Protein 1VL2 (pdb70)

CATH classification: 3.40.50.620 (+2 more: 3.90.1260.10, 1.20.5.470)

Radius of gyration: 34.57 Å; Cα contacts (8 Å, |Δi|>4): 3539; chains: 4; bounding box: 102×61×87 Å

Structure (mmCIF, N/CA/C/O backbone):
data_1VL2
#
_entry.id   1VL2
#
_cell.length_a   95.322
_cell.length_b   114.906
_cell.length_c   149.606
_cell.angle_alpha   90.00
_cell.angle_beta   90.00
_cell.angle_gamma   90.00
#
_symmetry.space_group_name_H-M   'P 21 21 21'
#
loop_
_entity.id
_entity.type
_entity.pdbx_description
1 polymer 'Argininosuccinate synthase'
2 water water
#
loop_
_atom_site.group_PDB
_atom_site.id
_atom_site.type_symbol
_atom_site.label_atom_id
_atom_site.label_alt_id
_atom_site.label_comp_id
_atom_site.label_asym_id
_atom_site.label_entity_id
_atom_site.label_seq_id
_atom_site.pdbx_PDB_ins_code
_atom_site.Cartn_x
_atom_site.Cartn_y
_atom_site.Cartn_z
_atom_site.occupancy
_atom_site.B_iso_or_equiv
_atom_site.auth_seq_id
_atom_site.auth_comp_id
_atom_site.auth_asym_id
_atom_site.auth_atom_id
_atom_site.pdbx_PDB_model_num
ATOM 1 N N . LYS A 1 14 ? 4.273 29.747 31.753 1.00 45.89 2 LYS A N 1
ATOM 2 C CA . LYS A 1 14 ? 4.477 28.507 30.911 1.00 47.63 2 LYS A CA 1
ATOM 3 C C . LYS A 1 14 ? 5.783 27.786 31.247 1.00 46.45 2 LYS A C 1
ATOM 4 O O . LYS A 1 14 ? 6.793 28.417 31.577 1.00 45.85 2 LYS A O 1
ATOM 7 N N . GLU A 1 15 ? 5.743 26.459 31.178 1.00 45.19 3 GLU A N 1
ATOM 8 C CA . GLU A 1 15 ? 6.915 25.635 31.496 1.00 44.44 3 GLU A CA 1
ATOM 9 C C . GLU A 1 15 ? 7.839 25.608 30.286 1.00 38.91 3 GLU A C 1
ATOM 10 O O . GLU A 1 15 ? 7.417 25.209 29.205 1.00 37.73 3 GLU A O 1
ATOM 16 N N . LYS A 1 16 ? 9.095 26.007 30.493 1.00 36.54 4 LYS A N 1
ATOM 17 C CA . LYS A 1 16 ? 10.080 26.149 29.415 1.00 33.55 4 LYS A CA 1
ATOM 18 C C . LYS A 1 16 ? 11.052 24.967 29.469 1.00 30.15 4 LYS A C 1
ATOM 19 O O . LYS A 1 16 ? 11.650 24.695 30.527 1.00 25.05 4 LYS A O 1
ATOM 23 N N . VAL A 1 17 ? 11.207 24.268 28.347 1.00 28.16 5 VAL A N 1
ATOM 24 C CA . VAL A 1 17 ? 12.225 23.210 28.252 1.00 25.95 5 VAL A CA 1
ATOM 25 C C . VAL A 1 17 ? 13.204 23.567 27.146 1.00 24.40 5 VAL A C 1
ATOM 26 O O . VAL A 1 17 ? 12.797 24.064 26.109 1.00 24.05 5 VAL A O 1
ATOM 30 N N . VAL A 1 18 ? 14.493 23.325 27.381 1.00 21.74 6 VAL A N 1
ATOM 31 C CA . VAL A 1 18 ? 15.510 23.418 26.323 1.00 20.42 6 VAL A CA 1
ATOM 32 C C . VAL A 1 18 ? 15.775 22.005 25.838 1.00 18.70 6 VAL A C 1
ATOM 33 O O . VAL A 1 18 ? 16.267 21.149 26.600 1.00 17.76 6 VAL A O 1
ATOM 37 N N . LEU A 1 19 ? 15.372 21.728 24.594 1.00 17.13 7 LEU A N 1
ATOM 38 C CA . LEU A 1 19 ? 15.554 20.415 24.018 1.00 15.78 7 LEU A CA 1
ATOM 39 C C . LEU A 1 19 ? 16.778 20.421 23.112 1.00 16.55 7 LEU A C 1
ATOM 40 O O . LEU A 1 19 ? 16.898 21.282 22.221 1.00 16.68 7 LEU A O 1
ATOM 45 N N . ALA A 1 20 ? 17.651 19.457 23.320 1.00 14.75 8 ALA A N 1
ATOM 46 C CA . ALA A 1 20 ? 18.755 19.199 22.376 1.00 14.08 8 ALA A CA 1
ATOM 47 C C . ALA A 1 20 ? 18.163 18.632 21.081 1.00 15.30 8 ALA A C 1
ATOM 48 O O . ALA A 1 20 ? 17.774 17.475 21.040 1.00 15.12 8 ALA A O 1
ATOM 50 N N . TYR A 1 21 ? 18.146 19.453 20.031 1.00 14.81 9 TYR A N 1
ATOM 51 C CA . TYR A 1 21 ? 17.375 19.153 18.819 1.00 17.89 9 TYR A CA 1
ATOM 52 C C . TYR A 1 21 ? 18.301 18.901 17.626 1.00 18.84 9 TYR A C 1
ATOM 53 O O . TYR A 1 21 ? 19.106 19.767 17.294 1.00 21.01 9 TYR A O 1
ATOM 62 N N . SER A 1 22 ? 18.203 17.721 17.027 1.00 19.73 10 SER A N 1
ATOM 63 C CA . SER A 1 22 ? 19.113 17.293 15.958 1.00 20.09 10 SER A CA 1
ATOM 64 C C . SER A 1 22 ? 18.459 17.413 14.587 1.00 21.80 10 SER A C 1
ATOM 65 O O . SER A 1 22 ? 19.167 17.396 13.581 1.00 23.44 10 SER A O 1
ATOM 68 N N . GLY A 1 23 ? 17.134 17.460 14.555 1.00 23.26 11 GLY A N 1
ATOM 69 C CA . GLY A 1 23 ? 16.390 17.557 13.279 1.00 23.72 11 GLY A CA 1
ATOM 70 C C . GLY A 1 23 ? 15.919 16.222 12.731 1.00 22.68 11 GLY A C 1
ATOM 71 O O . GLY A 1 23 ? 15.216 16.160 11.724 1.00 27.45 11 GLY A O 1
ATOM 72 N N . GLY A 1 24 ? 16.314 15.150 13.375 1.00 20.57 12 GLY A N 1
ATOM 73 C CA . GLY A 1 24 ? 15.952 13.822 12.975 1.00 20.55 12 GLY A CA 1
ATOM 74 C C . GLY A 1 24 ? 14.592 13.434 13.520 1.00 18.76 12 GLY A C 1
ATOM 75 O O . GLY A 1 24 ? 13.915 14.225 14.162 1.00 21.03 12 GLY A O 1
ATOM 76 N N . LEU A 1 25 ? 14.219 12.190 13.256 1.00 22.62 13 LEU A N 1
ATOM 77 C CA . LEU A 1 25 ? 12.859 11.750 13.528 1.00 23.07 13 LEU A CA 1
ATOM 78 C C . LEU A 1 25 ? 12.570 11.758 15.033 1.00 21.75 13 LEU A C 1
ATOM 79 O O . LEU A 1 25 ? 11.580 12.325 15.449 1.00 19.70 13 LEU A O 1
ATOM 84 N N . ASP A 1 26 ? 13.479 11.183 15.830 1.00 24.42 14 ASP A N 1
ATOM 85 C CA . ASP A 1 26 ? 13.308 11.129 17.297 1.00 24.15 14 ASP A CA 1
ATOM 86 C C . ASP A 1 26 ? 13.130 12.475 17.950 1.00 23.50 14 ASP A C 1
ATOM 87 O O . ASP A 1 26 ? 12.144 12.684 18.685 1.00 23.13 14 ASP A O 1
ATOM 92 N N . THR A 1 27 ? 14.058 13.416 17.735 1.00 18.16 15 THR A N 1
ATOM 93 C CA . THR A 1 27 ? 13.871 14.726 18.354 1.00 18.24 15 THR A CA 1
ATOM 94 C C . THR A 1 27 ? 12.769 15.583 17.790 1.00 21.22 15 THR A C 1
ATOM 95 O O . THR A 1 27 ? 12.287 16.481 18.491 1.00 19.54 15 THR A O 1
ATOM 99 N N . SER A 1 28 ? 12.333 15.342 16.537 1.00 21.86 16 SER A N 1
ATOM 100 C CA . SER A 1 28 ? 11.196 16.114 16.001 1.00 23.96 16 SER A CA 1
ATOM 101 C C . SER A 1 28 ? 9.878 15.677 16.672 1.00 20.15 16 SER A C 1
ATOM 102 O O . SER A 1 28 ? 9.072 16.503 17.077 1.00 22.01 16 SER A O 1
ATOM 105 N N . VAL A 1 29 ? 9.735 14.373 16.840 1.00 19.51 17 VAL A N 1
ATOM 106 C CA . VAL A 1 29 ? 8.601 13.833 17.594 1.00 22.07 17 VAL A CA 1
ATOM 107 C C . VAL A 1 29 ? 8.597 14.348 19.049 1.00 23.02 17 VAL A C 1
ATOM 108 O O . VAL A 1 29 ? 7.562 14.738 19.583 1.00 24.83 17 VAL A O 1
ATOM 112 N N . ILE A 1 30 ? 9.773 14.397 19.681 1.00 19.93 18 ILE A N 1
ATOM 113 C CA . ILE A 1 30 ? 9.832 14.847 21.051 1.00 18.81 18 ILE A CA 1
ATOM 114 C C . ILE A 1 30 ? 9.463 16.306 21.165 1.00 19.97 18 ILE A C 1
ATOM 115 O O . ILE A 1 30 ? 8.767 16.713 22.081 1.00 22.05 18 ILE A O 1
ATOM 120 N N . LEU A 1 31 ? 9.904 17.099 20.202 1.00 20.00 19 LEU A N 1
ATOM 121 C CA . LEU A 1 31 ? 9.593 18.505 20.173 1.00 22.33 19 LEU A CA 1
ATOM 122 C C . LEU A 1 31 ? 8.069 18.671 20.163 1.00 20.77 19 LEU A C 1
ATOM 123 O O . LEU A 1 31 ? 7.538 19.405 20.956 1.00 17.86 19 LEU A O 1
ATOM 128 N N . LYS A 1 32 ? 7.424 17.951 19.252 1.00 25.34 20 LYS A N 1
ATOM 129 C CA . LYS A 1 32 ? 5.968 18.002 19.049 1.00 28.95 20 LYS A CA 1
ATOM 130 C C . LYS A 1 32 ? 5.224 17.601 20.333 1.00 32.00 20 LYS A C 1
ATOM 131 O O . LYS A 1 32 ? 4.379 18.334 20.862 1.00 32.23 20 LYS A O 1
ATOM 137 N N . TRP A 1 33 ? 5.612 16.429 20.820 1.00 33.52 21 TRP A N 1
ATOM 138 C CA . TRP A 1 33 ? 5.080 15.810 22.015 1.00 35.23 21 TRP A CA 1
ATOM 139 C C . TRP A 1 33 ? 5.191 16.740 23.223 1.00 33.80 21 TRP A C 1
ATOM 140 O O . TRP A 1 33 ? 4.264 16.847 24.029 1.00 32.54 21 TRP A O 1
ATOM 151 N N . LEU A 1 34 ? 6.296 17.459 23.349 1.00 32.65 22 LEU A N 1
ATOM 152 C CA . LEU A 1 34 ? 6.452 18.346 24.488 1.00 30.59 22 LEU A CA 1
ATOM 153 C C . LEU A 1 34 ? 5.607 19.577 24.321 1.00 32.33 22 LEU A C 1
ATOM 154 O O . LEU A 1 34 ? 5.144 20.135 25.297 1.00 29.98 22 LEU A O 1
ATOM 159 N N . CYS A 1 35 ? 5.429 20.007 23.081 1.00 32.09 23 CYS A N 1
ATOM 160 C CA . CYS A 1 35 ? 4.407 20.998 22.764 1.00 35.97 23 CYS A CA 1
ATOM 161 C C . CYS A 1 35 ? 2.996 20.516 23.142 1.00 34.54 23 CYS A C 1
ATOM 162 O O . CYS A 1 35 ? 2.264 21.255 23.777 1.00 36.00 23 CYS A O 1
ATOM 165 N N . GLU A 1 36 ? 2.660 19.277 22.770 1.00 35.76 24 GLU A N 1
ATOM 166 C CA . GLU A 1 36 ? 1.327 18.683 23.013 1.00 37.90 24 GLU A CA 1
ATOM 167 C C . GLU A 1 36 ? 1.047 18.459 24.497 1.00 39.79 24 GLU A C 1
ATOM 168 O O . GLU A 1 36 ? -0.125 18.432 24.913 1.00 40.93 24 GLU A O 1
ATOM 174 N N . LYS A 1 37 ? 2.114 18.280 25.285 1.00 38.50 25 LYS A N 1
ATOM 175 C CA . LYS A 1 37 ? 2.021 18.196 26.756 1.00 37.55 25 LYS A CA 1
ATOM 176 C C . LYS A 1 37 ? 2.009 19.570 27.430 1.00 36.00 25 LYS A C 1
ATOM 177 O O . LYS A 1 37 ? 1.928 19.662 28.653 1.00 39.84 25 LYS A O 1
ATOM 181 N N . GLY A 1 38 ? 2.102 20.637 26.650 1.00 34.44 26 GLY A N 1
ATOM 182 C CA . GLY A 1 38 ? 1.943 21.988 27.182 1.00 33.50 26 GLY A CA 1
ATOM 183 C C . GLY A 1 38 ? 3.195 22.766 27.508 1.00 34.91 26 GLY A C 1
ATOM 184 O O . GLY A 1 38 ? 3.119 23.834 28.140 1.00 36.63 26 GLY A O 1
ATOM 185 N N . PHE A 1 39 ? 4.353 22.266 27.077 1.00 33.98 27 PHE A N 1
ATOM 186 C CA . PHE A 1 39 ? 5.616 22.976 27.327 1.00 33.22 27 PHE A CA 1
ATOM 187 C C . PHE A 1 39 ? 5.869 24.039 26.283 1.00 29.81 27 PHE A C 1
ATOM 188 O O . PHE A 1 39 ? 5.511 23.878 25.122 1.00 33.90 27 PHE A O 1
ATOM 196 N N . ASP A 1 40 ? 6.482 25.125 26.720 1.00 29.09 28 ASP A N 1
ATOM 197 C CA . ASP A 1 40 ? 7.163 26.062 25.835 1.00 30.02 28 ASP A CA 1
ATOM 198 C C . ASP A 1 40 ? 8.562 25.487 25.507 1.00 29.82 28 ASP A C 1
ATOM 199 O O . ASP A 1 40 ? 9.431 25.514 26.379 1.00 27.60 28 ASP A O 1
ATOM 204 N N . VAL A 1 41 ? 8.766 24.993 24.286 1.00 29.97 29 VAL A N 1
ATOM 205 C CA . VAL A 1 41 ? 10.040 24.328 23.933 1.00 28.76 29 VAL A CA 1
ATOM 206 C C . VAL A 1 41 ? 10.997 25.262 23.188 1.00 30.24 29 VAL A C 1
ATOM 207 O O . VAL A 1 41 ? 10.659 25.851 22.145 1.00 27.33 29 VAL A O 1
ATOM 211 N N . ILE A 1 42 ? 12.216 25.353 23.703 1.00 28.27 30 ILE A N 1
ATOM 212 C CA . ILE A 1 42 ? 13.309 25.986 22.987 1.00 27.06 30 ILE A CA 1
ATOM 213 C C . ILE A 1 42 ? 14.129 24.875 22.319 1.00 25.82 30 ILE A C 1
ATOM 214 O O . ILE A 1 42 ? 14.559 23.948 22.996 1.00 26.49 30 ILE A O 1
ATOM 219 N N . ALA A 1 43 ? 14.282 24.930 20.998 1.00 23.53 31 ALA A N 1
ATOM 220 C CA . ALA A 1 43 ? 15.070 23.949 20.286 1.00 20.68 31 ALA A CA 1
ATOM 221 C C . ALA A 1 43 ? 16.514 24.450 20.270 1.00 21.09 31 ALA A C 1
ATOM 222 O O . ALA A 1 43 ? 16.789 25.554 19.798 1.00 22.53 31 ALA A O 1
ATOM 224 N N . TYR A 1 44 ? 17.436 23.616 20.761 1.00 17.92 32 TYR A N 1
ATOM 225 C CA . TYR A 1 44 ? 18.861 23.950 20.801 1.00 19.13 32 TYR A CA 1
ATOM 226 C C . TYR A 1 44 ? 19.623 23.026 19.843 1.00 15.48 32 TYR A C 1
ATOM 227 O O . TYR A 1 44 ? 19.603 21.802 19.985 1.00 14.64 32 TYR A O 1
ATOM 236 N N . VAL A 1 45 ? 20.264 23.630 18.849 1.00 13.36 33 VAL A N 1
ATOM 237 C CA . VAL A 1 45 ? 20.878 22.886 17.754 1.00 14.57 33 VAL A CA 1
ATOM 238 C C . VAL A 1 45 ? 22.354 23.184 17.848 1.00 15.37 33 VAL A C 1
ATOM 239 O O . VAL A 1 45 ? 22.780 24.309 17.690 1.00 15.73 33 VAL A O 1
ATOM 243 N N . ALA A 1 46 ? 23.127 22.160 18.160 1.00 15.65 34 ALA A N 1
ATOM 244 C CA . ALA A 1 46 ? 24.553 22.330 18.398 1.00 13.88 34 ALA A CA 1
ATOM 245 C C . ALA A 1 46 ? 25.272 21.952 17.134 1.00 11.72 34 ALA A C 1
ATOM 246 O O . ALA A 1 46 ? 25.209 20.788 16.713 1.00 14.65 34 ALA A O 1
ATOM 248 N N . ASN A 1 47 ? 25.983 22.908 16.558 1.00 10.68 35 ASN A N 1
ATOM 249 C CA . ASN A 1 47 ? 26.833 22.693 15.420 1.00 11.26 35 ASN A CA 1
ATOM 250 C C . ASN A 1 47 ? 28.204 22.341 15.928 1.00 13.45 35 ASN A C 1
ATOM 251 O O . ASN A 1 47 ? 28.974 23.225 16.362 1.00 12.24 35 ASN A O 1
ATOM 256 N N . VAL A 1 48 ? 28.498 21.030 15.906 1.00 11.25 36 VAL A N 1
ATOM 257 C CA . VAL A 1 48 ? 29.827 20.537 16.295 1.00 10.78 36 VAL A CA 1
ATOM 258 C C . VAL A 1 48 ? 30.554 19.921 15.101 1.00 10.42 36 VAL A C 1
ATOM 259 O O . VAL A 1 48 ? 31.463 19.078 15.255 1.00 10.92 36 VAL A O 1
ATOM 263 N N . GLY A 1 49 ? 30.178 20.357 13.904 1.00 11.66 37 GLY A N 1
ATOM 264 C CA . GLY A 1 49 ? 30.859 20.004 12.697 1.00 12.18 37 GLY A CA 1
ATOM 265 C C . GLY A 1 49 ? 30.131 19.011 11.834 1.00 13.59 37 GLY A C 1
ATOM 266 O O . GLY A 1 49 ? 30.651 18.599 10.818 1.00 15.62 37 GLY A O 1
ATOM 267 N N . GLN A 1 50 ? 28.923 18.628 12.223 1.00 13.44 38 GLN A N 1
ATOM 268 C CA . GLN A 1 50 ? 28.127 17.740 11.365 1.00 16.23 38 GLN A CA 1
ATOM 269 C C . GLN A 1 50 ? 27.795 18.434 10.029 1.00 21.31 38 GLN A C 1
ATOM 270 O O . GLN A 1 50 ? 27.668 19.647 9.954 1.00 19.20 38 GLN A O 1
ATOM 276 N N . LYS A 1 51 ? 27.674 17.671 8.945 1.00 21.89 39 LYS A N 1
ATOM 277 C CA . LYS A 1 51 ? 27.483 18.307 7.658 1.00 26.74 39 LYS A CA 1
ATOM 278 C C . LYS A 1 51 ? 26.014 18.383 7.378 1.00 27.69 39 LYS A C 1
ATOM 279 O O . LYS A 1 51 ? 25.520 17.803 6.407 1.00 34.36 39 LYS A O 1
ATOM 285 N N . ASP A 1 52 ? 25.316 19.089 8.253 1.00 28.18 40 ASP A N 1
ATOM 286 C CA . ASP A 1 52 ? 23.866 19.213 8.213 1.00 26.96 40 ASP A CA 1
ATOM 287 C C . ASP A 1 52 ? 23.472 20.602 7.731 1.00 26.00 40 ASP A C 1
ATOM 288 O O . ASP A 1 52 ? 24.253 21.547 7.812 1.00 25.33 40 ASP A O 1
ATOM 293 N N . ASP A 1 53 ? 22.267 20.693 7.181 1.00 23.70 41 ASP A N 1
ATOM 294 C CA . ASP A 1 53 ? 21.689 21.967 6.788 1.00 23.09 41 ASP A CA 1
ATOM 295 C C . ASP A 1 53 ? 20.981 22.564 7.987 1.00 21.65 41 ASP A C 1
ATOM 296 O O . ASP A 1 53 ? 19.807 22.272 8.230 1.00 23.32 41 ASP A O 1
ATOM 301 N N . PHE A 1 54 ? 21.686 23.418 8.731 1.00 20.87 42 PHE A N 1
ATOM 302 C CA . PHE A 1 54 ? 21.149 24.025 9.944 1.00 18.84 42 PHE A CA 1
ATOM 303 C C . PHE A 1 54 ? 19.997 24.996 9.681 1.00 20.49 42 PHE A C 1
ATOM 304 O O . PHE A 1 54 ? 19.151 25.187 10.532 1.00 20.72 42 PHE A O 1
ATOM 312 N N . VAL A 1 55 ? 19.966 25.586 8.492 1.00 24.45 43 VAL A N 1
ATOM 313 C CA . VAL A 1 55 ? 18.845 26.413 8.096 1.00 22.48 43 VAL A CA 1
ATOM 314 C C . VAL A 1 55 ? 17.556 25.582 8.008 1.00 19.62 43 VAL A C 1
ATOM 315 O O . VAL A 1 55 ? 16.571 25.945 8.616 1.00 22.48 43 VAL A O 1
ATOM 319 N N . ALA A 1 56 ? 17.584 24.477 7.281 1.00 21.95 44 ALA A N 1
ATOM 320 C CA . ALA A 1 56 ? 16.471 23.519 7.231 1.00 21.78 44 ALA A CA 1
ATOM 321 C C . ALA A 1 56 ? 16.095 22.936 8.597 1.00 24.69 44 ALA A C 1
ATOM 322 O O . ALA A 1 56 ? 14.917 22.739 8.862 1.00 25.19 44 ALA A O 1
ATOM 324 N N . ILE A 1 57 ? 17.083 22.672 9.465 1.00 23.69 45 ILE A N 1
ATOM 325 C CA . ILE A 1 57 ? 16.793 22.130 10.797 1.00 22.56 45 ILE A CA 1
ATOM 326 C C . ILE A 1 57 ? 16.025 23.137 11.654 1.00 21.03 45 ILE A C 1
ATOM 327 O O . ILE A 1 57 ? 15.029 22.805 12.341 1.00 23.40 45 ILE A O 1
ATOM 332 N N . LYS A 1 58 ? 16.472 24.386 11.626 1.00 23.69 46 LYS A N 1
ATOM 333 C CA . LYS A 1 58 ? 15.824 25.408 12.384 1.00 24.44 46 LYS A CA 1
ATOM 334 C C . LYS A 1 58 ? 14.369 25.579 11.884 1.00 27.46 46 LYS A C 1
ATOM 335 O O . LYS A 1 58 ? 13.441 25.726 12.695 1.00 29.86 46 LYS A O 1
ATOM 341 N N . GLU A 1 59 ? 14.178 25.560 10.562 1.00 28.67 47 GLU A N 1
ATOM 342 C CA . GLU A 1 59 ? 12.819 25.679 10.008 1.00 28.79 47 GLU A CA 1
ATOM 343 C C . GLU A 1 59 ? 11.930 24.498 10.404 1.00 27.45 47 GLU A C 1
ATOM 344 O O . GLU A 1 59 ? 10.743 24.688 10.684 1.00 30.52 47 GLU A O 1
ATOM 345 N N . LYS A 1 60 ? 12.490 23.284 10.360 1.00 29.07 48 LYS A N 1
ATOM 346 C CA . LYS A 1 60 ? 11.797 22.051 10.772 1.00 25.14 48 LYS A CA 1
ATOM 347 C C . LYS A 1 60 ? 11.393 22.169 12.225 1.00 28.03 48 LYS A C 1
ATOM 348 O O . LYS A 1 60 ? 10.261 21.818 12.581 1.00 27.95 48 LYS A O 1
ATOM 354 N N . ALA A 1 61 ? 12.277 22.730 13.060 1.00 27.90 49 ALA A N 1
ATOM 355 C CA . ALA A 1 61 ? 11.969 22.959 14.476 1.00 29.02 49 ALA A CA 1
ATOM 356 C C . ALA A 1 61 ? 10.751 23.838 14.652 1.00 29.64 49 ALA A C 1
ATOM 357 O O . ALA A 1 61 ? 9.885 23.519 15.445 1.00 29.87 49 ALA A O 1
ATOM 359 N N . LEU A 1 62 ? 10.725 24.960 13.947 1.00 32.66 50 LEU A N 1
ATOM 360 C CA . LEU A 1 62 ? 9.575 25.885 13.969 1.00 32.63 50 LEU A CA 1
ATOM 361 C C . LEU A 1 62 ? 8.321 25.273 13.335 1.00 34.27 50 LEU A C 1
ATOM 362 O O . LEU A 1 62 ? 7.234 25.378 13.886 1.00 37.18 50 LEU A O 1
ATOM 367 N N . LYS A 1 63 ? 8.460 24.590 12.202 1.00 36.27 51 LYS A N 1
ATOM 368 C CA . LYS A 1 63 ? 7.314 23.869 11.630 1.00 38.30 51 LYS A CA 1
ATOM 369 C C . LYS A 1 63 ? 6.753 22.805 12.597 1.00 39.69 51 LYS A C 1
ATOM 370 O O . LYS A 1 63 ? 5.538 22.513 12.595 1.00 37.54 51 LYS A O 1
ATOM 376 N N . THR A 1 64 ? 7.639 22.237 13.420 1.00 37.60 52 THR A N 1
ATOM 377 C CA . THR A 1 64 ? 7.284 21.162 14.312 1.00 34.99 52 THR A CA 1
ATOM 378 C C . THR A 1 64 ? 6.718 21.695 15.633 1.00 33.38 52 THR A C 1
ATOM 379 O O . THR A 1 64 ? 6.081 20.945 16.378 1.00 33.89 52 THR A O 1
ATOM 383 N N . GLY A 1 65 ? 6.922 22.980 15.910 1.00 29.06 53 GLY A N 1
ATOM 384 C CA . GLY A 1 65 ? 6.282 23.631 17.059 1.00 28.33 53 GLY A CA 1
ATOM 385 C C . GLY A 1 65 ? 7.150 24.441 18.025 1.00 30.49 53 GLY A C 1
ATOM 386 O O . GLY A 1 65 ? 6.642 25.057 18.963 1.00 28.09 53 GLY A O 1
ATOM 387 N N . ALA A 1 66 ? 8.471 24.417 17.840 1.00 29.94 54 ALA A N 1
ATOM 388 C CA . ALA A 1 66 ? 9.375 25.098 18.756 1.00 29.44 54 ALA A CA 1
ATOM 389 C C . ALA A 1 66 ? 9.115 26.579 18.777 1.00 29.28 54 ALA A C 1
ATOM 390 O O . ALA A 1 66 ? 8.859 27.163 17.740 1.00 29.76 54 ALA A O 1
ATOM 392 N N . SER A 1 67 ? 9.216 27.191 19.953 1.00 29.66 55 SER A N 1
ATOM 393 C CA . SER A 1 67 ? 8.970 28.610 20.091 1.00 30.42 55 SER A CA 1
ATOM 394 C C . SER A 1 67 ? 10.140 29.423 19.606 1.00 31.51 55 SER A C 1
ATOM 395 O O . SER A 1 67 ? 9.985 30.541 19.104 1.00 29.67 55 SER A O 1
ATOM 398 N N . LYS A 1 68 ? 11.337 28.870 19.783 1.00 29.93 56 LYS A N 1
ATOM 399 C CA . LYS A 1 68 ? 12.549 29.611 19.521 1.00 29.28 56 LYS A CA 1
ATOM 400 C C . LYS A 1 68 ? 13.648 28.570 19.269 1.00 26.10 56 LYS A C 1
ATOM 401 O O . LYS A 1 68 ? 13.543 27.468 19.783 1.00 26.05 56 LYS A O 1
ATOM 407 N N . VAL A 1 69 ? 14.626 28.915 18.440 1.00 24.84 57 VAL A N 1
ATOM 408 C CA . VAL A 1 69 ? 15.717 28.013 18.065 1.00 24.92 57 VAL A CA 1
ATOM 409 C C . VAL A 1 69 ? 17.052 28.701 18.290 1.00 25.12 57 VAL A C 1
ATOM 410 O O . VAL A 1 69 ? 17.248 29.829 17.844 1.00 28.00 57 VAL A O 1
ATOM 414 N N . TYR A 1 70 ? 17.983 28.015 18.967 1.00 20.96 58 TYR A N 1
ATOM 415 C CA . TYR A 1 70 ? 19.355 28.478 19.098 1.00 23.81 58 TYR A CA 1
ATOM 416 C C . TYR A 1 70 ? 20.181 27.564 18.232 1.00 21.47 58 TYR A C 1
ATOM 417 O O . TYR A 1 70 ? 20.153 26.357 18.429 1.00 20.00 58 TYR A O 1
ATOM 426 N N . VAL A 1 71 ? 20.896 28.129 17.270 1.00 21.22 59 VAL A N 1
ATOM 427 C CA . VAL A 1 71 ? 21.862 27.372 16.479 1.00 21.39 59 VAL A CA 1
ATOM 428 C C . VAL A 1 71 ? 23.240 27.838 16.908 1.00 21.07 59 VAL A C 1
ATOM 429 O O . VAL A 1 71 ? 23.615 28.952 16.619 1.00 20.19 59 VAL A O 1
ATOM 433 N N . GLU A 1 72 ? 23.989 26.987 17.617 1.00 18.61 60 GLU A N 1
ATOM 434 C CA . GLU A 1 72 ? 25.236 27.394 18.293 1.00 15.72 60 GLU A CA 1
ATOM 435 C C . GLU A 1 72 ? 26.445 26.803 17.540 1.00 15.45 60 GLU A C 1
ATOM 436 O O . GLU A 1 72 ? 26.481 25.584 17.321 1.00 14.70 60 GLU A O 1
ATOM 442 N N . ASP A 1 73 ? 27.364 27.658 17.084 1.00 13.88 61 ASP A N 1
ATOM 443 C CA . ASP A 1 73 ? 28.556 27.208 16.392 1.00 13.37 61 ASP A CA 1
ATOM 444 C C . ASP A 1 73 ? 29.611 26.896 17.439 1.00 13.62 61 ASP A C 1
ATOM 445 O O . ASP A 1 73 ? 30.317 27.794 17.932 1.00 13.84 61 ASP A O 1
ATOM 450 N N . LEU A 1 74 ? 29.739 25.607 17.760 1.00 11.94 62 LEU A N 1
ATOM 451 C CA . LEU A 1 74 ? 30.630 25.153 18.839 1.00 12.05 62 LEU A CA 1
ATOM 452 C C . LEU A 1 74 ? 31.952 24.532 18.342 1.00 11.44 62 LEU A C 1
ATOM 453 O O . LEU A 1 74 ? 32.740 23.980 19.168 1.00 11.08 62 LEU A O 1
ATOM 458 N N . ARG A 1 75 ? 32.221 24.656 17.060 1.00 11.12 63 ARG A N 1
ATOM 459 C CA . ARG A 1 75 ? 33.297 23.885 16.436 1.00 11.39 63 ARG A CA 1
ATOM 460 C C . ARG A 1 75 ? 34.648 24.278 17.014 1.00 11.65 63 ARG A C 1
ATOM 461 O O . ARG A 1 75 ? 35.480 23.407 17.350 1.00 10.06 63 ARG A O 1
ATOM 469 N N . ARG A 1 76 ? 34.901 25.590 17.127 1.00 10.98 64 ARG A N 1
ATOM 470 C CA . ARG A 1 76 ? 36.189 26.028 17.673 1.00 8.65 64 ARG A CA 1
ATOM 471 C C . ARG A 1 76 ? 36.412 25.584 19.090 1.00 9.73 64 ARG A C 1
ATOM 472 O O . ARG A 1 76 ? 37.500 25.062 19.421 1.00 11.48 64 ARG A O 1
ATOM 480 N N . GLU A 1 77 ? 35.399 25.764 19.926 1.00 10.66 65 GLU A N 1
ATOM 481 C CA . GLU A 1 77 ? 35.468 25.332 21.302 1.00 8.72 65 GLU A CA 1
ATOM 482 C C . GLU A 1 77 ? 35.672 23.817 21.408 1.00 10.15 65 GLU A C 1
ATOM 483 O O . GLU A 1 77 ? 36.388 23.320 22.262 1.00 10.65 65 GLU A O 1
ATOM 489 N N . PHE A 1 78 ? 34.966 23.117 20.560 1.00 8.58 66 PHE A N 1
ATOM 490 C CA . PHE A 1 78 ? 35.133 21.660 20.492 1.00 6.68 66 PHE A CA 1
ATOM 491 C C . PHE A 1 78 ? 36.586 21.298 20.306 1.00 8.88 66 PHE A C 1
ATOM 492 O O . PHE A 1 78 ? 37.147 20.443 21.014 1.00 9.48 66 PHE A O 1
ATOM 500 N N . VAL A 1 79 ? 37.228 21.933 19.352 1.00 6.82 67 VAL A N 1
ATOM 501 C CA . VAL A 1 79 ? 38.655 21.657 19.133 1.00 8.29 67 VAL A CA 1
ATOM 502 C C . VAL A 1 79 ? 39.482 22.037 20.346 1.00 10.09 67 VAL A C 1
ATOM 503 O O . VAL A 1 79 ? 40.281 21.248 20.841 1.00 8.51 67 VAL A O 1
ATOM 507 N N . THR A 1 80 ? 39.406 23.308 20.757 1.00 9.02 68 THR A N 1
ATOM 508 C CA . THR A 1 80 ? 40.404 23.787 21.738 1.00 8.81 68 THR A CA 1
ATOM 509 C C . THR A 1 80 ? 40.219 23.312 23.147 1.00 8.89 68 THR A C 1
ATOM 510 O O . THR A 1 80 ? 41.212 23.131 23.873 1.00 10.95 68 THR A O 1
ATOM 514 N N . ASP A 1 81 ? 38.974 23.111 23.570 1.00 8.29 69 ASP A N 1
ATOM 515 C CA . ASP A 1 81 ? 38.664 22.806 24.939 1.00 9.18 69 ASP A CA 1
ATOM 516 C C . ASP A 1 81 ? 38.242 21.337 25.212 1.00 10.24 69 ASP A C 1
ATOM 517 O O . ASP A 1 81 ? 38.133 20.917 26.354 1.00 9.80 69 ASP A O 1
ATOM 522 N N . TYR A 1 82 ? 38.002 20.566 24.156 1.00 9.04 70 TYR A N 1
ATOM 523 C CA . TYR A 1 82 ? 37.548 19.197 24.258 1.00 8.48 70 TYR A CA 1
ATOM 524 C C . TYR A 1 82 ? 38.489 18.233 23.533 1.00 10.16 70 TYR A C 1
ATOM 525 O O . TYR A 1 82 ? 39.157 17.439 24.193 1.00 8.87 70 TYR A O 1
ATOM 534 N N . ILE A 1 83 ? 38.612 18.340 22.209 1.00 6.96 71 ILE A N 1
ATOM 535 C CA . ILE A 1 83 ? 39.520 17.458 21.476 1.00 8.26 71 ILE A CA 1
ATOM 536 C C . ILE A 1 83 ? 40.915 17.649 22.025 1.00 6.79 71 ILE A C 1
ATOM 537 O O . ILE A 1 83 ? 41.611 16.671 22.313 1.00 8.39 71 ILE A O 1
ATOM 542 N N . PHE A 1 84 ? 41.361 18.914 22.150 1.00 7.67 72 PHE A N 1
ATOM 543 C CA . PHE A 1 84 ? 42.738 19.122 22.623 1.00 6.51 72 PHE A CA 1
ATOM 544 C C . PHE A 1 84 ? 42.901 18.703 24.065 1.00 7.68 72 PHE A C 1
ATOM 545 O O . PHE A 1 84 ? 44.041 18.350 24.485 1.00 11.77 72 PHE A O 1
ATOM 553 N N . THR A 1 85 ? 41.853 18.722 24.875 1.00 8.35 73 THR A N 1
ATOM 554 C CA . THR A 1 85 ? 41.941 18.165 26.216 1.00 10.42 73 THR A CA 1
ATOM 555 C C . THR A 1 85 ? 42.132 16.652 26.199 1.00 9.81 73 THR A C 1
ATOM 556 O O . THR A 1 85 ? 42.975 16.105 26.915 1.00 10.49 73 THR A O 1
ATOM 560 N N . ALA A 1 86 ? 41.346 15.949 25.396 1.00 9.64 74 ALA A N 1
ATOM 561 C CA . ALA A 1 86 ? 41.558 14.496 25.280 1.00 9.44 74 ALA A CA 1
ATOM 562 C C . ALA A 1 86 ? 42.993 14.142 24.815 1.00 8.53 74 ALA A C 1
ATOM 563 O O . ALA A 1 86 ? 43.603 13.115 25.224 1.00 10.32 74 ALA A O 1
ATOM 565 N N . LEU A 1 87 ? 43.548 14.971 23.912 1.00 8.24 75 LEU A N 1
ATOM 566 C CA . LEU A 1 87 ? 44.880 14.821 23.373 1.00 9.96 75 LEU A CA 1
ATOM 567 C C . LEU A 1 87 ? 45.934 14.836 24.472 1.00 10.69 75 LEU A C 1
ATOM 568 O O . LEU A 1 87 ? 46.973 14.198 24.367 1.00 11.24 75 LEU A O 1
ATOM 573 N N . LEU A 1 88 ? 45.656 15.501 25.582 1.00 13.24 76 LEU A N 1
ATOM 574 C CA . LEU A 1 88 ? 46.694 15.590 26.651 1.00 16.99 76 LEU A CA 1
ATOM 575 C C . LEU A 1 88 ? 47.067 14.228 27.194 1.00 19.46 76 LEU A C 1
ATOM 576 O O . LEU A 1 88 ? 48.204 14.027 27.664 1.00 21.02 76 LEU A O 1
ATOM 581 N N . GLY A 1 89 ? 46.113 13.282 27.139 1.00 12.83 77 GLY A N 1
ATOM 582 C CA . GLY A 1 89 ? 46.293 11.891 27.569 1.00 14.30 77 GLY A CA 1
ATOM 583 C C . GLY A 1 89 ? 46.505 10.909 26.444 1.00 12.99 77 GLY A C 1
ATOM 584 O O . GLY A 1 89 ? 46.498 9.750 26.690 1.00 17.71 77 GLY A O 1
ATOM 585 N N . ASN A 1 90 ? 46.640 11.390 25.180 1.00 13.83 78 ASN A N 1
ATOM 586 C CA . ASN A 1 90 ? 46.467 10.562 23.981 1.00 14.13 78 ASN A CA 1
ATOM 587 C C . ASN A 1 90 ? 45.296 9.613 24.195 1.00 15.43 78 ASN A C 1
ATOM 588 O O . ASN A 1 90 ? 45.425 8.394 23.978 1.00 13.76 78 ASN A O 1
ATOM 593 N N . ALA A 1 91 ? 44.141 10.148 24.588 1.00 11.05 79 ALA A N 1
ATOM 594 C CA . ALA A 1 91 ? 43.086 9.254 25.122 1.00 11.30 79 ALA A CA 1
ATOM 595 C C . ALA A 1 91 ? 42.660 8.251 24.062 1.00 11.64 79 ALA A C 1
ATOM 596 O O . ALA A 1 91 ? 42.321 8.662 22.956 1.00 10.11 79 ALA A O 1
ATOM 598 N N . MET A 1 92 ? 42.683 6.962 24.413 1.00 11.08 80 MET A N 1
ATOM 599 C CA . MET A 1 92 ? 42.197 5.902 23.547 1.00 9.66 80 MET A CA 1
ATOM 600 C C . MET A 1 92 ? 41.524 4.904 24.460 1.00 9.02 80 MET A C 1
ATOM 601 O O . MET A 1 92 ? 42.110 4.480 25.453 1.00 13.62 80 MET A O 1
ATOM 606 N N . TYR A 1 93 ? 40.285 4.650 24.194 1.00 8.53 81 TYR A N 1
ATOM 607 C CA . TYR A 1 93 ? 39.454 3.775 25.022 1.00 8.98 81 TYR A CA 1
ATOM 608 C C . TYR A 1 93 ? 39.668 2.353 24.516 1.00 10.25 81 TYR A C 1
ATOM 609 O O . TYR A 1 93 ? 39.564 2.040 23.320 1.00 10.43 81 TYR A O 1
ATOM 618 N N . GLU A 1 94 ? 40.009 1.498 25.465 1.00 10.25 82 GLU A N 1
ATOM 619 C CA . GLU A 1 94 ? 40.258 0.070 25.145 1.00 10.09 82 GLU A CA 1
ATOM 620 C C . GLU A 1 94 ? 41.275 -0.152 24.039 1.00 11.08 82 GLU A C 1
ATOM 621 O O . GLU A 1 94 ? 41.084 -0.962 23.143 1.00 14.75 82 GLU A O 1
ATOM 627 N N . GLY A 1 95 ? 42.327 0.676 24.116 1.00 13.83 83 GLY A N 1
ATOM 628 C CA . GLY A 1 95 ? 43.472 0.614 23.264 1.00 15.90 83 GLY A CA 1
ATOM 629 C C . GLY A 1 95 ? 43.307 1.224 21.894 1.00 16.46 83 GLY A C 1
ATOM 630 O O . GLY A 1 95 ? 44.258 1.202 21.131 1.00 18.30 83 GLY A O 1
ATOM 631 N N . ARG A 1 96 ? 42.091 1.639 21.505 1.00 13.58 84 ARG A N 1
ATOM 632 C CA . ARG A 1 96 ? 41.787 1.844 20.085 1.00 12.58 84 ARG A CA 1
ATOM 633 C C . ARG A 1 96 ? 40.889 3.061 19.754 1.00 9.82 84 ARG A C 1
ATOM 634 O O . ARG A 1 96 ? 41.127 3.745 18.752 1.00 12.63 84 ARG A O 1
ATOM 642 N N . TYR A 1 97 ? 39.888 3.293 20.581 1.00 10.49 85 TYR A N 1
ATOM 643 C CA . TYR A 1 97 ? 38.815 4.188 20.195 1.00 8.43 85 TYR A CA 1
ATOM 644 C C . TYR A 1 97 ? 39.175 5.618 20.619 1.00 8.67 85 TYR A C 1
ATOM 645 O O . TYR A 1 97 ? 39.442 5.873 21.790 1.00 9.11 85 TYR A O 1
ATOM 654 N N . LEU A 1 98 ? 39.179 6.551 19.665 1.00 10.76 86 LEU A N 1
ATOM 655 C CA . LEU A 1 98 ? 39.557 7.921 19.948 1.00 10.09 86 LEU A CA 1
ATOM 656 C C . LEU A 1 98 ? 38.406 8.802 20.482 1.00 9.96 86 LEU A C 1
ATOM 657 O O . LEU A 1 98 ? 38.578 10.030 20.611 1.00 12.18 86 LEU A O 1
ATOM 662 N N . LEU A 1 99 ? 37.248 8.244 20.751 1.00 11.68 87 LEU A N 1
ATOM 663 C CA . LEU A 1 99 ? 36.254 8.857 21.632 1.00 7.50 87 LEU A CA 1
ATOM 664 C C . LEU A 1 99 ? 35.545 10.002 20.969 1.00 10.89 87 LEU A C 1
ATOM 665 O O . LEU A 1 99 ? 34.972 10.844 21.664 1.00 10.04 87 LEU A O 1
ATOM 670 N N . GLY A 1 100 ? 35.434 9.996 19.635 1.00 9.32 88 GLY A N 1
ATOM 671 C CA . GLY A 1 100 ? 34.837 11.194 19.001 1.00 11.24 88 GLY A CA 1
ATOM 672 C C . GLY A 1 100 ? 33.438 11.598 19.495 1.00 12.44 88 GLY A C 1
ATOM 673 O O . GLY A 1 100 ? 33.121 12.775 19.584 1.00 14.04 88 GLY A O 1
ATOM 674 N N . THR A 1 101 ? 32.557 10.640 19.745 1.00 11.13 89 THR A N 1
ATOM 675 C CA . THR A 1 101 ? 31.192 10.957 20.226 1.00 14.62 89 THR A CA 1
ATOM 676 C C . THR A 1 101 ? 31.210 11.428 21.656 1.00 12.94 89 THR A C 1
ATOM 677 O O . THR A 1 101 ? 30.517 12.399 22.072 1.00 15.94 89 THR A O 1
ATOM 681 N N . ALA A 1 102 ? 32.028 10.734 22.432 1.00 9.54 90 ALA A N 1
ATOM 682 C CA . ALA A 1 102 ? 32.114 10.997 23.845 1.00 9.59 90 ALA A CA 1
ATOM 683 C C . ALA A 1 102 ? 32.692 12.341 24.184 1.00 9.98 90 ALA A C 1
ATOM 684 O O . ALA A 1 102 ? 32.337 12.933 25.213 1.00 13.63 90 ALA A O 1
ATOM 686 N N . ILE A 1 103 ? 33.631 12.809 23.384 1.00 8.82 91 ILE A N 1
ATOM 687 C CA . ILE A 1 103 ? 34.258 14.112 23.627 1.00 8.10 91 ILE A CA 1
ATOM 688 C C . ILE A 1 103 ? 33.275 15.243 23.303 1.00 9.97 91 ILE A C 1
ATOM 689 O O . ILE A 1 103 ? 33.316 16.262 23.944 1.00 11.39 91 ILE A O 1
ATOM 694 N N . ALA A 1 104 ? 32.406 15.071 22.308 1.00 7.56 92 ALA A N 1
ATOM 695 C CA . ALA A 1 104 ? 31.465 16.120 21.912 1.00 9.20 92 ALA A CA 1
ATOM 696 C C . ALA A 1 104 ? 30.309 16.273 22.881 1.00 10.60 92 ALA A C 1
ATOM 697 O O . ALA A 1 104 ? 29.846 17.379 23.119 1.00 11.51 92 ALA A O 1
ATOM 699 N N . ARG A 1 105 ? 29.804 15.175 23.458 1.00 10.39 93 ARG A N 1
ATOM 700 C CA . ARG A 1 105 ? 28.562 15.275 24.230 1.00 12.18 93 ARG A CA 1
ATOM 701 C C . ARG A 1 105 ? 28.645 16.215 25.429 1.00 9.55 93 ARG A C 1
ATOM 702 O O . ARG A 1 105 ? 27.706 16.970 25.629 1.00 12.02 93 ARG A O 1
ATOM 710 N N . PRO A 1 106 ? 29.708 16.189 26.253 1.00 8.60 94 PRO A N 1
ATOM 711 C CA . PRO A 1 106 ? 29.758 17.145 27.389 1.00 8.45 94 PRO A CA 1
ATOM 712 C C . PRO A 1 106 ? 29.721 18.605 26.972 1.00 8.40 94 PRO A C 1
ATOM 713 O O . PRO A 1 106 ? 29.104 19.392 27.685 1.00 9.83 94 PRO A O 1
ATOM 717 N N . LEU A 1 107 ? 30.353 18.951 25.862 1.00 7.83 95 LEU A N 1
ATOM 718 C CA . LEU A 1 107 ? 30.296 20.332 25.352 1.00 11.87 95 LEU A CA 1
ATOM 719 C C . LEU A 1 107 ? 28.864 20.635 24.959 1.00 10.67 95 LEU A C 1
ATOM 720 O O . LEU A 1 107 ? 28.303 21.671 25.326 1.00 11.29 95 LEU A O 1
ATOM 725 N N . ILE A 1 108 ? 28.231 19.743 24.210 1.00 9.94 96 ILE A N 1
ATOM 726 C CA . ILE A 1 108 ? 26.830 19.974 23.831 1.00 10.52 96 ILE A CA 1
ATOM 727 C C . ILE A 1 108 ? 25.921 20.150 25.039 1.00 11.28 96 ILE A C 1
ATOM 728 O O . ILE A 1 108 ? 25.095 21.049 25.056 1.00 11.89 96 ILE A O 1
ATOM 733 N N . ALA A 1 109 ? 26.090 19.302 26.056 1.00 9.06 97 ALA A N 1
ATOM 734 C CA . ALA A 1 109 ? 25.245 19.338 27.237 1.00 10.29 97 ALA A CA 1
ATOM 735 C C . ALA A 1 109 ? 25.526 20.618 28.058 1.00 10.63 97 ALA A C 1
ATOM 736 O O . ALA A 1 109 ? 24.601 21.214 28.620 1.00 13.06 97 ALA A O 1
ATOM 738 N N . LYS A 1 110 ? 26.785 21.003 28.146 1.00 12.32 98 LYS A N 1
ATOM 739 C CA . LYS A 1 110 ? 27.162 22.199 28.900 1.00 11.13 98 LYS A CA 1
ATOM 740 C C . LYS A 1 110 ? 26.492 23.439 28.270 1.00 10.90 98 LYS A C 1
ATOM 741 O O . LYS A 1 110 ? 25.895 24.280 28.980 1.00 13.95 98 LYS A O 1
ATOM 747 N N . ARG A 1 111 ? 26.617 23.588 26.950 1.00 11.96 99 ARG A N 1
ATOM 748 C CA . ARG A 1 111 ? 25.962 24.734 26.286 1.00 12.92 99 ARG A CA 1
ATOM 749 C C . ARG A 1 111 ? 24.436 24.711 26.486 1.00 15.58 99 ARG A C 1
ATOM 750 O O . ARG A 1 111 ? 23.798 25.774 26.646 1.00 13.83 99 ARG A O 1
ATOM 758 N N . GLN A 1 112 ? 23.845 23.523 26.522 1.00 11.90 100 GLN A N 1
ATOM 759 C CA . GLN A 1 112 ? 22.411 23.360 26.746 1.00 14.11 100 GLN A CA 1
ATOM 760 C C . GLN A 1 112 ? 22.066 23.890 28.124 1.00 15.67 100 GLN A C 1
ATOM 761 O O . GLN A 1 112 ? 21.058 24.615 28.291 1.00 15.25 100 GLN A O 1
ATOM 767 N N . VAL A 1 113 ? 22.865 23.512 29.127 1.00 13.77 101 VAL A N 1
ATOM 768 C CA . VAL A 1 113 ? 22.632 23.988 30.490 1.00 14.12 101 VAL A CA 1
ATOM 769 C C . VAL A 1 113 ? 22.716 25.514 30.507 1.00 18.42 101 VAL A C 1
ATOM 770 O O . VAL A 1 113 ? 21.859 26.186 31.131 1.00 20.46 101 VAL A O 1
ATOM 774 N N . GLU A 1 114 ? 23.697 26.065 29.798 1.00 16.51 102 GLU A N 1
ATOM 775 C CA . GLU A 1 114 ? 23.896 27.533 29.807 1.00 20.44 102 GLU A CA 1
ATOM 776 C C . GLU A 1 114 ? 22.710 28.254 29.157 1.00 19.93 102 GLU A C 1
ATOM 777 O O . GLU A 1 114 ? 22.280 29.331 29.656 1.00 24.88 102 GLU A O 1
ATOM 783 N N . ILE A 1 115 ? 22.129 27.670 28.099 1.00 15.58 103 ILE A N 1
ATOM 784 C CA . ILE A 1 115 ? 20.944 28.250 27.441 1.00 20.83 103 ILE A CA 1
ATOM 785 C C . ILE A 1 115 ? 19.718 28.097 28.324 1.00 22.26 103 ILE A C 1
ATOM 786 O O . ILE A 1 115 ? 18.888 29.003 28.374 1.00 24.95 103 ILE A O 1
ATOM 791 N N . ALA A 1 116 ? 19.577 27.003 29.047 1.00 22.02 104 ALA A N 1
ATOM 792 C CA . ALA A 1 116 ? 18.431 26.896 29.959 1.00 24.04 104 ALA A CA 1
ATOM 793 C C . ALA A 1 116 ? 18.534 27.959 31.044 1.00 26.12 104 ALA A C 1
ATOM 794 O O . ALA A 1 116 ? 17.526 28.585 31.401 1.00 26.72 104 ALA A O 1
ATOM 796 N N . GLU A 1 117 ? 19.742 28.200 31.534 1.00 25.31 105 GLU A N 1
ATOM 797 C CA . GLU A 1 117 ? 19.950 29.191 32.597 1.00 28.76 105 GLU A CA 1
ATOM 798 C C . GLU A 1 117 ? 19.745 30.623 32.120 1.00 30.72 105 GLU A C 1
ATOM 799 O O . GLU A 1 117 ? 19.196 31.457 32.856 1.00 30.20 105 GLU A O 1
ATOM 805 N N . LYS A 1 118 ? 20.211 30.925 30.915 1.00 31.30 106 LYS A N 1
ATOM 806 C CA . LYS A 1 118 ? 19.978 32.247 30.312 1.00 32.94 106 LYS A CA 1
ATOM 807 C C . LYS A 1 118 ? 18.480 32.499 30.144 1.00 34.24 106 LYS A C 1
ATOM 808 O O . LYS A 1 118 ? 17.980 33.630 30.362 1.00 34.64 106 LYS A O 1
ATOM 812 N N . GLU A 1 119 ? 17.759 31.448 29.776 1.00 33.14 107 GLU A N 1
ATOM 813 C CA . GLU A 1 119 ? 16.343 31.548 29.447 1.00 34.37 107 GLU A CA 1
ATOM 814 C C . GLU A 1 119 ? 15.442 31.389 30.670 1.00 36.32 107 GLU A C 1
ATOM 815 O O . GLU A 1 119 ? 14.227 31.557 30.563 1.00 37.15 107 GLU A O 1
ATOM 821 N N . GLY A 1 120 ? 16.024 31.011 31.802 1.00 35.17 108 GLY A N 1
ATOM 822 C CA . GLY A 1 120 ? 15.253 30.597 32.968 1.00 36.56 108 GLY A CA 1
ATOM 823 C C . GLY A 1 120 ? 14.348 29.414 32.662 1.00 37.05 108 GLY A C 1
ATOM 824 O O . GLY A 1 120 ? 13.189 29.386 33.072 1.00 34.30 108 GLY A O 1
ATOM 825 N N . ALA A 1 121 ? 14.855 28.428 31.922 1.00 33.97 109 ALA A N 1
ATOM 826 C CA . ALA A 1 121 ? 14.067 27.227 31.702 1.00 31.79 109 ALA A CA 1
ATOM 827 C C . ALA A 1 121 ? 14.230 26.352 32.923 1.00 30.73 109 ALA A C 1
ATOM 828 O O . ALA A 1 121 ? 15.265 26.374 33.582 1.00 31.91 109 ALA A O 1
ATOM 830 N N . GLN A 1 122 ? 13.186 25.605 33.240 1.00 27.67 110 GLN A N 1
ATOM 831 C CA . GLN A 1 122 ? 13.195 24.757 34.415 1.00 27.90 110 GLN A CA 1
ATOM 832 C C . GLN A 1 122 ? 13.692 23.368 34.050 1.00 25.28 110 GLN A C 1
ATOM 833 O O . GLN A 1 122 ? 14.096 22.630 34.935 1.00 22.25 110 GLN A O 1
ATOM 839 N N . TYR A 1 123 ? 13.639 23.029 32.754 1.00 24.19 111 TYR A N 1
ATOM 840 C CA . TYR A 1 123 ? 13.899 21.683 32.276 1.00 19.75 111 TYR A CA 1
ATOM 841 C C . TYR A 1 123 ? 14.880 21.714 31.103 1.00 21.47 111 TYR A C 1
ATOM 842 O O . TYR A 1 123 ? 14.897 22.660 30.288 1.00 19.12 111 TYR A O 1
ATOM 851 N N . VAL A 1 124 ? 15.700 20.672 31.050 1.00 21.11 112 VAL A N 1
ATOM 852 C CA . VAL A 1 124 ? 16.492 20.336 29.870 1.00 17.43 112 VAL A CA 1
ATOM 853 C C . VAL A 1 124 ? 16.011 18.991 29.378 1.00 17.84 112 VAL A C 1
ATOM 854 O O . VAL A 1 124 ? 15.661 18.106 30.164 1.00 19.67 112 VAL A O 1
ATOM 858 N N . ALA A 1 125 ? 15.999 18.798 28.061 1.00 18.38 113 ALA A N 1
ATOM 859 C CA . ALA A 1 125 ? 15.568 17.527 27.539 1.00 15.74 113 ALA A CA 1
ATOM 860 C C . ALA A 1 125 ? 16.503 17.024 26.449 1.00 13.93 113 ALA A C 1
ATOM 861 O O . ALA A 1 125 ? 17.121 17.814 25.743 1.00 15.04 113 ALA A O 1
ATOM 863 N N . HIS A 1 126 ? 16.552 15.718 26.297 1.00 12.72 114 HIS A N 1
ATOM 864 C CA . HIS A 1 126 ? 17.326 15.127 25.209 1.00 14.51 114 HIS A CA 1
ATOM 865 C C . HIS A 1 126 ? 16.642 13.910 24.635 1.00 14.94 114 HIS A C 1
ATOM 866 O O . HIS A 1 126 ? 15.799 13.305 25.265 1.00 16.56 114 HIS A O 1
ATOM 873 N N . GLY A 1 127 ? 17.028 13.538 23.418 1.00 15.85 115 GLY A N 1
ATOM 874 C CA . GLY A 1 127 ? 16.453 12.394 22.714 1.00 15.61 115 GLY A CA 1
ATOM 875 C C . GLY A 1 127 ? 17.327 11.197 22.559 1.00 12.99 115 GLY A C 1
ATOM 876 O O . GLY A 1 127 ? 17.090 10.361 21.666 1.00 16.38 115 GLY A O 1
ATOM 877 N N . ALA A 1 128 ? 18.382 11.066 23.394 1.00 13.71 116 ALA A N 1
ATOM 878 C CA . ALA A 1 128 ? 19.232 9.941 23.337 1.00 12.18 116 ALA A CA 1
ATOM 879 C C . ALA A 1 128 ? 18.421 8.709 23.770 1.00 14.35 116 ALA A C 1
ATOM 880 O O . ALA A 1 128 ? 17.486 8.802 24.562 1.00 15.29 116 ALA A O 1
ATOM 882 N N . THR A 1 129 ? 18.801 7.567 23.253 1.00 14.21 117 THR A N 1
ATOM 883 C CA . THR A 1 129 ? 18.023 6.368 23.440 1.00 20.01 117 THR A CA 1
ATOM 884 C C . THR A 1 129 ? 18.162 5.861 24.849 1.00 20.60 117 THR A C 1
ATOM 885 O O . THR A 1 129 ? 19.178 6.082 25.517 1.00 18.49 117 THR A O 1
ATOM 889 N N . GLY A 1 130 ? 17.144 5.134 25.263 1.00 19.81 118 GLY A N 1
ATOM 890 C CA . GLY A 1 130 ? 17.055 4.633 26.640 1.00 21.62 118 GLY A CA 1
ATOM 891 C C . GLY A 1 130 ? 18.045 3.551 26.976 1.00 17.77 118 GLY A C 1
ATOM 892 O O . GLY A 1 130 ? 18.200 3.219 28.152 1.00 22.42 118 GLY A O 1
ATOM 893 N N . LYS A 1 131 ? 18.682 2.963 25.982 1.00 21.59 119 LYS A N 1
ATOM 894 C CA . LYS A 1 131 ? 19.624 1.883 26.186 1.00 22.00 119 LYS A CA 1
ATOM 895 C C . LYS A 1 131 ? 21.049 2.098 25.635 1.00 24.44 119 LYS A C 1
ATOM 896 O O . LYS A 1 131 ? 21.839 1.153 25.534 1.00 23.52 119 LYS A O 1
ATOM 902 N N . GLY A 1 132 ? 21.437 3.337 25.333 1.00 22.68 120 GLY A N 1
ATOM 903 C CA . GLY A 1 132 ? 22.811 3.621 24.910 1.00 20.75 120 GLY A CA 1
ATOM 904 C C . GLY A 1 132 ? 23.670 4.436 25.899 1.00 19.88 120 GLY A C 1
ATOM 905 O O . GLY A 1 132 ? 23.248 4.681 27.020 1.00 19.66 120 GLY A O 1
ATOM 906 N N . ASN A 1 133 ? 24.837 4.877 25.438 1.00 18.09 121 ASN A N 1
ATOM 907 C CA . ASN A 1 133 ? 25.800 5.683 26.231 1.00 14.56 121 ASN A CA 1
ATOM 908 C C . ASN A 1 133 ? 25.544 7.184 26.227 1.00 13.89 121 ASN A C 1
ATOM 909 O O . ASN A 1 133 ? 25.848 7.861 27.183 1.00 12.45 121 ASN A O 1
ATOM 914 N N . ASP A 1 134 ? 25.035 7.723 25.137 1.00 12.99 122 ASP A N 1
ATOM 915 C CA . ASP A 1 134 ? 24.916 9.202 25.078 1.00 13.49 122 ASP A CA 1
ATOM 916 C C . ASP A 1 134 ? 24.049 9.783 26.150 1.00 14.01 122 ASP A C 1
ATOM 917 O O . ASP A 1 134 ? 24.319 10.862 26.648 1.00 12.18 122 ASP A O 1
ATOM 922 N N . GLN A 1 135 ? 22.965 9.078 26.489 1.00 13.01 123 GLN A N 1
ATOM 923 C CA . GLN A 1 135 ? 22.068 9.523 27.584 1.00 13.65 123 GLN A CA 1
ATOM 924 C C . GLN A 1 135 ? 22.869 9.794 28.857 1.00 13.95 123 GLN A C 1
ATOM 925 O O . GLN A 1 135 ? 22.589 10.725 29.580 1.00 12.79 123 GLN A O 1
ATOM 931 N N . VAL A 1 136 ? 23.840 8.952 29.142 1.00 11.97 124 VAL A N 1
ATOM 932 C CA . VAL A 1 136 ? 24.663 9.093 30.371 1.00 11.10 124 VAL A CA 1
ATOM 933 C C . VAL A 1 136 ? 25.515 10.350 30.271 1.00 12.74 124 VAL A C 1
ATOM 934 O O . VAL A 1 136 ? 25.701 11.105 31.252 1.00 12.79 124 VAL A O 1
ATOM 938 N N . ARG A 1 137 ? 26.086 10.568 29.102 1.00 12.97 125 ARG A N 1
ATOM 939 C CA . ARG A 1 137 ? 26.940 11.699 28.903 1.00 12.01 125 ARG A CA 1
ATOM 940 C C . ARG A 1 137 ? 26.166 12.998 29.063 1.00 11.83 125 ARG A C 1
ATOM 941 O O . ARG A 1 137 ? 26.656 13.951 29.652 1.00 15.71 125 ARG A O 1
ATOM 949 N N . PHE A 1 138 ? 24.951 13.035 28.527 1.00 11.02 126 PHE A N 1
ATOM 950 C CA . PHE A 1 138 ? 24.112 14.212 28.739 1.00 10.17 126 PHE A CA 1
ATOM 951 C C . PHE A 1 138 ? 23.858 14.361 30.259 1.00 10.85 126 PHE A C 1
ATOM 952 O O . PHE A 1 138 ? 24.024 15.437 30.849 1.00 12.13 126 PHE A O 1
ATOM 960 N N . GLU A 1 139 ? 23.307 13.319 30.867 1.00 11.34 127 GLU A N 1
ATOM 961 C CA . GLU A 1 139 ? 22.702 13.482 32.199 1.00 11.06 127 GLU A CA 1
ATOM 962 C C . GLU A 1 139 ? 23.708 13.624 33.330 1.00 9.94 127 GLU A C 1
ATOM 963 O O . GLU A 1 139 ? 23.425 14.325 34.327 1.00 11.93 127 GLU A O 1
ATOM 969 N N . LEU A 1 140 ? 24.881 13.026 33.167 1.00 10.81 128 LEU A N 1
ATOM 970 C CA . LEU A 1 140 ? 25.955 13.256 34.147 1.00 8.08 128 LEU A CA 1
ATOM 971 C C . LEU A 1 140 ? 26.459 14.725 34.069 1.00 11.59 128 LEU A C 1
ATOM 972 O O . LEU A 1 140 ? 26.806 15.305 35.106 1.00 13.71 128 LEU A O 1
ATOM 977 N N . THR A 1 141 ? 26.512 15.310 32.870 1.00 10.21 129 THR A N 1
ATOM 978 C CA . THR A 1 141 ? 26.865 16.693 32.678 1.00 11.29 129 THR A CA 1
ATOM 979 C C . THR A 1 141 ? 25.795 17.568 33.319 1.00 11.86 129 THR A C 1
ATOM 980 O O . THR A 1 141 ? 26.123 18.452 34.075 1.00 11.88 129 THR A O 1
ATOM 984 N N . TYR A 1 142 ? 24.532 17.322 33.032 1.00 10.68 130 TYR A N 1
ATOM 985 C CA . TYR A 1 142 ? 23.468 18.099 33.696 1.00 11.93 130 TYR A CA 1
ATOM 986 C C . TYR A 1 142 ? 23.673 18.053 35.232 1.00 12.74 130 TYR A C 1
ATOM 987 O O . TYR A 1 142 ? 23.589 19.086 35.905 1.00 15.11 130 TYR A O 1
ATOM 996 N N . ALA A 1 143 ? 23.898 16.863 35.786 1.00 12.74 131 ALA A N 1
ATOM 997 C CA . ALA A 1 143 ? 24.020 16.745 37.266 1.00 12.24 131 ALA A CA 1
ATOM 998 C C . ALA A 1 143 ? 25.235 17.512 37.777 1.00 14.18 131 ALA A C 1
ATOM 999 O O . ALA A 1 143 ? 25.226 18.120 38.865 1.00 15.46 131 ALA A O 1
ATOM 1001 N N . ALA A 1 144 ? 26.309 17.478 37.015 1.00 11.84 132 ALA A N 1
ATOM 1002 C CA . ALA A 1 144 ? 27.576 18.081 37.455 1.00 13.94 132 ALA A CA 1
ATOM 1003 C C . ALA A 1 144 ? 27.552 19.606 37.430 1.00 16.49 132 ALA A C 1
ATOM 1004 O O . ALA A 1 144 ? 28.202 20.240 38.262 1.00 19.48 132 ALA A O 1
ATOM 1006 N N . LEU A 1 145 ? 26.798 20.167 36.500 1.00 13.23 133 LEU A N 1
ATOM 1007 C CA . LEU A 1 145 ? 26.800 21.612 36.227 1.00 14.81 133 LEU A CA 1
ATOM 1008 C C . LEU A 1 145 ? 25.639 22.313 36.867 1.00 17.92 133 LEU A C 1
ATOM 1009 O O . LEU A 1 145 ? 25.804 23.438 37.385 1.00 19.99 133 LEU A O 1
ATOM 1014 N N . ASN A 1 146 ? 24.464 21.724 36.798 1.00 17.09 134 ASN A N 1
ATOM 1015 C CA . ASN A 1 146 ? 23.273 22.351 37.431 1.00 19.69 134 ASN A CA 1
ATOM 1016 C C . ASN A 1 146 ? 22.192 21.348 37.827 1.00 17.60 134 ASN A C 1
ATOM 1017 O O . ASN A 1 146 ? 21.260 21.085 37.043 1.00 20.75 134 ASN A O 1
ATOM 1022 N N . PRO A 1 147 ? 22.340 20.781 39.021 1.00 19.05 135 PRO A N 1
ATOM 1023 C CA . PRO A 1 147 ? 21.382 19.826 39.576 1.00 20.26 135 PRO A CA 1
ATOM 1024 C C . PRO A 1 147 ? 19.985 20.375 39.817 1.00 23.82 135 PRO A C 1
ATOM 1025 O O . PRO A 1 147 ? 19.069 19.585 40.021 1.00 26.86 135 PRO A O 1
ATOM 1029 N N . ASN A 1 148 ? 19.833 21.691 39.763 1.00 22.46 136 ASN A N 1
ATOM 1030 C CA . ASN A 1 148 ? 18.529 22.338 39.930 1.00 25.19 136 ASN A CA 1
ATOM 1031 C C . ASN A 1 148 ? 17.650 22.217 38.651 1.00 24.09 136 ASN A C 1
ATOM 1032 O O . ASN A 1 148 ? 16.426 22.351 38.703 1.00 24.46 136 ASN A O 1
ATOM 1037 N N . LEU A 1 149 ? 18.246 21.946 37.486 1.00 20.96 137 LEU A N 1
ATOM 1038 C CA . LEU A 1 149 ? 17.448 21.721 36.291 1.00 19.88 137 LEU A CA 1
ATOM 1039 C C . LEU A 1 149 ? 16.822 20.338 36.327 1.00 19.08 137 LEU A C 1
ATOM 1040 O O . LEU A 1 149 ? 17.435 19.385 36.762 1.00 20.38 137 LEU A O 1
ATOM 1045 N N . LYS A 1 150 ? 15.565 20.239 35.915 1.00 21.57 138 LYS A N 1
ATOM 1046 C CA . LYS A 1 150 ? 14.893 18.959 35.853 1.00 21.69 138 LYS A CA 1
ATOM 1047 C C . LYS A 1 150 ? 15.132 18.377 34.462 1.00 20.80 138 LYS A C 1
ATOM 1048 O O . LYS A 1 150 ? 15.222 19.108 33.491 1.00 19.93 138 LYS A O 1
ATOM 1052 N N . VAL A 1 151 ? 15.244 17.062 34.399 1.00 17.35 139 VAL A N 1
ATOM 1053 C CA . VAL A 1 151 ? 15.659 16.390 33.171 1.00 18.65 139 VAL A CA 1
ATOM 1054 C C . VAL A 1 151 ? 14.506 15.619 32.552 1.00 19.21 139 VAL A C 1
ATOM 1055 O O . VAL A 1 151 ? 13.881 14.784 33.203 1.00 19.76 139 VAL A O 1
ATOM 1059 N N . ILE A 1 152 ? 14.219 15.896 31.281 1.00 18.25 140 ILE A N 1
ATOM 1060 C CA . ILE A 1 152 ? 13.250 15.113 30.534 1.00 19.48 140 ILE A CA 1
ATOM 1061 C C . ILE A 1 152 ? 13.964 14.197 29.525 1.00 17.42 140 ILE A C 1
ATOM 1062 O O . ILE A 1 152 ? 14.703 14.672 28.685 1.00 19.65 140 ILE A O 1
ATOM 1067 N N . SER A 1 153 ? 13.744 12.895 29.646 1.00 17.18 141 SER A N 1
ATOM 1068 C CA . SER A 1 153 ? 14.324 11.887 28.774 1.00 17.47 141 SER A CA 1
ATOM 1069 C C . SER A 1 153 ? 13.184 10.997 28.298 1.00 17.93 141 SER A C 1
ATOM 1070 O O . SER A 1 153 ? 12.829 10.039 28.963 1.00 18.29 141 SER A O 1
ATOM 1073 N N . PRO A 1 154 ? 12.535 11.360 27.186 1.00 18.27 142 PRO A N 1
ATOM 1074 C CA . PRO A 1 154 ? 11.361 10.612 26.755 1.00 18.86 142 PRO A CA 1
ATOM 1075 C C . PRO A 1 154 ? 11.626 9.133 26.526 1.00 16.34 142 PRO A C 1
ATOM 1076 O O . PRO A 1 154 ? 10.770 8.300 26.798 1.00 19.48 142 PRO A O 1
ATOM 1080 N N . TRP A 1 155 ? 12.805 8.772 26.063 1.00 16.35 143 TRP A N 1
ATOM 1081 C CA . TRP A 1 155 ? 13.108 7.369 25.847 1.00 15.25 143 TRP A CA 1
ATOM 1082 C C . TRP A 1 155 ? 13.240 6.512 27.150 1.00 16.56 143 TRP A C 1
ATOM 1083 O O . TRP A 1 155 ? 13.446 5.309 27.071 1.00 19.19 143 TRP A O 1
ATOM 1094 N N . LYS A 1 156 ? 13.142 7.154 28.301 1.00 18.42 144 LYS A N 1
ATOM 1095 C CA . LYS A 1 156 ? 13.093 6.448 29.586 1.00 18.48 144 LYS A CA 1
ATOM 1096 C C . LYS A 1 156 ? 11.776 6.690 30.271 1.00 22.52 144 LYS A C 1
ATOM 1097 O O . LYS A 1 156 ? 11.626 6.286 31.413 1.00 22.57 144 LYS A O 1
ATOM 1103 N N . ASP A 1 157 ? 10.839 7.351 29.574 1.00 23.81 145 ASP A N 1
ATOM 1104 C CA . ASP A 1 157 ? 9.525 7.747 30.113 1.00 26.69 145 ASP A CA 1
ATOM 1105 C C . ASP A 1 157 ? 8.548 6.647 29.742 1.00 28.51 145 ASP A C 1
ATOM 1106 O O . ASP A 1 157 ? 8.344 6.384 28.560 1.00 29.15 145 ASP A O 1
ATOM 1111 N N . PRO A 1 158 ? 7.946 5.972 30.724 1.00 29.17 146 PRO A N 1
ATOM 1112 C CA . PRO A 1 158 ? 7.085 4.815 30.418 1.00 27.33 146 PRO A CA 1
ATOM 1113 C C . PRO A 1 158 ? 5.955 5.073 29.414 1.00 26.41 146 PRO A C 1
ATOM 1114 O O . PRO A 1 158 ? 5.718 4.225 28.575 1.00 29.16 146 PRO A O 1
ATOM 1118 N N . GLU A 1 159 ? 5.286 6.215 29.528 1.00 25.40 147 GLU A N 1
ATOM 1119 C CA . GLU A 1 159 ? 4.249 6.637 28.589 1.00 30.46 147 GLU A CA 1
ATOM 1120 C C . GLU A 1 159 ? 4.814 6.719 27.173 1.00 33.10 147 GLU A C 1
ATOM 1121 O O . GLU A 1 159 ? 4.388 5.965 26.265 1.00 30.62 147 GLU A O 1
ATOM 1125 N N . PHE A 1 160 ? 5.816 7.596 27.008 1.00 32.10 148 PHE A N 1
ATOM 1126 C CA . PHE A 1 160 ? 6.393 7.854 25.707 1.00 27.75 148 PHE A CA 1
ATOM 1127 C C . PHE A 1 160 ? 6.829 6.506 25.166 1.00 28.95 148 PHE A C 1
ATOM 1128 O O . PHE A 1 160 ? 6.568 6.157 24.008 1.00 31.98 148 PHE A O 1
ATOM 1136 N N . LEU A 1 161 ? 7.441 5.706 26.024 1.00 28.42 149 LEU A N 1
ATOM 1137 C CA . LEU A 1 161 ? 8.007 4.447 25.603 1.00 33.01 149 LEU A CA 1
ATOM 1138 C C . LEU A 1 161 ? 6.910 3.523 25.070 1.00 36.43 149 LEU A C 1
ATOM 1139 O O . LEU A 1 161 ? 7.093 2.875 24.050 1.00 38.43 149 LEU A O 1
ATOM 1144 N N . ALA A 1 162 ? 5.766 3.489 25.743 1.00 36.28 150 ALA A N 1
ATOM 1145 C CA . ALA A 1 162 ? 4.667 2.576 25.368 1.00 39.23 150 ALA A CA 1
ATOM 1146 C C . ALA A 1 162 ? 4.152 2.898 23.957 1.00 38.91 150 ALA A C 1
ATOM 1147 O O . ALA A 1 162 ? 4.008 2.001 23.104 1.00 41.15 150 ALA A O 1
ATOM 1148 N N . LYS A 1 163 ? 3.909 4.187 23.722 1.00 37.64 151 LYS A N 1
ATOM 1149 C CA . LYS A 1 163 ? 3.478 4.692 22.404 1.00 35.49 151 LYS A CA 1
ATOM 1150 C C . LYS A 1 163 ? 4.433 4.339 21.244 1.00 37.18 151 LYS A C 1
ATOM 1151 O O . LYS A 1 163 ? 3.988 3.958 20.142 1.00 35.79 151 LYS A O 1
ATOM 1157 N N . PHE A 1 164 ? 5.739 4.432 21.484 1.00 34.14 152 PHE A N 1
ATOM 1158 C CA . PHE A 1 164 ? 6.680 4.390 20.388 1.00 36.57 152 PHE A CA 1
ATOM 1159 C C . PHE A 1 164 ? 7.558 3.151 20.366 1.00 38.79 152 PHE A C 1
ATOM 1160 O O . PHE A 1 164 ? 8.748 3.230 20.083 1.00 43.34 152 PHE A O 1
ATOM 1168 N N . LYS A 1 165 ? 6.934 2.002 20.606 1.00 40.45 153 LYS A N 1
ATOM 1169 C CA . LYS A 1 165 ? 7.619 0.713 20.624 1.00 40.29 153 LYS A CA 1
ATOM 1170 C C . LYS A 1 165 ? 8.696 0.592 19.569 1.00 41.29 153 LYS A C 1
ATOM 1171 O O . LYS A 1 165 ? 8.672 -0.327 18.772 1.00 42.14 153 LYS A O 1
ATOM 1172 N N . THR A 1 168 ? 7.602 1.402 13.445 1.00 36.34 156 THR A N 1
ATOM 1173 C CA . THR A 1 168 ? 6.858 2.368 12.623 1.00 32.94 156 THR A CA 1
ATOM 1174 C C . THR A 1 168 ? 6.023 3.429 13.352 1.00 31.64 156 THR A C 1
ATOM 1175 O O . THR A 1 168 ? 5.377 4.250 12.729 1.00 29.99 156 THR A O 1
ATOM 1176 N N . ASP A 1 169 ? 6.030 3.424 14.677 1.00 30.44 157 ASP A N 1
ATOM 1177 C CA . ASP A 1 169 ? 5.128 4.289 15.430 1.00 28.60 157 ASP A CA 1
ATOM 1178 C C . ASP A 1 169 ? 5.530 5.764 15.405 1.00 26.80 157 ASP A C 1
ATOM 1179 O O . ASP A 1 169 ? 4.672 6.643 15.582 1.00 27.11 157 ASP A O 1
ATOM 1184 N N . LEU A 1 170 ? 6.833 6.054 15.252 1.00 29.53 158 LEU A N 1
ATOM 1185 C CA . LEU A 1 170 ? 7.277 7.456 15.257 1.00 28.09 158 LEU A CA 1
ATOM 1186 C C . LEU A 1 170 ? 6.809 8.162 13.976 1.00 27.04 158 LEU A C 1
ATOM 1187 O O . LEU A 1 170 ? 6.238 9.273 14.029 1.00 25.49 158 LEU A O 1
ATOM 1192 N N . ILE A 1 171 ? 7.088 7.500 12.857 1.00 31.44 159 ILE A N 1
ATOM 1193 C CA . ILE A 1 171 ? 6.699 7.984 11.515 1.00 33.44 159 ILE A CA 1
ATOM 1194 C C . ILE A 1 171 ? 5.185 8.208 11.413 1.00 33.06 159 ILE A C 1
ATOM 1195 O O . ILE A 1 171 ? 4.724 9.194 10.806 1.00 32.31 159 ILE A O 1
ATOM 1200 N N . ASN A 1 172 ? 4.399 7.316 12.016 1.00 32.50 160 ASN A N 1
ATOM 1201 C CA . ASN A 1 172 ? 2.943 7.492 12.003 1.00 29.88 160 ASN A CA 1
ATOM 1202 C C . ASN A 1 172 ? 2.493 8.735 12.771 1.00 28.86 160 ASN A C 1
ATOM 1203 O O . ASN A 1 172 ? 1.613 9.467 12.327 1.00 29.20 160 ASN A O 1
ATOM 1208 N N . TYR A 1 173 ? 3.117 9.012 13.908 1.00 24.76 161 TYR A N 1
ATOM 1209 C CA . TYR A 1 173 ? 2.795 10.221 14.683 1.00 25.28 161 TYR A CA 1
ATOM 1210 C C . TYR A 1 173 ? 3.226 11.542 13.984 1.00 24.44 161 TYR A C 1
ATOM 1211 O O . TYR A 1 173 ? 2.582 12.589 14.150 1.00 26.75 161 TYR A O 1
ATOM 1220 N N . ALA A 1 174 ? 4.374 11.507 13.301 1.00 27.60 162 ALA A N 1
ATOM 1221 C CA . ALA A 1 174 ? 4.865 12.666 12.559 1.00 27.81 162 ALA A CA 1
ATOM 1222 C C . ALA A 1 174 ? 3.794 13.069 11.524 1.00 27.24 162 ALA A C 1
ATOM 1223 O O . ALA A 1 174 ? 3.444 14.252 11.380 1.00 25.98 162 ALA A O 1
ATOM 1225 N N . MET A 1 175 ? 3.310 12.062 10.816 1.00 30.06 163 MET A N 1
ATOM 1226 C CA . MET A 1 175 ? 2.222 12.241 9.824 1.00 32.52 163 MET A CA 1
ATOM 1227 C C . MET A 1 175 ? 0.989 12.915 10.414 1.00 31.52 163 MET A C 1
ATOM 1228 O O . MET A 1 175 ? 0.493 13.889 9.841 1.00 33.45 163 MET A O 1
ATOM 1233 N N . GLU A 1 176 ? 0.508 12.412 11.565 1.00 29.71 164 GLU A N 1
ATOM 1234 C CA . GLU A 1 176 ? -0.681 12.954 12.210 1.00 28.06 164 GLU A CA 1
ATOM 1235 C C . GLU A 1 176 ? -0.470 14.390 12.612 1.00 28.84 164 GLU A C 1
ATOM 1236 O O . GLU A 1 176 ? -1.390 15.194 12.467 1.00 29.00 164 GLU A O 1
ATOM 1238 N N . LYS A 1 177 ? 0.724 14.731 13.121 1.00 24.05 165 LYS A N 1
ATOM 1239 C CA . LYS A 1 177 ? 0.923 16.082 13.681 1.00 24.46 165 LYS A CA 1
ATOM 1240 C C . LYS A 1 177 ? 1.486 17.102 12.734 1.00 24.09 165 LYS A C 1
ATOM 1241 O O . LYS A 1 177 ? 1.681 18.261 13.114 1.00 23.24 165 LYS A O 1
ATOM 1247 N N . GLY A 1 178 ? 1.717 16.702 11.490 1.00 21.29 166 GLY A N 1
ATOM 1248 C CA . GLY A 1 178 ? 2.154 17.636 10.493 1.00 22.87 166 GLY A CA 1
ATOM 1249 C C . GLY A 1 178 ? 3.633 17.828 10.613 1.00 19.73 166 GLY A C 1
ATOM 1250 O O . GLY A 1 178 ? 4.153 18.838 10.132 1.00 24.65 166 GLY A O 1
ATOM 1251 N N . ILE A 1 179 ? 4.319 16.859 11.205 1.00 19.55 167 ILE A N 1
ATOM 1252 C CA . ILE A 1 179 ? 5.788 16.976 11.328 1.00 19.28 167 ILE A CA 1
ATOM 1253 C C . ILE A 1 179 ? 6.447 16.498 10.045 1.00 15.62 167 ILE A C 1
ATOM 1254 O O . ILE A 1 179 ? 6.224 15.367 9.637 1.00 19.45 167 ILE A O 1
ATOM 1259 N N . PRO A 1 180 ? 7.246 17.345 9.396 1.00 16.65 168 PRO A N 1
ATOM 1260 C CA . PRO A 1 180 ? 7.953 16.918 8.174 1.00 16.36 168 PRO A CA 1
ATOM 1261 C C . PRO A 1 180 ? 8.793 15.677 8.408 1.00 15.25 168 PRO A C 1
ATOM 1262 O O . PRO A 1 180 ? 9.374 15.544 9.480 1.00 17.28 168 PRO A O 1
ATOM 1266 N N . ILE A 1 181 ? 8.835 14.776 7.425 1.00 16.28 169 ILE A N 1
ATOM 1267 C CA . ILE A 1 181 ? 9.713 13.629 7.471 1.00 18.50 169 ILE A CA 1
ATOM 1268 C C . ILE A 1 181 ? 10.604 13.562 6.262 1.00 14.20 169 ILE A C 1
ATOM 1269 O O . ILE A 1 181 ? 10.336 14.173 5.202 1.00 16.32 169 ILE A O 1
ATOM 1274 N N . LYS A 1 182 ? 11.681 12.819 6.424 1.00 13.11 170 LYS A N 1
ATOM 1275 C CA . LYS A 1 182 ? 12.732 12.791 5.440 1.00 10.65 170 LYS A CA 1
ATOM 1276 C C . LYS A 1 182 ? 12.169 12.346 4.092 1.00 12.57 170 LYS A C 1
ATOM 1277 O O . LYS A 1 182 ? 11.353 11.431 4.033 1.00 15.37 170 LYS A O 1
ATOM 1283 N N . VAL A 1 183 ? 12.591 13.001 3.015 1.00 11.68 171 VAL A N 1
ATOM 1284 C CA . VAL A 1 183 ? 12.000 12.792 1.674 1.00 9.18 171 VAL A CA 1
ATOM 1285 C C . VAL A 1 183 ? 12.627 11.618 0.886 1.00 12.76 171 VAL A C 1
ATOM 1286 O O . VAL A 1 183 ? 12.288 11.383 -0.288 1.00 12.99 171 VAL A O 1
ATOM 1290 N N . SER A 1 184 ? 13.529 10.911 1.538 1.00 10.89 172 SER A N 1
ATOM 1291 C CA . SER A 1 184 ? 14.224 9.761 0.923 1.00 11.56 172 SER A CA 1
ATOM 1292 C C . SER A 1 184 ? 14.737 8.808 1.987 1.00 12.46 172 SER A C 1
ATOM 1293 O O . SER A 1 184 ? 14.817 9.162 3.142 1.00 12.39 172 SER A O 1
ATOM 1296 N N . LYS A 1 185 ? 15.087 7.601 1.560 1.00 10.77 173 LYS A N 1
ATOM 1297 C CA . LYS A 1 185 ? 15.510 6.511 2.434 1.00 9.01 173 LYS A CA 1
ATOM 1298 C C . LYS A 1 185 ? 16.790 6.873 3.194 1.00 8.06 173 LYS A C 1
ATOM 1299 O O . LYS A 1 185 ? 17.746 7.358 2.620 1.00 9.94 173 LYS A O 1
ATOM 1305 N N . LYS A 1 186 ? 16.781 6.600 4.484 1.00 8.88 174 LYS A N 1
ATOM 1306 C CA . LYS A 1 186 ? 17.966 6.792 5.332 1.00 9.80 174 LYS A CA 1
ATOM 1307 C C . LYS A 1 186 ? 18.922 5.617 5.118 1.00 10.00 174 LYS A C 1
ATOM 1308 O O . LYS A 1 186 ? 18.523 4.468 4.863 1.00 11.73 174 LYS A O 1
ATOM 1314 N N . ARG A 1 187 ? 20.191 5.926 5.231 1.00 12.16 175 ARG A N 1
ATOM 1315 C CA . ARG A 1 187 ? 21.252 4.935 5.209 1.00 12.04 175 ARG A CA 1
ATOM 1316 C C . ARG A 1 187 ? 20.949 3.933 6.312 1.00 10.80 175 ARG A C 1
ATOM 1317 O O . ARG A 1 187 ? 20.459 4.288 7.381 1.00 11.47 175 ARG A O 1
ATOM 1325 N N . PRO A 1 188 ? 21.208 2.645 6.058 1.00 10.79 176 PRO A N 1
ATOM 1326 C CA . PRO A 1 188 ? 20.814 1.604 6.976 1.00 10.66 176 PRO A CA 1
ATOM 1327 C C . PRO A 1 188 ? 21.768 1.315 8.136 1.00 14.95 176 PRO A C 1
ATOM 1328 O O . PRO A 1 188 ? 21.977 0.141 8.491 1.00 12.46 176 PRO A O 1
ATOM 1332 N N . TYR A 1 189 ? 22.347 2.370 8.686 1.00 10.37 177 TYR A N 1
ATOM 1333 C CA . TYR A 1 189 ? 23.204 2.294 9.872 1.00 11.20 177 TYR A CA 1
ATOM 1334 C C . TYR A 1 189 ? 22.833 3.439 10.810 1.00 12.44 177 TYR A C 1
ATOM 1335 O O . TYR A 1 189 ? 22.295 4.459 10.346 1.00 13.08 177 TYR A O 1
ATOM 1344 N N . SER A 1 190 ? 23.114 3.261 12.099 1.00 10.99 178 SER A N 1
ATOM 1345 C CA . SER A 1 190 ? 23.039 4.365 13.074 1.00 11.86 178 SER A CA 1
ATOM 1346 C C . SER A 1 190 ? 24.339 5.146 12.989 1.00 12.46 178 SER A C 1
ATOM 1347 O O . SER A 1 190 ? 25.376 4.586 13.247 1.00 12.41 178 SER A O 1
ATOM 1350 N N . GLU A 1 191 ? 24.281 6.433 12.640 1.00 13.62 179 GLU A N 1
ATOM 1351 C CA . GLU A 1 191 ? 25.489 7.203 12.376 1.00 14.09 179 GLU A CA 1
ATOM 1352 C C . GLU A 1 191 ? 25.459 8.487 13.199 1.00 16.73 179 GLU A C 1
ATOM 1353 O O . GLU A 1 191 ? 24.380 9.073 13.371 1.00 17.83 179 GLU A O 1
ATOM 1359 N N . ASP A 1 192 ? 26.606 8.839 13.774 1.00 14.06 180 ASP A N 1
ATOM 1360 C CA . ASP A 1 192 ? 26.788 10.123 14.500 1.00 15.46 180 ASP A CA 1
ATOM 1361 C C . ASP A 1 192 ? 27.950 10.799 13.831 1.00 17.05 180 ASP A C 1
ATOM 1362 O O . ASP A 1 192 ? 28.943 10.159 13.595 1.00 14.75 180 ASP A O 1
ATOM 1367 N N . GLU A 1 193 ? 27.879 12.093 13.596 1.00 14.12 181 GLU A N 1
ATOM 1368 C CA . GLU A 1 193 ? 28.990 12.767 12.943 1.00 12.88 181 GLU A CA 1
ATOM 1369 C C . GLU A 1 193 ? 29.312 14.115 13.602 1.00 12.28 181 GLU A C 1
ATOM 1370 O O . GLU A 1 193 ? 28.407 14.846 14.040 1.00 13.19 181 GLU A O 1
ATOM 1376 N N . ASN A 1 194 ? 30.585 14.419 13.697 1.00 9.99 182 ASN A N 1
ATOM 1377 C CA . ASN A 1 194 ? 31.019 15.731 14.188 1.00 7.07 182 ASN A CA 1
ATOM 1378 C C . ASN A 1 194 ? 32.357 16.013 13.560 1.00 8.85 182 ASN A C 1
ATOM 1379 O O . ASN A 1 194 ? 32.841 15.226 12.693 1.00 9.44 182 ASN A O 1
ATOM 1384 N N . LEU A 1 195 ? 32.995 17.101 13.976 1.00 9.64 183 LEU A N 1
ATOM 1385 C CA . LEU A 1 195 ? 34.269 17.473 13.424 1.00 10.87 183 LEU A CA 1
ATOM 1386 C C . LEU A 1 195 ? 35.370 16.459 13.653 1.00 11.19 183 LEU A C 1
ATOM 1387 O O . LEU A 1 195 ? 36.361 16.454 12.950 1.00 13.24 183 LEU A O 1
ATOM 1392 N N . MET A 1 196 ? 35.197 15.603 14.643 1.00 10.51 184 MET A N 1
ATOM 1393 C CA . MET A 1 196 ? 36.246 14.682 15.044 1.00 10.47 184 MET A CA 1
ATOM 1394 C C . MET A 1 196 ? 36.080 13.329 14.321 1.00 10.33 184 MET A C 1
ATOM 1395 O O . MET A 1 196 ? 37.073 12.717 13.924 1.00 9.65 184 MET A O 1
ATOM 1400 N N . HIS A 1 197 ? 34.819 12.872 14.184 1.00 10.40 185 HIS A N 1
ATOM 1401 C CA . HIS A 1 197 ? 34.625 11.540 13.583 1.00 7.57 185 HIS A CA 1
ATOM 1402 C C . HIS A 1 197 ? 33.274 11.376 12.931 1.00 8.95 185 HIS A C 1
ATOM 1403 O O . HIS A 1 197 ? 32.400 12.192 13.147 1.00 8.64 185 HIS A O 1
ATOM 1410 N N . ILE A 1 198 ? 33.108 10.286 12.146 1.00 9.79 186 ILE A N 1
ATOM 1411 C CA . ILE A 1 198 ? 31.781 9.758 11.867 1.00 9.57 186 ILE A CA 1
ATOM 1412 C C . ILE A 1 198 ? 31.807 8.317 12.436 1.00 8.82 186 ILE A C 1
ATOM 1413 O O . ILE A 1 198 ? 32.802 7.616 12.241 1.00 10.09 186 ILE A O 1
ATOM 1418 N N . SER A 1 199 ? 30.740 7.946 13.121 1.00 8.95 187 SER A N 1
ATOM 1419 C CA . SER A 1 199 ? 30.568 6.577 13.659 1.00 8.11 187 SER A CA 1
ATOM 1420 C C . SER A 1 199 ? 29.474 5.887 12.880 1.00 8.73 187 SER A C 1
ATOM 1421 O O . SER A 1 199 ? 28.591 6.519 12.403 1.00 10.22 187 SER A O 1
ATOM 1424 N N . HIS A 1 200 ? 29.586 4.569 12.764 1.00 8.50 188 HIS A N 1
ATOM 1425 C CA . HIS A 1 200 ? 28.597 3.775 12.085 1.00 9.24 188 HIS A CA 1
ATOM 1426 C C . HIS A 1 200 ? 28.408 2.485 12.920 1.00 7.15 188 HIS A C 1
ATOM 1427 O O . HIS A 1 200 ? 29.399 1.801 13.213 1.00 9.32 188 HIS A O 1
ATOM 1434 N N . GLU A 1 201 ? 27.184 2.199 13.309 1.00 9.08 189 GLU A N 1
ATOM 1435 C CA . GLU A 1 201 ? 26.827 1.012 14.043 1.00 8.06 189 GLU A CA 1
ATOM 1436 C C . GLU A 1 201 ? 25.434 0.508 13.656 1.00 10.31 189 GLU A C 1
ATOM 1437 O O . GLU A 1 201 ? 24.733 1.117 12.840 1.00 10.44 189 GLU A O 1
ATOM 1443 N N . ALA A 1 202 ? 25.096 -0.634 14.218 1.00 10.35 190 ALA A N 1
ATOM 1444 C CA . ALA A 1 202 ? 23.820 -1.285 13.991 1.00 11.15 190 ALA A CA 1
ATOM 1445 C C . ALA A 1 202 ? 23.644 -1.751 12.564 1.00 12.46 190 ALA A C 1
ATOM 1446 O O . ALA A 1 202 ? 24.600 -1.883 11.792 1.00 11.49 190 ALA A O 1
ATOM 1448 N N . GLY A 1 203 ? 22.402 -2.047 12.191 1.00 14.10 191 GLY A N 1
ATOM 1449 C CA . GLY A 1 203 ? 22.173 -2.695 10.926 1.00 13.99 191 GLY A CA 1
ATOM 1450 C C . GLY A 1 203 ? 23.055 -3.946 10.807 1.00 10.93 191 GLY A C 1
ATOM 1451 O O . GLY A 1 203 ? 23.232 -4.657 11.809 1.00 12.53 191 GLY A O 1
ATOM 1452 N N . LYS A 1 204 ? 23.639 -4.141 9.629 1.00 11.12 192 LYS A N 1
ATOM 1453 C CA . LYS A 1 204 ? 24.482 -5.328 9.375 1.00 14.81 192 LYS A CA 1
ATOM 1454 C C . LYS A 1 204 ? 25.744 -5.324 10.206 1.00 14.19 192 LYS A C 1
ATOM 1455 O O . LYS A 1 204 ? 26.290 -6.384 10.496 1.00 14.35 192 LYS A O 1
ATOM 1461 N N . LEU A 1 205 ? 26.180 -4.139 10.658 1.00 10.22 193 LEU A N 1
ATOM 1462 C CA . LEU A 1 205 ? 27.398 -4.087 11.467 1.00 9.87 193 LEU A CA 1
ATOM 1463 C C . LEU A 1 205 ? 27.251 -4.716 12.839 1.00 10.30 193 LEU A C 1
ATOM 1464 O O . LEU A 1 205 ? 28.226 -4.923 13.514 1.00 11.76 193 LEU A O 1
ATOM 1469 N N . GLU A 1 206 ? 26.028 -4.942 13.289 1.00 11.92 194 GLU A N 1
ATOM 1470 C CA . GLU A 1 206 ? 25.754 -5.514 14.584 1.00 13.58 194 GLU A CA 1
ATOM 1471 C C . GLU A 1 206 ? 26.425 -6.877 14.753 1.00 11.57 194 GLU A C 1
ATOM 1472 O O . GLU A 1 206 ? 26.917 -7.188 15.843 1.00 14.44 194 GLU A O 1
ATOM 1475 N N . ASP A 1 207 ? 26.539 -7.603 13.657 1.00 8.95 195 ASP A N 1
ATOM 1476 C CA . ASP A 1 207 ? 27.230 -8.922 13.682 1.00 11.09 195 ASP A CA 1
ATOM 1477 C C . ASP A 1 207 ? 28.722 -8.667 13.508 1.00 9.80 195 ASP A C 1
ATOM 1478 O O . ASP A 1 207 ? 29.123 -8.284 12.422 1.00 11.12 195 ASP A O 1
ATOM 1483 N N . PRO A 1 208 ? 29.541 -8.879 14.536 1.00 9.69 196 PRO A N 1
ATOM 1484 C CA . PRO A 1 208 ? 30.956 -8.587 14.420 1.00 8.11 196 PRO A CA 1
ATOM 1485 C C . PRO A 1 208 ? 31.740 -9.435 13.419 1.00 9.17 196 PRO A C 1
ATOM 1486 O O . PRO A 1 208 ? 32.885 -9.129 13.130 1.00 9.82 196 PRO A O 1
ATOM 1490 N N . ALA A 1 209 ? 31.117 -10.505 12.888 1.00 9.01 197 ALA A N 1
ATOM 1491 C CA . ALA A 1 209 ? 31.744 -11.305 11.814 1.00 9.91 197 ALA A CA 1
ATOM 1492 C C . ALA A 1 209 ? 31.403 -10.790 10.428 1.00 11.78 197 ALA A C 1
ATOM 1493 O O . ALA A 1 209 ? 31.880 -11.314 9.450 1.00 14.03 197 ALA A O 1
ATOM 1495 N N . HIS A 1 210 ? 30.548 -9.777 10.342 1.00 12.33 198 HIS A N 1
ATOM 1496 C CA . HIS A 1 21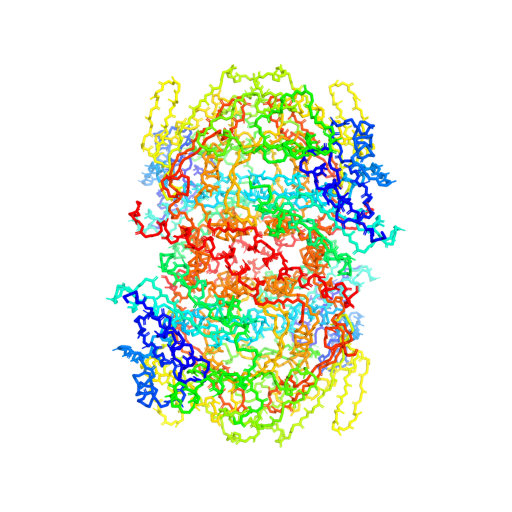0 ? 30.189 -9.154 9.055 1.00 11.64 198 HIS A CA 1
ATOM 1497 C C . HIS A 1 210 ? 31.256 -8.127 8.699 1.00 13.26 198 HIS A C 1
ATOM 1498 O O . HIS A 1 210 ? 31.455 -7.172 9.462 1.00 11.05 198 HIS A O 1
ATOM 1505 N N . ILE A 1 211 ? 31.912 -8.289 7.551 1.00 12.19 199 ILE A N 1
ATOM 1506 C CA . ILE A 1 211 ? 32.900 -7.328 7.095 1.00 11.89 199 ILE A CA 1
ATOM 1507 C C . ILE A 1 211 ? 32.163 -6.121 6.521 1.00 12.96 199 ILE A C 1
ATOM 1508 O O . ILE A 1 211 ? 31.268 -6.258 5.644 1.00 12.64 199 ILE A O 1
ATOM 1513 N N . PRO A 1 212 ? 32.544 -4.937 6.969 1.00 12.44 200 PRO A N 1
ATOM 1514 C CA . PRO A 1 212 ? 31.852 -3.739 6.490 1.00 11.68 200 PRO A CA 1
ATOM 1515 C C . PRO A 1 212 ? 32.097 -3.526 5.011 1.00 12.95 200 PRO A C 1
ATOM 1516 O O . PRO A 1 212 ? 33.244 -3.577 4.573 1.00 15.63 200 PRO A O 1
ATOM 1520 N N . ASP A 1 213 ? 31.056 -3.233 4.241 1.00 13.10 201 ASP A N 1
ATOM 1521 C CA . ASP A 1 213 ? 31.349 -2.905 2.854 1.00 13.96 201 ASP A CA 1
ATOM 1522 C C . ASP A 1 213 ? 31.782 -1.465 2.718 1.00 12.86 201 ASP A C 1
ATOM 1523 O O . ASP A 1 213 ? 31.697 -0.699 3.648 1.00 12.60 201 ASP A O 1
ATOM 1528 N N . GLU A 1 214 ? 32.331 -1.131 1.562 1.00 13.55 202 GLU A N 1
ATOM 1529 C CA . GLU A 1 214 ? 32.902 0.201 1.383 1.00 11.75 202 GLU A CA 1
ATOM 1530 C C . GLU A 1 214 ? 31.887 1.320 1.564 1.00 10.43 202 GLU A C 1
ATOM 1531 O O . GLU A 1 214 ? 32.255 2.436 1.979 1.00 14.70 202 GLU A O 1
ATOM 1537 N N . ASP A 1 215 ? 30.620 1.045 1.245 1.00 9.74 203 ASP A N 1
ATOM 1538 C CA . ASP A 1 215 ? 29.548 2.061 1.425 1.00 12.46 203 ASP A CA 1
ATOM 1539 C C . ASP A 1 215 ? 29.227 2.391 2.884 1.00 10.94 203 ASP A C 1
ATOM 1540 O O . ASP A 1 215 ? 28.552 3.358 3.144 1.00 14.72 203 ASP A O 1
ATOM 1545 N N . VAL A 1 216 ? 29.749 1.627 3.839 1.00 6.67 204 VAL A N 1
ATOM 1546 C CA . VAL A 1 216 ? 29.631 2.030 5.223 1.00 7.98 204 VAL A CA 1
ATOM 1547 C C . VAL A 1 216 ? 30.334 3.367 5.461 1.00 8.50 204 VAL A C 1
ATOM 1548 O O . VAL A 1 216 ? 29.862 4.200 6.295 1.00 8.92 204 VAL A O 1
ATOM 1552 N N . PHE A 1 217 ? 31.479 3.527 4.828 1.00 10.24 205 PHE A N 1
ATOM 1553 C CA . PHE A 1 217 ? 32.358 4.679 5.032 1.00 9.87 205 PHE A CA 1
ATOM 1554 C C . PHE A 1 217 ? 31.863 5.855 4.224 1.00 13.06 205 PHE A C 1
ATOM 1555 O O . PHE A 1 217 ? 31.516 5.735 3.036 1.00 14.13 205 PHE A O 1
ATOM 1563 N N . THR A 1 218 ? 31.834 7.021 4.878 1.00 11.49 206 THR A N 1
ATOM 1564 C CA . THR A 1 218 ? 31.320 8.211 4.218 1.00 9.04 206 THR A CA 1
ATOM 1565 C C . THR A 1 218 ? 32.214 9.444 4.308 1.00 14.74 206 THR A C 1
ATOM 1566 O O . THR A 1 218 ? 31.816 10.485 3.802 1.00 16.72 206 THR A O 1
ATOM 1570 N N . TRP A 1 219 ? 33.393 9.359 4.936 1.00 9.87 207 TRP A N 1
ATOM 1571 C CA . TRP A 1 219 ? 34.262 10.512 5.049 1.00 10.08 207 TRP A CA 1
ATOM 1572 C C . TRP A 1 219 ? 35.612 10.195 4.425 1.00 9.75 207 TRP A C 1
ATOM 1573 O O . TRP A 1 219 ? 36.030 10.869 3.460 1.00 13.63 207 TRP A O 1
ATOM 1584 N N . THR A 1 220 ? 36.300 9.193 4.957 1.00 9.63 208 THR A N 1
ATOM 1585 C CA . THR A 1 220 ? 37.613 8.826 4.467 1.00 10.96 208 THR A CA 1
ATOM 1586 C C . THR A 1 220 ? 37.424 8.036 3.182 1.00 12.86 208 THR A C 1
ATOM 1587 O O . THR A 1 220 ? 36.453 7.264 3.015 1.00 14.41 208 THR A O 1
ATOM 1591 N N . VAL A 1 221 ? 38.378 8.209 2.280 1.00 10.93 209 VAL A N 1
ATOM 1592 C CA . VAL A 1 221 ? 38.565 7.229 1.179 1.00 12.33 209 VAL A CA 1
ATOM 1593 C C . VAL A 1 221 ? 39.254 5.991 1.734 1.00 11.13 209 VAL A C 1
ATOM 1594 O O . VAL A 1 221 ? 39.889 6.044 2.804 1.00 13.69 209 VAL A O 1
ATOM 1598 N N . SER A 1 222 ? 39.124 4.841 1.083 1.00 11.63 210 SER A N 1
ATOM 1599 C CA . SER A 1 222 ? 39.878 3.698 1.554 1.00 11.55 210 SER A CA 1
ATOM 1600 C C . SER A 1 222 ? 41.396 3.897 1.241 1.00 10.82 210 SER A C 1
ATOM 1601 O O . SER A 1 222 ? 41.780 4.566 0.274 1.00 12.60 210 SER A O 1
ATOM 1604 N N . PRO A 1 223 ? 42.272 3.276 2.014 1.00 11.55 211 PRO A N 1
ATOM 1605 C CA . PRO A 1 223 ? 43.667 3.201 1.632 1.00 10.09 211 PRO A CA 1
ATOM 1606 C C . PRO A 1 223 ? 43.856 2.714 0.228 1.00 11.15 211 PRO A C 1
ATOM 1607 O O . PRO A 1 223 ? 44.733 3.270 -0.481 1.00 11.85 211 PRO A O 1
ATOM 1611 N N . LYS A 1 224 ? 43.033 1.768 -0.213 1.00 14.34 212 LYS A N 1
ATOM 1612 C CA . LYS A 1 224 ? 43.133 1.273 -1.597 1.00 14.20 212 LYS A CA 1
ATOM 1613 C C . LYS A 1 224 ? 42.911 2.361 -2.627 1.00 13.25 212 LYS A C 1
ATOM 1614 O O . LYS A 1 224 ? 43.653 2.471 -3.644 1.00 15.57 212 LYS A O 1
ATOM 1620 N N . ASP A 1 225 ? 41.889 3.182 -2.363 1.00 12.48 213 ASP A N 1
ATOM 1621 C CA . ASP A 1 225 ? 41.552 4.328 -3.230 1.00 14.51 213 ASP A CA 1
ATOM 1622 C C . ASP A 1 225 ? 42.375 5.593 -3.048 1.00 14.91 213 ASP A C 1
ATOM 1623 O O . ASP A 1 225 ? 42.384 6.470 -3.920 1.00 16.48 213 ASP A O 1
ATOM 1628 N N . ALA A 1 226 ? 43.115 5.714 -1.948 1.00 14.61 214 ALA A N 1
ATOM 1629 C CA . ALA A 1 226 ? 43.896 6.888 -1.701 1.00 11.28 214 ALA A CA 1
ATOM 1630 C C . ALA A 1 226 ? 45.059 7.018 -2.732 1.00 11.73 214 ALA A C 1
ATOM 1631 O O . ALA A 1 226 ? 45.470 5.992 -3.328 1.00 14.59 214 ALA A O 1
ATOM 1633 N N . PRO A 1 227 ? 45.525 8.233 -2.969 1.00 11.82 215 PRO A N 1
ATOM 1634 C CA . PRO A 1 227 ? 46.574 8.475 -3.983 1.00 13.54 215 PRO A CA 1
ATOM 1635 C C . PRO A 1 227 ? 47.870 7.729 -3.683 1.00 13.61 215 PRO A C 1
ATOM 1636 O O . PRO A 1 227 ? 48.321 7.677 -2.543 1.00 13.66 215 PRO A O 1
ATOM 1640 N N . ASP A 1 228 ? 48.469 7.148 -4.726 1.00 15.41 216 ASP A N 1
ATOM 1641 C CA . ASP A 1 228 ? 49.727 6.488 -4.567 1.00 13.53 216 ASP A CA 1
ATOM 1642 C C . ASP A 1 228 ? 50.845 7.523 -4.559 1.00 16.72 216 ASP A C 1
ATOM 1643 O O . ASP A 1 228 ? 51.675 7.598 -5.497 1.00 21.69 216 ASP A O 1
ATOM 1648 N N . GLU A 1 229 ? 50.841 8.371 -3.541 1.00 14.82 217 GLU A N 1
ATOM 1649 C CA . GLU A 1 229 ? 51.790 9.483 -3.388 1.00 15.56 217 GLU A CA 1
ATOM 1650 C C . GLU A 1 229 ? 51.861 9.885 -1.904 1.00 17.21 217 GLU A C 1
ATOM 1651 O O . GLU A 1 229 ? 50.846 9.968 -1.257 1.00 15.02 217 GLU A O 1
ATOM 1657 N N . GLU A 1 230 ? 53.046 10.108 -1.374 1.00 15.41 218 GLU A N 1
ATOM 1658 C CA . GLU A 1 230 ? 53.159 10.469 0.028 1.00 18.44 218 GLU A CA 1
ATOM 1659 C C . GLU A 1 230 ? 52.970 11.957 0.220 1.00 16.30 218 GLU A C 1
ATOM 1660 O O . GLU A 1 230 ? 53.336 12.757 -0.641 1.00 17.51 218 GLU A O 1
ATOM 1666 N N . THR A 1 231 ? 52.388 12.340 1.367 1.00 12.59 219 THR A N 1
ATOM 1667 C CA . THR A 1 231 ? 52.329 13.708 1.857 1.00 12.68 219 THR A CA 1
ATOM 1668 C C . THR A 1 231 ? 53.121 13.808 3.146 1.00 13.19 219 THR A C 1
ATOM 1669 O O . THR A 1 231 ? 52.996 12.969 3.994 1.00 15.55 219 THR A O 1
ATOM 1673 N N . LEU A 1 232 ? 53.976 14.813 3.250 1.00 12.13 220 LEU A N 1
ATOM 1674 C CA . LEU A 1 232 ? 54.727 15.061 4.462 1.00 11.14 220 LEU A CA 1
ATOM 1675 C C . LEU A 1 232 ? 54.186 16.312 5.110 1.00 12.15 220 LEU A C 1
ATOM 1676 O O . LEU A 1 232 ? 54.067 17.351 4.462 1.00 11.53 220 LEU A O 1
ATOM 1681 N N . LEU A 1 233 ? 53.826 16.212 6.395 1.00 11.03 221 LEU A N 1
ATOM 1682 C CA . LEU A 1 233 ? 53.379 17.345 7.176 1.00 10.88 221 LEU A CA 1
ATOM 1683 C C . LEU A 1 233 ? 54.329 17.562 8.331 1.00 13.08 221 LEU A C 1
ATOM 1684 O O . LEU A 1 233 ? 54.835 16.587 8.889 1.00 14.36 221 LEU A O 1
ATOM 1689 N N . GLU A 1 234 ? 54.479 18.809 8.733 1.00 10.19 222 GLU A N 1
ATOM 1690 C CA . GLU A 1 234 ? 55.123 19.133 9.989 1.00 11.05 222 GLU A CA 1
ATOM 1691 C C . GLU A 1 234 ? 54.034 19.621 10.923 1.00 15.32 222 GLU A C 1
ATOM 1692 O O . GLU A 1 234 ? 53.302 20.516 10.559 1.00 15.78 222 GLU A O 1
ATOM 1698 N N . ILE A 1 235 ? 53.953 19.063 12.138 1.00 11.64 223 ILE A N 1
ATOM 1699 C CA . ILE A 1 235 ? 52.967 19.467 13.094 1.00 10.85 223 ILE A CA 1
ATOM 1700 C C . ILE A 1 235 ? 53.724 19.997 14.280 1.00 12.73 223 ILE A C 1
ATOM 1701 O O . ILE A 1 235 ? 54.541 19.292 14.891 1.00 12.56 223 ILE A O 1
ATOM 1706 N N . HIS A 1 236 ? 53.434 21.235 14.627 1.00 9.66 224 HIS A N 1
ATOM 1707 C CA . HIS A 1 236 ? 54.099 21.925 15.741 1.00 8.86 224 HIS A CA 1
ATOM 1708 C C . HIS A 1 236 ? 53.208 21.969 16.959 1.00 11.38 224 HIS A C 1
ATOM 1709 O O . HIS A 1 236 ? 51.997 22.155 16.851 1.00 11.44 224 HIS A O 1
ATOM 1716 N N . PHE A 1 237 ? 53.826 21.790 18.138 1.00 9.68 225 PHE A N 1
ATOM 1717 C CA . PHE A 1 237 ? 53.106 21.808 19.419 1.00 7.56 225 PHE A CA 1
ATOM 1718 C C . PHE A 1 237 ? 53.786 22.779 20.381 1.00 10.16 225 PHE A C 1
ATOM 1719 O O . PHE A 1 237 ? 55.019 22.988 20.313 1.00 10.91 225 PHE A O 1
ATOM 1727 N N . GLU A 1 238 ? 52.994 23.325 21.282 1.00 10.85 226 GLU A N 1
ATOM 1728 C CA . GLU A 1 238 ? 53.474 24.096 22.432 1.00 10.52 226 GLU A CA 1
ATOM 1729 C C . GLU A 1 238 ? 52.738 23.634 23.683 1.00 10.51 226 GLU A C 1
ATOM 1730 O O . GLU A 1 238 ? 51.487 23.708 23.739 1.00 10.92 226 GLU A O 1
ATOM 1736 N N . ASN A 1 239 ? 53.490 23.087 24.654 1.00 10.36 227 ASN A N 1
ATOM 1737 C CA . ASN A 1 239 ? 52.907 22.505 25.857 1.00 10.30 227 ASN A CA 1
ATOM 1738 C C . ASN A 1 239 ? 51.803 21.506 25.549 1.00 9.94 227 ASN A C 1
ATOM 1739 O O . ASN A 1 239 ? 50.733 21.467 26.212 1.00 11.48 227 ASN A O 1
ATOM 1744 N N . GLY A 1 240 ? 52.074 20.696 24.537 1.00 11.23 228 GLY A N 1
ATOM 1745 C CA . GLY A 1 240 ? 51.161 19.649 24.178 1.00 10.75 228 GLY A CA 1
ATOM 1746 C C . GLY A 1 240 ? 49.978 20.076 23.344 1.00 12.97 228 GLY A C 1
ATOM 1747 O O . GLY A 1 240 ? 49.112 19.232 23.016 1.00 14.70 228 GLY A O 1
ATOM 1748 N N . ILE A 1 241 ? 49.925 21.353 22.972 1.00 11.42 229 ILE A N 1
ATOM 1749 C CA . ILE A 1 241 ? 48.811 21.893 22.167 1.00 11.97 229 ILE A CA 1
ATOM 1750 C C . ILE A 1 241 ? 49.294 22.128 20.760 1.00 10.21 229 ILE A C 1
ATOM 1751 O O . ILE A 1 241 ? 50.312 22.772 20.605 1.00 9.44 229 ILE A O 1
ATOM 1756 N N . PRO A 1 242 ? 48.592 21.633 19.726 1.00 11.67 230 PRO A N 1
ATOM 1757 C CA . PRO A 1 242 ? 48.955 21.873 18.342 1.00 8.10 230 PRO A CA 1
ATOM 1758 C C . PRO A 1 242 ? 48.848 23.353 18.035 1.00 9.39 230 PRO A C 1
ATOM 1759 O O . PRO A 1 242 ? 47.805 23.998 18.391 1.00 11.62 230 PRO A O 1
ATOM 1763 N N . VAL A 1 243 ? 49.896 23.900 17.423 1.00 9.65 231 VAL A N 1
ATOM 1764 C CA . VAL A 1 243 ? 49.920 25.346 17.103 1.00 11.03 231 VAL A CA 1
ATOM 1765 C C . VAL A 1 243 ? 50.248 25.683 15.647 1.00 12.46 231 VAL A C 1
ATOM 1766 O O . VAL A 1 243 ? 50.186 26.876 15.252 1.00 11.57 231 VAL A O 1
ATOM 1770 N N . LYS A 1 244 ? 50.690 24.703 14.849 1.00 9.58 232 LYS A N 1
ATOM 1771 C CA . LYS A 1 244 ? 50.942 24.937 13.423 1.00 7.69 232 LYS A CA 1
ATOM 1772 C C . LYS A 1 244 ? 50.926 23.600 12.685 1.00 10.72 232 LYS A C 1
ATOM 1773 O O . LYS A 1 244 ? 51.406 22.600 13.230 1.00 11.58 232 LYS A O 1
ATOM 1779 N N . VAL A 1 245 ? 50.362 23.595 11.472 1.00 9.77 233 VAL A N 1
ATOM 1780 C CA . VAL A 1 245 ? 50.578 22.488 10.531 1.00 9.60 233 VAL A CA 1
ATOM 1781 C C . VAL A 1 245 ? 51.119 23.080 9.226 1.00 12.02 233 VAL A C 1
ATOM 1782 O O . VAL A 1 245 ? 50.637 24.109 8.753 1.00 12.13 233 VAL A O 1
ATOM 1786 N N . VAL A 1 246 ? 52.137 22.434 8.693 1.00 12.92 234 VAL A N 1
ATOM 1787 C CA . VAL A 1 246 ? 52.772 22.841 7.433 1.00 14.27 234 VAL A CA 1
ATOM 1788 C C . VAL A 1 246 ? 52.833 21.622 6.511 1.00 13.43 234 VAL A C 1
ATOM 1789 O O . VAL A 1 246 ? 53.308 20.545 6.901 1.00 15.15 234 VAL A O 1
ATOM 1793 N N . ASN A 1 247 ? 52.357 21.792 5.281 1.00 10.96 235 ASN A N 1
ATOM 1794 C CA . ASN A 1 247 ? 52.481 20.753 4.265 1.00 11.67 235 ASN A CA 1
ATOM 1795 C C . ASN A 1 247 ? 53.824 21.027 3.587 1.00 17.78 235 ASN A C 1
ATOM 1796 O O . ASN A 1 247 ? 54.057 22.139 3.021 1.00 18.57 235 ASN A O 1
ATOM 1801 N N . LEU A 1 248 ? 54.750 20.064 3.693 1.00 16.53 236 LEU A N 1
ATOM 1802 C CA . LEU A 1 248 ? 56.144 20.289 3.232 1.00 17.78 236 LEU A CA 1
ATOM 1803 C C . LEU A 1 248 ? 56.275 20.171 1.715 1.00 23.25 236 LEU A C 1
ATOM 1804 O O . LEU A 1 248 ? 57.309 20.568 1.131 1.00 27.72 236 LEU A O 1
ATOM 1809 N N . LYS A 1 249 ? 55.233 19.667 1.078 1.00 24.68 237 LYS A N 1
ATOM 1810 C CA . LYS A 1 249 ? 55.187 19.518 -0.388 1.00 32.46 237 LYS A CA 1
ATOM 1811 C C . LYS A 1 249 ? 54.584 20.759 -1.020 1.00 30.94 237 LYS A C 1
ATOM 1812 O O . LYS A 1 249 ? 55.179 21.342 -1.941 1.00 30.29 237 LYS A O 1
ATOM 1818 N N . ASP A 1 250 ? 53.413 21.177 -0.529 1.00 25.74 238 ASP A N 1
ATOM 1819 C CA . ASP A 1 250 ? 52.640 22.225 -1.229 1.00 24.56 238 ASP A CA 1
ATOM 1820 C C . ASP A 1 250 ? 52.567 23.553 -0.533 1.00 25.80 238 ASP A C 1
ATOM 1821 O O . ASP A 1 250 ? 51.979 24.511 -1.069 1.00 24.18 238 ASP A O 1
ATOM 1826 N N . GLY A 1 251 ? 53.204 23.628 0.638 1.00 20.63 239 GLY A N 1
ATOM 1827 C CA . GLY A 1 251 ? 53.368 24.854 1.361 1.00 21.56 239 GLY A CA 1
ATOM 1828 C C . GLY A 1 251 ? 52.221 25.356 2.220 1.00 20.09 239 GLY A C 1
ATOM 1829 O O . GLY A 1 251 ? 52.383 26.386 2.895 1.00 20.80 239 GLY A O 1
ATOM 1830 N N . THR A 1 252 ? 51.057 24.698 2.173 1.00 18.56 240 THR A N 1
ATOM 1831 C CA . THR A 1 252 ? 49.948 25.072 3.016 1.00 18.19 240 THR A CA 1
ATOM 1832 C C . THR A 1 252 ? 50.429 25.205 4.462 1.00 18.12 240 THR A C 1
ATOM 1833 O O . THR A 1 252 ? 51.157 24.320 4.935 1.00 17.99 240 THR A O 1
ATOM 1837 N N . GLU A 1 253 ? 50.017 26.272 5.153 1.00 16.26 241 GLU A N 1
ATOM 1838 C CA . GLU A 1 253 ? 50.314 26.454 6.588 1.00 17.86 241 GLU A CA 1
ATOM 1839 C C . GLU A 1 253 ? 49.058 26.916 7.270 1.00 18.63 241 GLU A C 1
ATOM 1840 O O . GLU A 1 253 ? 48.367 27.814 6.768 1.00 18.72 241 GLU A O 1
ATOM 1846 N N . LYS A 1 254 ? 48.805 26.378 8.453 1.00 13.30 242 LYS A N 1
ATOM 1847 C CA . LYS A 1 254 ? 47.630 26.735 9.253 1.00 13.52 242 LYS A CA 1
ATOM 1848 C C . LYS A 1 254 ? 48.111 26.835 10.688 1.00 11.68 242 LYS A C 1
ATOM 1849 O O . LYS A 1 254 ? 48.857 25.933 11.152 1.00 11.33 242 LYS A O 1
ATOM 1855 N N . THR A 1 255 ? 47.733 27.907 11.379 1.00 12.11 243 THR A N 1
ATOM 1856 C CA . THR A 1 255 ? 47.986 28.084 12.816 1.00 11.20 243 THR A CA 1
ATOM 1857 C C . THR A 1 255 ? 46.735 28.168 13.702 1.00 13.37 243 THR A C 1
ATOM 1858 O O . THR A 1 255 ? 46.785 27.815 14.904 1.00 15.23 243 THR A O 1
ATOM 1862 N N . ASP A 1 256 ? 45.618 28.593 13.117 1.00 13.23 244 ASP A N 1
ATOM 1863 C CA . ASP A 1 256 ? 44.397 28.705 13.862 1.00 12.28 244 ASP A CA 1
ATOM 1864 C C . ASP A 1 256 ? 43.997 27.277 14.286 1.00 11.09 244 ASP A C 1
ATOM 1865 O O . ASP A 1 256 ? 44.047 26.410 13.477 1.00 12.90 244 ASP A O 1
ATOM 1870 N N . PRO A 1 257 ? 43.605 27.060 15.535 1.00 12.70 245 PRO A N 1
ATOM 1871 C CA . PRO A 1 257 ? 43.257 25.669 15.952 1.00 10.75 245 PRO A CA 1
ATOM 1872 C C . PRO A 1 257 ? 42.137 25.022 15.148 1.00 12.22 245 PRO A C 1
ATOM 1873 O O . PRO A 1 257 ? 42.216 23.822 14.835 1.00 11.85 245 PRO A O 1
ATOM 1877 N N . LEU A 1 258 ? 41.064 25.741 14.848 1.00 11.99 246 LEU A N 1
ATOM 1878 C CA . LEU A 1 258 ? 40.013 25.156 14.041 1.00 10.57 246 LEU A CA 1
ATOM 1879 C C . LEU A 1 258 ? 40.495 24.870 12.609 1.00 12.73 246 LEU A C 1
ATOM 1880 O O . LEU A 1 258 ? 40.287 23.774 12.091 1.00 12.36 246 LEU A O 1
ATOM 1885 N N . GLU A 1 259 ? 41.190 25.832 11.983 1.00 11.93 247 GLU A N 1
ATOM 1886 C CA . GLU A 1 259 ? 41.653 25.622 10.614 1.00 13.85 247 GLU A CA 1
ATOM 1887 C C . GLU A 1 259 ? 42.648 24.462 10.507 1.00 8.54 247 GLU A C 1
ATOM 1888 O O . GLU A 1 259 ? 42.627 23.701 9.552 1.00 11.39 247 GLU A O 1
ATOM 1894 N N . LEU A 1 260 ? 43.544 24.399 11.466 1.00 9.72 248 LEU A N 1
ATOM 1895 C CA . LEU A 1 260 ? 44.573 23.376 11.484 1.00 8.97 248 LEU A CA 1
ATOM 1896 C C . LEU A 1 260 ? 43.936 22.005 11.652 1.00 9.03 248 LEU A C 1
ATOM 1897 O O . LEU A 1 260 ? 44.318 21.061 10.989 1.00 10.66 248 LEU A O 1
ATOM 1902 N N . PHE A 1 261 ? 42.944 21.919 12.502 1.00 9.55 249 PHE A N 1
ATOM 1903 C CA . PHE A 1 261 ? 42.319 20.622 12.739 1.00 8.12 249 PHE A CA 1
ATOM 1904 C C . PHE A 1 261 ? 41.512 20.189 11.514 1.00 9.38 249 PHE A C 1
ATOM 1905 O O . PHE A 1 261 ? 41.570 19.040 11.077 1.00 9.54 249 PHE A O 1
ATOM 1913 N N . GLU A 1 262 ? 40.792 21.119 10.901 1.00 9.16 250 GLU A N 1
ATOM 1914 C CA . GLU A 1 262 ? 40.066 20.853 9.653 1.00 9.33 250 GLU A CA 1
ATOM 1915 C C . GLU A 1 262 ? 40.993 20.432 8.509 1.00 10.46 250 GLU A C 1
ATOM 1916 O O . GLU A 1 262 ? 40.676 19.519 7.743 1.00 11.46 250 GLU A O 1
ATOM 1922 N N . TYR A 1 263 ? 42.156 21.053 8.445 1.00 11.10 251 TYR A N 1
ATOM 1923 C CA . TYR A 1 263 ? 43.151 20.669 7.462 1.00 11.00 251 TYR A CA 1
ATOM 1924 C C . TYR A 1 263 ? 43.656 19.248 7.689 1.00 9.68 251 TYR A C 1
ATOM 1925 O O . TYR A 1 263 ? 43.750 18.493 6.711 1.00 10.94 251 TYR A O 1
ATOM 1934 N N . LEU A 1 264 ? 43.945 18.881 8.946 1.00 8.91 252 LEU A N 1
ATOM 1935 C CA . LEU A 1 264 ? 44.334 17.487 9.254 1.00 10.84 252 LEU A CA 1
ATOM 1936 C C . LEU A 1 264 ? 43.207 16.523 8.843 1.00 10.65 252 LEU A C 1
ATOM 1937 O O . LEU A 1 264 ? 43.488 15.436 8.320 1.00 9.14 252 LEU A O 1
ATOM 1942 N N . ASN A 1 265 ? 41.940 16.913 9.062 1.00 8.93 253 ASN A N 1
ATOM 1943 C CA . ASN A 1 265 ? 40.783 16.109 8.625 1.00 10.44 253 ASN A CA 1
ATOM 1944 C C . ASN A 1 265 ? 40.829 15.904 7.114 1.00 10.25 253 ASN A C 1
ATOM 1945 O O . ASN A 1 265 ? 40.658 14.798 6.620 1.00 11.17 253 ASN A O 1
ATOM 1950 N N . GLU A 1 266 ? 41.066 16.997 6.388 1.00 9.00 254 GLU A N 1
ATOM 1951 C CA . GLU A 1 266 ? 41.117 16.942 4.925 1.00 11.56 254 GLU A CA 1
ATOM 1952 C C . GLU A 1 266 ? 42.235 16.021 4.435 1.00 9.40 254 GLU A C 1
ATOM 1953 O O . GLU A 1 266 ? 42.022 15.167 3.555 1.00 10.50 254 GLU A O 1
ATOM 1959 N N . VAL A 1 267 ? 43.446 16.244 4.935 1.00 10.20 255 VAL A N 1
ATOM 1960 C CA . VAL A 1 267 ? 44.596 15.436 4.519 1.00 10.29 255 VAL A CA 1
ATOM 1961 C C . VAL A 1 267 ? 44.360 13.978 4.867 1.00 8.59 255 VAL A C 1
ATOM 1962 O O . VAL A 1 267 ? 44.603 13.064 4.081 1.00 10.62 255 VAL A O 1
ATOM 1966 N N . GLY A 1 268 ? 43.900 13.744 6.084 1.00 10.92 256 GLY A N 1
ATOM 1967 C CA . GLY A 1 268 ? 43.633 12.374 6.483 1.00 9.63 256 GLY A CA 1
ATOM 1968 C C . GLY A 1 268 ? 42.612 11.658 5.631 1.00 9.31 256 GLY A C 1
ATOM 1969 O O . GLY A 1 268 ? 42.808 10.486 5.209 1.00 10.92 256 GLY A O 1
ATOM 1970 N N . ALA A 1 269 ? 41.485 12.316 5.396 1.00 8.55 257 ALA A N 1
ATOM 1971 C CA . ALA A 1 269 ? 40.389 11.724 4.671 1.00 9.64 257 ALA A CA 1
ATOM 1972 C C . ALA A 1 269 ? 40.845 11.390 3.253 1.00 9.69 257 ALA A C 1
ATOM 1973 O O . ALA A 1 269 ? 40.539 10.339 2.782 1.00 11.50 257 ALA A O 1
ATOM 1975 N N . LYS A 1 270 ? 41.564 12.312 2.616 1.00 9.53 258 LYS A N 1
ATOM 1976 C CA . LYS A 1 270 ? 42.025 12.133 1.222 1.00 8.49 258 LYS A CA 1
ATOM 1977 C C . LYS A 1 270 ? 42.987 10.933 1.113 1.00 9.58 258 LYS A C 1
ATOM 1978 O O . LYS A 1 270 ? 43.039 10.245 0.049 1.00 11.61 258 LYS A O 1
ATOM 1984 N N . ASN A 1 271 ? 43.768 10.703 2.192 1.00 8.26 259 ASN A N 1
ATOM 1985 C CA . ASN A 1 271 ? 44.814 9.689 2.201 1.00 6.95 259 ASN A CA 1
ATOM 1986 C C . ASN A 1 271 ? 44.425 8.410 2.942 1.00 8.55 259 ASN A C 1
ATOM 1987 O O . ASN A 1 271 ? 45.287 7.543 3.137 1.00 9.53 259 ASN A O 1
ATOM 1992 N N . GLY A 1 272 ? 43.161 8.224 3.240 1.00 9.57 260 GLY A N 1
ATOM 1993 C CA . GLY A 1 272 ? 42.632 6.942 3.758 1.00 9.22 260 GLY A CA 1
ATOM 1994 C C . GLY A 1 272 ? 42.945 6.667 5.244 1.00 10.19 260 GLY A C 1
ATOM 1995 O O . GLY A 1 272 ? 42.965 5.507 5.674 1.00 10.46 260 GLY A O 1
ATOM 1996 N N . VAL A 1 273 ? 43.189 7.753 5.994 1.00 9.56 261 VAL A N 1
ATOM 1997 C CA . VAL A 1 273 ? 43.633 7.660 7.378 1.00 9.06 261 VAL A CA 1
ATOM 1998 C C . VAL A 1 273 ? 42.451 7.661 8.326 1.00 8.84 261 VAL A C 1
ATOM 1999 O O . VAL A 1 273 ? 41.526 8.395 8.169 1.00 11.12 261 VAL A O 1
ATOM 2003 N N . GLY A 1 274 ? 42.500 6.799 9.333 1.00 9.72 262 GLY A N 1
ATOM 2004 C CA . GLY A 1 274 ? 41.593 6.931 10.469 1.00 10.60 262 GLY A CA 1
ATOM 2005 C C . GLY A 1 274 ? 40.417 5.997 10.568 1.00 9.61 262 GLY A C 1
ATOM 2006 O O . GLY A 1 274 ? 39.504 6.242 11.366 1.00 8.16 262 GLY A O 1
ATOM 2007 N N . ARG A 1 275 ? 40.449 4.879 9.835 1.00 9.34 263 ARG A N 1
ATOM 2008 C CA . ARG A 1 275 ? 39.394 3.887 9.934 1.00 8.42 263 ARG A CA 1
ATOM 2009 C C . ARG A 1 275 ? 39.687 2.922 11.083 1.00 9.52 263 ARG A C 1
ATOM 2010 O O . ARG A 1 275 ? 40.860 2.541 11.313 1.00 11.48 263 ARG A O 1
ATOM 2018 N N . LEU A 1 276 ? 38.611 2.571 11.790 1.00 9.15 264 LEU A N 1
ATOM 2019 C CA . LEU A 1 276 ? 38.649 1.662 12.960 1.00 8.46 264 LEU A CA 1
ATOM 2020 C C . LEU A 1 276 ? 37.378 0.828 12.958 1.00 8.37 264 LEU A C 1
ATOM 2021 O O . LEU A 1 276 ? 36.265 1.331 12.835 1.00 9.00 264 LEU A O 1
ATOM 2026 N N . ASP A 1 277 ? 37.574 -0.466 13.137 1.00 7.94 265 ASP A N 1
ATOM 2027 C CA . ASP A 1 277 ? 36.474 -1.428 13.284 1.00 7.71 265 ASP A CA 1
ATOM 2028 C C . ASP A 1 277 ? 36.756 -2.224 14.549 1.00 9.75 265 ASP A C 1
ATOM 2029 O O . ASP A 1 277 ? 37.778 -2.895 14.644 1.00 8.93 265 ASP A O 1
ATOM 2034 N N . MET A 1 278 ? 35.926 -2.058 15.562 1.00 8.78 266 MET A N 1
ATOM 2035 C CA . MET A 1 278 ? 36.144 -2.725 16.846 1.00 9.05 266 MET A CA 1
ATOM 2036 C C . MET A 1 278 ? 34.860 -3.059 17.554 1.00 11.47 266 MET A C 1
ATOM 2037 O O . MET A 1 278 ? 33.797 -2.555 17.226 1.00 10.30 266 MET A O 1
ATOM 2042 N N . VAL A 1 279 ? 34.972 -3.955 18.539 1.00 9.66 267 VAL A N 1
ATOM 2043 C CA . VAL A 1 279 ? 33.920 -4.210 19.531 1.00 9.71 267 VAL A CA 1
ATOM 2044 C C . VAL A 1 279 ? 34.395 -3.584 20.822 1.00 10.70 267 VAL A C 1
ATOM 2045 O O . VAL A 1 279 ? 35.523 -3.868 21.331 1.00 10.45 267 VAL A O 1
ATOM 2049 N N . GLU A 1 280 ? 33.526 -2.717 21.341 1.00 8.14 268 GLU A N 1
ATOM 2050 C CA . GLU A 1 280 ? 33.805 -1.975 22.573 1.00 10.47 268 GLU A CA 1
ATOM 2051 C C . GLU A 1 280 ? 32.814 -2.377 23.671 1.00 10.75 268 GLU A C 1
ATOM 2052 O O . GLU A 1 280 ? 31.698 -2.762 23.385 1.00 11.03 268 GLU A O 1
ATOM 2058 N N . ASN A 1 281 ? 33.252 -2.242 24.915 1.00 11.33 269 ASN A N 1
ATOM 2059 C CA . ASN A 1 281 ? 32.383 -2.469 26.038 1.00 10.37 269 ASN A CA 1
ATOM 2060 C C . ASN A 1 281 ? 31.700 -1.191 26.378 1.00 11.47 269 ASN A C 1
ATOM 2061 O O . ASN A 1 281 ? 32.350 -0.191 26.556 1.00 12.09 269 ASN A O 1
ATOM 2066 N N . ARG A 1 282 ? 30.379 -1.213 26.420 1.00 13.99 270 ARG A N 1
ATOM 2067 C CA . ARG A 1 282 ? 29.593 -0.026 26.704 1.00 11.69 270 ARG A CA 1
ATOM 2068 C C . ARG A 1 282 ? 29.556 0.247 28.191 1.00 12.03 270 ARG A C 1
ATOM 2069 O O . ARG A 1 282 ? 29.885 -0.601 29.004 1.00 11.91 270 ARG A O 1
ATOM 2077 N N . PHE A 1 283 ? 29.109 1.445 28.571 1.00 9.95 271 PHE A N 1
ATOM 2078 C CA . PHE A 1 283 ? 28.901 1.725 29.994 1.00 12.85 271 PHE A CA 1
ATOM 2079 C C . PHE A 1 283 ? 27.482 1.192 30.386 1.00 13.77 271 PHE A C 1
ATOM 2080 O O . PHE A 1 283 ? 27.353 0.553 31.375 1.00 19.25 271 PHE A O 1
ATOM 2088 N N . ILE A 1 284 ? 26.466 1.507 29.575 1.00 17.50 272 ILE A N 1
ATOM 2089 C CA . ILE A 1 284 ? 25.113 0.935 29.690 1.00 19.44 272 ILE A CA 1
ATOM 2090 C C . ILE A 1 284 ? 25.009 -0.103 28.602 1.00 18.15 272 ILE A C 1
ATOM 2091 O O . ILE A 1 284 ? 25.061 0.199 27.413 1.00 20.23 272 ILE A O 1
ATOM 2096 N N . GLY A 1 285 ? 24.876 -1.340 29.028 1.00 21.67 273 GLY A N 1
ATOM 2097 C CA . GLY A 1 285 ? 24.932 -2.466 28.126 1.00 23.39 273 GLY A CA 1
ATOM 2098 C C . GLY A 1 285 ? 26.278 -3.195 28.206 1.00 22.89 273 GLY A C 1
ATOM 2099 O O . GLY A 1 285 ? 27.117 -2.907 29.069 1.00 27.37 273 GLY A O 1
ATOM 2100 N N . ILE A 1 286 ? 26.448 -4.134 27.276 1.00 22.33 274 ILE A N 1
ATOM 2101 C CA . ILE A 1 286 ? 27.543 -5.037 27.324 1.00 21.83 274 ILE A CA 1
ATOM 2102 C C . ILE A 1 286 ? 28.636 -4.657 26.321 1.00 20.99 274 ILE A C 1
ATOM 2103 O O . ILE A 1 286 ? 29.685 -4.063 26.725 1.00 22.75 274 ILE A O 1
ATOM 2104 N N . LYS A 1 287 ? 28.443 -5.139 25.090 1.00 14.08 275 LYS A N 1
ATOM 2105 C CA . LYS A 1 287 ? 29.395 -4.917 23.988 1.00 12.68 275 LYS A CA 1
ATOM 2106 C C . LYS A 1 287 ? 28.664 -4.413 22.764 1.00 13.75 275 LYS A C 1
ATOM 2107 O O . LYS A 1 287 ? 27.475 -4.726 22.574 1.00 14.52 275 LYS A O 1
ATOM 2113 N N . SER A 1 288 ? 29.360 -3.646 21.904 1.00 10.03 276 SER A N 1
ATOM 2114 C CA . SER A 1 288 ? 28.803 -3.127 20.667 1.00 9.65 276 SER A CA 1
ATOM 2115 C C . SER A 1 288 ? 29.891 -3.036 19.609 1.00 12.27 276 SER A C 1
ATOM 2116 O O . SER A 1 288 ? 31.018 -2.650 19.931 1.00 12.97 276 SER A O 1
ATOM 2119 N N . ARG A 1 289 ? 29.569 -3.407 18.368 1.00 9.80 277 ARG A N 1
ATOM 2120 C CA . ARG A 1 289 ? 30.514 -3.297 17.257 1.00 8.59 277 ARG A CA 1
ATOM 2121 C C . ARG A 1 289 ? 30.314 -1.944 16.591 1.00 12.22 277 ARG A C 1
ATOM 2122 O O . ARG A 1 289 ? 29.185 -1.629 16.197 1.00 13.78 277 ARG A O 1
ATOM 2130 N N . GLY A 1 290 ? 31.423 -1.218 16.402 1.00 11.12 278 GLY A N 1
ATOM 2131 C CA . GLY A 1 290 ? 31.418 0.073 15.763 1.00 12.60 278 GLY A CA 1
ATOM 2132 C C . GLY A 1 290 ? 32.473 0.231 14.708 1.00 9.94 278 GLY A C 1
ATOM 2133 O O . GLY A 1 290 ? 33.519 -0.419 14.778 1.00 11.15 278 GLY A O 1
ATOM 2134 N N . VAL A 1 291 ? 32.150 1.058 13.685 1.00 9.95 279 VAL A N 1
ATOM 2135 C CA . VAL A 1 291 ? 33.108 1.403 12.685 1.00 5.92 279 VAL A CA 1
ATOM 2136 C C . VAL A 1 291 ? 33.238 2.926 12.785 1.00 9.80 279 VAL A C 1
ATOM 2137 O O . VAL A 1 291 ? 32.236 3.639 12.712 1.00 9.49 279 VAL A O 1
ATOM 2141 N N . TYR A 1 292 ? 34.468 3.388 12.927 1.00 8.07 280 TYR A N 1
ATOM 2142 C CA . TYR A 1 292 ? 34.755 4.837 13.152 1.00 9.22 280 TYR A CA 1
ATOM 2143 C C . TYR A 1 292 ? 35.720 5.369 12.138 1.00 10.54 280 TYR A C 1
ATOM 2144 O O . TYR A 1 292 ? 36.676 4.719 11.737 1.00 10.38 280 TYR A O 1
ATOM 2153 N N . GLU A 1 293 ? 35.482 6.615 11.710 1.00 6.94 281 GLU A N 1
ATOM 2154 C CA . GLU A 1 293 ? 36.375 7.344 10.805 1.00 8.42 281 GLU A CA 1
ATOM 2155 C C . GLU A 1 293 ? 36.830 8.619 11.473 1.00 9.51 281 GLU A C 1
ATOM 2156 O O . GLU A 1 293 ? 35.996 9.510 11.730 1.00 8.66 281 GLU A O 1
ATOM 2162 N N . THR A 1 294 ? 38.109 8.689 11.833 1.00 7.44 282 THR A N 1
ATOM 2163 C CA . THR A 1 294 ? 38.663 9.795 12.607 1.00 8.56 282 THR A CA 1
ATOM 2164 C C . THR A 1 294 ? 39.957 10.287 11.950 1.00 9.23 282 THR A C 1
ATOM 2165 O O . THR A 1 294 ? 41.036 10.148 12.492 1.00 11.75 282 THR A O 1
ATOM 2169 N N . PRO A 1 295 ? 39.836 10.909 10.789 1.00 9.88 283 PRO A N 1
ATOM 2170 C CA . PRO A 1 295 ? 41.042 11.238 9.972 1.00 8.32 283 PRO A CA 1
ATOM 2171 C C . PRO A 1 295 ? 42.037 12.189 10.636 1.00 11.49 283 PRO A C 1
ATOM 2172 O O . PRO A 1 295 ? 43.241 11.879 10.812 1.00 16.01 283 PRO A O 1
ATOM 2176 N N . GLY A 1 296 ? 41.538 13.310 11.088 1.00 9.36 284 GLY A N 1
ATOM 2177 C CA . GLY A 1 296 ? 42.473 14.335 11.602 1.00 7.86 284 GLY A CA 1
ATOM 2178 C C . GLY A 1 296 ? 43.047 13.974 12.949 1.00 8.64 284 GLY A C 1
ATOM 2179 O O . GLY A 1 296 ? 44.224 14.155 13.203 1.00 9.26 284 GLY A O 1
ATOM 2180 N N . ALA A 1 297 ? 42.226 13.550 13.881 1.00 7.84 285 ALA A N 1
ATOM 2181 C CA . ALA A 1 297 ? 42.760 13.230 15.209 1.00 8.77 285 ALA A CA 1
ATOM 2182 C C . ALA A 1 297 ? 43.675 12.046 15.196 1.00 7.47 285 ALA A C 1
ATOM 2183 O O . ALA A 1 297 ? 44.604 11.970 16.021 1.00 10.15 285 ALA A O 1
ATOM 2185 N N . THR A 1 298 ? 43.474 11.122 14.263 1.00 7.75 286 THR A N 1
ATOM 2186 C CA . THR A 1 298 ? 44.376 9.964 14.180 1.00 7.80 286 THR A CA 1
ATOM 2187 C C . THR A 1 298 ? 45.782 10.460 13.938 1.00 9.15 286 THR A C 1
ATOM 2188 O O . THR A 1 298 ? 46.756 10.044 14.607 1.00 10.72 286 THR A O 1
ATOM 2192 N N . ILE A 1 299 ? 45.895 11.426 13.033 1.00 8.87 287 ILE A N 1
ATOM 2193 C CA . ILE A 1 299 ? 47.200 12.063 12.738 1.00 7.32 287 ILE A CA 1
ATOM 2194 C C . ILE A 1 299 ? 47.755 12.790 13.962 1.00 8.25 287 ILE A C 1
ATOM 2195 O O . ILE A 1 299 ? 48.928 12.639 14.322 1.00 8.96 287 ILE A O 1
ATOM 2200 N N . LEU A 1 300 ? 46.949 13.596 14.603 1.00 8.02 288 LEU A N 1
ATOM 2201 C CA . LEU A 1 300 ? 47.408 14.432 15.717 1.00 7.26 288 LEU A CA 1
ATOM 2202 C C . LEU A 1 300 ? 47.855 13.595 16.895 1.00 8.79 288 LEU A C 1
ATOM 2203 O O . LEU A 1 300 ? 48.858 13.866 17.518 1.00 10.66 288 LEU A O 1
ATOM 2208 N N . TRP A 1 301 ? 47.101 12.538 17.196 1.00 7.85 289 TRP A N 1
ATOM 2209 C CA . TRP A 1 301 ? 47.440 11.655 18.317 1.00 9.12 289 TRP A CA 1
ATOM 2210 C C . TRP A 1 301 ? 48.808 10.988 18.078 1.00 7.54 289 TRP A C 1
ATOM 2211 O O . TRP A 1 301 ? 49.641 10.895 18.988 1.00 9.69 289 TRP A O 1
ATOM 2222 N N . ILE A 1 302 ? 49.061 10.536 16.849 1.00 7.11 290 ILE A N 1
ATOM 2223 C CA . ILE A 1 302 ? 50.320 9.851 16.531 1.00 7.83 290 ILE A CA 1
ATOM 2224 C C . ILE A 1 302 ? 51.480 10.833 16.611 1.00 8.31 290 ILE A C 1
ATOM 2225 O O . ILE A 1 302 ? 52.526 10.532 17.174 1.00 10.18 290 ILE A O 1
ATOM 2230 N N . ALA A 1 303 ? 51.281 12.020 16.085 1.00 7.96 291 ALA A N 1
ATOM 2231 C CA . ALA A 1 303 ? 52.297 13.033 16.124 1.00 8.62 291 ALA A CA 1
ATOM 2232 C C . ALA A 1 303 ? 52.633 13.471 17.568 1.00 5.76 291 ALA A C 1
ATOM 2233 O O . ALA A 1 303 ? 53.777 13.609 17.937 1.00 7.72 291 ALA A O 1
ATOM 2235 N N . HIS A 1 304 ? 51.605 13.625 18.367 1.00 8.61 292 HIS A N 1
ATOM 2236 C CA . HIS A 1 304 ? 51.769 14.074 19.740 1.00 9.05 292 HIS A CA 1
ATOM 2237 C C . HIS A 1 304 ? 52.583 13.056 20.561 1.00 7.54 292 HIS A C 1
ATOM 2238 O O . HIS A 1 304 ? 53.551 13.423 21.262 1.00 8.17 292 HIS A O 1
ATOM 2245 N N . ARG A 1 305 ? 52.237 11.770 20.454 1.00 8.18 293 ARG A N 1
ATOM 2246 C CA . ARG A 1 305 ? 52.992 10.722 21.170 1.00 9.77 293 ARG A CA 1
ATOM 2247 C C . ARG A 1 305 ? 54.455 10.736 20.679 1.00 11.22 293 ARG A C 1
ATOM 2248 O O . ARG A 1 305 ? 55.387 10.595 21.482 1.00 9.82 293 ARG A O 1
ATOM 2256 N N . ASP A 1 306 ? 54.671 10.932 19.380 1.00 9.10 294 ASP A N 1
ATOM 2257 C CA . ASP A 1 306 ? 56.056 10.975 18.906 1.00 9.17 294 ASP A CA 1
ATOM 2258 C C . ASP A 1 306 ? 56.866 12.115 19.551 1.00 11.07 294 ASP A C 1
ATOM 2259 O O . ASP A 1 306 ? 58.016 11.917 19.992 1.00 11.09 294 ASP A O 1
ATOM 2264 N N . LEU A 1 307 ? 56.268 13.297 19.655 1.00 7.93 295 LEU A N 1
ATOM 2265 C CA . LEU A 1 307 ? 56.940 14.420 20.311 1.00 8.54 295 LEU A CA 1
ATOM 2266 C C . LEU A 1 307 ? 57.204 14.123 21.794 1.00 8.57 295 LEU A C 1
ATOM 2267 O O . LEU A 1 307 ? 58.251 14.524 22.323 1.00 8.53 295 LEU A O 1
ATOM 2272 N N . GLU A 1 308 ? 56.255 13.456 22.472 1.00 7.73 296 GLU A N 1
ATOM 2273 C CA . GLU A 1 308 ? 56.465 13.069 23.852 1.00 8.13 296 GLU A CA 1
ATOM 2274 C C . GLU A 1 308 ? 57.705 12.194 24.047 1.00 11.18 296 GLU A C 1
ATOM 2275 O O . GLU A 1 308 ? 58.400 12.287 25.078 1.00 10.49 296 GLU A O 1
ATOM 2281 N N . GLY A 1 309 ? 58.034 11.381 23.038 1.00 10.00 297 GLY A N 1
ATOM 2282 C CA . GLY A 1 309 ? 59.243 10.575 23.078 1.00 10.79 297 GLY A CA 1
ATOM 2283 C C . GLY A 1 309 ? 60.513 11.344 23.331 1.00 13.37 297 GLY A C 1
ATOM 2284 O O . GLY A 1 309 ? 61.440 10.823 24.006 1.00 13.73 297 GLY A O 1
ATOM 2285 N N . ILE A 1 310 ? 60.633 12.551 22.744 1.00 8.93 298 ILE A N 1
ATOM 2286 C CA . ILE A 1 310 ? 61.839 13.327 22.901 1.00 12.02 298 ILE A CA 1
ATOM 2287 C C . ILE A 1 310 ? 61.807 14.360 24.019 1.00 12.70 298 ILE A C 1
ATOM 2288 O O . ILE A 1 310 ? 62.841 14.847 24.432 1.00 15.35 298 ILE A O 1
ATOM 2293 N N . THR A 1 311 ? 60.611 14.661 24.552 1.00 10.02 299 THR A N 1
ATOM 2294 C CA . THR A 1 311 ? 60.411 15.736 25.514 1.00 10.91 299 THR A CA 1
ATOM 2295 C C . THR A 1 311 ? 60.035 15.270 26.927 1.00 14.76 299 THR A C 1
ATOM 2296 O O . THR A 1 311 ? 60.417 15.942 27.892 1.00 16.52 299 THR A O 1
ATOM 2300 N N . MET A 1 312 ? 59.314 14.154 27.062 1.00 10.82 300 MET A N 1
ATOM 2301 C CA . MET A 1 312 ? 58.723 13.846 28.362 1.00 13.16 300 MET A CA 1
ATOM 2302 C C . MET A 1 312 ? 59.708 13.037 29.192 1.00 12.04 300 MET A C 1
ATOM 2303 O O . MET A 1 312 ? 60.408 12.148 28.690 1.00 15.79 300 MET A O 1
ATOM 2308 N N . ASP A 1 313 ? 59.732 13.322 30.504 1.00 11.01 301 ASP A N 1
ATOM 2309 C CA . ASP A 1 313 ? 60.477 12.479 31.434 1.00 9.00 301 ASP A CA 1
ATOM 2310 C C . ASP A 1 313 ? 59.898 11.062 31.488 1.00 10.87 301 ASP A C 1
ATOM 2311 O O . ASP A 1 313 ? 58.659 10.862 31.434 1.00 11.20 301 ASP A O 1
ATOM 2316 N N . LYS A 1 314 ? 60.787 10.066 31.556 1.00 11.21 302 LYS A N 1
ATOM 2317 C CA . LYS A 1 314 ? 60.422 8.671 31.543 1.00 10.23 302 LYS A CA 1
ATOM 2318 C C . LYS A 1 314 ? 59.425 8.256 32.608 1.00 10.33 302 LYS A C 1
ATOM 2319 O O . LYS A 1 314 ? 58.483 7.488 32.360 1.00 10.80 302 LYS A O 1
ATOM 2325 N N . GLU A 1 315 ? 59.663 8.715 33.855 1.00 10.63 303 GLU A N 1
ATOM 2326 C CA . GLU A 1 315 ? 58.810 8.276 34.966 1.00 11.46 303 GLU A CA 1
ATOM 2327 C C . GLU A 1 315 ? 57.445 8.969 34.932 1.00 9.51 303 GLU A C 1
ATOM 2328 O O . GLU A 1 315 ? 56.425 8.350 35.236 1.00 11.16 303 GLU A O 1
ATOM 2334 N N . VAL A 1 316 ? 57.441 10.228 34.468 1.00 9.25 304 VAL A N 1
ATOM 2335 C CA . VAL A 1 316 ? 56.190 10.940 34.188 1.00 8.84 304 VAL A CA 1
ATOM 2336 C C . VAL A 1 316 ? 55.378 10.191 33.075 1.00 9.15 304 VAL A C 1
ATOM 2337 O O . VAL A 1 316 ? 54.199 9.910 33.240 1.00 10.69 304 VAL A O 1
ATOM 2341 N N . MET A 1 317 ? 56.048 9.859 31.979 1.00 10.17 305 MET A N 1
ATOM 2342 C CA . MET A 1 317 ? 55.370 9.120 30.883 1.00 9.91 305 MET A CA 1
ATOM 2343 C C . MET A 1 317 ? 54.828 7.804 31.422 1.00 10.09 305 MET A C 1
ATOM 2344 O O . MET A 1 317 ? 53.703 7.399 31.103 1.00 10.27 305 MET A O 1
ATOM 2349 N N . HIS A 1 318 ? 55.627 7.089 32.187 1.00 10.44 306 HIS A N 1
ATOM 2350 C CA . HIS A 1 318 ? 55.181 5.828 32.726 1.00 9.52 306 HIS A CA 1
ATOM 2351 C C . HIS A 1 318 ? 53.921 5.968 33.598 1.00 12.38 306 HIS A C 1
ATOM 2352 O O . HIS A 1 318 ? 52.941 5.234 33.433 1.00 11.40 306 HIS A O 1
ATOM 2359 N N . LEU A 1 319 ? 53.901 6.962 34.490 1.00 9.83 307 LEU A N 1
ATOM 2360 C CA . LEU A 1 319 ? 52.731 7.171 35.359 1.00 10.32 307 LEU A CA 1
ATOM 2361 C C . LEU A 1 319 ? 51.499 7.596 34.536 1.00 9.37 307 LEU A C 1
ATOM 2362 O O . LEU A 1 319 ? 50.356 7.127 34.749 1.00 11.16 307 LEU A O 1
ATOM 2367 N N . ARG A 1 320 ? 51.731 8.519 33.614 1.00 9.06 308 ARG A N 1
ATOM 2368 C CA . ARG A 1 320 ? 50.680 8.987 32.741 1.00 7.40 308 ARG A CA 1
ATOM 2369 C C . ARG A 1 320 ? 50.059 7.842 31.962 1.00 7.77 308 ARG A C 1
ATOM 2370 O O . ARG A 1 320 ? 48.841 7.685 31.896 1.00 10.68 308 ARG A O 1
ATOM 2378 N N . ASP A 1 321 ? 50.906 6.984 31.391 1.00 9.33 309 ASP A N 1
ATOM 2379 C CA . ASP A 1 321 ? 50.416 5.840 30.610 1.00 9.79 309 ASP A CA 1
ATOM 2380 C C . ASP A 1 321 ? 49.656 4.816 31.463 1.00 10.26 309 ASP A C 1
ATOM 2381 O O . ASP A 1 321 ? 48.695 4.192 31.000 1.00 10.51 309 ASP A O 1
ATOM 2386 N N . MET A 1 322 ? 50.071 4.644 32.701 1.00 8.50 310 MET A N 1
ATOM 2387 C CA . MET A 1 322 ? 49.312 3.810 33.657 1.00 9.00 310 MET A CA 1
ATOM 2388 C C . MET A 1 322 ? 47.925 4.318 33.938 1.00 8.63 310 MET A C 1
ATOM 2389 O O . MET A 1 322 ? 46.976 3.559 34.069 1.00 10.75 310 MET A O 1
ATOM 2396 N N . LEU A 1 323 ? 47.769 5.641 33.912 1.00 7.78 311 LEU A N 1
ATOM 2397 C CA . LEU A 1 323 ? 46.527 6.308 34.207 1.00 7.17 311 LEU A CA 1
ATOM 2398 C C . LEU A 1 323 ? 45.678 6.619 32.969 1.00 7.48 311 LEU A C 1
ATOM 2399 O O . LEU A 1 323 ? 44.509 6.986 33.084 1.00 10.41 311 LEU A O 1
ATOM 2404 N N . ALA A 1 324 ? 46.261 6.450 31.800 1.00 10.06 312 ALA A N 1
ATOM 2405 C CA . ALA A 1 324 ? 45.592 6.852 30.579 1.00 8.17 312 ALA A CA 1
ATOM 2406 C C . ALA A 1 324 ? 44.332 5.982 30.312 1.00 11.20 312 ALA A C 1
ATOM 2407 O O . ALA A 1 324 ? 43.317 6.509 29.875 1.00 10.19 312 ALA A O 1
ATOM 2409 N N . PRO A 1 325 ? 44.309 4.681 30.605 1.00 10.53 313 PRO A N 1
ATOM 2410 C CA . PRO A 1 325 ? 43.044 3.967 30.519 1.00 11.56 313 PRO A CA 1
ATOM 2411 C C . PRO A 1 325 ? 41.928 4.534 31.363 1.00 10.20 313 PRO A C 1
ATOM 2412 O O . PRO A 1 325 ? 40.790 4.613 30.867 1.00 12.61 313 PRO A O 1
ATOM 2416 N N . LYS A 1 326 ? 42.210 4.945 32.602 1.00 9.97 314 LYS A N 1
ATOM 2417 C CA . LYS A 1 326 ? 41.239 5.587 33.451 1.00 10.15 314 LYS A CA 1
ATOM 2418 C C . LYS A 1 326 ? 40.773 6.893 32.860 1.00 7.48 314 LYS A C 1
ATOM 2419 O O . LYS A 1 326 ? 39.591 7.160 32.806 1.00 9.74 314 LYS A O 1
ATOM 2425 N N . PHE A 1 327 ? 41.700 7.673 32.341 1.00 7.62 315 PHE A N 1
ATOM 2426 C CA . PHE A 1 327 ? 41.328 8.967 31.690 1.00 7.68 315 PHE A CA 1
ATOM 2427 C C . PHE A 1 327 ? 40.356 8.758 30.533 1.00 10.15 315 PHE A C 1
ATOM 2428 O O . PHE A 1 327 ? 39.311 9.387 30.447 1.00 8.52 315 PHE A O 1
ATOM 2436 N N . ALA A 1 328 ? 40.646 7.767 29.683 1.00 7.52 316 ALA A N 1
ATOM 2437 C CA . ALA A 1 328 ? 39.773 7.454 28.580 1.00 9.02 316 ALA A CA 1
ATOM 2438 C C . ALA A 1 328 ? 38.408 6.918 29.049 1.00 8.65 316 ALA A C 1
ATOM 2439 O O . ALA A 1 328 ? 37.357 7.190 28.441 1.00 9.58 316 ALA A O 1
ATOM 2441 N N . GLU A 1 329 ? 38.428 6.092 30.102 1.00 8.74 317 GLU A N 1
ATOM 2442 C CA . GLU A 1 329 ? 37.177 5.566 30.709 1.00 11.79 317 GLU A CA 1
ATOM 2443 C C . GLU A 1 329 ? 36.260 6.678 31.185 1.00 8.18 317 GLU A C 1
ATOM 2444 O O . GLU A 1 329 ? 35.036 6.653 30.954 1.00 8.61 317 GLU A O 1
ATOM 2450 N N . LEU A 1 330 ? 36.852 7.644 31.870 1.00 9.82 318 LEU A N 1
ATOM 2451 C CA . LEU A 1 330 ? 36.115 8.775 32.387 1.00 8.80 318 LEU A CA 1
ATOM 2452 C C . LEU A 1 330 ? 35.452 9.523 31.227 1.00 9.20 318 LEU A C 1
ATOM 2453 O O . LEU A 1 330 ? 34.283 9.905 31.325 1.00 12.23 318 LEU A O 1
ATOM 2458 N N . ILE A 1 331 ? 36.185 9.766 30.130 1.00 8.38 319 ILE A N 1
ATOM 2459 C CA . ILE A 1 331 ? 35.587 10.432 28.966 1.00 7.76 319 ILE A CA 1
ATOM 2460 C C . ILE A 1 331 ? 34.454 9.576 28.385 1.00 8.20 319 ILE A C 1
ATOM 2461 O O . ILE A 1 331 ? 33.347 10.069 28.102 1.00 8.31 319 ILE A O 1
ATOM 2466 N N . TYR A 1 332 ? 34.729 8.277 28.147 1.00 7.46 320 TYR A N 1
ATOM 2467 C CA . TYR A 1 332 ? 33.743 7.391 27.563 1.00 7.60 320 TYR A CA 1
ATOM 2468 C C . TYR A 1 332 ? 32.448 7.345 28.370 1.00 7.73 320 TYR A C 1
ATOM 2469 O O . TYR A 1 332 ? 31.366 7.333 27.827 1.00 8.99 320 TYR A O 1
ATOM 2478 N N . ASN A 1 333 ? 32.591 7.284 29.675 1.00 7.93 321 ASN A N 1
ATOM 2479 C CA . ASN A 1 333 ? 31.446 7.062 30.555 1.00 7.89 321 ASN A CA 1
ATOM 2480 C C . ASN A 1 333 ? 30.609 8.322 30.784 1.00 12.46 321 ASN A C 1
ATOM 2481 O O . ASN A 1 333 ? 29.504 8.227 31.296 1.00 16.77 321 ASN A O 1
ATOM 2486 N N . GLY A 1 334 ? 31.143 9.488 30.483 1.00 9.75 322 GLY A N 1
ATOM 2487 C CA . GLY A 1 334 ? 30.402 10.696 30.720 1.00 11.02 322 GLY A CA 1
ATOM 2488 C C . GLY A 1 334 ? 30.811 11.527 31.924 1.00 9.97 322 GLY A C 1
ATOM 2489 O O . GLY A 1 334 ? 30.108 12.455 32.310 1.00 12.67 322 GLY A O 1
ATOM 2490 N N . PHE A 1 335 ? 31.955 11.219 32.488 1.00 8.09 323 PHE A N 1
ATOM 2491 C CA . PHE A 1 335 ? 32.464 11.916 33.699 1.00 7.23 323 PHE A CA 1
ATOM 2492 C C . PHE A 1 335 ? 33.437 13.032 33.334 1.00 9.26 323 PHE A C 1
ATOM 2493 O O . PHE A 1 335 ? 34.401 13.303 34.050 1.00 11.64 323 PHE A O 1
ATOM 2501 N N . TRP A 1 336 ? 33.210 13.692 32.206 1.00 10.00 324 TRP A N 1
ATOM 2502 C CA . TRP A 1 336 ? 34.052 14.836 31.818 1.00 9.25 324 TRP A CA 1
ATOM 2503 C C . TRP A 1 336 ? 34.156 15.908 32.905 1.00 9.47 324 TRP A C 1
ATOM 2504 O O . TRP A 1 336 ? 35.257 16.460 33.193 1.00 13.18 324 TRP A O 1
ATOM 2515 N N . PHE A 1 337 ? 33.019 16.224 33.509 1.00 9.25 325 PHE A N 1
ATOM 2516 C CA . PHE A 1 337 ? 32.911 17.273 34.529 1.00 11.45 325 PHE A CA 1
ATOM 2517 C C . PHE A 1 337 ? 32.789 16.611 35.881 1.00 15.37 325 PHE A C 1
ATOM 2518 O O . PHE A 1 337 ? 31.846 16.843 36.619 1.00 28.15 325 PHE A O 1
ATOM 2526 N N . SER A 1 338 ? 33.771 15.786 36.216 1.00 13.28 326 SER A N 1
ATOM 2527 C CA . SER A 1 338 ? 33.799 15.112 37.524 1.00 10.84 326 SER A CA 1
ATOM 2528 C C . SER A 1 338 ? 35.020 15.547 38.320 1.00 9.94 326 SER A C 1
ATOM 2529 O O . SER A 1 338 ? 36.025 15.923 37.759 1.00 11.87 326 SER A O 1
ATOM 2532 N N . PRO A 1 339 ? 34.974 15.370 39.641 1.00 10.97 327 PRO A N 1
ATOM 2533 C CA . PRO A 1 339 ? 36.167 15.638 40.451 1.00 9.37 327 PRO A CA 1
ATOM 2534 C C . PRO A 1 339 ? 37.390 14.746 40.089 1.00 11.09 327 PRO A C 1
ATOM 2535 O O . PRO A 1 339 ? 38.535 15.194 40.101 1.00 11.04 327 PRO A O 1
ATOM 2539 N N . GLU A 1 340 ? 37.122 13.482 39.738 1.00 8.33 328 GLU A N 1
ATOM 2540 C CA . GLU A 1 340 ? 38.177 12.579 39.407 1.00 10.21 328 GLU A CA 1
ATOM 2541 C C . GLU A 1 340 ? 38.847 12.996 38.090 1.00 10.54 328 GLU A C 1
ATOM 2542 O O . GLU A 1 340 ? 40.074 12.876 37.919 1.00 9.93 328 GLU A O 1
ATOM 2548 N N . MET A 1 341 ? 38.036 13.496 37.119 1.00 7.89 329 MET A N 1
ATOM 2549 C CA . MET A 1 341 ? 38.669 14.066 35.917 1.00 10.14 329 MET A CA 1
ATOM 2550 C C . MET A 1 341 ? 39.549 15.295 36.229 1.00 8.90 329 MET A C 1
ATOM 2551 O O . MET A 1 341 ? 40.619 15.437 35.655 1.00 10.65 329 MET A O 1
ATOM 2556 N N . GLU A 1 342 ? 39.098 16.194 37.104 1.00 9.07 330 GLU A N 1
ATOM 2557 C CA . GLU A 1 342 ? 39.889 17.353 37.475 1.00 11.27 330 GLU A CA 1
ATOM 2558 C C . GLU A 1 342 ? 41.226 16.929 38.114 1.00 11.01 330 GLU A C 1
ATOM 2559 O O . GLU A 1 342 ? 42.278 17.521 37.840 1.00 11.85 330 GLU A O 1
ATOM 2565 N N . PHE A 1 343 ? 41.168 15.900 38.961 1.00 10.03 331 PHE A N 1
ATOM 2566 C CA . PHE A 1 343 ? 42.376 15.276 39.596 1.00 8.21 331 PHE A CA 1
ATOM 2567 C C . PHE A 1 343 ? 43.367 14.820 38.543 1.00 9.19 331 PHE A C 1
ATOM 2568 O O . PHE A 1 343 ? 44.483 15.198 38.516 1.00 8.86 331 PHE A O 1
ATOM 2576 N N . LEU A 1 344 ? 42.892 14.056 37.576 1.00 9.00 332 LEU A N 1
ATOM 2577 C CA . LEU A 1 344 ? 43.782 13.537 36.501 1.00 9.47 332 LEU A CA 1
ATOM 2578 C C . LEU A 1 344 ? 44.260 14.647 35.632 1.00 10.64 332 LEU A C 1
ATOM 2579 O O . LEU A 1 344 ? 45.429 14.666 35.268 1.00 9.28 332 LEU A O 1
ATOM 2584 N N . LEU A 1 345 ? 43.380 15.558 35.233 1.00 8.84 333 LEU A N 1
ATOM 2585 C CA . LEU A 1 345 ? 43.818 16.650 34.352 1.00 11.19 333 LEU A CA 1
ATOM 2586 C C . LEU A 1 345 ? 44.927 17.543 34.973 1.00 12.51 333 LEU A C 1
ATOM 2587 O O . LEU A 1 345 ? 45.822 18.011 34.274 1.00 12.53 333 LEU A O 1
ATOM 2592 N N . ALA A 1 346 ? 44.888 17.769 36.275 1.00 9.83 334 ALA A N 1
ATOM 2593 C CA . ALA A 1 346 ? 45.948 18.555 36.956 1.00 10.76 334 ALA A CA 1
ATOM 2594 C C . ALA A 1 346 ? 47.315 17.895 36.673 1.00 12.89 334 ALA A C 1
ATOM 2595 O O . ALA A 1 346 ? 48.319 18.566 36.333 1.00 14.48 334 ALA A O 1
ATOM 2597 N N . ALA A 1 347 ? 47.368 16.564 36.852 1.00 9.24 335 ALA A N 1
ATOM 2598 C CA . ALA A 1 347 ? 48.617 15.850 36.580 1.00 10.25 335 ALA A CA 1
ATOM 2599 C C . ALA A 1 347 ? 48.915 15.795 35.095 1.00 9.57 335 ALA A C 1
ATOM 2600 O O . ALA A 1 347 ? 50.038 16.024 34.674 1.00 8.35 335 ALA A O 1
ATOM 2602 N N . PHE A 1 348 ? 47.919 15.486 34.280 1.00 10.17 336 PHE A N 1
ATOM 2603 C CA . PHE A 1 348 ? 48.157 15.330 32.829 1.00 8.55 336 PHE A CA 1
ATOM 2604 C C . PHE A 1 348 ? 48.618 16.629 32.160 1.00 9.61 336 PHE A C 1
ATOM 2605 O O . PHE A 1 348 ? 49.512 16.612 31.297 1.00 12.62 336 PHE A O 1
ATOM 2613 N N . ARG A 1 349 ? 48.043 17.762 32.578 1.00 10.29 337 ARG A N 1
ATOM 2614 C CA . ARG A 1 349 ? 48.531 19.056 32.109 1.00 11.00 337 ARG A CA 1
ATOM 2615 C C . ARG A 1 349 ? 49.931 19.335 32.549 1.00 11.18 337 ARG A C 1
ATOM 2616 O O . ARG A 1 349 ? 50.715 19.849 31.781 1.00 12.28 337 ARG A O 1
ATOM 2624 N N . LYS A 1 350 ? 50.271 19.001 33.795 1.00 11.35 338 LYS A N 1
ATOM 2625 C CA . LYS A 1 350 ? 51.636 19.173 34.277 1.00 13.34 338 LYS A CA 1
ATOM 2626 C C . LYS A 1 350 ? 52.628 18.376 33.416 1.00 10.90 338 LYS A C 1
ATOM 2627 O O . LYS A 1 350 ? 53.685 18.883 33.034 1.00 12.87 338 LYS A O 1
ATOM 2633 N N . ALA A 1 351 ? 52.270 17.146 33.037 1.00 9.92 339 ALA A N 1
ATOM 2634 C CA . ALA A 1 351 ? 53.111 16.292 32.156 1.00 9.88 339 ALA A CA 1
ATOM 2635 C C . ALA A 1 351 ? 53.331 16.895 30.766 1.00 11.41 339 ALA A C 1
ATOM 2636 O O . ALA A 1 351 ? 54.323 16.530 30.088 1.00 14.41 339 ALA A O 1
ATOM 2638 N N . GLN A 1 352 ? 52.428 17.773 30.326 1.00 10.01 340 GLN A N 1
ATOM 2639 C CA . GLN A 1 352 ? 52.536 18.397 28.999 1.00 10.22 340 GLN A CA 1
ATOM 2640 C C . GLN A 1 352 ? 53.395 19.669 28.945 1.00 12.56 340 GLN A C 1
ATOM 2641 O O . GLN A 1 352 ? 53.698 20.189 27.866 1.00 10.45 340 GLN A O 1
ATOM 2647 N N . GLU A 1 353 ? 53.810 20.180 30.103 1.00 13.47 341 GLU A N 1
ATOM 2648 C CA . GLU A 1 353 ? 54.677 21.350 30.110 1.00 13.81 341 GLU A CA 1
ATOM 2649 C C . GLU A 1 353 ? 55.959 21.013 29.353 1.00 12.74 341 GLU A C 1
ATOM 2650 O O . GLU A 1 353 ? 56.605 19.975 29.588 1.00 16.75 341 GLU A O 1
ATOM 2656 N N . ASN A 1 354 ? 56.281 21.863 28.405 1.00 16.44 342 ASN A N 1
ATOM 2657 C CA . ASN A 1 354 ? 57.421 21.667 27.512 1.00 16.14 342 ASN A CA 1
ATOM 2658 C C . ASN A 1 354 ? 57.383 20.496 26.516 1.00 12.99 342 ASN A C 1
ATOM 2659 O O . ASN A 1 354 ? 58.393 20.194 25.884 1.00 12.36 342 ASN A O 1
ATOM 2664 N N . VAL A 1 355 ? 56.196 19.901 26.315 1.00 12.80 343 VAL A N 1
ATOM 2665 C CA . VAL A 1 355 ? 55.928 19.092 25.137 1.00 10.32 343 VAL A CA 1
ATOM 2666 C C . VAL A 1 355 ? 55.751 20.075 23.961 1.00 9.88 343 VAL A C 1
ATOM 2667 O O . VAL A 1 355 ? 54.665 20.418 23.515 1.00 10.54 343 VAL A O 1
ATOM 2671 N N . THR A 1 356 ? 56.890 20.519 23.445 1.00 10.75 344 THR A N 1
ATOM 2672 C CA . THR A 1 356 ? 56.958 21.700 22.575 1.00 9.30 344 THR A CA 1
ATOM 2673 C C . THR A 1 356 ? 57.990 21.426 21.524 1.00 11.18 344 THR A C 1
ATOM 2674 O O . THR A 1 356 ? 59.110 21.120 21.850 1.00 11.71 344 THR A O 1
ATOM 2678 N N . GLY A 1 357 ? 57.614 21.517 20.264 1.00 10.91 345 GLY A N 1
ATOM 2679 C CA . GLY A 1 357 ? 58.495 21.126 19.210 1.00 10.47 345 GLY A CA 1
ATOM 2680 C C . GLY A 1 357 ? 57.694 20.807 17.983 1.00 9.28 345 GLY A C 1
ATOM 2681 O O . GLY A 1 357 ? 56.565 21.237 17.851 1.00 11.55 345 GLY A O 1
ATOM 2682 N N . LYS A 1 358 ? 58.292 20.034 17.096 1.00 8.21 346 LYS A N 1
ATOM 2683 C CA . LYS A 1 358 ? 57.672 19.767 15.823 1.00 11.62 346 LYS A CA 1
ATOM 2684 C C . LYS A 1 358 ? 57.957 18.334 15.430 1.00 10.63 346 LYS A C 1
ATOM 2685 O O . LYS A 1 358 ? 59.047 17.835 15.719 1.00 11.23 346 LYS A O 1
ATOM 2691 N N . VAL A 1 359 ? 56.990 17.715 14.754 1.00 8.15 347 VAL A N 1
ATOM 2692 C CA . VAL A 1 359 ? 57.107 16.353 14.290 1.00 8.07 347 VAL A CA 1
ATOM 2693 C C . VAL A 1 359 ? 56.792 16.320 12.826 1.00 10.77 347 VAL A C 1
ATOM 2694 O O . VAL A 1 359 ? 55.828 16.899 12.411 1.00 10.86 347 VAL A O 1
ATOM 2698 N N . THR A 1 360 ? 57.626 15.637 12.039 1.00 8.24 348 THR A N 1
ATOM 2699 C CA . THR A 1 360 ? 57.327 15.386 10.627 1.00 9.65 348 THR A CA 1
ATOM 2700 C C . THR A 1 360 ? 56.734 14.010 10.461 1.00 10.62 348 THR A C 1
ATOM 2701 O O . THR A 1 360 ? 57.353 13.015 10.931 1.00 11.05 348 THR A O 1
ATOM 2705 N N . VAL A 1 361 ? 55.539 13.950 9.848 1.00 10.31 349 VAL A N 1
ATOM 2706 C CA . VAL A 1 361 ? 54.829 12.706 9.613 1.00 8.07 349 VAL A CA 1
ATOM 2707 C C . VAL A 1 361 ? 54.683 12.504 8.101 1.00 12.83 349 VAL A C 1
ATOM 2708 O O . VAL A 1 361 ? 54.379 13.444 7.351 1.00 12.54 349 VAL A O 1
ATOM 2712 N N . SER A 1 362 ? 54.962 11.290 7.692 1.00 10.41 350 SER A N 1
ATOM 2713 C CA . SER A 1 362 ? 54.680 10.855 6.336 1.00 10.76 350 SER A CA 1
ATOM 2714 C C . SER A 1 362 ? 53.268 10.259 6.332 1.00 13.49 350 SER A C 1
ATOM 2715 O O . SER A 1 362 ? 52.976 9.354 7.118 1.00 12.79 350 SER A O 1
ATOM 2718 N N . ILE A 1 363 ? 52.439 10.679 5.386 1.00 10.39 351 ILE A N 1
ATOM 2719 C CA . ILE A 1 363 ? 51.062 10.219 5.272 1.00 9.87 351 ILE A CA 1
ATOM 2720 C C . ILE A 1 363 ? 50.925 9.545 3.920 1.00 9.79 351 ILE A C 1
ATOM 2721 O O . ILE A 1 363 ? 51.253 10.140 2.911 1.00 8.57 351 ILE A O 1
ATOM 2726 N N . TYR A 1 364 ? 50.503 8.288 3.896 1.00 9.03 352 TYR A N 1
ATOM 2727 C CA . TYR A 1 364 ? 50.458 7.477 2.649 1.00 7.31 352 TYR A CA 1
ATOM 2728 C C . TYR A 1 364 ? 49.485 6.342 2.843 1.00 7.23 352 TYR A C 1
ATOM 2729 O O . TYR A 1 364 ? 49.702 5.464 3.711 1.00 9.77 352 TYR A O 1
ATOM 2738 N N . LYS A 1 365 ? 48.389 6.326 2.066 1.00 7.95 353 LYS A N 1
ATOM 2739 C CA . LYS A 1 365 ? 47.469 5.196 2.034 1.00 9.16 353 LYS A CA 1
ATOM 2740 C C . LYS A 1 365 ? 47.251 4.572 3.398 1.00 10.47 353 LYS A C 1
ATOM 2741 O O . LYS A 1 365 ? 47.509 3.392 3.622 1.00 10.93 353 LYS A O 1
ATOM 2747 N N . GLY A 1 366 ? 46.696 5.356 4.308 1.00 9.77 354 GLY A N 1
ATOM 2748 C CA . GLY A 1 366 ? 46.303 4.840 5.623 1.00 9.94 354 GLY A CA 1
ATOM 2749 C C . GLY A 1 366 ? 47.345 4.940 6.693 1.00 10.75 354 GLY A C 1
ATOM 2750 O O . GLY A 1 366 ? 47.013 4.854 7.876 1.00 12.48 354 GLY A O 1
ATOM 2751 N N . ASN A 1 367 ? 48.595 5.111 6.306 1.00 9.27 355 ASN A N 1
ATOM 2752 C CA . ASN A 1 367 ? 49.690 5.159 7.241 1.00 10.15 355 ASN A CA 1
ATOM 2753 C C . ASN A 1 367 ? 50.051 6.572 7.649 1.00 10.78 355 ASN A C 1
ATOM 2754 O O . ASN A 1 367 ? 50.141 7.480 6.795 1.00 11.22 355 ASN A O 1
ATOM 2759 N N . VAL A 1 368 ? 50.290 6.736 8.942 1.00 9.32 356 VAL A N 1
ATOM 2760 C CA . VAL A 1 368 ? 50.752 7.985 9.528 1.00 9.53 356 VAL A CA 1
ATOM 2761 C C . VAL A 1 368 ? 52.046 7.630 10.271 1.00 13.72 356 VAL A C 1
ATOM 2762 O O . VAL A 1 368 ? 51.980 7.009 11.306 1.00 13.30 356 VAL A O 1
ATOM 2766 N N . MET A 1 369 ? 53.173 7.951 9.661 1.00 10.35 357 MET A N 1
ATOM 2767 C CA . MET A 1 369 ? 54.472 7.528 10.167 1.00 11.19 357 MET A CA 1
ATOM 2768 C C . MET A 1 369 ? 55.422 8.683 10.545 1.00 10.48 357 MET A C 1
ATOM 2769 O O . MET A 1 369 ? 55.847 9.447 9.682 1.00 11.33 357 MET A O 1
ATOM 2777 N N . PRO A 1 370 ? 55.665 8.900 11.845 1.00 10.62 358 PRO A N 1
ATOM 2778 C CA . PRO A 1 370 ? 56.637 9.893 12.247 1.00 11.41 358 PRO A CA 1
ATOM 2779 C C . PRO A 1 370 ? 57.957 9.486 11.639 1.00 14.23 358 PRO A C 1
ATOM 2780 O O . PRO A 1 370 ? 58.325 8.277 11.680 1.00 14.24 358 PRO A O 1
ATOM 2784 N N . VAL A 1 371 ? 58.616 10.456 11.034 1.00 10.41 359 VAL A N 1
ATOM 2785 C CA . VAL A 1 371 ? 59.966 10.280 10.448 1.00 12.45 359 VAL A CA 1
ATOM 2786 C C . VAL A 1 371 ? 61.051 11.163 11.007 1.00 12.51 359 VAL A C 1
ATOM 2787 O O . VAL A 1 371 ? 62.210 10.940 10.717 1.00 12.84 359 VAL A O 1
ATOM 2791 N N . ALA A 1 372 ? 60.679 12.204 11.755 1.00 10.06 360 ALA A N 1
ATOM 2792 C CA . ALA A 1 372 ? 61.642 13.148 12.328 1.00 9.16 360 ALA A CA 1
ATOM 2793 C C . ALA A 1 372 ? 60.909 13.962 13.394 1.00 8.95 360 ALA A C 1
ATOM 2794 O O . ALA A 1 372 ? 59.704 14.160 13.326 1.00 10.49 360 ALA A O 1
ATOM 2796 N N . ARG A 1 373 ? 61.651 14.427 14.388 1.00 10.88 361 ARG A N 1
ATOM 2797 C CA . ARG A 1 373 ? 61.090 15.334 15.381 1.00 9.30 361 ARG A CA 1
ATOM 2798 C C . ARG A 1 373 ? 62.194 16.145 16.010 1.00 9.77 361 ARG A C 1
ATOM 2799 O O . ARG A 1 373 ? 63.353 15.743 16.009 1.00 10.25 361 ARG A O 1
ATOM 2807 N N . TYR A 1 374 ? 61.829 17.306 16.552 1.00 9.09 362 TYR A N 1
ATOM 2808 C CA . TYR A 1 374 ? 62.765 18.224 17.123 1.00 11.96 362 TYR A CA 1
ATOM 2809 C C . TYR A 1 374 ? 62.069 18.964 18.265 1.00 12.74 362 TYR A C 1
ATOM 2810 O O . TYR A 1 374 ? 60.880 19.322 18.166 1.00 11.75 362 TYR A O 1
ATOM 2819 N N . SER A 1 375 ? 62.814 19.254 19.330 1.00 12.04 363 SER A N 1
ATOM 2820 C CA . SER A 1 375 ? 62.331 20.081 20.424 1.00 9.13 363 SER A CA 1
ATOM 2821 C C . SER A 1 375 ? 63.497 20.904 20.966 1.00 12.48 363 SER A C 1
ATOM 2822 O O . SER A 1 375 ? 64.543 20.374 21.204 1.00 14.19 363 SER A O 1
ATOM 2825 N N . PRO A 1 376 ? 63.267 22.190 21.197 1.00 13.00 364 PRO A N 1
ATOM 2826 C CA . PRO A 1 376 ? 64.273 23.011 21.891 1.00 15.94 364 PRO A CA 1
ATOM 2827 C C . PRO A 1 376 ? 64.480 22.546 23.333 1.00 19.68 364 PRO A C 1
ATOM 2828 O O . PRO A 1 376 ? 65.487 22.913 23.937 1.00 22.79 364 PRO A O 1
ATOM 2832 N N . TYR A 1 377 ? 63.536 21.789 23.892 1.00 15.62 365 TYR A N 1
ATOM 2833 C CA . TYR A 1 377 ? 63.575 21.337 25.280 1.00 16.34 365 TYR A CA 1
ATOM 2834 C C . TYR A 1 377 ? 63.991 19.893 25.385 1.00 21.45 365 TYR A C 1
ATOM 2835 O O . TYR A 1 377 ? 63.343 19.066 26.043 1.00 22.94 365 TYR A O 1
ATOM 2844 N N . SER A 1 378 ? 65.105 19.577 24.760 1.00 28.19 366 SER A N 1
ATOM 2845 C CA . SER A 1 378 ? 65.602 18.219 24.834 1.00 29.00 366 SER A CA 1
ATOM 2846 C C . SER A 1 378 ? 67.110 18.190 24.740 1.00 30.74 366 SER A C 1
ATOM 2847 O O . SER A 1 378 ? 67.741 19.134 24.228 1.00 30.45 366 SER A O 1
ATOM 2850 N N . LEU A 1 379 ? 67.696 17.086 25.217 1.00 36.84 367 LEU A N 1
ATOM 2851 C CA . LEU A 1 379 ? 69.147 16.861 25.121 1.00 38.38 367 LEU A CA 1
ATOM 2852 C C . LEU A 1 379 ? 69.678 16.909 23.694 1.00 39.11 367 LEU A C 1
ATOM 2853 O O . LEU A 1 379 ? 70.857 17.118 23.476 1.00 44.22 367 LEU A O 1
ATOM 2854 N N . TYR A 1 380 ? 68.812 16.707 22.708 1.00 37.50 368 TYR A N 1
ATOM 2855 C CA . TYR A 1 380 ? 69.230 16.799 21.315 1.00 36.36 368 TYR A CA 1
ATOM 2856 C C . TYR A 1 380 ? 69.276 18.219 20.760 1.00 39.50 368 TYR A C 1
ATOM 2857 O O . TYR A 1 380 ? 69.665 18.416 19.615 1.00 42.26 368 TYR A O 1
ATOM 2866 N N . ASN A 1 381 ? 68.844 19.198 21.553 1.00 43.40 369 ASN A N 1
ATOM 2867 C CA . ASN A 1 381 ? 69.015 20.607 21.190 1.00 44.54 369 ASN A CA 1
ATOM 2868 C C . ASN A 1 381 ? 70.519 20.921 21.168 1.00 45.87 369 ASN A C 1
ATOM 2869 O O . ASN A 1 381 ? 71.153 20.924 22.219 1.00 47.41 369 ASN A O 1
ATOM 2874 N N . PRO A 1 382 ? 71.076 21.136 19.969 1.00 47.72 370 PRO A N 1
ATOM 2875 C CA . PRO A 1 382 ? 72.487 21.514 19.804 1.00 48.09 370 PRO A CA 1
ATOM 2876 C C . PRO A 1 382 ? 72.708 23.009 20.040 1.00 47.71 370 PRO A C 1
ATOM 2877 O O . PRO A 1 382 ? 72.501 23.504 21.150 1.00 47.58 370 PRO A O 1
ATOM 2878 N N . GLY A 1 391 ? 77.652 10.764 27.932 1.00 43.00 379 GLY A N 1
ATOM 2879 C CA . GLY A 1 391 ? 78.931 11.223 28.484 1.00 42.21 379 GLY A CA 1
ATOM 2880 C C . GLY A 1 391 ? 78.898 11.324 30.006 1.00 41.55 379 GLY A C 1
ATOM 2881 O O . GLY A 1 391 ? 79.957 11.317 30.674 1.00 42.78 379 GLY A O 1
ATOM 2882 N N . GLY A 1 392 ? 77.680 11.404 30.549 1.00 37.11 380 GLY A N 1
ATOM 2883 C CA . GLY A 1 392 ? 77.470 11.610 31.983 1.00 31.90 380 GLY A CA 1
ATOM 2884 C C . GLY A 1 392 ? 77.560 10.364 32.835 1.00 27.56 380 GLY A C 1
ATOM 2885 O O . GLY A 1 392 ? 77.268 10.422 34.020 1.00 28.67 380 GLY A O 1
ATOM 2886 N N . PHE A 1 393 ? 77.972 9.234 32.253 1.00 24.29 381 PHE A N 1
ATOM 2887 C CA . PHE A 1 393 ? 78.187 8.039 33.041 1.00 20.71 381 PHE A CA 1
ATOM 2888 C C . PHE A 1 393 ? 79.171 7.105 32.330 1.00 19.59 381 PHE A C 1
ATOM 2889 O O . PHE A 1 393 ? 79.503 7.330 31.166 1.00 22.12 381 PHE A O 1
ATOM 2897 N N . ASP A 1 394 ? 79.677 6.101 33.037 1.00 18.47 382 ASP A N 1
ATOM 2898 C CA . ASP A 1 394 ? 80.584 5.170 32.405 1.00 16.53 382 ASP A CA 1
ATOM 2899 C C . ASP A 1 394 ? 80.277 3.744 32.756 1.00 15.20 382 ASP A C 1
ATOM 2900 O O . ASP A 1 394 ? 79.283 3.461 33.451 1.00 14.22 382 ASP A O 1
ATOM 2905 N N . ALA A 1 395 ? 81.073 2.825 32.224 1.00 17.86 383 ALA A N 1
ATOM 2906 C CA . ALA A 1 395 ? 80.881 1.410 32.450 1.00 16.99 383 ALA A CA 1
ATOM 2907 C C . ALA A 1 395 ? 80.973 1.002 33.913 1.00 17.19 383 ALA A C 1
ATOM 2908 O O . ALA A 1 395 ? 80.335 0.034 34.323 1.00 17.06 383 ALA A O 1
ATOM 2910 N N . THR A 1 396 ? 81.757 1.724 34.702 1.00 16.49 384 THR A N 1
ATOM 2911 C CA . THR A 1 396 ? 81.814 1.492 36.136 1.00 17.85 384 THR A CA 1
ATOM 2912 C C . THR A 1 396 ? 80.475 1.821 36.816 1.00 13.22 384 THR A C 1
ATOM 2913 O O . THR A 1 396 ? 80.031 1.086 37.705 1.00 17.33 384 THR A O 1
ATOM 2917 N N . ASP A 1 397 ? 79.822 2.856 36.340 1.00 12.36 385 ASP A N 1
ATOM 2918 C CA . ASP A 1 397 ? 78.459 3.175 36.850 1.00 12.93 385 ASP A CA 1
ATOM 2919 C C . ASP A 1 397 ? 77.453 2.078 36.520 1.00 14.36 385 ASP A C 1
ATOM 2920 O O . ASP A 1 397 ? 76.646 1.683 37.342 1.00 14.97 385 ASP A O 1
ATOM 2925 N N . SER A 1 398 ? 77.504 1.599 35.283 1.00 13.70 386 SER A N 1
ATOM 2926 C CA . SER A 1 398 ? 76.634 0.504 34.887 1.00 13.35 386 SER A CA 1
ATOM 2927 C C . SER A 1 398 ? 76.765 -0.705 35.773 1.00 10.92 386 SER A C 1
ATOM 2928 O O . SER A 1 398 ? 75.784 -1.324 36.146 1.00 13.22 386 SER A O 1
ATOM 2931 N N . LYS A 1 399 ? 77.992 -1.051 36.108 1.00 11.81 387 LYS A N 1
ATOM 2932 C CA . LYS A 1 399 ? 78.300 -2.205 36.930 1.00 10.37 387 LYS A CA 1
ATOM 2933 C C . LYS A 1 399 ? 77.626 -2.073 38.280 1.00 11.32 387 LYS A C 1
ATOM 2934 O O . LYS A 1 399 ? 77.000 -2.998 38.761 1.00 13.20 387 LYS A O 1
ATOM 2940 N N . GLY A 1 400 ? 77.749 -0.914 38.888 1.00 15.08 388 GLY A N 1
ATOM 2941 C CA . GLY A 1 400 ? 77.147 -0.705 40.187 1.00 13.86 388 GLY A CA 1
ATOM 2942 C C . GLY A 1 400 ? 75.629 -0.738 40.151 1.00 13.15 388 GLY A C 1
ATOM 2943 O O . GLY A 1 400 ? 74.982 -1.364 41.036 1.00 12.36 388 GLY A O 1
ATOM 2944 N N . PHE A 1 401 ? 75.069 -0.034 39.174 1.00 10.56 389 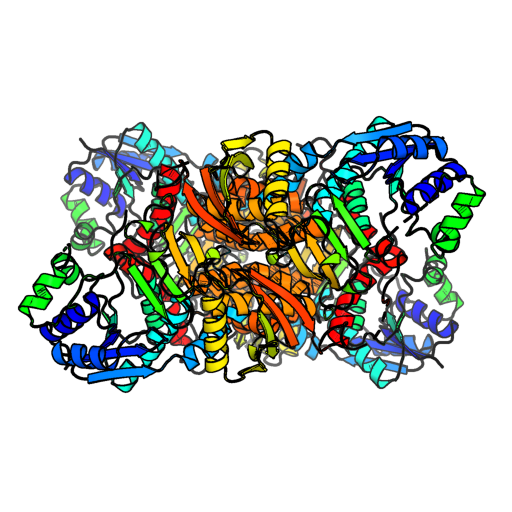PHE A N 1
ATOM 2945 C CA . PHE A 1 401 ? 73.602 -0.018 38.943 1.00 11.44 389 PHE A CA 1
ATOM 2946 C C . PHE A 1 401 ? 73.058 -1.434 38.765 1.00 13.88 389 PHE A C 1
ATOM 2947 O O . PHE A 1 401 ? 72.128 -1.841 39.465 1.00 12.81 389 PHE A O 1
ATOM 2955 N N . ILE A 1 402 ? 73.672 -2.234 37.903 1.00 12.22 390 ILE A N 1
ATOM 2956 C CA . ILE A 1 402 ? 73.265 -3.642 37.753 1.00 13.68 390 ILE A CA 1
ATOM 2957 C C . ILE A 1 402 ? 73.386 -4.414 39.061 1.00 13.51 390 ILE A C 1
ATOM 2958 O O . ILE A 1 402 ? 72.454 -5.080 39.458 1.00 15.25 390 ILE A O 1
ATOM 2963 N N . ASN A 1 403 ? 74.507 -4.255 39.779 1.00 14.05 391 ASN A N 1
ATOM 2964 C CA . ASN A 1 403 ? 74.764 -5.081 40.929 1.00 14.98 391 ASN A CA 1
ATOM 2965 C C . ASN A 1 403 ? 73.743 -4.814 42.016 1.00 14.32 391 ASN A C 1
ATOM 2966 O O . ASN A 1 403 ? 73.348 -5.728 42.736 1.00 16.72 391 ASN A O 1
ATOM 2971 N N . ILE A 1 404 ? 73.318 -3.564 42.156 1.00 14.39 392 ILE A N 1
ATOM 2972 C CA . ILE A 1 404 ? 72.350 -3.235 43.215 1.00 14.21 392 ILE A CA 1
ATOM 2973 C C . ILE A 1 404 ? 70.980 -3.802 42.811 1.00 18.18 392 ILE A C 1
ATOM 2974 O O . ILE A 1 404 ? 70.247 -4.392 43.638 1.00 17.87 392 ILE A O 1
ATOM 2979 N N . HIS A 1 405 ? 70.610 -3.621 41.544 1.00 15.67 393 HIS A N 1
ATOM 2980 C CA . HIS A 1 405 ? 69.359 -4.180 41.078 1.00 16.79 393 HIS A CA 1
ATOM 2981 C C . HIS A 1 405 ? 69.368 -5.697 41.182 1.00 16.54 393 HIS A C 1
ATOM 2982 O O . HIS A 1 405 ? 68.338 -6.299 41.475 1.00 18.79 393 HIS A O 1
ATOM 2989 N N . ALA A 1 406 ? 70.490 -6.339 40.927 1.00 13.91 394 ALA A N 1
ATOM 2990 C CA . ALA A 1 406 ? 70.558 -7.802 40.932 1.00 16.29 394 ALA A CA 1
ATOM 2991 C C . ALA A 1 406 ? 70.405 -8.405 42.340 1.00 17.72 394 ALA A C 1
ATOM 2992 O O . ALA A 1 406 ? 69.926 -9.552 42.503 1.00 19.33 394 ALA A O 1
ATOM 2994 N N . LEU A 1 407 ? 70.815 -7.652 43.358 1.00 21.12 395 LEU A N 1
ATOM 2995 C CA . LEU A 1 407 ? 70.761 -8.165 44.766 1.00 20.88 395 LEU A CA 1
ATOM 2996 C C . LEU A 1 407 ? 69.427 -8.801 45.155 1.00 20.83 395 LEU A C 1
ATOM 2997 O O . LEU A 1 407 ? 69.337 -9.943 45.663 1.00 19.67 395 LEU A O 1
ATOM 3002 N N . ARG A 1 408 ? 68.368 -8.040 44.944 1.00 18.67 396 ARG A N 1
ATOM 3003 C CA . ARG A 1 408 ? 67.034 -8.454 45.237 1.00 19.79 396 ARG A CA 1
ATOM 3004 C C . ARG A 1 408 ? 66.622 -9.754 44.534 1.00 17.25 396 ARG A C 1
ATOM 3005 O O . ARG A 1 408 ? 65.832 -10.532 45.047 1.00 19.57 396 ARG A O 1
ATOM 3013 N N . LEU A 1 409 ? 67.104 -9.936 43.309 1.00 15.94 397 LEU A N 1
ATOM 3014 C CA . LEU A 1 409 ? 66.783 -11.106 42.520 1.00 13.17 397 LEU A CA 1
ATOM 3015 C C . LEU A 1 409 ? 67.510 -12.311 43.025 1.00 16.29 397 LEU A C 1
ATOM 3016 O O . LEU A 1 409 ? 66.990 -13.410 42.963 1.00 20.77 397 LEU A O 1
ATOM 3021 N N . LYS A 1 410 ? 68.722 -12.098 43.479 1.00 16.57 398 LYS A N 1
ATOM 3022 C CA . LYS A 1 410 ? 69.480 -13.186 44.061 1.00 19.83 398 LYS A CA 1
ATOM 3023 C C . LYS A 1 410 ? 68.713 -13.748 45.292 1.00 23.78 398 LYS A C 1
ATOM 3024 O O . LYS A 1 410 ? 68.628 -14.963 45.462 1.00 23.77 398 LYS A O 1
ATOM 3030 N N . VAL A 1 411 ? 68.082 -12.877 46.079 1.00 26.10 399 VAL A N 1
ATOM 3031 C CA . VAL A 1 411 ? 67.281 -13.304 47.238 1.00 24.35 399 VAL A CA 1
ATOM 3032 C C . VAL A 1 411 ? 66.046 -14.034 46.827 1.00 25.48 399 VAL A C 1
ATOM 3033 O O . VAL A 1 411 ? 65.753 -15.102 47.356 1.00 33.34 399 VAL A O 1
ATOM 3037 N N . HIS A 1 412 ? 65.313 -13.533 45.864 1.00 27.27 400 HIS A N 1
ATOM 3038 C CA . HIS A 1 412 ? 64.185 -14.307 45.419 1.00 28.66 400 HIS A CA 1
ATOM 3039 C C . HIS A 1 412 ? 64.578 -15.733 44.991 1.00 32.54 400 HIS A C 1
ATOM 3040 O O . HIS A 1 412 ? 63.826 -16.686 45.234 1.00 34.74 400 HIS A O 1
ATOM 3047 N N . GLN A 1 413 ? 65.730 -15.883 44.346 1.00 26.97 401 GLN A N 1
ATOM 3048 C CA . GLN A 1 413 ? 66.109 -17.204 43.852 1.00 28.30 401 GLN A CA 1
ATOM 3049 C C . GLN A 1 413 ? 66.430 -18.121 45.019 1.00 27.20 401 GLN A C 1
ATOM 3050 O O . GLN A 1 413 ? 66.039 -19.275 45.002 1.00 28.48 401 GLN A O 1
ATOM 3056 N N . LEU A 1 414 ? 67.188 -17.625 45.983 1.00 30.11 402 LEU A N 1
ATOM 3057 C CA . LEU A 1 414 ? 67.535 -18.406 47.170 1.00 36.84 402 LEU A CA 1
ATOM 3058 C C . LEU A 1 414 ? 66.377 -18.339 48.165 1.00 42.69 402 LEU A C 1
ATOM 3059 O O . LEU A 1 414 ? 66.541 -17.850 49.275 1.00 45.02 402 LEU A O 1
ATOM 3064 N N . VAL A 1 415 ? 65.217 -18.844 47.743 1.00 47.46 403 VAL A N 1
ATOM 3065 C CA . VAL A 1 415 ? 63.938 -18.812 48.484 1.00 46.40 403 VAL A CA 1
ATOM 3066 C C . VAL A 1 415 ? 62.972 -19.685 47.695 1.00 46.03 403 VAL A C 1
ATOM 3067 O O . VAL A 1 415 ? 62.303 -20.539 48.259 1.00 49.14 403 VAL A O 1
ATOM 3071 N N . LYS A 1 416 ? 62.909 -19.469 46.383 1.00 45.44 404 LYS A N 1
ATOM 3072 C CA . LYS A 1 416 ? 62.148 -20.326 45.482 1.00 46.52 404 LYS A CA 1
ATOM 3073 C C . LYS A 1 416 ? 62.885 -21.652 45.198 1.00 46.45 404 LYS A C 1
ATOM 3074 O O . LYS A 1 416 ? 62.257 -22.642 44.816 1.00 46.60 404 LYS A O 1
ATOM 3076 N N . LYS A 1 417 ? 64.210 -21.663 45.388 1.00 47.75 405 LYS A N 1
ATOM 3077 C CA . LYS A 1 417 ? 65.040 -22.864 45.163 1.00 47.27 405 LYS A CA 1
ATOM 3078 C C . LYS A 1 417 ? 64.716 -23.940 46.180 1.00 47.27 405 LYS A C 1
ATOM 3079 O O . LYS A 1 417 ? 64.588 -25.124 45.838 1.00 49.04 405 LYS A O 1
ATOM 3081 N N . GLY A 1 418 ? 64.597 -23.525 47.439 1.00 44.94 406 GLY A N 1
ATOM 3082 C CA . GLY A 1 418 ? 64.453 -24.476 48.531 1.00 44.92 406 GLY A CA 1
ATOM 3083 C C . GLY A 1 418 ? 63.116 -25.209 48.595 1.00 42.34 406 GLY A C 1
ATOM 3084 O O . GLY A 1 418 ? 62.245 -25.077 47.718 1.00 37.64 406 GLY A O 1
ATOM 3085 N N . TYR A 1 419 ? 62.978 -25.997 49.656 1.00 38.37 407 TYR A N 1
ATOM 3086 C CA . TYR A 1 419 ? 61.711 -26.634 49.986 1.00 34.74 407 TYR A CA 1
ATOM 3087 C C . TYR A 1 419 ? 60.693 -25.527 50.189 1.00 36.47 407 TYR A C 1
ATOM 3088 O O . TYR A 1 419 ? 60.915 -24.605 50.999 1.00 34.91 407 TYR A O 1
ATOM 3097 N N . GLN A 1 420 ? 59.596 -25.641 49.446 1.00 35.42 408 GLN A N 1
ATOM 3098 C CA . GLN A 1 420 ? 58.471 -24.716 49.495 1.00 37.66 408 GLN A CA 1
ATOM 3099 C C . GLN A 1 420 ? 57.342 -25.342 50.300 1.00 37.50 408 GLN A C 1
ATOM 3100 O O . GLN A 1 420 ? 56.713 -26.280 49.836 1.00 38.73 408 GLN A O 1
ATOM 3106 N N . ARG A 1 421 ? 57.089 -24.841 51.498 1.00 37.58 409 ARG A N 1
ATOM 3107 C CA . ARG A 1 421 ? 55.938 -25.346 52.273 1.00 42.12 409 ARG A CA 1
ATOM 3108 C C . ARG A 1 421 ? 54.605 -24.692 51.887 1.00 43.47 409 ARG A C 1
ATOM 3109 O O . ARG A 1 421 ? 53.561 -25.246 52.255 1.00 44.07 409 ARG A O 1
ATOM 3118 N N . LYS B 1 14 ? 91.438 -24.962 34.240 1.00 39.53 2 LYS B N 1
ATOM 3119 C CA . LYS B 1 14 ? 90.629 -25.784 35.187 1.00 38.52 2 LYS B CA 1
ATOM 3120 C C . LYS B 1 14 ? 89.181 -25.272 35.246 1.00 35.34 2 LYS B C 1
ATOM 3121 O O . LYS B 1 14 ? 88.254 -25.978 34.852 1.00 35.72 2 LYS B O 1
ATOM 3122 N N . GLU B 1 15 ? 89.004 -24.045 35.722 1.00 32.91 3 GLU B N 1
ATOM 3123 C CA . GLU B 1 15 ? 87.667 -23.462 35.839 1.00 32.94 3 GLU B CA 1
ATOM 3124 C C . GLU B 1 15 ? 87.003 -23.280 34.465 1.00 30.83 3 GLU B C 1
ATOM 3125 O O . GLU B 1 15 ? 87.667 -22.912 33.483 1.00 28.67 3 GLU B O 1
ATOM 3131 N N . LYS B 1 16 ? 85.705 -23.594 34.393 1.00 24.96 4 LYS B N 1
ATOM 3132 C CA . LYS B 1 16 ? 84.936 -23.552 33.140 1.00 24.43 4 LYS B CA 1
ATOM 3133 C C . LYS B 1 16 ? 84.080 -22.279 33.117 1.00 21.30 4 LYS B C 1
ATOM 3134 O O . LYS B 1 16 ? 83.556 -21.850 34.138 1.00 20.60 4 LYS B O 1
ATOM 3140 N N . VAL B 1 17 ? 83.978 -21.709 31.930 1.00 18.13 5 VAL B N 1
ATOM 3141 C CA . VAL B 1 17 ? 83.146 -20.535 31.650 1.00 19.27 5 VAL B CA 1
ATOM 3142 C C . VAL B 1 17 ? 82.322 -20.823 30.426 1.00 16.51 5 VAL B C 1
ATOM 3143 O O . VAL B 1 17 ? 82.805 -21.369 29.433 1.00 16.95 5 VAL B O 1
ATOM 3147 N N . VAL B 1 18 ? 81.043 -20.439 30.478 1.00 12.64 6 VAL B N 1
ATOM 3148 C CA . VAL B 1 18 ? 80.200 -20.571 29.332 1.00 13.30 6 VAL B CA 1
ATOM 3149 C C . VAL B 1 18 ? 80.034 -19.177 28.781 1.00 13.44 6 VAL B C 1
ATOM 3150 O O . VAL B 1 18 ? 79.397 -18.341 29.414 1.00 13.33 6 VAL B O 1
ATOM 3154 N N . LEU B 1 19 ? 80.630 -18.925 27.622 1.00 10.51 7 LEU B N 1
ATOM 3155 C CA . LEU B 1 19 ? 80.546 -17.595 26.994 1.00 11.08 7 LEU B CA 1
ATOM 3156 C C . LEU B 1 19 ? 79.459 -17.557 25.943 1.00 12.00 7 LEU B C 1
ATOM 3157 O O . LEU B 1 19 ? 79.402 -18.421 25.047 1.00 13.52 7 LEU B O 1
ATOM 3162 N N . ALA B 1 20 ? 78.613 -16.527 25.994 1.00 12.99 8 ALA B N 1
ATOM 3163 C CA . ALA B 1 20 ? 77.660 -16.292 24.945 1.00 12.62 8 ALA B CA 1
ATOM 3164 C C . ALA B 1 20 ? 78.399 -15.729 23.727 1.00 15.46 8 ALA B C 1
ATOM 3165 O O . ALA B 1 20 ? 78.877 -14.585 23.744 1.00 13.74 8 ALA B O 1
ATOM 3167 N N . TYR B 1 21 ? 78.524 -16.565 22.698 1.00 14.36 9 TYR B N 1
ATOM 3168 C CA . TYR B 1 21 ? 79.431 -16.330 21.580 1.00 15.02 9 TYR B CA 1
ATOM 3169 C C . TYR B 1 21 ? 78.671 -16.048 20.297 1.00 18.36 9 TYR B C 1
ATOM 3170 O O . TYR B 1 21 ? 77.838 -16.841 19.879 1.00 17.71 9 TYR B O 1
ATOM 3179 N N . SER B 1 22 ? 78.948 -14.911 19.659 1.00 18.22 10 SER B N 1
ATOM 3180 C CA . SER B 1 22 ? 78.216 -14.479 18.497 1.00 20.47 10 SER B CA 1
ATOM 3181 C C . SER B 1 22 ? 79.007 -14.695 17.223 1.00 22.47 10 SER B C 1
ATOM 3182 O O . SER B 1 22 ? 78.456 -14.658 16.140 1.00 24.93 10 SER B O 1
ATOM 3185 N N . GLY B 1 23 ? 80.296 -14.940 17.363 1.00 21.21 11 GLY B N 1
ATOM 3186 C CA . GLY B 1 23 ? 81.191 -15.012 16.213 1.00 21.81 11 GLY B CA 1
ATOM 3187 C C . GLY B 1 23 ? 81.736 -13.664 15.764 1.00 20.52 11 GLY B C 1
ATOM 3188 O O . GLY B 1 23 ? 82.579 -13.624 14.892 1.00 23.62 11 GLY B O 1
ATOM 3189 N N . GLY B 1 24 ? 81.243 -12.561 16.326 1.00 19.64 12 GLY B N 1
ATOM 3190 C CA . GLY B 1 24 ? 81.700 -11.240 15.952 1.00 20.85 12 GLY B CA 1
ATOM 3191 C C . GLY B 1 24 ? 83.073 -10.973 16.553 1.00 20.06 12 GLY B C 1
ATOM 3192 O O . GLY B 1 24 ? 83.623 -11.800 17.298 1.00 16.67 12 GLY B O 1
ATOM 3193 N N . LEU B 1 25 ? 83.612 -9.799 16.244 1.00 18.70 13 LEU B N 1
ATOM 3194 C CA . LEU B 1 25 ? 84.933 -9.407 16.712 1.00 19.27 13 LEU B CA 1
ATOM 3195 C C . LEU B 1 25 ? 85.020 -9.407 18.250 1.00 14.95 13 LEU B C 1
ATOM 3196 O O . LEU B 1 25 ? 85.901 -10.075 18.842 1.00 15.19 13 LEU B O 1
ATOM 3201 N N . ASP B 1 26 ? 84.093 -8.722 18.920 1.00 17.86 14 ASP B N 1
ATOM 3202 C CA . ASP B 1 26 ? 84.156 -8.636 20.398 1.00 15.25 14 ASP B CA 1
ATOM 3203 C C . ASP B 1 26 ? 84.171 -10.014 21.077 1.00 14.98 14 ASP B C 1
ATOM 3204 O O . ASP B 1 26 ? 85.000 -10.256 21.943 1.00 13.26 14 ASP B O 1
ATOM 3209 N N . THR B 1 27 ? 83.203 -10.889 20.766 1.00 13.89 15 THR B N 1
ATOM 3210 C CA . THR B 1 27 ? 83.177 -12.179 21.472 1.00 15.23 15 THR B CA 1
ATOM 3211 C C . THR B 1 27 ? 84.293 -13.107 21.026 1.00 12.93 15 THR B C 1
ATOM 3212 O O . THR B 1 27 ? 84.635 -13.998 21.786 1.00 11.58 15 THR B O 1
ATOM 3216 N N . SER B 1 28 ? 84.863 -12.935 19.824 1.00 14.17 16 SER B N 1
ATOM 3217 C CA . SER B 1 28 ? 86.029 -13.755 19.441 1.00 14.79 16 SER B CA 1
ATOM 3218 C C . SER B 1 28 ? 87.260 -13.332 20.232 1.00 14.85 16 SER B C 1
ATOM 3219 O O . SER B 1 28 ? 88.004 -14.164 20.723 1.00 15.20 16 SER B O 1
ATOM 3222 N N . VAL B 1 29 ? 87.437 -12.012 20.391 1.00 13.20 17 VAL B N 1
ATOM 3223 C CA . VAL B 1 29 ? 88.519 -11.506 21.218 1.00 15.71 17 VAL B CA 1
ATOM 3224 C C . VAL B 1 29 ? 88.342 -11.995 22.649 1.00 14.97 17 VAL B C 1
ATOM 3225 O O . VAL B 1 29 ? 89.289 -12.505 23.254 1.00 13.82 17 VAL B O 1
ATOM 3229 N N . ILE B 1 30 ? 87.120 -11.880 23.166 1.00 11.75 18 ILE B N 1
ATOM 3230 C CA . ILE B 1 30 ? 86.849 -12.331 24.536 1.00 12.49 18 ILE B CA 1
ATOM 3231 C C . ILE B 1 30 ? 87.134 -13.813 24.732 1.00 13.57 18 ILE B C 1
ATOM 3232 O O . ILE B 1 30 ? 87.719 -14.195 25.753 1.00 12.98 18 ILE B O 1
ATOM 3237 N N . LEU B 1 31 ? 86.753 -14.636 23.753 1.00 11.55 19 LEU B N 1
ATOM 3238 C CA . LEU B 1 31 ? 87.023 -16.088 23.859 1.00 14.24 19 LEU B CA 1
ATOM 3239 C C . LEU B 1 31 ? 88.533 -16.331 24.022 1.00 13.09 19 LEU B C 1
ATOM 3240 O O . LEU B 1 31 ? 89.002 -16.977 24.961 1.00 14.39 19 LEU B O 1
ATOM 3245 N N . LYS B 1 32 ? 89.300 -15.753 23.124 1.00 14.61 20 LYS B N 1
ATOM 3246 C CA . LYS B 1 32 ? 90.763 -15.911 23.208 1.00 14.80 20 LYS B CA 1
ATOM 3247 C C . LYS B 1 32 ? 91.329 -15.400 24.523 1.00 16.06 20 LYS B C 1
ATOM 3248 O O . LYS B 1 32 ? 92.156 -16.043 25.163 1.00 18.00 20 LYS B O 1
ATOM 3254 N N . TRP B 1 33 ? 90.876 -14.221 24.917 1.00 17.03 21 TRP B N 1
ATOM 3255 C CA . TRP B 1 33 ? 91.325 -13.549 26.143 1.00 16.53 21 TRP B CA 1
ATOM 3256 C C . TRP B 1 33 ? 91.066 -14.412 27.394 1.00 18.00 21 TRP B C 1
ATOM 3257 O O . TRP B 1 33 ? 91.950 -14.587 28.250 1.00 18.44 21 TRP B O 1
ATOM 3268 N N . LEU B 1 34 ? 89.882 -15.020 27.462 1.00 16.91 22 LEU B N 1
ATOM 3269 C CA . LEU B 1 34 ? 89.562 -15.920 28.578 1.00 17.18 22 LEU B CA 1
ATOM 3270 C C . LEU B 1 34 ? 90.411 -17.177 28.565 1.00 17.68 22 LEU B C 1
ATOM 3271 O O . LEU B 1 34 ? 90.882 -17.622 29.624 1.00 20.68 22 LEU B O 1
ATOM 3276 N N . CYS B 1 35 ? 90.587 -17.754 27.383 1.00 18.58 23 CYS B N 1
ATOM 3277 C CA . CYS B 1 35 ? 91.491 -18.894 27.168 1.00 20.70 23 CYS B CA 1
ATOM 3278 C C . CYS B 1 35 ? 92.889 -18.565 27.689 1.00 23.35 23 CYS B C 1
ATOM 3279 O O . CYS B 1 35 ? 93.440 -19.308 28.508 1.00 23.23 23 CYS B O 1
ATOM 3282 N N . GLU B 1 36 ? 93.430 -17.431 27.249 1.00 24.45 24 GLU B N 1
ATOM 3283 C CA . GLU B 1 36 ? 94.766 -16.971 27.694 1.00 25.46 24 GLU B CA 1
ATOM 3284 C C . GLU B 1 36 ? 94.851 -16.752 29.203 1.00 26.27 24 GLU B C 1
ATOM 3285 O O . GLU B 1 36 ? 95.905 -16.975 29.785 1.00 28.47 24 GLU B O 1
ATOM 3291 N N . LYS B 1 37 ? 93.763 -16.311 29.831 1.00 26.93 25 LYS B N 1
ATOM 3292 C CA . LYS B 1 37 ? 93.714 -16.218 31.292 1.00 27.69 25 LYS B CA 1
ATOM 3293 C C . LYS B 1 37 ? 93.653 -17.606 31.944 1.00 29.07 25 LYS B C 1
ATOM 3294 O O . LYS B 1 37 ? 93.831 -17.717 33.149 1.00 32.92 25 LYS B O 1
ATOM 3298 N N . GLY B 1 38 ? 93.419 -18.649 31.158 1.00 27.20 26 GLY B N 1
ATOM 3299 C CA . GLY B 1 38 ? 93.502 -20.007 31.646 1.00 26.86 26 GLY B CA 1
ATOM 3300 C C . GLY B 1 38 ? 92.180 -20.689 31.928 1.00 27.76 26 GLY B C 1
ATOM 3301 O O . GLY B 1 38 ? 92.154 -21.711 32.612 1.00 28.61 26 GLY B O 1
ATOM 3302 N N . PHE B 1 39 ? 91.083 -20.123 31.415 1.00 24.47 27 PHE B N 1
ATOM 3303 C CA . PHE B 1 39 ? 89.776 -20.716 31.569 1.00 24.48 27 PHE B CA 1
ATOM 3304 C C . PHE B 1 39 ? 89.582 -21.751 30.496 1.00 22.11 27 PHE B C 1
ATOM 3305 O O . PHE B 1 39 ? 90.109 -21.625 29.395 1.00 22.55 27 PHE B O 1
ATOM 3313 N N . ASP B 1 40 ? 88.797 -22.770 30.831 1.00 21.82 28 ASP B N 1
ATOM 3314 C CA . ASP B 1 40 ? 88.254 -23.701 29.861 1.00 21.23 28 ASP B CA 1
ATOM 3315 C C . ASP B 1 40 ? 86.941 -23.071 29.388 1.00 23.41 28 ASP B C 1
ATOM 3316 O O . ASP B 1 40 ? 85.980 -23.018 30.145 1.00 24.29 28 ASP B O 1
ATOM 3321 N N . VAL B 1 41 ? 86.927 -22.583 28.154 1.00 21.54 29 VAL B N 1
ATOM 3322 C CA . VAL B 1 41 ? 85.761 -21.861 27.640 1.00 20.31 29 VAL B CA 1
ATOM 3323 C C . VAL B 1 41 ? 84.859 -22.731 26.812 1.00 18.71 29 VAL B C 1
ATOM 3324 O O . VAL B 1 41 ? 85.281 -23.323 25.796 1.00 19.19 29 VAL B O 1
ATOM 3328 N N . ILE B 1 42 ? 83.579 -22.757 27.206 1.00 16.82 30 ILE B N 1
ATOM 3329 C CA . ILE B 1 42 ? 82.554 -23.355 26.377 1.00 17.10 30 ILE B CA 1
ATOM 3330 C C . ILE B 1 42 ? 81.842 -22.223 25.635 1.00 15.78 30 ILE B C 1
ATOM 3331 O O . ILE B 1 42 ? 81.405 -21.269 26.285 1.00 16.39 30 ILE B O 1
ATOM 3336 N N . ALA B 1 43 ? 81.823 -22.310 24.318 1.00 14.87 31 ALA B N 1
ATOM 3337 C CA . ALA B 1 43 ? 81.142 -21.339 23.448 1.00 17.21 31 ALA B CA 1
ATOM 3338 C C . ALA B 1 43 ? 79.687 -21.721 23.198 1.00 18.36 31 ALA B C 1
ATOM 3339 O O . ALA B 1 43 ? 79.377 -22.793 22.659 1.00 17.46 31 ALA B O 1
ATOM 3341 N N . TYR B 1 44 ? 78.796 -20.799 23.553 1.00 14.85 32 TYR B N 1
ATOM 3342 C CA . TYR B 1 44 ? 77.360 -21.008 23.409 1.00 13.82 32 TYR B CA 1
ATOM 3343 C C . TYR B 1 44 ? 76.845 -20.075 22.327 1.00 14.80 32 TYR B C 1
ATOM 3344 O O . TYR B 1 44 ? 76.931 -18.838 22.432 1.00 12.37 32 TYR B O 1
ATOM 3353 N N . VAL B 1 45 ? 76.329 -20.678 21.270 1.00 14.47 33 VAL B N 1
ATOM 3354 C CA . VAL B 1 45 ? 75.900 -19.957 20.108 1.00 15.18 33 VAL B CA 1
ATOM 3355 C C . VAL B 1 45 ? 74.368 -20.054 19.988 1.00 16.66 33 VAL B C 1
ATOM 3356 O O . VAL B 1 45 ? 73.842 -21.126 19.759 1.00 14.87 33 VAL B O 1
ATOM 3360 N N . ALA B 1 46 ? 73.666 -18.953 20.220 1.00 15.73 34 ALA B N 1
ATOM 3361 C CA . ALA B 1 46 ? 72.211 -18.969 20.222 1.00 13.80 34 ALA B CA 1
ATOM 3362 C C . ALA B 1 46 ? 71.656 -18.569 18.892 1.00 13.58 34 ALA B C 1
ATOM 3363 O O . ALA B 1 46 ? 71.807 -17.424 18.446 1.00 16.22 34 ALA B O 1
ATOM 3365 N N . ASN B 1 47 ? 70.888 -19.472 18.293 1.00 11.58 35 ASN B N 1
ATOM 3366 C CA . ASN B 1 47 ? 70.172 -19.192 17.089 1.00 11.05 35 ASN B CA 1
ATOM 3367 C C . ASN B 1 47 ? 68.715 -18.806 17.479 1.00 9.75 35 ASN B C 1
ATOM 3368 O O . ASN B 1 47 ? 67.886 -19.646 17.856 1.00 10.49 35 ASN B O 1
ATOM 3373 N N . VAL B 1 48 ? 68.474 -17.507 17.452 1.00 10.54 36 VAL B N 1
ATOM 3374 C CA . VAL B 1 48 ? 67.134 -16.929 17.680 1.00 9.88 36 VAL B CA 1
ATOM 3375 C C . VAL B 1 48 ? 66.588 -16.281 16.400 1.00 11.57 36 VAL B C 1
ATOM 3376 O O . VAL B 1 48 ? 65.708 -15.433 16.453 1.00 12.93 36 VAL B O 1
ATOM 3380 N N . GLY B 1 49 ? 67.069 -16.728 15.240 1.00 12.65 37 GLY B N 1
ATOM 3381 C CA . GLY B 1 49 ? 66.541 -16.316 13.974 1.00 12.66 37 GLY B CA 1
ATOM 3382 C C . GLY B 1 49 ? 67.401 -15.367 13.189 1.00 14.22 37 GLY B C 1
ATOM 3383 O O . GLY B 1 49 ? 66.999 -14.925 12.107 1.00 21.58 37 GLY B O 1
ATOM 3384 N N . GLN B 1 50 ? 68.576 -15.064 13.692 1.00 14.94 38 GLN B N 1
ATOM 3385 C CA . GLN B 1 50 ? 69.462 -14.192 12.959 1.00 19.34 38 GLN B CA 1
ATOM 3386 C C . GLN B 1 50 ? 69.941 -14.944 11.703 1.00 20.28 38 GLN B C 1
ATOM 3387 O O . GLN B 1 50 ? 69.891 -16.175 11.628 1.00 21.95 38 GLN B O 1
ATOM 3393 N N . LYS B 1 51 ? 70.329 -14.187 10.688 1.00 24.20 39 LYS B N 1
ATOM 3394 C CA . LYS B 1 51 ? 70.785 -14.808 9.434 1.00 26.05 39 LYS B CA 1
ATOM 3395 C C . LYS B 1 51 ? 72.270 -15.060 9.438 1.00 29.81 39 LYS B C 1
ATOM 3396 O O . LYS B 1 51 ? 72.961 -14.539 8.583 1.00 38.93 39 LYS B O 1
ATOM 3397 N N . ASP B 1 52 ? 72.759 -15.872 10.360 1.00 28.70 40 ASP B N 1
ATOM 3398 C CA . ASP B 1 52 ? 74.181 -16.179 10.454 1.00 30.31 40 ASP B CA 1
ATOM 3399 C C . ASP B 1 52 ? 74.537 -17.599 9.984 1.00 30.54 40 ASP B C 1
ATOM 3400 O O . ASP B 1 52 ? 73.695 -18.486 9.954 1.00 32.66 40 ASP B O 1
ATOM 3405 N N . ASP B 1 53 ? 75.797 -17.797 9.609 1.00 28.04 41 ASP B N 1
ATOM 3406 C CA . ASP B 1 53 ? 76.311 -19.120 9.300 1.00 27.82 41 ASP B CA 1
ATOM 3407 C C . ASP B 1 53 ? 76.832 -19.802 10.571 1.00 26.46 41 ASP B C 1
ATOM 3408 O O . ASP B 1 53 ? 78.016 -19.694 10.935 1.00 25.58 41 ASP B O 1
ATOM 3413 N N . PHE B 1 54 ? 75.943 -20.529 11.248 1.00 22.78 42 PHE B N 1
ATOM 3414 C CA . PHE B 1 54 ? 76.269 -21.136 12.542 1.00 21.86 42 PHE B CA 1
ATOM 3415 C C . PHE B 1 54 ? 77.329 -22.232 12.478 1.00 24.55 42 PHE B C 1
ATOM 3416 O O . PHE B 1 54 ? 77.999 -22.513 13.475 1.00 22.28 42 PHE B O 1
ATOM 3424 N N . VAL B 1 55 ? 77.447 -22.854 11.307 1.00 26.71 43 VAL B N 1
ATOM 3425 C CA . VAL B 1 55 ? 78.490 -23.861 11.066 1.00 27.65 43 VAL B CA 1
ATOM 3426 C C . VAL B 1 55 ? 79.855 -23.172 11.105 1.00 25.52 43 VAL B C 1
ATOM 3427 O O . VAL B 1 55 ? 80.777 -23.616 11.814 1.00 25.63 43 VAL B O 1
ATOM 3431 N N . ALA B 1 56 ? 79.974 -22.080 10.367 1.00 23.07 44 ALA B N 1
ATOM 3432 C CA . ALA B 1 56 ? 81.220 -21.310 10.378 1.00 23.05 44 ALA B CA 1
ATOM 3433 C C . ALA B 1 56 ? 81.565 -20.783 11.768 1.00 21.82 44 ALA B C 1
ATOM 3434 O O . ALA B 1 56 ? 82.733 -20.799 12.176 1.00 21.53 44 ALA B O 1
ATOM 3436 N N . ILE B 1 57 ? 80.540 -20.343 12.508 1.00 20.46 45 ILE B N 1
ATOM 3437 C CA . ILE B 1 57 ? 80.756 -19.760 13.854 1.00 17.64 45 ILE B CA 1
ATOM 3438 C C . ILE B 1 57 ? 81.283 -20.833 14.780 1.00 19.41 45 ILE B C 1
ATOM 3439 O O . ILE B 1 57 ? 82.217 -20.596 15.543 1.00 17.72 45 ILE B O 1
ATOM 3444 N N . LYS B 1 58 ? 80.698 -22.027 14.718 1.00 21.22 46 LYS B N 1
ATOM 3445 C CA . LYS B 1 58 ? 81.153 -23.127 15.551 1.00 21.05 46 LYS B CA 1
ATOM 3446 C C . LYS B 1 58 ? 82.602 -23.461 15.227 1.00 18.04 46 LYS B C 1
ATOM 3447 O O . LYS B 1 58 ? 83.368 -23.673 16.151 1.00 17.21 46 LYS B O 1
ATOM 3453 N N . GLU B 1 59 ? 82.959 -23.471 13.944 1.00 20.93 47 GLU B N 1
ATOM 3454 C CA . GLU B 1 59 ? 84.365 -23.781 13.565 1.00 22.13 47 GLU B CA 1
ATOM 3455 C C . GLU B 1 59 ? 85.327 -22.708 14.096 1.00 20.89 47 GLU B C 1
ATOM 3456 O O . GLU B 1 59 ? 86.382 -23.015 14.657 1.00 25.36 47 GLU B O 1
ATOM 3462 N N . LYS B 1 60 ? 84.957 -21.451 13.925 1.00 19.39 48 LYS B N 1
ATOM 3463 C CA . LYS B 1 60 ? 85.736 -20.352 14.469 1.00 20.42 48 LYS B CA 1
ATOM 3464 C C . LYS B 1 60 ? 85.965 -20.463 15.994 1.00 18.48 48 LYS B C 1
ATOM 3465 O O . LYS B 1 60 ? 87.079 -20.305 16.494 1.00 18.41 48 LYS B O 1
ATOM 3471 N N . ALA B 1 61 ? 84.923 -20.788 16.752 1.00 16.90 49 ALA B N 1
ATOM 3472 C CA . ALA B 1 61 ? 85.071 -20.944 18.204 1.00 18.68 49 ALA B CA 1
ATOM 3473 C C . ALA B 1 61 ? 86.128 -22.000 18.610 1.00 17.11 49 ALA B C 1
ATOM 3474 O O . ALA B 1 61 ? 86.977 -21.779 19.479 1.00 17.73 49 ALA B O 1
ATOM 3476 N N . LEU B 1 62 ? 86.058 -23.144 17.958 1.00 19.95 50 LEU B N 1
ATOM 3477 C CA . LEU B 1 62 ? 87.006 -24.198 18.218 1.00 20.27 50 LEU B CA 1
ATOM 3478 C C . LEU B 1 62 ? 88.414 -23.751 17.788 1.00 19.74 50 LEU B C 1
ATOM 3479 O O . LEU B 1 62 ? 89.366 -23.935 18.550 1.00 21.30 50 LEU B O 1
ATOM 3484 N N . LYS B 1 63 ? 88.505 -23.091 16.638 1.00 20.83 51 LYS B N 1
ATOM 3485 C CA . LYS B 1 63 ? 89.769 -22.579 16.105 1.00 25.08 51 LYS B CA 1
ATOM 3486 C C . LYS B 1 63 ? 90.393 -21.550 17.045 1.00 23.70 51 LYS B C 1
ATOM 3487 O O . LYS B 1 63 ? 91.610 -21.405 17.096 1.00 24.49 51 LYS B O 1
ATOM 3488 N N . THR B 1 64 ? 89.547 -20.837 17.776 1.00 22.93 52 THR B N 1
ATOM 3489 C CA . THR B 1 64 ? 89.951 -19.729 18.642 1.00 22.06 52 THR B CA 1
ATOM 3490 C C . THR B 1 64 ? 90.283 -20.250 20.027 1.00 23.12 52 THR B C 1
ATOM 3491 O O . THR B 1 64 ? 90.902 -19.541 20.818 1.00 24.06 52 THR B O 1
ATOM 3495 N N . GLY B 1 65 ? 89.845 -21.475 20.341 1.00 22.29 53 GLY B N 1
ATOM 3496 C CA . GLY B 1 65 ? 90.248 -22.135 21.573 1.00 22.39 53 GLY B CA 1
ATOM 3497 C C . GLY B 1 65 ? 89.151 -22.661 22.478 1.00 22.33 53 GLY B C 1
ATOM 3498 O O . GLY B 1 65 ? 89.454 -23.207 23.536 1.00 21.25 53 GLY B O 1
ATOM 3499 N N . ALA B 1 66 ? 87.889 -22.502 22.099 1.00 20.43 54 ALA B N 1
ATOM 3500 C CA . ALA B 1 66 ? 86.832 -23.107 22.882 1.00 19.85 54 ALA B CA 1
ATOM 3501 C C . ALA B 1 66 ? 87.026 -24.641 22.975 1.00 19.42 54 ALA B C 1
ATOM 3502 O O . ALA B 1 66 ? 87.358 -25.291 21.995 1.00 20.24 54 ALA B O 1
ATOM 3504 N N . SER B 1 67 ? 86.811 -25.204 24.149 1.00 23.23 55 SER B N 1
ATOM 3505 C CA . SER B 1 67 ? 86.905 -26.670 24.277 1.00 25.13 55 SER B CA 1
ATOM 3506 C C . SER B 1 67 ? 85.680 -27.403 23.718 1.00 26.76 55 SER B C 1
ATOM 3507 O O . SER B 1 67 ? 85.796 -28.555 23.299 1.00 26.12 55 SER B O 1
ATOM 3510 N N . LYS B 1 68 ? 84.511 -26.739 23.728 1.00 22.22 56 LYS B N 1
ATOM 3511 C CA . LYS B 1 68 ? 83.260 -27.313 23.227 1.00 22.08 56 LYS B CA 1
ATOM 3512 C C . LYS B 1 68 ? 82.370 -26.152 22.788 1.00 17.82 56 LYS B C 1
ATOM 3513 O O . LYS B 1 68 ? 82.481 -25.074 23.377 1.00 17.18 56 LYS B O 1
ATOM 3517 N N . VAL B 1 69 ? 81.568 -26.365 21.749 1.00 19.04 57 VAL B N 1
ATOM 3518 C CA . VAL B 1 69 ? 80.539 -25.371 21.294 1.00 19.66 57 VAL B CA 1
ATOM 3519 C C . VAL B 1 69 ? 79.116 -25.949 21.307 1.00 19.89 57 VAL B C 1
ATOM 3520 O O . VAL B 1 69 ? 78.876 -27.079 20.862 1.00 20.08 57 VAL B O 1
ATOM 3524 N N . TYR B 1 70 ? 78.167 -25.170 21.825 1.00 17.55 58 TYR B N 1
ATOM 3525 C CA . TYR B 1 70 ? 76.769 -25.533 21.788 1.00 18.50 58 TYR B CA 1
ATOM 3526 C C . TYR B 1 70 ? 76.097 -24.587 20.815 1.00 18.07 58 TYR B C 1
ATOM 3527 O O . TYR B 1 70 ? 76.049 -23.394 21.067 1.00 21.36 58 TYR B O 1
ATOM 3536 N N . VAL B 1 71 ? 75.579 -25.090 19.705 1.00 18.73 59 VAL B N 1
ATOM 3537 C CA . VAL B 1 71 ? 74.748 -24.276 18.801 1.00 19.33 59 VAL B CA 1
ATOM 3538 C C . VAL B 1 71 ? 73.299 -24.652 19.047 1.00 20.62 59 VAL B C 1
ATOM 3539 O O . VAL B 1 71 ? 72.875 -25.786 18.776 1.00 20.66 59 VAL B O 1
ATOM 3543 N N . GLU B 1 72 ? 72.542 -23.703 19.588 1.00 15.74 60 GLU B N 1
ATOM 3544 C CA . GLU B 1 72 ? 71.204 -23.983 20.083 1.00 18.22 60 GLU B CA 1
ATOM 3545 C C . GLU B 1 72 ? 70.156 -23.351 19.184 1.00 15.34 60 GLU B C 1
ATOM 3546 O O . GLU B 1 72 ? 70.161 -22.131 18.996 1.00 14.48 60 GLU B O 1
ATOM 3552 N N . ASP B 1 73 ? 69.270 -24.168 18.588 1.00 14.80 61 ASP B N 1
ATOM 3553 C CA . ASP B 1 73 ? 68.179 -23.617 17.804 1.00 13.31 61 ASP B CA 1
ATOM 3554 C C . ASP B 1 73 ? 67.027 -23.271 18.757 1.00 14.65 61 ASP B C 1
ATOM 3555 O O . ASP B 1 73 ? 66.263 -24.126 19.153 1.00 13.43 61 ASP B O 1
ATOM 3560 N N . LEU B 1 74 ? 66.918 -21.987 19.115 1.00 11.20 62 LEU B N 1
ATOM 3561 C CA . LEU B 1 74 ? 65.975 -21.555 20.134 1.00 10.92 62 LEU B CA 1
ATOM 3562 C C . LEU B 1 74 ? 64.777 -20.885 19.506 1.00 11.76 62 LEU B C 1
ATOM 3563 O O . LEU B 1 74 ? 63.994 -20.302 20.213 1.00 10.70 62 LEU B O 1
ATOM 3568 N N . ARG B 1 75 ? 64.639 -20.967 18.196 1.00 11.61 63 ARG B N 1
ATOM 3569 C CA . ARG B 1 75 ? 63.594 -20.203 17.491 1.00 9.99 63 ARG B CA 1
ATOM 3570 C C . ARG B 1 75 ? 62.192 -20.578 17.950 1.00 11.39 63 ARG B C 1
ATOM 3571 O O . ARG B 1 75 ? 61.360 -19.713 18.209 1.00 10.12 63 ARG B O 1
ATOM 3579 N N . ARG B 1 76 ? 61.884 -21.871 18.027 1.00 10.86 64 ARG B N 1
ATOM 3580 C CA . ARG B 1 76 ? 60.511 -22.237 18.408 1.00 11.23 64 ARG B CA 1
ATOM 3581 C C . ARG B 1 76 ? 60.160 -21.828 19.844 1.00 11.29 64 ARG B C 1
ATOM 3582 O O . ARG B 1 76 ? 59.065 -21.327 20.109 1.00 12.43 64 ARG B O 1
ATOM 3590 N N . GLU B 1 77 ? 61.098 -22.019 20.768 1.00 9.34 65 GLU B N 1
ATOM 3591 C CA . GLU B 1 77 ? 60.948 -21.608 22.171 1.00 10.27 65 GLU B CA 1
ATOM 3592 C C . GLU B 1 77 ? 60.824 -20.085 22.300 1.00 9.06 65 GLU B C 1
ATOM 3593 O O . GLU B 1 77 ? 60.057 -19.582 23.124 1.00 10.29 65 GLU B O 1
ATOM 3599 N N . PHE B 1 78 ? 61.566 -19.369 21.469 1.00 7.47 66 PHE B N 1
ATOM 3600 C CA . PHE B 1 78 ? 61.468 -17.893 21.375 1.00 7.68 66 PHE B CA 1
ATOM 3601 C C . PHE B 1 78 ? 60.017 -17.527 21.099 1.00 7.90 66 PHE B C 1
ATOM 3602 O O . PHE B 1 78 ? 59.448 -16.702 21.817 1.00 9.68 66 PHE B O 1
ATOM 3610 N N . VAL B 1 79 ? 59.400 -18.212 20.135 1.00 7.90 67 VAL B N 1
ATOM 3611 C CA . VAL B 1 79 ? 58.003 -17.926 19.798 1.00 8.34 67 VAL B CA 1
ATOM 3612 C C . VAL B 1 79 ? 57.085 -18.324 20.939 1.00 8.77 67 VAL B C 1
ATOM 3613 O O . VAL B 1 79 ? 56.316 -17.503 21.424 1.00 8.48 67 VAL B O 1
ATOM 3617 N N . THR B 1 80 ? 57.104 -19.602 21.354 1.00 9.74 68 THR B N 1
ATOM 3618 C CA . THR B 1 80 ? 56.048 -20.087 22.238 1.00 9.75 68 THR B CA 1
ATOM 3619 C C . THR B 1 80 ? 56.143 -19.573 23.648 1.00 8.92 68 THR B C 1
ATOM 3620 O O . THR B 1 80 ? 55.092 -19.353 24.299 1.00 11.66 68 THR B O 1
ATOM 3624 N N . ASP B 1 81 ? 57.364 -19.377 24.155 1.00 9.40 69 ASP B N 1
ATOM 3625 C CA . ASP B 1 81 ? 57.556 -19.042 25.576 1.00 10.73 69 ASP B CA 1
ATOM 3626 C C . ASP B 1 81 ? 57.965 -17.603 25.864 1.00 9.31 69 ASP B C 1
ATOM 3627 O O . ASP B 1 81 ? 57.994 -17.174 27.048 1.00 8.94 69 ASP B O 1
ATOM 3632 N N . TYR B 1 82 ? 58.298 -16.841 24.819 1.00 8.48 70 TYR B N 1
ATOM 3633 C CA . TYR B 1 82 ? 58.787 -15.466 25.000 1.00 7.26 70 TYR B CA 1
ATOM 3634 C C . TYR B 1 82 ? 57.880 -14.520 24.207 1.00 10.40 70 TYR B C 1
ATOM 3635 O O . TYR B 1 82 ? 57.159 -13.680 24.815 1.00 9.59 70 TYR B O 1
ATOM 3644 N N . ILE B 1 83 ? 57.849 -14.625 22.881 1.00 8.21 71 ILE B N 1
ATOM 3645 C CA . ILE B 1 83 ? 56.985 -13.720 22.068 1.00 7.11 71 ILE B CA 1
ATOM 3646 C C . ILE B 1 83 ? 55.517 -13.881 22.463 1.00 6.76 71 ILE B C 1
ATOM 3647 O O . ILE B 1 83 ? 54.808 -12.872 22.724 1.00 8.85 71 ILE B O 1
ATOM 3652 N N . PHE B 1 84 ? 55.048 -15.138 22.590 1.00 6.77 72 PHE B N 1
ATOM 3653 C CA . PHE B 1 84 ? 53.692 -15.371 22.974 1.00 8.45 72 PHE B CA 1
ATOM 3654 C C . PHE B 1 84 ? 53.432 -14.923 24.410 1.00 11.44 72 PHE B C 1
ATOM 3655 O O . PHE B 1 84 ? 52.275 -14.625 24.772 1.00 10.82 72 PHE B O 1
ATOM 3663 N N . THR B 1 85 ? 54.472 -14.869 25.243 1.00 9.27 73 THR B N 1
ATOM 3664 C CA . THR B 1 85 ? 54.272 -14.365 26.607 1.00 8.85 73 THR B CA 1
ATOM 3665 C C . THR B 1 85 ? 54.080 -12.846 26.604 1.00 6.80 73 THR B C 1
ATOM 3666 O O . THR B 1 85 ? 53.151 -12.329 27.238 1.00 9.21 73 THR B O 1
ATOM 3670 N N . ALA B 1 86 ? 54.923 -12.148 25.872 1.00 8.06 74 ALA B N 1
ATOM 3671 C CA . ALA B 1 86 ? 54.735 -10.714 25.693 1.00 7.14 74 ALA B CA 1
ATOM 3672 C C . ALA B 1 86 ? 53.327 -10.390 25.132 1.00 8.45 74 ALA B C 1
ATOM 3673 O O . ALA B 1 86 ? 52.722 -9.386 25.519 1.00 10.36 74 ALA B O 1
ATOM 3675 N N . LEU B 1 87 ? 52.837 -11.242 24.222 1.00 8.41 75 LEU B N 1
ATOM 3676 C CA . LEU B 1 87 ? 51.563 -11.052 23.573 1.00 9.33 75 LEU B CA 1
ATOM 3677 C C . LEU B 1 87 ? 50.448 -11.042 24.615 1.00 9.15 75 LEU B C 1
ATOM 3678 O O . LEU B 1 87 ? 49.396 -10.413 24.398 1.00 12.14 75 LEU B O 1
ATOM 3683 N N . LEU B 1 88 ? 50.624 -11.748 25.721 1.00 13.40 76 LEU B N 1
ATOM 3684 C CA . LEU B 1 88 ? 49.545 -11.845 26.749 1.00 15.39 76 LEU B CA 1
ATOM 3685 C C . LEU B 1 88 ? 49.125 -10.466 27.259 1.00 20.11 76 LEU B C 1
ATOM 3686 O O . LEU B 1 88 ? 47.957 -10.262 27.654 1.00 22.56 76 LEU B O 1
ATOM 3691 N N . GLY B 1 89 ? 50.057 -9.500 27.262 1.00 14.78 77 GLY B N 1
ATOM 3692 C CA . GLY B 1 89 ? 49.754 -8.133 27.687 1.00 16.71 77 GLY B CA 1
ATOM 3693 C C . GLY B 1 89 ? 49.716 -7.104 26.599 1.00 12.17 77 GLY B C 1
ATOM 3694 O O . GLY B 1 89 ? 49.768 -5.930 26.891 1.00 17.94 77 GLY B O 1
ATOM 3695 N N . ASN B 1 90 ? 49.718 -7.567 25.330 1.00 14.19 78 ASN B N 1
ATOM 3696 C CA . ASN B 1 90 ? 49.933 -6.739 24.141 1.00 14.41 78 ASN B CA 1
ATOM 3697 C C . ASN B 1 90 ? 51.107 -5.811 24.386 1.00 14.50 78 ASN B C 1
ATOM 3698 O O . ASN B 1 90 ? 50.997 -4.600 24.148 1.00 12.94 78 ASN B O 1
ATOM 3703 N N . ALA B 1 91 ? 52.185 -6.356 24.945 1.00 11.57 79 ALA B N 1
ATOM 3704 C CA . ALA B 1 91 ? 53.251 -5.529 25.461 1.00 10.73 79 ALA B CA 1
ATOM 3705 C C . ALA B 1 91 ? 53.744 -4.540 24.437 1.00 12.15 79 ALA B C 1
ATOM 3706 O O . ALA B 1 91 ? 54.161 -4.920 23.348 1.00 11.45 79 ALA B O 1
ATOM 3708 N N . MET B 1 92 ? 53.730 -3.249 24.808 1.00 10.16 80 MET B N 1
ATOM 3709 C CA . MET B 1 92 ? 54.263 -2.167 23.940 1.00 12.66 80 MET B CA 1
ATOM 3710 C C . MET B 1 92 ? 54.878 -1.152 24.870 1.00 11.31 80 MET B C 1
ATOM 3711 O O . MET B 1 92 ? 54.216 -0.668 25.776 1.00 15.82 80 MET B O 1
ATOM 3716 N N . TYR B 1 93 ? 56.165 -0.951 24.727 1.00 10.20 81 TYR B N 1
ATOM 3717 C CA . TYR B 1 93 ? 56.921 -0.050 25.629 1.00 9.69 81 TYR B CA 1
ATOM 3718 C C . TYR B 1 93 ? 56.746 1.377 25.132 1.00 10.49 81 TYR B C 1
ATOM 3719 O O . TYR B 1 93 ? 56.897 1.666 23.940 1.00 10.76 81 TYR B O 1
ATOM 3728 N N . GLU B 1 94 ? 56.358 2.260 26.047 1.00 11.46 82 GLU B N 1
ATOM 3729 C CA . GLU B 1 94 ? 56.150 3.670 25.745 1.00 13.51 82 GLU B CA 1
ATOM 3730 C C . GLU B 1 94 ? 55.210 3.919 24.554 1.00 14.63 82 GLU B C 1
ATOM 3731 O O . GLU B 1 94 ? 55.469 4.707 23.680 1.00 15.53 82 GLU B O 1
ATOM 3737 N N . GLY B 1 95 ? 54.177 3.088 24.523 1.00 17.19 83 GLY B N 1
ATOM 3738 C CA . GLY B 1 95 ? 53.112 3.163 23.555 1.00 20.02 83 GLY B CA 1
ATOM 3739 C C . GLY B 1 95 ? 53.299 2.468 22.241 1.00 17.01 83 GLY B C 1
ATOM 3740 O O . GLY B 1 95 ? 52.367 2.416 21.460 1.00 18.67 83 GLY B O 1
ATOM 3741 N N . ARG B 1 96 ? 54.529 2.098 21.914 1.00 14.85 84 ARG B N 1
ATOM 3742 C CA . ARG B 1 96 ? 54.883 1.848 20.519 1.00 14.82 84 ARG B CA 1
ATOM 3743 C C . ARG B 1 96 ? 55.813 0.634 20.257 1.00 11.81 84 ARG B C 1
ATOM 3744 O O . ARG B 1 96 ? 55.667 -0.117 19.259 1.00 14.15 84 ARG B O 1
ATOM 3752 N N . TYR B 1 97 ? 56.789 0.469 21.123 1.00 12.10 85 TYR B N 1
ATOM 3753 C CA . TYR B 1 97 ? 57.884 -0.464 20.871 1.00 8.66 85 TYR B CA 1
ATOM 3754 C C . TYR B 1 97 ? 57.540 -1.896 21.244 1.00 11.39 85 TYR B C 1
ATOM 3755 O O . TYR B 1 97 ? 57.169 -2.159 22.380 1.00 11.48 85 TYR B O 1
ATOM 3764 N N . LEU B 1 98 ? 57.688 -2.839 20.304 1.00 9.77 86 LEU B N 1
ATOM 3765 C CA . LEU B 1 98 ? 57.228 -4.199 20.509 1.00 10.19 86 LEU B CA 1
ATOM 3766 C C . LEU B 1 98 ? 58.318 -5.089 21.135 1.00 11.24 86 LEU B C 1
ATOM 3767 O O . LEU B 1 98 ? 58.148 -6.308 21.237 1.00 12.56 86 LEU B O 1
ATOM 3772 N N . LEU B 1 99 ? 59.443 -4.500 21.513 1.00 10.92 87 LEU B N 1
ATOM 3773 C CA . LEU B 1 99 ? 60.392 -5.162 22.462 1.00 9.62 87 LEU B CA 1
ATOM 3774 C C . LEU B 1 99 ? 61.199 -6.308 21.877 1.00 11.56 87 LEU B C 1
ATOM 3775 O O . LEU B 1 99 ? 61.663 -7.194 22.581 1.00 11.23 87 LEU B O 1
ATOM 3780 N N . GLY B 1 100 ? 61.373 -6.287 20.565 1.00 10.31 88 GLY B N 1
ATOM 3781 C CA . GLY B 1 100 ? 62.142 -7.373 19.919 1.00 13.89 88 GLY B CA 1
ATOM 3782 C C . GLY B 1 100 ? 63.460 -7.790 20.507 1.00 16.57 88 GLY B C 1
ATOM 3783 O O . GLY B 1 100 ? 63.754 -8.998 20.627 1.00 19.75 88 GLY B O 1
ATOM 3784 N N . THR B 1 101 ? 64.253 -6.812 20.871 1.00 14.63 89 THR B N 1
ATOM 3785 C CA . THR B 1 101 ? 65.568 -7.128 21.454 1.00 17.38 89 THR B CA 1
ATOM 3786 C C . THR B 1 101 ? 65.437 -7.626 22.874 1.00 16.34 89 THR B C 1
ATOM 3787 O O . THR B 1 101 ? 66.140 -8.584 23.315 1.00 17.94 89 THR B O 1
ATOM 3791 N N . ALA B 1 102 ? 64.528 -6.981 23.605 1.00 10.64 90 ALA B N 1
ATOM 3792 C CA . ALA B 1 102 ? 64.381 -7.257 25.030 1.00 8.84 90 ALA B CA 1
ATOM 3793 C C . ALA B 1 102 ? 63.790 -8.655 25.278 1.00 11.49 90 ALA B C 1
ATOM 3794 O O . ALA B 1 102 ? 64.068 -9.287 26.281 1.00 13.68 90 ALA B O 1
ATOM 3796 N N . ILE B 1 103 ? 62.922 -9.101 24.385 1.00 11.16 91 ILE B N 1
ATOM 3797 C CA . ILE B 1 103 ? 62.244 -10.395 24.602 1.00 8.01 91 ILE B CA 1
ATOM 3798 C C . ILE B 1 103 ? 63.223 -11.538 24.377 1.00 12.48 91 ILE B C 1
ATOM 3799 O O . ILE B 1 103 ? 63.097 -12.528 25.043 1.00 13.40 91 ILE B O 1
ATOM 3804 N N . ALA B 1 104 ? 64.157 -11.401 23.421 1.00 8.83 92 ALA B N 1
ATOM 3805 C CA . ALA B 1 104 ? 65.073 -12.515 23.085 1.00 12.09 92 ALA B CA 1
ATOM 3806 C C . ALA B 1 104 ? 66.132 -12.709 24.170 1.00 11.54 92 ALA B C 1
ATOM 3807 O O . ALA B 1 104 ? 66.589 -13.809 24.421 1.00 10.04 92 ALA B O 1
ATOM 3809 N N . ARG B 1 105 ? 66.581 -11.642 24.812 1.00 11.53 93 ARG B N 1
ATOM 3810 C CA . ARG B 1 105 ? 67.771 -11.766 25.668 1.00 11.38 93 ARG B CA 1
ATOM 3811 C C . ARG B 1 105 ? 67.566 -12.690 26.879 1.00 10.88 93 ARG B C 1
ATOM 3812 O O . ARG B 1 105 ? 68.473 -13.489 27.211 1.00 11.55 93 ARG B O 1
ATOM 3820 N N . PRO B 1 106 ? 66.450 -12.597 27.609 1.00 9.81 94 PRO B N 1
ATOM 3821 C CA . PRO B 1 106 ? 66.275 -13.548 28.756 1.00 8.88 94 PRO B CA 1
ATOM 3822 C C . PRO B 1 106 ? 66.311 -15.009 28.333 1.00 10.66 94 PRO B C 1
ATOM 3823 O O . PRO B 1 106 ? 66.804 -15.844 29.110 1.00 10.95 94 PRO B O 1
ATOM 3827 N N . LEU B 1 107 ? 65.773 -15.294 27.149 1.00 9.43 95 LEU B N 1
ATOM 3828 C CA . LEU B 1 107 ? 65.851 -16.659 26.618 1.00 11.40 95 LEU B CA 1
ATOM 3829 C C . LEU B 1 107 ? 67.306 -17.063 26.412 1.00 13.00 95 LEU B C 1
ATOM 3830 O O . LEU B 1 107 ? 67.718 -18.121 26.817 1.00 11.93 95 LEU B O 1
ATOM 3835 N N . ILE B 1 108 ? 68.058 -16.200 25.775 1.00 11.28 96 ILE B N 1
ATOM 3836 C CA . ILE B 1 108 ? 69.443 -16.509 25.471 1.00 10.57 96 ILE B CA 1
ATOM 3837 C C . ILE B 1 108 ? 70.188 -16.752 26.773 1.00 9.86 96 ILE B C 1
ATOM 3838 O O . ILE B 1 108 ? 70.946 -17.706 26.906 1.00 12.73 96 ILE B O 1
ATOM 3843 N N . ALA B 1 109 ? 69.986 -15.873 27.752 1.00 9.09 97 ALA B N 1
ATOM 3844 C CA . ALA B 1 109 ? 70.644 -15.965 29.019 1.00 9.94 97 ALA B CA 1
ATOM 3845 C C . ALA B 1 109 ? 70.222 -17.201 29.829 1.00 8.60 97 ALA B C 1
ATOM 3846 O O . ALA B 1 109 ? 71.064 -17.835 30.498 1.00 11.28 97 ALA B O 1
ATOM 3848 N N . LYS B 1 110 ? 68.917 -17.516 29.828 1.00 9.67 98 LYS B N 1
ATOM 3849 C CA . LYS B 1 110 ? 68.437 -18.718 30.505 1.00 11.90 98 LYS B CA 1
ATOM 3850 C C . LYS B 1 110 ? 69.117 -19.993 29.976 1.00 12.90 98 LYS B C 1
ATOM 3851 O O . LYS B 1 110 ? 69.553 -20.849 30.752 1.00 13.60 98 LYS B O 1
ATOM 3857 N N . ARG B 1 111 ? 69.139 -20.153 28.674 1.00 12.74 99 ARG B N 1
ATOM 3858 C CA . ARG B 1 111 ? 69.788 -21.355 28.098 1.00 13.33 99 ARG B CA 1
ATOM 3859 C C . ARG B 1 111 ? 71.281 -21.360 28.429 1.00 15.63 99 ARG B C 1
ATOM 3860 O O . ARG B 1 111 ? 71.859 -22.411 28.698 1.00 15.23 99 ARG B O 1
ATOM 3868 N N . GLN B 1 112 ? 71.935 -20.203 28.472 1.00 12.41 100 GLN B N 1
ATOM 3869 C CA . GLN B 1 112 ? 73.310 -20.127 28.907 1.00 12.23 100 GLN B CA 1
ATOM 3870 C C . GLN B 1 112 ? 73.535 -20.656 30.354 1.00 12.77 100 GLN B C 1
ATOM 3871 O O . GLN B 1 112 ? 74.479 -21.421 30.638 1.00 16.61 100 GLN B O 1
ATOM 3877 N N . VAL B 1 113 ? 72.652 -20.264 31.264 1.00 12.10 101 VAL B N 1
ATOM 3878 C CA . VAL B 1 113 ? 72.684 -20.759 32.629 1.00 14.64 101 VAL B CA 1
ATOM 3879 C C . VAL B 1 113 ? 72.450 -22.288 32.644 1.00 15.31 101 VAL B C 1
ATOM 3880 O O . VAL B 1 113 ? 73.110 -22.994 33.409 1.00 18.18 101 VAL B O 1
ATOM 3884 N N . GLU B 1 114 ? 71.573 -22.782 31.784 1.00 17.93 102 GLU B N 1
ATOM 3885 C CA . GLU B 1 114 ? 71.262 -24.230 31.683 1.00 18.39 102 GLU B CA 1
ATOM 3886 C C . GLU B 1 114 ? 72.480 -25.036 31.211 1.00 22.95 102 GLU B C 1
ATOM 3887 O O . GLU B 1 114 ? 72.782 -26.137 31.750 1.00 21.01 102 GLU B O 1
ATOM 3893 N N . ILE B 1 115 ? 73.198 -24.484 30.233 1.00 16.99 103 ILE B N 1
ATOM 3894 C CA . ILE B 1 115 ? 74.449 -25.103 29.777 1.00 18.27 103 ILE B CA 1
ATOM 3895 C C . ILE B 1 115 ? 75.523 -25.068 30.867 1.00 19.67 103 ILE B C 1
ATOM 3896 O O . ILE B 1 115 ? 76.291 -26.078 31.060 1.00 22.25 103 ILE B O 1
ATOM 3901 N N . ALA B 1 116 ? 75.616 -23.966 31.616 1.00 18.66 104 ALA B N 1
ATOM 3902 C CA . ALA B 1 116 ? 76.586 -23.874 32.688 1.00 19.34 104 ALA B CA 1
ATOM 3903 C C . ALA B 1 116 ? 76.290 -24.930 33.737 1.00 24.82 104 ALA B C 1
ATOM 3904 O O . ALA B 1 116 ? 77.204 -25.629 34.202 1.00 25.37 104 ALA B O 1
ATOM 3906 N N . GLU B 1 117 ? 75.012 -25.045 34.098 1.00 22.60 105 GLU B N 1
ATOM 3907 C CA . GLU B 1 117 ? 74.587 -26.081 35.053 1.00 25.62 105 GLU B CA 1
ATOM 3908 C C . GLU B 1 117 ? 74.970 -27.484 34.588 1.00 26.30 105 GLU B C 1
ATOM 3909 O O . GLU B 1 117 ? 75.555 -28.249 35.372 1.00 27.79 105 GLU B O 1
ATOM 3915 N N . LYS B 1 118 ? 74.683 -27.792 33.325 1.00 28.24 106 LYS B N 1
ATOM 3916 C CA . LYS B 1 118 ? 75.002 -29.076 32.697 1.00 31.00 106 LYS B CA 1
ATOM 3917 C C . LYS B 1 118 ? 76.510 -29.412 32.707 1.00 31.47 106 LYS B C 1
ATOM 3918 O O . LYS B 1 118 ? 76.903 -30.552 33.003 1.00 29.52 106 LYS B O 1
ATOM 3922 N N . GLU B 1 119 ? 77.338 -28.418 32.384 1.00 27.43 107 GLU B N 1
ATOM 3923 C CA . GLU B 1 119 ? 78.795 -28.583 32.319 1.00 28.19 107 GLU B CA 1
ATOM 3924 C C . GLU B 1 119 ? 79.482 -28.470 33.679 1.00 27.18 107 GLU B C 1
ATOM 3925 O O . GLU B 1 119 ? 80.710 -28.631 33.794 1.00 29.47 107 GLU B O 1
ATOM 3931 N N . GLY B 1 120 ? 78.717 -28.173 34.715 1.00 26.42 108 GLY B N 1
ATOM 3932 C CA . GLY B 1 120 ? 79.291 -27.887 36.023 1.00 25.87 108 GLY B CA 1
ATOM 3933 C C . GLY B 1 120 ? 80.184 -26.660 35.995 1.00 26.84 108 GLY B C 1
ATOM 3934 O O . GLY B 1 120 ? 81.108 -26.537 36.807 1.00 26.08 108 GLY B O 1
ATOM 3935 N N . ALA B 1 121 ? 79.891 -25.735 35.064 1.00 25.63 109 ALA B N 1
ATOM 3936 C CA . ALA B 1 121 ? 80.662 -24.479 34.961 1.00 22.49 109 ALA B CA 1
ATOM 3937 C C . ALA B 1 121 ? 80.307 -23.509 36.068 1.00 24.92 109 ALA B C 1
ATOM 3938 O O . ALA B 1 121 ? 79.132 -23.353 36.401 1.00 30.31 109 ALA B O 1
ATOM 3940 N N . GLN B 1 122 ? 81.310 -22.822 36.595 1.00 21.35 110 GLN B N 1
ATOM 3941 C CA . GLN B 1 122 ? 81.151 -21.887 37.693 1.00 26.25 110 GLN B CA 1
ATOM 3942 C C . GLN B 1 122 ? 81.018 -20.407 37.254 1.00 23.08 110 GLN B C 1
ATOM 3943 O O . GLN B 1 122 ? 80.751 -19.523 38.122 1.00 21.48 110 GLN B O 1
ATOM 3949 N N . TYR B 1 123 ? 81.228 -20.158 35.945 1.00 19.88 111 TYR B N 1
ATOM 3950 C CA . TYR B 1 123 ? 81.215 -18.794 35.365 1.00 18.44 111 TYR B CA 1
ATOM 3951 C C . TYR B 1 123 ? 80.379 -18.749 34.128 1.00 14.38 111 TYR B C 1
ATOM 3952 O O . TYR B 1 123 ? 80.394 -19.706 33.353 1.00 14.27 111 TYR B O 1
ATOM 3961 N N . VAL B 1 124 ? 79.687 -17.620 33.929 1.00 14.58 112 VAL B N 1
ATOM 3962 C CA . VAL B 1 124 ? 79.120 -17.288 32.631 1.00 14.42 112 VAL B CA 1
ATOM 3963 C C . VAL B 1 124 ? 79.691 -15.945 32.197 1.00 13.04 112 VAL B C 1
ATOM 3964 O O . VAL B 1 124 ? 79.979 -15.118 33.027 1.00 15.63 112 VAL B O 1
ATOM 3968 N N . ALA B 1 125 ? 79.838 -15.747 30.899 1.00 13.66 113 ALA B N 1
ATOM 3969 C CA . ALA B 1 125 ? 80.400 -14.513 30.365 1.00 14.54 113 ALA B CA 1
ATOM 3970 C C . ALA B 1 125 ? 79.582 -14.033 29.195 1.00 12.86 113 ALA B C 1
ATOM 3971 O O . ALA B 1 125 ? 79.038 -14.829 28.443 1.00 10.26 113 ALA B O 1
ATOM 3973 N N . HIS B 1 126 ? 79.585 -12.720 28.992 1.00 12.32 114 HIS B N 1
ATOM 3974 C CA . HIS B 1 126 ? 78.948 -12.157 27.825 1.00 14.07 114 HIS B CA 1
ATOM 3975 C C . HIS B 1 126 ? 79.739 -10.959 27.357 1.00 12.80 114 HIS B C 1
ATOM 3976 O O . HIS B 1 126 ? 80.536 -10.401 28.108 1.00 15.62 114 HIS B O 1
ATOM 3983 N N . GLY B 1 127 ? 79.485 -10.564 26.130 1.00 14.50 115 GLY B N 1
ATOM 3984 C CA . GLY B 1 127 ? 80.245 -9.506 25.459 1.00 14.73 115 GLY B CA 1
ATOM 3985 C C . GLY B 1 127 ? 79.403 -8.283 25.149 1.00 13.88 115 GLY B C 1
ATOM 3986 O O . GLY B 1 127 ? 79.729 -7.451 24.270 1.00 13.79 115 GLY B O 1
ATOM 3987 N N . ALA B 1 128 ? 78.293 -8.123 25.856 1.00 12.91 116 ALA B N 1
ATOM 3988 C CA . ALA B 1 128 ? 77.480 -6.923 25.662 1.00 10.43 116 ALA B CA 1
ATOM 3989 C C . ALA B 1 128 ? 78.271 -5.694 26.150 1.00 10.96 116 ALA B C 1
ATOM 3990 O O . ALA B 1 128 ? 79.093 -5.786 27.059 1.00 13.05 116 ALA B O 1
ATOM 3992 N N . THR B 1 129 ? 77.986 -4.553 25.568 1.00 12.06 117 THR B N 1
ATOM 3993 C CA . THR B 1 129 ? 78.735 -3.333 25.852 1.00 13.66 117 THR B CA 1
ATOM 3994 C C . THR B 1 129 ? 78.427 -2.755 27.217 1.00 16.01 117 THR B C 1
ATOM 3995 O O . THR B 1 129 ? 77.373 -3.017 27.820 1.00 14.33 117 THR B O 1
ATOM 3999 N N . GLY B 1 130 ? 79.348 -1.922 27.694 1.00 16.13 118 GLY B N 1
ATOM 4000 C CA . GLY B 1 130 ? 79.296 -1.431 29.075 1.00 17.31 118 GLY B CA 1
ATOM 4001 C C . GLY B 1 130 ? 78.326 -0.288 29.366 1.00 14.73 118 GLY B C 1
ATOM 4002 O O . GLY B 1 130 ? 78.105 0.008 30.512 1.00 16.85 118 GLY B O 1
ATOM 4003 N N . LYS B 1 131 ? 77.752 0.341 28.342 1.00 16.37 119 LYS B N 1
ATOM 4004 C CA . LYS B 1 131 ? 76.830 1.461 28.524 1.00 16.37 119 LYS B CA 1
ATOM 4005 C C . LYS B 1 131 ? 75.484 1.243 27.838 1.00 16.59 119 LYS B C 1
ATOM 4006 O O . LYS B 1 131 ? 74.688 2.170 27.698 1.00 20.04 119 LYS B O 1
ATOM 4012 N N . GLY B 1 132 ? 75.178 -0.015 27.503 1.00 17.65 120 GLY B N 1
ATOM 4013 C CA . GLY B 1 132 ? 73.907 -0.395 26.858 1.00 15.58 120 GLY B CA 1
ATOM 4014 C C . GLY B 1 132 ? 72.927 -1.115 27.780 1.00 15.88 120 GLY B C 1
ATOM 4015 O O . GLY B 1 132 ? 73.196 -1.252 28.962 1.00 15.93 120 GLY B O 1
ATOM 4016 N N . ASN B 1 133 ? 71.775 -1.516 27.216 1.00 16.80 121 ASN B N 1
ATOM 4017 C CA . ASN B 1 133 ? 70.694 -2.168 27.944 1.00 15.44 121 ASN B CA 1
ATOM 4018 C C . ASN B 1 133 ? 70.882 -3.698 27.953 1.00 12.22 121 ASN B C 1
ATOM 4019 O O . ASN B 1 133 ? 70.432 -4.361 28.881 1.00 14.11 121 ASN B O 1
ATOM 4024 N N . ASP B 1 134 ? 71.527 -4.262 26.922 1.00 12.68 122 ASP B N 1
ATOM 4025 C CA . ASP B 1 134 ? 71.556 -5.758 26.852 1.00 14.42 122 ASP B CA 1
ATOM 4026 C C . ASP B 1 134 ? 72.305 -6.372 28.006 1.00 12.19 122 ASP B C 1
ATOM 4027 O O . ASP B 1 134 ? 71.972 -7.464 28.455 1.00 12.36 122 ASP B O 1
ATOM 4032 N N . GLN B 1 135 ? 73.365 -5.708 28.455 1.00 11.02 123 GLN B N 1
ATOM 4033 C CA . GLN B 1 135 ? 74.116 -6.238 29.576 1.00 12.28 123 GLN B CA 1
ATOM 4034 C C . GLN B 1 135 ? 73.249 -6.447 30.801 1.00 11.60 123 GLN B C 1
ATOM 4035 O O . GLN B 1 135 ? 73.445 -7.396 31.578 1.00 11.57 123 GLN B O 1
ATOM 4041 N N . VAL B 1 136 ? 72.280 -5.575 30.967 1.00 11.16 124 VAL B N 1
ATOM 4042 C CA . VAL B 1 136 ? 71.366 -5.672 32.118 1.00 13.96 124 VAL B CA 1
ATOM 4043 C C . VAL B 1 136 ? 70.461 -6.887 31.971 1.00 13.47 124 VAL B C 1
ATOM 4044 O O . VAL B 1 136 ? 70.183 -7.590 32.938 1.00 11.89 124 VAL B O 1
ATOM 4048 N N . ARG B 1 137 ? 69.957 -7.096 30.763 1.00 12.51 125 ARG B N 1
ATOM 4049 C CA . ARG B 1 137 ? 69.093 -8.210 30.490 1.00 13.13 125 ARG B CA 1
ATOM 4050 C C . ARG B 1 137 ? 69.817 -9.547 30.734 1.00 14.38 125 ARG B C 1
ATOM 4051 O O . ARG B 1 137 ? 69.245 -10.505 31.267 1.00 14.16 125 ARG B O 1
ATOM 4059 N N . PHE B 1 138 ? 71.070 -9.633 30.313 1.00 11.19 126 PHE B N 1
ATOM 4060 C CA . PHE B 1 138 ? 71.843 -10.816 30.657 1.00 11.33 126 PHE B CA 1
ATOM 4061 C C . PHE B 1 138 ? 71.959 -10.979 32.177 1.00 9.72 126 PHE B C 1
ATOM 4062 O O . PHE B 1 138 ? 71.659 -12.036 32.744 1.00 12.37 126 PHE B O 1
ATOM 4070 N N . GLU B 1 139 ? 72.508 -9.958 32.830 1.00 9.59 127 GLU B N 1
ATOM 4071 C CA . GLU B 1 139 ? 72.949 -10.076 34.226 1.00 10.26 127 GLU B CA 1
ATOM 4072 C C . GLU B 1 139 ? 71.831 -10.169 35.235 1.00 11.61 127 GLU B C 1
ATOM 4073 O O . GLU B 1 139 ? 71.985 -10.875 36.236 1.00 11.83 127 GLU B O 1
ATOM 4079 N N . LEU B 1 140 ? 70.696 -9.522 34.985 1.00 10.71 128 LEU B N 1
ATOM 4080 C CA . LEU B 1 140 ? 69.548 -9.735 35.851 1.00 9.86 128 LEU B CA 1
ATOM 4081 C C . LEU B 1 140 ? 69.016 -11.152 35.681 1.00 9.90 128 LEU B C 1
ATOM 4082 O O . LEU B 1 140 ? 68.492 -11.746 36.641 1.00 12.24 128 LEU B O 1
ATOM 4087 N N . THR B 1 141 ? 69.122 -11.731 34.478 1.00 11.19 129 THR B N 1
ATOM 4088 C CA . THR B 1 141 ? 68.669 -13.106 34.301 1.00 9.26 129 THR B CA 1
ATOM 4089 C C . THR B 1 141 ? 69.597 -14.060 35.012 1.00 11.66 129 THR B C 1
ATOM 4090 O O . THR B 1 141 ? 69.136 -14.971 35.708 1.00 12.96 129 THR B O 1
ATOM 4094 N N . TYR B 1 142 ? 70.908 -13.857 34.893 1.00 11.73 130 TYR B N 1
ATOM 4095 C CA . TYR B 1 142 ? 71.854 -14.694 35.650 1.00 13.79 130 TYR B CA 1
ATOM 4096 C C . TYR B 1 142 ? 71.524 -14.671 37.151 1.00 14.59 130 TYR B C 1
ATOM 4097 O O . TYR B 1 142 ? 71.487 -15.732 37.812 1.00 15.52 130 TYR B O 1
ATOM 4106 N N . ALA B 1 143 ? 71.299 -13.467 37.680 1.00 12.93 131 ALA B N 1
ATOM 4107 C CA . ALA B 1 143 ? 71.046 -13.295 39.123 1.00 15.42 131 ALA B CA 1
ATOM 4108 C C . ALA B 1 143 ? 69.767 -13.994 39.568 1.00 16.07 131 ALA B C 1
ATOM 4109 O O . ALA B 1 143 ? 69.695 -14.582 40.643 1.00 15.86 131 ALA B O 1
ATOM 4111 N N . ALA B 1 144 ? 68.749 -13.895 38.748 1.00 11.06 132 ALA B N 1
ATOM 4112 C CA . ALA B 1 144 ? 67.431 -14.442 39.040 1.00 16.67 132 ALA B CA 1
ATOM 4113 C C . ALA B 1 144 ? 67.381 -15.968 38.987 1.00 18.67 132 ALA B C 1
ATOM 4114 O O . ALA B 1 144 ? 66.564 -16.600 39.695 1.00 19.46 132 ALA B O 1
ATOM 4116 N N . LEU B 1 145 ? 68.201 -16.554 38.120 1.00 13.95 133 LEU B N 1
ATOM 4117 C CA . LEU B 1 145 ? 68.154 -17.971 37.841 1.00 15.89 133 LEU B CA 1
ATOM 4118 C C . LEU B 1 145 ? 69.199 -18.775 38.586 1.00 19.73 133 LEU B C 1
ATOM 4119 O O . LEU B 1 145 ? 68.920 -19.912 39.017 1.00 20.71 133 LEU B O 1
ATOM 4124 N N . ASN B 1 146 ? 70.394 -18.232 38.710 1.00 15.18 134 ASN B N 1
ATOM 4125 C CA . ASN B 1 146 ? 71.455 -18.947 39.452 1.00 16.66 134 ASN B CA 1
ATOM 4126 C C . ASN B 1 146 ? 72.487 -17.943 39.978 1.00 17.00 134 ASN B C 1
ATOM 4127 O O . ASN B 1 146 ? 73.511 -17.708 39.342 1.00 16.79 134 ASN B O 1
ATOM 4132 N N . PRO B 1 147 ? 72.236 -17.365 41.138 1.00 18.17 135 PRO B N 1
ATOM 4133 C CA . PRO B 1 147 ? 73.185 -16.419 41.721 1.00 20.98 135 PRO B CA 1
ATOM 4134 C C . PRO B 1 147 ? 74.533 -17.027 42.154 1.00 21.12 135 PRO B C 1
ATOM 4135 O O . PRO B 1 147 ? 75.423 -16.277 42.539 1.00 23.36 135 PRO B O 1
ATOM 4139 N N . ASN B 1 148 ? 74.681 -18.346 42.083 1.00 20.72 136 ASN B N 1
ATOM 4140 C CA . ASN B 1 148 ? 75.942 -18.973 42.472 1.00 22.03 136 ASN B CA 1
ATOM 4141 C C . ASN B 1 148 ? 76.959 -18.840 41.371 1.00 21.90 136 ASN B C 1
ATOM 4142 O O . ASN B 1 148 ? 78.162 -18.971 41.615 1.00 21.32 136 ASN B O 1
ATOM 4147 N N . LEU B 1 149 ? 76.475 -18.630 40.144 1.00 19.99 137 LEU B N 1
ATOM 4148 C CA . LEU B 1 149 ? 77.355 -18.448 38.983 1.00 19.94 137 LEU B CA 1
ATOM 4149 C C . LEU B 1 149 ? 78.070 -17.117 39.077 1.00 19.24 137 LEU B C 1
ATOM 4150 O O . LEU B 1 149 ? 77.468 -16.091 39.420 1.00 20.70 137 LEU B O 1
ATOM 4155 N N . LYS B 1 150 ? 79.363 -17.137 38.769 1.00 17.94 138 LYS B N 1
ATOM 4156 C CA . LYS B 1 150 ? 80.142 -15.913 38.737 1.00 18.55 138 LYS B CA 1
ATOM 4157 C C . LYS B 1 150 ? 80.036 -15.339 37.325 1.00 17.02 138 LYS B C 1
ATOM 4158 O O . LYS B 1 150 ? 80.002 -16.079 36.348 1.00 21.95 138 LYS B O 1
ATOM 4162 N N . VAL B 1 151 ? 79.969 -14.023 37.233 1.00 18.39 139 VAL B N 1
ATOM 4163 C CA . VAL B 1 151 ? 79.688 -13.352 35.974 1.00 18.45 139 VAL B CA 1
ATOM 4164 C C . VAL B 1 151 ? 80.927 -12.590 35.522 1.00 18.05 139 VAL B C 1
ATOM 4165 O O . VAL B 1 151 ? 81.549 -11.872 36.293 1.00 20.32 139 VAL B O 1
ATOM 4169 N N . ILE B 1 152 ? 81.281 -12.796 34.263 1.00 17.50 140 ILE B N 1
ATOM 4170 C CA . ILE B 1 152 ? 82.396 -12.101 33.622 1.00 17.92 140 ILE B CA 1
ATOM 4171 C C . ILE B 1 152 ? 81.832 -11.218 32.514 1.00 15.08 140 ILE B C 1
ATOM 4172 O O . ILE B 1 152 ? 81.125 -11.698 31.605 1.00 13.93 140 ILE B O 1
ATOM 4177 N N . SER B 1 153 ? 82.120 -9.928 32.610 1.00 13.18 141 SER B N 1
ATOM 4178 C CA . SER B 1 153 ? 81.648 -8.931 31.650 1.00 12.83 141 SER B CA 1
ATOM 4179 C C . SER B 1 153 ? 82.849 -8.094 31.282 1.00 13.12 141 SER B C 1
ATOM 4180 O O . SER B 1 153 ? 83.135 -7.088 31.929 1.00 13.98 141 SER B O 1
ATOM 4183 N N . PRO B 1 154 ? 83.600 -8.532 30.270 1.00 14.11 142 PRO B N 1
ATOM 4184 C CA . PRO B 1 154 ? 84.853 -7.860 29.926 1.00 14.59 142 PRO B CA 1
ATOM 4185 C C . PRO B 1 154 ? 84.698 -6.375 29.647 1.00 12.93 142 PRO B C 1
ATOM 4186 O O . PRO B 1 154 ? 85.578 -5.617 30.045 1.00 14.43 142 PRO B O 1
ATOM 4190 N N . TRP B 1 155 ? 83.557 -5.943 29.112 1.00 12.25 143 TRP B N 1
ATOM 4191 C CA . TRP B 1 155 ? 83.383 -4.522 28.797 1.00 12.30 143 TRP B CA 1
ATOM 4192 C C . TRP B 1 155 ? 83.092 -3.661 30.031 1.00 15.09 143 TRP B C 1
ATOM 4193 O O . TRP B 1 155 ? 82.921 -2.423 29.907 1.00 16.38 143 TRP B O 1
ATOM 4204 N N . LYS B 1 156 ? 83.036 -4.282 31.211 1.00 14.22 144 LYS B N 1
ATOM 4205 C CA . LYS B 1 156 ? 83.046 -3.481 32.484 1.00 13.94 144 LYS B CA 1
ATOM 4206 C C . LYS B 1 156 ? 84.236 -3.791 33.358 1.00 16.31 144 LYS B C 1
ATOM 4207 O O . LYS B 1 156 ? 84.247 -3.410 34.547 1.00 15.43 144 LYS B O 1
ATOM 4213 N N . ASP B 1 157 ? 85.231 -4.483 32.785 1.00 15.43 145 ASP B N 1
ATOM 4214 C CA . ASP B 1 157 ? 86.457 -4.898 33.499 1.00 17.40 145 ASP B CA 1
ATOM 4215 C C . ASP B 1 157 ? 87.552 -3.883 33.204 1.00 20.57 145 ASP B C 1
ATOM 4216 O O . ASP B 1 157 ? 87.933 -3.696 32.053 1.00 17.45 145 ASP B O 1
ATOM 4221 N N . PRO B 1 158 ? 88.052 -3.209 34.229 1.00 20.48 146 PRO B N 1
ATOM 4222 C CA . PRO B 1 158 ? 89.039 -2.149 34.001 1.00 21.64 146 PRO B CA 1
ATOM 4223 C C . PRO B 1 158 ? 90.258 -2.603 33.180 1.00 22.27 146 PRO B C 1
ATOM 4224 O O . PRO B 1 158 ? 90.764 -1.836 32.360 1.00 23.34 146 PRO B O 1
ATOM 4228 N N . GLU B 1 159 ? 90.703 -3.837 33.380 1.00 19.19 147 GLU B N 1
ATOM 4229 C CA . GLU B 1 159 ? 91.867 -4.336 32.653 1.00 21.13 147 GLU B CA 1
ATOM 4230 C C . GLU B 1 159 ? 91.564 -4.531 31.170 1.00 22.57 147 GLU B C 1
ATOM 4231 O O . GLU B 1 159 ? 92.381 -4.194 30.295 1.00 22.71 147 GLU B O 1
ATOM 4237 N N . PHE B 1 160 ? 90.402 -5.098 30.875 1.00 19.95 148 PHE B N 1
ATOM 4238 C CA . PHE B 1 160 ? 90.030 -5.345 29.475 1.00 17.09 148 PHE B CA 1
ATOM 4239 C C . PHE B 1 160 ? 89.820 -4.013 28.786 1.00 17.45 148 PHE B C 1
ATOM 4240 O O . PHE B 1 160 ? 90.222 -3.828 27.628 1.00 20.08 148 PHE B O 1
ATOM 4248 N N . LEU B 1 161 ? 89.201 -3.073 29.498 1.00 21.15 149 LEU B N 1
ATOM 4249 C CA . LEU B 1 161 ? 88.930 -1.748 28.956 1.00 22.90 149 LEU B CA 1
ATOM 4250 C C . LEU B 1 161 ? 90.201 -0.961 28.684 1.00 25.19 149 LEU B C 1
ATOM 4251 O O . LEU B 1 161 ? 90.235 -0.166 27.743 1.00 28.72 149 LEU B O 1
ATOM 4256 N N . ALA B 1 162 ? 91.212 -1.167 29.527 1.00 27.45 150 ALA B N 1
ATOM 4257 C CA . ALA B 1 162 ? 92.512 -0.521 29.355 1.00 31.61 150 ALA B CA 1
ATOM 4258 C C . ALA B 1 162 ? 93.144 -1.067 28.080 1.00 33.93 150 ALA B C 1
ATOM 4259 O O . ALA B 1 162 ? 93.579 -0.299 27.216 1.00 38.93 150 ALA B O 1
ATOM 4261 N N . LYS B 1 163 ? 93.172 -2.391 27.946 1.00 31.28 151 LYS B N 1
ATOM 4262 C CA . LYS B 1 163 ? 93.777 -3.031 26.776 1.00 30.13 151 LYS B CA 1
ATOM 4263 C C . LYS B 1 163 ? 93.075 -2.693 25.468 1.00 31.25 151 LYS B C 1
ATOM 4264 O O . LYS B 1 163 ? 93.724 -2.428 24.451 1.00 30.70 151 LYS B O 1
ATOM 4270 N N . PHE B 1 164 ? 91.750 -2.704 25.479 1.00 27.28 152 PHE B N 1
ATOM 4271 C CA . PHE B 1 164 ? 90.994 -2.537 24.252 1.00 26.22 152 PHE B CA 1
ATOM 4272 C C . PHE B 1 164 ? 90.280 -1.202 24.221 1.00 28.86 152 PHE B C 1
ATOM 4273 O O . PHE B 1 164 ? 89.038 -1.122 24.288 1.00 30.58 152 PHE B O 1
ATOM 4281 N N . LYS B 1 165 ? 91.081 -0.145 24.074 1.00 32.50 153 LYS B N 1
ATOM 4282 C CA . LYS B 1 165 ? 90.559 1.230 24.052 1.00 33.03 153 LYS B CA 1
ATOM 4283 C C . LYS B 1 165 ? 89.706 1.498 22.836 1.00 34.22 153 LYS B C 1
ATOM 4284 O O . LYS B 1 165 ? 88.828 2.352 22.874 1.00 37.42 153 LYS B O 1
ATOM 4286 N N . GLY B 1 166 ? 89.963 0.781 21.745 1.00 33.23 154 GLY B N 1
ATOM 4287 C CA . GLY B 1 166 ? 89.170 0.943 20.535 1.00 33.02 154 GLY B CA 1
ATOM 4288 C C . GLY B 1 166 ? 89.253 -0.257 19.611 1.00 31.75 154 GLY B C 1
ATOM 4289 O O . GLY B 1 166 ? 89.960 -1.226 19.892 1.00 33.24 154 GLY B O 1
ATOM 4290 N N . ARG B 1 167 ? 88.530 -0.168 18.502 1.00 31.23 155 ARG B N 1
ATOM 4291 C CA . ARG B 1 167 ? 88.419 -1.270 17.546 1.00 30.58 155 ARG B CA 1
ATOM 4292 C C . ARG B 1 167 ? 89.782 -1.721 17.024 1.00 28.08 155 ARG B C 1
ATOM 4293 O O . ARG B 1 167 ? 90.055 -2.924 16.871 1.00 20.03 155 ARG B O 1
ATOM 4301 N N . THR B 1 168 ? 90.667 -0.756 16.783 1.00 26.63 156 THR B N 1
ATOM 4302 C CA . THR B 1 168 ? 92.004 -1.096 16.322 1.00 25.15 156 THR B CA 1
ATOM 4303 C C . THR B 1 168 ? 92.686 -2.065 17.269 1.00 22.33 156 THR B C 1
ATOM 4304 O O . THR B 1 168 ? 93.364 -2.987 16.821 1.00 22.16 156 THR B O 1
ATOM 4308 N N . ASP B 1 169 ? 92.505 -1.877 18.575 1.00 20.34 157 ASP B N 1
ATOM 4309 C CA . ASP B 1 169 ? 93.149 -2.755 19.534 1.00 18.83 157 ASP B CA 1
ATOM 4310 C C . ASP B 1 169 ? 92.608 -4.177 19.427 1.00 16.34 157 ASP B C 1
ATOM 4311 O O . ASP B 1 169 ? 93.357 -5.156 19.561 1.00 15.16 157 ASP B O 1
ATOM 4316 N N . LEU B 1 170 ? 91.306 -4.278 19.206 1.00 16.98 158 LEU B N 1
ATOM 4317 C CA . LEU B 1 170 ? 90.639 -5.572 19.067 1.00 17.04 158 LEU B CA 1
ATOM 4318 C C . LEU B 1 170 ? 91.191 -6.272 17.831 1.00 17.11 158 LEU B C 1
ATOM 4319 O O . LEU B 1 170 ? 91.565 -7.443 17.876 1.00 14.01 158 LEU B O 1
ATOM 4324 N N . ILE B 1 171 ? 91.266 -5.512 16.747 1.00 18.72 159 ILE B N 1
ATOM 4325 C CA . ILE B 1 171 ? 91.736 -6.034 15.466 1.00 17.22 159 ILE B CA 1
ATOM 4326 C C . ILE B 1 171 ? 93.197 -6.513 15.539 1.00 18.69 159 ILE B C 1
ATOM 4327 O O . ILE B 1 171 ? 93.551 -7.590 15.005 1.00 20.62 159 ILE B O 1
ATOM 4332 N N . ASN B 1 172 ? 94.064 -5.719 16.173 1.00 18.37 160 ASN B N 1
ATOM 4333 C CA . ASN B 1 172 ? 95.459 -6.108 16.286 1.00 18.02 160 ASN B CA 1
ATOM 4334 C C . ASN B 1 172 ? 95.653 -7.356 17.152 1.00 18.20 160 ASN B C 1
ATOM 4335 O O . ASN B 1 172 ? 96.497 -8.201 16.894 1.00 17.94 160 ASN B O 1
ATOM 4340 N N . TYR B 1 173 ? 94.875 -7.453 18.222 1.00 15.50 161 TYR B N 1
ATOM 4341 C CA . TYR B 1 173 ? 94.971 -8.608 19.102 1.00 14.28 161 TYR B CA 1
ATOM 4342 C C . TYR B 1 173 ? 94.553 -9.867 18.337 1.00 15.06 161 TYR B C 1
ATOM 4343 O O . TYR B 1 173 ? 95.183 -10.890 18.445 1.00 15.98 161 TYR B O 1
ATOM 4352 N N . ALA B 1 174 ? 93.472 -9.769 17.566 1.00 16.05 162 ALA B N 1
ATOM 4353 C CA . ALA B 1 174 ? 93.008 -10.889 16.773 1.00 16.59 162 ALA B CA 1
ATOM 4354 C C . ALA B 1 174 ? 94.112 -11.365 15.848 1.00 20.74 162 ALA B C 1
ATOM 4355 O O . ALA B 1 174 ? 94.322 -12.567 15.717 1.00 20.09 162 ALA B O 1
ATOM 4357 N N . MET B 1 175 ? 94.803 -10.416 15.212 1.00 21.07 163 MET B N 1
ATOM 4358 C CA . MET B 1 175 ? 95.905 -10.734 14.273 1.00 23.27 163 MET B CA 1
ATOM 4359 C C . MET B 1 175 ? 97.050 -11.384 15.038 1.00 19.02 163 MET B C 1
ATOM 4360 O O . MET B 1 175 ? 97.548 -12.446 14.689 1.00 21.01 163 MET B O 1
ATOM 4365 N N . GLU B 1 176 ? 97.438 -10.742 16.122 1.00 21.01 164 GLU B N 1
ATOM 4366 C CA . GLU B 1 176 ? 98.493 -11.238 16.985 1.00 21.81 164 GLU B CA 1
ATOM 4367 C C . GLU B 1 176 ? 98.242 -12.668 17.522 1.00 20.83 164 GLU B C 1
ATOM 4368 O O . GLU B 1 176 ? 99.161 -13.462 17.589 1.00 19.24 164 GLU B O 1
ATOM 4374 N N . LYS B 1 177 ? 97.004 -12.994 17.899 1.00 19.95 165 LYS B N 1
ATOM 4375 C CA . LYS B 1 177 ? 96.704 -14.290 18.531 1.00 21.25 165 LYS B CA 1
ATOM 4376 C C . LYS B 1 177 ? 96.146 -15.314 17.554 1.00 22.33 165 LYS B C 1
ATOM 4377 O O . LYS B 1 177 ? 95.759 -16.416 17.953 1.00 24.72 165 LYS B O 1
ATOM 4383 N N . GLY B 1 178 ? 96.065 -14.946 16.279 1.00 21.54 166 GLY B N 1
ATOM 4384 C CA . GLY B 1 178 ? 95.662 -15.878 15.236 1.00 23.38 166 GLY B CA 1
ATOM 4385 C C . GLY B 1 178 ? 94.182 -16.177 15.337 1.00 27.70 166 GLY B C 1
ATOM 4386 O O . GLY B 1 178 ? 93.753 -17.310 15.099 1.00 30.75 166 GLY B O 1
ATOM 4387 N N . ILE B 1 179 ? 93.398 -15.175 15.714 1.00 24.95 167 ILE B N 1
ATOM 4388 C CA . ILE B 1 179 ? 91.952 -15.358 15.719 1.00 25.24 167 ILE B CA 1
ATOM 4389 C C . ILE B 1 179 ? 91.505 -15.162 14.288 1.00 28.36 167 ILE B C 1
ATOM 4390 O O . ILE B 1 179 ? 91.778 -14.112 13.700 1.00 28.11 167 ILE B O 1
ATOM 4395 N N . PRO B 1 180 ? 90.776 -16.127 13.731 1.00 30.84 168 PRO B N 1
ATOM 4396 C CA . PRO B 1 180 ? 90.263 -15.975 12.362 1.00 35.00 168 PRO B CA 1
ATOM 4397 C C . PRO B 1 180 ? 89.487 -14.649 12.158 1.00 38.60 168 PRO B C 1
ATOM 4398 O O . PRO B 1 180 ? 88.702 -14.245 13.022 1.00 38.40 168 PRO B O 1
ATOM 4402 N N . ILE B 1 181 ? 89.728 -13.969 11.035 1.00 43.05 169 ILE B N 1
ATOM 4403 C CA . ILE B 1 181 ? 89.231 -12.589 10.821 1.00 46.20 169 ILE B CA 1
ATOM 4404 C C . ILE B 1 181 ? 89.562 -11.696 12.029 1.00 50.23 169 ILE B C 1
ATOM 4405 O O . ILE B 1 181 ? 88.717 -11.458 12.909 1.00 52.82 169 ILE B O 1
ATOM 4410 N N . LYS B 1 186 ? 79.888 -3.325 7.504 1.00 37.92 174 LYS B N 1
ATOM 4411 C CA . LYS B 1 186 ? 79.192 -3.082 6.230 1.00 37.69 174 LYS B CA 1
ATOM 4412 C C . LYS B 1 186 ? 78.255 -1.869 6.283 1.00 35.93 174 LYS B C 1
ATOM 4413 O O . LYS B 1 186 ? 78.250 -1.063 5.348 1.00 33.37 174 LYS B O 1
ATOM 4416 N N . ARG B 1 187 ? 77.478 -1.732 7.372 1.00 33.44 175 ARG B N 1
ATOM 4417 C CA . ARG B 1 187 ? 76.451 -0.665 7.472 1.00 33.34 175 ARG B CA 1
ATOM 4418 C C . ARG B 1 187 ? 76.816 0.372 8.539 1.00 33.08 175 ARG B C 1
ATOM 4419 O O . ARG B 1 187 ? 77.380 0.014 9.556 1.00 28.28 175 ARG B O 1
ATOM 4427 N N . PRO B 1 188 ? 76.457 1.638 8.327 1.00 32.04 176 PRO B N 1
ATOM 4428 C CA . PRO B 1 188 ? 76.782 2.682 9.271 1.00 33.10 176 PRO B CA 1
ATOM 4429 C C . PRO B 1 188 ? 75.727 2.823 10.366 1.00 32.21 176 PRO B C 1
ATOM 4430 O O . PRO B 1 188 ? 75.470 3.939 10.806 1.00 31.34 176 PRO B O 1
ATOM 4434 N N . TYR B 1 189 ? 75.113 1.697 10.752 1.00 29.67 177 TYR B N 1
ATOM 4435 C CA . TYR B 1 189 ? 74.135 1.611 11.855 1.00 28.25 177 TYR B CA 1
ATOM 4436 C C . TYR B 1 189 ? 74.436 0.404 12.742 1.00 29.02 177 TYR B C 1
ATOM 4437 O O . TYR B 1 189 ? 74.924 -0.642 12.282 1.00 30.72 177 TYR B O 1
ATOM 4446 N N . SER B 1 190 ? 74.126 0.560 14.019 1.00 20.17 178 SER B N 1
ATOM 4447 C CA . SER B 1 190 ? 74.171 -0.541 14.960 1.00 22.86 178 SER B CA 1
ATOM 4448 C C . SER B 1 190 ? 72.826 -1.277 14.779 1.00 22.45 178 SER B C 1
ATOM 4449 O O . SER B 1 190 ? 71.763 -0.650 14.836 1.00 18.74 178 SER B O 1
ATOM 4452 N N . GLU B 1 191 ? 72.876 -2.584 14.563 1.00 21.85 179 GLU B N 1
ATOM 4453 C CA . GLU B 1 191 ? 71.681 -3.358 14.186 1.00 24.40 179 GLU B CA 1
ATOM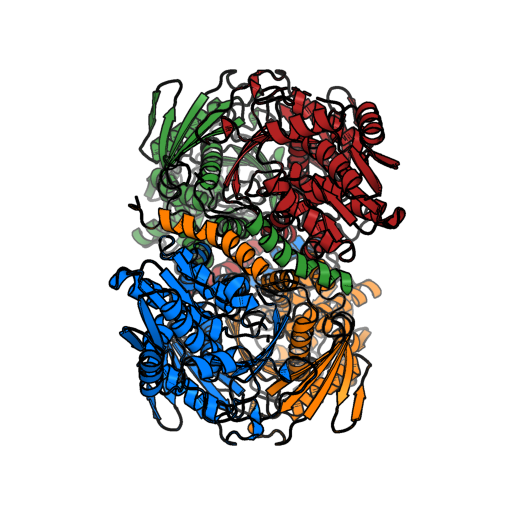 4454 C C . GLU B 1 191 ? 71.642 -4.651 14.998 1.00 24.61 179 GLU B C 1
ATOM 4455 O O . GLU B 1 191 ? 72.681 -5.236 15.238 1.00 29.66 179 GLU B O 1
ATOM 4461 N N . ASP B 1 192 ? 70.453 -5.021 15.478 1.00 20.63 180 ASP B N 1
ATOM 4462 C CA . ASP B 1 192 ? 70.147 -6.257 16.244 1.00 22.37 180 ASP B CA 1
ATOM 4463 C C . ASP B 1 192 ? 69.099 -6.990 15.375 1.00 18.20 180 ASP B C 1
ATOM 4464 O O . ASP B 1 192 ? 68.149 -6.370 14.952 1.00 15.56 180 ASP B O 1
ATOM 4469 N N . GLU B 1 193 ? 69.247 -8.297 15.147 1.00 15.63 181 GLU B N 1
ATOM 4470 C CA . GLU B 1 193 ? 68.346 -9.012 14.283 1.00 15.35 181 GLU B CA 1
ATOM 4471 C C . GLU B 1 193 ? 67.960 -10.328 14.921 1.00 14.60 181 GLU B C 1
ATOM 4472 O O . GLU B 1 193 ? 68.824 -11.082 15.380 1.00 15.03 181 GLU B O 1
ATOM 4478 N N . ASN B 1 194 ? 66.676 -10.621 14.939 1.00 9.25 182 ASN B N 1
ATOM 4479 C CA . ASN B 1 194 ? 66.238 -11.964 15.376 1.00 10.49 182 ASN B CA 1
ATOM 4480 C C . ASN B 1 194 ? 64.922 -12.271 14.665 1.00 9.28 182 ASN B C 1
ATOM 4481 O O . ASN B 1 194 ? 64.453 -11.530 13.799 1.00 8.96 182 ASN B O 1
ATOM 4486 N N . LEU B 1 195 ? 64.277 -13.361 15.033 1.00 10.13 183 LEU B N 1
ATOM 4487 C CA . LEU B 1 195 ? 63.043 -13.747 14.374 1.00 9.60 183 LEU B CA 1
ATOM 4488 C C . LEU B 1 195 ? 61.919 -12.743 14.479 1.00 11.18 183 LEU B C 1
ATOM 4489 O O . LEU B 1 195 ? 60.970 -12.757 13.700 1.00 13.09 183 LEU B O 1
ATOM 4494 N N . MET B 1 196 ? 61.974 -11.909 15.521 1.00 9.69 184 MET B N 1
ATOM 4495 C CA . MET B 1 196 ? 60.901 -10.945 15.800 1.00 8.77 184 MET B CA 1
ATOM 4496 C C . MET B 1 196 ? 61.126 -9.586 15.139 1.00 10.67 184 MET B C 1
ATOM 4497 O O . MET B 1 196 ? 60.180 -8.964 14.678 1.00 10.31 184 MET B O 1
ATOM 4502 N N . HIS B 1 197 ? 62.390 -9.143 15.066 1.00 10.12 185 HIS B N 1
ATOM 4503 C CA . HIS B 1 197 ? 62.634 -7.819 14.482 1.00 9.62 185 HIS B CA 1
ATOM 4504 C C . HIS B 1 197 ? 64.035 -7.640 13.969 1.00 8.44 185 HIS B C 1
ATOM 4505 O O . HIS B 1 197 ? 64.907 -8.449 14.192 1.00 9.34 185 HIS B O 1
ATOM 4512 N N . ILE B 1 198 ? 64.223 -6.528 13.270 1.00 9.75 186 ILE B N 1
ATOM 4513 C CA . ILE B 1 198 ? 65.553 -5.962 13.089 1.00 8.18 186 ILE B CA 1
ATOM 4514 C C . ILE B 1 198 ? 65.477 -4.523 13.575 1.00 8.02 186 ILE B C 1
ATOM 4515 O O . ILE B 1 198 ? 64.512 -3.812 13.278 1.00 11.45 186 ILE B O 1
ATOM 4520 N N . SER B 1 199 ? 66.469 -4.148 14.362 1.00 10.79 187 SER B N 1
ATOM 4521 C CA . SER B 1 199 ? 66.597 -2.750 14.814 1.00 9.95 187 SER B CA 1
ATOM 4522 C C . SER B 1 199 ? 67.760 -2.076 14.153 1.00 10.50 187 SER B C 1
ATOM 4523 O O . SER B 1 199 ? 68.754 -2.709 13.814 1.00 11.81 187 SER B O 1
ATOM 4526 N N . HIS B 1 200 ? 67.645 -0.758 14.020 1.00 11.32 188 HIS B N 1
ATOM 4527 C CA . HIS B 1 200 ? 68.662 0.062 13.395 1.00 12.44 188 HIS B CA 1
ATOM 4528 C C . HIS B 1 200 ? 68.798 1.330 14.254 1.00 12.36 188 HIS B C 1
ATOM 4529 O O . HIS B 1 200 ? 67.817 1.997 14.529 1.00 13.15 188 HIS B O 1
ATOM 4536 N N . GLU B 1 201 ? 70.009 1.606 14.709 1.00 14.18 189 GLU B N 1
ATOM 4537 C CA . GLU B 1 201 ? 70.248 2.810 15.560 1.00 17.93 189 GLU B CA 1
ATOM 4538 C C . GLU B 1 201 ? 71.637 3.371 15.320 1.00 18.05 189 GLU B C 1
ATOM 4539 O O . GLU B 1 201 ? 72.416 2.794 14.531 1.00 15.72 189 GLU B O 1
ATOM 4545 N N . ALA B 1 202 ? 71.882 4.552 15.900 1.00 16.79 190 ALA B N 1
ATOM 4546 C CA . ALA B 1 202 ? 73.214 5.187 15.834 1.00 21.04 190 ALA B CA 1
ATOM 4547 C C . ALA B 1 202 ? 73.559 5.625 14.425 1.00 22.24 190 ALA B C 1
ATOM 4548 O O . ALA B 1 202 ? 72.683 5.675 13.567 1.00 21.18 190 ALA B O 1
ATOM 4550 N N . GLY B 1 203 ? 74.825 5.973 14.164 1.00 19.07 191 GLY B N 1
ATOM 4551 C CA . GLY B 1 203 ? 75.140 6.648 12.924 1.00 20.23 191 GLY B CA 1
ATOM 4552 C C . GLY B 1 203 ? 74.251 7.883 12.761 1.00 17.95 191 GLY B C 1
ATOM 4553 O O . GLY B 1 203 ? 73.908 8.546 13.752 1.00 19.61 191 GLY B O 1
ATOM 4554 N N . LYS B 1 204 ? 73.795 8.107 11.545 1.00 18.90 192 LYS B N 1
ATOM 4555 C CA . LYS B 1 204 ? 72.955 9.260 11.231 1.00 19.47 192 LYS B CA 1
ATOM 4556 C C . LYS B 1 204 ? 71.610 9.223 11.956 1.00 18.16 192 LYS B C 1
ATOM 4557 O O . LYS B 1 204 ? 70.999 10.268 12.182 1.00 17.59 192 LYS B O 1
ATOM 4563 N N . LEU B 1 205 ? 71.143 8.023 12.305 1.00 15.00 193 LEU B N 1
ATOM 4564 C CA . LEU B 1 205 ? 69.846 7.945 13.003 1.00 14.92 193 LEU B CA 1
ATOM 4565 C C . LEU B 1 205 ? 69.884 8.527 14.392 1.00 15.20 193 LEU B C 1
ATOM 4566 O O . LEU B 1 205 ? 68.842 8.737 14.975 1.00 14.37 193 LEU B O 1
ATOM 4571 N N . GLU B 1 206 ? 71.075 8.730 14.968 1.00 14.64 194 GLU B N 1
ATOM 4572 C CA . GLU B 1 206 ? 71.210 9.236 16.308 1.00 14.95 194 GLU B CA 1
ATOM 4573 C C . GLU B 1 206 ? 70.526 10.615 16.471 1.00 14.89 194 GLU B C 1
ATOM 4574 O O . GLU B 1 206 ? 69.981 10.901 17.549 1.00 17.85 194 GLU B O 1
ATOM 4577 N N . ASP B 1 207 ? 70.533 11.395 15.396 1.00 15.39 195 ASP B N 1
ATOM 4578 C CA . ASP B 1 207 ? 69.843 12.715 15.321 1.00 14.44 195 ASP B CA 1
ATOM 4579 C C . ASP B 1 207 ? 68.362 12.477 15.051 1.00 14.03 195 ASP B C 1
ATOM 4580 O O . ASP B 1 207 ? 68.044 12.066 13.964 1.00 12.21 195 ASP B O 1
ATOM 4585 N N . PRO B 1 208 ? 67.474 12.676 16.028 1.00 12.76 196 PRO B N 1
ATOM 4586 C CA . PRO B 1 208 ? 66.042 12.396 15.797 1.00 11.14 196 PRO B CA 1
ATOM 4587 C C . PRO B 1 208 ? 65.357 13.258 14.753 1.00 8.15 196 PRO B C 1
ATOM 4588 O O . PRO B 1 208 ? 64.225 12.954 14.371 1.00 9.73 196 PRO B O 1
ATOM 4592 N N . ALA B 1 209 ? 66.034 14.318 14.280 1.00 10.54 197 ALA B N 1
ATOM 4593 C CA . ALA B 1 209 ? 65.518 15.143 13.222 1.00 12.39 197 ALA B CA 1
ATOM 4594 C C . ALA B 1 209 ? 65.950 14.691 11.832 1.00 12.32 197 ALA B C 1
ATOM 4595 O O . ALA B 1 209 ? 65.516 15.297 10.852 1.00 16.31 197 ALA B O 1
ATOM 4597 N N . HIS B 1 210 ? 66.833 13.691 11.770 1.00 12.97 198 HIS B N 1
ATOM 4598 C CA . HIS B 1 210 ? 67.268 13.074 10.514 1.00 12.12 198 HIS B CA 1
ATOM 4599 C C . HIS B 1 210 ? 66.229 12.076 10.051 1.00 14.22 198 HIS B C 1
ATOM 4600 O O . HIS B 1 210 ? 65.933 11.104 10.790 1.00 12.90 198 HIS B O 1
ATOM 4607 N N . ILE B 1 211 ? 65.675 12.275 8.867 1.00 13.06 199 ILE B N 1
ATOM 4608 C CA . ILE B 1 211 ? 64.735 11.324 8.286 1.00 14.76 199 ILE B CA 1
ATOM 4609 C C . ILE B 1 211 ? 65.482 10.095 7.754 1.00 12.57 199 ILE B C 1
ATOM 4610 O O . ILE B 1 211 ? 66.415 10.242 6.899 1.00 13.60 199 ILE B O 1
ATOM 4615 N N . PRO B 1 212 ? 65.089 8.887 8.167 1.00 13.22 200 PRO B N 1
ATOM 4616 C CA . PRO B 1 212 ? 65.814 7.694 7.661 1.00 13.22 200 PRO B CA 1
ATOM 4617 C C . PRO B 1 212 ? 65.656 7.528 6.138 1.00 14.01 200 PRO B C 1
ATOM 4618 O O . PRO B 1 212 ? 64.527 7.596 5.600 1.00 14.57 200 PRO B O 1
ATOM 4622 N N . ASP B 1 213 ? 66.785 7.326 5.447 1.00 14.36 201 ASP B N 1
ATOM 4623 C CA . ASP B 1 213 ? 66.800 6.900 4.064 1.00 15.40 201 ASP B CA 1
ATOM 4624 C C . ASP B 1 213 ? 66.081 5.567 3.970 1.00 12.91 201 ASP B C 1
ATOM 4625 O O . ASP B 1 213 ? 66.193 4.733 4.883 1.00 14.97 201 ASP B O 1
ATOM 4630 N N . GLU B 1 214 ? 65.394 5.325 2.854 1.00 13.89 202 GLU B N 1
ATOM 4631 C CA . GLU B 1 214 ? 64.805 4.009 2.598 1.00 11.64 202 GLU B CA 1
ATOM 4632 C C . GLU B 1 214 ? 65.799 2.864 2.738 1.00 14.81 202 GLU B C 1
ATOM 4633 O O . GLU B 1 214 ? 65.398 1.754 3.110 1.00 12.56 202 GLU B O 1
ATOM 4639 N N . ASP B 1 215 ? 67.079 3.124 2.430 1.00 14.34 203 ASP B N 1
ATOM 4640 C CA . ASP B 1 215 ? 68.133 2.131 2.605 1.00 14.67 203 ASP B CA 1
ATOM 4641 C C . ASP B 1 215 ? 68.358 1.640 4.019 1.00 15.40 203 ASP B C 1
ATOM 4642 O O . ASP B 1 215 ? 68.974 0.621 4.220 1.00 16.32 203 ASP B O 1
ATOM 4647 N N . VAL B 1 216 ? 67.879 2.363 5.022 1.00 14.36 204 VAL B N 1
ATOM 4648 C CA . VAL B 1 216 ? 68.007 1.905 6.405 1.00 15.43 204 VAL B CA 1
ATOM 4649 C C . VAL B 1 216 ? 67.257 0.584 6.599 1.00 11.91 204 VAL B C 1
ATOM 4650 O O . VAL B 1 216 ? 67.702 -0.292 7.364 1.00 11.31 204 VAL B O 1
ATOM 4654 N N . PHE B 1 217 ? 66.134 0.465 5.921 1.00 12.95 205 PHE B N 1
ATOM 4655 C CA . PHE B 1 217 ? 65.228 -0.671 6.079 1.00 10.61 205 PHE B CA 1
ATOM 4656 C C . PHE B 1 217 ? 65.792 -1.836 5.295 1.00 11.42 205 PHE B C 1
ATOM 4657 O O . PHE B 1 217 ? 66.134 -1.712 4.106 1.00 12.82 205 PHE B O 1
ATOM 4665 N N . THR B 1 218 ? 65.846 -3.005 5.927 1.00 9.51 206 THR B N 1
ATOM 4666 C CA . THR B 1 218 ? 66.401 -4.163 5.226 1.00 10.06 206 THR B CA 1
ATOM 4667 C C . THR B 1 218 ? 65.540 -5.412 5.192 1.00 13.11 206 THR B C 1
ATOM 4668 O O . THR B 1 218 ? 65.886 -6.361 4.481 1.00 13.69 206 THR B O 1
ATOM 4672 N N . TRP B 1 219 ? 64.438 -5.423 5.929 1.00 10.71 207 TRP B N 1
ATOM 4673 C CA . TRP B 1 219 ? 63.592 -6.602 5.998 1.00 9.09 207 TRP B CA 1
ATOM 4674 C C . TRP B 1 219 ? 62.252 -6.337 5.262 1.00 10.65 207 TRP B C 1
ATOM 4675 O O . TRP B 1 219 ? 61.890 -7.004 4.274 1.00 10.82 207 TRP B O 1
ATOM 4686 N N . THR B 1 220 ? 61.521 -5.332 5.717 1.00 7.18 208 THR B N 1
ATOM 4687 C CA . THR B 1 220 ? 60.261 -4.978 5.126 1.00 9.95 208 THR B CA 1
ATOM 4688 C C . THR B 1 220 ? 60.448 -4.118 3.879 1.00 11.31 208 THR B C 1
ATOM 4689 O O . THR B 1 220 ? 61.332 -3.279 3.821 1.00 12.48 208 THR B O 1
ATOM 4693 N N . VAL B 1 221 ? 59.593 -4.361 2.892 1.00 11.60 209 VAL B N 1
ATOM 4694 C CA . VAL B 1 221 ? 59.468 -3.420 1.766 1.00 11.30 209 VAL B CA 1
ATOM 4695 C C . VAL B 1 221 ? 58.745 -2.169 2.228 1.00 14.21 209 VAL B C 1
ATOM 4696 O O . VAL B 1 221 ? 58.097 -2.197 3.273 1.00 15.39 209 VAL B O 1
ATOM 4700 N N . SER B 1 222 ? 58.902 -1.053 1.539 1.00 13.35 210 SER B N 1
ATOM 4701 C CA . SER B 1 222 ? 58.155 0.146 1.940 1.00 13.46 210 SER B CA 1
ATOM 4702 C C . SER B 1 222 ? 56.718 -0.094 1.518 1.00 11.21 210 SER B C 1
ATOM 4703 O O . SER B 1 222 ? 56.471 -0.836 0.562 1.00 12.26 210 SER B O 1
ATOM 4706 N N . PRO B 1 223 ? 55.777 0.463 2.270 1.00 13.69 211 PRO B N 1
ATOM 4707 C CA . PRO B 1 223 ? 54.408 0.533 1.831 1.00 10.76 211 PRO B CA 1
ATOM 4708 C C . PRO B 1 223 ? 54.289 0.993 0.383 1.00 11.71 211 PRO B C 1
ATOM 4709 O O . PRO B 1 223 ? 53.434 0.491 -0.335 1.00 12.50 211 PRO B O 1
ATOM 4713 N N . LYS B 1 224 ? 55.129 1.932 -0.042 1.00 15.39 212 LYS B N 1
ATOM 4714 C CA . LYS B 1 224 ? 55.060 2.412 -1.421 1.00 14.36 212 LYS B CA 1
ATOM 4715 C C . LYS B 1 224 ? 55.351 1.323 -2.456 1.00 12.42 212 LYS B C 1
ATOM 4716 O O . LYS B 1 224 ? 54.725 1.270 -3.534 1.00 14.44 212 LYS B O 1
ATOM 4722 N N . ASP B 1 225 ? 56.254 0.415 -2.112 1.00 14.23 213 ASP B N 1
ATOM 4723 C CA . ASP B 1 225 ? 56.632 -0.703 -3.000 1.00 15.85 213 ASP B CA 1
ATOM 4724 C C . ASP B 1 225 ? 55.853 -2.012 -2.853 1.00 16.51 213 ASP B C 1
ATOM 4725 O O . ASP B 1 225 ? 55.959 -2.926 -3.707 1.00 15.35 213 ASP B O 1
ATOM 4730 N N . ALA B 1 226 ? 55.012 -2.092 -1.818 1.00 15.13 214 ALA B N 1
ATOM 4731 C CA . ALA B 1 226 ? 54.231 -3.269 -1.555 1.00 12.69 214 ALA B CA 1
ATOM 4732 C C . ALA B 1 226 ? 53.103 -3.423 -2.596 1.00 11.99 214 ALA B C 1
ATOM 4733 O O . ALA B 1 226 ? 52.680 -2.462 -3.259 1.00 13.35 214 ALA B O 1
ATOM 4735 N N . PRO B 1 227 ? 52.641 -4.648 -2.785 1.00 12.72 215 PRO B N 1
ATOM 4736 C CA . PRO B 1 227 ? 51.596 -4.941 -3.772 1.00 12.93 215 PRO B CA 1
ATOM 4737 C C . PRO B 1 227 ? 50.316 -4.154 -3.576 1.00 14.49 215 PRO B C 1
ATOM 4738 O O . PRO B 1 227 ? 49.909 -3.893 -2.436 1.00 14.21 215 PRO B O 1
ATOM 4742 N N . ASP B 1 228 ? 49.666 -3.747 -4.661 1.00 15.20 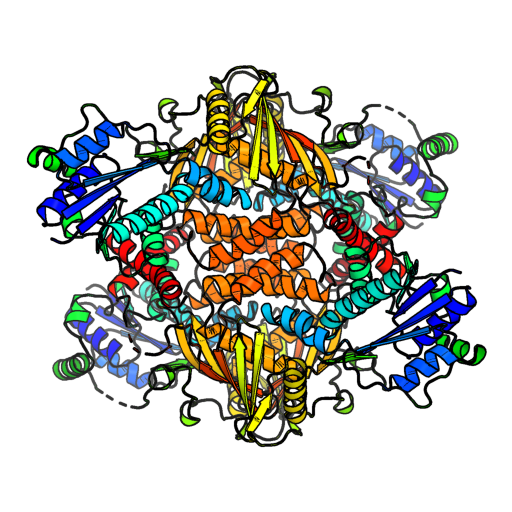216 ASP B N 1
ATOM 4743 C CA . ASP B 1 228 ? 48.487 -2.894 -4.549 1.00 14.19 216 ASP B CA 1
ATOM 4744 C C . ASP B 1 228 ? 47.243 -3.770 -4.540 1.00 17.65 216 ASP B C 1
ATOM 4745 O O . ASP B 1 228 ? 46.377 -3.616 -5.366 1.00 26.43 216 ASP B O 1
ATOM 4750 N N . GLU B 1 229 ? 47.223 -4.771 -3.682 1.00 19.09 217 GLU B N 1
ATOM 4751 C CA . GLU B 1 229 ? 46.109 -5.716 -3.524 1.00 20.49 217 GLU B CA 1
ATOM 4752 C C . GLU B 1 229 ? 46.146 -6.146 -2.072 1.00 15.50 217 GLU B C 1
ATOM 4753 O O . GLU B 1 229 ? 47.219 -6.406 -1.545 1.00 17.78 217 GLU B O 1
ATOM 4759 N N . GLU B 1 230 ? 45.013 -6.192 -1.404 1.00 13.47 218 GLU B N 1
ATOM 4760 C CA . GLU B 1 230 ? 45.046 -6.573 -0.011 1.00 15.20 218 GLU B CA 1
ATOM 4761 C C . GLU B 1 230 ? 45.154 -8.084 0.121 1.00 14.97 218 GLU B C 1
ATOM 4762 O O . GLU B 1 230 ? 44.694 -8.855 -0.748 1.00 16.31 218 GLU B O 1
ATOM 4768 N N . THR B 1 231 ? 45.797 -8.481 1.190 1.00 10.80 219 THR B N 1
ATOM 4769 C CA . THR B 1 231 ? 45.762 -9.848 1.686 1.00 13.38 219 THR B CA 1
ATOM 4770 C C . THR B 1 231 ? 44.829 -9.986 2.879 1.00 13.03 219 THR B C 1
ATOM 4771 O O . THR B 1 231 ? 44.881 -9.157 3.786 1.00 13.93 219 THR B O 1
ATOM 4775 N N . LEU B 1 232 ? 43.984 -11.016 2.866 1.00 13.61 220 LEU B N 1
ATOM 4776 C CA . LEU B 1 232 ? 43.110 -11.277 4.018 1.00 11.69 220 LEU B CA 1
ATOM 4777 C C . LEU B 1 232 ? 43.592 -12.515 4.755 1.00 11.08 220 LEU B C 1
ATOM 4778 O O . LEU B 1 232 ? 43.747 -13.581 4.139 1.00 11.29 220 LEU B O 1
ATOM 4783 N N . LEU B 1 233 ? 43.864 -12.361 6.043 1.00 9.99 221 LEU B N 1
ATOM 4784 C CA . LEU B 1 233 ? 44.294 -13.497 6.888 1.00 9.38 221 LEU B CA 1
ATOM 4785 C C . LEU B 1 233 ? 43.256 -13.700 7.979 1.00 11.75 221 LEU B C 1
ATOM 4786 O O . LEU B 1 233 ? 42.724 -12.735 8.516 1.00 13.35 221 LEU B O 1
ATOM 4791 N N . GLU B 1 234 ? 43.017 -14.954 8.343 1.00 8.88 222 GLU B N 1
ATOM 4792 C CA . GLU B 1 234 ? 42.217 -15.250 9.494 1.00 10.64 222 GLU B CA 1
ATOM 4793 C C . GLU B 1 234 ? 43.220 -15.833 10.503 1.00 13.42 222 GLU B C 1
ATOM 4794 O O . GLU B 1 234 ? 43.925 -16.808 10.185 1.00 15.99 222 GLU B O 1
ATOM 4800 N N . ILE B 1 235 ? 43.288 -15.266 11.717 1.00 8.32 223 ILE B N 1
ATOM 4801 C CA . ILE B 1 235 ? 44.187 -15.699 12.730 1.00 9.24 223 ILE B CA 1
ATOM 4802 C C . ILE B 1 235 ? 43.334 -16.196 13.898 1.00 11.68 223 ILE B C 1
ATOM 4803 O O . ILE B 1 235 ? 42.466 -15.469 14.437 1.00 12.12 223 ILE B O 1
ATOM 4808 N N . HIS B 1 236 ? 43.593 -17.420 14.300 1.00 9.20 224 HIS B N 1
ATOM 4809 C CA . HIS B 1 236 ? 42.795 -18.118 15.290 1.00 8.69 224 HIS B CA 1
ATOM 4810 C C . HIS B 1 236 ? 43.616 -18.173 16.557 1.00 9.79 224 HIS B C 1
ATOM 4811 O O . HIS B 1 236 ? 44.829 -18.366 16.515 1.00 10.49 224 HIS B O 1
ATOM 4818 N N . PHE B 1 237 ? 42.940 -18.042 17.715 1.00 9.14 225 PHE B N 1
ATOM 4819 C CA . PHE B 1 237 ? 43.590 -18.055 19.018 1.00 9.02 225 PHE B CA 1
ATOM 4820 C C . PHE B 1 237 ? 42.824 -19.001 19.913 1.00 9.15 225 PHE B C 1
ATOM 4821 O O . PHE B 1 237 ? 41.588 -19.182 19.740 1.00 10.22 225 PHE B O 1
ATOM 4829 N N . GLU B 1 238 ? 43.548 -19.556 20.887 1.00 8.74 226 GLU B N 1
ATOM 4830 C CA . GLU B 1 238 ? 42.977 -20.318 22.015 1.00 11.14 226 GLU B CA 1
ATOM 4831 C C . GLU B 1 238 ? 43.630 -19.851 23.297 1.00 8.13 226 GLU B C 1
ATOM 4832 O O . GLU B 1 238 ? 44.852 -19.935 23.465 1.00 8.62 226 GLU B O 1
ATOM 4838 N N . ASN B 1 239 ? 42.831 -19.321 24.205 1.00 8.43 227 ASN B N 1
ATOM 4839 C CA . ASN B 1 239 ? 43.362 -18.745 25.463 1.00 10.48 227 ASN B CA 1
ATOM 4840 C C . ASN B 1 239 ? 44.502 -17.732 25.238 1.00 10.66 227 ASN B C 1
ATOM 4841 O O . ASN B 1 239 ? 45.536 -17.706 25.950 1.00 10.96 227 ASN B O 1
ATOM 4846 N N . GLY B 1 240 ? 44.327 -16.883 24.222 1.00 9.37 228 GLY B N 1
ATOM 4847 C CA . GLY B 1 240 ? 45.276 -15.858 23.946 1.00 8.92 228 GLY B CA 1
ATOM 4848 C C . GLY B 1 240 ? 46.512 -16.292 23.153 1.00 12.41 228 GLY B C 1
ATOM 4849 O O . GLY B 1 240 ? 47.400 -15.455 22.903 1.00 15.87 228 GLY B O 1
ATOM 4850 N N . ILE B 1 241 ? 46.567 -17.572 22.764 1.00 9.31 229 ILE B N 1
ATOM 4851 C CA . ILE B 1 241 ? 47.721 -18.136 22.080 1.00 12.57 229 ILE B CA 1
ATOM 4852 C C . ILE B 1 241 ? 47.311 -18.354 20.646 1.00 10.69 229 ILE B C 1
ATOM 4853 O O . ILE B 1 241 ? 46.312 -19.010 20.429 1.00 10.50 229 ILE B O 1
ATOM 4858 N N . PRO B 1 242 ? 48.079 -17.879 19.663 1.00 9.75 230 PRO B N 1
ATOM 4859 C CA . PRO B 1 242 ? 47.781 -18.147 18.251 1.00 10.32 230 PRO B CA 1
ATOM 4860 C C . PRO B 1 242 ? 47.920 -19.627 17.937 1.00 9.96 230 PRO B C 1
ATOM 4861 O O . PRO B 1 242 ? 48.892 -20.232 18.377 1.00 12.40 230 PRO B O 1
ATOM 4865 N N . VAL B 1 243 ? 46.925 -20.208 17.271 1.00 7.91 231 VAL B N 1
ATOM 4866 C CA . VAL B 1 243 ? 46.908 -21.619 16.939 1.00 8.74 231 VAL B CA 1
ATOM 4867 C C . VAL B 1 243 ? 46.749 -21.942 15.473 1.00 12.58 231 VAL B C 1
ATOM 4868 O O . VAL B 1 243 ? 46.931 -23.109 15.060 1.00 12.78 231 VAL B O 1
ATOM 4872 N N . LYS B 1 244 ? 46.405 -20.950 14.667 1.00 8.56 232 LYS B N 1
ATOM 4873 C CA . LYS B 1 244 ? 46.249 -21.168 13.231 1.00 8.11 232 LYS B CA 1
ATOM 4874 C C . LYS B 1 244 ? 46.248 -19.840 12.503 1.00 8.91 232 LYS B C 1
ATOM 4875 O O . LYS B 1 244 ? 45.719 -18.840 13.008 1.00 11.33 232 LYS B O 1
ATOM 4881 N N . VAL B 1 245 ? 46.868 -19.836 11.342 1.00 7.48 233 VAL B N 1
ATOM 4882 C CA . VAL B 1 245 ? 46.749 -18.729 10.375 1.00 11.51 233 VAL B CA 1
ATOM 4883 C C . VAL B 1 245 ? 46.306 -19.291 9.028 1.00 11.94 233 VAL B C 1
ATOM 4884 O O . VAL B 1 245 ? 46.820 -20.279 8.583 1.00 10.87 233 VAL B O 1
ATOM 4888 N N . VAL B 1 246 ? 45.295 -18.683 8.423 1.00 10.02 234 VAL B N 1
ATOM 4889 C CA . VAL B 1 246 ? 44.801 -19.058 7.120 1.00 10.78 234 VAL B CA 1
ATOM 4890 C C . VAL B 1 246 ? 44.816 -17.838 6.194 1.00 10.90 234 VAL B C 1
ATOM 4891 O O . VAL B 1 246 ? 44.284 -16.767 6.542 1.00 12.14 234 VAL B O 1
ATOM 4895 N N . ASN B 1 247 ? 45.359 -18.008 4.994 1.00 10.32 235 ASN B N 1
ATOM 4896 C CA . ASN B 1 247 ? 45.314 -16.951 3.980 1.00 10.98 235 ASN B CA 1
ATOM 4897 C C . ASN B 1 247 ? 44.048 -17.220 3.209 1.00 13.86 235 ASN B C 1
ATOM 4898 O O . ASN B 1 247 ? 43.894 -18.296 2.585 1.00 13.71 235 ASN B O 1
ATOM 4903 N N . LEU B 1 248 ? 43.111 -16.270 3.268 1.00 12.58 236 LEU B N 1
ATOM 4904 C CA . LEU B 1 248 ? 41.790 -16.480 2.668 1.00 15.71 236 LEU B CA 1
ATOM 4905 C C . LEU B 1 248 ? 41.795 -16.398 1.166 1.00 20.10 236 LEU B C 1
ATOM 4906 O O . LEU B 1 248 ? 40.857 -16.885 0.550 1.00 23.72 236 LEU B O 1
ATOM 4911 N N . LYS B 1 249 ? 42.806 -15.788 0.572 1.00 20.76 237 LYS B N 1
ATOM 4912 C CA . LYS B 1 249 ? 42.830 -15.725 -0.894 1.00 24.04 237 LYS B CA 1
ATOM 4913 C C . LYS B 1 249 ? 43.624 -16.869 -1.526 1.00 25.06 237 LYS B C 1
ATOM 4914 O O . LYS B 1 249 ? 43.236 -17.339 -2.616 1.00 27.48 237 LYS B O 1
ATOM 4920 N N . ASP B 1 250 ? 44.700 -17.330 -0.879 1.00 21.88 238 ASP B N 1
ATOM 4921 C CA . ASP B 1 250 ? 45.587 -18.349 -1.491 1.00 19.55 238 ASP B CA 1
ATOM 4922 C C . ASP B 1 250 ? 45.671 -19.685 -0.807 1.00 20.95 238 ASP B C 1
ATOM 4923 O O . ASP B 1 250 ? 46.301 -20.628 -1.328 1.00 21.56 238 ASP B O 1
ATOM 4928 N N . GLY B 1 251 ? 45.006 -19.781 0.325 1.00 18.05 239 GLY B N 1
ATOM 4929 C CA . GLY B 1 251 ? 44.759 -21.020 0.983 1.00 17.68 239 GLY B CA 1
ATOM 4930 C C . GLY B 1 251 ? 45.873 -21.510 1.871 1.00 15.19 239 GLY B C 1
ATOM 4931 O O . GLY B 1 251 ? 45.732 -22.596 2.471 1.00 18.62 239 GLY B O 1
ATOM 4932 N N . THR B 1 252 ? 46.965 -20.777 1.955 1.00 15.31 240 THR B N 1
ATOM 4933 C CA . THR B 1 252 ? 48.030 -21.156 2.885 1.00 15.99 240 THR B CA 1
ATOM 4934 C C . THR B 1 252 ? 47.465 -21.290 4.305 1.00 14.90 240 THR B C 1
ATOM 4935 O O . THR B 1 252 ? 46.746 -20.389 4.804 1.00 14.76 240 THR B O 1
ATOM 4939 N N . GLU B 1 253 ? 47.868 -22.344 4.996 1.00 14.63 241 GLU B N 1
ATOM 4940 C CA . GLU B 1 253 ? 47.429 -22.582 6.367 1.00 15.91 241 GLU B CA 1
ATOM 4941 C C . GLU B 1 253 ? 48.582 -23.139 7.208 1.00 16.85 241 GLU B C 1
ATOM 4942 O O . GLU B 1 253 ? 49.264 -24.086 6.793 1.00 18.53 241 GLU B O 1
ATOM 4948 N N . LYS B 1 254 ? 48.815 -22.534 8.367 1.00 13.06 242 LYS B N 1
ATOM 4949 C CA . LYS B 1 254 ? 49.844 -22.962 9.303 1.00 12.79 242 LYS B CA 1
ATOM 4950 C C . LYS B 1 254 ? 49.283 -23.058 10.707 1.00 12.71 242 LYS B C 1
ATOM 4951 O O . LYS B 1 254 ? 48.531 -22.175 11.116 1.00 10.79 242 LYS B O 1
ATOM 4957 N N . THR B 1 255 ? 49.651 -24.107 11.448 1.00 10.05 243 THR B N 1
ATOM 4958 C CA . THR B 1 255 ? 49.268 -24.265 12.833 1.00 10.91 243 THR B CA 1
ATOM 4959 C C . THR B 1 255 ? 50.469 -24.357 13.784 1.00 12.77 243 THR B C 1
ATOM 4960 O O . THR B 1 255 ? 50.370 -23.993 14.942 1.00 15.90 243 THR B O 1
ATOM 4964 N N . ASP B 1 256 ? 51.605 -24.841 13.308 1.00 11.49 244 ASP B N 1
ATOM 4965 C CA . ASP B 1 256 ? 52.766 -24.924 14.172 1.00 11.63 244 ASP B CA 1
ATOM 4966 C C . ASP B 1 256 ? 53.165 -23.495 14.570 1.00 12.22 244 ASP B C 1
ATOM 4967 O O . ASP B 1 256 ? 53.163 -22.591 13.714 1.00 13.78 244 ASP B O 1
ATOM 4972 N N . PRO B 1 257 ? 53.486 -23.267 15.835 1.00 12.38 245 PRO B N 1
ATOM 4973 C CA . PRO B 1 257 ? 53.726 -21.884 16.278 1.00 10.52 245 PRO B CA 1
ATOM 4974 C C . PRO B 1 257 ? 54.908 -21.206 15.573 1.00 11.79 245 PRO B C 1
ATOM 4975 O O . PRO B 1 257 ? 54.795 -19.996 15.225 1.00 9.74 245 PRO B O 1
ATOM 4979 N N . LEU B 1 258 ? 56.008 -21.922 15.350 1.00 10.94 246 LEU B N 1
ATOM 4980 C CA . LEU B 1 258 ? 57.104 -21.367 14.581 1.00 9.77 246 LEU B CA 1
ATOM 4981 C C . LEU B 1 258 ? 56.728 -21.095 13.133 1.00 10.02 246 LEU B C 1
ATOM 4982 O O . LEU B 1 258 ? 56.935 -19.988 12.632 1.00 10.32 246 LEU B O 1
ATOM 4987 N N . GLU B 1 259 ? 56.136 -22.069 12.450 1.00 10.10 247 GLU B N 1
ATOM 4988 C CA . GLU B 1 259 ? 55.701 -21.852 11.066 1.00 11.84 247 GLU B CA 1
ATOM 4989 C C . GLU B 1 259 ? 54.704 -20.683 10.914 1.00 9.37 247 GLU B C 1
ATOM 4990 O O . GLU B 1 259 ? 54.771 -19.899 9.966 1.00 10.57 247 GLU B O 1
ATOM 4996 N N . LEU B 1 260 ? 53.741 -20.606 11.835 1.00 9.36 248 LEU B N 1
ATOM 4997 C CA . LEU B 1 260 ? 52.743 -19.564 11.802 1.00 8.69 248 LEU B CA 1
ATOM 4998 C C . LEU B 1 260 ? 53.389 -18.214 11.979 1.00 8.55 248 LEU B C 1
ATOM 4999 O O . LEU B 1 260 ? 53.101 -17.304 11.256 1.00 9.73 248 LEU B O 1
ATOM 5004 N N . PHE B 1 261 ? 54.320 -18.121 12.902 1.00 7.84 249 PHE B N 1
ATOM 5005 C CA . PHE B 1 261 ? 54.959 -16.813 13.166 1.00 7.70 249 PHE B CA 1
ATOM 5006 C C . PHE B 1 261 ? 55.818 -16.367 11.978 1.00 7.61 249 PHE B C 1
ATOM 5007 O O . PHE B 1 261 ? 55.766 -15.229 11.556 1.00 9.14 249 PHE B O 1
ATOM 5015 N N . GLU B 1 262 ? 56.602 -17.287 11.422 1.00 9.66 250 GLU B N 1
ATOM 5016 C CA . GLU B 1 262 ? 57.383 -16.998 10.227 1.00 11.25 250 GLU B CA 1
ATOM 5017 C C . GLU B 1 262 ? 56.493 -16.588 9.044 1.00 9.69 250 GLU B C 1
ATOM 5018 O O . GLU B 1 262 ? 56.855 -15.695 8.307 1.00 9.71 250 GLU B O 1
ATOM 5024 N N . TYR B 1 263 ? 55.343 -17.234 8.899 1.00 9.14 251 TYR B N 1
ATOM 5025 C CA . TYR B 1 263 ? 54.390 -16.859 7.875 1.00 11.08 251 TYR B CA 1
ATOM 5026 C C . TYR B 1 263 ? 53.882 -15.447 8.051 1.00 10.48 251 TYR B C 1
ATOM 5027 O O . TYR B 1 263 ? 53.863 -14.688 7.098 1.00 10.15 251 TYR B O 1
ATOM 5036 N N . LEU B 1 264 ? 53.546 -15.055 9.285 1.00 8.72 252 LEU B N 1
ATOM 5037 C CA . LEU B 1 264 ? 53.180 -13.675 9.552 1.00 8.47 252 LEU B CA 1
ATOM 5038 C C . LEU B 1 264 ? 54.327 -12.751 9.235 1.00 6.96 252 LEU B C 1
ATOM 5039 O O . LEU B 1 264 ? 54.079 -11.690 8.651 1.00 7.89 252 LEU B O 1
ATOM 5044 N N . ASN B 1 265 ? 55.563 -13.117 9.569 1.00 7.88 253 ASN B N 1
ATOM 5045 C CA . ASN B 1 265 ? 56.695 -12.299 9.148 1.00 8.01 253 ASN B CA 1
ATOM 5046 C C . ASN B 1 265 ? 56.757 -12.103 7.617 1.00 8.72 253 ASN B C 1
ATOM 5047 O O . ASN B 1 265 ? 57.032 -10.975 7.150 1.00 10.82 253 ASN B O 1
ATOM 5052 N N . GLU B 1 266 ? 56.538 -13.177 6.853 1.00 8.25 254 GLU B N 1
ATOM 5053 C CA . GLU B 1 266 ? 56.584 -13.113 5.396 1.00 9.07 254 GLU B CA 1
ATOM 5054 C C . GLU B 1 266 ? 55.494 -12.213 4.861 1.00 9.48 254 GLU B C 1
ATOM 5055 O O . GLU B 1 266 ? 55.753 -11.311 4.077 1.00 9.11 254 GLU B O 1
ATOM 5061 N N . VAL B 1 267 ? 54.270 -12.408 5.326 1.00 9.64 255 VAL B N 1
ATOM 5062 C CA . VAL B 1 267 ? 53.175 -11.590 4.847 1.00 10.07 255 VAL B CA 1
ATOM 5063 C C . VAL B 1 267 ? 53.386 -10.114 5.226 1.00 9.42 255 VAL B C 1
ATOM 5064 O O . VAL B 1 267 ? 53.207 -9.179 4.415 1.00 11.57 255 VAL B O 1
ATOM 5068 N N . GLY B 1 268 ? 53.771 -9.874 6.476 1.00 7.97 256 GLY B N 1
ATOM 5069 C CA . GLY B 1 268 ? 54.051 -8.497 6.874 1.00 7.16 256 GLY B CA 1
ATOM 5070 C C . GLY B 1 268 ? 55.145 -7.851 6.045 1.00 8.14 256 GLY B C 1
ATOM 5071 O O . GLY B 1 268 ? 55.010 -6.696 5.574 1.00 9.92 256 GLY B O 1
ATOM 5072 N N . ALA B 1 269 ? 56.281 -8.536 5.916 1.00 7.54 257 ALA B N 1
ATOM 5073 C CA . ALA B 1 269 ? 57.415 -7.905 5.232 1.00 7.60 257 ALA B CA 1
ATOM 5074 C C . ALA B 1 269 ? 57.083 -7.608 3.769 1.00 8.47 257 ALA B C 1
ATOM 5075 O O . ALA B 1 269 ? 57.416 -6.520 3.299 1.00 11.89 257 ALA B O 1
ATOM 5077 N N . LYS B 1 270 ? 56.440 -8.539 3.067 1.00 8.81 258 LYS B N 1
ATOM 5078 C CA . LYS B 1 270 ? 56.050 -8.374 1.657 1.00 11.50 258 LYS B CA 1
ATOM 5079 C C . LYS B 1 270 ? 55.114 -7.189 1.437 1.00 9.68 258 LYS B C 1
ATOM 5080 O O . LYS B 1 270 ? 55.045 -6.624 0.330 1.00 12.67 258 LYS B O 1
ATOM 5086 N N . ASN B 1 271 ? 54.356 -6.842 2.497 1.00 7.33 259 ASN B N 1
ATOM 5087 C CA . ASN B 1 271 ? 53.278 -5.844 2.414 1.00 8.97 259 ASN B CA 1
ATOM 5088 C C . ASN B 1 271 ? 53.586 -4.593 3.181 1.00 6.73 259 ASN B C 1
ATOM 5089 O O . ASN B 1 271 ? 52.709 -3.711 3.318 1.00 10.39 259 ASN B O 1
ATOM 5094 N N . GLY B 1 272 ? 54.836 -4.407 3.600 1.00 8.43 260 GLY B N 1
ATOM 5095 C CA . GLY B 1 272 ? 55.296 -3.122 4.141 1.00 8.24 260 GLY B CA 1
ATOM 5096 C C . GLY B 1 272 ? 54.863 -2.840 5.584 1.00 10.51 260 GLY B C 1
ATOM 5097 O O . GLY B 1 272 ? 54.846 -1.697 6.017 1.00 10.01 260 GLY B O 1
ATOM 5098 N N . VAL B 1 273 ? 54.488 -3.904 6.310 1.00 9.31 261 VAL B N 1
ATOM 5099 C CA . VAL B 1 273 ? 54.015 -3.833 7.687 1.00 9.00 261 VAL B CA 1
ATOM 5100 C C . VAL B 1 273 ? 55.142 -3.897 8.710 1.00 10.43 261 VAL B C 1
ATOM 5101 O O . VAL B 1 273 ? 56.063 -4.694 8.580 1.00 10.85 261 VAL B O 1
ATOM 5105 N N . GLY B 1 274 ? 55.048 -3.057 9.738 1.00 11.34 262 GLY B N 1
ATOM 5106 C CA . GLY B 1 274 ? 55.892 -3.224 10.937 1.00 11.19 262 GLY B CA 1
ATOM 5107 C C . GLY B 1 274 ? 56.994 -2.245 11.176 1.00 9.64 262 GLY B C 1
ATOM 5108 O O . GLY B 1 274 ? 57.893 -2.526 12.027 1.00 10.04 262 GLY B O 1
ATOM 5109 N N . ARG B 1 275 ? 57.032 -1.146 10.406 1.00 9.82 263 ARG B N 1
ATOM 5110 C CA . ARG B 1 275 ? 58.056 -0.131 10.591 1.00 8.60 263 ARG B CA 1
ATOM 5111 C C . ARG B 1 275 ? 57.679 0.852 11.710 1.00 7.59 263 ARG B C 1
ATOM 5112 O O . ARG B 1 275 ? 56.512 1.246 11.825 1.00 11.57 263 ARG B O 1
ATOM 5120 N N . LEU B 1 276 ? 58.680 1.216 12.503 1.00 9.36 264 LEU B N 1
ATOM 5121 C CA . LEU B 1 276 ? 58.528 2.095 13.633 1.00 9.98 264 LEU B CA 1
ATOM 5122 C C . LEU B 1 276 ? 59.762 2.968 13.751 1.00 10.27 264 LEU B C 1
ATOM 5123 O O . LEU B 1 276 ? 60.869 2.464 13.691 1.00 10.02 264 LEU B O 1
ATOM 5128 N N . ASP B 1 277 ? 59.569 4.252 13.967 1.00 8.88 265 ASP B N 1
ATOM 5129 C CA . ASP B 1 277 ? 60.710 5.184 14.123 1.00 8.61 265 ASP B CA 1
ATOM 5130 C C . ASP B 1 277 ? 60.339 5.984 15.392 1.00 9.22 265 ASP B C 1
ATOM 5131 O O . ASP B 1 277 ? 59.312 6.648 15.430 1.00 10.23 265 ASP B O 1
ATOM 5136 N N . MET B 1 278 ? 61.107 5.820 16.461 1.00 10.27 266 MET B N 1
ATOM 5137 C CA . MET B 1 278 ? 60.782 6.451 17.714 1.00 11.79 266 MET B CA 1
ATOM 5138 C C . MET B 1 278 ? 62.013 6.750 18.557 1.00 12.05 266 MET B C 1
ATOM 5139 O O . MET B 1 278 ? 63.093 6.231 18.332 1.00 12.27 266 MET B O 1
ATOM 5144 N N . VAL B 1 279 ? 61.806 7.612 19.541 1.00 10.49 267 VAL B N 1
ATOM 5145 C CA . VAL B 1 279 ? 62.816 7.845 20.596 1.00 9.03 267 VAL B CA 1
ATOM 5146 C C . VAL B 1 279 ? 62.254 7.215 21.851 1.00 11.31 267 VAL B C 1
ATOM 5147 O O . VAL B 1 279 ? 61.108 7.487 22.250 1.00 12.86 267 VAL B O 1
ATOM 5151 N N . GLU B 1 280 ? 63.044 6.305 22.419 1.00 10.07 268 GLU B N 1
ATOM 5152 C CA . GLU B 1 280 ? 62.661 5.576 23.641 1.00 9.36 268 GLU B CA 1
ATOM 5153 C C . GLU B 1 280 ? 63.557 6.007 24.809 1.00 11.88 268 GLU B C 1
ATOM 5154 O O . GLU B 1 280 ? 64.684 6.413 24.607 1.00 11.16 268 GLU B O 1
ATOM 5160 N N . ASN B 1 281 ? 63.011 5.913 26.015 1.00 10.25 269 ASN B N 1
ATOM 5161 C CA . ASN B 1 281 ? 63.844 6.101 27.218 1.00 9.05 269 ASN B CA 1
ATOM 5162 C C . ASN B 1 281 ? 64.538 4.805 27.571 1.00 13.39 269 ASN B C 1
ATOM 5163 O O . ASN B 1 281 ? 63.899 3.782 27.657 1.00 13.17 269 ASN B O 1
ATOM 5168 N N . ARG B 1 282 ? 65.843 4.850 27.747 1.00 13.28 270 ARG B N 1
ATOM 5169 C CA . ARG B 1 282 ? 66.619 3.677 28.094 1.00 12.67 270 ARG B CA 1
ATOM 5170 C C . ARG B 1 282 ? 66.573 3.419 29.600 1.00 12.39 270 ARG B C 1
ATOM 5171 O O . ARG B 1 282 ? 66.154 4.254 30.399 1.00 14.73 270 ARG B O 1
ATOM 5179 N N . PHE B 1 283 ? 66.989 2.211 29.991 1.00 12.76 271 PHE B N 1
ATOM 5180 C CA . PHE B 1 283 ? 67.153 1.851 31.392 1.00 11.86 271 PHE B CA 1
ATOM 5181 C C . PHE B 1 283 ? 68.508 2.294 31.895 1.00 14.44 271 PHE B C 1
ATOM 5182 O O . PHE B 1 283 ? 68.624 2.953 32.939 1.00 17.13 271 PHE B O 1
ATOM 5190 N N . ILE B 1 284 ? 69.539 1.921 31.148 1.00 15.46 272 ILE B N 1
ATOM 5191 C CA . ILE B 1 284 ? 70.891 2.475 31.355 1.00 17.77 272 ILE B CA 1
ATOM 5192 C C . ILE B 1 284 ? 71.063 3.510 30.269 1.00 18.28 272 ILE B C 1
ATOM 5193 O O . ILE B 1 284 ? 71.088 3.176 29.069 1.00 17.77 272 ILE B O 1
ATOM 5198 N N . GLY B 1 285 ? 71.169 4.760 30.697 1.00 17.31 273 GLY B N 1
ATOM 5199 C CA . GLY B 1 285 ? 71.284 5.885 29.745 1.00 21.42 273 GLY B CA 1
ATOM 5200 C C . GLY B 1 285 ? 69.991 6.697 29.770 1.00 19.68 273 GLY B C 1
ATOM 5201 O O . GLY B 1 285 ? 69.180 6.557 30.689 1.00 25.29 273 GLY B O 1
ATOM 5202 N N . ILE B 1 286 ? 69.796 7.579 28.804 1.00 19.22 274 ILE B N 1
ATOM 5203 C CA . ILE B 1 286 ? 68.624 8.460 28.847 1.00 20.60 274 ILE B CA 1
ATOM 5204 C C . ILE B 1 286 ? 67.617 8.205 27.718 1.00 22.17 274 ILE B C 1
ATOM 5205 O O . ILE B 1 286 ? 66.514 7.642 28.005 1.00 25.08 274 ILE B O 1
ATOM 5210 N N . LYS B 1 287 ? 67.911 8.736 26.534 1.00 17.23 275 LYS B N 1
ATOM 5211 C CA . LYS B 1 287 ? 67.022 8.576 25.349 1.00 14.76 275 LYS B CA 1
ATOM 5212 C C . LYS B 1 287 ? 67.831 8.078 24.180 1.00 17.18 275 LYS B C 1
ATOM 5213 O O . LYS B 1 287 ? 69.031 8.348 24.061 1.00 18.45 275 LYS B O 1
ATOM 5219 N N . SER B 1 288 ? 67.188 7.336 23.295 1.00 12.59 276 SER B N 1
ATOM 5220 C CA . SER B 1 288 ? 67.841 6.858 22.068 1.00 12.55 276 SER B CA 1
ATOM 5221 C C . SER B 1 288 ? 66.794 6.769 20.952 1.00 13.38 276 SER B C 1
ATOM 5222 O O . SER B 1 288 ? 65.679 6.323 21.212 1.00 12.73 276 SER B O 1
ATOM 5225 N N . ARG B 1 289 ? 67.208 7.091 19.719 1.00 12.10 277 ARG B N 1
ATOM 5226 C CA . ARG B 1 289 ? 66.333 7.034 18.517 1.00 10.16 277 ARG B CA 1
ATOM 5227 C C . ARG B 1 289 ? 66.590 5.705 17.843 1.00 15.01 277 ARG B C 1
ATOM 5228 O O . ARG B 1 289 ? 67.753 5.351 17.510 1.00 14.45 277 ARG B O 1
ATOM 5236 N N . GLY B 1 290 ? 65.508 4.988 17.584 1.00 13.30 278 GLY B N 1
ATOM 5237 C CA . GLY B 1 290 ? 65.669 3.697 16.928 1.00 13.67 278 GLY B CA 1
ATOM 5238 C C . GLY B 1 290 ? 64.675 3.576 15.803 1.00 13.59 278 GLY B C 1
ATOM 5239 O O . GLY B 1 290 ? 63.606 4.194 15.825 1.00 12.64 278 GLY B O 1
ATOM 5240 N N . VAL B 1 291 ? 65.012 2.696 14.852 1.00 12.62 279 VAL B N 1
ATOM 5241 C CA . VAL B 1 291 ? 64.120 2.344 13.758 1.00 10.08 279 VAL B CA 1
ATOM 5242 C C . VAL B 1 291 ? 64.026 0.830 13.801 1.00 10.03 279 VAL B C 1
ATOM 5243 O O . VAL B 1 291 ? 65.047 0.180 13.771 1.00 11.03 279 VAL B O 1
ATOM 5247 N N . TYR B 1 292 ? 62.797 0.315 13.871 1.00 9.31 280 TYR B N 1
ATOM 5248 C CA . TYR B 1 292 ? 62.522 -1.089 14.109 1.00 10.38 280 TYR B CA 1
ATOM 5249 C C . TYR B 1 292 ? 61.614 -1.649 13.028 1.00 10.24 280 TYR B C 1
ATOM 5250 O O . TYR B 1 292 ? 60.710 -0.966 12.568 1.00 11.70 280 TYR B O 1
ATOM 5259 N N . GLU B 1 293 ? 61.849 -2.898 12.615 1.00 8.35 281 GLU B N 1
ATOM 5260 C CA . GLU B 1 293 ? 61.036 -3.562 11.621 1.00 7.85 281 GLU B CA 1
ATOM 5261 C C . GLU B 1 293 ? 60.552 -4.841 12.268 1.00 8.45 281 GLU B C 1
ATOM 5262 O O . GLU B 1 293 ? 61.382 -5.698 12.592 1.00 10.11 281 GLU B O 1
ATOM 5268 N N . THR B 1 294 ? 59.249 -4.923 12.534 1.00 8.70 282 THR B N 1
ATOM 5269 C CA . THR B 1 294 ? 58.664 -6.034 13.276 1.00 6.84 282 THR B CA 1
ATOM 5270 C C . THR B 1 294 ? 57.402 -6.513 12.528 1.00 9.39 282 THR B C 1
ATOM 5271 O O . THR B 1 294 ? 56.282 -6.390 13.027 1.00 10.58 282 THR B O 1
ATOM 5275 N N . PRO B 1 295 ? 57.581 -7.122 11.354 1.00 9.20 283 PRO B N 1
ATOM 5276 C CA . PRO B 1 295 ? 56.424 -7.465 10.500 1.00 11.10 283 PRO B CA 1
ATOM 5277 C C . PRO B 1 295 ? 55.395 -8.418 11.107 1.00 12.92 283 PRO B C 1
ATOM 5278 O O . PRO B 1 295 ? 54.215 -8.080 11.197 1.00 15.18 283 PRO B O 1
ATOM 5282 N N . GLY B 1 296 ? 55.819 -9.557 11.606 1.00 10.56 284 GLY B N 1
ATOM 5283 C CA . GLY B 1 296 ? 54.865 -10.558 12.050 1.00 8.53 284 GLY B CA 1
ATOM 5284 C C . GLY B 1 296 ? 54.188 -10.171 13.327 1.00 7.47 284 GLY B C 1
ATOM 5285 O O . GLY B 1 296 ? 52.989 -10.356 13.526 1.00 9.65 284 GLY B O 1
ATOM 5286 N N . ALA B 1 297 ? 54.989 -9.754 14.307 1.00 8.36 285 ALA B N 1
ATOM 5287 C CA . ALA B 1 297 ? 54.408 -9.413 15.575 1.00 9.41 285 ALA B CA 1
ATOM 5288 C C . ALA B 1 297 ? 53.467 -8.245 15.501 1.00 7.62 285 ALA B C 1
ATOM 5289 O O . ALA B 1 297 ? 52.483 -8.229 16.262 1.00 9.93 285 ALA B O 1
ATOM 5291 N N . THR B 1 298 ? 53.713 -7.255 14.628 1.00 8.52 286 THR B N 1
ATOM 5292 C CA . THR B 1 298 ? 52.788 -6.134 14.465 1.00 8.45 286 THR B CA 1
ATOM 5293 C C . THR B 1 298 ? 51.400 -6.650 14.106 1.00 9.08 286 THR B C 1
ATOM 5294 O O . THR B 1 298 ? 50.389 -6.242 14.676 1.00 10.23 286 THR B O 1
ATOM 5298 N N . ILE B 1 299 ? 51.375 -7.595 13.178 1.00 7.97 287 ILE B N 1
ATOM 5299 C CA . ILE B 1 299 ? 50.103 -8.253 12.805 1.00 7.31 287 ILE B CA 1
ATOM 5300 C C . ILE B 1 299 ? 49.441 -8.973 13.996 1.00 7.58 287 ILE B C 1
ATOM 5301 O O . ILE B 1 299 ? 48.253 -8.850 14.260 1.00 8.89 287 ILE B O 1
ATOM 5306 N N . LEU B 1 300 ? 50.217 -9.801 14.661 1.00 7.90 288 LEU B N 1
ATOM 5307 C CA . LEU B 1 300 ? 49.722 -10.621 15.730 1.00 9.24 288 LEU B CA 1
ATOM 5308 C C . LEU B 1 300 ? 49.179 -9.806 16.898 1.00 10.27 288 LEU B C 1
ATOM 5309 O O . LEU B 1 300 ? 48.133 -10.115 17.450 1.00 9.05 288 LEU B O 1
ATOM 5314 N N . TRP B 1 301 ? 49.871 -8.726 17.233 1.00 8.17 289 TRP B N 1
ATOM 5315 C CA . TRP B 1 301 ? 49.439 -7.876 18.360 1.00 8.68 289 TRP B CA 1
ATOM 5316 C C . TRP B 1 301 ? 48.094 -7.227 18.007 1.00 10.73 289 TRP B C 1
ATOM 5317 O O . TRP B 1 301 ? 47.196 -7.140 18.845 1.00 9.05 289 TRP B O 1
ATOM 5328 N N . ILE B 1 302 ? 47.949 -6.725 16.780 1.00 7.54 290 ILE B N 1
ATOM 5329 C CA . ILE B 1 302 ? 46.715 -6.100 16.359 1.00 7.16 290 ILE B CA 1
ATOM 5330 C C . ILE B 1 302 ? 45.531 -7.068 16.339 1.00 8.18 290 ILE B C 1
ATOM 5331 O O . ILE B 1 302 ? 44.429 -6.780 16.816 1.00 9.18 290 ILE B O 1
ATOM 5336 N N . ALA B 1 303 ? 45.754 -8.254 15.784 1.00 6.91 291 ALA B N 1
ATOM 5337 C CA . ALA B 1 303 ? 44.733 -9.272 15.801 1.00 7.35 291 ALA B CA 1
ATOM 5338 C C . ALA B 1 303 ? 44.286 -9.683 17.211 1.00 6.81 291 ALA B C 1
ATOM 5339 O O . ALA B 1 303 ? 43.087 -9.852 17.497 1.00 8.63 291 ALA B O 1
ATOM 5341 N N . HIS B 1 304 ? 45.280 -9.868 18.065 1.00 7.89 292 HIS B N 1
ATOM 5342 C CA . HIS B 1 304 ? 45.037 -10.293 19.421 1.00 7.29 292 HIS B CA 1
ATOM 5343 C C . HIS B 1 304 ? 44.151 -9.280 20.162 1.00 8.02 292 HIS B C 1
ATOM 5344 O O . HIS B 1 304 ? 43.159 -9.669 20.784 1.00 8.64 292 HIS B O 1
ATOM 5351 N N . ARG B 1 305 ? 44.504 -7.994 20.088 1.00 8.42 293 ARG B N 1
ATOM 5352 C CA . ARG B 1 305 ? 43.726 -6.932 20.739 1.00 10.28 293 ARG B CA 1
ATOM 5353 C C . ARG B 1 305 ? 42.303 -6.922 20.202 1.00 8.97 293 ARG B C 1
ATOM 5354 O O . ARG B 1 305 ? 41.327 -6.754 20.944 1.00 8.82 293 ARG B O 1
ATOM 5362 N N . ASP B 1 306 ? 42.126 -7.168 18.904 1.00 9.02 294 ASP B N 1
ATOM 5363 C CA . ASP B 1 306 ? 40.780 -7.221 18.349 1.00 8.81 294 ASP B CA 1
ATOM 5364 C C . ASP B 1 306 ? 39.915 -8.344 18.936 1.00 11.42 294 ASP B C 1
ATOM 5365 O O . ASP B 1 306 ? 38.754 -8.173 19.261 1.00 10.34 294 ASP B O 1
ATOM 5370 N N . LEU B 1 307 ? 40.499 -9.517 19.077 1.00 7.44 295 LEU B N 1
ATOM 5371 C CA . LEU B 1 307 ? 39.788 -10.632 19.696 1.00 8.17 295 LEU B CA 1
ATOM 5372 C C . LEU B 1 307 ? 39.401 -10.326 21.139 1.00 6.89 295 LEU B C 1
ATOM 5373 O O . LEU B 1 307 ? 38.301 -10.707 21.582 1.00 9.10 295 LEU B O 1
ATOM 5378 N N . GLU B 1 308 ? 40.315 -9.712 21.880 1.00 7.88 296 GLU B N 1
ATOM 5379 C CA . GLU B 1 308 ? 40.015 -9.293 23.255 1.00 8.82 296 GLU B CA 1
ATOM 5380 C C . GLU B 1 308 ? 38.764 -8.447 23.347 1.00 10.15 296 GLU B C 1
ATOM 5381 O O . GLU B 1 308 ? 37.995 -8.532 24.309 1.00 9.44 296 GLU B O 1
ATOM 5387 N N . GLY B 1 309 ? 38.540 -7.646 22.321 1.00 9.15 297 GLY B N 1
ATOM 5388 C CA . GLY B 1 309 ? 37.327 -6.817 22.233 1.00 11.95 297 GLY B CA 1
ATOM 5389 C C . GLY B 1 309 ? 36.021 -7.577 22.385 1.00 11.51 297 GLY B C 1
ATOM 5390 O O . GLY B 1 309 ? 35.089 -7.107 23.020 1.00 10.95 297 GLY B O 1
ATOM 5391 N N . ILE B 1 310 ? 35.937 -8.775 21.819 1.00 8.10 298 ILE B N 1
ATOM 5392 C CA . ILE B 1 310 ? 34.736 -9.575 21.841 1.00 10.23 298 ILE B CA 1
ATOM 5393 C C . ILE B 1 310 ? 34.723 -10.616 22.954 1.00 11.16 298 ILE B C 1
ATOM 5394 O O . ILE B 1 310 ? 33.663 -11.171 23.267 1.00 12.66 298 ILE B O 1
ATOM 5399 N N . THR B 1 311 ? 35.875 -10.844 23.599 1.00 10.16 299 THR B N 1
ATOM 5400 C CA . THR B 1 311 ? 35.966 -11.929 24.557 1.00 9.86 299 THR B CA 1
ATOM 5401 C C . THR B 1 311 ? 36.195 -11.480 25.997 1.00 11.49 299 THR B C 1
ATOM 5402 O O . THR B 1 311 ? 35.725 -12.203 26.943 1.00 14.92 299 THR B O 1
ATOM 5406 N N . MET B 1 312 ? 36.916 -10.386 26.209 1.00 10.81 300 MET B N 1
ATOM 5407 C CA . MET B 1 312 ? 37.421 -10.090 27.557 1.00 11.61 300 MET B CA 1
ATOM 5408 C C . MET B 1 312 ? 36.368 -9.256 28.312 1.00 9.72 300 MET B C 1
ATOM 5409 O O . MET B 1 312 ? 35.687 -8.406 27.734 1.00 13.23 300 MET B O 1
ATOM 5414 N N . ASP B 1 313 ? 36.289 -9.492 29.627 1.00 13.31 301 ASP B N 1
ATOM 5415 C CA . ASP B 1 313 ? 35.415 -8.717 30.510 1.00 10.67 301 ASP B CA 1
ATOM 5416 C C . ASP B 1 313 ? 35.966 -7.283 30.572 1.00 10.70 301 ASP B C 1
ATOM 5417 O O . ASP B 1 313 ? 37.229 -7.084 30.634 1.00 11.47 301 ASP B O 1
ATOM 5422 N N . LYS B 1 314 ? 35.071 -6.293 30.555 1.00 11.51 302 LYS B N 1
ATOM 5423 C CA . LYS B 1 314 ? 35.489 -4.883 30.599 1.00 13.53 302 LYS B CA 1
ATOM 5424 C C . LYS B 1 314 ? 36.374 -4.521 31.752 1.00 9.52 302 LYS B C 1
ATOM 5425 O O . LYS B 1 314 ? 37.343 -3.789 31.582 1.00 10.90 302 LYS B O 1
ATOM 5431 N N . GLU B 1 315 ? 36.037 -4.991 32.954 1.00 9.48 303 GLU B N 1
ATOM 5432 C CA . GLU B 1 315 ? 36.822 -4.623 34.138 1.00 8.60 303 GLU B CA 1
ATOM 5433 C C . GLU B 1 315 ? 38.209 -5.286 34.184 1.00 8.74 303 GLU B C 1
ATOM 5434 O O . GLU B 1 315 ? 39.186 -4.680 34.608 1.00 9.66 303 GLU B O 1
ATOM 5440 N N . VAL B 1 316 ? 38.285 -6.540 33.728 1.00 8.95 304 VAL B N 1
ATOM 5441 C CA . VAL B 1 316 ? 39.560 -7.232 33.573 1.00 9.13 304 VAL B CA 1
ATOM 5442 C C . VAL B 1 316 ? 40.407 -6.456 32.573 1.00 8.73 304 VAL B C 1
ATOM 5443 O O . VAL B 1 316 ? 41.558 -6.180 32.801 1.00 9.58 304 VAL B O 1
ATOM 5447 N N . MET B 1 317 ? 39.796 -6.116 31.444 1.00 9.89 305 MET B N 1
ATOM 5448 C CA . MET B 1 317 ? 40.554 -5.407 30.401 1.00 11.04 305 MET B CA 1
ATOM 5449 C C . MET B 1 317 ? 41.103 -4.078 30.943 1.00 9.49 305 MET B C 1
ATOM 5450 O O . MET B 1 317 ? 42.261 -3.707 30.666 1.00 8.68 305 MET B O 1
ATOM 5455 N N . HIS B 1 318 ? 40.282 -3.364 31.710 1.00 9.87 306 HIS B N 1
ATOM 5456 C CA . HIS B 1 318 ? 40.691 -2.074 32.267 1.00 11.59 306 HIS B CA 1
ATOM 5457 C C . HIS B 1 318 ? 41.877 -2.209 33.218 1.00 10.71 306 HIS B C 1
ATOM 5458 O O . HIS B 1 318 ? 42.869 -1.454 33.134 1.00 9.80 306 HIS B O 1
ATOM 5465 N N . LEU B 1 319 ? 41.815 -3.193 34.100 1.00 9.77 307 LEU B N 1
ATOM 5466 C CA . LEU B 1 319 ? 42.922 -3.428 35.018 1.00 9.20 307 LEU B CA 1
ATOM 5467 C C . LEU B 1 319 ? 44.200 -3.867 34.269 1.00 9.51 307 LEU B C 1
ATOM 5468 O O . LEU B 1 319 ? 45.314 -3.426 34.565 1.00 10.03 307 LEU B O 1
ATOM 5473 N N . ARG B 1 320 ? 44.053 -4.803 33.328 1.00 8.76 308 ARG B N 1
ATOM 5474 C CA . ARG B 1 320 ? 45.165 -5.285 32.523 1.00 9.74 308 ARG B CA 1
ATOM 5475 C C . ARG B 1 320 ? 45.789 -4.094 31.795 1.00 8.84 308 ARG B C 1
ATOM 5476 O O . ARG B 1 320 ? 47.003 -3.921 31.824 1.00 10.41 308 ARG B O 1
ATOM 5484 N N . ASP B 1 321 ? 44.980 -3.250 31.170 1.00 10.46 309 ASP B N 1
ATOM 5485 C CA . ASP B 1 321 ? 45.556 -2.099 30.454 1.00 11.52 309 ASP B CA 1
ATOM 5486 C C . ASP B 1 321 ? 46.259 -1.090 31.349 1.00 9.55 309 ASP B C 1
ATOM 5487 O O . ASP B 1 321 ? 47.268 -0.471 30.950 1.00 10.53 309 ASP B O 1
ATOM 5492 N N . MET B 1 322 ? 45.752 -0.907 32.562 1.00 9.68 310 MET B N 1
ATOM 5493 C CA . MET B 1 322 ? 46.415 -0.072 33.562 1.00 9.12 310 MET B CA 1
ATOM 5494 C C . MET B 1 322 ? 47.764 -0.612 33.909 1.00 9.66 310 MET B C 1
ATOM 5495 O O . MET B 1 322 ? 48.695 0.112 34.063 1.00 8.75 310 MET B O 1
ATOM 5502 N N . LEU B 1 323 ? 47.893 -1.931 33.918 1.00 7.24 311 LEU B N 1
ATOM 5503 C CA . LEU B 1 323 ? 49.149 -2.585 34.313 1.00 6.31 311 LEU B CA 1
ATOM 5504 C C . LEU B 1 323 ? 50.082 -2.872 33.131 1.00 9.05 311 LEU B C 1
ATOM 5505 O O . LEU B 1 323 ? 51.246 -3.262 33.307 1.00 10.43 311 LEU B O 1
ATOM 5510 N N . ALA B 1 324 ? 49.586 -2.681 31.905 1.00 9.46 312 ALA B N 1
ATOM 5511 C CA . ALA B 1 324 ? 50.360 -3.044 30.727 1.00 9.52 312 ALA B CA 1
ATOM 5512 C C . ALA B 1 324 ? 51.651 -2.211 30.597 1.00 12.91 312 ALA B C 1
ATOM 5513 O O . ALA B 1 324 ? 52.699 -2.747 30.202 1.00 10.20 312 ALA B O 1
ATOM 5515 N N . PRO B 1 325 ? 51.654 -0.920 30.912 1.00 12.34 313 PRO B N 1
ATOM 5516 C CA . PRO B 1 325 ? 52.918 -0.208 30.861 1.00 13.41 313 PRO B CA 1
ATOM 5517 C C . PRO B 1 325 ? 54.004 -0.803 31.791 1.00 11.36 313 PRO B C 1
ATOM 5518 O O . PRO B 1 325 ? 55.180 -0.907 31.373 1.00 12.72 313 PRO B O 1
ATOM 5522 N N . LYS B 1 326 ? 53.619 -1.194 33.002 1.00 9.49 314 LYS B N 1
ATOM 5523 C CA . LYS B 1 326 ? 54.518 -1.835 33.955 1.00 11.06 314 LYS B CA 1
ATOM 5524 C C . LYS B 1 326 ? 55.022 -3.196 33.380 1.00 10.23 314 LYS B C 1
ATOM 5525 O O . LYS B 1 326 ? 56.219 -3.482 33.455 1.00 9.63 314 LYS B O 1
ATOM 5531 N N . PHE B 1 327 ? 54.142 -3.965 32.777 1.00 10.42 315 PHE B N 1
ATOM 5532 C CA . PHE B 1 327 ? 54.517 -5.235 32.158 1.00 10.06 315 PHE B CA 1
ATOM 5533 C C . PHE B 1 327 ? 55.562 -5.005 31.083 1.00 7.92 315 PHE B C 1
ATOM 5534 O O . PHE B 1 327 ? 56.616 -5.658 31.056 1.00 8.45 315 PHE B O 1
ATOM 5542 N N . ALA B 1 328 ? 55.340 -4.015 30.224 1.00 7.77 316 ALA B N 1
ATOM 5543 C CA . ALA B 1 328 ? 56.325 -3.689 29.188 1.00 7.30 316 ALA B CA 1
ATOM 5544 C C . ALA B 1 328 ? 57.648 -3.190 29.770 1.00 8.81 316 ALA B C 1
ATOM 5545 O O . ALA B 1 328 ? 58.719 -3.531 29.237 1.00 10.23 316 ALA B O 1
ATOM 5547 N N . GLU B 1 329 ? 57.591 -2.372 30.824 1.00 9.16 317 GLU B N 1
ATOM 5548 C CA . GLU B 1 329 ? 58.764 -1.892 31.506 1.00 10.43 317 GLU B CA 1
ATOM 5549 C C . GLU B 1 329 ? 59.606 -3.020 32.051 1.00 9.02 317 GLU B C 1
ATOM 5550 O O . GLU B 1 329 ? 60.848 -3.021 31.911 1.00 8.75 317 GLU B O 1
ATOM 5556 N N . LEU B 1 330 ? 58.966 -3.993 32.687 1.00 9.69 318 LEU B N 1
ATOM 5557 C CA . LEU B 1 330 ? 59.690 -5.138 33.242 1.00 10.22 318 LEU B CA 1
ATOM 5558 C C . LEU B 1 330 ? 60.455 -5.850 32.123 1.00 10.43 318 LEU B C 1
ATOM 5559 O O . LEU B 1 330 ? 61.605 -6.276 32.305 1.00 11.01 318 LEU B O 1
ATOM 5564 N N . ILE B 1 331 ? 59.794 -6.051 30.996 1.00 8.20 319 ILE B N 1
ATOM 5565 C CA . ILE B 1 331 ? 60.452 -6.708 29.854 1.00 9.29 319 ILE B CA 1
ATOM 5566 C C . ILE B 1 331 ? 61.611 -5.869 29.367 1.00 9.24 319 ILE B C 1
ATOM 5567 O O . ILE B 1 331 ? 62.752 -6.355 29.207 1.00 8.58 319 ILE B O 1
ATOM 5572 N N . TYR B 1 332 ? 61.376 -4.582 29.117 1.00 8.73 320 TYR B N 1
ATOM 5573 C CA . TYR B 1 332 ? 62.454 -3.720 28.638 1.00 7.73 320 TYR B CA 1
ATOM 5574 C C . TYR B 1 332 ? 63.660 -3.691 29.526 1.00 10.41 320 TYR B C 1
ATOM 5575 O O . TYR B 1 332 ? 64.791 -3.700 29.061 1.00 10.40 320 TYR B O 1
ATOM 5584 N N . ASN B 1 333 ? 63.416 -3.610 30.830 1.00 9.65 321 ASN B N 1
ATOM 5585 C CA . ASN B 1 333 ? 64.477 -3.408 31.779 1.00 10.49 321 ASN B CA 1
ATOM 5586 C C . ASN B 1 333 ? 65.257 -4.688 32.050 1.00 13.18 321 ASN B C 1
ATOM 5587 O O . ASN B 1 333 ? 66.324 -4.598 32.631 1.00 15.77 321 ASN B O 1
ATOM 5592 N N . GLY B 1 334 ? 64.744 -5.881 31.715 1.00 9.75 322 GLY B N 1
ATOM 5593 C CA . GLY B 1 334 ? 65.486 -7.100 32.015 1.00 12.17 322 GLY B CA 1
ATOM 5594 C C . GLY B 1 334 ? 64.984 -7.907 33.188 1.00 11.84 322 GLY B C 1
ATOM 5595 O O . GLY B 1 334 ? 65.628 -8.872 33.653 1.00 11.79 322 GLY B O 1
ATOM 5596 N N . PHE B 1 335 ? 63.779 -7.568 33.634 1.00 9.39 323 PHE B N 1
ATOM 5597 C CA . PHE B 1 335 ? 63.176 -8.279 34.764 1.00 7.51 323 PHE B CA 1
ATOM 5598 C C . PHE B 1 335 ? 62.195 -9.395 34.370 1.00 9.88 323 PHE B C 1
ATOM 5599 O O . PHE B 1 335 ? 61.211 -9.691 35.075 1.00 11.01 323 PHE B O 1
ATOM 5607 N N . TRP B 1 336 ? 62.503 -10.055 33.277 1.00 9.92 324 TRP B N 1
ATOM 5608 C CA . TRP B 1 336 ? 61.698 -11.188 32.802 1.00 9.61 324 TRP B CA 1
ATOM 5609 C C . TRP B 1 336 ? 61.501 -12.254 33.861 1.00 9.34 324 TRP B C 1
ATOM 5610 O O . TRP B 1 336 ? 60.385 -12.772 34.018 1.00 12.77 324 TRP B O 1
ATOM 5621 N N . PHE B 1 337 ? 62.564 -12.591 34.605 1.00 10.22 325 PHE B N 1
ATOM 5622 C CA . PHE B 1 337 ? 62.512 -13.647 35.612 1.00 10.46 325 PHE B CA 1
ATOM 5623 C C . PHE B 1 337 ? 62.337 -13.179 37.063 1.00 15.83 325 PHE B C 1
ATOM 5624 O O . PHE B 1 337 ? 62.615 -13.928 38.023 1.00 24.90 325 PHE B O 1
ATOM 5632 N N . SER B 1 338 ? 61.714 -12.038 37.235 1.00 12.43 326 SER B N 1
ATOM 5633 C CA . SER B 1 338 ? 61.565 -11.411 38.546 1.00 10.73 326 SER B CA 1
ATOM 5634 C C . SER B 1 338 ? 60.273 -11.810 39.241 1.00 10.17 326 SER B C 1
ATOM 5635 O O . SER B 1 338 ? 59.325 -12.246 38.607 1.00 11.56 326 SER B O 1
ATOM 5638 N N . PRO B 1 339 ? 60.228 -11.648 40.562 1.00 10.08 327 PRO B N 1
ATOM 5639 C CA . PRO B 1 339 ? 58.997 -11.919 41.278 1.00 10.67 327 PRO B CA 1
ATOM 5640 C C . PRO B 1 339 ? 57.859 -11.022 40.847 1.00 9.30 327 PRO B C 1
ATOM 5641 O O . PRO B 1 339 ? 56.722 -11.477 40.830 1.00 10.28 327 PRO B O 1
ATOM 5645 N N . GLU B 1 340 ? 58.129 -9.740 40.527 1.00 8.30 328 GLU B N 1
ATOM 5646 C CA . GLU B 1 340 ? 57.069 -8.843 40.131 1.00 8.03 328 GLU B CA 1
ATOM 5647 C C . GLU B 1 340 ? 56.490 -9.227 38.742 1.00 9.51 328 GLU B C 1
ATOM 5648 O O . GLU B 1 340 ? 55.281 -9.128 38.508 1.00 8.69 328 GLU B O 1
ATOM 5654 N N . MET B 1 341 ? 57.328 -9.773 37.855 1.00 9.64 329 MET B N 1
ATOM 5655 C CA . MET B 1 341 ? 56.834 -10.315 36.619 1.00 10.97 329 MET B CA 1
ATOM 5656 C C . MET B 1 341 ? 55.929 -11.552 36.869 1.00 10.69 329 MET B C 1
ATOM 5657 O O . MET B 1 341 ? 54.892 -11.707 36.207 1.00 10.44 329 MET B O 1
ATOM 5662 N N . GLU B 1 342 ? 56.342 -12.447 37.762 1.00 10.58 330 GLU B N 1
ATOM 5663 C CA . GLU B 1 342 ? 55.494 -13.600 38.079 1.00 11.87 330 GLU B CA 1
ATOM 5664 C C . GLU B 1 342 ? 54.122 -13.186 38.585 1.00 11.97 330 GLU B C 1
ATOM 5665 O O . GLU B 1 342 ? 53.091 -13.832 38.269 1.00 12.08 330 GLU B O 1
ATOM 5671 N N . PHE B 1 343 ? 54.132 -12.166 39.424 1.00 11.04 331 PHE B N 1
ATOM 5672 C CA . PHE B 1 343 ? 52.912 -11.574 40.001 1.00 9.26 331 PHE B CA 1
ATOM 5673 C C . PHE B 1 343 ? 51.983 -11.112 38.863 1.00 10.17 331 PHE B C 1
ATOM 5674 O O . PHE B 1 343 ? 50.787 -11.468 38.789 1.00 9.36 331 PHE B O 1
ATOM 5682 N N . LEU B 1 344 ? 52.526 -10.323 37.930 1.00 9.73 332 LEU B N 1
ATOM 5683 C CA . LEU B 1 344 ? 51.697 -9.808 36.809 1.00 7.38 332 LEU B CA 1
ATOM 5684 C C . LEU B 1 344 ? 51.250 -10.932 35.880 1.00 9.48 332 LEU B C 1
ATOM 5685 O O . LEU B 1 344 ? 50.096 -10.969 35.422 1.00 10.20 332 LEU B O 1
ATOM 5690 N N . LEU B 1 345 ? 52.167 -11.857 35.559 1.00 9.29 333 LEU B N 1
ATOM 5691 C CA . LEU B 1 345 ? 51.810 -12.980 34.692 1.00 12.78 333 LEU B CA 1
ATOM 5692 C C . LEU B 1 345 ? 50.683 -13.830 35.198 1.00 11.41 333 LEU B C 1
ATOM 5693 O O . LEU B 1 345 ? 49.871 -14.274 34.399 1.00 12.90 333 LEU B O 1
ATOM 5698 N N . ALA B 1 346 ? 50.626 -14.071 36.506 1.00 10.64 334 ALA B N 1
ATOM 5699 C CA . ALA B 1 346 ? 49.502 -14.797 37.100 1.00 10.60 334 ALA B CA 1
ATOM 5700 C C . ALA B 1 346 ? 48.175 -14.170 36.696 1.00 10.78 334 ALA B C 1
ATOM 5701 O O . ALA B 1 346 ? 47.258 -14.894 36.255 1.00 13.39 334 ALA B O 1
ATOM 5703 N N . ALA B 1 347 ? 48.079 -12.841 36.865 1.00 10.45 335 ALA B N 1
ATOM 5704 C CA . ALA B 1 347 ? 46.872 -12.135 36.510 1.00 10.12 335 ALA B CA 1
ATOM 5705 C C . ALA B 1 347 ? 46.664 -12.092 34.995 1.00 9.02 335 ALA B C 1
ATOM 5706 O O . ALA B 1 347 ? 45.565 -12.277 34.483 1.00 9.84 335 ALA B O 1
ATOM 5708 N N . PHE B 1 348 ? 47.744 -11.805 34.250 1.00 10.31 336 PHE B N 1
ATOM 5709 C CA . PHE B 1 348 ? 47.578 -11.557 32.804 1.00 9.99 336 PHE B CA 1
ATOM 5710 C C . PHE B 1 348 ? 47.182 -12.858 32.092 1.00 9.86 336 PHE B C 1
ATOM 5711 O O . PHE B 1 348 ? 46.402 -12.837 31.148 1.00 10.26 336 PHE B O 1
ATOM 5719 N N . ARG B 1 349 ? 47.689 -13.981 32.579 1.00 8.94 337 ARG B N 1
ATOM 5720 C CA . ARG B 1 349 ? 47.257 -15.268 32.075 1.00 11.53 337 ARG B CA 1
ATOM 5721 C C . ARG B 1 349 ? 45.811 -15.569 32.389 1.00 11.21 337 ARG B C 1
ATOM 5722 O O . ARG B 1 349 ? 45.080 -16.103 31.550 1.00 13.32 337 ARG B O 1
ATOM 5730 N N . LYS B 1 350 ? 45.382 -15.274 33.597 1.00 10.72 338 LYS B N 1
ATOM 5731 C CA . LYS B 1 350 ? 43.977 -15.427 33.974 1.00 13.12 338 LYS B CA 1
ATOM 5732 C C . LYS B 1 350 ? 43.075 -14.615 33.031 1.00 11.66 338 LYS B C 1
ATOM 5733 O O . LYS B 1 350 ? 42.049 -15.116 32.548 1.00 12.91 338 LYS B O 1
ATOM 5739 N N . ALA B 1 351 ? 43.507 -13.416 32.671 1.00 9.92 339 ALA B N 1
ATOM 5740 C CA . ALA B 1 351 ? 42.751 -12.556 31.749 1.00 8.68 339 ALA B CA 1
ATOM 5741 C C . ALA B 1 351 ? 42.587 -13.153 30.374 1.00 11.60 339 ALA B C 1
ATOM 5742 O O . ALA B 1 351 ? 41.714 -12.781 29.651 1.00 14.35 339 ALA B O 1
ATOM 5744 N N . GLN B 1 352 ? 43.524 -14.010 29.978 1.00 10.40 340 GLN B N 1
ATOM 5745 C CA . GLN B 1 352 ? 43.500 -14.622 28.627 1.00 9.49 340 GLN B CA 1
ATOM 5746 C C . GLN B 1 352 ? 42.640 -15.873 28.504 1.00 10.78 340 GLN B C 1
ATOM 5747 O O . GLN B 1 352 ? 42.445 -16.389 27.406 1.00 10.48 340 GLN B O 1
ATOM 5753 N N . GLU B 1 353 ? 42.155 -16.425 29.623 1.00 12.15 341 GLU B N 1
ATOM 5754 C CA . GLU B 1 353 ? 41.315 -17.612 29.622 1.00 12.54 341 GLU B CA 1
ATOM 5755 C C . GLU B 1 353 ? 40.106 -17.277 28.752 1.00 13.42 341 GLU B C 1
ATOM 5756 O O . GLU B 1 353 ? 39.495 -16.228 28.896 1.00 15.52 341 GLU B O 1
ATOM 5762 N N . ASN B 1 354 ? 39.834 -18.146 27.800 1.00 14.62 342 ASN B N 1
ATOM 5763 C CA . ASN B 1 354 ? 38.752 -17.899 26.807 1.00 15.84 342 ASN B CA 1
ATOM 5764 C C . ASN B 1 354 ? 38.846 -16.696 25.829 1.00 12.14 342 ASN B C 1
ATOM 5765 O O . ASN B 1 354 ? 37.876 -16.368 25.134 1.00 13.26 342 ASN B O 1
ATOM 5770 N N . VAL B 1 355 ? 40.038 -16.094 25.729 1.00 10.52 343 VAL B N 1
ATOM 5771 C CA . VAL B 1 355 ? 40.406 -15.266 24.569 1.00 9.75 343 VAL B CA 1
ATOM 5772 C C . VAL B 1 355 ? 40.656 -16.263 23.417 1.00 9.57 343 VAL B C 1
ATOM 5773 O O . VAL B 1 355 ? 41.820 -16.575 23.046 1.00 9.26 343 VAL B O 1
ATOM 5777 N N . THR B 1 356 ? 39.545 -16.704 22.843 1.00 8.00 344 THR B N 1
ATOM 5778 C CA . THR B 1 356 ? 39.512 -17.882 21.928 1.00 9.81 344 THR B CA 1
ATOM 5779 C C . THR B 1 356 ? 38.534 -17.589 20.830 1.00 9.38 344 THR B C 1
ATOM 5780 O O . THR B 1 356 ? 37.395 -17.209 21.089 1.00 10.99 344 THR B O 1
ATOM 5784 N N . GLY B 1 357 ? 39.002 -17.678 19.612 1.00 9.66 345 GLY B N 1
ATOM 5785 C CA . GLY B 1 357 ? 38.216 -17.281 18.460 1.00 9.72 345 GLY B CA 1
ATOM 5786 C C . GLY B 1 357 ? 39.126 -16.997 17.286 1.00 9.01 345 GLY B C 1
ATOM 5787 O O . GLY B 1 357 ? 40.272 -17.404 17.265 1.00 10.94 345 GLY B O 1
ATOM 5788 N N . LYS B 1 358 ? 38.601 -16.264 16.325 1.00 8.18 346 LYS B N 1
ATOM 5789 C CA . LYS B 1 358 ? 39.317 -15.954 15.107 1.00 8.85 346 LYS B CA 1
ATOM 5790 C C . LYS B 1 358 ? 39.034 -14.495 14.707 1.00 9.63 346 LYS B C 1
ATOM 5791 O O . LYS B 1 358 ? 37.924 -14.015 14.907 1.00 10.65 346 LYS B O 1
ATOM 5797 N N . VAL B 1 359 ? 40.046 -13.884 14.086 1.00 6.40 347 VAL B N 1
ATOM 5798 C CA . VAL B 1 359 ? 40.007 -12.515 13.643 1.00 6.64 347 VAL B CA 1
ATOM 5799 C C . VAL B 1 359 ? 40.439 -12.522 12.185 1.00 10.96 347 VAL B C 1
ATOM 5800 O O . VAL B 1 359 ? 41.447 -13.135 11.831 1.00 10.25 347 VAL B O 1
ATOM 5804 N N . THR B 1 360 ? 39.710 -11.777 11.348 1.00 7.73 348 THR B N 1
ATOM 5805 C CA . THR B 1 360 ? 40.106 -11.549 9.964 1.00 7.05 348 THR B CA 1
ATOM 5806 C C . THR B 1 360 ? 40.705 -10.167 9.872 1.00 9.31 348 THR B C 1
ATOM 5807 O O . THR B 1 360 ? 40.095 -9.172 10.312 1.00 10.52 348 THR B O 1
ATOM 5811 N N . VAL B 1 361 ? 41.936 -10.120 9.392 1.00 8.74 349 VAL B N 1
ATOM 5812 C CA . VAL B 1 361 ? 42.668 -8.871 9.167 1.00 10.06 349 VAL B CA 1
ATOM 5813 C C . VAL B 1 361 ? 42.963 -8.685 7.689 1.00 10.71 349 VAL B C 1
ATOM 5814 O O . VAL B 1 361 ? 43.327 -9.600 6.994 1.00 9.39 349 VAL B O 1
ATOM 5818 N N . SER B 1 362 ? 42.771 -7.482 7.265 1.00 9.15 350 SER B N 1
ATOM 5819 C CA . SER B 1 362 ? 43.184 -7.003 5.932 1.00 8.73 350 SER B CA 1
ATOM 5820 C C . SER B 1 362 ? 44.547 -6.400 6.050 1.00 10.76 350 SER B C 1
ATOM 5821 O O . SER B 1 362 ? 44.791 -5.505 6.877 1.00 12.40 350 SER B O 1
ATOM 5824 N N . ILE B 1 363 ? 45.475 -6.891 5.216 1.00 8.33 351 ILE B N 1
ATOM 5825 C CA . ILE B 1 363 ? 46.831 -6.408 5.189 1.00 10.77 351 ILE B CA 1
ATOM 5826 C C . ILE B 1 363 ? 47.092 -5.777 3.842 1.00 10.88 351 ILE B C 1
ATOM 5827 O O . ILE B 1 363 ? 46.884 -6.386 2.797 1.00 9.59 351 ILE B O 1
ATOM 5832 N N . TYR B 1 364 ? 47.505 -4.524 3.870 1.00 10.46 352 TYR B N 1
ATOM 5833 C CA . TYR B 1 364 ? 47.610 -3.730 2.638 1.00 8.64 352 TYR B CA 1
ATOM 5834 C C . TYR B 1 364 ? 48.524 -2.528 2.874 1.00 8.28 352 TYR B C 1
ATOM 5835 O O . TYR B 1 364 ? 48.250 -1.658 3.703 1.00 9.79 352 TYR B O 1
ATOM 5844 N N . LYS B 1 365 ? 49.642 -2.506 2.156 1.00 7.92 353 LYS B N 1
ATOM 5845 C CA . LYS B 1 365 ? 50.582 -1.399 2.169 1.00 7.73 353 LYS B CA 1
ATOM 5846 C C . LYS B 1 365 ? 50.771 -0.752 3.543 1.00 8.88 353 LYS B C 1
ATOM 5847 O O . LYS B 1 365 ? 50.444 0.431 3.735 1.00 9.54 353 LYS B O 1
ATOM 5853 N N . GLY B 1 366 ? 51.263 -1.543 4.486 1.00 11.56 354 GLY B N 1
ATOM 5854 C CA . GLY B 1 366 ? 51.586 -1.079 5.806 1.00 10.18 354 GLY B CA 1
ATOM 5855 C C . GLY B 1 366 ? 50.430 -1.176 6.821 1.00 7.17 354 GLY B C 1
ATOM 5856 O O . GLY B 1 366 ? 50.678 -1.028 8.032 1.00 10.49 354 GLY B O 1
ATOM 5857 N N . ASN B 1 367 ? 49.199 -1.325 6.336 1.00 9.16 355 ASN B N 1
ATOM 5858 C CA . ASN B 1 367 ? 48.019 -1.333 7.201 1.00 10.10 355 ASN B CA 1
ATOM 5859 C C . ASN B 1 367 ? 47.699 -2.749 7.624 1.00 10.98 355 ASN B C 1
ATOM 5860 O O . ASN B 1 367 ? 47.665 -3.624 6.787 1.00 10.17 355 ASN B O 1
ATOM 5865 N N . VAL B 1 368 ? 47.329 -2.910 8.900 1.00 10.08 356 VAL B N 1
ATOM 5866 C CA . VAL B 1 368 ? 46.797 -4.164 9.423 1.00 8.50 356 VAL B CA 1
ATOM 5867 C C . VAL B 1 368 ? 45.452 -3.859 10.083 1.00 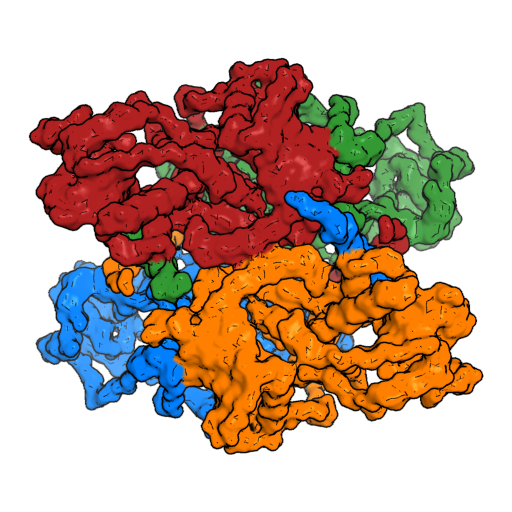9.98 356 VAL B C 1
ATOM 5868 O O . VAL B 1 368 ? 45.428 -3.262 11.155 1.00 13.62 356 VAL B O 1
ATOM 5872 N N . MET B 1 369 ? 44.366 -4.177 9.395 1.00 10.51 357 MET B N 1
ATOM 5873 C CA . MET B 1 369 ? 43.059 -3.722 9.829 1.00 10.68 357 MET B CA 1
ATOM 5874 C C . MET B 1 369 ? 42.116 -4.853 10.116 1.00 10.83 357 MET B C 1
ATOM 5875 O O . MET B 1 369 ? 41.724 -5.588 9.214 1.00 9.57 357 MET B O 1
ATOM 5883 N N . PRO B 1 370 ? 41.703 -5.039 11.367 1.00 9.92 358 PRO B N 1
ATOM 5884 C CA . PRO B 1 370 ? 40.666 -6.017 11.672 1.00 10.37 358 PRO B CA 1
ATOM 5885 C C . PRO B 1 370 ? 39.375 -5.615 10.983 1.00 12.03 358 PRO B C 1
ATOM 5886 O O . PRO B 1 370 ? 38.998 -4.438 11.015 1.00 12.22 358 PRO B O 1
ATOM 5890 N N . VAL B 1 371 ? 38.769 -6.562 10.283 1.00 10.52 359 VAL B N 1
ATOM 5891 C CA . VAL B 1 371 ? 37.485 -6.347 9.636 1.00 12.19 359 VAL B CA 1
ATOM 5892 C C . VAL B 1 371 ? 36.379 -7.289 10.067 1.00 10.07 359 VAL B C 1
ATOM 5893 O O . VAL B 1 371 ? 35.227 -7.072 9.689 1.00 11.59 359 VAL B O 1
ATOM 5897 N N . ALA B 1 372 ? 36.679 -8.353 10.847 1.00 9.81 360 ALA B N 1
ATOM 5898 C CA . ALA B 1 372 ? 35.635 -9.308 11.288 1.00 7.45 360 ALA B CA 1
ATOM 5899 C C . ALA B 1 372 ? 36.283 -10.109 12.397 1.00 8.06 360 ALA B C 1
ATOM 5900 O O . ALA B 1 372 ? 37.520 -10.283 12.404 1.00 10.02 360 ALA B O 1
ATOM 5902 N N . ARG B 1 373 ? 35.470 -10.614 13.314 1.00 9.36 361 ARG B N 1
ATOM 5903 C CA . ARG B 1 373 ? 35.937 -11.542 14.330 1.00 7.74 361 ARG B CA 1
ATOM 5904 C C . ARG B 1 373 ? 34.796 -12.342 14.886 1.00 9.52 361 ARG B C 1
ATOM 5905 O O . ARG B 1 373 ? 33.605 -11.966 14.732 1.00 9.09 361 ARG B O 1
ATOM 5913 N N . TYR B 1 374 ? 35.160 -13.490 15.494 1.00 7.96 362 TYR B N 1
ATOM 5914 C CA . TYR B 1 374 ? 34.178 -14.403 16.044 1.00 9.46 362 TYR B CA 1
ATOM 5915 C C . TYR B 1 374 ? 34.759 -15.178 17.215 1.00 9.40 362 TYR B C 1
ATOM 5916 O O . TYR B 1 374 ? 35.937 -15.572 17.182 1.00 9.80 362 TYR B O 1
ATOM 5925 N N . SER B 1 375 ? 33.953 -15.353 18.252 1.00 9.63 363 SER B N 1
ATOM 5926 C CA . SER B 1 375 ? 34.341 -16.232 19.355 1.00 9.61 363 SER B CA 1
ATOM 5927 C C . SER B 1 375 ? 33.123 -17.073 19.771 1.00 11.95 363 SER B C 1
ATOM 5928 O O . SER B 1 375 ? 32.029 -16.530 19.974 1.00 12.06 363 SER B O 1
ATOM 5931 N N . PRO B 1 376 ? 33.340 -18.357 20.009 1.00 13.31 364 PRO B N 1
ATOM 5932 C CA . PRO B 1 376 ? 32.310 -19.183 20.670 1.00 17.46 364 PRO B CA 1
ATOM 5933 C C . PRO B 1 376 ? 32.011 -18.735 22.105 1.00 18.26 364 PRO B C 1
ATOM 5934 O O . PRO B 1 376 ? 31.003 -19.121 22.676 1.00 20.38 364 PRO B O 1
ATOM 5938 N N . TYR B 1 377 ? 32.906 -17.990 22.713 1.00 14.89 365 TYR B N 1
ATOM 5939 C CA . TYR B 1 377 ? 32.761 -17.540 24.102 1.00 15.21 365 TYR B CA 1
ATOM 5940 C C . TYR B 1 377 ? 32.313 -16.074 24.145 1.00 19.15 365 TYR B C 1
ATOM 5941 O O . TYR B 1 377 ? 32.899 -15.250 24.841 1.00 22.58 365 TYR B O 1
ATOM 5950 N N . SER B 1 378 ? 31.253 -15.777 23.424 1.00 22.51 366 SER B N 1
ATOM 5951 C CA . SER B 1 378 ? 30.660 -14.428 23.448 1.00 24.01 366 SER B CA 1
ATOM 5952 C C . SER B 1 378 ? 29.164 -14.504 23.221 1.00 29.07 366 SER B C 1
ATOM 5953 O O . SER B 1 378 ? 28.661 -15.509 22.707 1.00 27.98 366 SER B O 1
ATOM 5956 N N . LEU B 1 379 ? 28.451 -13.424 23.572 1.00 32.58 367 LEU B N 1
ATOM 5957 C CA . LEU B 1 379 ? 26.986 -13.362 23.393 1.00 34.24 367 LEU B CA 1
ATOM 5958 C C . LEU B 1 379 ? 26.616 -13.268 21.917 1.00 32.75 367 LEU B C 1
ATOM 5959 O O . LEU B 1 379 ? 25.458 -13.392 21.530 1.00 32.84 367 LEU B O 1
ATOM 5963 N N . TYR B 1 380 ? 27.617 -13.086 21.068 1.00 28.43 368 TYR B N 1
ATOM 5964 C CA . TYR B 1 380 ? 27.409 -13.154 19.636 1.00 28.37 368 TYR B CA 1
ATOM 5965 C C . TYR B 1 380 ? 27.385 -14.617 19.116 1.00 31.25 368 TYR B C 1
ATOM 5966 O O . TYR B 1 380 ? 26.982 -14.865 17.982 1.00 33.71 368 TYR B O 1
ATOM 5975 N N . ASN B 1 381 ? 27.824 -15.563 19.950 1.00 31.78 369 ASN B N 1
ATOM 5976 C CA . ASN B 1 381 ? 27.634 -16.990 19.675 1.00 30.95 369 ASN B CA 1
ATOM 5977 C C . ASN B 1 381 ? 26.141 -17.326 19.890 1.00 32.61 369 ASN B C 1
ATOM 5978 O O . ASN B 1 381 ? 25.438 -17.569 18.913 1.00 35.67 369 ASN B O 1
ATOM 5983 N N . GLY B 1 392 ? 19.439 -8.128 28.442 1.00 36.40 380 GLY B N 1
ATOM 5984 C CA . GLY B 1 392 ? 18.583 -8.320 29.603 1.00 33.68 380 GLY B CA 1
ATOM 5985 C C . GLY B 1 392 ? 18.521 -7.117 30.522 1.00 32.79 380 GLY B C 1
ATOM 5986 O O . GLY B 1 392 ? 18.781 -7.206 31.731 1.00 33.70 380 GLY B O 1
ATOM 5987 N N . PHE B 1 393 ? 18.202 -5.968 29.941 1.00 30.24 381 PHE B N 1
ATOM 5988 C CA . PHE B 1 393 ? 17.847 -4.803 30.713 1.00 26.86 381 PHE B CA 1
ATOM 5989 C C . PHE B 1 393 ? 16.886 -3.890 29.927 1.00 27.46 381 PHE B C 1
ATOM 5990 O O . PHE B 1 393 ? 16.648 -4.067 28.727 1.00 28.48 381 PHE B O 1
ATOM 5998 N N . ASP B 1 394 ? 16.340 -2.911 30.610 1.00 26.36 382 ASP B N 1
ATOM 5999 C CA . ASP B 1 394 ? 15.467 -2.017 29.937 1.00 25.40 382 ASP B CA 1
ATOM 6000 C C . ASP B 1 394 ? 15.746 -0.584 30.331 1.00 23.79 382 ASP B C 1
ATOM 6001 O O . ASP B 1 394 ? 16.583 -0.289 31.193 1.00 21.86 382 ASP B O 1
ATOM 6006 N N . ALA B 1 395 ? 15.062 0.312 29.646 1.00 21.37 383 ALA B N 1
ATOM 6007 C CA . ALA B 1 395 ? 15.299 1.734 29.776 1.00 23.13 383 ALA B CA 1
ATOM 6008 C C . ALA B 1 395 ? 15.076 2.200 31.186 1.00 22.11 383 ALA B C 1
ATOM 6009 O O . ALA B 1 395 ? 15.657 3.209 31.643 1.00 22.12 383 ALA B O 1
ATOM 6011 N N . THR B 1 396 ? 14.170 1.528 31.877 1.00 18.31 384 THR B N 1
ATOM 6012 C CA . THR B 1 396 ? 13.889 1.874 33.249 1.00 19.94 384 THR B CA 1
ATOM 6013 C C . THR B 1 396 ? 15.138 1.599 34.085 1.00 15.85 384 THR B C 1
ATOM 6014 O O . THR B 1 396 ? 15.485 2.384 34.984 1.00 18.31 384 THR B O 1
ATOM 6018 N N . ASP B 1 397 ? 15.842 0.512 33.773 1.00 14.85 385 ASP B N 1
ATOM 6019 C CA . ASP B 1 397 ? 17.092 0.227 34.481 1.00 13.12 385 ASP B CA 1
ATOM 6020 C C . ASP B 1 397 ? 18.148 1.309 34.258 1.00 12.73 385 ASP B C 1
ATOM 6021 O O . ASP B 1 397 ? 18.861 1.676 35.179 1.00 14.54 385 ASP B O 1
ATOM 6026 N N . SER B 1 398 ? 18.316 1.763 33.000 1.00 10.71 386 SER B N 1
ATOM 6027 C CA . SER B 1 398 ? 19.263 2.888 32.754 1.00 12.30 386 SER B CA 1
ATOM 6028 C C . SER B 1 398 ? 19.013 4.108 33.623 1.00 11.41 386 SER B C 1
ATOM 6029 O O . SER B 1 398 ? 19.949 4.763 34.054 1.00 13.78 386 SER B O 1
ATOM 6032 N N . LYS B 1 399 ? 17.741 4.424 33.877 1.00 11.97 387 LYS B N 1
ATOM 6033 C CA . LYS B 1 399 ? 17.355 5.596 34.646 1.00 14.35 387 LYS B CA 1
ATOM 6034 C C . LYS B 1 399 ? 17.928 5.492 36.061 1.00 13.85 387 LYS B C 1
ATOM 6035 O O . LYS B 1 399 ? 18.583 6.406 36.549 1.00 14.92 387 LYS B O 1
ATOM 6041 N N . GLY B 1 400 ? 17.725 4.341 36.679 1.00 13.94 388 GLY B N 1
ATOM 6042 C CA . GLY B 1 400 ? 18.310 4.109 38.026 1.00 15.80 388 GLY B CA 1
ATOM 6043 C C . GLY B 1 400 ? 19.814 4.114 38.055 1.00 15.20 388 GLY B C 1
ATOM 6044 O O . GLY B 1 400 ? 20.401 4.714 38.942 1.00 14.29 388 GLY B O 1
ATOM 6045 N N . PHE B 1 401 ? 20.448 3.450 37.094 1.00 13.12 389 PHE B N 1
ATOM 6046 C CA . PHE B 1 401 ? 21.890 3.403 36.983 1.00 13.38 389 PHE B CA 1
ATOM 6047 C C . PHE B 1 401 ? 22.424 4.826 36.888 1.00 10.73 389 PHE B C 1
ATOM 6048 O O . PHE B 1 401 ? 23.332 5.199 37.636 1.00 12.97 389 PHE B O 1
ATOM 6056 N N . ILE B 1 402 ? 21.863 5.614 35.972 1.00 12.13 390 ILE B N 1
ATOM 6057 C CA . ILE B 1 402 ? 22.290 7.032 35.810 1.00 13.09 390 ILE B CA 1
ATOM 6058 C C . ILE B 1 402 ? 22.028 7.836 37.089 1.00 13.23 390 ILE B C 1
ATOM 6059 O O . ILE B 1 402 ? 22.899 8.570 37.542 1.00 15.12 390 ILE B O 1
ATOM 6064 N N . ASN B 1 403 ? 20.855 7.679 37.702 1.00 12.52 391 ASN B N 1
ATOM 6065 C CA . ASN B 1 403 ? 20.550 8.500 38.894 1.00 13.15 391 ASN B CA 1
ATOM 6066 C C . ASN B 1 403 ? 21.498 8.253 40.064 1.00 16.49 391 ASN B C 1
ATOM 6067 O O . ASN B 1 403 ? 21.907 9.216 40.765 1.00 17.57 391 ASN B O 1
ATOM 6072 N N . ILE B 1 404 ? 21.825 6.984 40.3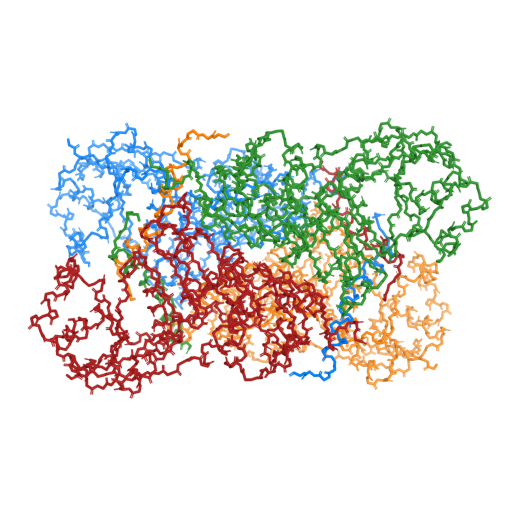01 1.00 15.52 392 ILE B N 1
ATOM 6073 C CA . ILE B 1 404 ? 22.734 6.664 41.389 1.00 15.97 392 ILE B CA 1
ATOM 6074 C C . ILE B 1 404 ? 24.128 7.271 41.068 1.00 17.24 392 ILE B C 1
ATOM 6075 O O . ILE B 1 404 ? 24.752 7.878 41.924 1.00 18.17 392 ILE B O 1
ATOM 6080 N N . HIS B 1 405 ? 24.624 7.090 39.835 1.00 15.52 393 HIS B N 1
ATOM 6081 C CA . HIS B 1 405 ? 25.937 7.626 39.495 1.00 14.41 393 HIS B CA 1
ATOM 6082 C C . HIS B 1 405 ? 25.949 9.146 39.598 1.00 14.74 393 HIS B C 1
ATOM 6083 O O . HIS B 1 405 ? 26.950 9.725 39.994 1.00 19.56 393 HIS B O 1
ATOM 6090 N N . ALA B 1 406 ? 24.854 9.787 39.216 1.00 16.20 394 ALA B N 1
ATOM 6091 C CA . ALA B 1 406 ? 24.737 11.234 39.234 1.00 19.68 394 ALA B CA 1
ATOM 6092 C C . ALA B 1 406 ? 24.736 11.835 40.661 1.00 20.44 394 ALA B C 1
ATOM 6093 O O . ALA B 1 406 ? 25.139 12.957 40.820 1.00 19.83 394 ALA B O 1
ATOM 6095 N N . LEU B 1 407 ? 24.241 11.100 41.649 1.00 22.94 395 LEU B N 1
ATOM 6096 C CA . LEU B 1 407 ? 24.126 11.608 43.043 1.00 21.58 395 LEU B CA 1
ATOM 6097 C C . LEU B 1 407 ? 25.384 12.297 43.485 1.00 20.21 395 LEU B C 1
ATOM 6098 O O . LEU B 1 407 ? 25.395 13.432 43.987 1.00 17.83 395 LEU B O 1
ATOM 6103 N N . ARG B 1 408 ? 26.494 11.598 43.291 1.00 20.22 396 ARG B N 1
ATOM 6104 C CA . ARG B 1 408 ? 27.762 12.048 43.760 1.00 18.72 396 ARG B CA 1
ATOM 6105 C C . ARG B 1 408 ? 28.211 13.332 43.068 1.00 15.92 396 ARG B C 1
ATOM 6106 O O . ARG B 1 408 ? 28.918 14.176 43.672 1.00 19.39 396 ARG B O 1
ATOM 6114 N N . LEU B 1 409 ? 27.834 13.502 41.792 1.00 14.19 397 LEU B N 1
ATOM 6115 C CA . LEU B 1 409 ? 28.228 14.698 41.061 1.00 13.57 397 LEU B CA 1
ATOM 6116 C C . LEU B 1 409 ? 27.413 15.903 41.522 1.00 14.65 397 LEU B C 1
ATOM 6117 O O . LEU B 1 409 ? 27.902 17.020 41.510 1.00 18.27 397 LEU B O 1
ATOM 6122 N N . LYS B 1 410 ? 26.174 15.645 41.873 1.00 16.52 398 LYS B N 1
ATOM 6123 C CA . LYS B 1 410 ? 25.288 16.709 42.385 1.00 19.58 398 LYS B CA 1
ATOM 6124 C C . LYS B 1 410 ? 25.836 17.239 43.720 1.00 22.07 398 LYS B C 1
ATOM 6125 O O . LYS B 1 410 ? 25.833 18.449 43.949 1.00 25.04 398 LYS B O 1
ATOM 6131 N N . VAL B 1 411 ? 26.364 16.345 44.556 1.00 26.54 399 VAL B N 1
ATOM 6132 C CA . VAL B 1 411 ? 26.977 16.733 45.845 1.00 28.19 399 VAL B CA 1
ATOM 6133 C C . VAL B 1 411 ? 28.183 17.604 45.630 1.00 27.42 399 VAL B C 1
ATOM 6134 O O . VAL B 1 411 ? 28.305 18.652 46.250 1.00 31.96 399 VAL B O 1
ATOM 6138 N N . HIS B 1 412 ? 29.052 17.194 44.742 1.00 26.58 400 HIS B N 1
ATOM 6139 C CA . HIS B 1 412 ? 30.214 17.963 44.390 1.00 27.83 400 HIS B CA 1
ATOM 6140 C C . HIS B 1 412 ? 29.860 19.378 43.902 1.00 30.92 400 HIS B C 1
ATOM 6141 O O . HIS B 1 412 ? 30.488 20.332 44.326 1.00 32.12 400 HIS B O 1
ATOM 6148 N N . GLN B 1 413 ? 28.866 19.492 43.016 1.00 25.23 401 GLN B N 1
ATOM 6149 C CA . GLN B 1 413 ? 28.457 20.805 42.509 1.00 26.71 401 GLN B CA 1
ATOM 6150 C C . GLN B 1 413 ? 28.026 21.723 43.642 1.00 28.37 401 GLN B C 1
ATOM 6151 O O . GLN B 1 413 ? 28.449 22.873 43.690 1.00 32.55 401 GLN B O 1
ATOM 6157 N N . LEU B 1 414 ? 27.152 21.234 44.510 1.00 29.92 402 LEU B N 1
ATOM 6158 C CA . LEU B 1 414 ? 26.667 21.992 45.656 1.00 38.06 402 LEU B CA 1
ATOM 6159 C C . LEU B 1 414 ? 27.761 22.352 46.684 1.00 43.87 402 LEU B C 1
ATOM 6160 O O . LEU B 1 414 ? 27.435 22.898 47.744 1.00 46.69 402 LEU B O 1
ATOM 6164 N N . VAL B 1 415 ? 29.026 22.071 46.352 1.00 46.40 403 VAL B N 1
ATOM 6165 C CA . VAL B 1 415 ? 30.196 22.353 47.197 1.00 49.34 403 VAL B CA 1
ATOM 6166 C C . VAL B 1 415 ? 31.314 23.141 46.448 1.00 49.35 403 VAL B C 1
ATOM 6167 O O . VAL B 1 415 ? 32.096 23.859 47.071 1.00 50.99 403 VAL B O 1
ATOM 6171 N N . LYS B 1 416 ? 31.388 23.012 45.127 1.00 49.15 404 LYS B N 1
ATOM 6172 C CA . LYS B 1 416 ? 32.212 23.906 44.305 1.00 50.57 404 LYS B CA 1
ATOM 6173 C C . LYS B 1 416 ? 31.580 25.289 44.095 1.00 50.23 404 LYS B C 1
ATOM 6174 O O . LYS B 1 416 ? 32.296 26.267 43.866 1.00 51.01 404 LYS B O 1
ATOM 6180 N N . LYS B 1 417 ? 30.252 25.373 44.149 1.00 48.61 405 LYS B N 1
ATOM 6181 C CA . LYS B 1 417 ? 29.573 26.655 43.963 1.00 48.22 405 LYS B CA 1
ATOM 6182 C C . LYS B 1 417 ? 29.783 27.565 45.199 1.00 48.45 405 LYS B C 1
ATOM 6183 O O . LYS B 1 417 ? 29.654 28.797 45.123 1.00 50.08 405 LYS B O 1
ATOM 6185 N N . GLY B 1 418 ? 30.131 26.960 46.332 1.00 47.35 406 GLY B N 1
ATOM 6186 C CA . GLY B 1 418 ? 30.338 27.708 47.563 1.00 46.89 406 GLY B CA 1
ATOM 6187 C C . GLY B 1 418 ? 31.514 28.680 47.553 1.00 44.40 406 GLY B C 1
ATOM 6188 O O . GLY B 1 418 ? 32.372 28.666 46.664 1.00 41.41 406 GLY B O 1
ATOM 6189 N N . TYR B 1 419 ? 31.530 29.545 48.560 1.00 42.25 407 TYR B N 1
ATOM 6190 C CA . TYR B 1 419 ? 32.740 30.256 48.927 1.00 38.71 407 TYR B CA 1
ATOM 6191 C C . TYR B 1 419 ? 33.828 29.197 49.136 1.00 36.61 407 TYR B C 1
ATOM 6192 O O . TYR B 1 419 ? 33.626 28.228 49.866 1.00 35.31 407 TYR B O 1
ATOM 6201 N N . GLN B 1 420 ? 34.964 29.390 48.481 1.00 32.55 408 GLN B N 1
ATOM 6202 C CA . GLN B 1 420 ? 36.092 28.464 48.569 1.00 35.86 408 GLN B CA 1
ATOM 6203 C C . GLN B 1 420 ? 37.117 29.110 49.488 1.00 36.03 408 GLN B C 1
ATOM 6204 O O . GLN B 1 420 ? 37.698 30.148 49.145 1.00 35.06 408 GLN B O 1
ATOM 6210 N N . ARG B 1 421 ? 37.292 28.555 50.671 1.00 35.50 409 ARG B N 1
ATOM 6211 C CA . ARG B 1 421 ? 38.244 29.142 51.611 1.00 39.79 409 ARG B CA 1
ATOM 6212 C C . ARG B 1 421 ? 39.653 28.586 51.427 1.00 42.59 409 ARG B C 1
ATOM 6213 O O . ARG B 1 421 ? 40.580 29.195 51.967 1.00 42.83 409 ARG B O 1
ATOM 6222 N N . LYS C 1 14 ? 92.117 26.756 48.503 1.00 46.94 2 LYS C N 1
ATOM 6223 C CA . LYS C 1 14 ? 91.457 27.466 47.354 1.00 46.18 2 LYS C CA 1
ATOM 6224 C C . LYS C 1 14 ? 90.046 26.915 47.074 1.00 43.25 2 LYS C C 1
ATOM 6225 O O . LYS C 1 14 ? 89.061 27.644 47.172 1.00 44.56 2 LYS C O 1
ATOM 6227 N N . GLU C 1 15 ? 89.961 25.636 46.712 1.00 39.98 3 GLU C N 1
ATOM 6228 C CA . GLU C 1 15 ? 88.683 25.027 46.360 1.00 36.51 3 GLU C CA 1
ATOM 6229 C C . GLU C 1 15 ? 87.793 25.015 47.592 1.00 32.60 3 GLU C C 1
ATOM 6230 O O . GLU C 1 15 ? 88.270 24.612 48.650 1.00 31.15 3 GLU C O 1
ATOM 6236 N N . LYS C 1 16 ? 86.522 25.432 47.448 1.00 27.68 4 LYS C N 1
ATOM 6237 C CA . LYS C 1 16 ? 85.568 25.428 48.565 1.00 24.89 4 LYS C CA 1
ATOM 6238 C C . LYS C 1 16 ? 84.667 24.219 48.468 1.00 20.75 4 LYS C C 1
ATOM 6239 O O . LYS C 1 16 ? 84.216 23.877 47.388 1.00 21.38 4 LYS C O 1
ATOM 6245 N N . VAL C 1 17 ? 84.386 23.620 49.624 1.00 20.95 5 VAL C N 1
ATOM 6246 C CA . VAL C 1 17 ? 83.385 22.586 49.771 1.00 21.53 5 VAL C CA 1
ATOM 6247 C C . VAL C 1 17 ? 82.405 22.975 50.894 1.00 19.11 5 VAL C C 1
ATOM 6248 O O . VAL C 1 17 ? 82.819 23.440 51.958 1.00 21.28 5 VAL C O 1
ATOM 6252 N N . VAL C 1 18 ? 81.106 22.812 50.623 1.00 19.12 6 VAL C N 1
ATOM 6253 C CA . VAL C 1 18 ? 80.095 22.915 51.661 1.00 16.83 6 VAL C CA 1
ATOM 6254 C C . VAL C 1 18 ? 79.798 21.487 52.135 1.00 16.22 6 VAL C C 1
ATOM 6255 O O . VAL C 1 18 ? 79.296 20.644 51.372 1.00 14.49 6 VAL C O 1
ATOM 6259 N N . LEU C 1 19 ? 80.100 21.235 53.415 1.00 13.70 7 LEU C N 1
ATOM 6260 C CA . LEU C 1 19 ? 79.924 19.925 54.001 1.00 11.55 7 LEU C CA 1
ATOM 6261 C C . LEU C 1 19 ? 78.710 19.950 54.891 1.00 12.14 7 LEU C C 1
ATOM 6262 O O . LEU C 1 19 ? 78.602 20.842 55.720 1.00 13.07 7 LEU C O 1
ATOM 6267 N N . ALA C 1 20 ? 77.787 19.003 54.676 1.00 13.85 8 ALA C N 1
ATOM 6268 C CA . ALA C 1 20 ? 76.702 18.787 55.623 1.00 13.14 8 ALA C CA 1
ATOM 6269 C C . ALA C 1 20 ? 77.298 18.194 56.887 1.00 12.43 8 ALA C C 1
ATOM 6270 O O . ALA C 1 20 ? 77.657 17.015 56.954 1.00 15.32 8 ALA C O 1
ATOM 6272 N N . TYR C 1 21 ? 77.365 19.037 57.909 1.00 14.69 9 TYR C N 1
ATOM 6273 C CA . TYR C 1 21 ? 78.057 18.702 59.148 1.00 15.80 9 TYR C CA 1
ATOM 6274 C C . TYR C 1 21 ? 77.108 18.515 60.327 1.00 15.91 9 TYR C C 1
ATOM 6275 O O . TYR C 1 21 ? 76.337 19.424 60.664 1.00 18.83 9 TYR C O 1
ATOM 6284 N N . SER C 1 22 ? 77.155 17.331 60.936 1.00 17.25 10 SER C N 1
ATOM 6285 C CA . SER C 1 22 ? 76.243 16.962 62.033 1.00 18.19 10 SER C CA 1
ATOM 6286 C C . SER C 1 22 ? 76.895 17.116 63.404 1.00 20.10 10 SER C C 1
ATOM 6287 O O . SER C 1 22 ? 76.197 17.121 64.415 1.00 20.51 10 SER C O 1
ATOM 6290 N N . GLY C 1 23 ? 78.222 17.183 63.433 1.00 22.87 11 GLY C N 1
ATOM 6291 C CA . GLY C 1 23 ? 78.964 17.242 64.699 1.00 21.17 11 GLY C CA 1
ATOM 6292 C C . GLY C 1 23 ? 79.418 15.892 65.228 1.00 19.93 11 GLY C C 1
ATOM 6293 O O . GLY C 1 23 ? 80.172 15.854 66.168 1.00 21.28 11 GLY C O 1
ATOM 6294 N N . GLY C 1 24 ? 78.973 14.802 64.621 1.00 17.20 12 GLY C N 1
ATOM 6295 C CA . GLY C 1 24 ? 79.298 13.436 65.045 1.00 18.89 12 GLY C CA 1
ATOM 6296 C C . GLY C 1 24 ? 80.684 13.032 64.551 1.00 17.31 12 GLY C C 1
ATOM 6297 O O . GLY C 1 24 ? 81.358 13.802 63.871 1.00 19.64 12 GLY C O 1
ATOM 6298 N N . LEU C 1 25 ? 81.087 11.806 64.882 1.00 18.55 13 LEU C N 1
ATOM 6299 C CA . LEU C 1 25 ? 82.426 11.331 64.583 1.00 18.28 13 LEU C CA 1
ATOM 6300 C C . LEU C 1 25 ? 82.685 11.287 63.064 1.00 18.20 13 LEU C C 1
ATOM 6301 O O . LEU C 1 25 ? 83.665 11.852 62.605 1.00 17.59 13 LEU C O 1
ATOM 6306 N N . ASP C 1 26 ? 81.766 10.685 62.298 1.00 21.03 14 ASP C N 1
ATOM 6307 C CA . ASP C 1 26 ? 81.958 10.616 60.819 1.00 20.83 14 ASP C CA 1
ATOM 6308 C C . ASP C 1 26 ? 82.208 11.961 60.158 1.00 17.36 14 ASP C C 1
ATOM 6309 O O . ASP C 1 26 ? 83.215 12.117 59.446 1.00 18.98 14 ASP C O 1
ATOM 6314 N N . THR C 1 27 ? 81.284 12.919 60.323 1.00 15.51 15 THR C N 1
ATOM 6315 C CA . THR C 1 27 ? 81.461 14.208 59.680 1.00 16.34 15 THR C CA 1
ATOM 6316 C C . THR C 1 27 ? 82.571 15.053 60.243 1.00 16.52 15 THR C C 1
ATOM 6317 O O . THR C 1 27 ? 83.115 15.904 59.553 1.00 17.10 15 THR C O 1
ATOM 6321 N N . SER C 1 28 ? 82.934 14.839 61.506 1.00 16.35 16 SER C N 1
ATOM 6322 C CA . SER C 1 28 ? 84.106 15.514 62.045 1.00 18.56 16 SER C CA 1
ATOM 6323 C C . SER C 1 28 ? 85.400 15.007 61.389 1.00 17.13 16 SER C C 1
ATOM 6324 O O . SER C 1 28 ? 86.232 15.808 61.036 1.00 18.11 16 SER C O 1
ATOM 6327 N N . VAL C 1 29 ? 85.516 13.690 61.236 1.00 18.31 17 VAL C N 1
ATOM 6328 C CA . VAL C 1 29 ? 86.680 13.096 60.553 1.00 18.61 17 VAL C CA 1
ATOM 6329 C C . VAL C 1 29 ? 86.701 13.558 59.110 1.00 17.51 17 VAL C C 1
ATOM 6330 O O . VAL C 1 29 ? 87.737 14.002 58.586 1.00 22.62 17 VAL C O 1
ATOM 6334 N N . ILE C 1 30 ? 85.532 13.528 58.472 1.00 17.46 18 ILE C N 1
ATOM 6335 C CA . ILE C 1 30 ? 85.465 13.989 57.077 1.00 17.81 18 ILE C CA 1
ATOM 6336 C C . ILE C 1 30 ? 85.879 15.427 56.941 1.00 17.45 18 ILE C C 1
ATOM 6337 O O . ILE C 1 30 ? 86.612 15.791 56.022 1.00 17.62 18 ILE C O 1
ATOM 6342 N N . LEU C 1 31 ? 85.454 16.269 57.867 1.00 18.43 19 LEU C N 1
ATOM 6343 C CA . LEU C 1 31 ? 85.815 17.673 57.795 1.00 17.40 19 LEU C CA 1
ATOM 6344 C C . LEU C 1 31 ? 87.348 17.880 57.903 1.00 20.03 19 LEU C C 1
ATOM 6345 O O . LEU C 1 31 ? 87.915 18.624 57.125 1.00 18.55 19 LEU C O 1
ATOM 6350 N N . LYS C 1 32 ? 87.973 17.204 58.859 1.00 21.47 20 LYS C N 1
ATOM 6351 C CA . LYS C 1 32 ? 89.425 17.262 59.025 1.00 22.84 20 LYS C CA 1
ATOM 6352 C C . LYS C 1 32 ? 90.133 16.784 57.767 1.00 25.50 20 LYS C C 1
ATOM 6353 O O . LYS C 1 32 ? 91.058 17.454 57.256 1.00 27.34 20 LYS C O 1
ATOM 6359 N N . TRP C 1 33 ? 89.704 15.616 57.297 1.00 25.99 21 TRP C N 1
ATOM 6360 C CA . TRP C 1 33 ? 90.260 14.962 56.121 1.00 28.25 21 TRP C CA 1
ATOM 6361 C C . TRP C 1 33 ? 90.237 15.861 54.880 1.00 29.26 21 TRP C C 1
ATOM 6362 O O . TRP C 1 33 ? 91.202 15.897 54.117 1.00 25.93 21 TRP C O 1
ATOM 6373 N N . LEU C 1 34 ? 89.136 16.575 54.661 1.00 27.98 22 LEU C N 1
ATOM 6374 C CA . LEU C 1 34 ? 89.050 17.447 53.495 1.00 28.31 22 LEU C CA 1
ATOM 6375 C C . LEU C 1 34 ? 89.967 18.638 53.658 1.00 28.49 22 LEU C C 1
ATOM 6376 O O . LEU C 1 34 ? 90.582 19.104 52.695 1.00 26.95 22 LEU C O 1
ATOM 6381 N N . CYS C 1 35 ? 90.038 19.165 54.877 1.00 28.25 23 CYS C N 1
ATOM 6382 C CA . CYS C 1 35 ? 90.993 20.226 55.177 1.00 28.86 23 CYS C CA 1
ATOM 6383 C C . CYS C 1 35 ? 92.408 19.764 54.868 1.00 28.54 23 CYS C C 1
ATOM 6384 O O . CYS C 1 35 ? 93.198 20.548 54.347 1.00 29.89 23 CYS C O 1
ATOM 6387 N N . GLU C 1 36 ? 92.720 18.509 55.221 1.00 31.71 24 GLU C N 1
ATOM 6388 C CA . GLU C 1 36 ? 94.086 17.942 55.043 1.00 32.73 24 GLU C CA 1
ATOM 6389 C C . GLU C 1 36 ? 94.428 17.768 53.565 1.00 34.78 24 GLU C C 1
ATOM 6390 O O . GLU C 1 36 ? 95.594 17.859 53.176 1.00 34.47 24 GLU C O 1
ATOM 6396 N N . LYS C 1 37 ? 93.396 17.518 52.758 1.00 34.05 25 LYS C N 1
ATOM 6397 C CA . LYS C 1 37 ? 93.507 17.431 51.296 1.00 34.33 25 LYS C CA 1
ATOM 6398 C C . LYS C 1 37 ? 93.591 18.795 50.615 1.00 33.80 25 LYS C C 1
ATOM 6399 O O . LYS C 1 37 ? 93.769 18.865 49.403 1.00 36.46 25 LYS C O 1
ATOM 6403 N N . GLY C 1 38 ? 93.466 19.874 51.379 1.00 32.63 26 GLY C N 1
ATOM 6404 C CA . GLY C 1 38 ? 93.661 21.220 50.850 1.00 31.11 26 GLY C CA 1
ATOM 6405 C C . GLY C 1 38 ? 92.397 22.002 50.562 1.00 30.72 26 GLY C C 1
ATOM 6406 O O . GLY C 1 38 ? 92.464 23.128 50.100 1.00 32.21 26 GLY C O 1
ATOM 6407 N N . PHE C 1 39 ? 91.230 21.426 50.850 1.00 28.42 27 PHE C N 1
ATOM 6408 C CA . PHE C 1 39 ? 89.975 22.140 50.636 1.00 26.66 27 PHE C CA 1
ATOM 6409 C C . PHE C 1 39 ? 89.736 23.201 51.697 1.00 26.06 27 PHE C C 1
ATOM 6410 O O . PHE C 1 39 ? 90.111 23.024 52.868 1.00 27.63 27 PHE C O 1
ATOM 6418 N N . ASP C 1 40 ? 89.159 24.322 51.270 1.00 24.45 28 ASP C N 1
ATOM 6419 C CA . ASP C 1 40 ? 88.486 25.277 52.165 1.00 23.31 28 ASP C CA 1
ATOM 6420 C C . ASP C 1 40 ? 87.084 24.734 52.529 1.00 24.11 28 ASP C C 1
ATOM 6421 O O . ASP C 1 40 ? 86.171 24.863 51.727 1.00 23.93 28 ASP C O 1
ATOM 6426 N N . VAL C 1 41 ? 86.926 24.174 53.721 1.00 23.78 29 VAL C N 1
ATOM 6427 C CA . VAL C 1 41 ? 85.644 23.571 54.107 1.00 18.54 29 VAL C CA 1
ATOM 6428 C C . VAL C 1 41 ? 84.699 24.541 54.860 1.00 21.06 29 VAL C C 1
ATOM 6429 O O . VAL C 1 41 ? 85.025 25.065 55.950 1.00 21.24 29 VAL C O 1
ATOM 6433 N N . ILE C 1 42 ? 83.503 24.751 54.286 1.00 18.99 30 ILE C N 1
ATOM 6434 C CA . ILE C 1 42 ? 82.408 25.426 54.999 1.00 19.59 30 ILE C CA 1
ATOM 6435 C C . ILE C 1 42 ? 81.491 24.399 55.662 1.00 19.23 30 ILE C C 1
ATOM 6436 O O . ILE C 1 42 ? 81.006 23.480 54.990 1.00 19.00 30 ILE C O 1
ATOM 6441 N N . ALA C 1 43 ? 81.277 24.513 56.973 1.00 17.11 31 ALA C N 1
ATOM 6442 C CA . ALA C 1 43 ? 80.446 23.550 57.660 1.00 15.65 31 ALA C CA 1
ATOM 6443 C C . ALA C 1 43 ? 79.008 24.067 57.687 1.00 14.76 31 ALA C C 1
ATOM 6444 O O . ALA C 1 43 ? 78.739 25.168 58.126 1.00 15.86 31 ALA C O 1
ATOM 6446 N N . TYR C 1 44 ? 78.082 23.243 57.189 1.00 14.32 32 TYR C N 1
ATOM 6447 C CA . TYR C 1 44 ? 76.673 23.586 57.141 1.00 14.58 32 TYR C CA 1
ATOM 6448 C C . TYR C 1 44 ? 75.902 22.701 58.114 1.00 12.67 32 TYR C C 1
ATOM 6449 O O . TYR C 1 44 ? 75.869 21.488 57.978 1.00 12.04 32 TYR C O 1
ATOM 6458 N N . VAL C 1 45 ? 75.310 23.331 59.117 1.00 11.60 33 VAL C N 1
ATOM 6459 C CA . VAL C 1 45 ? 74.643 22.643 60.204 1.00 11.86 33 VAL C CA 1
ATOM 6460 C C . VAL C 1 45 ? 73.143 22.957 60.104 1.00 12.37 33 VAL C C 1
ATOM 6461 O O . VAL C 1 45 ? 72.707 24.086 60.303 1.00 13.68 33 VAL C O 1
ATOM 6465 N N . ALA C 1 46 ? 72.375 21.945 59.750 1.00 13.69 34 ALA C N 1
ATOM 6466 C CA . ALA C 1 46 ? 70.926 22.110 59.506 1.00 13.81 34 ALA C CA 1
ATOM 6467 C C . ALA C 1 46 ? 70.154 21.767 60.786 1.00 12.67 34 ALA C C 1
ATOM 6468 O O . ALA C 1 46 ? 70.245 20.633 61.249 1.00 15.17 34 ALA C O 1
ATOM 6470 N N . ASN C 1 47 ? 69.475 22.746 61.376 1.00 10.13 35 ASN C N 1
ATOM 6471 C CA . ASN C 1 47 ? 68.638 22.555 62.530 1.00 9.69 35 ASN C CA 1
ATOM 6472 C C . ASN C 1 47 ? 67.256 22.210 62.032 1.00 11.60 35 ASN C C 1
ATOM 6473 O O . ASN C 1 47 ? 66.557 23.075 61.539 1.00 10.54 35 ASN C O 1
ATOM 6478 N N . VAL C 1 48 ? 66.926 20.921 62.028 1.00 10.70 36 VAL C N 1
ATOM 6479 C CA . VAL C 1 48 ? 65.579 20.445 61.646 1.00 10.99 36 VAL C CA 1
ATOM 6480 C C . VAL C 1 48 ? 64.842 19.893 62.867 1.00 10.51 36 VAL C C 1
ATOM 6481 O O . VAL C 1 48 ? 63.932 19.063 62.749 1.00 12.26 36 VAL C O 1
ATOM 6485 N N . GLY C 1 49 ? 65.227 20.375 64.044 1.00 12.30 37 GLY C N 1
ATOM 6486 C CA . GLY C 1 49 ? 64.560 20.034 65.304 1.00 13.80 37 GLY C CA 1
ATOM 6487 C C . GLY C 1 49 ? 65.257 18.979 66.154 1.00 14.77 37 GLY C C 1
ATOM 6488 O O . GLY C 1 49 ? 64.735 18.564 67.204 1.00 19.81 37 GLY C O 1
ATOM 6489 N N . GLN C 1 50 ? 66.443 18.539 65.755 1.00 16.00 38 GLN C N 1
ATOM 6490 C CA . GLN C 1 50 ? 67.216 17.660 66.635 1.00 14.85 38 GLN C CA 1
ATOM 6491 C C . GLN C 1 50 ? 67.572 18.381 67.947 1.00 18.65 38 GLN C C 1
ATOM 6492 O O . GLN C 1 50 ? 67.690 19.602 67.997 1.00 17.64 38 GLN C O 1
ATOM 6498 N N . LYS C 1 51 ? 67.650 17.633 69.038 1.00 21.40 39 LYS C N 1
ATOM 6499 C CA . LYS C 1 51 ? 67.878 18.242 70.345 1.00 26.41 39 LYS C CA 1
ATOM 6500 C C . LYS C 1 51 ? 69.374 18.292 70.602 1.00 29.34 39 LYS C C 1
ATOM 6501 O O . LYS C 1 51 ? 69.891 17.671 71.527 1.00 33.53 39 LYS C O 1
ATOM 6507 N N . ASP C 1 52 ? 70.066 19.005 69.725 1.00 26.50 40 ASP C N 1
ATOM 6508 C CA . ASP C 1 52 ? 71.517 19.101 69.750 1.00 25.79 40 ASP C CA 1
ATOM 6509 C C . ASP C 1 52 ? 71.935 20.484 70.246 1.00 22.72 40 ASP C C 1
ATOM 6510 O O . ASP C 1 52 ? 71.171 21.432 70.185 1.00 22.20 40 ASP C O 1
ATOM 6515 N N . ASP C 1 53 ? 73.170 20.569 70.745 1.00 21.90 41 ASP C N 1
ATOM 6516 C CA . ASP C 1 53 ? 73.794 21.829 71.135 1.00 21.80 41 ASP C CA 1
ATOM 6517 C C . ASP C 1 53 ? 74.491 22.467 69.935 1.00 19.88 41 ASP C C 1
ATOM 6518 O O . ASP C 1 53 ? 75.658 22.194 69.656 1.00 22.14 41 ASP C O 1
ATOM 6523 N N . PHE C 1 54 ? 73.776 23.324 69.219 1.00 17.93 42 PHE C N 1
ATOM 6524 C CA . PHE C 1 54 ? 74.297 23.897 67.987 1.00 17.27 42 PHE C CA 1
ATOM 6525 C C . PHE C 1 54 ? 75.466 24.848 68.242 1.00 18.30 42 PHE C C 1
ATOM 6526 O O . PHE C 1 54 ? 76.352 24.988 67.405 1.00 20.31 42 PHE C O 1
ATOM 6534 N N . VAL C 1 55 ? 75.474 25.489 69.413 1.00 18.87 43 VAL C N 1
ATOM 6535 C CA . VAL C 1 55 ? 76.625 26.291 69.835 1.00 18.62 43 VAL C CA 1
ATOM 6536 C C . VAL C 1 55 ? 77.881 25.427 69.918 1.00 16.18 43 VAL C C 1
ATOM 6537 O O . VAL C 1 55 ? 78.899 25.787 69.321 1.00 20.07 43 VAL C O 1
ATOM 6541 N N . ALA C 1 56 ? 77.805 24.302 70.623 1.00 18.66 44 ALA C N 1
ATOM 6542 C CA . ALA C 1 56 ? 78.935 23.337 70.693 1.00 19.08 44 ALA C CA 1
ATOM 6543 C C . ALA C 1 56 ? 79.340 22.778 69.318 1.00 18.76 44 ALA C C 1
ATOM 6544 O O . ALA C 1 56 ? 80.512 22.591 69.046 1.00 19.30 44 ALA C O 1
ATOM 6546 N N . ILE C 1 57 ? 78.356 22.481 68.471 1.00 15.47 45 ILE C N 1
ATOM 6547 C CA . ILE C 1 57 ? 78.652 21.899 67.161 1.00 17.50 45 ILE C CA 1
ATOM 6548 C C . ILE C 1 57 ? 79.426 22.874 66.302 1.00 16.92 45 ILE C C 1
ATOM 6549 O O . ILE C 1 57 ? 80.399 22.511 65.616 1.00 17.09 45 ILE C O 1
ATOM 6554 N N . LYS C 1 58 ? 79.027 24.135 66.337 1.00 19.46 46 LYS C N 1
ATOM 6555 C CA . LYS C 1 58 ? 79.739 25.141 65.583 1.00 18.93 46 LYS C CA 1
ATOM 6556 C C . LYS C 1 58 ? 81.180 25.300 66.109 1.00 18.16 46 LYS C C 1
ATOM 6557 O O . LYS C 1 58 ? 82.102 25.453 65.327 1.00 20.58 46 LYS C O 1
ATOM 6563 N N . GLU C 1 59 ? 81.352 25.266 67.423 1.00 22.18 47 GLU C N 1
ATOM 6564 C CA . GLU C 1 59 ? 82.703 25.381 68.025 1.00 21.55 47 GLU C CA 1
ATOM 6565 C C . GLU C 1 59 ? 83.559 24.208 67.565 1.00 20.88 47 GLU C C 1
ATOM 6566 O O . GLU C 1 59 ? 84.733 24.376 67.267 1.00 22.80 47 GLU C O 1
ATOM 6570 N N . LYS C 1 60 ? 82.967 23.018 67.544 1.00 19.33 48 LYS C N 1
ATOM 6571 C CA . LYS C 1 60 ? 83.680 21.804 67.152 1.00 18.50 48 LYS C CA 1
ATOM 6572 C C . LYS C 1 60 ? 84.107 21.895 65.695 1.00 19.77 48 LYS C C 1
ATOM 6573 O O . LYS C 1 60 ? 85.271 21.624 65.354 1.00 18.81 48 LYS C O 1
ATOM 6579 N N . ALA C 1 61 ? 83.193 22.322 64.820 1.00 17.52 49 ALA C N 1
ATOM 6580 C CA . ALA C 1 61 ? 83.543 22.491 63.425 1.00 18.24 49 ALA C CA 1
ATOM 6581 C C . ALA C 1 61 ? 84.765 23.372 63.260 1.00 18.34 49 ALA C C 1
ATOM 6582 O O . ALA C 1 61 ? 85.671 23.016 62.526 1.00 19.48 49 ALA C O 1
ATOM 6584 N N . LEU C 1 62 ? 84.753 24.526 63.920 1.00 21.51 50 LEU C N 1
ATOM 6585 C CA . LEU C 1 62 ? 85.842 25.512 63.850 1.00 23.41 50 LEU C CA 1
ATOM 6586 C C . LEU C 1 62 ? 87.143 24.955 64.411 1.00 24.57 50 LEU C C 1
ATOM 6587 O O . LEU C 1 62 ? 88.185 25.115 63.797 1.00 28.46 50 LEU C O 1
ATOM 6592 N N . LYS C 1 63 ? 87.065 24.267 65.552 1.00 28.18 51 LYS C N 1
ATOM 6593 C CA . LYS C 1 63 ? 88.240 23.592 66.158 1.00 28.64 51 LYS C CA 1
ATOM 6594 C C . LYS C 1 63 ? 88.757 22.441 65.267 1.00 28.56 51 LYS C C 1
ATOM 6595 O O . LYS C 1 63 ? 89.941 22.064 65.332 1.00 26.09 51 LYS C O 1
ATOM 6597 N N . THR C 1 64 ? 87.874 21.883 64.436 1.00 26.39 52 THR C N 1
ATOM 6598 C CA . THR C 1 64 ? 88.262 20.820 63.520 1.00 24.90 52 THR C CA 1
ATOM 6599 C C . THR C 1 64 ? 88.851 21.374 62.210 1.00 25.11 52 THR C C 1
ATOM 6600 O O . THR C 1 64 ? 89.517 20.651 61.482 1.00 26.69 52 THR C O 1
ATOM 6604 N N . GLY C 1 65 ? 88.618 22.647 61.923 1.00 22.48 53 GLY C N 1
ATOM 6605 C CA . GLY C 1 65 ? 89.230 23.271 60.780 1.00 23.01 53 GLY C CA 1
ATOM 6606 C C . GLY C 1 65 ? 88.317 23.954 59.775 1.00 23.71 53 GLY C C 1
ATOM 6607 O O . GLY C 1 65 ? 88.783 24.418 58.728 1.00 24.00 53 GLY C O 1
ATOM 6608 N N . ALA C 1 66 ? 87.019 24.024 60.057 1.00 22.73 54 ALA C N 1
ATOM 6609 C CA . ALA C 1 66 ? 86.123 24.681 59.124 1.00 22.69 54 ALA C CA 1
ATOM 6610 C C . ALA C 1 66 ? 86.460 26.145 59.079 1.00 23.35 54 ALA C C 1
ATOM 6611 O O . ALA C 1 66 ? 86.792 26.735 60.087 1.00 22.67 54 ALA C O 1
ATOM 6613 N N . SER C 1 67 ? 86.390 26.736 57.898 1.00 22.30 55 SER C N 1
ATOM 6614 C CA . SER C 1 67 ? 86.663 28.151 57.750 1.00 25.00 55 SER C CA 1
ATOM 6615 C C . SER C 1 67 ? 85.507 29.012 58.219 1.00 25.03 55 SER C C 1
ATOM 6616 O O . SER C 1 67 ? 85.703 30.149 58.642 1.00 24.13 55 SER C O 1
ATOM 6619 N N . LYS C 1 68 ? 84.296 28.449 58.155 1.00 24.74 56 LYS C N 1
ATOM 6620 C CA . LYS C 1 68 ? 83.064 29.203 58.366 1.00 23.33 56 LYS C CA 1
ATOM 6621 C C . LYS C 1 68 ? 81.981 28.181 58.653 1.00 20.86 56 LYS C C 1
ATOM 6622 O O . LYS C 1 68 ? 82.036 27.087 58.107 1.00 21.86 56 LYS C O 1
ATOM 6628 N N . VAL C 1 69 ? 81.065 28.516 59.553 1.00 18.40 57 VAL C N 1
ATOM 6629 C CA . VAL C 1 69 ? 79.951 27.628 59.908 1.00 20.13 57 VAL C CA 1
ATOM 6630 C C . VAL C 1 69 ? 78.623 28.330 59.586 1.00 20.35 57 VAL C C 1
ATOM 6631 O O . VAL C 1 69 ? 78.450 29.482 59.889 1.00 19.50 57 VAL C O 1
ATOM 6635 N N . TYR C 1 70 ? 77.682 27.631 58.941 1.00 18.70 58 TYR C N 1
ATOM 6636 C CA . TYR C 1 70 ? 76.304 28.124 58.810 1.00 18.16 58 TYR C CA 1
ATOM 6637 C C . TYR C 1 70 ? 75.409 27.255 59.677 1.00 16.31 58 TYR C C 1
ATOM 6638 O O . TYR C 1 70 ? 75.337 26.064 59.430 1.00 18.19 58 TYR C O 1
ATOM 6647 N N . VAL C 1 71 ? 74.726 27.821 60.669 1.00 14.57 59 VAL C N 1
ATOM 6648 C CA . VAL C 1 71 ? 73.726 27.076 61.466 1.00 15.51 59 VAL C CA 1
ATOM 6649 C C . VAL C 1 71 ? 72.346 27.571 61.005 1.00 16.22 59 VAL C C 1
ATOM 6650 O O . VAL C 1 71 ? 71.976 28.712 61.235 1.00 16.88 59 VAL C O 1
ATOM 6654 N N . GLU C 1 72 ? 71.602 26.716 60.321 1.00 12.68 60 GLU C N 1
ATOM 6655 C CA . GLU C 1 72 ? 70.422 27.143 59.609 1.00 13.11 60 GLU C CA 1
ATOM 6656 C C . GLU C 1 72 ? 69.191 26.616 60.349 1.00 14.01 60 GLU C C 1
ATOM 6657 O O . GLU C 1 72 ? 69.058 25.396 60.521 1.00 12.09 60 GLU C O 1
ATOM 6663 N N . ASP C 1 73 ? 68.313 27.510 60.788 1.00 12.41 61 ASP C N 1
ATOM 6664 C CA . ASP C 1 73 ? 67.083 27.091 61.425 1.00 12.44 61 ASP C CA 1
ATOM 6665 C C . ASP C 1 73 ? 66.036 26.790 60.354 1.00 12.37 61 ASP C C 1
ATOM 6666 O O . ASP C 1 73 ? 65.435 27.711 59.759 1.00 14.87 61 ASP C O 1
ATOM 6671 N N . LEU C 1 74 ? 65.833 25.495 60.078 1.00 11.21 62 LEU C N 1
ATOM 6672 C CA . LEU C 1 74 ? 64.976 25.056 59.003 1.00 12.42 62 LEU C CA 1
ATOM 6673 C C . LEU C 1 74 ? 63.656 24.452 59.539 1.00 11.16 62 LEU C C 1
ATOM 6674 O O . LEU C 1 74 ? 62.863 23.877 58.769 1.00 10.39 62 LEU C O 1
ATOM 6679 N N . ARG C 1 75 ? 63.361 24.645 60.826 1.00 10.84 63 ARG C N 1
ATOM 6680 C CA . ARG C 1 75 ? 62.269 23.903 61.465 1.00 10.81 63 ARG C CA 1
ATOM 6681 C C . ARG C 1 75 ? 60.903 24.304 60.888 1.00 11.78 63 ARG C C 1
ATOM 6682 O O . ARG C 1 75 ? 60.044 23.453 60.574 1.00 10.77 63 ARG C O 1
ATOM 6690 N N . ARG C 1 76 ? 60.639 25.612 60.783 1.00 10.25 64 ARG C N 1
ATOM 6691 C CA . ARG C 1 76 ? 59.340 26.034 60.243 1.00 10.24 64 ARG C CA 1
ATOM 6692 C C . ARG C 1 76 ? 59.116 25.600 58.800 1.00 11.10 64 ARG C C 1
ATOM 6693 O O . ARG C 1 76 ? 58.043 25.111 58.431 1.00 12.52 64 ARG C O 1
ATOM 6701 N N . GLU C 1 77 ? 60.122 25.772 57.951 1.00 9.23 65 GLU C N 1
ATOM 6702 C CA . GLU C 1 77 ? 60.046 25.302 56.592 1.00 11.67 65 GLU C CA 1
ATOM 6703 C C . GLU C 1 77 ? 59.841 23.764 56.510 1.00 11.64 65 GLU C C 1
ATOM 6704 O O . GLU C 1 77 ? 59.126 23.265 55.647 1.00 10.56 65 GLU C O 1
ATOM 6710 N N . PHE C 1 78 ? 60.543 23.035 57.361 1.00 10.94 66 PHE C N 1
ATOM 6711 C CA . PHE C 1 78 ? 60.387 21.570 57.444 1.00 9.47 66 PHE C CA 1
ATOM 6712 C C . PHE C 1 78 ? 58.939 21.209 57.642 1.00 9.08 66 PHE C C 1
ATOM 6713 O O . PHE C 1 78 ? 58.379 20.382 56.931 1.00 10.86 66 PHE C O 1
ATOM 6721 N N . VAL C 1 79 ? 58.314 21.893 58.582 1.00 8.61 67 VAL C N 1
ATOM 6722 C CA . VAL C 1 79 ? 56.913 21.650 58.864 1.00 8.40 67 VAL C CA 1
ATOM 6723 C C . VAL C 1 79 ? 56.019 22.026 57.686 1.00 7.03 67 VAL C C 1
ATOM 6724 O O . VAL C 1 79 ? 55.225 21.205 57.211 1.00 8.90 67 VAL C O 1
ATOM 6728 N N . THR C 1 80 ? 56.064 23.278 57.220 1.00 8.49 68 THR C N 1
ATOM 6729 C CA . THR C 1 80 ? 55.067 23.753 56.265 1.00 8.34 68 THR C CA 1
ATOM 6730 C C . THR C 1 80 ? 55.239 23.285 54.854 1.00 9.46 68 THR C C 1
ATOM 6731 O O . THR C 1 80 ? 54.246 23.073 54.169 1.00 13.73 68 THR C O 1
ATOM 6735 N N . ASP C 1 81 ? 56.475 23.085 54.400 1.00 12.76 69 ASP C N 1
ATOM 6736 C CA . ASP C 1 81 ? 56.750 22.726 53.028 1.00 9.57 69 ASP C CA 1
ATOM 6737 C C . ASP C 1 81 ? 57.174 21.303 52.781 1.00 11.01 69 ASP C C 1
ATOM 6738 O O . ASP C 1 81 ? 57.274 20.875 51.626 1.00 11.12 69 ASP C O 1
ATOM 6743 N N . TYR C 1 82 ? 57.427 20.556 53.865 1.00 9.53 70 TYR C N 1
ATOM 6744 C CA . TYR C 1 82 ? 57.918 19.182 53.773 1.00 10.07 70 TYR C CA 1
ATOM 6745 C C . TYR C 1 82 ? 57.006 18.204 54.475 1.00 10.94 70 TYR C C 1
ATOM 6746 O O . TYR C 1 82 ? 56.352 17.419 53.829 1.00 9.55 70 TYR C O 1
ATOM 6755 N N . ILE C 1 83 ? 56.846 18.329 55.797 1.00 8.32 71 ILE C N 1
ATOM 6756 C CA . ILE C 1 83 ? 55.951 17.434 56.523 1.00 7.96 71 ILE C CA 1
ATOM 6757 C C . ILE C 1 83 ? 54.528 17.608 56.002 1.00 8.16 71 ILE C C 1
ATOM 6758 O O . ILE C 1 83 ? 53.838 16.678 55.732 1.00 8.31 71 ILE C O 1
ATOM 6763 N N . PHE C 1 84 ? 54.053 18.868 55.888 1.00 8.61 72 PHE C N 1
ATOM 6764 C CA . PHE C 1 84 ? 52.710 19.086 55.380 1.00 8.82 72 PHE C CA 1
ATOM 6765 C C . PHE C 1 84 ? 52.543 18.700 53.924 1.00 8.97 72 PHE C C 1
ATOM 6766 O O . PHE C 1 84 ? 51.413 18.409 53.502 1.00 13.02 72 PHE C O 1
ATOM 6774 N N . THR C 1 85 ? 53.611 18.674 53.128 1.00 9.21 73 THR C N 1
ATOM 6775 C CA . THR C 1 85 ? 53.518 18.131 51.796 1.00 10.41 73 THR C CA 1
ATOM 6776 C C . THR C 1 85 ? 53.312 16.614 51.797 1.00 9.07 73 THR C C 1
ATOM 6777 O O . THR C 1 85 ? 52.445 16.105 51.074 1.00 9.88 73 THR C O 1
ATOM 6781 N N . ALA C 1 86 ? 54.065 15.893 52.618 1.00 9.45 74 ALA C N 1
ATOM 6782 C CA . ALA C 1 86 ? 53.850 14.439 52.749 1.00 9.27 74 ALA C CA 1
ATOM 6783 C C . ALA C 1 86 ? 52.427 14.139 53.197 1.00 8.82 74 ALA C C 1
ATOM 6784 O O . ALA C 1 86 ? 51.783 13.147 52.760 1.00 10.05 74 ALA C O 1
ATOM 6786 N N . LEU C 1 87 ? 51.879 15.013 54.052 1.00 7.79 75 LEU C N 1
ATOM 6787 C CA . LEU C 1 87 ? 50.556 14.836 54.577 1.00 10.20 75 LEU C CA 1
ATOM 6788 C C . LEU C 1 87 ? 49.474 14.846 53.501 1.00 10.50 75 LEU C C 1
ATOM 6789 O O . LEU C 1 87 ? 48.433 14.218 53.625 1.00 11.32 75 LEU C O 1
ATOM 6794 N N . LEU C 1 88 ? 49.760 15.524 52.406 1.00 12.57 76 LEU C N 1
ATOM 6795 C CA . LEU C 1 88 ? 48.809 15.596 51.274 1.00 16.57 76 LEU C CA 1
ATOM 6796 C C . LEU C 1 88 ? 48.435 14.213 50.772 1.00 15.49 76 LEU C C 1
ATOM 6797 O O . LEU C 1 88 ? 47.289 14.017 50.374 1.00 19.63 76 LEU C O 1
ATOM 6802 N N . GLY C 1 89 ? 49.370 13.243 50.820 1.00 15.41 77 GLY C N 1
ATOM 6803 C CA . GLY C 1 89 ? 49.105 11.872 50.423 1.00 16.65 77 GLY C CA 1
ATOM 6804 C C . GLY C 1 89 ? 48.917 10.888 51.556 1.00 17.27 77 GLY C C 1
ATOM 6805 O O . GLY C 1 89 ? 48.909 9.715 51.302 1.00 17.71 77 GLY C O 1
ATOM 6806 N N . ASN C 1 90 ? 48.802 11.372 52.803 1.00 15.13 78 ASN C N 1
ATOM 6807 C CA . ASN C 1 90 ? 48.930 10.541 54.000 1.00 13.92 78 ASN C CA 1
ATOM 6808 C C . ASN C 1 90 ? 50.099 9.607 53.813 1.00 14.00 78 ASN C C 1
ATOM 6809 O O . ASN C 1 90 ? 49.957 8.428 54.072 1.00 13.55 78 ASN C O 1
ATOM 6814 N N . ALA C 1 91 ? 51.234 10.133 53.386 1.00 9.65 79 ALA C N 1
ATOM 6815 C CA . ALA C 1 91 ? 52.313 9.267 52.883 1.00 12.11 79 ALA C CA 1
ATOM 6816 C C . ALA C 1 91 ? 52.717 8.249 53.952 1.00 11.02 79 ALA C C 1
ATOM 6817 O O . ALA C 1 91 ? 53.059 8.627 55.077 1.00 10.53 79 ALA C O 1
ATOM 6819 N N . MET C 1 92 ? 52.716 6.966 53.564 1.00 9.85 80 MET C N 1
ATOM 6820 C CA . MET C 1 92 ? 53.143 5.878 54.436 1.00 10.77 80 MET C CA 1
ATOM 6821 C C . MET C 1 92 ? 53.807 4.858 53.557 1.00 12.02 80 MET C C 1
ATOM 6822 O O . MET C 1 92 ? 53.186 4.376 52.597 1.00 14.01 80 MET C O 1
ATOM 6827 N N . TYR C 1 93 ? 55.060 4.588 53.831 1.00 9.97 81 TYR C N 1
ATOM 6828 C CA . TYR C 1 93 ? 55.862 3.700 53.006 1.00 9.61 81 TYR C CA 1
ATOM 6829 C C . TYR C 1 93 ? 55.621 2.283 53.505 1.00 9.08 81 TYR C C 1
ATOM 6830 O O . TYR C 1 93 ? 55.706 2.006 54.714 1.00 10.10 81 TYR C O 1
ATOM 6839 N N . GLU C 1 94 ? 55.281 1.409 52.567 1.00 10.49 82 GLU C N 1
ATOM 6840 C CA . GLU C 1 94 ? 55.089 -0.010 52.866 1.00 9.87 82 GLU C CA 1
ATOM 6841 C C . GLU C 1 94 ? 54.047 -0.211 53.957 1.00 10.97 82 GLU C C 1
ATOM 6842 O O . GLU C 1 94 ? 54.201 -1.030 54.853 1.00 14.70 82 GLU C O 1
ATOM 6848 N N . GLY C 1 95 ? 53.020 0.622 53.886 1.00 13.71 83 GLY C N 1
ATOM 6849 C CA . GLY C 1 95 ? 51.894 0.500 54.780 1.00 14.13 83 GLY C CA 1
ATOM 6850 C C . GLY C 1 95 ? 52.030 1.134 56.142 1.00 17.37 83 GLY C C 1
ATOM 6851 O O . GLY C 1 95 ? 51.063 1.137 56.884 1.00 19.17 83 GLY C O 1
ATOM 6852 N N . ARG C 1 96 ? 53.235 1.580 56.527 1.00 14.41 84 ARG C N 1
ATOM 6853 C CA . ARG C 1 96 ? 53.549 1.786 57.942 1.00 12.06 84 ARG C CA 1
ATOM 6854 C C . ARG C 1 96 ? 54.456 2.997 58.266 1.00 10.26 84 ARG C C 1
ATOM 6855 O O . ARG C 1 96 ? 54.231 3.683 59.272 1.00 12.56 84 ARG C O 1
ATOM 6863 N N . TYR C 1 97 ? 55.477 3.213 57.454 1.00 11.96 85 TYR C N 1
ATOM 6864 C CA . TYR C 1 97 ? 56.539 4.150 57.841 1.00 10.36 85 TYR C CA 1
ATOM 6865 C C . TYR C 1 97 ? 56.161 5.570 57.420 1.00 9.33 85 TYR C C 1
ATOM 6866 O O . TYR C 1 97 ? 55.878 5.827 56.258 1.00 8.88 85 TYR C O 1
ATOM 6875 N N . LEU C 1 98 ? 56.191 6.489 58.367 1.00 8.99 86 LEU C N 1
ATOM 6876 C CA . LEU C 1 98 ? 55.795 7.902 58.099 1.00 9.26 86 LEU C CA 1
ATOM 6877 C C . LEU C 1 98 ? 56.937 8.795 57.529 1.00 8.87 86 LEU C C 1
ATOM 6878 O O . LEU C 1 98 ? 56.715 10.013 57.365 1.00 11.91 86 LEU C O 1
ATOM 6883 N N . LEU C 1 99 ? 58.094 8.234 57.267 1.00 10.18 87 LEU C N 1
ATOM 6884 C CA . LEU C 1 99 ? 59.113 8.787 56.361 1.00 8.60 87 LEU C CA 1
ATOM 6885 C C . LEU C 1 99 ? 59.871 9.932 57.014 1.00 10.55 87 LEU C C 1
ATOM 6886 O O . LEU C 1 99 ? 60.435 10.778 56.351 1.00 10.51 87 LEU C O 1
ATOM 6891 N N . GLY C 1 100 ? 59.948 9.938 58.332 1.00 10.32 88 GLY C N 1
ATOM 6892 C CA . GLY C 1 100 ? 60.590 11.096 58.995 1.00 11.64 88 GLY C CA 1
ATOM 6893 C C . GLY C 1 100 ? 61.992 11.495 58.529 1.00 12.03 88 GLY C C 1
ATOM 6894 O O . GLY C 1 100 ? 62.287 12.681 58.411 1.00 16.13 88 GLY C O 1
ATOM 6895 N N . THR C 1 101 ? 62.869 10.539 58.251 1.00 13.11 89 THR C N 1
ATOM 6896 C CA . THR C 1 101 ? 64.212 10.918 57.779 1.00 16.64 89 THR C CA 1
ATOM 6897 C C . THR C 1 101 ? 64.161 11.319 56.314 1.00 16.03 89 THR C C 1
ATOM 6898 O O . THR C 1 101 ? 64.829 12.283 55.866 1.00 13.73 89 THR C O 1
ATOM 6902 N N . ALA C 1 102 ? 63.328 10.605 55.558 1.00 11.06 90 ALA C N 1
ATOM 6903 C CA . ALA C 1 102 ? 63.238 10.855 54.152 1.00 10.63 90 ALA C CA 1
ATOM 6904 C C . ALA C 1 102 ? 62.680 12.245 53.811 1.00 12.35 90 ALA C C 1
ATOM 6905 O O . ALA C 1 102 ? 63.060 12.828 52.796 1.00 13.66 90 ALA C O 1
ATOM 6907 N N . ILE C 1 103 ? 61.743 12.735 54.600 1.00 9.83 91 ILE C N 1
ATOM 6908 C CA . ILE C 1 103 ? 61.101 14.029 54.356 1.00 7.96 91 ILE C CA 1
ATOM 6909 C C . ILE C 1 103 ? 62.117 15.141 54.681 1.00 9.39 91 ILE C C 1
ATOM 6910 O O . ILE C 1 103 ? 62.133 16.183 54.018 1.00 11.87 91 ILE C O 1
ATOM 6915 N N . ALA C 1 104 ? 62.967 14.938 55.675 1.00 8.59 92 ALA C N 1
ATOM 6916 C CA . ALA C 1 104 ? 63.956 15.986 56.045 1.00 9.35 92 ALA C CA 1
ATOM 6917 C C . ALA C 1 104 ? 65.111 16.143 55.061 1.00 10.34 92 ALA C C 1
ATOM 6918 O O . ALA C 1 104 ? 65.598 17.269 54.827 1.00 12.45 92 ALA C O 1
ATOM 6920 N N . ARG C 1 105 ? 65.580 15.053 54.477 1.00 11.33 93 ARG C N 1
ATOM 6921 C CA . ARG C 1 105 ? 66.815 15.085 53.715 1.00 12.09 93 ARG C CA 1
ATOM 6922 C C . ARG C 1 105 ? 66.762 16.026 52.488 1.00 8.13 93 ARG C C 1
ATOM 6923 O O . ARG C 1 105 ? 67.725 16.785 52.293 1.00 11.64 93 ARG C O 1
ATOM 6931 N N . PRO C 1 106 ? 65.691 16.056 51.699 1.00 10.04 94 PRO C N 1
ATOM 6932 C CA . PRO C 1 106 ? 65.674 17.004 50.575 1.00 9.85 94 PRO C CA 1
ATOM 6933 C C . PRO C 1 106 ? 65.741 18.453 50.989 1.00 7.91 94 PRO C C 1
ATOM 6934 O O . PRO C 1 106 ? 66.405 19.227 50.314 1.00 11.15 94 PRO C O 1
ATOM 6938 N N . LEU C 1 107 ? 65.088 18.830 52.086 1.00 8.46 95 LEU C N 1
ATOM 6939 C CA . LEU C 1 107 ? 65.189 20.191 52.616 1.00 10.08 95 LEU C CA 1
ATOM 6940 C C . LEU C 1 107 ? 66.618 20.473 53.012 1.00 9.49 95 LEU C C 1
ATOM 6941 O O . LEU C 1 107 ? 67.166 21.524 52.650 1.00 13.84 95 LEU C O 1
ATOM 6946 N N . ILE C 1 108 ? 67.237 19.561 53.740 1.00 9.03 96 ILE C N 1
ATOM 6947 C CA . ILE C 1 108 ? 68.631 19.741 54.145 1.00 8.21 96 ILE C CA 1
ATOM 6948 C C . ILE C 1 108 ? 69.562 19.881 52.924 1.00 9.79 96 ILE C C 1
ATOM 6949 O O . ILE C 1 108 ? 70.399 20.817 52.855 1.00 9.84 96 ILE C O 1
ATOM 6954 N N . ALA C 1 109 ? 69.373 19.054 51.912 1.00 8.62 97 ALA C N 1
ATOM 6955 C CA . ALA C 1 109 ? 70.229 19.118 50.723 1.00 11.06 97 ALA C CA 1
ATOM 6956 C C . ALA C 1 109 ? 69.953 20.369 49.900 1.00 9.60 97 ALA C C 1
ATOM 6957 O O . ALA C 1 109 ? 70.866 20.936 49.329 1.00 10.72 97 ALA C O 1
ATOM 6959 N N . LYS C 1 110 ? 68.692 20.778 49.800 1.00 11.59 98 LYS C N 1
ATOM 6960 C CA . LYS C 1 110 ? 68.381 21.969 49.013 1.00 11.87 98 LYS C CA 1
ATOM 6961 C C . LYS C 1 110 ? 69.151 23.198 49.596 1.00 12.96 98 LYS C C 1
ATOM 6962 O O . LYS C 1 110 ? 69.755 24.012 48.873 1.00 12.87 98 LYS C O 1
ATOM 6968 N N . ARG C 1 111 ? 69.050 23.352 50.911 1.00 12.29 99 ARG C N 1
ATOM 6969 C CA . ARG C 1 111 ? 69.706 24.466 51.588 1.00 10.95 99 ARG C CA 1
ATOM 6970 C C . ARG C 1 111 ? 71.220 24.397 51.420 1.00 12.76 99 ARG C C 1
ATOM 6971 O O . ARG C 1 111 ? 71.884 25.447 51.272 1.00 12.40 99 ARG C O 1
ATOM 6979 N N . GLN C 1 112 ? 71.767 23.195 51.378 1.00 11.44 100 GLN C N 1
ATOM 6980 C CA . GLN C 1 112 ? 73.191 22.993 51.167 1.00 11.85 100 GLN C CA 1
ATOM 6981 C C . GLN C 1 112 ? 73.551 23.532 49.755 1.00 11.09 100 GLN C C 1
ATOM 6982 O O . GLN C 1 112 ? 74.596 24.173 49.576 1.00 13.80 100 GLN C O 1
ATOM 6988 N N . VAL C 1 113 ? 72.689 23.236 48.766 1.00 10.27 101 VAL C N 1
ATOM 6989 C CA . VAL C 1 113 ? 72.899 23.681 47.398 1.00 12.83 101 VAL C CA 1
ATOM 6990 C C . VAL C 1 113 ? 72.905 25.218 47.378 1.00 12.46 101 VAL C C 1
ATOM 6991 O O . VAL C 1 113 ? 73.809 25.855 46.780 1.00 16.44 101 VAL C O 1
ATOM 6995 N N . GLU C 1 114 ? 71.938 25.813 48.053 1.00 13.76 102 GLU C N 1
ATOM 6996 C CA . GLU C 1 114 ? 71.808 27.294 48.078 1.00 18.57 102 GLU C CA 1
ATOM 6997 C C . GLU C 1 114 ? 73.015 27.986 48.742 1.00 18.63 102 GLU C C 1
ATOM 6998 O O . GLU C 1 114 ? 73.521 29.018 48.242 1.00 19.72 102 GLU C O 1
ATOM 7004 N N . ILE C 1 115 ? 73.496 27.422 49.845 1.00 16.11 103 ILE C N 1
ATOM 7005 C CA . ILE C 1 115 ? 74.754 27.875 50.492 1.00 18.45 103 ILE C CA 1
ATOM 7006 C C . ILE C 1 115 ? 75.954 27.735 49.573 1.00 16.34 103 ILE C C 1
ATOM 7007 O O . ILE C 1 115 ? 76.778 28.658 49.484 1.00 18.02 103 ILE C O 1
ATOM 7012 N N . ALA C 1 116 ? 76.078 26.624 48.865 1.00 17.56 104 ALA C N 1
ATOM 7013 C CA . ALA C 1 116 ? 77.208 26.453 47.937 1.00 18.48 104 ALA C CA 1
ATOM 7014 C C . ALA C 1 116 ? 77.150 27.515 46.859 1.00 22.63 104 ALA C C 1
ATOM 7015 O O . ALA C 1 116 ? 78.207 28.027 46.447 1.00 20.08 104 ALA C O 1
ATOM 7017 N N . GLU C 1 117 ? 75.939 27.848 46.389 1.00 21.66 105 GLU C N 1
ATOM 7018 C CA . GLU C 1 117 ? 75.798 28.875 45.357 1.00 22.95 105 GLU C CA 1
ATOM 7019 C C . GLU C 1 117 ? 76.184 30.244 45.947 1.00 24.16 105 GLU C C 1
ATOM 7020 O O . GLU C 1 117 ? 76.878 31.041 45.299 1.00 27.19 105 GLU C O 1
ATOM 7026 N N . LYS C 1 118 ? 75.772 30.508 47.174 1.00 22.93 106 LYS C N 1
ATOM 7027 C CA . LYS C 1 118 ? 76.106 31.760 47.834 1.00 25.67 106 LYS C CA 1
ATOM 7028 C C . LYS C 1 118 ? 77.613 31.915 47.987 1.00 25.47 106 LYS C C 1
ATOM 7029 O O . LYS C 1 118 ? 78.177 32.984 47.732 1.00 27.44 106 LYS C O 1
ATOM 7035 N N . GLU C 1 119 ? 78.269 30.845 48.396 1.00 23.16 107 GLU C N 1
ATOM 7036 C CA . GLU C 1 119 ? 79.715 30.863 48.640 1.00 25.26 107 GLU C CA 1
ATOM 7037 C C . GLU C 1 119 ? 80.588 30.696 47.385 1.00 26.72 107 GLU C C 1
ATOM 7038 O O . GLU C 1 119 ? 81.827 30.710 47.485 1.00 24.90 107 GLU C O 1
ATOM 7044 N N . GLY C 1 120 ? 79.971 30.454 46.227 1.00 26.04 108 GLY C N 1
ATOM 7045 C CA . GLY C 1 120 ? 80.738 30.143 45.036 1.00 26.48 108 GLY C CA 1
ATOM 7046 C C . GLY C 1 120 ? 81.508 28.844 45.181 1.00 28.73 108 GLY C C 1
ATOM 7047 O O . GLY C 1 120 ? 82.541 28.642 44.536 1.00 31.07 108 GLY C O 1
ATOM 7048 N N . ALA C 1 121 ? 81.000 27.930 46.007 1.00 25.63 109 ALA C N 1
ATOM 7049 C CA . ALA C 1 121 ? 81.678 26.664 46.202 1.00 24.36 109 ALA C CA 1
ATOM 7050 C C . ALA C 1 121 ? 81.378 25.813 45.009 1.00 27.17 109 ALA C C 1
ATOM 7051 O O . ALA C 1 121 ? 80.269 25.867 44.467 1.00 29.46 109 ALA C O 1
ATOM 7053 N N . GLN C 1 122 ? 82.342 24.992 44.616 1.00 25.34 110 GLN C N 1
ATOM 7054 C CA . GLN C 1 122 ? 82.138 24.114 43.467 1.00 26.66 110 GLN C CA 1
ATOM 7055 C C . GLN C 1 122 ? 81.801 22.704 43.907 1.00 22.81 110 GLN C C 1
ATOM 7056 O O . GLN C 1 122 ? 81.495 21.845 43.075 1.00 20.28 110 GLN C O 1
ATOM 7062 N N . TYR C 1 123 ? 81.846 22.463 45.219 1.00 19.49 111 TYR C N 1
ATOM 7063 C CA . TYR C 1 123 ? 81.701 21.122 45.750 1.00 18.36 111 TYR C CA 1
ATOM 7064 C C . TYR C 1 123 ? 80.725 21.116 46.926 1.00 17.25 111 TYR C C 1
ATOM 7065 O O . TYR C 1 123 ? 80.702 22.048 47.707 1.00 17.63 111 TYR C O 1
ATOM 7074 N N . VAL C 1 124 ? 79.958 20.051 47.011 1.00 18.02 112 VAL C N 1
ATOM 7075 C CA . VAL C 1 124 ? 79.133 19.730 48.187 1.00 15.90 112 VAL C CA 1
ATOM 7076 C C . VAL C 1 124 ? 79.586 18.365 48.665 1.00 16.51 112 VAL C C 1
ATOM 7077 O O . VAL C 1 124 ? 79.905 17.495 47.859 1.00 15.96 112 VAL C O 1
ATOM 7081 N N . ALA C 1 125 ? 79.599 18.149 49.982 1.00 13.97 113 ALA C N 1
ATOM 7082 C CA . ALA C 1 125 ? 79.990 16.885 50.534 1.00 15.75 113 ALA C CA 1
ATOM 7083 C C . ALA C 1 125 ? 78.988 16.453 51.581 1.00 12.10 113 ALA C C 1
ATOM 7084 O O . ALA C 1 125 ? 78.388 17.283 52.229 1.00 13.91 113 ALA C O 1
ATOM 7086 N N . HIS C 1 126 ? 78.877 15.158 51.785 1.00 13.27 114 HIS C N 1
ATOM 7087 C CA . HIS C 1 126 ? 78.111 14.654 52.886 1.00 14.98 114 HIS C CA 1
ATOM 7088 C C . HIS C 1 126 ? 78.745 13.405 53.462 1.00 16.93 114 HIS C C 1
ATOM 7089 O O . HIS C 1 126 ? 79.584 12.767 52.803 1.00 14.78 114 HIS C O 1
ATOM 7096 N N . GLY C 1 127 ? 78.365 13.064 54.690 1.00 15.48 115 GLY C N 1
ATOM 7097 C CA . GLY C 1 127 ? 78.914 11.896 55.361 1.00 16.98 115 GLY C CA 1
ATOM 7098 C C . GLY C 1 127 ? 77.982 10.729 55.505 1.00 17.57 115 GLY C C 1
ATOM 7099 O O . GLY C 1 127 ? 78.189 9.887 56.393 1.00 15.47 115 GLY C O 1
ATOM 7100 N N . ALA C 1 128 ? 76.917 10.650 54.677 1.00 13.50 116 ALA C N 1
ATOM 7101 C CA . ALA C 1 128 ? 76.071 9.515 54.703 1.00 15.02 116 ALA C CA 1
ATOM 7102 C C . ALA C 1 128 ? 76.872 8.267 54.303 1.00 15.60 116 ALA C C 1
ATOM 7103 O O . ALA C 1 128 ? 77.798 8.345 53.462 1.00 15.42 116 ALA C O 1
ATOM 7105 N N . THR C 1 129 ? 76.450 7.134 54.840 1.00 18.44 117 THR C N 1
ATOM 7106 C CA . THR C 1 129 ? 77.182 5.898 54.607 1.00 22.12 117 THR C CA 1
ATOM 7107 C C . THR C 1 129 ? 76.987 5.365 53.210 1.00 22.28 117 THR C C 1
ATOM 7108 O O . THR C 1 129 ? 75.976 5.626 52.547 1.00 19.30 117 THR C O 1
ATOM 7112 N N . GLY C 1 130 ? 77.951 4.545 52.813 1.00 23.66 118 GLY C N 1
ATOM 7113 C CA . GLY C 1 130 ? 78.031 4.078 51.442 1.00 23.70 118 GLY C CA 1
ATOM 7114 C C . GLY C 1 130 ? 77.041 2.999 51.139 1.00 23.80 118 GLY C C 1
ATOM 7115 O O . GLY C 1 130 ? 76.926 2.592 49.994 1.00 29.68 118 GLY C O 1
ATOM 7116 N N . LYS C 1 131 ? 76.333 2.515 52.146 1.00 25.81 119 LYS C N 1
ATOM 7117 C CA . LYS C 1 131 ? 75.424 1.432 51.971 1.00 26.38 119 LYS C CA 1
ATOM 7118 C C . LYS C 1 131 ? 74.007 1.689 52.516 1.00 26.44 119 LYS C C 1
ATOM 7119 O O . LYS C 1 131 ? 73.246 0.769 52.683 1.00 30.18 119 LYS C O 1
ATOM 7123 N N . GLY C 1 132 ? 73.628 2.954 52.749 1.00 24.39 120 GLY C N 1
ATOM 7124 C CA . GLY C 1 132 ? 72.290 3.299 53.166 1.00 20.86 120 GLY C CA 1
ATOM 7125 C C . GLY C 1 132 ? 71.488 4.141 52.168 1.00 19.38 120 GLY C C 1
ATOM 7126 O O . GLY C 1 132 ? 71.920 4.306 51.021 1.00 19.93 120 GLY C O 1
ATOM 7127 N N . ASN C 1 133 ? 70.359 4.689 52.631 1.00 17.67 121 ASN C N 1
ATOM 7128 C CA . ASN C 1 133 ? 69.427 5.463 51.799 1.00 16.60 121 ASN C CA 1
ATOM 7129 C C . ASN C 1 133 ? 69.760 6.943 51.780 1.00 16.08 121 ASN C C 1
ATOM 7130 O O . ASN C 1 133 ? 69.466 7.620 50.816 1.00 15.39 121 ASN C O 1
ATOM 7135 N N . ASP C 1 134 ? 70.299 7.472 52.868 1.00 14.27 122 ASP C N 1
ATOM 7136 C CA . ASP C 1 134 ? 70.454 8.950 52.938 1.00 12.68 122 ASP C CA 1
ATOM 7137 C C . ASP C 1 134 ? 71.347 9.503 51.865 1.00 14.00 122 ASP C C 1
ATOM 7138 O O . ASP C 1 134 ? 71.070 10.596 51.354 1.00 12.03 122 ASP C O 1
ATOM 7143 N N . GLN C 1 135 ? 72.391 8.755 51.510 1.00 13.92 123 GLN C N 1
ATOM 7144 C CA . GLN C 1 135 ? 73.295 9.155 50.435 1.00 12.48 123 GLN C CA 1
ATOM 7145 C C . GLN C 1 135 ? 72.518 9.448 49.153 1.00 13.00 123 GLN C C 1
ATOM 7146 O O . GLN C 1 135 ? 72.829 10.392 48.433 1.00 13.79 123 GLN C O 1
ATOM 7152 N N . VAL C 1 136 ? 71.494 8.637 48.887 1.00 12.17 124 VAL C N 1
ATOM 7153 C CA . VAL C 1 136 ? 70.701 8.781 47.639 1.00 12.62 124 VAL C CA 1
ATOM 7154 C C . VAL C 1 136 ? 69.857 10.032 47.707 1.00 13.68 124 VAL C C 1
ATOM 7155 O O . VAL C 1 136 ? 69.705 10.813 46.727 1.00 12.39 124 VAL C O 1
ATOM 7159 N N . ARG C 1 137 ? 69.280 10.260 48.882 1.00 13.35 125 ARG C N 1
ATOM 7160 C CA . ARG C 1 137 ? 68.449 11.430 49.096 1.00 15.51 125 ARG C CA 1
ATOM 7161 C C . ARG C 1 137 ? 69.251 12.717 48.969 1.00 14.24 125 ARG C C 1
ATOM 7162 O O . ARG C 1 137 ? 68.794 13.658 48.369 1.00 15.31 125 ARG C O 1
ATOM 7170 N N . PHE C 1 138 ? 70.488 12.747 49.478 1.00 11.67 126 PHE C N 1
ATOM 7171 C CA . PHE C 1 138 ? 71.336 13.915 49.238 1.00 12.27 126 PHE C CA 1
ATOM 7172 C C . PHE C 1 138 ? 71.627 14.057 47.727 1.00 10.88 126 PHE C C 1
ATOM 7173 O O . PHE C 1 138 ? 71.471 15.108 47.148 1.00 12.11 126 PHE C O 1
ATOM 7181 N N . GLU C 1 139 ? 72.159 13.018 47.124 1.00 11.17 127 GLU C N 1
ATOM 7182 C CA . GLU C 1 139 ? 72.752 13.124 45.804 1.00 11.09 127 GLU C CA 1
ATOM 7183 C C . GLU C 1 139 ? 71.723 13.308 44.696 1.00 11.25 127 GLU C C 1
ATOM 7184 O O . GLU C 1 139 ? 72.006 14.040 43.696 1.00 12.67 127 GLU C O 1
ATOM 7190 N N . LEU C 1 140 ? 70.528 12.735 44.871 1.00 11.12 128 LEU C N 1
ATOM 7191 C CA . LEU C 1 140 ? 69.464 12.973 43.870 1.00 10.02 128 LEU C CA 1
ATOM 7192 C C . LEU C 1 140 ? 69.009 14.405 43.935 1.00 11.26 128 LEU C C 1
ATOM 7193 O O . LEU C 1 140 ? 68.678 14.987 42.909 1.00 14.37 128 LEU C O 1
ATOM 7198 N N . THR C 1 141 ? 68.999 14.998 45.128 1.00 13.13 129 THR C N 1
ATOM 7199 C CA . THR C 1 141 ? 68.655 16.401 45.278 1.00 10.41 129 THR C CA 1
ATOM 7200 C C . THR C 1 141 ? 69.705 17.306 44.638 1.00 11.15 129 THR C C 1
ATOM 7201 O O . THR C 1 141 ? 69.366 18.192 43.894 1.00 10.35 129 THR C O 1
ATOM 7205 N N . TYR C 1 142 ? 70.979 17.037 44.896 1.00 10.31 130 TYR C N 1
ATOM 7206 C CA . TYR C 1 142 ? 72.055 17.807 44.260 1.00 11.65 130 TYR C CA 1
ATOM 7207 C C . TYR C 1 142 ? 71.875 17.794 42.724 1.00 11.97 130 TYR C C 1
ATOM 7208 O O . TYR C 1 142 ? 71.965 18.811 42.045 1.00 13.56 130 TYR C O 1
ATOM 7217 N N . ALA C 1 143 ? 71.647 16.607 42.184 1.00 11.35 131 ALA C N 1
ATOM 7218 C CA . ALA C 1 143 ? 71.480 16.409 40.746 1.00 12.57 131 ALA C CA 1
ATOM 7219 C C . ALA C 1 143 ? 70.302 17.146 40.212 1.00 13.32 131 ALA C C 1
ATOM 7220 O O . ALA C 1 143 ? 70.345 17.669 39.076 1.00 14.66 131 ALA C O 1
ATOM 7222 N N . ALA C 1 144 ? 69.201 17.153 40.971 1.00 12.58 132 ALA C N 1
ATOM 7223 C CA . ALA C 1 144 ? 67.983 17.786 40.484 1.00 13.00 132 ALA C CA 1
ATOM 7224 C C . ALA C 1 144 ? 68.023 19.292 40.486 1.00 16.99 132 ALA C C 1
ATOM 7225 O O . ALA C 1 144 ? 67.401 19.901 39.611 1.00 15.42 132 ALA C O 1
ATOM 7227 N N . LEU C 1 145 ? 68.756 19.879 41.439 1.00 14.41 133 LEU C N 1
ATOM 7228 C CA . LEU C 1 145 ? 68.815 21.327 41.666 1.00 13.97 133 LEU C CA 1
ATOM 7229 C C . LEU C 1 145 ? 69.996 22.038 41.033 1.00 14.69 133 LEU C C 1
ATOM 7230 O O . LEU C 1 145 ? 69.835 23.146 40.531 1.00 17.61 133 LEU C O 1
ATOM 7235 N N . ASN C 1 146 ? 71.165 21.425 41.068 1.00 15.45 134 ASN C N 1
ATOM 7236 C CA . ASN C 1 146 ? 72.314 21.996 40.396 1.00 16.90 134 ASN C CA 1
ATOM 7237 C C . ASN C 1 146 ? 73.346 20.938 40.036 1.00 18.03 134 ASN C C 1
ATOM 7238 O O . ASN C 1 146 ? 74.244 20.635 40.842 1.00 20.61 134 ASN C O 1
ATOM 7243 N N . PRO C 1 147 ? 73.203 20.368 38.842 1.00 19.28 135 PRO C N 1
ATOM 7244 C CA . PRO C 1 147 ? 74.103 19.325 38.358 1.00 21.67 135 PRO C CA 1
ATOM 7245 C C . PRO C 1 147 ? 75.547 19.769 38.134 1.00 23.62 135 PRO C C 1
ATOM 7246 O O . PRO C 1 147 ? 76.421 18.912 37.896 1.00 23.27 135 PRO C O 1
ATOM 7250 N N . ASN C 1 148 ? 75.803 21.059 38.248 1.00 20.84 136 ASN C N 1
ATOM 7251 C CA . ASN C 1 148 ? 77.148 21.570 38.039 1.00 23.44 136 ASN C CA 1
ATOM 7252 C C . ASN C 1 148 ? 78.028 21.487 39.281 1.00 24.60 136 ASN C C 1
ATOM 7253 O O . ASN C 1 148 ? 79.256 21.514 39.165 1.00 24.59 136 ASN C O 1
ATOM 7258 N N . LEU C 1 149 ? 77.414 21.304 40.455 1.00 22.70 137 LEU C N 1
ATOM 7259 C CA . LEU C 1 149 ? 78.159 21.084 41.670 1.00 19.21 137 LEU C CA 1
ATOM 7260 C C . LEU C 1 149 ? 78.756 19.689 41.680 1.00 17.89 137 LEU C C 1
ATOM 7261 O O . LEU C 1 149 ? 78.137 18.723 41.298 1.00 21.21 137 LEU C O 1
ATOM 7266 N N . LYS C 1 150 ? 80.006 19.583 42.077 1.00 19.25 138 LYS C N 1
ATOM 7267 C CA . LYS C 1 150 ? 80.667 18.330 42.139 1.00 20.46 138 LYS C CA 1
ATOM 7268 C C . LYS C 1 150 ? 80.417 17.808 43.545 1.00 19.37 138 LYS C C 1
ATOM 7269 O O . LYS C 1 150 ? 80.439 18.554 44.504 1.00 21.07 138 LYS C O 1
ATOM 7273 N N . VAL C 1 151 ? 80.247 16.514 43.622 1.00 17.90 139 VAL C N 1
ATOM 7274 C CA . VAL C 1 151 ? 79.821 15.865 44.867 1.00 17.20 139 VAL C CA 1
ATOM 7275 C C . VAL C 1 151 ? 80.960 15.058 45.476 1.00 20.28 139 VAL C C 1
ATOM 7276 O O . VAL C 1 151 ? 81.577 14.224 44.825 1.00 20.27 139 VAL C O 1
ATOM 7280 N N . ILE C 1 152 ? 81.232 15.302 46.753 1.00 19.23 140 ILE C N 1
ATOM 7281 C CA . ILE C 1 152 ? 82.204 14.486 47.503 1.00 19.14 140 ILE C CA 1
ATOM 7282 C C . ILE C 1 152 ? 81.472 13.598 48.505 1.00 16.04 140 ILE C C 1
ATOM 7283 O O . ILE C 1 152 ? 80.738 14.109 49.347 1.00 19.82 140 ILE C O 1
ATOM 7288 N N . SER C 1 153 ? 81.665 12.283 48.410 1.00 17.31 141 SER C N 1
ATOM 7289 C CA . SER C 1 153 ? 81.038 11.313 49.306 1.00 15.28 141 SER C CA 1
ATOM 7290 C C . SER C 1 153 ? 82.175 10.393 49.768 1.00 18.84 141 SER C C 1
ATOM 7291 O O . SER C 1 153 ? 82.474 9.394 49.127 1.00 20.84 141 SER C O 1
ATOM 7294 N N . PRO C 1 154 ? 82.833 10.743 50.870 1.00 15.91 142 PRO C N 1
ATOM 7295 C CA . PRO C 1 154 ? 83.942 9.922 51.343 1.00 14.74 142 PRO C CA 1
ATOM 7296 C C . PRO C 1 154 ? 83.627 8.460 51.590 1.00 15.87 142 PRO C C 1
ATOM 7297 O O . PRO C 1 154 ? 84.472 7.606 51.349 1.00 19.30 142 PRO C O 1
ATOM 7301 N N . TRP C 1 155 ? 82.434 8.119 52.031 1.00 14.41 143 TRP C N 1
ATOM 7302 C CA . TRP C 1 155 ? 82.126 6.721 52.305 1.00 18.52 143 TRP C CA 1
ATOM 7303 C C . TRP C 1 155 ? 81.990 5.888 51.012 1.00 17.80 143 TRP C C 1
ATOM 7304 O O . TRP C 1 155 ? 81.690 4.706 51.087 1.00 23.12 143 TRP C O 1
ATOM 7315 N N . LYS C 1 156 ? 82.143 6.538 49.853 1.00 20.77 144 LYS C N 1
ATOM 7316 C CA . LYS C 1 156 ? 82.205 5.833 48.555 1.00 21.88 144 LYS C CA 1
ATOM 7317 C C . LYS C 1 156 ? 83.534 6.104 47.873 1.00 23.55 144 LYS C C 1
ATOM 7318 O O . LYS C 1 156 ? 83.702 5.818 46.677 1.00 24.77 144 LYS C O 1
ATOM 7324 N N . ASP C 1 157 ? 84.493 6.650 48.611 1.00 22.17 145 ASP C N 1
ATOM 7325 C CA . ASP C 1 157 ? 85.804 7.014 48.039 1.00 24.18 145 ASP C CA 1
ATOM 7326 C C . ASP C 1 157 ? 86.764 5.898 48.425 1.00 27.68 145 ASP C C 1
ATOM 7327 O O . ASP C 1 157 ? 86.871 5.585 49.603 1.00 25.90 145 ASP C O 1
ATOM 7332 N N . PRO C 1 158 ? 87.370 5.214 47.439 1.00 27.00 146 PRO C N 1
ATOM 7333 C CA . PRO C 1 158 ? 88.241 4.082 47.717 1.00 24.33 146 PRO C CA 1
ATOM 7334 C C . PRO C 1 158 ? 89.335 4.374 48.736 1.00 23.60 146 PRO C C 1
ATOM 7335 O O . PRO C 1 158 ? 89.569 3.530 49.603 1.00 28.21 146 PRO C O 1
ATOM 7339 N N . GLU C 1 159 ? 89.972 5.545 48.637 1.00 22.62 147 GLU C N 1
ATOM 7340 C CA . GLU C 1 159 ? 91.022 5.926 49.573 1.00 25.59 147 GLU C CA 1
ATOM 7341 C C . GLU C 1 159 ? 90.473 6.040 50.990 1.00 27.12 147 GLU C C 1
ATOM 7342 O O . GLU C 1 159 ? 91.009 5.428 51.909 1.00 23.89 147 GLU C O 1
ATOM 7348 N N . PHE C 1 160 ? 89.399 6.817 51.150 1.00 26.62 148 PHE C N 1
ATOM 7349 C CA . PHE C 1 160 ? 88.796 7.030 52.472 1.00 23.25 148 PHE C CA 1
ATOM 7350 C C . PHE C 1 160 ? 88.372 5.688 53.042 1.00 27.57 148 PHE C C 1
ATOM 7351 O O . PHE C 1 160 ? 88.575 5.395 54.234 1.00 25.90 148 PHE C O 1
ATOM 7359 N N . LEU C 1 161 ? 87.775 4.874 52.182 1.00 27.20 149 LEU C N 1
ATOM 7360 C CA . LEU C 1 161 ? 87.221 3.577 52.563 1.00 32.36 149 LEU C CA 1
ATOM 7361 C C . LEU C 1 161 ? 88.280 2.569 53.063 1.00 35.51 149 LEU C C 1
ATOM 7362 O O . LEU C 1 161 ? 87.983 1.694 53.895 1.00 38.47 149 LEU C O 1
ATOM 7366 N N . ALA C 1 162 ? 89.493 2.673 52.530 1.00 34.70 150 ALA C N 1
ATOM 7367 C CA . ALA C 1 162 ? 90.604 1.836 52.965 1.00 35.87 150 ALA C CA 1
ATOM 7368 C C . ALA C 1 162 ? 91.065 2.341 54.334 1.00 36.01 150 ALA C C 1
ATOM 7369 O O . ALA C 1 162 ? 91.234 1.553 55.264 1.00 38.40 150 ALA C O 1
ATOM 7370 N N . LYS C 1 163 ? 91.267 3.654 54.448 1.00 33.99 151 LYS C N 1
ATOM 7371 C CA . LYS C 1 163 ? 91.775 4.261 55.693 1.00 31.62 151 LYS C CA 1
ATOM 7372 C C . LYS C 1 163 ? 90.845 4.007 56.894 1.00 31.90 151 LYS C C 1
ATOM 7373 O O . LYS C 1 163 ? 91.312 3.788 58.018 1.00 33.30 151 LYS C O 1
ATOM 7379 N N . PHE C 1 164 ? 89.537 3.960 56.647 1.00 26.89 152 PHE C N 1
ATOM 7380 C CA . PHE C 1 164 ? 88.568 3.900 57.736 1.00 27.53 152 PHE C CA 1
ATOM 7381 C C . PHE C 1 164 ? 87.653 2.683 57.697 1.00 30.91 152 PHE C C 1
ATOM 7382 O O . PHE C 1 164 ? 86.450 2.827 57.845 1.00 38.28 152 PHE C O 1
ATOM 7390 N N . LYS C 1 165 ? 88.215 1.485 57.545 1.00 33.68 153 LYS C N 1
ATOM 7391 C CA . LYS C 1 165 ? 87.426 0.256 57.325 1.00 36.40 153 LYS C CA 1
ATOM 7392 C C . LYS C 1 165 ? 86.316 0.083 58.337 1.00 36.75 153 LYS C C 1
ATOM 7393 O O . LYS C 1 165 ? 86.589 -0.225 59.474 1.00 35.76 153 LYS C O 1
ATOM 7396 N N . THR C 1 168 ? 87.381 1.293 64.915 1.00 33.92 156 THR C N 1
ATOM 7397 C CA . THR C 1 168 ? 88.330 2.136 65.660 1.00 34.05 156 THR C CA 1
ATOM 7398 C C . THR C 1 168 ? 89.226 3.049 64.800 1.00 30.85 156 THR C C 1
ATOM 7399 O O . THR C 1 168 ? 89.966 3.876 65.326 1.00 26.75 156 THR C O 1
ATOM 7402 N N . ASP C 1 169 ? 89.151 2.960 63.476 1.00 27.71 157 ASP C N 1
ATOM 7403 C CA . ASP C 1 169 ? 90.036 3.787 62.655 1.00 25.80 157 ASP C CA 1
ATOM 7404 C C . ASP C 1 169 ? 89.675 5.268 62.722 1.00 19.38 157 ASP C C 1
ATOM 7405 O O . ASP C 1 169 ? 90.560 6.117 62.637 1.00 18.39 157 ASP C O 1
ATOM 7410 N N . LEU C 1 170 ? 88.380 5.562 62.864 1.00 22.85 158 LEU C N 1
ATOM 7411 C CA . LEU C 1 170 ? 87.902 6.942 62.933 1.00 20.80 158 LEU C CA 1
ATOM 7412 C C . LEU C 1 170 ? 88.354 7.589 64.252 1.00 18.61 158 LEU C C 1
ATOM 7413 O O . LEU C 1 170 ? 88.882 8.693 64.223 1.00 20.28 158 LEU C O 1
ATOM 7418 N N . ILE C 1 171 ? 88.120 6.912 65.372 1.00 23.28 159 ILE C N 1
ATOM 7419 C CA . ILE C 1 171 ? 88.559 7.463 66.683 1.00 25.84 159 ILE C CA 1
ATOM 7420 C C . ILE C 1 171 ? 90.057 7.613 66.738 1.00 25.41 159 ILE C C 1
ATOM 7421 O O . ILE C 1 171 ? 90.579 8.648 67.224 1.00 24.18 159 ILE C O 1
ATOM 7426 N N . ASN C 1 172 ? 90.792 6.627 66.220 1.00 24.97 160 ASN C N 1
ATOM 7427 C CA . ASN C 1 172 ? 92.240 6.794 66.229 1.00 24.58 160 ASN C CA 1
ATOM 7428 C C . ASN C 1 172 ? 92.669 8.031 65.459 1.00 22.88 160 ASN C C 1
ATOM 7429 O O . ASN C 1 172 ? 93.507 8.782 65.893 1.00 28.38 160 ASN C O 1
ATOM 7434 N N . TYR C 1 173 ? 92.087 8.258 64.285 1.00 21.75 161 TYR C N 1
ATOM 7435 C CA . TYR C 1 173 ? 92.400 9.449 63.511 1.00 21.37 161 TYR C CA 1
ATOM 7436 C C . TYR C 1 173 ? 91.988 10.766 64.203 1.00 19.73 161 TYR C C 1
ATOM 7437 O O . TYR C 1 173 ? 92.658 11.769 64.096 1.00 20.97 161 TYR C O 1
ATOM 7446 N N . ALA C 1 174 ? 90.828 10.779 64.861 1.00 22.94 162 ALA C N 1
ATOM 7447 C CA . ALA C 1 174 ? 90.431 11.964 65.621 1.00 24.50 162 ALA C CA 1
ATOM 7448 C C . ALA C 1 174 ? 91.513 12.308 66.664 1.00 23.13 162 ALA C C 1
ATOM 7449 O O . ALA C 1 174 ? 91.956 13.450 66.761 1.00 21.91 162 ALA C O 1
ATOM 7451 N N . MET C 1 175 ? 91.907 11.298 67.431 1.00 26.64 163 MET C N 1
ATOM 7452 C CA . MET C 1 175 ? 92.966 11.474 68.468 1.00 27.79 163 MET C CA 1
ATOM 7453 C C . MET C 1 175 ? 94.229 12.023 67.853 1.00 27.96 163 MET C C 1
ATOM 7454 O O . MET C 1 175 ? 94.808 13.001 68.308 1.00 26.85 163 MET C O 1
ATOM 7459 N N . GLU C 1 176 ? 94.655 11.367 66.781 1.00 30.24 164 GLU C N 1
ATOM 7460 C CA . GLU C 1 176 ? 95.845 11.748 66.056 1.00 30.72 164 GLU C CA 1
ATOM 7461 C C . GLU C 1 176 ? 95.781 13.190 65.564 1.00 28.52 164 GLU C C 1
ATOM 7462 O O . GLU C 1 176 ? 96.766 13.887 65.610 1.00 27.35 164 GLU C O 1
ATOM 7468 N N . LYS C 1 177 ? 94.620 13.657 65.098 1.00 25.81 165 LYS C N 1
ATOM 7469 C CA . LYS C 1 177 ? 94.554 14.953 64.396 1.00 24.55 165 LYS C CA 1
ATOM 7470 C C . LYS C 1 177 ? 93.977 16.105 65.214 1.00 25.62 165 LYS C C 1
ATOM 7471 O O . LYS C 1 177 ? 93.833 17.226 64.739 1.00 27.75 165 LYS C O 1
ATOM 7476 N N . GLY C 1 178 ? 93.681 15.854 66.482 1.00 27.38 166 GLY C N 1
ATOM 7477 C CA . GLY C 1 178 ? 93.277 16.935 67.351 1.00 24.25 166 GLY C CA 1
ATOM 7478 C C . GLY C 1 178 ? 91.808 17.280 67.178 1.00 22.10 166 GLY C C 1
ATOM 7479 O O . GLY C 1 178 ? 91.399 18.392 67.499 1.00 23.87 166 GLY C O 1
ATOM 7480 N N . ILE C 1 179 ? 91.027 16.321 66.696 1.00 21.97 167 ILE C N 1
ATOM 7481 C CA . ILE C 1 179 ? 89.578 16.497 66.561 1.00 22.04 167 ILE C CA 1
ATOM 7482 C C . ILE C 1 179 ? 88.969 16.188 67.906 1.00 18.67 167 ILE C C 1
ATOM 7483 O O . ILE C 1 179 ? 89.223 15.100 68.437 1.00 20.52 167 ILE C O 1
ATOM 7488 N N . PRO C 1 180 ? 88.127 17.065 68.447 1.00 17.53 168 PRO C N 1
ATOM 7489 C CA . PRO C 1 180 ? 87.450 16.733 69.704 1.00 14.53 168 PRO C CA 1
ATOM 7490 C C . PRO C 1 180 ? 86.624 15.481 69.566 1.00 15.36 168 PRO C C 1
ATOM 7491 O O . PRO C 1 180 ? 86.061 15.223 68.510 1.00 16.11 168 PRO C O 1
ATOM 7495 N N . ILE C 1 181 ? 86.590 14.671 70.616 1.00 15.11 169 ILE C N 1
ATOM 7496 C CA . ILE C 1 181 ? 85.724 13.519 70.586 1.00 17.82 169 ILE C CA 1
ATOM 7497 C C . ILE C 1 181 ? 84.819 13.495 71.781 1.00 12.90 169 ILE C C 1
ATOM 7498 O O . ILE C 1 181 ? 85.119 14.088 72.860 1.00 14.95 169 ILE C O 1
ATOM 7503 N N . LYS C 1 182 ? 83.722 12.791 71.599 1.00 13.39 170 LYS C N 1
ATOM 7504 C CA . LYS C 1 182 ? 82.657 12.750 72.599 1.00 11.72 170 LYS C CA 1
ATOM 7505 C C . LYS C 1 182 ? 83.198 12.335 73.957 1.00 12.26 170 LYS C C 1
ATOM 7506 O O . LYS C 1 182 ? 84.047 11.427 74.051 1.00 13.21 170 LYS C O 1
ATOM 7512 N N . VAL C 1 183 ? 82.743 12.988 75.017 1.00 10.38 171 VAL C N 1
ATOM 7513 C CA . VAL C 1 183 ? 83.339 12.753 76.352 1.00 10.38 171 VAL C CA 1
ATOM 7514 C C . VAL C 1 183 ? 82.701 11.590 77.123 1.00 9.48 171 VAL C C 1
ATOM 7515 O O . VAL C 1 183 ? 83.045 11.335 78.305 1.00 10.89 171 VAL C O 1
ATOM 7519 N N . SER C 1 184 ? 81.812 10.874 76.471 1.00 11.06 172 SER C N 1
ATOM 7520 C CA . SER C 1 184 ? 81.083 9.788 77.109 1.00 8.33 172 SER C CA 1
ATOM 7521 C C . SER C 1 184 ? 80.548 8.851 76.031 1.00 11.03 172 SER C C 1
ATOM 7522 O O . SER C 1 184 ? 80.531 9.181 74.856 1.00 11.87 172 SER C O 1
ATOM 7525 N N . LYS C 1 185 ? 80.158 7.663 76.460 1.00 9.75 173 LYS C N 1
ATOM 7526 C CA . LYS C 1 185 ? 79.746 6.593 75.571 1.00 8.27 173 LYS C CA 1
ATOM 7527 C C . LYS C 1 185 ? 78.498 6.905 74.795 1.00 8.88 173 LYS C C 1
ATOM 7528 O O . LYS C 1 185 ? 77.502 7.398 75.365 1.00 11.76 173 LYS C O 1
ATOM 7534 N N . LYS C 1 186 ? 78.549 6.617 73.491 1.00 9.43 174 LYS C N 1
ATOM 7535 C CA . LYS C 1 186 ? 77.377 6.790 72.655 1.00 11.64 174 LYS C CA 1
ATOM 7536 C C . LYS C 1 186 ? 76.387 5.662 72.892 1.00 12.57 174 LYS C C 1
ATOM 7537 O O . LYS C 1 186 ? 76.757 4.518 73.211 1.00 12.73 174 LYS C O 1
ATOM 7543 N N . ARG C 1 187 ? 75.109 5.967 72.738 1.00 12.75 175 ARG C N 1
ATOM 7544 C CA . ARG C 1 187 ? 74.070 4.933 72.743 1.00 13.26 175 ARG C CA 1
ATOM 7545 C C . ARG C 1 187 ? 74.359 3.897 71.661 1.00 10.34 175 ARG C C 1
ATOM 7546 O O . ARG C 1 187 ? 74.833 4.243 70.562 1.00 12.44 175 ARG C O 1
ATOM 7554 N N . PRO C 1 188 ? 74.115 2.607 71.937 1.00 12.68 176 PRO C N 1
ATOM 7555 C CA . PRO C 1 188 ? 74.512 1.539 71.001 1.00 12.26 176 PRO C CA 1
ATOM 7556 C C . PRO C 1 188 ? 73.546 1.275 69.859 1.00 12.89 176 PRO C C 1
ATOM 7557 O O . PRO C 1 188 ? 73.356 0.119 69.472 1.00 13.79 176 PRO C O 1
ATOM 7561 N N . TYR C 1 189 ? 72.973 2.339 69.321 1.00 10.88 177 TYR C N 1
ATOM 7562 C CA . TYR C 1 189 ? 72.098 2.267 68.145 1.00 11.51 177 TYR C CA 1
ATOM 7563 C C . TYR C 1 189 ? 72.481 3.358 67.195 1.00 14.17 177 TYR C C 1
ATOM 7564 O O . TYR C 1 189 ? 73.011 4.394 67.622 1.00 14.63 177 TYR C O 1
ATOM 7573 N N . SER C 1 190 ? 72.196 3.166 65.916 1.00 12.15 178 SER C N 1
ATOM 7574 C CA . SER C 1 190 ? 72.288 4.279 64.949 1.00 12.94 178 SER C CA 1
ATOM 7575 C C . SER C 1 190 ? 70.987 5.055 65.013 1.00 14.38 178 SER C C 1
ATOM 7576 O O . SER C 1 190 ? 69.950 4.474 64.773 1.00 13.25 178 SER C O 1
ATOM 7579 N N . GLU C 1 191 ? 71.040 6.349 65.311 1.00 15.23 179 GLU C N 1
ATOM 7580 C CA . GLU C 1 191 ? 69.831 7.095 65.560 1.00 14.92 179 GLU C CA 1
ATOM 7581 C C . GLU C 1 191 ? 69.835 8.391 64.741 1.00 16.40 179 GLU C C 1
ATOM 7582 O O . GLU C 1 191 ? 70.898 9.000 64.569 1.00 17.26 179 GLU C O 1
ATOM 7588 N N . ASP C 1 192 ? 68.680 8.776 64.208 1.00 12.88 180 ASP C N 1
ATOM 7589 C CA . ASP C 1 192 ? 68.527 10.051 63.471 1.00 15.81 180 ASP C CA 1
ATOM 7590 C C . ASP C 1 192 ? 67.394 10.742 64.164 1.00 16.48 180 ASP C C 1
ATOM 7591 O O . ASP C 1 192 ? 66.433 10.098 64.508 1.00 15.47 180 ASP C O 1
ATOM 7596 N N . GLU C 1 193 ? 67.466 12.052 64.345 1.00 12.94 181 GLU C N 1
ATOM 7597 C CA . GLU C 1 193 ? 66.419 12.759 65.063 1.00 13.21 181 GLU C CA 1
ATOM 7598 C C . GLU C 1 193 ? 66.101 14.069 64.365 1.00 12.11 181 GLU C C 1
ATOM 7599 O O . GLU C 1 193 ? 66.986 14.748 63.853 1.00 13.77 181 GLU C O 1
ATOM 7605 N N . ASN C 1 194 ? 64.821 14.375 64.267 1.00 9.10 182 ASN C N 1
ATOM 7606 C CA . ASN C 1 194 ? 64.344 15.655 63.744 1.00 8.68 182 ASN C CA 1
ATOM 7607 C C . ASN C 1 194 ? 62.997 15.952 64.368 1.00 7.21 182 ASN C C 1
ATOM 7608 O O . ASN C 1 194 ? 62.529 15.215 65.236 1.00 9.76 182 ASN C O 1
ATOM 7613 N N . LEU C 1 195 ? 62.369 17.057 63.987 1.00 8.76 183 LEU C N 1
ATOM 7614 C CA . LEU C 1 195 ? 61.129 17.446 64.592 1.00 9.56 183 LEU C CA 1
ATOM 7615 C C . LEU C 1 195 ? 60.018 16.430 64.327 1.00 11.12 183 LEU C C 1
ATOM 7616 O O . LEU C 1 195 ? 59.031 16.429 65.037 1.00 12.98 183 LEU C O 1
ATOM 7621 N N . MET C 1 196 ? 60.184 15.556 63.319 1.00 10.12 184 MET C N 1
ATOM 7622 C CA . MET C 1 196 ? 59.127 14.611 62.968 1.00 9.85 184 MET C CA 1
ATOM 7623 C C . MET C 1 196 ? 59.293 13.284 63.705 1.00 10.69 184 MET C C 1
ATOM 7624 O O . MET C 1 196 ? 58.283 12.668 64.096 1.00 11.70 184 MET C O 1
ATOM 7629 N N . HIS C 1 197 ? 60.545 12.823 63.840 1.00 11.22 185 HIS C N 1
ATOM 7630 C CA . HIS C 1 197 ? 60.731 11.491 64.468 1.00 8.31 185 HIS C CA 1
ATOM 7631 C C . HIS C 1 197 ? 62.097 11.304 65.071 1.00 10.58 185 HIS C C 1
ATOM 7632 O O . HIS C 1 197 ? 62.971 12.143 64.868 1.00 9.81 185 HIS C O 1
ATOM 7639 N N . ILE C 1 198 ? 62.266 10.218 65.836 1.00 11.55 186 ILE C N 1
ATOM 7640 C CA . ILE C 1 198 ? 63.567 9.666 66.084 1.00 11.80 186 ILE C CA 1
ATOM 7641 C C . ILE C 1 198 ? 63.565 8.230 65.550 1.00 10.18 186 ILE C C 1
ATOM 7642 O O . ILE C 1 198 ? 62.601 7.497 65.801 1.00 9.90 186 ILE C O 1
ATOM 7647 N N . SER C 1 199 ? 64.614 7.856 64.849 1.00 9.31 187 SER C N 1
ATOM 7648 C CA . SER C 1 199 ? 64.772 6.453 64.347 1.00 8.94 187 SER C CA 1
ATOM 7649 C C . SER C 1 199 ? 65.846 5.781 65.142 1.00 11.04 187 SER C C 1
ATOM 7650 O O . SER C 1 199 ? 66.766 6.436 65.639 1.00 12.35 187 SER C O 1
ATOM 7653 N N . HIS C 1 200 ? 65.728 4.475 65.251 1.00 7.78 188 HIS C N 1
ATOM 7654 C CA . HIS C 1 200 ? 66.744 3.674 65.971 1.00 10.14 188 HIS C CA 1
ATOM 7655 C C . HIS C 1 200 ? 66.954 2.399 65.119 1.00 9.89 188 HIS C C 1
ATOM 7656 O O . HIS C 1 200 ? 65.984 1.740 64.777 1.00 10.87 188 HIS C O 1
ATOM 7663 N N . GLU C 1 201 ? 68.194 2.122 64.715 1.00 8.91 189 GLU C N 1
ATOM 7664 C CA . GLU C 1 201 ? 68.547 1.010 63.846 1.00 10.42 189 GLU C CA 1
ATOM 7665 C C . GLU C 1 201 ? 69.860 0.416 64.332 1.00 12.31 189 GLU C C 1
ATOM 7666 O O . GLU C 1 201 ? 70.551 1.043 65.165 1.00 10.79 189 GLU C O 1
ATOM 7672 N N . ALA C 1 202 ? 70.184 -0.763 63.818 1.00 11.87 190 ALA C N 1
ATOM 7673 C CA . ALA C 1 202 ? 71.497 -1.369 64.050 1.00 13.15 190 ALA C CA 1
ATOM 7674 C C . ALA C 1 202 ? 71.683 -1.849 65.469 1.00 12.91 190 ALA C C 1
ATOM 7675 O O . ALA C 1 202 ? 70.724 -2.028 66.227 1.00 13.39 190 ALA C O 1
ATOM 7677 N N . GLY C 1 203 ? 72.909 -2.174 65.851 1.00 14.69 191 GLY C N 1
ATOM 7678 C CA . GLY C 1 203 ? 73.094 -2.807 67.122 1.00 16.82 191 GLY C CA 1
ATOM 7679 C C . GLY C 1 203 ? 72.209 -4.043 67.238 1.00 13.91 191 GLY C C 1
ATOM 7680 O O . GLY C 1 203 ? 72.029 -4.788 66.264 1.00 14.30 191 GLY C O 1
ATOM 7681 N N . LYS C 1 204 ? 71.659 -4.236 68.423 1.00 13.52 192 LYS C N 1
ATOM 7682 C CA . LYS C 1 204 ? 70.798 -5.403 68.708 1.00 13.96 192 LYS C CA 1
ATOM 7683 C C . LYS C 1 204 ? 69.541 -5.397 67.860 1.00 14.20 192 LYS C C 1
ATOM 7684 O O . LYS C 1 204 ? 68.963 -6.455 67.637 1.00 13.34 192 LYS C O 1
ATOM 7690 N N . LEU C 1 205 ? 69.135 -4.220 67.365 1.00 11.90 193 LEU C N 1
ATOM 7691 C CA . LEU C 1 205 ? 67.910 -4.144 66.536 1.00 9.45 193 LEU C CA 1
ATOM 7692 C C . LEU C 1 205 ? 68.070 -4.814 65.188 1.00 10.79 193 LEU C C 1
ATOM 7693 O O . LEU C 1 205 ? 67.072 -5.120 64.508 1.00 11.51 193 LEU C O 1
ATOM 7698 N N . GLU C 1 206 ? 69.299 -5.075 64.774 1.00 12.05 194 GLU C N 1
ATOM 7699 C CA . GLU C 1 206 ? 69.542 -5.613 63.467 1.00 14.80 194 GLU C CA 1
ATOM 7700 C C . GLU C 1 206 ? 68.834 -6.982 63.294 1.00 13.09 194 GLU C C 1
ATOM 7701 O O . GLU C 1 206 ? 68.379 -7.282 62.191 1.00 16.70 194 GLU C O 1
ATOM 7707 N N . ASP C 1 207 ? 68.721 -7.736 64.385 1.00 12.18 195 ASP C N 1
ATOM 7708 C CA . ASP C 1 207 ? 68.028 -9.038 64.398 1.00 10.40 195 ASP C CA 1
ATOM 7709 C C . ASP C 1 207 ? 66.532 -8.803 64.550 1.00 9.91 195 ASP C C 1
ATOM 7710 O O . ASP C 1 207 ? 66.126 -8.384 65.639 1.00 10.51 195 ASP C O 1
ATOM 7715 N N . PRO C 1 208 ? 65.711 -9.003 63.507 1.00 10.04 196 PRO C N 1
ATOM 7716 C CA . PRO C 1 208 ? 64.305 -8.707 63.634 1.00 9.61 196 PRO C CA 1
ATOM 7717 C C . PRO C 1 208 ? 63.542 -9.547 64.640 1.00 9.47 196 PRO C C 1
ATOM 7718 O O . PRO C 1 208 ? 62.382 -9.251 64.949 1.00 8.47 196 PRO C O 1
ATOM 7722 N N . ALA C 1 209 ? 64.150 -10.615 65.171 1.00 8.59 197 ALA C N 1
ATOM 7723 C CA . ALA C 1 209 ? 63.515 -11.377 66.245 1.00 11.80 197 ALA C CA 1
ATOM 7724 C C . ALA C 1 209 ? 63.848 -10.861 67.635 1.00 12.70 197 ALA C C 1
ATOM 7725 O O . ALA C 1 209 ? 63.344 -11.360 68.613 1.00 14.40 197 ALA C O 1
ATOM 7727 N N . HIS C 1 210 ? 64.722 -9.871 67.721 1.00 10.77 198 HIS C N 1
ATOM 7728 C CA . HIS C 1 210 ? 65.072 -9.238 68.988 1.00 9.64 198 HIS C CA 1
ATOM 7729 C C . HIS C 1 210 ? 64.009 -8.211 69.326 1.00 11.90 198 HIS C C 1
ATOM 7730 O O . HIS C 1 210 ? 63.790 -7.291 68.530 1.00 10.82 198 HIS C O 1
ATOM 7737 N N . ILE C 1 211 ? 63.383 -8.370 70.496 1.00 11.73 199 ILE C N 1
ATOM 7738 C CA . ILE C 1 211 ? 62.386 -7.425 70.972 1.00 11.97 199 ILE C CA 1
ATOM 7739 C C . ILE C 1 211 ? 63.119 -6.193 71.513 1.00 11.49 199 ILE C C 1
ATOM 7740 O O . ILE C 1 211 ? 64.011 -6.333 72.345 1.00 13.78 199 ILE C O 1
ATOM 7745 N N . PRO C 1 212 ? 62.773 -4.985 71.059 1.00 11.74 200 PRO C N 1
ATOM 7746 C CA . PRO C 1 212 ? 63.444 -3.781 71.578 1.00 10.90 200 PRO C CA 1
ATOM 7747 C C . PRO C 1 212 ? 63.169 -3.586 73.055 1.00 14.31 200 PRO C C 1
ATOM 7748 O O . PRO C 1 212 ? 62.020 -3.606 73.467 1.00 17.01 200 PRO C O 1
ATOM 7752 N N . ASP C 1 213 ? 64.206 -3.317 73.818 1.00 15.91 201 ASP C N 1
ATOM 7753 C CA . ASP C 1 213 ? 63.941 -2.953 75.191 1.00 16.84 201 ASP C CA 1
ATOM 7754 C C . ASP C 1 213 ? 63.500 -1.521 75.305 1.00 12.51 201 ASP C C 1
ATOM 7755 O O . ASP C 1 213 ? 63.595 -0.728 74.351 1.00 13.28 201 ASP C O 1
ATOM 7760 N N . GLU C 1 214 ? 62.970 -1.182 76.475 1.00 13.30 202 GLU C N 1
ATOM 7761 C CA . GLU C 1 214 ? 62.425 0.160 76.663 1.00 13.92 202 GLU C CA 1
ATOM 7762 C C . GLU C 1 214 ? 63.437 1.278 76.485 1.00 13.44 202 GLU C C 1
ATOM 7763 O O . GLU C 1 214 ? 63.047 2.375 76.080 1.00 13.78 202 GLU C O 1
ATOM 7769 N N . ASP C 1 215 ? 64.724 1.012 76.758 1.00 11.18 203 ASP C N 1
ATOM 7770 C CA . ASP C 1 215 ? 65.770 2.028 76.587 1.00 12.56 203 ASP C CA 1
ATOM 7771 C C . ASP C 1 215 ? 66.107 2.372 75.123 1.00 11.34 203 ASP C C 1
ATOM 7772 O O . ASP C 1 215 ? 66.780 3.369 74.854 1.00 15.69 203 ASP C O 1
ATOM 7777 N N . VAL C 1 216 ? 65.572 1.598 74.184 1.00 9.02 204 VAL C N 1
ATOM 7778 C CA . VAL C 1 216 ? 65.716 1.970 72.784 1.00 9.17 204 VAL C CA 1
ATOM 7779 C C . VAL C 1 216 ? 64.982 3.280 72.521 1.00 8.53 204 VAL C C 1
ATOM 7780 O O . VAL C 1 216 ? 65.432 4.085 71.712 1.00 11.67 204 VAL C O 1
ATOM 7784 N N . PHE C 1 217 ? 63.842 3.478 73.184 1.00 8.53 205 PHE C N 1
ATOM 7785 C CA . PHE C 1 217 ? 62.975 4.625 72.967 1.00 9.19 205 PHE C CA 1
ATOM 7786 C C . PHE C 1 217 ? 63.513 5.781 73.781 1.00 10.51 205 PHE C C 1
ATOM 7787 O O . PHE C 1 217 ? 63.848 5.631 74.973 1.00 13.37 205 PHE C O 1
ATOM 7795 N N . THR C 1 218 ? 63.523 6.944 73.125 1.00 12.42 206 THR C N 1
ATOM 7796 C CA . THR C 1 218 ? 64.007 8.178 73.735 1.00 10.59 206 THR C CA 1
ATOM 7797 C C . THR C 1 218 ? 63.101 9.379 73.682 1.00 13.16 206 THR C C 1
ATOM 7798 O O . THR C 1 218 ? 63.472 10.429 74.225 1.00 16.39 206 THR C O 1
ATOM 7802 N N . TRP C 1 219 ? 61.922 9.282 73.061 1.00 10.48 207 TRP C N 1
ATOM 7803 C CA . TRP C 1 219 ? 61.057 10.454 72.954 1.00 9.00 207 TRP C CA 1
ATOM 7804 C C . TRP C 1 219 ? 59.715 10.159 73.602 1.00 10.42 207 TRP C C 1
ATOM 7805 O O . TRP C 1 219 ? 59.307 10.821 74.555 1.00 13.63 207 TRP C O 1
ATOM 7816 N N . THR C 1 220 ? 59.045 9.155 73.085 1.00 10.22 208 THR C N 1
ATOM 7817 C CA . THR C 1 220 ? 57.764 8.753 73.588 1.00 11.83 208 THR C CA 1
ATOM 7818 C C . THR C 1 220 ? 57.938 7.979 74.873 1.00 11.82 208 THR C C 1
ATOM 7819 O O . THR C 1 220 ? 58.909 7.202 75.073 1.00 13.52 208 THR C O 1
ATOM 7823 N N . VAL C 1 221 ? 56.953 8.152 75.756 1.00 12.02 209 VAL C N 1
ATOM 7824 C CA . VAL C 1 221 ? 56.797 7.210 76.828 1.00 11.75 209 VAL C CA 1
ATOM 7825 C C . VAL C 1 221 ? 56.115 5.973 76.274 1.00 12.24 209 VAL C C 1
ATOM 7826 O O . VAL C 1 221 ? 55.512 6.011 75.187 1.00 12.61 209 VAL C O 1
ATOM 7830 N N . SER C 1 222 ? 56.208 4.847 76.957 1.00 12.37 210 SER C N 1
ATOM 7831 C CA . SER C 1 222 ? 55.484 3.682 76.480 1.00 11.33 210 SER C CA 1
ATOM 7832 C C . SER C 1 222 ? 53.965 3.849 76.775 1.00 12.35 210 SER C C 1
ATOM 7833 O O . SER C 1 222 ? 53.548 4.563 77.723 1.00 12.84 210 SER C O 1
ATOM 7836 N N . PRO C 1 223 ? 53.106 3.223 75.981 1.00 13.15 211 PRO C N 1
ATOM 7837 C CA . PRO C 1 223 ? 51.691 3.178 76.353 1.00 9.62 211 PRO C CA 1
ATOM 7838 C C . PRO C 1 223 ? 51.471 2.720 77.785 1.00 11.62 211 PRO C C 1
ATOM 7839 O O . PRO C 1 223 ? 50.604 3.259 78.469 1.00 10.98 211 PRO C O 1
ATOM 7843 N N . LYS C 1 224 ? 52.278 1.778 78.242 1.00 11.32 212 LYS C N 1
ATOM 7844 C CA . LYS C 1 224 ? 52.203 1.282 79.630 1.00 12.91 212 LYS C CA 1
ATOM 7845 C C . LYS C 1 224 ? 52.450 2.350 80.666 1.00 12.88 212 LYS C C 1
ATOM 7846 O O . LYS C 1 224 ? 51.733 2.407 81.681 1.00 13.86 212 LYS C O 1
ATOM 7852 N N . ASP C 1 225 ? 53.440 3.206 80.416 1.00 12.03 213 ASP C N 1
ATOM 7853 C CA . ASP C 1 225 ? 53.799 4.313 81.303 1.00 13.44 213 ASP C CA 1
ATOM 7854 C C . ASP C 1 225 ? 52.990 5.569 81.111 1.00 13.28 213 ASP C C 1
ATOM 7855 O O . ASP C 1 225 ? 53.003 6.464 81.977 1.00 14.08 213 ASP C O 1
ATOM 7860 N N . ALA C 1 226 ? 52.260 5.684 80.008 1.00 10.88 214 ALA C N 1
ATOM 7861 C CA . ALA C 1 226 ? 51.481 6.861 79.718 1.00 10.15 214 ALA C CA 1
ATOM 7862 C C . ALA C 1 226 ? 50.330 7.008 80.742 1.00 11.61 214 ALA C C 1
ATOM 7863 O O . ALA C 1 226 ? 49.912 6.005 81.343 1.00 13.73 214 ALA C O 1
ATOM 7865 N N . PRO C 1 227 ? 49.874 8.222 80.968 1.00 11.30 215 PRO C N 1
ATOM 7866 C CA . PRO C 1 227 ? 48.819 8.440 82.005 1.00 12.05 215 PRO C CA 1
ATOM 7867 C C . PRO C 1 227 ? 47.511 7.744 81.716 1.00 11.98 215 PRO C C 1
ATOM 7868 O O . PRO C 1 227 ? 47.072 7.670 80.591 1.00 12.78 215 PRO C O 1
ATOM 7872 N N . ASP C 1 228 ? 46.884 7.223 82.772 1.00 11.91 216 ASP C N 1
ATOM 7873 C CA . ASP C 1 228 ? 45.632 6.559 82.622 1.00 12.67 216 ASP C CA 1
ATOM 7874 C C . ASP C 1 228 ? 44.507 7.575 82.618 1.00 14.67 216 ASP C C 1
ATOM 7875 O O . ASP C 1 228 ? 43.654 7.613 83.535 1.00 14.69 216 ASP C O 1
ATOM 7880 N N . GLU C 1 229 ? 44.485 8.419 81.585 1.00 12.17 217 GLU C N 1
ATOM 7881 C CA . GLU C 1 229 ? 43.512 9.474 81.434 1.00 13.54 217 GLU C CA 1
ATOM 7882 C C . GLU C 1 229 ? 43.502 9.839 79.964 1.00 15.38 217 GLU C C 1
ATOM 7883 O O . GLU C 1 229 ? 44.568 9.873 79.350 1.00 14.14 217 GLU C O 1
ATOM 7889 N N . GLU C 1 230 ? 42.320 10.065 79.391 1.00 12.81 218 GLU C N 1
ATOM 7890 C CA . GLU C 1 230 ? 42.248 10.444 77.985 1.00 16.26 218 GLU C CA 1
ATOM 7891 C C . GLU C 1 230 ? 42.412 11.935 77.823 1.00 15.01 218 GLU C C 1
ATOM 7892 O O . GLU C 1 230 ? 42.022 12.719 78.704 1.00 14.97 218 GLU C O 1
ATOM 7898 N N . THR C 1 231 ? 42.969 12.334 76.672 1.00 11.69 219 THR C N 1
ATOM 7899 C CA . THR C 1 231 ? 43.051 13.700 76.230 1.00 12.21 219 THR C CA 1
ATOM 7900 C C . THR C 1 231 ? 42.302 13.800 74.911 1.00 12.44 219 THR C C 1
ATOM 7901 O O . THR C 1 231 ? 42.462 12.970 74.058 1.00 14.09 219 THR C O 1
ATOM 7905 N N . LEU C 1 232 ? 41.426 14.764 74.806 1.00 11.02 220 LEU C N 1
ATOM 7906 C CA . LEU C 1 232 ? 40.701 15.075 73.571 1.00 11.10 220 LEU C CA 1
ATOM 7907 C C . LEU C 1 232 ? 41.261 16.332 72.931 1.00 12.39 220 LEU C C 1
ATOM 7908 O O . LEU C 1 232 ? 41.384 17.385 73.575 1.00 11.09 220 LEU C O 1
ATOM 7913 N N . LEU C 1 233 ? 41.618 16.200 71.648 1.00 10.48 221 LEU C N 1
ATOM 7914 C CA . LEU C 1 233 ? 42.075 17.296 70.849 1.00 9.16 221 LEU C CA 1
ATOM 7915 C C . LEU C 1 233 ? 41.119 17.546 69.692 1.00 12.07 221 LEU C C 1
ATOM 7916 O O . LEU C 1 233 ? 40.578 16.617 69.143 1.00 13.79 221 LEU C O 1
ATOM 7921 N N . GLU C 1 234 ? 40.968 18.802 69.311 1.00 10.25 222 GLU C N 1
ATOM 7922 C CA . GLU C 1 234 ? 40.303 19.179 68.056 1.00 8.84 222 GLU C CA 1
ATOM 7923 C C . GLU C 1 234 ? 41.406 19.702 67.096 1.00 13.83 222 GLU C C 1
ATOM 7924 O O . GLU C 1 234 ? 42.177 20.608 67.432 1.00 13.27 222 GLU C O 1
ATOM 7930 N N . ILE C 1 235 ? 41.478 19.113 65.905 1.00 10.19 223 ILE C N 1
ATOM 7931 C CA . ILE C 1 235 ? 42.462 19.498 64.953 1.00 11.23 223 ILE C CA 1
ATOM 7932 C C . ILE C 1 235 ? 41.688 20.018 63.763 1.00 11.75 223 ILE C C 1
ATOM 7933 O O . ILE C 1 235 ? 40.920 19.291 63.138 1.00 10.48 223 ILE C O 1
ATOM 7938 N N . HIS C 1 236 ? 41.975 21.268 63.434 1.00 9.84 224 HIS C N 1
ATOM 7939 C CA . HIS C 1 236 ? 41.356 21.995 62.319 1.00 10.04 224 HIS C CA 1
ATOM 7940 C C . HIS C 1 236 ? 42.265 22.033 61.093 1.00 8.67 224 HIS C C 1
ATOM 7941 O O . HIS C 1 236 ? 43.466 22.210 61.209 1.00 8.42 224 HIS C O 1
ATOM 7948 N N . PHE C 1 237 ? 41.663 21.820 59.918 1.00 7.35 225 PHE C N 1
ATOM 7949 C CA . PHE C 1 237 ? 42.335 21.851 58.634 1.00 7.38 225 PHE C CA 1
ATOM 7950 C C . PHE C 1 237 ? 41.673 22.818 57.650 1.00 8.10 225 PHE C C 1
ATOM 7951 O O . PHE C 1 237 ? 40.446 23.094 57.743 1.00 9.44 225 PHE C O 1
ATOM 7959 N N . GLU C 1 238 ? 42.481 23.326 56.729 1.00 9.39 226 GLU C N 1
ATOM 7960 C CA . GLU C 1 238 ? 42.026 24.109 55.605 1.00 9.15 226 GLU C CA 1
ATOM 7961 C C . GLU C 1 238 ? 42.776 23.629 54.374 1.00 10.00 226 GLU C C 1
ATOM 7962 O O . GLU C 1 238 ? 44.000 23.745 54.314 1.00 8.01 226 GLU C O 1
ATOM 7968 N N . ASN C 1 239 ? 42.011 23.103 53.404 1.00 10.25 227 ASN C N 1
ATOM 7969 C CA . ASN C 1 239 ? 42.545 22.490 52.177 1.00 10.80 227 ASN C CA 1
ATOM 7970 C C . ASN C 1 239 ? 43.656 21.511 52.477 1.00 7.68 227 ASN C C 1
ATOM 7971 O O . ASN C 1 239 ? 44.751 21.523 51.838 1.00 10.64 227 ASN C O 1
ATOM 7976 N N . GLY C 1 240 ? 43.401 20.700 53.488 1.00 8.03 228 GLY C N 1
ATOM 7977 C CA . GLY C 1 240 ? 44.321 19.656 53.912 1.00 10.81 228 GLY C CA 1
ATOM 7978 C C . GLY C 1 240 ? 45.502 20.065 54.756 1.00 12.26 228 GLY C C 1
ATOM 7979 O O . GLY C 1 240 ? 46.376 19.222 55.052 1.00 13.98 228 GLY C O 1
ATOM 7980 N N . ILE C 1 241 ? 45.594 21.343 55.101 1.00 9.02 229 ILE C N 1
ATOM 7981 C CA . ILE C 1 241 ? 46.724 21.833 55.883 1.00 11.16 229 ILE C CA 1
ATOM 7982 C C . ILE C 1 241 ? 46.218 22.098 57.310 1.00 9.36 229 ILE C C 1
ATOM 7983 O O . ILE C 1 241 ? 45.182 22.754 57.478 1.00 10.02 229 ILE C O 1
ATOM 7988 N N . PRO C 1 242 ? 46.903 21.610 58.352 1.00 8.92 230 PRO C N 1
ATOM 7989 C CA . PRO C 1 242 ? 46.483 21.869 59.699 1.00 7.78 230 PRO C CA 1
ATOM 7990 C C . PRO C 1 242 ? 46.659 23.370 60.031 1.00 8.95 230 PRO C C 1
ATOM 7991 O O . PRO C 1 242 ? 47.717 23.965 59.725 1.00 10.61 230 PRO C O 1
ATOM 7995 N N . VAL C 1 243 ? 45.607 23.943 60.597 1.00 8.58 231 VAL C N 1
ATOM 7996 C CA . VAL C 1 243 ? 45.586 25.388 60.949 1.00 8.77 231 VAL C CA 1
ATOM 7997 C C . VAL C 1 243 ? 45.295 25.672 62.439 1.00 10.58 231 VAL C C 1
ATOM 7998 O O . VAL C 1 243 ? 45.456 26.803 62.898 1.00 10.18 231 VAL C O 1
ATOM 8002 N N . LYS C 1 244 ? 44.862 24.688 63.215 1.00 7.53 232 LYS C N 1
ATOM 8003 C CA . LYS C 1 244 ? 44.580 24.938 64.644 1.00 8.97 232 LYS C CA 1
ATOM 8004 C C . LYS C 1 244 ? 44.552 23.590 65.365 1.00 9.29 232 LYS C C 1
ATOM 8005 O O . LYS C 1 244 ? 44.046 22.621 64.829 1.00 10.74 232 LYS C O 1
ATOM 8011 N N . VAL C 1 245 ? 45.107 23.563 66.571 1.00 7.68 233 VAL C N 1
ATOM 8012 C CA . VAL C 1 245 ? 44.936 22.439 67.519 1.00 9.12 233 VAL C CA 1
ATOM 8013 C C . VAL C 1 245 ? 44.376 23.054 68.811 1.00 11.07 233 VAL C C 1
ATOM 8014 O O . VAL C 1 245 ? 44.908 24.070 69.320 1.00 10.24 233 VAL C O 1
ATOM 8018 N N . VAL C 1 246 ? 43.301 22.458 69.334 1.00 9.71 234 VAL C N 1
ATOM 8019 C CA . VAL C 1 246 ? 42.691 22.884 70.620 1.00 11.74 234 VAL C CA 1
ATOM 8020 C C . VAL C 1 246 ? 42.637 21.660 71.559 1.00 12.55 234 VAL C C 1
ATOM 8021 O O . VAL C 1 246 ? 42.173 20.602 71.170 1.00 11.21 234 VAL C O 1
ATOM 8025 N N . ASN C 1 247 ? 43.149 21.794 72.775 1.00 10.44 235 ASN C N 1
ATOM 8026 C CA . ASN C 1 247 ? 43.039 20.768 73.778 1.00 11.42 235 ASN C CA 1
ATOM 8027 C C . ASN C 1 247 ? 41.721 21.017 74.496 1.00 15.09 235 ASN C C 1
ATOM 8028 O O . ASN C 1 247 ? 41.544 22.068 75.129 1.00 15.50 235 ASN C O 1
ATOM 8033 N N . LEU C 1 248 ? 40.768 20.107 74.347 1.00 16.29 236 LEU C N 1
ATOM 8034 C CA . LEU C 1 248 ? 39.422 20.291 74.911 1.00 19.56 236 LEU C CA 1
ATOM 8035 C C . LEU C 1 248 ? 39.389 20.074 76.434 1.00 20.99 236 LEU C C 1
ATOM 8036 O O . LEU C 1 248 ? 38.416 20.425 77.076 1.00 27.62 236 LEU C O 1
ATOM 8041 N N . LYS C 1 249 ? 40.445 19.516 77.004 1.00 24.11 237 LYS C N 1
ATOM 8042 C CA . LYS C 1 249 ? 40.545 19.264 78.467 1.00 28.83 237 LYS C CA 1
ATOM 8043 C C . LYS C 1 249 ? 41.062 20.536 79.108 1.00 29.05 237 LYS C C 1
ATOM 8044 O O . LYS C 1 249 ? 40.404 21.096 79.990 1.00 31.66 237 LYS C O 1
ATOM 8050 N N . ASP C 1 250 ? 42.228 21.017 78.656 1.00 25.81 238 ASP C N 1
ATOM 8051 C CA . ASP C 1 250 ? 42.909 22.139 79.354 1.00 23.65 238 ASP C CA 1
ATOM 8052 C C . ASP C 1 250 ? 42.869 23.495 78.675 1.00 24.76 238 ASP C C 1
ATOM 8053 O O . ASP C 1 250 ? 43.395 24.481 79.216 1.00 21.57 238 ASP C O 1
ATOM 8058 N N . GLY C 1 251 ? 42.236 23.569 77.512 1.00 21.81 239 GLY C N 1
ATOM 8059 C CA . GLY C 1 251 ? 42.029 24.827 76.852 1.00 21.29 239 GLY C CA 1
ATOM 8060 C C . GLY C 1 251 ? 43.144 25.310 75.931 1.00 18.31 239 GLY C C 1
ATOM 8061 O O . GLY C 1 251 ? 42.948 26.284 75.225 1.00 20.15 239 GLY C O 1
ATOM 8062 N N . THR C 1 252 ? 44.297 24.647 75.929 1.00 17.81 240 THR C N 1
ATOM 8063 C CA . THR C 1 252 ? 45.410 25.038 75.085 1.00 17.60 240 THR C CA 1
ATOM 8064 C C . THR C 1 252 ? 44.944 25.191 73.629 1.00 16.88 240 THR C C 1
ATOM 8065 O O . THR C 1 252 ? 44.180 24.352 73.143 1.00 17.20 240 THR C O 1
ATOM 8069 N N . GLU C 1 253 ? 45.396 26.263 72.964 1.00 15.78 241 GLU C N 1
ATOM 8070 C CA . GLU C 1 253 ? 45.086 26.509 71.563 1.00 17.53 241 GLU C CA 1
ATOM 8071 C C . GLU C 1 253 ? 46.371 26.910 70.873 1.00 17.11 241 GLU C C 1
ATOM 8072 O O . GLU C 1 253 ? 47.066 27.786 71.339 1.00 18.23 241 GLU C O 1
ATOM 8078 N N . LYS C 1 254 ? 46.654 26.297 69.743 1.00 11.84 242 LYS C N 1
ATOM 8079 C CA . LYS C 1 254 ? 47.840 26.587 68.922 1.00 10.64 242 LYS C CA 1
ATOM 8080 C C . LYS C 1 254 ? 47.395 26.819 67.485 1.00 11.26 242 LYS C C 1
ATOM 8081 O O . LYS C 1 254 ? 46.627 26.011 66.927 1.00 13.00 242 LYS C O 1
ATOM 8087 N N . THR C 1 255 ? 47.786 27.973 66.911 1.00 11.76 243 THR C N 1
ATOM 8088 C CA . THR C 1 255 ? 47.525 28.291 65.480 1.00 13.54 243 THR C CA 1
ATOM 8089 C C . THR C 1 255 ? 48.757 28.428 64.583 1.00 16.52 243 THR C C 1
ATOM 8090 O O . THR C 1 255 ? 48.641 28.318 63.379 1.00 20.81 243 THR C O 1
ATOM 8094 N N . ASP C 1 256 ? 49.912 28.702 65.151 1.00 15.10 244 ASP C N 1
ATOM 8095 C CA . ASP C 1 256 ? 51.105 28.808 64.338 1.00 16.41 244 ASP C CA 1
ATOM 8096 C C . ASP C 1 256 ? 51.501 27.374 63.872 1.00 15.84 244 ASP C C 1
ATOM 8097 O O . ASP C 1 256 ? 51.465 26.469 64.686 1.00 15.10 244 ASP C O 1
ATOM 8102 N N . PRO C 1 257 ? 51.812 27.134 62.587 1.00 17.79 245 PRO C N 1
ATOM 8103 C CA . PRO C 1 257 ? 52.077 25.759 62.159 1.00 14.55 245 PRO C CA 1
ATOM 8104 C C . PRO C 1 257 ? 53.223 25.087 62.890 1.00 14.24 245 PRO C C 1
ATOM 8105 O O . PRO C 1 257 ? 53.123 23.884 63.191 1.00 14.30 245 PRO C O 1
ATOM 8109 N N . LEU C 1 258 ? 54.305 25.806 63.166 1.00 14.42 246 LEU C N 1
ATOM 8110 C CA . LEU C 1 258 ? 55.392 25.190 63.896 1.00 12.97 246 LEU C CA 1
ATOM 8111 C C . LEU C 1 258 ? 54.981 24.873 65.336 1.00 13.98 246 LEU C C 1
ATOM 8112 O O . LEU C 1 258 ? 55.215 23.753 65.825 1.00 13.80 246 LEU C O 1
ATOM 8117 N N . GLU C 1 259 ? 54.324 25.821 66.014 1.00 12.89 247 GLU C N 1
ATOM 8118 C CA . GLU C 1 259 ? 53.938 25.569 67.399 1.00 14.72 247 GLU C CA 1
ATOM 8119 C C . GLU C 1 259 ? 52.889 24.466 67.513 1.00 11.00 247 GLU C C 1
ATOM 8120 O O . GLU C 1 259 ? 52.883 23.678 68.457 1.00 12.21 247 GLU C O 1
ATOM 8126 N N . LEU C 1 260 ? 51.972 24.440 66.552 1.00 10.48 248 LEU C N 1
ATOM 8127 C CA . LEU C 1 260 ? 50.947 23.395 66.586 1.00 10.64 248 LEU C CA 1
ATOM 8128 C C . LEU C 1 260 ? 51.542 22.025 66.369 1.00 11.57 248 LEU C C 1
ATOM 8129 O O . LEU C 1 260 ? 51.112 21.075 67.011 1.00 10.40 248 LEU C O 1
ATOM 8134 N N . PHE C 1 261 ? 52.540 21.931 65.502 1.00 8.54 249 PHE C N 1
ATOM 8135 C CA . PHE C 1 261 ? 53.108 20.631 65.243 1.00 9.44 249 PHE C CA 1
ATOM 8136 C C . PHE C 1 261 ? 53.917 20.169 66.470 1.00 10.08 249 PHE C C 1
ATOM 8137 O O . PHE C 1 261 ? 53.853 18.997 66.925 1.00 10.81 249 PHE C O 1
ATOM 8145 N N . GLU C 1 262 ? 54.701 21.089 67.063 1.00 10.61 250 GLU C N 1
ATOM 8146 C CA . GLU C 1 262 ? 55.422 20.802 68.287 1.00 11.07 250 GLU C CA 1
ATOM 8147 C C . GLU C 1 262 ? 54.501 20.388 69.432 1.00 8.96 250 GLU C C 1
ATOM 8148 O O . GLU C 1 262 ? 54.851 19.511 70.214 1.00 11.59 250 GLU C O 1
ATOM 8154 N N . TYR C 1 263 ? 53.331 20.995 69.508 1.00 10.28 251 TYR C N 1
ATOM 8155 C CA . TYR C 1 263 ? 52.361 20.654 70.520 1.00 9.16 251 TYR C CA 1
ATOM 8156 C C . TYR C 1 263 ? 51.822 19.244 70.317 1.00 12.40 251 TYR C C 1
ATOM 8157 O O . TYR C 1 263 ? 51.708 18.492 71.271 1.00 12.75 251 TYR C O 1
ATOM 8166 N N . LEU C 1 264 ? 51.479 18.900 69.086 1.00 9.46 252 LEU C N 1
ATOM 8167 C CA . LEU C 1 264 ? 51.124 17.504 68.780 1.00 12.64 252 LEU C CA 1
ATOM 8168 C C . LEU C 1 264 ? 52.241 16.540 69.193 1.00 9.51 252 LEU C C 1
ATOM 8169 O O . LEU C 1 264 ? 51.940 15.443 69.707 1.00 9.30 252 LEU C O 1
ATOM 8174 N N . ASN C 1 265 ? 53.512 16.905 68.971 1.00 9.26 253 ASN C N 1
ATOM 8175 C CA . ASN C 1 265 ? 54.646 16.027 69.386 1.00 11.54 253 ASN C CA 1
ATOM 8176 C C . ASN C 1 265 ? 54.608 15.842 70.873 1.00 11.97 253 ASN C C 1
ATOM 8177 O O . ASN C 1 265 ? 54.718 14.728 71.380 1.00 10.47 253 ASN C O 1
ATOM 8182 N N . GLU C 1 266 ? 54.391 16.942 71.600 1.00 11.34 254 GLU C N 1
ATOM 8183 C CA . GLU C 1 266 ? 54.321 16.882 73.070 1.00 12.45 254 GLU C CA 1
ATOM 8184 C C . GLU C 1 266 ? 53.196 15.991 73.574 1.00 9.61 254 GLU C C 1
ATOM 8185 O O . GLU C 1 266 ? 53.418 15.124 74.448 1.00 11.10 254 GLU C O 1
ATOM 8191 N N . VAL C 1 267 ? 51.995 16.219 73.061 1.00 9.83 255 VAL C N 1
ATOM 8192 C CA . VAL C 1 267 ? 50.830 15.436 73.495 1.00 10.38 255 VAL C CA 1
ATOM 8193 C C . VAL C 1 267 ? 51.059 13.963 73.152 1.00 7.89 255 VAL C C 1
ATOM 8194 O O . VAL C 1 267 ? 50.840 13.058 73.988 1.00 9.91 255 VAL C O 1
ATOM 8198 N N . GLY C 1 268 ? 51.541 13.710 71.944 1.00 9.57 256 GLY C N 1
ATOM 8199 C CA . GLY C 1 268 ? 51.764 12.360 71.537 1.00 8.94 256 GLY C CA 1
ATOM 8200 C C . GLY C 1 268 ? 52.754 11.634 72.401 1.00 9.42 256 GLY C C 1
ATOM 8201 O O . GLY C 1 268 ? 52.548 10.490 72.813 1.00 11.26 256 GLY C O 1
ATOM 8202 N N . ALA C 1 269 ? 53.882 12.270 72.641 1.00 7.91 257 ALA C N 1
ATOM 8203 C CA . ALA C 1 269 ? 54.952 11.630 73.356 1.00 10.00 257 ALA C CA 1
ATOM 8204 C C . ALA C 1 269 ? 54.566 11.325 74.772 1.00 8.78 257 ALA C C 1
ATOM 8205 O O . ALA C 1 269 ? 54.876 10.264 75.274 1.00 11.41 257 ALA C O 1
ATOM 8207 N N . LYS C 1 270 ? 53.892 12.271 75.398 1.00 10.00 258 LYS C N 1
ATOM 8208 C CA . LYS C 1 270 ? 53.390 12.075 76.770 1.00 10.80 258 LYS C CA 1
ATOM 8209 C C . LYS C 1 270 ? 52.419 10.900 76.903 1.00 11.68 258 LYS C C 1
ATOM 8210 O O . LYS C 1 270 ? 52.324 10.298 77.982 1.00 13.48 258 LYS C O 1
ATOM 8216 N N . ASN C 1 271 ? 51.664 10.657 75.818 1.00 8.89 259 ASN C N 1
ATOM 8217 C CA . ASN C 1 271 ? 50.592 9.674 75.797 1.00 6.99 259 ASN C CA 1
ATOM 8218 C C . ASN C 1 271 ? 50.952 8.375 75.064 1.00 7.63 259 ASN C C 1
ATOM 8219 O O . ASN C 1 271 ? 50.062 7.537 74.861 1.00 9.95 259 ASN C O 1
ATOM 8224 N N . GLY C 1 272 ? 52.247 8.161 74.773 1.00 9.12 260 GLY C N 1
ATOM 8225 C CA . GLY C 1 272 ? 52.705 6.867 74.256 1.00 9.68 260 GLY C CA 1
ATOM 8226 C C . GLY C 1 272 ? 52.358 6.634 72.794 1.00 11.59 260 GLY C C 1
ATOM 8227 O O . GLY C 1 272 ? 52.387 5.484 72.323 1.00 9.57 260 GLY C O 1
ATOM 8228 N N . VAL C 1 273 ? 52.111 7.713 72.065 1.00 8.81 261 VAL C N 1
ATOM 8229 C CA . VAL C 1 273 ? 51.691 7.632 70.652 1.00 9.30 261 VAL C CA 1
ATOM 8230 C C . VAL C 1 273 ? 52.920 7.643 69.706 1.00 9.73 261 VAL C C 1
ATOM 8231 O O . VAL C 1 273 ? 53.863 8.403 69.851 1.00 11.40 261 VAL C O 1
ATOM 8235 N N . GLY C 1 274 ? 52.872 6.777 68.693 1.00 8.13 262 GLY C N 1
ATOM 8236 C CA . GLY C 1 274 ? 53.797 6.881 67.597 1.00 8.21 262 GLY C CA 1
ATOM 8237 C C . GLY C 1 274 ? 54.942 5.949 67.473 1.00 8.51 262 GLY C C 1
ATOM 8238 O O . GLY C 1 274 ? 55.829 6.199 66.637 1.00 8.70 262 GLY C O 1
ATOM 8239 N N . ARG C 1 275 ? 54.908 4.823 68.189 1.00 9.28 263 ARG C N 1
ATOM 8240 C CA . ARG C 1 275 ? 55.964 3.840 68.090 1.00 8.83 263 ARG C CA 1
ATOM 8241 C C . ARG C 1 275 ? 55.677 2.906 66.902 1.00 9.82 263 ARG C C 1
ATOM 8242 O O . ARG C 1 275 ? 54.522 2.518 66.704 1.00 11.32 263 ARG C O 1
ATOM 8250 N N . LEU C 1 276 ? 56.739 2.566 66.170 1.00 8.40 264 LEU C N 1
ATOM 8251 C CA . LEU C 1 276 ? 56.665 1.626 65.038 1.00 10.38 264 LEU C CA 1
ATOM 8252 C C . LEU C 1 276 ? 57.922 0.774 65.037 1.00 11.01 264 LEU C C 1
ATOM 8253 O O . LEU C 1 276 ? 59.040 1.291 65.174 1.00 9.25 264 LEU C O 1
ATOM 8258 N N . ASP C 1 277 ? 57.732 -0.538 64.855 1.00 10.07 265 ASP C N 1
ATOM 8259 C CA . ASP C 1 277 ? 58.828 -1.495 64.735 1.00 9.29 265 ASP C CA 1
ATOM 8260 C C . ASP C 1 277 ? 58.525 -2.303 63.457 1.00 8.15 265 ASP C C 1
ATOM 8261 O O . ASP C 1 277 ? 57.532 -2.989 63.396 1.00 9.95 265 ASP C O 1
ATOM 8266 N N . MET C 1 278 ? 59.381 -2.203 62.457 1.00 8.79 266 MET C N 1
ATOM 8267 C CA . MET C 1 278 ? 59.128 -2.873 61.184 1.00 9.81 266 MET C CA 1
ATOM 8268 C C . MET C 1 278 ? 60.405 -3.178 60.472 1.00 11.39 266 MET C C 1
ATOM 8269 O O . MET C 1 278 ? 61.453 -2.649 60.799 1.00 11.20 266 MET C O 1
ATOM 8274 N N . VAL C 1 279 ? 60.277 -4.018 59.458 1.00 10.40 267 VAL C N 1
ATOM 8275 C CA . VAL C 1 279 ? 61.344 -4.294 58.500 1.00 9.11 267 VAL C CA 1
ATOM 8276 C C . VAL C 1 279 ? 60.899 -3.672 57.198 1.00 11.33 267 VAL C C 1
ATOM 8277 O O . VAL C 1 279 ? 59.791 -3.934 56.716 1.00 10.79 267 VAL C O 1
ATOM 8281 N N . GLU C 1 280 ? 61.752 -2.800 56.678 1.00 9.83 268 GLU C N 1
ATOM 8282 C CA . GLU C 1 280 ? 61.472 -2.063 55.461 1.00 10.42 268 GLU C CA 1
ATOM 8283 C C . GLU C 1 280 ? 62.434 -2.495 54.368 1.00 11.40 268 GLU C C 1
ATOM 8284 O O . GLU C 1 280 ? 63.533 -2.941 54.631 1.00 10.82 268 GLU C O 1
ATOM 8290 N N . ASN C 1 281 ? 62.004 -2.325 53.137 1.00 11.28 269 ASN C N 1
ATOM 8291 C CA . ASN C 1 281 ? 62.881 -2.550 51.984 1.00 9.93 269 ASN C CA 1
ATOM 8292 C C . ASN C 1 281 ? 63.594 -1.284 51.653 1.00 12.15 269 ASN C C 1
ATOM 8293 O O . ASN C 1 281 ? 62.973 -0.235 51.481 1.00 13.69 269 ASN C O 1
ATOM 8298 N N . ARG C 1 282 ? 64.925 -1.336 51.649 1.00 15.07 270 ARG C N 1
ATOM 8299 C CA . ARG C 1 282 ? 65.705 -0.155 51.345 1.00 12.05 270 ARG C CA 1
ATOM 8300 C C . ARG C 1 282 ? 65.750 0.059 49.818 1.00 10.55 270 ARG C C 1
ATOM 8301 O O . ARG C 1 282 ? 65.419 -0.834 49.019 1.00 13.67 270 ARG C O 1
ATOM 8309 N N . PHE C 1 283 ? 66.175 1.244 49.417 1.00 11.26 271 PHE C N 1
ATOM 8310 C CA . PHE C 1 283 ? 66.357 1.487 47.980 1.00 13.75 271 PHE C CA 1
ATOM 8311 C C . PHE C 1 283 ? 67.737 0.903 47.582 1.00 14.92 271 PHE C C 1
ATOM 8312 O O . PHE C 1 283 ? 67.877 0.361 46.530 1.00 24.58 271 PHE C O 1
ATOM 8320 N N . ILE C 1 284 ? 68.739 1.110 48.426 1.00 19.26 272 ILE C N 1
ATOM 8321 C CA . ILE C 1 284 ? 70.111 0.569 48.272 1.00 25.00 272 ILE C CA 1
ATOM 8322 C C . ILE C 1 284 ? 70.281 -0.387 49.423 1.00 23.14 272 ILE C C 1
ATOM 8323 O O . ILE C 1 284 ? 70.289 0.030 50.601 1.00 25.56 272 ILE C O 1
ATOM 8328 N N . GLY C 1 285 ? 70.397 -1.664 49.075 1.00 27.51 273 GLY C N 1
ATOM 8329 C CA . GLY C 1 285 ? 70.272 -2.758 50.034 1.00 28.28 273 GLY C CA 1
ATOM 8330 C C . GLY C 1 285 ? 68.935 -3.480 49.875 1.00 27.59 273 GLY C C 1
ATOM 8331 O O . GLY C 1 285 ? 68.164 -3.204 48.929 1.00 33.29 273 GLY C O 1
ATOM 8332 N N . ILE C 1 286 ? 68.682 -4.433 50.778 1.00 27.42 274 ILE C N 1
ATOM 8333 C CA . ILE C 1 286 ? 67.530 -5.262 50.619 1.00 30.46 274 ILE C CA 1
ATOM 8334 C C . ILE C 1 286 ? 66.569 -4.855 51.704 1.00 26.44 274 ILE C C 1
ATOM 8335 O O . ILE C 1 286 ? 65.570 -4.174 51.362 1.00 26.71 274 ILE C O 1
ATOM 8340 N N . LYS C 1 287 ? 66.852 -5.268 52.946 1.00 15.08 275 LYS C N 1
ATOM 8341 C CA . LYS C 1 287 ? 65.876 -5.106 54.068 1.00 13.67 275 LYS C CA 1
ATOM 8342 C C . LYS C 1 287 ? 66.589 -4.633 55.306 1.00 14.79 275 LYS C C 1
ATOM 8343 O O . LYS C 1 287 ? 67.774 -4.949 55.511 1.00 15.30 275 LYS C O 1
ATOM 8349 N N . SER C 1 288 ? 65.895 -3.865 56.140 1.00 11.99 276 SER C N 1
ATOM 8350 C CA . SER C 1 288 ? 66.481 -3.310 57.360 1.00 12.47 276 SER C CA 1
ATOM 8351 C C . SER C 1 288 ? 65.396 -3.171 58.413 1.00 12.47 276 SER C C 1
ATOM 8352 O O . SER C 1 288 ? 64.287 -2.773 58.072 1.00 13.16 276 SER C O 1
ATOM 8355 N N . ARG C 1 289 ? 65.717 -3.536 59.664 1.00 11.40 277 ARG C N 1
ATOM 8356 C CA . ARG C 1 289 ? 64.785 -3.414 60.771 1.00 8.29 277 ARG C CA 1
ATOM 8357 C C . ARG C 1 289 ? 65.024 -2.074 61.447 1.00 11.55 277 ARG C C 1
ATOM 8358 O O . ARG C 1 289 ? 66.153 -1.740 61.853 1.00 12.50 277 ARG C O 1
ATOM 8366 N N . GLY C 1 290 ? 63.929 -1.338 61.627 1.00 10.42 278 GLY C N 1
ATOM 8367 C CA . GLY C 1 290 ? 63.956 -0.009 62.274 1.00 12.68 278 GLY C CA 1
ATOM 8368 C C . GLY C 1 290 ? 62.879 0.136 63.317 1.00 11.31 278 GLY C C 1
ATOM 8369 O O . GLY C 1 290 ? 61.820 -0.515 63.228 1.00 10.35 278 GLY C O 1
ATOM 8370 N N . VAL C 1 291 ? 63.173 0.965 64.336 1.00 10.83 279 VAL C N 1
ATOM 8371 C CA . VAL C 1 291 ? 62.225 1.337 65.325 1.00 7.25 279 VAL C CA 1
ATOM 8372 C C . VAL C 1 291 ? 62.112 2.873 65.267 1.00 9.10 279 VAL C C 1
ATOM 8373 O O . VAL C 1 291 ? 63.132 3.576 65.294 1.00 10.33 279 VAL C O 1
ATOM 8377 N N . TYR C 1 292 ? 60.864 3.345 65.113 1.00 7.56 280 TYR C N 1
ATOM 8378 C CA . TYR C 1 292 ? 60.597 4.749 64.876 1.00 7.42 280 TYR C CA 1
ATOM 8379 C C . TYR C 1 292 ? 59.633 5.323 65.871 1.00 8.46 280 TYR C C 1
ATOM 8380 O O . TYR C 1 292 ? 58.681 4.663 66.302 1.00 10.01 280 TYR C O 1
ATOM 8389 N N . GLU C 1 293 ? 59.882 6.574 66.267 1.00 8.07 281 GLU C N 1
ATOM 8390 C CA . GLU C 1 293 ? 59.005 7.277 67.156 1.00 7.94 281 GLU C CA 1
ATOM 8391 C C . GLU C 1 293 ? 58.534 8.601 66.537 1.00 7.57 281 GLU C C 1
ATOM 8392 O O . GLU C 1 293 ? 59.357 9.455 66.298 1.00 8.23 281 GLU C O 1
ATOM 8398 N N . THR C 1 294 ? 57.263 8.630 66.188 1.00 7.52 282 THR C N 1
ATOM 8399 C CA . THR C 1 294 ? 56.678 9.704 65.408 1.00 8.74 282 THR C CA 1
ATOM 8400 C C . THR C 1 294 ? 55.433 10.294 66.064 1.00 10.18 282 THR C C 1
ATOM 8401 O O . THR C 1 294 ? 54.368 10.122 65.568 1.00 10.15 282 THR C O 1
ATOM 8405 N N . PRO C 1 295 ? 55.563 10.909 67.227 1.00 10.44 283 PRO C N 1
ATOM 8406 C CA . PRO C 1 295 ? 54.359 11.236 68.057 1.00 10.39 283 PRO C CA 1
ATOM 8407 C C . PRO C 1 295 ? 53.332 12.188 67.394 1.00 11.37 283 PRO C C 1
ATOM 8408 O O . PRO C 1 295 ? 52.118 11.870 67.230 1.00 15.08 283 PRO C O 1
ATOM 8412 N N . GLY C 1 296 ? 53.810 13.314 66.898 1.00 10.68 284 GLY C N 1
ATOM 8413 C CA . GLY C 1 296 ? 52.911 14.317 66.386 1.00 9.32 284 GLY C CA 1
ATOM 8414 C C . GLY C 1 296 ? 52.326 13.961 65.045 1.00 10.34 284 GLY C C 1
ATOM 8415 O O . GLY C 1 296 ? 51.112 14.114 64.814 1.00 10.07 284 GLY C O 1
ATOM 8416 N N . ALA C 1 297 ? 53.178 13.488 64.137 1.00 9.80 285 ALA C N 1
ATOM 8417 C CA . ALA C 1 297 ? 52.698 13.182 62.774 1.00 11.63 285 ALA C CA 1
ATOM 8418 C C . ALA C 1 297 ? 51.737 11.995 62.777 1.00 8.48 285 ALA C C 1
ATOM 8419 O O . ALA C 1 297 ? 50.807 11.934 61.947 1.00 10.45 285 ALA C O 1
ATOM 8421 N N . THR C 1 298 ? 51.939 11.053 63.688 1.00 9.01 286 THR C N 1
ATOM 8422 C CA . THR C 1 298 ? 51.019 9.971 63.827 1.00 7.16 286 THR C CA 1
ATOM 8423 C C . THR C 1 298 ? 49.586 10.508 64.065 1.00 7.92 286 THR C C 1
ATOM 8424 O O . THR C 1 298 ? 48.598 10.074 63.428 1.00 10.11 286 THR C O 1
ATOM 8428 N N . ILE C 1 299 ? 49.491 11.451 65.006 1.00 8.87 287 ILE C N 1
ATOM 8429 C CA . ILE C 1 299 ? 48.207 12.092 65.297 1.00 9.13 287 ILE C CA 1
ATOM 8430 C C . ILE C 1 299 ? 47.634 12.821 64.077 1.00 8.18 287 ILE C C 1
ATOM 8431 O O . ILE C 1 299 ? 46.466 12.647 63.715 1.00 10.60 287 ILE C O 1
ATOM 8436 N N . LEU C 1 300 ? 48.454 13.632 63.423 1.00 8.61 288 LEU C N 1
ATOM 8437 C CA . LEU C 1 300 ? 48.010 14.408 62.285 1.00 7.69 288 LEU C CA 1
ATOM 8438 C C . LEU C 1 300 ? 47.554 13.583 61.108 1.00 6.75 288 LEU C C 1
ATOM 8439 O O . LEU C 1 300 ? 46.542 13.870 60.483 1.00 8.70 288 LEU C O 1
ATOM 8444 N N . TRP C 1 301 ? 48.308 12.524 60.801 1.00 7.94 289 TRP C N 1
ATOM 8445 C CA . TRP C 1 301 ? 47.944 11.646 59.669 1.00 7.66 289 TRP C CA 1
ATOM 8446 C C . TRP C 1 301 ? 46.582 10.985 59.932 1.00 7.12 289 TRP C C 1
ATOM 8447 O O . TRP C 1 301 ? 45.742 10.885 59.020 1.00 8.10 289 TRP C O 1
ATOM 8458 N N . ILE C 1 302 ? 46.345 10.551 61.167 1.00 7.91 290 ILE C N 1
ATOM 8459 C CA . ILE C 1 302 ? 45.088 9.886 61.496 1.00 6.93 290 ILE C CA 1
ATOM 8460 C C . ILE C 1 302 ? 43.902 10.861 61.411 1.00 8.16 290 ILE C C 1
ATOM 8461 O O . ILE C 1 302 ? 42.846 10.563 60.875 1.00 8.91 290 ILE C O 1
ATOM 8466 N N . ALA C 1 303 ? 44.103 12.050 61.948 1.00 7.86 291 ALA C N 1
ATOM 8467 C CA . ALA C 1 303 ? 43.084 13.090 61.889 1.00 8.90 291 ALA C CA 1
ATOM 8468 C C . ALA C 1 303 ? 42.778 13.503 60.477 1.00 7.03 291 ALA C C 1
ATOM 8469 O O . ALA C 1 303 ? 41.625 13.653 60.109 1.00 9.35 291 ALA C O 1
ATOM 8471 N N . HIS C 1 304 ? 43.823 13.640 59.670 1.00 6.75 292 HIS C N 1
ATOM 8472 C CA . HIS C 1 304 ? 43.685 14.064 58.291 1.00 7.55 292 HIS C CA 1
ATOM 8473 C C . HIS C 1 304 ? 42.849 13.095 57.491 1.00 9.57 292 HIS C C 1
ATOM 8474 O O . HIS C 1 304 ? 41.909 13.497 56.821 1.00 9.40 292 HIS C O 1
ATOM 8481 N N . ARG C 1 305 ? 43.181 11.810 57.571 1.00 7.95 293 ARG C N 1
ATOM 8482 C CA . ARG C 1 305 ? 42.393 10.736 56.900 1.00 9.89 293 ARG C CA 1
ATOM 8483 C C . ARG C 1 305 ? 40.919 10.746 57.324 1.00 9.39 293 ARG C C 1
ATOM 8484 O O . ARG C 1 305 ? 39.998 10.634 56.487 1.00 9.97 293 ARG C O 1
ATOM 8492 N N . ASP C 1 306 ? 40.675 10.978 58.609 1.00 8.55 294 ASP C N 1
ATOM 8493 C CA . ASP C 1 306 ? 39.312 11.065 59.103 1.00 10.09 294 ASP C CA 1
ATOM 8494 C C . ASP C 1 306 ? 38.531 12.200 58.467 1.00 10.52 294 ASP C C 1
ATOM 8495 O O . ASP C 1 306 ? 37.404 11.985 58.030 1.00 10.85 294 ASP C O 1
ATOM 8500 N N . LEU C 1 307 ? 39.110 13.397 58.355 1.00 7.61 295 LEU C N 1
ATOM 8501 C CA . LEU C 1 307 ? 38.411 14.499 57.691 1.00 8.45 295 LEU C CA 1
ATOM 8502 C C . LEU C 1 307 ? 38.169 14.190 56.224 1.00 8.57 295 LEU C C 1
ATOM 8503 O O . LEU C 1 307 ? 37.153 14.612 55.664 1.00 9.12 295 LEU C O 1
ATOM 8508 N N . GLU C 1 308 ? 39.104 13.503 55.578 1.00 8.74 296 GLU C N 1
ATOM 8509 C CA . GLU C 1 308 ? 38.923 13.157 54.167 1.00 8.44 296 GLU C CA 1
ATOM 8510 C C . GLU C 1 308 ? 37.687 12.303 53.977 1.00 9.37 296 GLU C C 1
ATOM 8511 O O . GLU C 1 308 ? 37.016 12.366 52.917 1.00 9.46 296 GLU C O 1
ATOM 8517 N N . GLY C 1 309 ? 37.356 11.505 54.985 1.00 9.45 297 GLY C N 1
ATOM 8518 C CA . GLY C 1 309 ? 36.194 10.659 54.911 1.00 10.79 297 GLY C CA 1
ATOM 8519 C C . GLY C 1 309 ? 34.899 11.400 54.690 1.00 12.22 297 GLY C C 1
ATOM 8520 O O . GLY C 1 309 ? 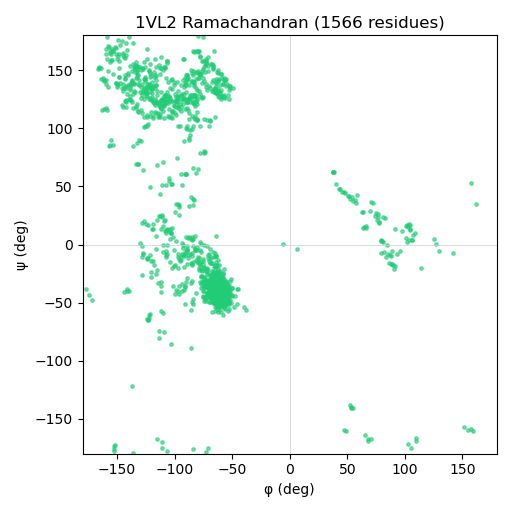34.017 10.919 54.000 1.00 13.58 297 GLY C O 1
ATOM 8521 N N . ILE C 1 310 ? 34.771 12.565 55.286 1.00 11.03 298 ILE C N 1
ATOM 8522 C CA . ILE C 1 310 ? 33.585 13.376 55.132 1.00 12.10 298 ILE C CA 1
ATOM 8523 C C . ILE C 1 310 ? 33.667 14.434 54.025 1.00 11.34 298 ILE C C 1
ATOM 8524 O O . ILE C 1 310 ? 32.646 14.978 53.645 1.00 13.42 298 ILE C O 1
ATOM 8529 N N . THR C 1 311 ? 34.858 14.718 53.483 1.00 9.40 299 THR C N 1
ATOM 8530 C CA . THR C 1 311 ? 35.020 15.809 52.520 1.00 9.67 299 THR C CA 1
ATOM 8531 C C . THR C 1 311 ? 35.347 15.327 51.109 1.00 10.46 299 THR C C 1
ATOM 8532 O O . THR C 1 311 ? 34.904 15.955 50.167 1.00 16.64 299 THR C O 1
ATOM 8536 N N . MET C 1 312 ? 36.116 14.264 50.934 1.00 8.96 300 MET C N 1
ATOM 8537 C CA . MET C 1 312 ? 36.713 14.000 49.599 1.00 10.36 300 MET C CA 1
ATOM 8538 C C . MET C 1 312 ? 35.704 13.166 48.806 1.00 12.21 300 MET C C 1
ATOM 8539 O O . MET C 1 312 ? 34.949 12.348 49.328 1.00 12.92 300 MET C O 1
ATOM 8544 N N . ASP C 1 313 ? 35.646 13.446 47.503 1.00 11.16 301 ASP C N 1
ATOM 8545 C CA . ASP C 1 313 ? 34.891 12.625 46.588 1.00 11.81 301 ASP C CA 1
ATOM 8546 C C . ASP C 1 313 ? 35.460 11.200 46.554 1.00 10.22 301 ASP C C 1
ATOM 8547 O O . ASP C 1 313 ? 36.694 10.994 46.604 1.00 12.08 301 ASP C O 1
ATOM 8552 N N . LYS C 1 314 ? 34.576 10.207 46.481 1.00 12.13 302 LYS C N 1
ATOM 8553 C CA . LYS C 1 314 ? 34.912 8.800 46.510 1.00 12.69 302 LYS C CA 1
ATOM 8554 C C . LYS C 1 314 ? 35.917 8.347 45.442 1.00 9.30 302 LYS C C 1
ATOM 8555 O O . LYS C 1 314 ? 36.877 7.594 45.702 1.00 12.56 302 LYS C O 1
ATOM 8561 N N . GLU C 1 315 ? 35.681 8.797 44.192 1.00 9.26 303 GLU C N 1
ATOM 8562 C CA . GLU C 1 315 ? 36.529 8.404 43.095 1.00 9.49 303 GLU C CA 1
ATOM 8563 C C . GLU C 1 315 ? 37.907 9.070 43.110 1.00 9.53 303 GLU C C 1
ATOM 8564 O O . GLU C 1 315 ? 38.940 8.461 42.762 1.00 10.31 303 GLU C O 1
ATOM 8570 N N . VAL C 1 316 ? 37.936 10.320 43.600 1.00 7.49 304 VAL C N 1
ATOM 8571 C CA . VAL C 1 316 ? 39.192 10.999 43.839 1.00 11.10 304 VAL C CA 1
ATOM 8572 C C . VAL C 1 316 ? 39.997 10.257 44.940 1.00 10.29 304 VAL C C 1
ATOM 8573 O O . VAL C 1 316 ? 41.207 10.028 44.814 1.00 11.06 304 VAL C O 1
ATOM 8577 N N . MET C 1 317 ? 39.324 9.887 46.011 1.00 9.42 305 MET C N 1
ATOM 8578 C CA . MET C 1 317 ? 40.020 9.164 47.104 1.00 9.64 305 MET C CA 1
ATOM 8579 C C . MET C 1 317 ? 40.575 7.837 46.595 1.00 9.09 305 MET C C 1
ATOM 8580 O O . MET C 1 317 ? 41.698 7.454 46.931 1.00 10.20 305 MET C O 1
ATOM 8585 N N . HIS C 1 318 ? 39.797 7.135 45.796 1.00 10.61 306 HIS C N 1
ATOM 8586 C CA . HIS C 1 318 ? 40.196 5.853 45.294 1.00 10.99 306 HIS C CA 1
ATOM 8587 C C . HIS C 1 318 ? 41.453 5.999 44.430 1.00 12.45 306 HIS C C 1
ATOM 8588 O O . HIS C 1 318 ? 42.409 5.260 44.591 1.00 11.74 306 HIS C O 1
ATOM 8595 N N . LEU C 1 319 ? 41.467 6.970 43.518 1.00 10.33 307 LEU C N 1
ATOM 8596 C CA . LEU C 1 319 ? 42.652 7.183 42.672 1.00 11.92 307 LEU C CA 1
ATOM 8597 C C . LEU C 1 319 ? 43.847 7.639 43.491 1.00 10.58 307 LEU C C 1
ATOM 8598 O O . LEU C 1 319 ? 44.960 7.206 43.259 1.00 10.51 307 LEU C O 1
ATOM 8603 N N . ARG C 1 320 ? 43.635 8.567 44.415 1.00 10.25 308 ARG C N 1
ATOM 8604 C CA . ARG C 1 320 ? 44.700 9.017 45.265 1.00 7.74 308 ARG C CA 1
ATOM 8605 C C . ARG C 1 320 ? 45.287 7.864 46.073 1.00 8.74 308 ARG C C 1
ATOM 8606 O O . ARG C 1 320 ? 46.523 7.695 46.146 1.00 11.88 308 ARG C O 1
ATOM 8614 N N . ASP C 1 321 ? 44.412 7.026 46.623 1.00 9.21 309 ASP C N 1
ATOM 8615 C CA . ASP C 1 321 ? 44.892 5.878 47.380 1.00 8.91 309 ASP C CA 1
ATOM 8616 C C . ASP C 1 321 ? 45.668 4.859 46.534 1.00 9.44 309 ASP C C 1
ATOM 8617 O O . ASP C 1 321 ? 46.610 4.263 47.002 1.00 10.91 309 ASP C O 1
ATOM 8622 N N . MET C 1 322 ? 45.268 4.678 45.288 1.00 9.23 310 MET C N 1
ATOM 8623 C CA . MET C 1 322 ? 46.022 3.871 44.367 1.00 9.45 310 MET C CA 1
ATOM 8624 C C . MET C 1 322 ? 47.421 4.350 44.123 1.00 10.83 310 MET C C 1
ATOM 8625 O O . MET C 1 322 ? 48.349 3.583 43.972 1.00 10.08 310 MET C O 1
ATOM 8632 N N . LEU C 1 323 ? 47.580 5.675 44.092 1.00 8.02 311 LEU C N 1
ATOM 8633 C CA . LEU C 1 323 ? 48.852 6.295 43.802 1.00 9.07 311 LEU C CA 1
ATOM 8634 C C . LEU C 1 323 ? 49.699 6.602 45.062 1.00 8.62 311 LEU C C 1
ATOM 8635 O O . LEU C 1 323 ? 50.884 6.941 44.968 1.00 10.29 311 LEU C O 1
ATOM 8640 N N . ALA C 1 324 ? 49.067 6.440 46.222 1.00 9.13 312 ALA C N 1
ATOM 8641 C CA . ALA C 1 324 ? 49.730 6.783 47.480 1.00 11.82 312 ALA C CA 1
ATOM 8642 C C . ALA C 1 324 ? 50.997 5.951 47.708 1.00 12.53 312 ALA C C 1
ATOM 8643 O O . ALA C 1 324 ? 52.000 6.487 48.181 1.00 10.73 312 ALA C O 1
ATOM 8645 N N . PRO C 1 325 ? 51.018 4.666 47.392 1.00 11.41 313 PRO C N 1
ATOM 8646 C CA . PRO C 1 325 ? 52.275 3.908 47.526 1.00 13.36 313 PRO C CA 1
ATOM 8647 C C . PRO C 1 325 ? 53.428 4.489 46.699 1.00 8.47 313 PRO C C 1
ATOM 8648 O O . PRO C 1 325 ? 54.575 4.613 47.241 1.00 10.15 313 PRO C O 1
ATOM 8652 N N . LYS C 1 326 ? 53.137 4.862 45.460 1.00 10.49 314 LYS C N 1
ATOM 8653 C CA . LYS C 1 326 ? 54.097 5.553 44.595 1.00 11.38 314 LYS C CA 1
ATOM 8654 C C . LYS C 1 326 ? 54.586 6.856 45.172 1.00 8.85 314 LYS C C 1
ATOM 8655 O O . LYS C 1 326 ? 55.800 7.139 45.209 1.00 8.77 314 LYS C O 1
ATOM 8661 N N . PHE C 1 327 ? 53.652 7.656 45.660 1.00 8.01 315 PHE C N 1
ATOM 8662 C CA . PHE C 1 327 ? 54.032 8.928 46.311 1.00 9.72 315 PHE C CA 1
ATOM 8663 C C . PHE C 1 327 ? 55.033 8.677 47.460 1.00 8.95 315 PHE C C 1
ATOM 8664 O O . PHE C 1 327 ? 56.059 9.320 47.547 1.00 8.13 315 PHE C O 1
ATOM 8672 N N . ALA C 1 328 ? 54.734 7.694 48.326 1.00 7.58 316 ALA C N 1
ATOM 8673 C CA . ALA C 1 328 ? 55.598 7.354 49.447 1.00 8.00 316 ALA C CA 1
ATOM 8674 C C . ALA C 1 328 ? 56.934 6.836 48.966 1.00 9.92 316 ALA C C 1
ATOM 8675 O O . ALA C 1 328 ? 57.969 7.112 49.566 1.00 9.37 316 ALA C O 1
ATOM 8677 N N . GLU C 1 329 ? 56.912 6.029 47.906 1.00 8.08 317 GLU C N 1
ATOM 8678 C CA . GLU C 1 329 ? 58.165 5.483 47.315 1.00 11.63 317 GLU C CA 1
ATOM 8679 C C . GLU C 1 329 ? 59.074 6.582 46.845 1.00 9.85 317 GLU C C 1
ATOM 8680 O O . GLU C 1 329 ? 60.291 6.552 47.086 1.00 10.60 317 GLU C O 1
ATOM 8686 N N . LEU C 1 330 ? 58.507 7.568 46.151 1.00 9.29 318 LEU C N 1
ATOM 8687 C CA . LEU C 1 330 ? 59.267 8.701 45.639 1.00 7.90 318 LEU C CA 1
ATOM 8688 C C . LEU C 1 330 ? 59.948 9.445 46.797 1.00 9.74 318 LEU C C 1
ATOM 8689 O O . LEU C 1 330 ? 61.130 9.810 46.724 1.00 13.80 318 LEU C O 1
ATOM 8694 N N . ILE C 1 331 ? 59.194 9.679 47.885 1.00 9.00 319 ILE C N 1
ATOM 8695 C CA . ILE C 1 331 ? 59.774 10.295 49.063 1.00 10.70 319 ILE C CA 1
ATOM 8696 C C . ILE C 1 331 ? 60.893 9.434 49.636 1.00 10.69 319 ILE C C 1
ATOM 8697 O O . ILE C 1 331 ? 62.007 9.944 49.918 1.00 9.71 319 ILE C O 1
ATOM 8702 N N . TYR C 1 332 ? 60.613 8.153 49.882 1.00 7.33 320 TYR C N 1
ATOM 8703 C CA . TYR C 1 332 ? 61.609 7.257 50.503 1.00 7.16 320 TYR C CA 1
ATOM 8704 C C . TYR C 1 332 ? 62.891 7.201 49.693 1.00 6.58 320 TYR C C 1
ATOM 8705 O O . TYR C 1 332 ? 63.993 7.136 50.237 1.00 9.30 320 TYR C O 1
ATOM 8714 N N . ASN C 1 333 ? 62.745 7.131 48.377 1.00 8.42 321 ASN C N 1
ATOM 8715 C CA . ASN C 1 333 ? 63.900 6.885 47.487 1.00 8.89 321 ASN C CA 1
ATOM 8716 C C . ASN C 1 333 ? 64.759 8.103 47.204 1.00 12.82 321 ASN C C 1
ATOM 8717 O O . ASN C 1 333 ? 65.876 8.003 46.691 1.00 16.32 321 ASN C O 1
ATOM 8722 N N . GLY C 1 334 ? 64.228 9.281 47.529 1.00 9.66 322 GLY C N 1
ATOM 8723 C CA . GLY C 1 334 ? 64.927 10.509 47.284 1.00 11.54 322 GLY C CA 1
ATOM 8724 C C . GLY C 1 334 ? 64.562 11.369 46.085 1.00 11.36 322 GLY C C 1
ATOM 8725 O O . GLY C 1 334 ? 65.285 12.309 45.736 1.00 11.72 322 GLY C O 1
ATOM 8726 N N . PHE C 1 335 ? 63.405 11.109 45.511 1.00 8.55 323 PHE C N 1
ATOM 8727 C CA . PHE C 1 335 ? 62.923 11.779 44.294 1.00 8.83 323 PHE C CA 1
ATOM 8728 C C . PHE C 1 335 ? 61.951 12.886 44.655 1.00 11.90 323 PHE C C 1
ATOM 8729 O O . PHE C 1 335 ? 60.991 13.160 43.940 1.00 11.70 323 PHE C O 1
ATOM 8737 N N . TRP C 1 336 ? 62.206 13.535 45.777 1.00 9.96 324 TRP C N 1
ATOM 8738 C CA . TRP C 1 336 ? 61.430 14.733 46.133 1.00 9.93 324 TRP C CA 1
ATOM 8739 C C . TRP C 1 336 ? 61.345 15.803 45.061 1.00 10.26 324 TRP C C 1
ATOM 8740 O O . TRP C 1 336 ? 60.256 16.377 44.803 1.00 12.38 324 TRP C O 1
ATOM 8751 N N . PHE C 1 337 ? 62.479 16.098 44.419 1.00 9.88 325 PHE C N 1
ATOM 8752 C CA . PHE C 1 337 ? 62.571 17.160 43.437 1.00 12.54 325 PHE C CA 1
ATOM 8753 C C . PHE C 1 337 ? 62.620 16.547 42.047 1.00 17.26 325 PHE C C 1
ATOM 8754 O O . PHE C 1 337 ? 63.492 16.842 41.278 1.00 25.97 325 PHE C O 1
ATOM 8762 N N . SER C 1 338 ? 61.646 15.719 41.722 1.00 14.48 326 SER C N 1
ATOM 8763 C CA . SER C 1 338 ? 61.640 14.992 40.452 1.00 12.26 326 SER C CA 1
ATOM 8764 C C . SER C 1 338 ? 60.385 15.352 39.673 1.00 10.55 326 SER C C 1
ATOM 8765 O O . SER C 1 338 ? 59.376 15.753 40.259 1.00 11.37 326 SER C O 1
ATOM 8768 N N . PRO C 1 339 ? 60.434 15.207 38.345 1.00 12.15 327 PRO C N 1
ATOM 8769 C CA . PRO C 1 339 ? 59.264 15.472 37.517 1.00 12.01 327 PRO C CA 1
ATOM 8770 C C . PRO C 1 339 ? 58.045 14.618 37.898 1.00 10.68 327 PRO C C 1
ATOM 8771 O O . PRO C 1 339 ? 56.921 15.118 37.909 1.00 10.76 327 PRO C O 1
ATOM 8775 N N . GLU C 1 340 ? 58.294 13.370 38.261 1.00 10.08 328 GLU C N 1
ATOM 8776 C CA . GLU C 1 340 ? 57.219 12.492 38.582 1.00 9.14 328 GLU C CA 1
ATOM 8777 C C . GLU C 1 340 ? 56.553 12.935 39.906 1.00 9.68 328 GLU C C 1
ATOM 8778 O O . GLU C 1 340 ? 55.340 12.811 40.108 1.00 10.34 328 GLU C O 1
ATOM 8784 N N . MET C 1 341 ? 57.354 13.431 40.867 1.00 10.82 329 MET C N 1
ATOM 8785 C CA . MET C 1 341 ? 56.761 13.958 42.104 1.00 11.67 329 MET C CA 1
ATOM 8786 C C . MET C 1 341 ? 55.891 15.192 41.804 1.00 8.89 329 MET C C 1
ATOM 8787 O O . MET C 1 341 ? 54.808 15.325 42.337 1.00 10.62 329 MET C O 1
ATOM 8792 N N . GLU C 1 342 ? 56.334 16.077 40.927 1.00 7.96 330 GLU C N 1
ATOM 8793 C CA . GLU C 1 342 ? 55.570 17.241 40.557 1.00 10.73 330 GLU C CA 1
ATOM 8794 C C . GLU C 1 342 ? 54.231 16.822 39.906 1.00 12.25 330 GLU C C 1
ATOM 8795 O O . GLU C 1 342 ? 53.220 17.429 40.135 1.00 11.23 330 GLU C O 1
ATOM 8801 N N . PHE C 1 343 ? 54.288 15.789 39.064 1.00 9.73 331 PHE C N 1
ATOM 8802 C CA . PHE C 1 343 ? 53.061 15.201 38.437 1.00 9.45 331 PHE C CA 1
ATOM 8803 C C . PHE C 1 343 ? 52.052 14.770 39.488 1.00 8.66 331 PHE C C 1
ATOM 8804 O O . PHE C 1 343 ? 50.894 15.167 39.482 1.00 11.48 331 PHE C O 1
ATOM 8812 N N . LEU C 1 344 ? 52.520 13.997 40.446 1.00 10.25 332 LEU C N 1
ATOM 8813 C CA . LEU C 1 344 ? 51.615 13.486 41.525 1.00 11.62 332 LEU C CA 1
ATOM 8814 C C . LEU C 1 344 ? 51.158 14.626 42.385 1.00 10.13 332 LEU C C 1
ATOM 8815 O O . LEU C 1 344 ? 49.992 14.678 42.731 1.00 9.33 332 LEU C O 1
ATOM 8820 N N . LEU C 1 345 ? 52.052 15.571 42.719 1.00 10.25 333 LEU C N 1
ATOM 8821 C CA . LEU C 1 345 ? 51.620 16.666 43.621 1.00 11.55 333 LEU C CA 1
ATOM 8822 C C . LEU C 1 345 ? 50.534 17.561 42.999 1.00 11.17 333 LEU C C 1
ATOM 8823 O O . LEU C 1 345 ? 49.652 18.074 43.706 1.00 12.07 333 LEU C O 1
ATOM 8828 N N . ALA C 1 346 ? 50.581 17.749 41.695 1.00 8.95 334 ALA C N 1
ATOM 8829 C CA . ALA C 1 346 ? 49.558 18.514 41.026 1.00 10.39 334 ALA C CA 1
ATOM 8830 C C . ALA C 1 346 ? 48.168 17.906 41.323 1.00 12.67 334 ALA C C 1
ATOM 8831 O O . ALA C 1 346 ? 47.176 18.606 41.690 1.00 12.04 334 ALA C O 1
ATOM 8833 N N . ALA C 1 347 ? 48.071 16.592 41.142 1.00 10.27 335 ALA C N 1
ATOM 8834 C CA . ALA C 1 347 ? 46.813 15.904 41.420 1.00 10.04 335 ALA C CA 1
ATOM 8835 C C . ALA C 1 347 ? 46.514 15.846 42.927 1.00 9.20 335 ALA C C 1
ATOM 8836 O O . ALA C 1 347 ? 45.369 16.080 43.308 1.00 10.53 335 ALA C O 1
ATOM 8838 N N . PHE C 1 348 ? 47.515 15.555 43.762 1.00 8.80 336 PHE C N 1
ATOM 8839 C CA . PHE C 1 348 ? 47.271 15.323 45.181 1.00 7.78 336 PHE C CA 1
ATOM 8840 C C . PHE C 1 348 ? 46.816 16.619 45.860 1.00 9.65 336 PHE C C 1
ATOM 8841 O O . PHE C 1 348 ? 45.928 16.623 46.688 1.00 11.51 336 PHE C O 1
ATOM 8849 N N . ARG C 1 349 ? 47.384 17.730 45.404 1.00 9.60 337 ARG C N 1
ATOM 8850 C CA . ARG C 1 349 ? 46.946 19.052 45.874 1.00 10.42 337 ARG C CA 1
ATOM 8851 C C . ARG C 1 349 ? 45.546 19.360 45.464 1.00 11.96 337 ARG C C 1
ATOM 8852 O O . ARG C 1 349 ? 44.782 19.874 46.250 1.00 13.55 337 ARG C O 1
ATOM 8860 N N . LYS C 1 350 ? 45.188 19.029 44.226 1.00 12.54 338 LYS C N 1
ATOM 8861 C CA . LYS C 1 350 ? 43.829 19.177 43.789 1.00 10.91 338 LYS C CA 1
ATOM 8862 C C . LYS C 1 350 ? 42.843 18.383 44.645 1.00 10.18 338 LYS C C 1
ATOM 8863 O O . LYS C 1 350 ? 41.776 18.909 44.997 1.00 14.17 338 LYS C O 1
ATOM 8869 N N . ALA C 1 351 ? 43.204 17.163 45.028 1.00 9.10 339 ALA C N 1
ATOM 8870 C CA . ALA C 1 351 ? 42.363 16.328 45.900 1.00 10.04 339 ALA C CA 1
ATOM 8871 C C . ALA C 1 351 ? 42.144 16.949 47.267 1.00 10.92 339 ALA C C 1
ATOM 8872 O O . ALA C 1 351 ? 41.124 16.637 47.894 1.00 13.73 339 ALA C O 1
ATOM 8874 N N . GLN C 1 352 ? 43.081 17.787 47.730 1.00 9.74 340 GLN C N 1
ATOM 8875 C CA . GLN C 1 352 ? 42.947 18.409 49.063 1.00 10.46 340 GLN C CA 1
ATOM 8876 C C . GLN C 1 352 ? 42.114 19.691 49.103 1.00 11.53 340 GLN C C 1
ATOM 8877 O O . GLN C 1 352 ? 41.821 20.196 50.184 1.00 9.60 340 GLN C O 1
ATOM 8883 N N . GLU C 1 353 ? 41.712 20.221 47.939 1.00 11.81 341 GLU C N 1
ATOM 8884 C CA . GLU C 1 353 ? 40.801 21.323 47.913 1.00 12.34 341 GLU C CA 1
ATOM 8885 C C . GLU C 1 353 ? 39.513 21.004 48.667 1.00 11.17 341 GLU C C 1
ATOM 8886 O O . GLU C 1 353 ? 38.876 19.989 48.440 1.00 13.78 341 GLU C O 1
ATOM 8892 N N . ASN C 1 354 ? 39.191 21.870 49.599 1.00 11.11 342 ASN C N 1
ATOM 8893 C CA . ASN C 1 354 ? 38.055 21.708 50.506 1.00 12.09 342 ASN C CA 1
ATOM 8894 C C . ASN C 1 354 ? 38.099 20.581 51.500 1.00 10.95 342 ASN C C 1
ATOM 8895 O O . ASN C 1 354 ? 37.079 20.243 52.093 1.00 11.92 342 ASN C O 1
ATOM 8900 N N . VAL C 1 355 ? 39.286 20.000 51.720 1.00 9.67 343 VAL C N 1
ATOM 8901 C CA . VAL C 1 355 ? 39.509 19.113 52.880 1.00 8.84 343 VAL C CA 1
ATOM 8902 C C . VAL C 1 355 ? 39.680 20.111 54.040 1.00 9.56 343 VAL C C 1
ATOM 8903 O O . VAL C 1 355 ? 40.797 20.423 54.517 1.00 10.07 343 VAL C O 1
ATOM 8907 N N . THR C 1 356 ? 38.533 20.601 54.476 1.00 9.35 344 THR C N 1
ATOM 8908 C CA . THR C 1 356 ? 38.460 21.731 55.418 1.00 8.16 344 THR C CA 1
ATOM 8909 C C . THR C 1 356 ? 37.436 21.452 56.499 1.00 9.84 344 THR C C 1
ATOM 8910 O O . THR C 1 356 ? 36.334 21.083 56.183 1.00 10.59 344 THR C O 1
ATOM 8914 N N . GLY C 1 357 ? 37.809 21.620 57.763 1.00 9.30 345 GLY C N 1
ATOM 8915 C CA . GLY C 1 357 ? 36.946 21.272 58.860 1.00 10.29 345 GLY C CA 1
ATOM 8916 C C . GLY C 1 357 ? 37.766 20.894 60.048 1.00 9.15 345 GLY C C 1
ATOM 8917 O O . GLY C 1 357 ? 38.915 21.322 60.194 1.00 11.93 345 GLY C O 1
ATOM 8918 N N . LYS C 1 358 ? 37.151 20.120 60.944 1.00 9.32 346 LYS C N 1
ATOM 8919 C CA . LYS C 1 358 ? 37.778 19.848 62.220 1.00 8.41 346 LYS C CA 1
ATOM 8920 C C . LYS C 1 358 ? 37.470 18.417 62.628 1.00 11.43 346 LYS C C 1
ATOM 8921 O O . LYS C 1 358 ? 36.399 17.912 62.366 1.00 12.41 346 LYS C O 1
ATOM 8927 N N . VAL C 1 359 ? 38.447 17.799 63.241 1.00 9.61 347 VAL C N 1
ATOM 8928 C CA . VAL C 1 359 ? 38.331 16.416 63.748 1.00 7.57 347 VAL C CA 1
ATOM 8929 C C . VAL C 1 359 ? 38.608 16.403 65.215 1.00 8.88 347 VAL C C 1
ATOM 8930 O O . VAL C 1 359 ? 39.547 17.003 65.636 1.00 12.34 347 VAL C O 1
ATOM 8934 N N . THR C 1 360 ? 37.816 15.657 66.000 1.00 8.95 348 THR C N 1
ATOM 8935 C CA . THR C 1 360 ? 38.107 15.459 67.419 1.00 7.35 348 THR C CA 1
ATOM 8936 C C . THR C 1 360 ? 38.691 14.096 67.612 1.00 10.31 348 THR C C 1
ATOM 8937 O O . THR C 1 360 ? 38.087 13.115 67.121 1.00 9.75 348 THR C O 1
ATOM 8941 N N . VAL C 1 361 ? 39.890 14.024 68.195 1.00 10.82 349 VAL C N 1
ATOM 8942 C CA . VAL C 1 361 ? 40.576 12.780 68.420 1.00 9.09 349 VAL C CA 1
ATOM 8943 C C . VAL C 1 361 ? 40.739 12.561 69.924 1.00 12.67 349 VAL C C 1
ATOM 8944 O O . VAL C 1 361 ? 41.003 13.492 70.687 1.00 9.94 349 VAL C O 1
ATOM 8948 N N . SER C 1 362 ? 40.486 11.330 70.305 1.00 10.69 350 SER C N 1
ATOM 8949 C CA . SER C 1 362 ? 40.742 10.873 71.673 1.00 10.65 350 SER C CA 1
ATOM 8950 C C . SER C 1 362 ? 42.109 10.235 71.702 1.00 10.79 350 SER C C 1
ATOM 8951 O O . SER C 1 362 ? 42.413 9.339 70.896 1.00 12.84 350 SER C O 1
ATOM 8954 N N . ILE C 1 363 ? 42.932 10.669 72.648 1.00 8.44 351 ILE C N 1
ATOM 8955 C CA . ILE C 1 363 ? 44.292 10.225 72.772 1.00 7.49 351 ILE C CA 1
ATOM 8956 C C . ILE C 1 363 ? 44.470 9.586 74.149 1.00 8.73 351 ILE C C 1
ATOM 8957 O O . ILE C 1 363 ? 44.153 10.197 75.175 1.00 8.84 351 ILE C O 1
ATOM 8962 N N . TYR C 1 364 ? 44.938 8.340 74.176 1.00 9.36 352 TYR C N 1
ATOM 8963 C CA . TYR C 1 364 ? 44.947 7.549 75.403 1.00 7.61 352 TYR C CA 1
ATOM 8964 C C . TYR C 1 364 ? 45.901 6.376 75.214 1.00 10.32 352 TYR C C 1
ATOM 8965 O O . TYR C 1 364 ? 45.667 5.504 74.327 1.00 9.79 352 TYR C O 1
ATOM 8974 N N . LYS C 1 365 ? 46.982 6.348 76.003 1.00 10.00 353 LYS C N 1
ATOM 8975 C CA . LYS C 1 365 ? 47.889 5.212 76.005 1.00 9.77 353 LYS C CA 1
ATOM 8976 C C . LYS C 1 365 ? 48.117 4.593 74.637 1.00 11.28 353 LYS C C 1
ATOM 8977 O O . LYS C 1 365 ? 47.839 3.413 74.433 1.00 9.38 353 LYS C O 1
ATOM 8983 N N . GLY C 1 366 ? 48.674 5.381 73.725 1.00 10.43 354 GLY C N 1
ATOM 8984 C CA . GLY C 1 366 ? 49.086 4.910 72.410 1.00 10.67 354 GLY C CA 1
ATOM 8985 C C . GLY C 1 366 ? 48.034 4.971 71.336 1.00 10.29 354 GLY C C 1
ATOM 8986 O O . GLY C 1 366 ? 48.364 4.882 70.138 1.00 12.16 354 GLY C O 1
ATOM 8987 N N . ASN C 1 367 ? 46.783 5.115 71.723 1.00 9.07 355 ASN C N 1
ATOM 8988 C CA . ASN C 1 367 ? 45.655 5.151 70.783 1.00 10.32 355 ASN C CA 1
ATOM 8989 C C . ASN C 1 367 ? 45.336 6.567 70.360 1.00 13.93 355 ASN C C 1
ATOM 8990 O O . ASN C 1 367 ? 45.216 7.470 71.219 1.00 12.11 355 ASN C O 1
ATOM 8995 N N . VAL C 1 368 ? 45.105 6.742 69.060 1.00 9.13 356 VAL C N 1
ATOM 8996 C CA . VAL C 1 368 ? 44.644 8.011 68.500 1.00 8.85 356 VAL C CA 1
ATOM 8997 C C . VAL C 1 368 ? 43.336 7.659 67.757 1.00 12.38 356 VAL C C 1
ATOM 8998 O O . VAL C 1 368 ? 43.378 7.010 66.717 1.00 12.69 356 VAL C O 1
ATOM 9002 N N . MET C 1 369 ? 42.216 8.011 68.371 1.00 8.89 357 MET C N 1
ATOM 9003 C CA . MET C 1 369 ? 40.908 7.612 67.859 1.00 12.52 357 MET C CA 1
ATOM 9004 C C . MET C 1 369 ? 39.995 8.777 67.480 1.00 9.02 357 MET C C 1
ATOM 9005 O O . MET C 1 369 ? 39.530 9.460 68.357 1.00 9.21 357 MET C O 1
ATOM 9013 N N . PRO C 1 370 ? 39.735 8.981 66.188 1.00 11.32 358 PRO C N 1
ATOM 9014 C CA . PRO C 1 370 ? 38.780 9.952 65.789 1.00 10.36 358 PRO C CA 1
ATOM 9015 C C . PRO C 1 370 ? 37.420 9.582 66.383 1.00 12.40 358 PRO C C 1
ATOM 9016 O O . PRO C 1 370 ? 37.026 8.409 66.350 1.00 13.82 358 PRO C O 1
ATOM 9020 N N . VAL C 1 371 ? 36.789 10.557 66.992 1.00 9.77 359 VAL C N 1
ATOM 9021 C CA . VAL C 1 371 ? 35.442 10.400 67.598 1.00 10.24 359 VAL C CA 1
ATOM 9022 C C . VAL C 1 371 ? 34.360 11.255 67.020 1.00 11.02 359 VAL C C 1
ATOM 9023 O O . VAL C 1 371 ? 33.177 11.014 67.296 1.00 11.13 359 VAL C O 1
ATOM 9027 N N . ALA C 1 372 ? 34.739 12.319 66.300 1.00 8.47 360 ALA C N 1
ATOM 9028 C CA . ALA C 1 372 ? 33.760 13.247 65.717 1.00 8.37 360 ALA C CA 1
ATOM 9029 C C . ALA C 1 372 ? 34.495 14.067 64.665 1.00 9.13 360 ALA C C 1
ATOM 9030 O O . ALA C 1 372 ? 35.702 14.262 64.724 1.00 10.25 360 ALA C O 1
ATOM 9032 N N . ARG C 1 373 ? 33.753 14.515 63.677 1.00 8.22 361 ARG C N 1
ATOM 9033 C CA . ARG C 1 373 ? 34.333 15.411 62.682 1.00 8.96 361 ARG C CA 1
ATOM 9034 C C . ARG C 1 373 ? 33.218 16.254 62.058 1.00 10.75 361 ARG C C 1
ATOM 9035 O O . ARG C 1 373 ? 32.065 15.838 62.033 1.00 10.66 361 ARG C O 1
ATOM 9043 N N . TYR C 1 374 ? 33.612 17.384 61.489 1.00 9.15 362 TYR C N 1
ATOM 9044 C CA . TYR C 1 374 ? 32.697 18.388 60.935 1.00 11.53 362 TYR C CA 1
ATOM 9045 C C . TYR C 1 374 ? 33.378 19.097 59.783 1.00 12.90 362 TYR C C 1
ATOM 9046 O O . TYR C 1 374 ? 34.567 19.414 59.884 1.00 12.25 362 TYR C O 1
ATOM 9055 N N . SER C 1 375 ? 32.645 19.337 58.687 1.00 11.85 363 SER C N 1
ATOM 9056 C CA . SER C 1 375 ? 33.145 20.160 57.593 1.00 9.68 363 SER C CA 1
ATOM 9057 C C . SER C 1 375 ? 32.001 21.039 57.048 1.00 11.14 363 SER C C 1
ATOM 9058 O O . SER C 1 375 ? 30.909 20.532 56.828 1.00 13.34 363 SER C O 1
ATOM 9061 N N . PRO C 1 376 ? 32.284 22.302 56.771 1.00 12.58 364 PRO C N 1
ATOM 9062 C CA . PRO C 1 376 ? 31.323 23.153 56.034 1.00 15.05 364 PRO C CA 1
ATOM 9063 C C . PRO C 1 376 ? 31.096 22.680 54.625 1.00 15.58 364 PRO C C 1
ATOM 9064 O O . PRO C 1 376 ? 30.110 23.087 53.993 1.00 17.72 364 PRO C O 1
ATOM 9068 N N . TYR C 1 377 ? 31.988 21.852 54.107 1.00 15.01 365 TYR C N 1
ATOM 9069 C CA . TYR C 1 377 ? 31.915 21.386 52.727 1.00 15.68 365 TYR C CA 1
ATOM 9070 C C . TYR C 1 377 ? 31.498 19.913 52.689 1.00 19.56 365 TYR C C 1
ATOM 9071 O O . TYR C 1 377 ? 32.193 19.090 52.108 1.00 20.47 365 TYR C O 1
ATOM 9080 N N . SER C 1 378 ? 30.412 19.592 53.378 1.00 26.27 366 SER C N 1
ATOM 9081 C CA . SER C 1 378 ? 29.870 18.233 53.338 1.00 29.27 366 SER C CA 1
ATOM 9082 C C . SER C 1 378 ? 28.363 18.308 53.338 1.00 31.10 366 SER C C 1
ATOM 9083 O O . SER C 1 378 ? 27.775 19.346 53.712 1.00 30.87 366 SER C O 1
ATOM 9086 N N . LEU C 1 379 ? 27.729 17.195 52.959 1.00 38.22 367 LEU C N 1
ATOM 9087 C CA . LEU C 1 379 ? 26.265 17.046 53.008 1.00 40.79 367 LEU C CA 1
ATOM 9088 C C . LEU C 1 379 ? 25.710 17.198 54.422 1.00 42.27 367 LEU C C 1
ATOM 9089 O O . LEU C 1 379 ? 24.544 17.539 54.617 1.00 45.94 367 LEU C O 1
ATOM 9090 N N . TYR C 1 380 ? 26.556 16.978 55.418 1.00 40.03 368 TYR C N 1
ATOM 9091 C CA . TYR C 1 380 ? 26.128 17.112 56.789 1.00 40.19 368 TYR C CA 1
ATOM 9092 C C . TYR C 1 380 ? 26.170 18.539 57.307 1.00 43.20 368 TYR C C 1
ATOM 9093 O O . TYR C 1 380 ? 25.937 18.761 58.492 1.00 45.13 368 TYR C O 1
ATOM 9102 N N . ASN C 1 381 ? 26.492 19.502 56.439 1.00 47.65 369 ASN C N 1
ATOM 9103 C CA . ASN C 1 381 ? 26.373 20.926 56.792 1.00 49.78 369 ASN C CA 1
ATOM 9104 C C . ASN C 1 381 ? 24.880 21.302 56.887 1.00 52.17 369 ASN C C 1
ATOM 9105 O O . ASN C 1 381 ? 24.218 21.479 55.864 1.00 55.17 369 ASN C O 1
ATOM 9110 N N . PRO C 1 382 ? 24.365 21.400 58.116 1.00 53.54 370 PRO C N 1
ATOM 9111 C CA . PRO C 1 382 ? 22.939 21.621 58.362 1.00 54.31 370 PRO C CA 1
ATOM 9112 C C . PRO C 1 382 ? 22.535 23.094 58.270 1.00 55.37 370 PRO C C 1
ATOM 9113 O O . PRO C 1 382 ? 22.680 23.714 57.214 1.00 55.83 370 PRO C O 1
ATOM 9114 N N . GLY C 1 391 ? 20.268 10.111 49.530 1.00 53.38 379 GLY C N 1
ATOM 9115 C CA . GLY C 1 391 ? 19.992 11.457 49.031 1.00 52.24 379 GLY C CA 1
ATOM 9116 C C . GLY C 1 391 ? 18.682 11.529 48.259 1.00 50.17 379 GLY C C 1
ATOM 9117 O O . GLY C 1 391 ? 17.608 11.234 48.793 1.00 54.05 379 GLY C O 1
ATOM 9118 N N . GLY C 1 392 ? 18.776 11.956 47.006 1.00 45.49 380 GLY C N 1
ATOM 9119 C CA . GLY C 1 392 ? 17.657 11.953 46.094 1.00 38.96 380 GLY C CA 1
ATOM 9120 C C . GLY C 1 392 ? 17.745 10.713 45.235 1.00 33.22 380 GLY C C 1
ATOM 9121 O O . GLY C 1 392 ? 18.124 10.777 44.064 1.00 33.22 380 GLY C O 1
ATOM 9122 N N . PHE C 1 393 ? 17.415 9.573 45.832 1.00 27.39 381 PHE C N 1
ATOM 9123 C CA . PHE C 1 393 ? 17.167 8.364 45.070 1.00 22.93 381 PHE C CA 1
ATOM 9124 C C . PHE C 1 393 ? 16.178 7.495 45.809 1.00 24.30 381 PHE C C 1
ATOM 9125 O O . PHE C 1 393 ? 15.835 7.774 46.976 1.00 26.82 381 PHE C O 1
ATOM 9133 N N . ASP C 1 394 ? 15.686 6.463 45.135 1.00 21.35 382 ASP C N 1
ATOM 9134 C CA . ASP C 1 394 ? 14.762 5.529 45.760 1.00 21.02 382 ASP C CA 1
ATOM 9135 C C . ASP C 1 394 ? 15.059 4.101 45.364 1.00 21.19 382 ASP C C 1
ATOM 9136 O O . ASP C 1 394 ? 16.015 3.818 44.628 1.00 21.51 382 ASP C O 1
ATOM 9141 N N . ALA C 1 395 ? 14.269 3.192 45.913 1.00 20.86 383 ALA C N 1
ATOM 9142 C CA . ALA C 1 395 ? 14.432 1.784 45.687 1.00 20.94 383 ALA C CA 1
ATOM 9143 C C . ALA C 1 395 ? 14.363 1.429 44.201 1.00 20.93 383 ALA C C 1
ATOM 9144 O O . ALA C 1 395 ? 15.032 0.496 43.769 1.00 19.22 383 ALA C O 1
ATOM 9146 N N . THR C 1 396 ? 13.564 2.163 43.428 1.00 17.14 384 THR C N 1
ATOM 9147 C CA . THR C 1 396 ? 13.523 1.977 41.982 1.00 21.15 384 THR C CA 1
ATOM 9148 C C . THR C 1 396 ? 14.878 2.275 41.339 1.00 16.47 384 THR C C 1
ATOM 9149 O O . THR C 1 396 ? 15.298 1.556 40.428 1.00 23.58 384 THR C O 1
ATOM 9153 N N . ASP C 1 397 ? 15.544 3.320 41.802 1.00 16.77 385 ASP C N 1
ATOM 9154 C CA . ASP C 1 397 ? 16.859 3.626 41.220 1.00 14.33 385 ASP C CA 1
ATOM 9155 C C . ASP C 1 397 ? 17.861 2.517 41.554 1.00 15.50 385 ASP C C 1
ATOM 9156 O O . ASP C 1 397 ? 18.682 2.140 40.730 1.00 14.43 385 ASP C O 1
ATOM 9161 N N . SER C 1 398 ? 17.818 2.026 42.796 1.00 14.66 386 SER C N 1
ATOM 9162 C CA . SER C 1 398 ? 18.692 0.927 43.190 1.00 10.80 386 SER C CA 1
ATOM 9163 C C . SER C 1 398 ? 18.506 -0.291 42.303 1.00 11.65 386 SER C C 1
ATOM 9164 O O . SER C 1 398 ? 19.461 -0.926 41.933 1.00 13.33 386 SER C O 1
ATOM 9167 N N . LYS C 1 399 ? 17.265 -0.590 41.954 1.00 11.98 387 LYS C N 1
ATOM 9168 C CA . LYS C 1 399 ? 16.948 -1.761 41.136 1.00 14.21 387 LYS C CA 1
ATOM 9169 C C . LYS C 1 399 ? 17.635 -1.635 39.786 1.00 13.74 387 LYS C C 1
ATOM 9170 O O . LYS C 1 399 ? 18.298 -2.557 39.307 1.00 11.85 387 LYS C O 1
ATOM 9176 N N . GLY C 1 400 ? 17.538 -0.458 39.189 1.00 13.78 388 GLY C N 1
ATOM 9177 C CA . GLY C 1 400 ? 18.217 -0.239 37.912 1.00 12.79 388 GLY C CA 1
ATOM 9178 C C . GLY C 1 400 ? 19.708 -0.311 37.949 1.00 12.40 388 GLY C C 1
ATOM 9179 O O . GLY C 1 400 ? 20.340 -0.913 37.056 1.00 14.12 388 GLY C O 1
ATOM 9180 N N . PHE C 1 401 ? 20.279 0.341 38.952 1.00 10.36 389 PHE C N 1
ATOM 9181 C CA . PHE C 1 401 ? 21.735 0.407 39.145 1.00 12.24 389 PHE C CA 1
ATOM 9182 C C . PHE C 1 401 ? 22.286 -0.991 39.317 1.00 12.73 389 PHE C C 1
ATOM 9183 O O . PHE C 1 401 ? 23.265 -1.328 38.687 1.00 12.41 389 PHE C O 1
ATOM 9191 N N . ILE C 1 402 ? 21.645 -1.807 40.160 1.00 13.52 390 ILE C N 1
ATOM 9192 C CA . ILE C 1 402 ? 22.017 -3.212 40.315 1.00 13.75 390 ILE C CA 1
ATOM 9193 C C . ILE C 1 402 ? 21.884 -3.996 39.014 1.00 14.42 390 ILE C C 1
ATOM 9194 O O . ILE C 1 402 ? 22.778 -4.735 38.637 1.00 14.62 390 ILE C O 1
ATOM 9199 N N . ASN C 1 403 ? 20.760 -3.846 38.321 1.00 12.31 391 ASN C N 1
ATOM 9200 C CA . ASN C 1 403 ? 20.522 -4.664 37.150 1.00 13.46 391 ASN C CA 1
ATOM 9201 C C . ASN C 1 403 ? 21.551 -4.397 36.081 1.00 14.61 391 ASN C C 1
ATOM 9202 O O . ASN C 1 403 ? 21.973 -5.336 35.393 1.00 15.73 391 ASN C O 1
ATOM 9207 N N . ILE C 1 404 ? 21.954 -3.137 35.909 1.00 12.51 392 ILE C N 1
ATOM 9208 C CA . ILE C 1 404 ? 22.927 -2.825 34.869 1.00 11.88 392 ILE C CA 1
ATOM 9209 C C . ILE C 1 404 ? 24.294 -3.418 35.297 1.00 16.09 392 ILE C C 1
ATOM 9210 O O . ILE C 1 404 ? 24.985 -4.046 34.491 1.00 17.97 392 ILE C O 1
ATOM 9215 N N . HIS C 1 405 ? 24.674 -3.274 36.560 1.00 13.29 393 HIS C N 1
ATOM 9216 C CA . HIS C 1 405 ? 25.944 -3.816 36.970 1.00 15.31 393 HIS C CA 1
ATOM 9217 C C . HIS C 1 405 ? 25.935 -5.348 36.873 1.00 17.21 393 HIS C C 1
ATOM 9218 O O . HIS C 1 405 ? 26.938 -5.986 36.571 1.00 18.51 393 HIS C O 1
ATOM 9225 N N . ALA C 1 406 ? 24.793 -5.955 37.143 1.00 15.01 394 ALA C N 1
ATOM 9226 C CA . ALA C 1 406 ? 24.668 -7.411 37.180 1.00 16.24 394 ALA C CA 1
ATOM 9227 C C . ALA C 1 406 ? 24.804 -8.026 35.775 1.00 18.76 394 ALA C C 1
ATOM 9228 O O . ALA C 1 406 ? 25.304 -9.152 35.623 1.00 18.70 394 ALA C O 1
ATOM 9230 N N . LEU C 1 407 ? 24.403 -7.271 34.748 1.00 20.04 395 LEU C N 1
ATOM 9231 C CA . LEU C 1 407 ? 24.372 -7.777 33.333 1.00 22.27 395 LEU C CA 1
ATOM 9232 C C . LEU C 1 407 ? 25.680 -8.407 32.923 1.00 18.04 395 LEU C C 1
ATOM 9233 O O . LEU C 1 407 ? 25.758 -9.545 32.397 1.00 18.00 395 LEU C O 1
ATOM 9238 N N . ARG C 1 408 ? 26.740 -7.657 33.170 1.00 18.10 396 ARG C N 1
ATOM 9239 C CA . ARG C 1 408 ? 28.074 -8.079 32.864 1.00 18.21 396 ARG C CA 1
ATOM 9240 C C . ARG C 1 408 ? 28.449 -9.393 33.544 1.00 15.25 396 ARG C C 1
ATOM 9241 O O . ARG C 1 408 ? 29.156 -10.227 32.996 1.00 16.58 396 ARG C O 1
ATOM 9249 N N . LEU C 1 409 ? 28.022 -9.560 34.778 1.00 15.21 397 LEU C N 1
ATOM 9250 C CA . LEU C 1 409 ? 28.342 -10.780 35.519 1.00 13.80 397 LEU C CA 1
ATOM 9251 C C . LEU C 1 409 ? 27.565 -11.967 35.001 1.00 14.38 397 LEU C C 1
ATOM 9252 O O . LEU C 1 409 ? 28.045 -13.080 35.040 1.00 17.63 397 LEU C O 1
ATOM 9257 N N . LYS C 1 410 ? 26.370 -11.733 34.519 1.00 15.07 398 LYS C N 1
ATOM 9258 C CA . LYS C 1 410 ? 25.552 -12.838 33.968 1.00 18.90 398 LYS C CA 1
ATOM 9259 C C . LYS C 1 410 ? 26.209 -13.348 32.714 1.00 23.48 398 LYS C C 1
ATOM 9260 O O . LYS C 1 410 ? 26.312 -14.517 32.495 1.00 19.27 398 LYS C O 1
ATOM 9266 N N . VAL C 1 411 ? 26.680 -12.437 31.876 1.00 27.93 399 VAL C N 1
ATOM 9267 C CA . VAL C 1 411 ? 27.246 -12.797 30.598 1.00 28.28 399 VAL C CA 1
ATOM 9268 C C . VAL C 1 411 ? 28.431 -13.659 30.818 1.00 28.02 399 VAL C C 1
ATOM 9269 O O . VAL C 1 411 ? 28.587 -14.695 30.172 1.00 32.23 399 VAL C O 1
ATOM 9273 N N . HIS C 1 412 ? 29.268 -13.250 31.745 1.00 29.36 400 HIS C N 1
ATOM 9274 C CA . HIS C 1 412 ? 30.463 -13.987 32.038 1.00 31.17 400 HIS C CA 1
ATOM 9275 C C . HIS C 1 412 ? 30.108 -15.417 32.404 1.00 33.67 400 HIS C C 1
ATOM 9276 O O . HIS C 1 412 ? 30.819 -16.345 32.047 1.00 33.72 400 HIS C O 1
ATOM 9283 N N . GLN C 1 413 ? 29.015 -15.581 33.135 1.00 33.10 401 GLN C N 1
ATOM 9284 C CA . GLN C 1 413 ? 28.616 -16.898 33.593 1.00 34.54 401 GLN C CA 1
ATOM 9285 C C . GLN C 1 413 ? 28.017 -17.742 32.471 1.00 36.35 401 GLN C C 1
ATOM 9286 O O . GLN C 1 413 ? 28.339 -18.922 32.373 1.00 37.96 401 GLN C O 1
ATOM 9292 N N . LEU C 1 414 ? 27.124 -17.149 31.664 1.00 34.10 402 LEU C N 1
ATOM 9293 C CA . LEU C 1 414 ? 26.455 -17.822 30.543 1.00 35.71 402 LEU C CA 1
ATOM 9294 C C . LEU C 1 414 ? 27.416 -18.307 29.455 1.00 39.61 402 LEU C C 1
ATOM 9295 O O . LEU C 1 414 ? 27.054 -19.210 28.692 1.00 36.50 402 LEU C O 1
ATOM 9300 N N . VAL C 1 415 ? 28.593 -17.675 29.366 1.00 43.34 403 VAL C N 1
ATOM 9301 C CA . VAL C 1 415 ? 29.756 -18.194 28.629 1.00 48.63 403 VAL C CA 1
ATOM 9302 C C . VAL C 1 415 ? 30.618 -19.170 29.492 1.00 54.25 403 VAL C C 1
ATOM 9303 O O . VAL C 1 415 ? 30.376 -20.378 29.485 1.00 57.62 403 VAL C O 1
ATOM 9306 N N . LYS C 1 416 ? 31.598 -18.651 30.240 1.00 57.60 404 LYS C N 1
ATOM 9307 C CA . LYS C 1 416 ? 32.580 -19.483 30.968 1.00 60.33 404 LYS C CA 1
ATOM 9308 C C . LYS C 1 416 ? 32.076 -20.087 32.287 1.00 62.81 404 LYS C C 1
ATOM 9309 O O . LYS C 1 416 ? 31.515 -21.188 32.326 1.00 64.70 404 LYS C O 1
ATOM 9311 N N . LYS D 1 14 ? 3.642 -24.861 43.515 1.00 48.47 2 LYS D N 1
ATOM 9312 C CA . LYS D 1 14 ? 4.611 -25.728 42.777 1.00 47.29 2 LYS D CA 1
ATOM 9313 C C . LYS D 1 14 ? 6.010 -25.089 42.724 1.00 44.95 2 LYS D C 1
ATOM 9314 O O . LYS D 1 14 ? 6.981 -25.729 43.133 1.00 45.20 2 LYS D O 1
ATOM 9316 N N . GLU D 1 15 ? 6.098 -23.843 42.241 1.00 42.03 3 GLU D N 1
ATOM 9317 C CA . GLU D 1 15 ? 7.384 -23.126 42.097 1.00 39.72 3 GLU D CA 1
ATOM 9318 C C . GLU D 1 15 ? 8.085 -22.898 43.451 1.00 37.44 3 GLU D C 1
ATOM 9319 O O . GLU D 1 15 ? 7.468 -22.396 44.404 1.00 36.17 3 GLU D O 1
ATOM 9321 N N . LYS D 1 16 ? 9.362 -23.289 43.537 1.00 33.69 4 LYS D N 1
ATOM 9322 C CA . LYS D 1 16 ? 10.116 -23.201 44.790 1.00 31.23 4 LYS D CA 1
ATOM 9323 C C . LYS D 1 16 ? 10.976 -21.925 44.788 1.00 28.97 4 LYS D C 1
ATOM 9324 O O . LYS D 1 16 ? 11.549 -21.555 43.767 1.00 28.22 4 LYS D O 1
ATOM 9328 N N . VAL D 1 17 ? 11.026 -21.279 45.952 1.00 26.93 5 VAL D N 1
ATOM 9329 C CA . VAL D 1 17 ? 11.905 -20.139 46.236 1.00 27.06 5 VAL D CA 1
ATOM 9330 C C . VAL D 1 17 ? 12.758 -20.481 47.465 1.00 23.83 5 VAL D C 1
ATOM 9331 O O . VAL D 1 17 ? 12.249 -21.011 48.455 1.00 24.25 5 VAL D O 1
ATOM 9335 N N . VAL D 1 18 ? 14.056 -20.187 47.397 1.00 20.94 6 VAL D N 1
ATOM 9336 C CA . VAL D 1 18 ? 14.902 -20.270 48.565 1.00 18.05 6 VAL D CA 1
ATOM 9337 C C . VAL D 1 18 ? 15.061 -18.851 49.096 1.00 19.43 6 VAL D C 1
ATOM 9338 O O . VAL D 1 18 ? 15.654 -17.983 48.437 1.00 18.74 6 VAL D O 1
ATOM 9342 N N . LEU D 1 19 ? 14.501 -18.618 50.271 1.00 17.52 7 LEU D N 1
ATOM 9343 C CA . LEU D 1 19 ? 14.562 -17.328 50.946 1.00 15.07 7 LEU D CA 1
ATOM 9344 C C . LEU D 1 19 ? 15.666 -17.291 52.011 1.00 18.34 7 LEU D C 1
ATOM 9345 O O . LEU D 1 19 ? 15.732 -18.183 52.882 1.00 16.75 7 LEU D O 1
ATOM 9350 N N . ALA D 1 20 ? 16.539 -16.262 51.936 1.00 17.86 8 ALA D N 1
ATOM 9351 C CA . ALA D 1 20 ? 17.507 -15.986 52.990 1.00 18.80 8 ALA D CA 1
ATOM 9352 C C . ALA D 1 20 ? 16.780 -15.420 54.220 1.00 21.39 8 ALA D C 1
ATOM 9353 O O . ALA D 1 20 ? 16.311 -14.269 54.244 1.00 19.70 8 ALA D O 1
ATOM 9355 N N . TYR D 1 21 ? 16.695 -16.260 55.246 1.00 19.11 9 TYR D N 1
ATOM 9356 C CA . TYR D 1 21 ? 15.769 -16.055 56.335 1.00 20.85 9 TYR D CA 1
ATOM 9357 C C . TYR D 1 21 ? 16.561 -15.814 57.590 1.00 23.63 9 TYR D C 1
ATOM 9358 O O . TYR D 1 21 ? 17.372 -16.659 57.998 1.00 20.99 9 TYR D O 1
ATOM 9367 N N . SER D 1 22 ? 16.324 -14.656 58.197 1.00 21.42 10 SER D N 1
ATOM 9368 C CA . SER D 1 22 ? 17.019 -14.252 59.394 1.00 23.53 10 SER D CA 1
ATOM 9369 C C . SER D 1 22 ? 16.244 -14.550 60.679 1.00 26.57 10 SER D C 1
ATOM 9370 O O . SER D 1 22 ? 16.828 -14.544 61.759 1.00 29.21 10 SER D O 1
ATOM 9373 N N . GLY D 1 23 ? 14.928 -14.733 60.557 1.00 26.66 11 GLY D N 1
ATOM 9374 C CA . GLY D 1 23 ? 14.029 -14.808 61.711 1.00 25.93 11 GLY D CA 1
ATOM 9375 C C . GLY D 1 23 ? 13.487 -13.465 62.197 1.00 25.23 11 GLY D C 1
ATOM 9376 O O . GLY D 1 23 ? 12.605 -13.439 63.050 1.00 27.47 11 GLY D O 1
ATOM 9377 N N . GLY D 1 24 ? 14.015 -12.352 61.684 1.00 25.43 12 GLY D N 1
ATOM 9378 C CA . GLY D 1 24 ? 13.520 -11.029 62.064 1.00 25.46 12 GLY D CA 1
ATOM 9379 C C . GLY D 1 24 ? 12.155 -10.773 61.428 1.00 25.84 12 GLY D C 1
ATOM 9380 O O . GLY D 1 24 ? 11.612 -11.627 60.706 1.00 24.01 12 GLY D O 1
ATOM 9381 N N . LEU D 1 25 ? 11.614 -9.585 61.672 1.00 23.46 13 LEU D N 1
ATOM 9382 C CA . LEU D 1 25 ? 10.260 -9.246 61.212 1.00 23.63 13 LEU D CA 1
ATOM 9383 C C . LEU D 1 25 ? 10.161 -9.230 59.678 1.00 20.69 13 LEU D C 1
ATOM 9384 O O . LEU D 1 25 ? 9.247 -9.856 59.088 1.00 21.53 13 LEU D O 1
ATOM 9389 N N . ASP D 1 26 ? 11.094 -8.514 59.039 1.00 24.44 14 ASP D N 1
ATOM 9390 C CA . ASP D 1 26 ? 11.096 -8.376 57.572 1.00 20.39 14 ASP D CA 1
ATOM 9391 C C . ASP D 1 26 ? 11.034 -9.739 56.913 1.00 21.43 14 ASP D C 1
ATOM 9392 O O . ASP D 1 26 ? 10.175 -9.970 56.064 1.00 21.25 14 ASP D O 1
ATOM 9397 N N . THR D 1 27 ? 11.963 -10.630 57.249 1.00 19.78 15 THR D N 1
ATOM 9398 C CA . THR D 1 27 ? 11.993 -11.904 56.512 1.00 20.57 15 THR D CA 1
ATOM 9399 C C . THR D 1 27 ? 10.901 -12.851 56.932 1.00 18.34 15 THR D C 1
ATOM 9400 O O . THR D 1 27 ? 10.598 -13.780 56.176 1.00 17.69 15 THR D O 1
ATOM 9404 N N . SER D 1 28 ? 10.345 -12.703 58.144 1.00 20.49 16 SER D N 1
ATOM 9405 C CA . SER D 1 28 ? 9.208 -13.547 58.539 1.00 18.73 16 SER D CA 1
ATOM 9406 C C . SER D 1 28 ? 7.960 -13.142 57.746 1.00 18.33 16 SER D C 1
ATOM 9407 O O . SER D 1 28 ? 7.213 -14.007 57.228 1.00 17.59 16 SER D O 1
ATOM 9410 N N . VAL D 1 29 ? 7.764 -11.822 57.628 1.00 16.06 17 VAL D N 1
ATOM 9411 C CA . VAL D 1 29 ? 6.717 -11.284 56.751 1.00 19.20 17 VAL D CA 1
ATOM 9412 C C . VAL D 1 29 ? 6.864 -11.765 55.310 1.00 20.28 17 VAL D C 1
ATOM 9413 O O . VAL D 1 29 ? 5.881 -12.211 54.700 1.00 19.02 17 VAL D O 1
ATOM 9417 N N . ILE D 1 30 ? 8.088 -11.688 54.783 1.00 14.64 18 ILE D N 1
ATOM 9418 C CA . ILE D 1 30 ? 8.309 -12.055 53.407 1.00 16.68 18 ILE D CA 1
ATOM 9419 C C . ILE D 1 30 ? 8.023 -13.536 53.215 1.00 17.67 18 ILE D C 1
ATOM 9420 O O . ILE D 1 30 ? 7.396 -13.941 52.202 1.00 17.56 18 ILE D O 1
ATOM 9425 N N . LEU D 1 31 ? 8.447 -14.350 54.184 1.00 16.99 19 LEU D N 1
ATOM 9426 C CA . LEU D 1 31 ? 8.165 -15.799 54.106 1.00 20.58 19 LEU D CA 1
ATOM 9427 C C . LEU D 1 31 ? 6.641 -16.000 53.921 1.00 18.61 19 LEU D C 1
ATOM 9428 O O . LEU D 1 31 ? 6.174 -16.726 53.034 1.00 18.71 19 LEU D O 1
ATOM 9433 N N . LYS D 1 32 ? 5.864 -15.338 54.757 1.00 19.76 20 LYS D N 1
ATOM 9434 C CA . LYS D 1 32 ? 4.404 -15.552 54.722 1.00 21.13 20 LYS D CA 1
ATOM 9435 C C . LYS D 1 32 ? 3.845 -15.082 53.390 1.00 24.58 20 LYS D C 1
ATOM 9436 O O . LYS D 1 32 ? 3.064 -15.777 52.724 1.00 25.11 20 LYS D O 1
ATOM 9442 N N . TRP D 1 33 ? 4.283 -13.891 53.002 1.00 23.96 21 TRP D N 1
ATOM 9443 C CA . TRP D 1 33 ? 3.844 -13.241 51.775 1.00 25.69 21 TRP D CA 1
ATOM 9444 C C . TRP D 1 33 ? 4.065 -14.136 50.549 1.00 25.40 21 TRP D C 1
ATOM 9445 O O . TRP D 1 33 ? 3.177 -14.309 49.718 1.00 22.27 21 TRP D O 1
ATOM 9456 N N . LEU D 1 34 ? 5.253 -14.706 50.447 1.00 25.55 22 LEU D N 1
ATOM 9457 C CA . LEU D 1 34 ? 5.564 -15.614 49.324 1.00 25.93 22 LEU D CA 1
ATOM 9458 C C . LEU D 1 34 ? 4.683 -16.869 49.365 1.00 24.53 22 LEU D C 1
ATOM 9459 O O . LEU D 1 34 ? 4.205 -17.331 48.321 1.00 22.97 22 LEU D O 1
ATOM 9464 N N . CYS D 1 35 ? 4.476 -17.402 50.575 1.00 24.13 23 CYS D N 1
ATOM 9465 C CA . CYS D 1 35 ? 3.593 -18.554 50.787 1.00 26.56 23 CYS D CA 1
ATOM 9466 C C . CYS D 1 35 ? 2.164 -18.212 50.316 1.00 27.49 23 CYS D C 1
ATOM 9467 O O . CYS D 1 35 ? 1.545 -19.017 49.603 1.00 28.47 23 CYS D O 1
ATOM 9470 N N . GLU D 1 36 ? 1.678 -17.019 50.683 1.00 27.47 24 GLU D N 1
ATOM 9471 C CA . GLU D 1 36 ? 0.355 -16.519 50.236 1.00 29.41 24 GLU D CA 1
ATOM 9472 C C . GLU D 1 36 ? 0.256 -16.371 48.713 1.00 31.38 24 GLU D C 1
ATOM 9473 O O . GLU D 1 36 ? -0.834 -16.493 48.141 1.00 32.79 24 GLU D O 1
ATOM 9476 N N . LYS D 1 37 ? 1.375 -16.096 48.058 1.00 31.70 25 LYS D N 1
ATOM 9477 C CA . LYS D 1 37 ? 1.423 -16.038 46.592 1.00 33.84 25 LYS D CA 1
ATOM 9478 C C . LYS D 1 37 ? 1.522 -17.446 45.972 1.00 34.83 25 LYS D C 1
ATOM 9479 O O . LYS D 1 37 ? 1.564 -17.591 44.747 1.00 36.58 25 LYS D O 1
ATOM 9483 N N . GLY D 1 38 ? 1.589 -18.471 46.816 1.00 32.80 26 GLY D N 1
ATOM 9484 C CA . GLY D 1 38 ? 1.570 -19.851 46.360 1.00 33.29 26 GLY D CA 1
ATOM 9485 C C . GLY D 1 38 ? 2.936 -20.457 46.094 1.00 33.85 26 GLY D C 1
ATOM 9486 O O . GLY D 1 38 ? 3.023 -21.522 45.454 1.00 33.85 26 GLY D O 1
ATOM 9487 N N . PHE D 1 39 ? 4.009 -19.789 46.545 1.00 29.45 27 PHE D N 1
ATOM 9488 C CA . PHE D 1 39 ? 5.328 -20.358 46.417 1.00 29.50 27 PHE D CA 1
ATOM 9489 C C . PHE D 1 39 ? 5.529 -21.360 47.516 1.00 29.02 27 PHE D C 1
ATOM 9490 O O . PHE D 1 39 ? 5.085 -21.153 48.653 1.00 30.81 27 PHE D O 1
ATOM 9498 N N . ASP D 1 40 ? 6.223 -22.440 47.188 1.00 26.74 28 ASP D N 1
ATOM 9499 C CA . ASP D 1 40 ? 6.795 -23.319 48.191 1.00 26.01 28 ASP D CA 1
ATOM 9500 C C . ASP D 1 40 ? 8.134 -22.682 48.625 1.00 27.42 28 ASP D C 1
ATOM 9501 O O . ASP D 1 40 ? 9.105 -22.673 47.858 1.00 28.43 28 ASP D O 1
ATOM 9506 N N . VAL D 1 41 ? 8.175 -22.188 49.851 1.00 26.39 29 VAL D N 1
ATOM 9507 C CA . VAL D 1 41 ? 9.353 -21.514 50.362 1.00 25.26 29 VAL D CA 1
ATOM 9508 C C . VAL D 1 41 ? 10.264 -22.416 51.211 1.00 23.45 29 VAL D C 1
ATOM 9509 O O . VAL D 1 41 ? 9.874 -22.924 52.289 1.00 22.21 29 VAL D O 1
ATOM 9513 N N . ILE D 1 42 ? 11.503 -22.566 50.737 1.00 22.71 30 ILE D N 1
ATOM 9514 C CA . ILE D 1 42 ? 12.550 -23.150 51.541 1.00 22.50 30 ILE D CA 1
ATOM 9515 C C . ILE D 1 42 ? 13.218 -22.010 52.314 1.00 21.85 30 ILE D C 1
ATOM 9516 O O . ILE D 1 42 ? 13.649 -21.044 51.686 1.00 19.38 30 ILE D O 1
ATOM 9521 N N . ALA D 1 43 ? 13.247 -22.086 53.644 1.00 19.58 31 ALA D N 1
ATOM 9522 C CA . ALA D 1 43 ? 13.919 -21.058 54.474 1.00 22.96 31 ALA D CA 1
ATOM 9523 C C . ALA D 1 43 ? 15.369 -21.454 54.746 1.00 21.11 31 ALA D C 1
ATOM 9524 O O . ALA D 1 43 ? 15.659 -22.556 55.246 1.00 22.58 31 ALA D O 1
ATOM 9526 N N . TYR D 1 44 ? 16.277 -20.531 54.422 1.00 20.24 32 TYR D N 1
ATOM 9527 C CA . TYR D 1 44 ? 17.703 -20.736 54.562 1.00 18.18 32 TYR D CA 1
ATOM 9528 C C . TYR D 1 44 ? 18.250 -19.780 55.639 1.00 17.90 32 TYR D C 1
ATOM 9529 O O . TYR D 1 44 ? 18.186 -18.547 55.519 1.00 15.51 32 TYR D O 1
ATOM 9538 N N . VAL D 1 45 ? 18.808 -20.386 56.675 1.00 17.54 33 VAL D N 1
ATOM 9539 C CA . VAL D 1 45 ? 19.248 -19.687 57.856 1.00 17.68 33 VAL D CA 1
ATOM 9540 C C . VAL D 1 45 ? 20.774 -19.805 57.956 1.00 17.85 33 VAL D C 1
ATOM 9541 O O . VAL D 1 45 ? 21.323 -20.890 58.201 1.00 18.85 33 VAL D O 1
ATOM 9545 N N . ALA D 1 46 ? 21.481 -18.714 57.734 1.00 17.72 34 ALA D N 1
ATOM 9546 C CA . ALA D 1 46 ? 22.933 -18.800 57.754 1.00 13.86 34 ALA D CA 1
ATOM 9547 C C . ALA D 1 46 ? 23.527 -18.361 59.065 1.00 17.30 34 ALA D C 1
ATOM 9548 O O . ALA D 1 46 ? 23.364 -17.220 59.509 1.00 17.98 34 ALA D O 1
ATOM 9550 N N . ASN D 1 47 ? 24.287 -19.277 59.661 1.00 15.08 35 ASN D N 1
ATOM 9551 C CA . ASN D 1 47 ? 25.010 -19.022 60.880 1.00 15.23 35 ASN D CA 1
ATOM 9552 C C . ASN D 1 47 ? 26.434 -18.616 60.497 1.00 12.83 35 ASN D C 1
ATOM 9553 O O . ASN D 1 47 ? 27.223 -19.467 60.096 1.00 13.42 35 ASN D O 1
ATOM 9558 N N . VAL D 1 48 ? 26.703 -17.309 60.558 1.00 12.67 36 VAL D N 1
ATOM 9559 C CA . VAL D 1 48 ? 28.052 -16.779 60.318 1.00 11.45 36 VAL D CA 1
ATOM 9560 C C . VAL D 1 48 ? 28.656 -16.215 61.605 1.00 14.60 36 VAL D C 1
ATOM 9561 O O . VAL D 1 48 ? 29.540 -15.356 61.580 1.00 14.61 36 VAL D O 1
ATOM 9565 N N . GLY D 1 49 ? 28.185 -16.689 62.762 1.00 15.13 37 GLY D N 1
ATOM 9566 C CA . GLY D 1 49 ? 28.738 -16.246 64.034 1.00 17.67 37 GLY D CA 1
ATOM 9567 C C . GLY D 1 49 ? 27.902 -15.254 64.819 1.00 18.77 37 GLY D C 1
ATOM 9568 O O . GLY D 1 49 ? 28.321 -14.803 65.911 1.00 22.86 37 GLY D O 1
ATOM 9569 N N . GLN D 1 50 ? 26.718 -14.935 64.331 1.00 20.03 38 GLN D N 1
ATOM 9570 C CA . GLN D 1 50 ? 25.841 -14.026 65.061 1.00 23.10 38 GLN D CA 1
ATOM 9571 C C . GLN D 1 50 ? 25.321 -14.766 66.301 1.00 25.78 38 GLN D C 1
ATOM 9572 O O . GLN D 1 50 ? 25.390 -15.998 66.362 1.00 24.72 38 GLN D O 1
ATOM 9578 N N . LYS D 1 51 ? 24.834 -14.010 67.283 1.00 30.47 39 LYS D N 1
ATOM 9579 C CA . LYS D 1 51 ? 24.323 -14.587 68.552 1.00 33.08 39 LYS D CA 1
ATOM 9580 C C . LYS D 1 51 ? 22.852 -14.923 68.510 1.00 35.16 39 LYS D C 1
ATOM 9581 O O . LYS D 1 51 ? 22.094 -14.395 69.314 1.00 43.05 39 LYS D O 1
ATOM 9585 N N . ASP D 1 52 ? 22.421 -15.801 67.627 1.00 34.22 40 ASP D N 1
ATOM 9586 C CA . ASP D 1 52 ? 20.984 -16.082 67.516 1.00 35.86 40 ASP D CA 1
ATOM 9587 C C . ASP D 1 52 ? 20.595 -17.489 67.967 1.00 34.01 40 ASP D C 1
ATOM 9588 O O . ASP D 1 52 ? 21.436 -18.380 68.048 1.00 34.91 40 ASP D O 1
ATOM 9593 N N . ASP D 1 53 ? 19.309 -17.676 68.263 1.00 32.26 41 ASP D N 1
ATOM 9594 C CA . ASP D 1 53 ? 18.781 -18.991 68.584 1.00 31.93 41 ASP D CA 1
ATOM 9595 C C . ASP D 1 53 ? 18.271 -19.663 67.312 1.00 30.26 41 ASP D C 1
ATOM 9596 O O . ASP D 1 53 ? 17.091 -19.575 66.954 1.00 27.63 41 ASP D O 1
ATOM 9601 N N . PHE D 1 54 ? 19.170 -20.371 66.644 1.00 26.68 42 PHE D N 1
ATOM 9602 C CA . PHE D 1 54 ? 18.844 -20.984 65.380 1.00 27.58 42 PHE D CA 1
ATOM 9603 C C . PHE D 1 54 ? 17.773 -22.065 65.498 1.00 28.67 42 PHE D C 1
ATOM 9604 O O . PHE D 1 54 ? 17.074 -22.345 64.526 1.00 27.43 42 PHE D O 1
ATOM 9612 N N . VAL D 1 55 ? 17.644 -22.665 66.687 1.00 28.75 43 VAL D N 1
ATOM 9613 C CA . VAL D 1 55 ? 16.606 -23.691 66.901 1.00 28.88 43 VAL D CA 1
ATOM 9614 C C . VAL D 1 55 ? 15.240 -23.022 66.847 1.00 26.32 43 VAL D C 1
ATOM 9615 O O . VAL D 1 55 ? 14.331 -23.514 66.180 1.00 28.27 43 VAL D O 1
ATOM 9619 N N . ALA D 1 56 ? 15.141 -21.876 67.516 1.00 24.80 44 ALA D N 1
ATOM 9620 C CA . ALA D 1 56 ? 13.932 -21.063 67.539 1.00 24.59 44 ALA D CA 1
ATOM 9621 C C . ALA D 1 56 ? 13.539 -20.598 66.148 1.00 23.80 44 ALA D C 1
ATOM 9622 O O . ALA D 1 56 ? 12.388 -20.759 65.721 1.00 23.88 44 ALA D O 1
ATOM 9624 N N . ILE D 1 57 ? 14.517 -20.043 65.442 1.00 25.56 45 ILE D N 1
ATOM 9625 C CA . ILE D 1 57 ? 14.317 -19.533 64.093 1.00 21.28 45 ILE D CA 1
ATOM 9626 C C . ILE D 1 57 ? 13.830 -20.633 63.162 1.00 20.25 45 ILE D C 1
ATOM 9627 O O . ILE D 1 57 ? 12.922 -20.395 62.373 1.00 22.92 45 ILE D O 1
ATOM 9632 N N . LYS D 1 58 ? 14.425 -21.824 63.231 1.00 23.47 46 LYS D N 1
ATOM 9633 C CA . LYS D 1 58 ? 13.943 -22.968 62.430 1.00 25.09 46 LYS D CA 1
ATOM 9634 C C . LYS D 1 58 ? 12.475 -23.241 62.710 1.00 25.19 46 LYS D C 1
ATOM 9635 O O . LYS D 1 58 ? 11.686 -23.378 61.788 1.00 25.21 46 LYS D O 1
ATOM 9641 N N . GLU D 1 59 ? 12.115 -23.287 63.984 1.00 29.63 47 GLU D N 1
ATOM 9642 C CA . GLU D 1 59 ? 10.714 -23.587 64.374 1.00 28.62 47 GLU D CA 1
ATOM 9643 C C . GLU D 1 59 ? 9.757 -22.509 63.882 1.00 27.24 47 GLU D C 1
ATOM 9644 O O . GLU D 1 59 ? 8.738 -22.822 63.262 1.00 25.12 47 GLU D O 1
ATOM 9647 N N . LYS D 1 60 ? 10.116 -21.240 64.100 1.00 25.96 48 LYS D N 1
ATOM 9648 C CA . LYS D 1 60 ? 9.338 -20.119 63.543 1.00 26.33 48 LYS D CA 1
ATOM 9649 C C . LYS D 1 60 ? 9.124 -20.192 62.007 1.00 23.59 48 LYS D C 1
ATOM 9650 O O . LYS D 1 60 ? 8.029 -19.943 61.490 1.00 24.97 48 LYS D O 1
ATOM 9656 N N . ALA D 1 61 ? 10.181 -20.524 61.288 1.00 22.40 49 ALA D N 1
ATOM 9657 C CA . ALA D 1 61 ? 10.119 -20.635 59.824 1.00 24.94 49 ALA D CA 1
ATOM 9658 C C . ALA D 1 61 ? 9.031 -21.651 59.400 1.00 25.94 49 ALA D C 1
ATOM 9659 O O . ALA D 1 61 ? 8.171 -21.375 58.531 1.00 26.68 49 ALA D O 1
ATOM 9661 N N . LEU D 1 62 ? 9.090 -22.822 60.041 1.00 27.27 50 LEU D N 1
ATOM 9662 C CA . LEU D 1 62 ? 8.172 -23.903 59.767 1.00 28.19 50 LEU D CA 1
ATOM 9663 C C . LEU D 1 62 ? 6.746 -23.479 60.099 1.00 29.80 50 LEU D C 1
ATOM 9664 O O . LEU D 1 62 ? 5.834 -23.663 59.279 1.00 27.76 50 LEU D O 1
ATOM 9669 N N . LYS D 1 63 ? 6.568 -22.853 61.261 1.00 30.60 51 LYS D N 1
ATOM 9670 C CA . LYS D 1 63 ? 5.236 -22.416 61.679 1.00 32.47 51 LYS D CA 1
ATOM 9671 C C . LYS D 1 63 ? 4.675 -21.312 60.772 1.00 31.30 51 LYS D C 1
ATOM 9672 O O . LYS D 1 63 ? 3.452 -21.196 60.609 1.00 31.47 51 LYS D O 1
ATOM 9675 N N . THR D 1 64 ? 5.564 -20.518 60.182 1.00 27.76 52 THR D N 1
ATOM 9676 C CA . THR D 1 64 ? 5.184 -19.402 59.304 1.00 27.85 52 THR D CA 1
ATOM 9677 C C . THR D 1 64 ? 4.808 -19.881 57.883 1.00 27.07 52 THR D C 1
ATOM 9678 O O . THR D 1 64 ? 4.140 -19.158 57.159 1.00 29.44 52 THR D O 1
ATOM 9682 N N . GLY D 1 65 ? 5.246 -21.079 57.478 1.00 26.35 53 GLY D N 1
ATOM 9683 C CA . GLY D 1 65 ? 4.902 -21.619 56.143 1.00 25.93 53 GLY D CA 1
ATOM 9684 C C . GLY D 1 65 ? 5.977 -22.397 55.375 1.00 26.61 53 GLY D C 1
ATOM 9685 O O . GLY D 1 65 ? 5.688 -22.994 54.317 1.00 26.44 53 GLY D O 1
ATOM 9686 N N . ALA D 1 66 ? 7.209 -22.420 55.876 1.00 23.64 54 ALA D N 1
ATOM 9687 C CA . ALA D 1 66 ? 8.277 -22.992 55.090 1.00 23.92 54 ALA D CA 1
ATOM 9688 C C . ALA D 1 66 ? 8.079 -24.475 54.920 1.00 24.22 54 ALA D C 1
ATOM 9689 O O . ALA D 1 66 ? 7.849 -25.186 55.894 1.00 25.12 54 ALA D O 1
ATOM 9691 N N . SER D 1 67 ? 8.208 -24.958 53.693 1.00 26.67 55 SER D N 1
ATOM 9692 C CA . SER D 1 67 ? 8.152 -26.407 53.497 1.00 27.92 55 SER D CA 1
ATOM 9693 C C . SER D 1 67 ? 9.364 -27.116 54.130 1.00 28.63 55 SER D C 1
ATOM 9694 O O . SER D 1 67 ? 9.219 -28.222 54.676 1.00 27.36 55 SER D O 1
ATOM 9697 N N . LYS D 1 68 ? 10.538 -26.468 54.080 1.00 24.90 56 LYS D N 1
ATOM 9698 C CA . LYS D 1 68 ? 11.784 -27.031 54.597 1.00 23.27 56 LYS D CA 1
ATOM 9699 C C . LYS D 1 68 ? 12.652 -25.888 55.102 1.00 22.18 56 LYS D C 1
ATOM 9700 O O . LYS D 1 68 ? 12.516 -24.744 54.640 1.00 20.82 56 LYS D O 1
ATOM 9704 N N . VAL D 1 69 ? 13.498 -26.190 56.077 1.00 22.11 57 VAL D N 1
ATOM 9705 C CA . VAL D 1 69 ? 14.457 -25.180 56.596 1.00 25.69 57 VAL D CA 1
ATOM 9706 C C . VAL D 1 69 ? 15.872 -25.711 56.548 1.00 25.35 57 VAL D C 1
ATOM 9707 O O . VAL D 1 69 ? 16.151 -26.810 56.985 1.00 25.08 57 VAL D O 1
ATOM 9711 N N . TYR D 1 70 ? 16.784 -24.914 56.004 1.00 22.56 58 TYR D N 1
ATOM 9712 C CA . TYR D 1 70 ? 18.195 -25.217 56.086 1.00 23.07 58 TYR D CA 1
ATOM 9713 C C . TYR D 1 70 ? 18.851 -24.291 57.129 1.00 24.81 58 TYR D C 1
ATOM 9714 O O . TYR D 1 70 ? 18.749 -23.068 57.035 1.00 27.08 58 TYR D O 1
ATOM 9723 N N . VAL D 1 71 ? 19.503 -24.870 58.135 1.00 23.79 59 VAL D N 1
ATOM 9724 C CA . VAL D 1 71 ? 20.322 -24.095 59.072 1.00 23.49 59 VAL D CA 1
ATOM 9725 C C . VAL D 1 71 ? 21.789 -24.482 58.853 1.00 23.43 59 VAL D C 1
ATOM 9726 O O . VAL D 1 71 ? 22.209 -25.622 59.126 1.00 23.66 59 VAL D O 1
ATOM 9730 N N . GLU D 1 72 ? 22.557 -23.520 58.332 1.00 19.30 60 GLU D N 1
ATOM 9731 C CA . GLU D 1 72 ? 23.871 -23.770 57.793 1.00 19.83 60 GLU D CA 1
ATOM 9732 C C . GLU D 1 72 ? 24.906 -23.120 58.702 1.00 16.96 60 GLU D C 1
ATOM 9733 O O . GLU D 1 72 ? 24.883 -21.885 58.919 1.00 15.30 60 GLU D O 1
ATOM 9739 N N . ASP D 1 73 ? 25.798 -23.949 59.228 1.00 16.42 61 ASP D N 1
ATOM 9740 C CA . ASP D 1 73 ? 26.870 -23.462 60.061 1.00 15.25 61 ASP D CA 1
ATOM 9741 C C . ASP D 1 73 ? 27.999 -23.153 59.112 1.00 14.34 61 ASP D C 1
ATOM 9742 O O . ASP D 1 73 ? 28.716 -24.058 58.666 1.00 15.48 61 ASP D O 1
ATOM 9747 N N . LEU D 1 74 ? 28.156 -21.857 58.820 1.00 13.85 62 LEU D N 1
ATOM 9748 C CA . LEU D 1 74 ? 29.088 -21.451 57.792 1.00 13.68 62 LEU D CA 1
ATOM 9749 C C . LEU D 1 74 ? 30.304 -20.802 58.420 1.00 12.70 62 LEU D C 1
ATOM 9750 O O . LEU D 1 74 ? 31.136 -20.243 57.716 1.00 11.85 62 LEU D O 1
ATOM 9755 N N . ARG D 1 75 ? 30.418 -20.886 59.729 1.00 10.23 63 ARG D N 1
ATOM 9756 C CA . ARG D 1 75 ? 31.518 -20.179 60.457 1.00 12.51 63 ARG D CA 1
ATOM 9757 C C . ARG D 1 75 ? 32.932 -20.532 60.001 1.00 11.55 63 ARG D C 1
ATOM 9758 O O . ARG D 1 75 ? 33.771 -19.636 59.768 1.00 12.24 63 ARG D O 1
ATOM 9766 N N . ARG D 1 76 ? 33.224 -21.833 59.854 1.00 13.30 64 ARG D N 1
ATOM 9767 C CA . ARG D 1 76 ? 34.573 -22.250 59.498 1.00 10.70 64 ARG D CA 1
ATOM 9768 C C . ARG D 1 76 ? 34.908 -21.798 58.051 1.00 11.57 64 ARG D C 1
ATOM 9769 O O . ARG D 1 76 ? 36.009 -21.327 57.778 1.00 13.75 64 ARG D O 1
ATOM 9777 N N . GLU D 1 77 ? 33.975 -21.983 57.130 1.00 11.68 65 GLU D N 1
ATOM 9778 C CA . GLU D 1 77 ? 34.135 -21.497 55.760 1.00 10.76 65 GLU D CA 1
ATOM 9779 C C . GLU D 1 77 ? 34.310 -19.966 55.658 1.00 10.62 65 GLU D C 1
ATOM 9780 O O . GLU D 1 77 ? 35.076 -19.474 54.845 1.00 10.44 65 GLU D O 1
ATOM 9786 N N . PHE D 1 78 ? 33.559 -19.235 56.467 1.00 9.73 66 PHE D N 1
ATOM 9787 C CA . PHE D 1 78 ? 33.693 -17.771 56.557 1.00 9.84 66 PHE D CA 1
ATOM 9788 C C . PHE D 1 78 ? 35.142 -17.412 56.886 1.00 9.72 66 PHE D C 1
ATOM 9789 O O . PHE D 1 78 ? 35.763 -16.614 56.218 1.00 9.48 66 PHE D O 1
ATOM 9797 N N . VAL D 1 79 ? 35.695 -18.070 57.892 1.00 8.96 67 VAL D N 1
ATOM 9798 C CA . VAL D 1 79 ? 37.067 -17.837 58.263 1.00 10.42 67 VAL D CA 1
ATOM 9799 C C . VAL D 1 79 ? 38.046 -18.256 57.169 1.00 9.75 67 VAL D C 1
ATOM 9800 O O . VAL D 1 79 ? 38.868 -17.434 56.694 1.00 9.09 67 VAL D O 1
ATOM 9804 N N . THR D 1 80 ? 37.975 -19.504 56.685 1.00 8.69 68 THR D N 1
ATOM 9805 C CA . THR D 1 80 ? 39.056 -20.008 55.833 1.00 9.59 68 THR D CA 1
ATOM 9806 C C . THR D 1 80 ? 38.989 -19.485 54.414 1.00 11.03 68 THR D C 1
ATOM 9807 O O . THR D 1 80 ? 40.031 -19.326 53.757 1.00 13.36 68 THR D O 1
ATOM 9811 N N . ASP D 1 81 ? 37.789 -19.271 53.880 1.00 9.72 69 ASP D N 1
ATOM 9812 C CA . ASP D 1 81 ? 37.644 -18.958 52.483 1.00 11.26 69 ASP D CA 1
ATOM 9813 C C . ASP D 1 81 ? 37.214 -17.533 52.155 1.00 11.95 69 ASP D C 1
ATOM 9814 O O . ASP D 1 81 ? 37.207 -17.118 50.978 1.00 11.10 69 ASP D O 1
ATOM 9819 N N . TYR D 1 82 ? 36.883 -16.760 53.195 1.00 9.82 70 TYR D N 1
ATOM 9820 C CA . TYR D 1 82 ? 36.374 -15.404 53.042 1.00 9.67 70 TYR D CA 1
ATOM 9821 C C . TYR D 1 82 ? 37.232 -14.412 53.822 1.00 10.03 70 TYR D C 1
ATOM 9822 O O . TYR D 1 82 ? 37.992 -13.617 53.219 1.00 10.05 70 TYR D O 1
ATOM 9831 N N . ILE D 1 83 ? 37.257 -14.536 55.146 1.00 8.64 71 ILE D N 1
ATOM 9832 C CA . ILE D 1 83 ? 38.135 -13.638 55.947 1.00 8.35 71 ILE D CA 1
ATOM 9833 C C . ILE D 1 83 ? 39.591 -13.812 55.553 1.00 7.17 71 ILE D C 1
ATOM 9834 O O . ILE D 1 83 ? 40.346 -12.860 55.314 1.00 9.02 71 ILE D O 1
ATOM 9839 N N . PHE D 1 84 ? 40.058 -15.059 55.458 1.00 7.19 72 PHE D N 1
ATOM 9840 C CA . PHE D 1 84 ? 41.473 -15.306 55.078 1.00 7.77 72 PHE D CA 1
ATOM 9841 C C . PHE D 1 84 ? 41.780 -14.908 53.625 1.00 10.72 72 PHE D C 1
ATOM 9842 O O . PHE D 1 84 ? 42.934 -14.636 53.278 1.00 12.32 72 PHE D O 1
ATOM 9850 N N . THR D 1 85 ? 40.758 -14.860 52.784 1.00 7.65 73 THR D N 1
ATOM 9851 C CA . THR D 1 85 ? 40.921 -14.344 51.422 1.00 9.20 73 THR D CA 1
ATOM 9852 C C . THR D 1 85 ? 41.121 -12.789 51.413 1.00 7.37 73 THR D C 1
ATOM 9853 O O . THR D 1 85 ? 42.021 -12.310 50.779 1.00 10.27 73 THR D O 1
ATOM 9857 N N . ALA D 1 86 ? 40.337 -12.054 52.178 1.00 8.56 74 ALA D N 1
ATOM 9858 C CA . ALA D 1 86 ? 40.522 -10.601 52.323 1.00 8.59 74 ALA D CA 1
ATOM 9859 C C . ALA D 1 86 ? 41.894 -10.321 52.881 1.00 9.78 74 ALA D C 1
ATOM 9860 O O . ALA D 1 86 ? 42.527 -9.344 52.495 1.00 9.98 74 ALA D O 1
ATOM 9862 N N . LEU D 1 87 ? 42.354 -11.179 53.807 1.00 8.82 75 LEU D N 1
ATOM 9863 C CA . LEU D 1 87 ? 43.654 -11.024 54.447 1.00 8.24 75 LEU D CA 1
ATOM 9864 C C . LEU D 1 87 ? 44.785 -11.024 53.415 1.00 10.09 75 LEU D C 1
ATOM 9865 O O . LEU D 1 87 ? 45.830 -10.430 53.642 1.00 10.43 75 LEU D O 1
ATOM 9870 N N . LEU D 1 88 ? 44.583 -11.729 52.301 1.00 13.09 76 LEU D N 1
ATOM 9871 C CA . LEU D 1 88 ? 45.607 -11.802 51.238 1.00 15.95 76 LEU D CA 1
ATOM 9872 C C . LEU D 1 88 ? 46.028 -10.442 50.744 1.00 17.67 76 LEU D C 1
ATOM 9873 O O . LEU D 1 88 ? 47.219 -10.261 50.406 1.00 20.22 76 LEU D O 1
ATOM 9878 N N . GLY D 1 89 ? 45.122 -9.465 50.733 1.00 13.44 77 GLY D N 1
ATOM 9879 C CA . GLY D 1 89 ? 45.435 -8.113 50.330 1.00 14.28 77 GLY D CA 1
ATOM 9880 C C . GLY D 1 89 ? 45.510 -7.096 51.425 1.00 14.91 77 GLY D C 1
ATOM 9881 O O . GLY D 1 89 ? 45.492 -5.922 51.116 1.00 16.63 77 GLY D O 1
ATOM 9882 N N . ASN D 1 90 ? 45.553 -7.565 52.695 1.00 14.12 78 ASN D N 1
ATOM 9883 C CA . ASN D 1 90 ? 45.340 -6.741 53.881 1.00 14.00 78 ASN D CA 1
ATOM 9884 C C . ASN D 1 90 ? 44.157 -5.818 53.643 1.00 13.16 78 ASN D C 1
ATOM 9885 O O . ASN D 1 90 ? 44.260 -4.579 53.923 1.00 13.15 78 ASN D O 1
ATOM 9890 N N . ALA D 1 91 ? 43.052 -6.377 53.153 1.00 12.06 79 ALA D N 1
ATOM 9891 C CA . ALA D 1 91 ? 42.036 -5.525 52.543 1.00 13.38 79 ALA D CA 1
ATOM 9892 C C . ALA D 1 91 ? 41.549 -4.509 53.569 1.00 12.09 79 ALA D C 1
ATOM 9893 O O . ALA D 1 91 ? 41.080 -4.875 54.669 1.00 10.27 79 ALA D O 1
ATOM 9895 N N . MET D 1 92 ? 41.587 -3.218 53.205 1.00 11.17 80 MET D N 1
ATOM 9896 C CA . MET D 1 92 ? 41.063 -2.136 54.049 1.00 13.20 80 MET D CA 1
ATOM 9897 C C . MET D 1 92 ? 40.410 -1.116 53.123 1.00 12.55 80 MET D C 1
ATOM 9898 O O . MET D 1 92 ? 41.061 -0.627 52.192 1.00 16.05 80 MET D O 1
ATOM 9903 N N . TYR D 1 93 ? 39.118 -0.921 53.301 1.00 11.36 81 TYR D N 1
ATOM 9904 C CA . TYR D 1 93 ? 38.395 0.005 52.431 1.00 10.34 81 TYR D CA 1
ATOM 9905 C C . TYR D 1 93 ? 38.608 1.443 52.923 1.00 12.99 81 TYR D C 1
ATOM 9906 O O . TYR D 1 93 ? 38.422 1.737 54.130 1.00 10.88 81 TYR D O 1
ATOM 9915 N N . GLU D 1 94 ? 39.023 2.322 52.007 1.00 12.60 82 GLU D N 1
ATOM 9916 C CA . GLU D 1 94 ? 39.219 3.716 52.292 1.00 12.31 82 GLU D CA 1
ATOM 9917 C C . GLU D 1 94 ? 40.179 3.941 53.471 1.00 12.74 82 GLU D C 1
ATOM 9918 O O . GLU D 1 94 ? 39.966 4.784 54.284 1.00 15.96 82 GLU D O 1
ATOM 9924 N N . GLY D 1 95 ? 41.206 3.086 53.516 1.00 15.80 83 GLY D N 1
ATOM 9925 C CA . GLY D 1 95 ? 42.226 3.200 54.502 1.00 19.16 83 GLY D CA 1
ATOM 9926 C C . GLY D 1 95 ? 42.062 2.470 55.802 1.00 16.13 83 GLY D C 1
ATOM 9927 O O . GLY D 1 95 ? 43.021 2.334 56.545 1.00 21.82 83 GLY D O 1
ATOM 9928 N N . ARG D 1 96 ? 40.836 2.111 56.145 1.00 14.58 84 ARG D N 1
ATOM 9929 C CA . ARG D 1 96 ? 40.466 1.893 57.528 1.00 13.95 84 ARG D CA 1
ATOM 9930 C C . ARG D 1 96 ? 39.512 0.719 57.778 1.00 11.00 84 ARG D C 1
ATOM 9931 O O . ARG D 1 96 ? 39.672 -0.006 58.748 1.00 13.94 84 ARG D O 1
ATOM 9939 N N . TYR D 1 97 ? 38.563 0.536 56.888 1.00 11.04 85 TYR D N 1
ATOM 9940 C CA . TYR D 1 97 ? 37.456 -0.348 57.151 1.00 7.29 85 TYR D CA 1
ATOM 9941 C C . TYR D 1 97 ? 37.782 -1.804 56.766 1.00 9.69 85 TYR D C 1
ATOM 9942 O O . TYR D 1 97 ? 38.134 -2.058 55.628 1.00 10.56 85 TYR D O 1
ATOM 9951 N N . LEU D 1 98 ? 37.625 -2.730 57.714 1.00 10.21 86 LEU D N 1
ATOM 9952 C CA . LEU D 1 98 ? 38.036 -4.113 57.509 1.00 11.48 86 LEU D CA 1
ATOM 9953 C C . LEU D 1 98 ? 36.948 -4.991 56.884 1.00 11.71 86 LEU D C 1
ATOM 9954 O O . LEU D 1 98 ? 37.139 -6.208 56.750 1.00 11.86 86 LEU D O 1
ATOM 9959 N N . LEU D 1 99 ? 35.839 -4.407 56.495 1.00 9.87 87 LEU D N 1
ATOM 9960 C CA . LEU D 1 99 ? 34.876 -5.052 55.589 1.00 9.44 87 LEU D CA 1
ATOM 9961 C C . LEU D 1 99 ? 34.094 -6.239 56.182 1.00 11.43 87 LEU D C 1
ATOM 9962 O O . LEU D 1 99 ? 33.601 -7.100 55.468 1.00 11.60 87 LEU D O 1
ATOM 9967 N N . GLY D 1 100 ? 33.882 -6.217 57.480 1.00 11.48 88 GLY D N 1
ATOM 9968 C CA . GLY D 1 100 ? 33.166 -7.353 58.100 1.00 12.73 88 GLY D CA 1
ATOM 9969 C C . GLY D 1 100 ? 31.806 -7.672 57.531 1.00 14.22 88 GLY D C 1
ATOM 9970 O O . GLY D 1 100 ? 31.452 -8.851 57.371 1.00 18.80 88 GLY D O 1
ATOM 9971 N N . THR D 1 101 ? 31.048 -6.663 57.182 1.00 14.18 89 THR D N 1
ATOM 9972 C CA . THR D 1 101 ? 29.737 -6.972 56.584 1.00 18.92 89 THR D CA 1
ATOM 9973 C C . THR D 1 101 ? 29.855 -7.446 55.140 1.00 14.72 89 THR D C 1
ATOM 9974 O O . THR D 1 101 ? 29.187 -8.409 54.712 1.00 18.55 89 THR D O 1
ATOM 9978 N N . ALA D 1 102 ? 30.755 -6.794 54.396 1.00 11.64 90 ALA D N 1
ATOM 9979 C CA . ALA D 1 102 ? 30.930 -7.126 52.981 1.00 9.17 90 ALA D CA 1
ATOM 9980 C C . ALA D 1 102 ? 31.498 -8.516 52.739 1.00 10.89 90 ALA D C 1
ATOM 9981 O O . ALA D 1 102 ? 31.211 -9.134 51.719 1.00 13.95 90 ALA D O 1
ATOM 9983 N N . ILE D 1 103 ? 32.397 -8.987 53.621 1.00 10.51 91 ILE D N 1
ATOM 9984 C CA . ILE D 1 103 ? 33.044 -10.288 53.421 1.00 10.74 91 ILE D CA 1
ATOM 9985 C C . ILE D 1 103 ? 32.035 -11.430 53.662 1.00 12.19 91 ILE D C 1
ATOM 9986 O O . ILE D 1 103 ? 32.112 -12.436 52.979 1.00 14.84 91 ILE D O 1
ATOM 9991 N N . ALA D 1 104 ? 31.079 -11.256 54.591 1.00 9.24 92 ALA D N 1
ATOM 9992 C CA . ALA D 1 104 ? 30.134 -12.359 54.882 1.00 11.19 92 ALA D CA 1
ATOM 9993 C C . ALA D 1 104 ? 29.076 -12.573 53.797 1.00 10.25 92 ALA D C 1
ATOM 9994 O O . ALA D 1 104 ? 28.654 -13.692 53.558 1.00 13.63 92 ALA D O 1
ATOM 9996 N N . ARG D 1 105 ? 28.627 -11.499 53.162 1.00 12.45 93 ARG D N 1
ATOM 9997 C CA . ARG D 1 105 ? 27.452 -11.589 52.324 1.00 13.03 93 ARG D CA 1
ATOM 9998 C C . ARG D 1 105 ? 27.640 -12.501 51.096 1.00 13.33 93 ARG D C 1
ATOM 9999 O O . ARG D 1 105 ? 26.701 -13.283 50.756 1.00 11.98 93 ARG D O 1
ATOM 10002 N N . PRO D 1 106 ? 28.778 -12.458 50.382 1.00 9.60 94 PRO D N 1
ATOM 10003 C CA . PRO D 1 106 ? 28.932 -13.371 49.231 1.00 10.43 94 PRO D CA 1
ATOM 10004 C C . PRO D 1 106 ? 28.888 -14.831 49.636 1.00 9.39 94 PRO D C 1
ATOM 10005 O O . PRO D 1 106 ? 28.347 -15.637 48.894 1.00 11.57 94 PRO D O 1
ATOM 10009 N N . LEU D 1 107 ? 29.394 -15.146 50.824 1.00 9.45 95 LEU D N 1
ATOM 10010 C CA . LEU D 1 107 ? 29.316 -16.511 51.350 1.00 11.13 95 LEU D CA 1
ATOM 10011 C C . LEU D 1 107 ? 27.869 -16.900 51.576 1.00 11.02 95 LEU D C 1
ATOM 10012 O O . LEU D 1 107 ? 27.454 -17.986 51.156 1.00 12.77 95 LEU D O 1
ATOM 10017 N N . ILE D 1 108 ? 27.143 -16.049 52.233 1.00 11.25 96 ILE D N 1
ATOM 10018 C CA . ILE D 1 108 ? 25.745 -16.361 52.531 1.00 13.52 96 ILE D CA 1
ATOM 10019 C C . ILE D 1 108 ? 24.991 -16.538 51.211 1.00 13.32 96 ILE D C 1
ATOM 10020 O O . ILE D 1 108 ? 24.220 -17.523 51.009 1.00 14.37 96 ILE D O 1
ATOM 10025 N N . ALA D 1 109 ? 25.187 -15.601 50.283 1.00 10.45 97 ALA D N 1
ATOM 10026 C CA . ALA D 1 109 ? 24.493 -15.703 48.973 1.00 10.62 97 ALA D CA 1
ATOM 10027 C C . ALA D 1 109 ? 24.884 -16.935 48.153 1.00 13.20 97 ALA D C 1
ATOM 10028 O O . ALA D 1 109 ? 24.037 -17.564 47.467 1.00 14.55 97 ALA D O 1
ATOM 10030 N N . LYS D 1 110 ? 26.155 -17.286 48.150 1.00 12.77 98 LYS D N 1
ATOM 10031 C CA . LYS D 1 110 ? 26.598 -18.466 47.428 1.00 14.94 98 LYS D CA 1
ATOM 10032 C C . LYS D 1 110 ? 25.914 -19.748 47.950 1.00 16.59 98 LYS D C 1
ATOM 10033 O O . LYS D 1 110 ? 25.455 -20.559 47.168 1.00 15.81 98 LYS D O 1
ATOM 10039 N N . ARG D 1 111 ? 25.875 -19.925 49.257 1.00 16.65 99 ARG D N 1
ATOM 10040 C CA . ARG D 1 111 ? 25.229 -21.137 49.816 1.00 15.85 99 ARG D CA 1
ATOM 10041 C C . ARG D 1 111 ? 23.738 -21.160 49.454 1.00 18.77 99 ARG D C 1
ATOM 10042 O O . ARG D 1 111 ? 23.190 -22.217 49.145 1.00 19.83 99 ARG D O 1
ATOM 10050 N N . GLN D 1 112 ? 23.107 -19.999 49.438 1.00 15.10 100 GLN D N 1
ATOM 10051 C CA . GLN D 1 112 ? 21.724 -19.862 49.008 1.00 16.67 100 GLN D CA 1
ATOM 10052 C C . GLN D 1 112 ? 21.533 -20.379 47.572 1.00 19.15 100 GLN D C 1
ATOM 10053 O O . GLN D 1 112 ? 20.568 -21.136 47.270 1.00 19.82 100 GLN D O 1
ATOM 10059 N N . VAL D 1 113 ? 22.439 -19.967 46.680 1.00 17.82 101 VAL D N 1
ATOM 10060 C CA . VAL D 1 113 ? 22.373 -20.435 45.296 1.00 19.74 101 VAL D CA 1
ATOM 10061 C C . VAL D 1 113 ? 22.513 -21.954 45.214 1.00 23.36 101 VAL D C 1
ATOM 10062 O O . VAL D 1 113 ? 21.779 -22.600 44.462 1.00 23.11 101 VAL D O 1
ATOM 10066 N N . GLU D 1 114 ? 23.445 -22.512 45.977 1.00 24.19 102 GLU D N 1
ATOM 10067 C CA . GLU D 1 114 ? 23.690 -23.966 45.967 1.00 23.83 102 GLU D CA 1
ATOM 10068 C C . GLU D 1 114 ? 22.484 -24.765 46.445 1.00 26.81 102 GLU D C 1
ATOM 10069 O O . GLU D 1 114 ? 22.217 -25.866 45.904 1.00 25.83 102 GLU D O 1
ATOM 10075 N N . ILE D 1 115 ? 21.795 -24.233 47.461 1.00 21.08 103 ILE D N 1
ATOM 10076 C CA . ILE D 1 115 ? 20.584 -24.867 47.970 1.00 22.56 103 ILE D CA 1
ATOM 10077 C C . ILE D 1 115 ? 19.522 -24.844 46.879 1.00 24.05 103 ILE D C 1
ATOM 10078 O O . ILE D 1 115 ? 18.858 -25.871 46.639 1.00 22.99 103 ILE D O 1
ATOM 10083 N N . ALA D 1 116 ? 19.384 -23.707 46.187 1.00 21.25 104 ALA D N 1
ATOM 10084 C CA . ALA D 1 116 ? 18.377 -23.587 45.133 1.00 22.25 104 ALA D CA 1
ATOM 10085 C C . ALA D 1 116 ? 18.694 -24.593 44.047 1.00 24.34 104 ALA D C 1
ATOM 10086 O O . ALA D 1 116 ? 17.794 -25.270 43.565 1.00 24.27 104 ALA D O 1
ATOM 10088 N N . GLU D 1 117 ? 19.970 -24.747 43.707 1.00 21.84 105 GLU D N 1
ATOM 10089 C CA . GLU D 1 117 ? 20.337 -25.760 42.731 1.00 27.23 105 GLU D CA 1
ATOM 10090 C C . GLU D 1 117 ? 19.966 -27.176 43.253 1.00 29.15 105 GLU D C 1
ATOM 10091 O O . GLU D 1 117 ? 19.415 -27.998 42.505 1.00 34.68 105 GLU D O 1
ATOM 10097 N N . LYS D 1 118 ? 20.201 -27.434 44.534 1.00 31.63 106 LYS D N 1
ATOM 10098 C CA . LYS D 1 118 ? 19.913 -28.742 45.140 1.00 31.06 106 LYS D CA 1
ATOM 10099 C C . LYS D 1 118 ? 18.439 -29.057 45.146 1.00 31.64 106 LYS D C 1
ATOM 10100 O O . LYS D 1 118 ? 18.022 -30.186 44.874 1.00 31.42 106 LYS D O 1
ATOM 10102 N N . GLU D 1 119 ? 17.658 -28.060 45.518 1.00 30.71 107 GLU D N 1
ATOM 10103 C CA . GLU D 1 119 ? 16.223 -28.204 45.613 1.00 31.55 107 GLU D CA 1
ATOM 10104 C C . GLU D 1 119 ? 15.517 -28.092 44.254 1.00 32.26 107 GLU D C 1
ATOM 10105 O O . GLU D 1 119 ? 14.294 -28.288 44.169 1.00 34.28 107 GLU D O 1
ATOM 10111 N N . GLY D 1 120 ? 16.267 -27.791 43.197 1.00 31.23 108 GLY D N 1
ATOM 10112 C CA . GLY D 1 120 ? 15.680 -27.447 41.912 1.00 31.47 108 GLY D CA 1
ATOM 10113 C C . GLY D 1 120 ? 14.741 -26.255 42.027 1.00 32.28 108 GLY D C 1
ATOM 10114 O O . GLY D 1 120 ? 13.727 -26.187 41.351 1.00 29.96 108 GLY D O 1
ATOM 10115 N N . ALA D 1 121 ? 15.079 -25.302 42.891 1.00 31.50 109 ALA D N 1
ATOM 10116 C CA . ALA D 1 121 ? 14.279 -24.090 43.000 1.00 29.71 109 ALA D CA 1
ATOM 10117 C C . ALA D 1 121 ? 14.663 -23.132 41.866 1.00 29.18 109 ALA D C 1
ATOM 10118 O O . ALA D 1 121 ? 15.825 -23.081 41.430 1.00 32.98 109 ALA D O 1
ATOM 10120 N N . GLN D 1 122 ? 13.676 -22.368 41.416 1.00 29.16 110 GLN D N 1
ATOM 10121 C CA . GLN D 1 122 ? 13.802 -21.474 40.272 1.00 30.53 110 GLN D CA 1
ATOM 10122 C C . GLN D 1 122 ? 14.021 -20.024 40.714 1.00 27.58 110 GLN D C 1
ATOM 10123 O O . GLN D 1 122 ? 14.444 -19.187 39.888 1.00 25.08 110 GLN D O 1
ATOM 10129 N N . TYR D 1 123 ? 13.674 -19.744 41.982 1.00 27.41 111 TYR D N 1
ATOM 10130 C CA . TYR D 1 123 ? 13.829 -18.421 42.618 1.00 25.52 111 TYR D CA 1
ATOM 10131 C C . TYR D 1 123 ? 14.702 -18.420 43.862 1.00 21.66 111 TYR D C 1
ATOM 10132 O O . TYR D 1 123 ? 14.750 -19.381 44.585 1.00 18.75 111 TYR D O 1
ATOM 10141 N N . VAL D 1 124 ? 15.404 -17.304 44.069 1.00 19.20 112 VAL D N 1
ATOM 10142 C CA . VAL D 1 124 ? 16.014 -16.974 45.348 1.00 19.48 112 VAL D CA 1
ATOM 10143 C C . VAL D 1 124 ? 15.449 -15.639 45.758 1.00 15.91 112 VAL D C 1
ATOM 10144 O O . VAL D 1 124 ? 15.135 -14.834 44.907 1.00 21.16 112 VAL D O 1
ATOM 10148 N N . ALA D 1 125 ? 15.337 -15.397 47.059 1.00 15.18 113 ALA D N 1
ATOM 10149 C CA . ALA D 1 125 ? 14.787 -14.149 47.597 1.00 14.75 113 ALA D CA 1
ATOM 10150 C C . ALA D 1 125 ? 15.573 -13.661 48.790 1.00 16.21 113 ALA D C 1
ATOM 10151 O O . ALA D 1 125 ? 16.170 -14.446 49.522 1.00 17.18 113 ALA D O 1
ATOM 10153 N N . HIS D 1 126 ? 15.541 -12.360 49.019 1.00 15.54 114 HIS D N 1
ATOM 10154 C CA . HIS D 1 126 ? 16.239 -11.798 50.149 1.00 17.06 114 HIS D CA 1
ATOM 10155 C C . HIS D 1 126 ? 15.506 -10.602 50.657 1.00 15.70 114 HIS D C 1
ATOM 10156 O O . HIS D 1 126 ? 14.697 -10.006 49.961 1.00 19.21 114 HIS D O 1
ATOM 10163 N N . GLY D 1 127 ? 15.766 -10.278 51.906 1.00 18.19 115 GLY D N 1
ATOM 10164 C CA . GLY D 1 127 ? 15.018 -9.250 52.603 1.00 16.20 115 GLY D CA 1
ATOM 10165 C C . GLY D 1 127 ? 15.821 -8.004 52.864 1.00 13.69 115 GLY D C 1
ATOM 10166 O O . GLY D 1 127 ? 15.491 -7.181 53.714 1.00 15.99 115 GLY D O 1
ATOM 10167 N N . ALA D 1 128 ? 16.936 -7.835 52.182 1.00 16.20 116 ALA D N 1
ATOM 10168 C CA . ALA D 1 128 ? 17.730 -6.623 52.396 1.00 10.48 116 ALA D CA 1
ATOM 10169 C C . ALA D 1 128 ? 16.991 -5.396 51.901 1.00 16.51 116 ALA D C 1
ATOM 10170 O O . ALA D 1 128 ? 16.185 -5.479 50.972 1.00 16.51 116 ALA D O 1
ATOM 10172 N N . THR D 1 129 ? 17.325 -4.243 52.456 1.00 14.84 117 THR D N 1
ATOM 10173 C CA . THR D 1 129 ? 16.557 -3.040 52.187 1.00 18.38 117 THR D CA 1
ATOM 10174 C C . THR D 1 129 ? 16.882 -2.436 50.824 1.00 17.29 117 THR D C 1
ATOM 10175 O O . THR D 1 129 ? 17.961 -2.686 50.233 1.00 18.01 117 THR D O 1
ATOM 10179 N N . GLY D 1 130 ? 15.956 -1.590 50.390 1.00 18.99 118 GLY D N 1
ATOM 10180 C CA . GLY D 1 130 ? 15.956 -1.054 49.038 1.00 21.67 118 GLY D CA 1
ATOM 10181 C C . GLY D 1 130 ? 16.985 0.034 48.754 1.00 19.26 118 GLY D C 1
ATOM 10182 O O . GLY D 1 130 ? 17.232 0.321 47.577 1.00 20.69 118 GLY D O 1
ATOM 10183 N N . LYS D 1 131 ? 17.593 0.625 49.782 1.00 18.12 119 LYS D N 1
ATOM 10184 C CA . LYS D 1 131 ? 18.589 1.708 49.580 1.00 21.05 119 LYS D CA 1
ATOM 10185 C C . LYS D 1 131 ? 19.952 1.498 50.254 1.00 21.03 119 LYS D C 1
ATOM 10186 O O . LYS D 1 131 ? 20.719 2.445 50.458 1.00 24.67 119 LYS D O 1
ATOM 10192 N N . GLY D 1 132 ? 20.268 0.250 50.577 1.00 22.17 120 GLY D N 1
ATOM 10193 C CA . GLY D 1 132 ? 21.555 -0.071 51.210 1.00 20.94 120 GLY D CA 1
ATOM 10194 C C . GLY D 1 132 ? 22.482 -0.849 50.301 1.00 20.22 120 GLY D C 1
ATOM 10195 O O . GLY D 1 132 ? 22.148 -1.081 49.137 1.00 16.79 120 GLY D O 1
ATOM 10196 N N . ASN D 1 133 ? 23.636 -1.261 50.857 1.00 18.89 121 ASN D N 1
ATOM 10197 C CA . ASN D 1 133 ? 24.683 -1.979 50.121 1.00 17.09 121 ASN D CA 1
ATOM 10198 C C . ASN D 1 133 ? 24.435 -3.491 50.063 1.00 16.92 121 ASN D C 1
ATOM 10199 O O . ASN D 1 133 ? 24.840 -4.141 49.116 1.00 15.47 121 ASN D O 1
ATOM 10204 N N . ASP D 1 134 ? 23.811 -4.064 51.092 1.00 18.10 122 ASP D N 1
ATOM 10205 C CA . ASP D 1 134 ? 23.768 -5.515 51.163 1.00 16.31 122 ASP D CA 1
ATOM 10206 C C . ASP D 1 134 ? 22.949 -6.111 50.041 1.00 14.54 122 ASP D C 1
ATOM 10207 O O . ASP D 1 134 ? 23.280 -7.187 49.575 1.00 16.48 122 ASP D O 1
ATOM 10212 N N . GLN D 1 135 ? 21.894 -5.418 49.603 1.00 13.46 123 GLN D N 1
ATOM 10213 C CA . GLN D 1 135 ? 21.129 -5.928 48.482 1.00 13.29 123 GLN D CA 1
ATOM 10214 C C . GLN D 1 135 ? 22.011 -6.128 47.241 1.00 11.74 123 GLN D C 1
ATOM 10215 O O . GLN D 1 135 ? 21.846 -7.093 46.493 1.00 14.86 123 GLN D O 1
ATOM 10221 N N . VAL D 1 136 ? 22.957 -5.226 47.046 1.00 13.06 124 VAL D N 1
ATOM 10222 C CA . VAL D 1 136 ? 23.884 -5.352 45.919 1.00 14.95 124 VAL D CA 1
ATOM 10223 C C . VAL D 1 136 ? 24.792 -6.538 46.064 1.00 15.09 124 VAL D C 1
ATOM 10224 O O . VAL D 1 136 ? 25.071 -7.253 45.105 1.00 15.01 124 VAL D O 1
ATOM 10228 N N . ARG D 1 137 ? 25.288 -6.768 47.264 1.00 13.10 125 ARG D N 1
ATOM 10229 C CA . ARG D 1 137 ? 26.122 -7.908 47.494 1.00 13.40 125 ARG D CA 1
ATOM 10230 C C . ARG D 1 137 ? 25.383 -9.249 47.292 1.00 13.79 125 ARG D C 1
ATOM 10231 O O . ARG D 1 137 ? 25.952 -10.170 46.741 1.00 16.60 125 ARG D O 1
ATOM 10239 N N . PHE D 1 138 ? 24.135 -9.362 47.759 1.00 12.36 126 PHE D N 1
ATOM 10240 C CA . PHE D 1 138 ? 23.313 -10.505 47.369 1.00 13.79 126 PHE D CA 1
ATOM 10241 C C . PHE D 1 138 ? 23.185 -10.635 45.869 1.00 10.95 126 PHE D C 1
ATOM 10242 O O . PHE D 1 138 ? 23.475 -11.665 45.317 1.00 13.93 126 PHE D O 1
ATOM 10250 N N . GLU D 1 139 ? 22.724 -9.588 45.195 1.00 12.89 127 GLU D N 1
ATOM 10251 C CA . GLU D 1 139 ? 22.257 -9.748 43.823 1.00 13.15 127 GLU D CA 1
ATOM 10252 C C . GLU D 1 139 ? 23.378 -9.907 42.816 1.00 11.68 127 GLU D C 1
ATOM 10253 O O . GLU D 1 139 ? 23.187 -10.590 41.800 1.00 12.65 127 GLU D O 1
ATOM 10259 N N . LEU D 1 140 ? 24.536 -9.282 43.083 1.00 11.45 128 LEU D N 1
ATOM 10260 C CA . LEU D 1 140 ? 25.691 -9.500 42.215 1.00 11.91 128 LEU D CA 1
ATOM 10261 C C . LEU D 1 140 ? 26.230 -10.908 42.333 1.00 11.33 128 LEU D C 1
ATOM 10262 O O . LEU D 1 140 ? 26.704 -11.469 41.342 1.00 15.52 128 LEU D O 1
ATOM 10267 N N . THR D 1 141 ? 26.103 -11.532 43.507 1.00 11.82 129 THR D N 1
ATOM 10268 C CA . THR D 1 141 ? 26.505 -12.939 43.686 1.00 11.87 129 THR D CA 1
ATOM 10269 C C . THR D 1 141 ? 25.520 -13.853 42.957 1.00 9.31 129 THR D C 1
ATOM 10270 O O . THR D 1 141 ? 25.932 -14.762 42.212 1.00 12.21 129 THR D O 1
ATOM 10274 N N . TYR D 1 142 ? 24.225 -13.592 43.103 1.00 13.58 130 TYR D N 1
ATOM 10275 C CA . TYR D 1 142 ? 23.258 -14.377 42.328 1.00 13.99 130 TYR D CA 1
ATOM 10276 C C . TYR D 1 142 ? 23.589 -14.338 40.829 1.00 15.59 130 TYR D C 1
ATOM 10277 O O . TYR D 1 142 ? 23.660 -15.385 40.129 1.00 14.78 130 TYR D O 1
ATOM 10286 N N . ALA D 1 143 ? 23.843 -13.123 40.337 1.00 11.62 131 ALA D N 1
ATOM 10287 C CA . ALA D 1 143 ? 24.057 -12.901 38.915 1.00 14.03 131 ALA D CA 1
ATOM 10288 C C . ALA D 1 143 ? 25.297 -13.591 38.435 1.00 16.20 131 ALA D C 1
ATOM 10289 O O . ALA D 1 143 ? 25.331 -14.141 37.324 1.00 16.36 131 ALA D O 1
ATOM 10291 N N . ALA D 1 144 ? 26.342 -13.540 39.254 1.00 11.74 132 ALA D N 1
ATOM 10292 C CA . ALA D 1 144 ? 27.598 -14.090 38.893 1.00 13.87 132 ALA D CA 1
ATOM 10293 C C . ALA D 1 144 ? 27.597 -15.641 38.913 1.00 11.61 132 ALA D C 1
ATOM 10294 O O . ALA D 1 144 ? 28.317 -16.260 38.118 1.00 17.41 132 ALA D O 1
ATOM 10296 N N . LEU D 1 145 ? 26.853 -16.241 39.821 1.00 13.77 133 LEU D N 1
ATOM 10297 C CA . LEU D 1 145 ? 26.883 -17.699 40.056 1.00 14.37 133 LEU D CA 1
ATOM 10298 C C . LEU D 1 145 ? 25.784 -18.490 39.324 1.00 16.47 133 LEU D C 1
ATOM 10299 O O . LEU D 1 145 ? 26.013 -19.619 38.863 1.00 19.23 133 LEU D O 1
ATOM 10304 N N . ASN D 1 146 ? 24.618 -17.916 39.208 1.00 15.36 134 ASN D N 1
ATOM 10305 C CA . ASN D 1 146 ? 23.547 -18.595 38.463 1.00 17.45 134 ASN D CA 1
ATOM 10306 C C . ASN D 1 146 ? 22.520 -17.604 37.952 1.00 17.63 134 ASN D C 1
ATOM 10307 O O . ASN D 1 146 ? 21.518 -17.345 38.579 1.00 17.97 134 ASN D O 1
ATOM 10312 N N . PRO D 1 147 ? 22.807 -17.021 36.795 1.00 19.89 135 PRO D N 1
ATOM 10313 C CA . PRO D 1 147 ? 21.932 -16.020 36.214 1.00 21.60 135 PRO D CA 1
ATOM 10314 C C . PRO D 1 147 ? 20.555 -16.573 35.831 1.00 24.50 135 PRO D C 1
ATOM 10315 O O . PRO D 1 147 ? 19.614 -15.778 35.632 1.00 28.79 135 PRO D O 1
ATOM 10319 N N . ASN D 1 148 ? 20.428 -17.899 35.768 1.00 23.09 136 ASN D N 1
ATOM 10320 C CA . ASN D 1 148 ? 19.128 -18.523 35.448 1.00 25.75 136 ASN D CA 1
ATOM 10321 C C . ASN D 1 148 ? 18.170 -18.421 36.596 1.00 24.51 136 ASN D C 1
ATOM 10322 O O . ASN D 1 148 ? 16.966 -18.537 36.399 1.00 26.33 136 ASN D O 1
ATOM 10327 N N . LEU D 1 149 ? 18.680 -18.213 37.815 1.00 23.67 137 LEU D N 1
ATOM 10328 C CA . LEU D 1 149 ? 17.784 -18.073 38.963 1.00 23.08 137 LEU D CA 1
ATOM 10329 C C . LEU D 1 149 ? 17.085 -16.737 38.905 1.00 22.77 137 LEU D C 1
ATOM 10330 O O . LEU D 1 149 ? 17.666 -15.730 38.569 1.00 24.64 137 LEU D O 1
ATOM 10335 N N . LYS D 1 150 ? 15.802 -16.747 39.209 1.00 22.25 138 LYS D N 1
ATOM 10336 C CA . LYS D 1 150 ? 15.024 -15.519 39.209 1.00 23.80 138 LYS D CA 1
ATOM 10337 C C . LYS D 1 150 ? 15.152 -14.971 40.601 1.00 22.79 138 LYS D C 1
ATOM 10338 O O . LYS D 1 150 ? 15.226 -15.754 41.540 1.00 24.31 138 LYS D O 1
ATOM 10344 N N . VAL D 1 151 ? 15.176 -13.649 40.746 1.00 21.60 139 VAL D N 1
ATOM 10345 C CA . VAL D 1 151 ? 15.486 -13.007 42.033 1.00 21.12 139 VAL D CA 1
ATOM 10346 C C . VAL D 1 151 ? 14.296 -12.262 42.505 1.00 23.15 139 VAL D C 1
ATOM 10347 O O . VAL D 1 151 ? 13.712 -11.482 41.753 1.00 26.31 139 VAL D O 1
ATOM 10351 N N . ILE D 1 152 ? 13.912 -12.521 43.744 1.00 20.49 140 ILE D N 1
ATOM 10352 C CA . ILE D 1 152 ? 12.830 -11.795 44.383 1.00 21.10 140 ILE D CA 1
ATOM 10353 C C . ILE D 1 152 ? 13.383 -10.882 45.492 1.00 20.62 140 ILE D C 1
ATOM 10354 O O . ILE D 1 152 ? 14.121 -11.331 46.411 1.00 20.32 140 ILE D O 1
ATOM 10359 N N . SER D 1 153 ? 13.047 -9.602 45.402 1.00 19.56 141 SER D N 1
ATOM 10360 C CA . SER D 1 153 ? 13.507 -8.584 46.355 1.00 18.06 141 SER D CA 1
ATOM 10361 C C . SER D 1 153 ? 12.338 -7.691 46.724 1.00 20.56 141 SER D C 1
ATOM 10362 O O . SER D 1 153 ? 12.102 -6.615 46.128 1.00 18.90 141 SER D O 1
ATOM 10365 N N . PRO D 1 154 ? 11.559 -8.133 47.716 1.00 18.72 142 PRO D N 1
ATOM 10366 C CA . PRO D 1 154 ? 10.328 -7.426 48.073 1.00 17.27 142 PRO D CA 1
ATOM 10367 C C . PRO D 1 154 ? 10.531 -5.954 48.349 1.00 15.59 142 PRO D C 1
ATOM 10368 O O . PRO D 1 154 ? 9.675 -5.145 48.024 1.00 21.23 142 PRO D O 1
ATOM 10372 N N . TRP D 1 155 ? 11.650 -5.582 48.937 1.00 16.37 143 TRP D N 1
ATOM 10373 C CA . TRP D 1 155 ? 11.863 -4.166 49.265 1.00 14.37 143 TRP D CA 1
ATOM 10374 C C . TRP D 1 155 ? 12.188 -3.305 48.026 1.00 17.93 143 TRP D C 1
ATOM 10375 O O . TRP D 1 155 ? 12.340 -2.088 48.124 1.00 16.19 143 TRP D O 1
ATOM 10386 N N . LYS D 1 156 ? 12.247 -3.933 46.856 1.00 16.01 144 LYS D N 1
ATOM 10387 C CA . LYS D 1 156 ? 12.267 -3.143 45.611 1.00 18.12 144 LYS D CA 1
ATOM 10388 C C . LYS D 1 156 ? 11.070 -3.475 44.747 1.00 19.82 144 LYS D C 1
ATOM 10389 O O . LYS D 1 156 ? 11.066 -3.153 43.547 1.00 17.83 144 LYS D O 1
ATOM 10395 N N . ASP D 1 157 ? 10.052 -4.097 45.349 1.00 19.65 145 ASP D N 1
ATOM 10396 C CA . ASP D 1 157 ? 8.825 -4.507 44.620 1.00 22.78 145 ASP D CA 1
ATOM 10397 C C . ASP D 1 157 ? 7.700 -3.497 44.879 1.00 23.99 145 ASP D C 1
ATOM 10398 O O . ASP D 1 157 ? 7.306 -3.303 46.021 1.00 22.44 145 ASP D O 1
ATOM 10403 N N . PRO D 1 158 ? 7.191 -2.840 43.835 1.00 23.65 146 PRO D N 1
ATOM 10404 C CA . PRO D 1 158 ? 6.180 -1.800 44.029 1.00 25.42 146 PRO D CA 1
ATOM 10405 C C . PRO D 1 158 ? 4.963 -2.250 44.848 1.00 24.78 146 PRO D C 1
ATOM 10406 O O . PRO D 1 158 ? 4.478 -1.496 45.673 1.00 24.94 146 PRO D O 1
ATOM 10410 N N . GLU D 1 159 ? 4.492 -3.471 44.636 1.00 25.51 147 GLU D N 1
ATOM 10411 C CA . GLU D 1 159 ? 3.330 -3.931 45.379 1.00 27.09 147 GLU D CA 1
ATOM 10412 C C . GLU D 1 159 ? 3.662 -4.093 46.846 1.00 27.95 147 GLU D C 1
ATOM 10413 O O . GLU D 1 159 ? 2.899 -3.657 47.716 1.00 27.53 147 GLU D O 1
ATOM 10419 N N . PHE D 1 160 ? 4.804 -4.714 47.133 1.00 26.69 148 PHE D N 1
ATOM 10420 C CA . PHE D 1 160 ? 5.222 -4.926 48.528 1.00 24.42 148 PHE D CA 1
ATOM 10421 C C . PHE D 1 160 ? 5.387 -3.575 49.220 1.00 25.95 148 PHE D C 1
ATOM 10422 O O . PHE D 1 160 ? 4.879 -3.370 50.322 1.00 28.17 148 PHE D O 1
ATOM 10430 N N . LEU D 1 161 ? 6.042 -2.643 48.540 1.00 28.17 149 LEU D N 1
ATOM 10431 C CA . LEU D 1 161 ? 6.261 -1.296 49.065 1.00 31.45 149 LEU D CA 1
ATOM 10432 C C . LEU D 1 161 ? 4.977 -0.506 49.265 1.00 36.21 149 LEU D C 1
ATOM 10433 O O . LEU D 1 161 ? 4.935 0.348 50.147 1.00 39.36 149 LEU D O 1
ATOM 10438 N N . ALA D 1 162 ? 3.971 -0.745 48.418 1.00 37.20 150 ALA D N 1
ATOM 10439 C CA . ALA D 1 162 ? 2.659 -0.112 48.585 1.00 39.62 150 ALA D CA 1
ATOM 10440 C C . ALA D 1 162 ? 2.046 -0.632 49.893 1.00 41.12 150 ALA D C 1
ATOM 10441 O O . ALA D 1 162 ? 1.573 0.154 50.723 1.00 43.62 150 ALA D O 1
ATOM 10442 N N . LYS D 1 163 ? 2.100 -1.952 50.091 1.00 39.23 151 LYS D N 1
ATOM 10443 C CA . LYS D 1 163 ? 1.439 -2.606 51.234 1.00 36.77 151 LYS D CA 1
ATOM 10444 C C . LYS D 1 163 ? 2.116 -2.391 52.569 1.00 35.29 151 LYS D C 1
ATOM 10445 O O . LYS D 1 163 ? 1.436 -2.327 53.586 1.00 35.16 151 LYS D O 1
ATOM 10451 N N . PHE D 1 164 ? 3.444 -2.322 52.577 1.00 32.93 152 PHE D N 1
ATOM 10452 C CA . PHE D 1 164 ? 4.214 -2.197 53.819 1.00 32.26 152 PHE D CA 1
ATOM 10453 C C . PHE D 1 164 ? 4.958 -0.868 53.864 1.00 34.22 152 PHE D C 1
ATOM 10454 O O . PHE D 1 164 ? 6.188 -0.803 53.804 1.00 36.11 152 PHE D O 1
ATOM 10462 N N . LYS D 1 165 ? 4.179 0.200 53.981 1.00 38.13 153 LYS D N 1
ATOM 10463 C CA . LYS D 1 165 ? 4.728 1.558 53.995 1.00 38.89 153 LYS D CA 1
ATOM 10464 C C . LYS D 1 165 ? 5.524 1.847 55.263 1.00 39.03 153 LYS D C 1
ATOM 10465 O O . LYS D 1 165 ? 6.407 2.698 55.243 1.00 40.62 153 LYS D O 1
ATOM 10467 N N . GLY D 1 166 ? 5.202 1.150 56.359 1.00 39.02 154 GLY D N 1
ATOM 10468 C CA . GLY D 1 166 ? 5.929 1.291 57.629 1.00 38.09 154 GLY D CA 1
ATOM 10469 C C . GLY D 1 166 ? 5.965 0.021 58.477 1.00 37.70 154 GLY D C 1
ATOM 10470 O O . GLY D 1 166 ? 5.358 -1.004 58.141 1.00 36.08 154 GLY D O 1
ATOM 10471 N N . ARG D 1 167 ? 6.685 0.093 59.590 1.00 37.57 155 ARG D N 1
ATOM 10472 C CA . ARG D 1 167 ? 6.786 -1.037 60.524 1.00 38.00 155 ARG D CA 1
ATOM 10473 C C . ARG D 1 167 ? 5.429 -1.514 61.056 1.00 34.25 155 ARG D C 1
ATOM 10474 O O . ARG D 1 167 ? 5.217 -2.720 61.256 1.00 24.12 155 ARG D O 1
ATOM 10482 N N . THR D 1 168 ? 4.517 -0.570 61.301 1.00 33.70 156 THR D N 1
ATOM 10483 C CA . THR D 1 168 ? 3.203 -0.948 61.818 1.00 31.69 156 THR D CA 1
ATOM 10484 C C . THR D 1 168 ? 2.506 -1.844 60.816 1.00 28.41 156 THR D C 1
ATOM 10485 O O . THR D 1 168 ? 1.748 -2.723 61.231 1.00 28.67 156 THR D O 1
ATOM 10489 N N . ASP D 1 169 ? 2.787 -1.664 59.513 1.00 23.14 157 ASP D N 1
ATOM 10490 C CA . ASP D 1 169 ? 2.146 -2.498 58.505 1.00 23.02 157 ASP D CA 1
ATOM 10491 C C . ASP D 1 169 ? 2.647 -3.955 58.598 1.00 22.89 157 ASP D C 1
ATOM 10492 O O . ASP D 1 169 ? 1.872 -4.918 58.461 1.00 20.13 157 ASP D O 1
ATOM 10497 N N . LEU D 1 170 ? 3.959 -4.088 58.798 1.00 24.40 158 LEU D N 1
ATOM 10498 C CA . LEU D 1 170 ? 4.623 -5.392 58.946 1.00 23.37 158 LEU D CA 1
ATOM 10499 C C . LEU D 1 170 ? 4.065 -6.092 60.176 1.00 22.61 158 LEU D C 1
ATOM 10500 O O . LEU D 1 170 ? 3.676 -7.268 60.130 1.00 22.44 158 LEU D O 1
ATOM 10505 N N . ILE D 1 171 ? 3.987 -5.331 61.260 1.00 22.17 159 ILE D N 1
ATOM 10506 C CA . ILE D 1 171 ? 3.546 -5.870 62.547 1.00 20.68 159 ILE D CA 1
ATOM 10507 C C . ILE D 1 171 ? 2.090 -6.329 62.490 1.00 22.22 159 ILE D C 1
ATOM 10508 O O . ILE D 1 171 ? 1.711 -7.344 63.109 1.00 22.69 159 ILE D O 1
ATOM 10513 N N . ASN D 1 172 ? 1.252 -5.549 61.812 1.00 25.10 160 ASN D N 1
ATOM 10514 C CA . ASN D 1 172 ? -0.168 -5.862 61.724 1.00 24.54 160 ASN D CA 1
ATOM 10515 C C . ASN D 1 172 ? -0.419 -7.087 60.852 1.00 24.64 160 ASN D C 1
ATOM 10516 O O . ASN D 1 172 ? -1.269 -7.936 61.130 1.00 24.82 160 ASN D O 1
ATOM 10521 N N . TYR D 1 173 ? 0.320 -7.160 59.765 1.00 23.40 161 TYR D N 1
ATOM 10522 C CA . TYR D 1 173 ? 0.254 -8.303 58.891 1.00 21.94 161 TYR D CA 1
ATOM 10523 C C . TYR D 1 173 ? 0.656 -9.599 59.659 1.00 23.38 161 TYR D C 1
ATOM 10524 O O . TYR D 1 173 ? -0.002 -10.634 59.551 1.00 20.51 161 TYR D O 1
ATOM 10533 N N . ALA D 1 174 ? 1.726 -9.529 60.451 1.00 22.72 162 ALA D N 1
ATOM 10534 C CA . ALA D 1 174 ? 2.173 -10.694 61.217 1.00 23.92 162 ALA D CA 1
ATOM 10535 C C . ALA D 1 174 ? 1.051 -11.156 62.133 1.00 26.25 162 ALA D C 1
ATOM 10536 O O . ALA D 1 174 ? 0.781 -12.356 62.222 1.00 2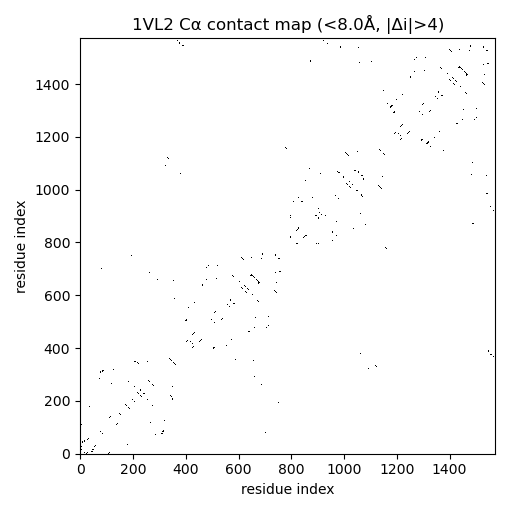6.38 162 ALA D O 1
ATOM 10538 N N . MET D 1 175 ? 0.379 -10.203 62.786 1.00 29.81 163 MET D N 1
ATOM 10539 C CA . MET D 1 175 ? -0.756 -10.522 63.671 1.00 28.23 163 MET D CA 1
ATOM 10540 C C . MET D 1 175 ? -1.911 -11.155 62.876 1.00 28.37 163 MET D C 1
ATOM 10541 O O . MET D 1 175 ? -2.378 -12.244 63.213 1.00 28.60 163 MET D O 1
ATOM 10546 N N . GLU D 1 176 ? -2.350 -10.476 61.819 1.00 29.16 164 GLU D N 1
ATOM 10547 C CA . GLU D 1 176 ? -3.380 -11.009 60.911 1.00 28.71 164 GLU D CA 1
ATOM 10548 C C . GLU D 1 176 ? -3.097 -12.429 60.417 1.00 28.32 164 GLU D C 1
ATOM 10549 O O . GLU D 1 176 ? -3.994 -13.262 60.371 1.00 27.49 164 GLU D O 1
ATOM 10552 N N . LYS D 1 177 ? -1.856 -12.696 60.017 1.00 26.00 165 LYS D N 1
ATOM 10553 C CA . LYS D 1 177 ? -1.505 -13.972 59.387 1.00 27.04 165 LYS D CA 1
ATOM 10554 C C . LYS D 1 177 ? -1.000 -15.007 60.386 1.00 26.61 165 LYS D C 1
ATOM 10555 O O . LYS D 1 177 ? -0.708 -16.138 60.010 1.00 27.94 165 LYS D O 1
ATOM 10561 N N . GLY D 1 178 ? -0.937 -14.636 61.659 1.00 26.81 166 GLY D N 1
ATOM 10562 C CA . GLY D 1 178 ? -0.499 -15.559 62.692 1.00 27.79 166 GLY D CA 1
ATOM 10563 C C . GLY D 1 178 ? 0.982 -15.879 62.617 1.00 30.24 166 GLY D C 1
ATOM 10564 O O . GLY D 1 178 ? 1.385 -17.011 62.874 1.00 31.82 166 GLY D O 1
ATOM 10565 N N . ILE D 1 179 ? 1.798 -14.889 62.267 1.00 29.57 167 ILE D N 1
ATOM 10566 C CA . ILE D 1 179 ? 3.251 -15.057 62.321 1.00 31.28 167 ILE D CA 1
ATOM 10567 C C . ILE D 1 179 ? 3.687 -14.820 63.769 1.00 32.51 167 ILE D C 1
ATOM 10568 O O . ILE D 1 179 ? 3.356 -13.783 64.347 1.00 32.14 167 ILE D O 1
ATOM 10573 N N . PRO D 1 180 ? 4.438 -15.755 64.343 1.00 35.24 168 PRO D N 1
ATOM 10574 C CA . PRO D 1 180 ? 5.041 -15.545 65.677 1.00 37.89 168 PRO D CA 1
ATOM 10575 C C . PRO D 1 180 ? 5.840 -14.219 65.803 1.00 39.00 168 PRO D C 1
ATOM 10576 O O . PRO D 1 180 ? 6.619 -13.903 64.928 1.00 41.19 168 PRO D O 1
ATOM 10580 N N . ILE D 1 181 ? 5.647 -13.478 66.898 1.00 41.59 169 ILE D N 1
ATOM 10581 C CA . ILE D 1 181 ? 6.090 -12.068 67.042 1.00 41.75 169 ILE D CA 1
ATOM 10582 C C . ILE D 1 181 ? 5.724 -11.207 65.829 1.00 44.00 169 ILE D C 1
ATOM 10583 O O . ILE D 1 181 ? 4.610 -11.283 65.304 1.00 46.46 169 ILE D O 1
ATOM 10588 N N . LYS D 1 186 ? 15.436 -3.146 70.384 1.00 35.42 174 LYS D N 1
ATOM 10589 C CA . LYS D 1 186 ? 16.146 -3.013 71.679 1.00 36.75 174 LYS D CA 1
ATOM 10590 C C . LYS D 1 186 ? 17.155 -1.864 71.716 1.00 34.66 174 LYS D C 1
ATOM 10591 O O . LYS D 1 186 ? 17.290 -1.225 72.756 1.00 32.57 174 LYS D O 1
ATOM 10594 N N . ARG D 1 187 ? 17.879 -1.628 70.609 1.00 31.54 175 ARG D N 1
ATOM 10595 C CA . ARG D 1 187 ? 18.898 -0.557 70.569 1.00 31.60 175 ARG D CA 1
ATOM 10596 C C . ARG D 1 187 ? 18.564 0.470 69.477 1.00 31.77 175 ARG D C 1
ATOM 10597 O O . ARG D 1 187 ? 18.010 0.106 68.446 1.00 29.08 175 ARG D O 1
ATOM 10605 N N . PRO D 1 188 ? 18.885 1.743 69.713 1.00 31.35 176 PRO D N 1
ATOM 10606 C CA . PRO D 1 188 ? 18.604 2.795 68.751 1.00 32.75 176 PRO D CA 1
ATOM 10607 C C . PRO D 1 188 ? 19.675 2.932 67.658 1.00 32.66 176 PRO D C 1
ATOM 10608 O O . PRO D 1 188 ? 19.957 4.049 67.224 1.00 32.67 176 PRO D O 1
ATOM 10612 N N . TYR D 1 189 ? 20.273 1.809 67.254 1.00 29.54 177 TYR D N 1
ATOM 10613 C CA . TYR D 1 189 ? 21.240 1.761 66.160 1.00 28.56 177 TYR D CA 1
ATOM 10614 C C . TYR D 1 189 ? 20.895 0.586 65.275 1.00 28.35 177 TYR D C 1
ATOM 10615 O O . TYR D 1 189 ? 20.345 -0.428 65.732 1.00 31.82 177 TYR D O 1
ATOM 10624 N N . SER D 1 190 ? 21.245 0.713 64.011 1.00 24.72 178 SER D N 1
ATOM 10625 C CA . SER D 1 190 ? 21.187 -0.396 63.088 1.00 24.45 178 SER D CA 1
ATOM 10626 C C . SER D 1 190 ? 22.530 -1.129 63.251 1.00 23.78 178 SER D C 1
ATOM 10627 O O . SER D 1 190 ? 23.573 -0.500 63.152 1.00 22.57 178 SER D O 1
ATOM 10630 N N . GLU D 1 191 ? 22.495 -2.441 63.470 1.00 24.44 179 GLU D N 1
ATOM 10631 C CA . GLU D 1 191 ? 23.687 -3.204 63.824 1.00 24.08 179 GLU D CA 1
ATOM 10632 C C . GLU D 1 191 ? 23.700 -4.508 63.029 1.00 25.76 179 GLU D C 1
ATOM 10633 O O . GLU D 1 191 ? 22.639 -5.092 62.775 1.00 28.31 179 GLU D O 1
ATOM 10639 N N . ASP D 1 192 ? 24.881 -4.902 62.568 1.00 21.69 180 ASP D N 1
ATOM 10640 C CA . ASP D 1 192 ? 25.114 -6.151 61.836 1.00 22.65 180 ASP D CA 1
ATOM 10641 C C . ASP D 1 192 ? 26.163 -6.866 62.685 1.00 19.83 180 ASP D C 1
ATOM 10642 O O . ASP D 1 192 ? 27.057 -6.220 63.162 1.00 17.41 180 ASP D O 1
ATOM 10647 N N . GLU D 1 193 ? 26.033 -8.175 62.881 1.00 16.54 181 GLU D N 1
ATOM 10648 C CA . GLU D 1 193 ? 26.946 -8.913 63.709 1.00 16.49 181 GLU D CA 1
ATOM 10649 C C . GLU D 1 193 ? 27.294 -10.254 63.068 1.00 16.83 181 GLU D C 1
ATOM 10650 O O . GLU D 1 193 ? 26.418 -10.992 62.629 1.00 17.68 181 GLU D O 1
ATOM 10656 N N . ASN D 1 194 ? 28.575 -10.576 63.072 1.00 11.25 182 ASN D N 1
ATOM 10657 C CA . ASN D 1 194 ? 29.037 -11.869 62.629 1.00 12.72 182 ASN D CA 1
ATOM 10658 C C . ASN D 1 194 ? 30.336 -12.189 63.354 1.00 12.33 182 ASN D C 1
ATOM 10659 O O . ASN D 1 194 ? 30.795 -11.424 64.232 1.00 10.12 182 ASN D O 1
ATOM 10664 N N . LEU D 1 195 ? 30.950 -13.316 62.997 1.00 10.74 183 LEU D N 1
ATOM 10665 C CA . LEU D 1 195 ? 32.232 -13.709 63.645 1.00 12.01 183 LEU D CA 1
ATOM 10666 C C . LEU D 1 195 ? 33.351 -12.671 63.514 1.00 11.06 183 LEU D C 1
ATOM 10667 O O . LEU D 1 195 ? 34.279 -12.673 64.316 1.00 12.19 183 LEU D O 1
ATOM 10672 N N . MET D 1 196 ? 33.295 -11.817 62.482 1.00 9.91 184 MET D N 1
ATOM 10673 C CA . MET D 1 196 ? 34.347 -10.866 62.194 1.00 9.29 184 MET D CA 1
ATOM 10674 C C . MET D 1 196 ? 34.108 -9.523 62.879 1.00 9.64 184 MET D C 1
ATOM 10675 O O . MET D 1 196 ? 35.070 -8.883 63.317 1.00 10.27 184 MET D O 1
ATOM 10680 N N . HIS D 1 197 ? 32.853 -9.078 62.972 1.00 9.78 185 HIS D N 1
ATOM 10681 C CA . HIS D 1 197 ? 32.644 -7.746 63.529 1.00 9.28 185 HIS D CA 1
ATOM 10682 C C . HIS D 1 197 ? 31.265 -7.534 64.036 1.00 10.89 185 HIS D C 1
ATOM 10683 O O . HIS D 1 197 ? 30.382 -8.347 63.799 1.00 9.72 185 HIS D O 1
ATOM 10690 N N . ILE D 1 198 ? 31.086 -6.450 64.769 1.00 10.94 186 ILE D N 1
ATOM 10691 C CA . ILE D 1 198 ? 29.753 -5.829 64.923 1.00 9.79 186 ILE D CA 1
ATOM 10692 C C . ILE D 1 198 ? 29.830 -4.369 64.426 1.00 10.72 186 ILE D C 1
ATOM 10693 O O . ILE D 1 198 ? 30.783 -3.669 64.755 1.00 11.49 186 ILE D O 1
ATOM 10698 N N . SER D 1 199 ? 28.840 -3.953 63.640 1.00 11.05 187 SER D N 1
ATOM 10699 C CA . SER D 1 199 ? 28.720 -2.567 63.179 1.00 11.87 187 SER D CA 1
ATOM 10700 C C . SER D 1 199 ? 27.576 -1.913 63.880 1.00 13.81 187 SER D C 1
ATOM 10701 O O . SER D 1 199 ? 26.618 -2.579 64.243 1.00 13.79 187 SER D O 1
ATOM 10704 N N . HIS D 1 200 ? 27.681 -0.587 64.021 1.00 11.02 188 HIS D N 1
ATOM 10705 C CA . HIS D 1 200 ? 26.677 0.244 64.609 1.00 13.61 188 HIS D CA 1
ATOM 10706 C C . HIS D 1 200 ? 26.560 1.496 63.717 1.00 13.16 188 HIS D C 1
ATOM 10707 O O . HIS D 1 200 ? 27.564 2.173 63.435 1.00 14.97 188 HIS D O 1
ATOM 10714 N N . GLU D 1 201 ? 25.355 1.728 63.222 1.00 14.78 189 GLU D N 1
ATOM 10715 C CA . GLU D 1 201 ? 25.087 2.937 62.419 1.00 18.70 189 GLU D CA 1
ATOM 10716 C C . GLU D 1 201 ? 23.713 3.514 62.699 1.00 19.93 189 GLU D C 1
ATOM 10717 O O . GLU D 1 201 ? 22.952 2.949 63.487 1.00 17.46 189 GLU D O 1
ATOM 10723 N N . ALA D 1 202 ? 23.456 4.684 62.111 1.00 16.10 190 ALA D N 1
ATOM 10724 C CA . ALA D 1 202 ? 22.125 5.324 62.158 1.00 22.03 190 ALA D CA 1
ATOM 10725 C C . ALA D 1 202 ? 21.790 5.771 63.565 1.00 20.50 190 ALA D C 1
ATOM 10726 O O . ALA D 1 202 ? 22.658 5.795 64.422 1.00 21.43 190 ALA D O 1
ATOM 10728 N N . GLY D 1 203 ? 20.538 6.167 63.819 1.00 21.75 191 GLY D N 1
ATOM 10729 C CA . GLY D 1 203 ? 20.258 6.829 65.067 1.00 20.09 191 GLY D CA 1
ATOM 10730 C C . GLY D 1 203 ? 21.174 8.042 65.255 1.00 16.88 191 GLY D C 1
ATOM 10731 O O . GLY D 1 203 ? 21.501 8.739 64.284 1.00 18.78 191 GLY D O 1
ATOM 10732 N N . LYS D 1 204 ? 21.628 8.244 66.473 1.00 19.19 192 LYS D N 1
ATOM 10733 C CA . LYS D 1 204 ? 22.422 9.413 66.806 1.00 19.88 192 LYS D CA 1
ATOM 10734 C C . LYS D 1 204 ? 23.770 9.418 66.064 1.00 19.05 192 LYS D C 1
ATOM 10735 O O . LYS D 1 204 ? 24.372 10.495 65.842 1.00 17.91 192 LYS D O 1
ATOM 10739 N N . LEU D 1 205 ? 24.223 8.223 65.698 1.00 18.26 193 LEU D N 1
ATOM 10740 C CA . LEU D 1 205 ? 25.519 8.083 65.004 1.00 14.16 193 LEU D CA 1
ATOM 10741 C C . LEU D 1 205 ? 25.514 8.708 63.625 1.00 16.73 193 LEU D C 1
ATOM 10742 O O . LEU D 1 205 ? 26.592 8.972 63.052 1.00 14.22 193 LEU D O 1
ATOM 10747 N N . GLU D 1 206 ? 24.313 8.924 63.066 1.00 15.34 194 GLU D N 1
ATOM 10748 C CA . GLU D 1 206 ? 24.185 9.391 61.719 1.00 19.01 194 GLU D CA 1
ATOM 10749 C C . GLU D 1 206 ? 24.864 10.739 61.565 1.00 16.18 194 GLU D C 1
ATOM 10750 O O . GLU D 1 206 ? 25.423 11.005 60.488 1.00 19.73 194 GLU D O 1
ATOM 10756 N N . ASP D 1 207 ? 24.853 11.532 62.637 1.00 14.42 195 ASP D N 1
ATOM 10757 C CA . ASP D 1 207 ? 25.554 12.837 62.693 1.00 15.66 195 ASP D CA 1
ATOM 10758 C C . ASP D 1 207 ? 27.033 12.616 62.981 1.00 12.65 195 ASP D C 1
ATOM 10759 O O . ASP D 1 207 ? 27.364 12.272 64.107 1.00 12.21 195 ASP D O 1
ATOM 10764 N N . PRO D 1 208 ? 27.916 12.822 62.011 1.00 12.38 196 PRO D N 1
ATOM 10765 C CA . PRO D 1 208 ? 29.349 12.515 62.274 1.00 11.75 196 PRO D CA 1
ATOM 10766 C C . PRO D 1 208 ? 30.033 13.373 63.299 1.00 11.01 196 PRO D C 1
ATOM 10767 O O . PRO D 1 208 ? 31.151 13.085 63.672 1.00 10.60 196 PRO D O 1
ATOM 10771 N N . ALA D 1 209 ? 29.398 14.468 63.736 1.00 10.76 197 ALA D N 1
ATOM 10772 C CA . ALA D 1 209 ? 29.937 15.280 64.809 1.00 11.35 197 ALA D CA 1
ATOM 10773 C C . ALA D 1 209 ? 29.475 14.816 66.208 1.00 13.91 197 ALA D C 1
ATOM 10774 O O . ALA D 1 209 ? 29.917 15.376 67.229 1.00 15.36 197 ALA D O 1
ATOM 10776 N N . HIS D 1 210 ? 28.641 13.775 66.245 1.00 12.83 198 HIS D N 1
ATOM 10777 C CA . HIS D 1 210 ? 28.180 13.188 67.512 1.00 12.30 198 HIS D CA 1
ATOM 10778 C C . HIS D 1 210 ? 29.188 12.153 67.970 1.00 13.78 198 HIS D C 1
ATOM 10779 O O . HIS D 1 210 ? 29.468 11.213 67.230 1.00 13.56 198 HIS D O 1
ATOM 10786 N N . ILE D 1 211 ? 29.729 12.337 69.178 1.00 13.91 199 ILE D N 1
ATOM 10787 C CA . ILE D 1 211 ? 30.669 11.415 69.777 1.00 13.26 199 ILE D CA 1
ATOM 10788 C C . ILE D 1 211 ? 29.896 10.200 70.280 1.00 13.67 199 ILE D C 1
ATOM 10789 O O . ILE D 1 211 ? 28.955 10.354 71.068 1.00 15.67 199 ILE D O 1
ATOM 10794 N N . PRO D 1 212 ? 30.281 9.003 69.872 1.00 14.97 200 PRO D N 1
ATOM 10795 C CA . PRO D 1 212 ? 29.546 7.808 70.359 1.00 14.62 200 PRO D CA 1
ATOM 10796 C C . PRO D 1 212 ? 29.688 7.619 71.889 1.00 12.95 200 PRO D C 1
ATOM 10797 O O . PRO D 1 212 ? 30.789 7.655 72.407 1.00 15.09 200 PRO D O 1
ATOM 10801 N N . ASP D 1 213 ? 28.551 7.418 72.588 1.00 12.23 201 ASP D N 1
ATOM 10802 C CA . ASP D 1 213 ? 28.555 6.987 73.974 1.00 14.93 201 ASP D CA 1
ATOM 10803 C C . ASP D 1 213 ? 29.275 5.636 74.098 1.00 13.29 201 ASP D C 1
ATOM 10804 O O . ASP D 1 213 ? 29.173 4.817 73.199 1.00 13.28 201 ASP D O 1
ATOM 10809 N N . GLU D 1 214 ? 29.966 5.403 75.206 1.00 13.32 202 GLU D N 1
ATOM 10810 C CA . GLU D 1 214 ? 30.540 4.088 75.455 1.00 12.47 202 GLU D CA 1
ATOM 10811 C C . GLU D 1 214 ? 29.519 2.947 75.297 1.00 14.18 202 GLU D C 1
ATOM 10812 O O . GLU D 1 214 ? 29.907 1.818 74.910 1.00 12.48 202 GLU D O 1
ATOM 10818 N N . ASP D 1 215 ? 28.238 3.227 75.576 1.00 13.46 203 ASP D N 1
ATOM 10819 C CA . ASP D 1 215 ? 27.176 2.232 75.426 1.00 14.55 203 ASP D CA 1
ATOM 10820 C C . ASP D 1 215 ? 26.971 1.741 74.006 1.00 14.35 203 ASP D C 1
ATOM 10821 O O . ASP D 1 215 ? 26.333 0.688 73.810 1.00 15.78 203 ASP D O 1
ATOM 10826 N N . VAL D 1 216 ? 27.478 2.472 72.998 1.00 13.66 204 VAL D N 1
ATOM 10827 C CA . VAL D 1 216 ? 27.371 2.046 71.623 1.00 13.71 204 VAL D CA 1
ATOM 10828 C C . VAL D 1 216 ? 28.117 0.703 71.434 1.00 11.42 204 VAL D C 1
ATOM 10829 O O . VAL D 1 216 ? 27.678 -0.147 70.696 1.00 12.18 204 VAL D O 1
ATOM 10833 N N . PHE D 1 217 ? 29.224 0.554 72.119 1.00 10.72 205 PHE D N 1
ATOM 10834 C CA . PHE D 1 217 ? 30.108 -0.617 71.956 1.00 9.31 205 PHE D CA 1
ATOM 10835 C C . PHE D 1 217 ? 29.542 -1.776 72.743 1.00 10.99 205 PHE D C 1
ATOM 10836 O O . PHE D 1 217 ? 29.219 -1.597 73.919 1.00 11.74 205 PHE D O 1
ATOM 10844 N N . THR D 1 218 ? 29.470 -2.953 72.129 1.00 10.19 206 THR D N 1
ATOM 10845 C CA . THR D 1 218 ? 28.892 -4.093 72.830 1.00 10.05 206 THR D CA 1
ATOM 10846 C C . THR D 1 218 ? 29.757 -5.332 72.853 1.00 11.83 206 THR D C 1
ATOM 10847 O O . THR D 1 218 ? 29.399 -6.338 73.537 1.00 13.47 206 THR D O 1
ATOM 10851 N N . TRP D 1 219 ? 30.875 -5.307 72.124 1.00 10.80 207 TRP D N 1
ATOM 10852 C CA . TRP D 1 219 ? 31.727 -6.506 72.043 1.00 10.00 207 TRP D CA 1
ATOM 10853 C C . TRP D 1 219 ? 33.055 -6.247 72.761 1.00 10.06 207 TRP D C 1
ATOM 10854 O O . TRP D 1 219 ? 33.426 -6.964 73.717 1.00 9.79 207 TRP D O 1
ATOM 10865 N N . THR D 1 220 ? 33.768 -5.208 72.337 1.00 9.86 208 THR D N 1
ATOM 10866 C CA . THR D 1 220 ? 35.073 -4.873 72.895 1.00 8.87 208 THR D CA 1
ATOM 10867 C C . THR D 1 220 ? 34.896 -4.042 74.155 1.00 9.89 208 THR D C 1
ATOM 10868 O O . THR D 1 220 ? 34.018 -3.201 74.236 1.00 12.23 208 THR D O 1
ATOM 10872 N N . VAL D 1 221 ? 35.720 -4.305 75.145 1.00 10.33 209 VAL D N 1
ATOM 10873 C CA . VAL D 1 221 ? 35.812 -3.416 76.315 1.00 9.11 209 VAL D CA 1
ATOM 10874 C C . VAL D 1 221 ? 36.528 -2.165 75.856 1.00 12.63 209 VAL D C 1
ATOM 10875 O O . VAL D 1 221 ? 37.205 -2.212 74.842 1.00 14.83 209 VAL D O 1
ATOM 10879 N N . SER D 1 222 ? 36.341 -1.023 76.510 1.00 13.40 210 SER D N 1
ATOM 10880 C CA . SER D 1 222 ? 37.162 0.122 76.104 1.00 13.94 210 SER D CA 1
ATOM 10881 C C . SER D 1 222 ? 38.612 -0.083 76.524 1.00 11.81 210 SER D C 1
ATOM 10882 O O . SER D 1 222 ? 38.866 -0.736 77.556 1.00 12.97 210 SER D O 1
ATOM 10885 N N . PRO D 1 223 ? 39.555 0.476 75.748 1.00 14.08 211 PRO D N 1
ATOM 10886 C CA . PRO D 1 223 ? 40.931 0.562 76.191 1.00 9.77 211 PRO D CA 1
ATOM 10887 C C . PRO D 1 223 ? 41.031 1.027 77.629 1.00 11.59 211 PRO D C 1
ATOM 10888 O O . PRO D 1 223 ? 41.862 0.533 78.372 1.00 11.85 211 PRO D O 1
ATOM 10892 N N . LYS D 1 224 ? 40.183 1.966 78.042 1.00 14.50 212 LYS D N 1
ATOM 10893 C CA . LYS D 1 224 ? 40.262 2.449 79.405 1.00 14.34 212 LYS D CA 1
ATOM 10894 C C . LYS D 1 224 ? 39.979 1.361 80.440 1.00 13.91 212 LYS D C 1
ATOM 10895 O O . LYS D 1 224 ? 40.583 1.346 81.520 1.00 14.77 212 LYS D O 1
ATOM 10898 N N . ASP D 1 225 ? 39.063 0.437 80.132 1.00 13.80 213 ASP D N 1
ATOM 10899 C CA . ASP D 1 225 ? 38.706 -0.636 81.066 1.00 14.73 213 ASP D CA 1
ATOM 10900 C C . ASP D 1 225 ? 39.468 -1.933 80.908 1.00 13.12 213 ASP D C 1
ATOM 10901 O O . ASP D 1 225 ? 39.288 -2.905 81.694 1.00 14.85 213 ASP D O 1
ATOM 10906 N N . ALA D 1 226 ? 40.331 -1.984 79.897 1.00 12.41 214 ALA D N 1
ATOM 10907 C CA . ALA D 1 226 ? 41.071 -3.191 79.594 1.00 11.32 214 ALA D CA 1
ATOM 10908 C C . ALA D 1 226 ? 42.203 -3.405 80.600 1.00 12.50 214 ALA D C 1
ATOM 10909 O O . ALA D 1 226 ? 42.633 -2.458 81.275 1.00 12.42 214 ALA D O 1
ATOM 10911 N N . PRO D 1 227 ? 42.687 -4.647 80.747 1.00 12.08 215 PRO D N 1
ATOM 10912 C CA . PRO D 1 227 ? 43.729 -4.950 81.739 1.00 13.22 215 PRO D CA 1
ATOM 10913 C C . PRO D 1 227 ? 44.992 -4.133 81.609 1.00 13.29 215 PRO D C 1
ATOM 10914 O O . PRO D 1 227 ? 45.452 -3.817 80.492 1.00 12.32 215 PRO D O 1
ATOM 10918 N N . ASP D 1 228 ? 45.561 -3.759 82.759 1.00 12.48 216 ASP D N 1
ATOM 10919 C CA . ASP D 1 228 ? 46.808 -3.005 82.738 1.00 15.71 216 ASP D CA 1
ATOM 10920 C C . ASP D 1 228 ? 48.067 -3.854 82.650 1.00 17.68 216 ASP D C 1
ATOM 10921 O O . ASP D 1 228 ? 48.987 -3.603 83.348 1.00 27.21 216 ASP D O 1
ATOM 10923 N N . GLU D 1 229 ? 48.069 -4.898 81.844 1.00 16.96 217 GLU D N 1
ATOM 10924 C CA . GLU D 1 229 ? 49.231 -5.771 81.638 1.00 21.44 217 GLU D CA 1
ATOM 10925 C C . GLU D 1 229 ? 49.145 -6.167 80.156 1.00 16.94 217 GLU D C 1
ATOM 10926 O O . GLU D 1 229 ? 48.056 -6.367 79.656 1.00 19.74 217 GLU D O 1
ATOM 10932 N N . GLU D 1 230 ? 50.260 -6.189 79.449 1.00 15.51 218 GLU D N 1
ATOM 10933 C CA . GLU D 1 230 ? 50.220 -6.603 78.061 1.00 15.03 218 GLU D CA 1
ATOM 10934 C C . GLU D 1 230 ? 50.076 -8.107 77.920 1.00 12.36 218 GLU D C 1
ATOM 10935 O O . GLU D 1 230 ? 50.519 -8.863 78.763 1.00 15.03 218 GLU D O 1
ATOM 10941 N N . THR D 1 231 ? 49.448 -8.508 76.821 1.00 9.33 219 THR D N 1
ATOM 10942 C CA . THR D 1 231 ? 49.471 -9.881 76.338 1.00 12.14 219 THR D CA 1
ATOM 10943 C C . THR D 1 231 ? 50.411 -9.972 75.150 1.00 12.48 219 THR D C 1
ATOM 10944 O O . THR D 1 231 ? 50.330 -9.169 74.222 1.00 13.24 219 THR D O 1
ATOM 10948 N N . LEU D 1 232 ? 51.248 -10.985 75.141 1.00 11.40 220 LEU D N 1
ATOM 10949 C CA . LEU D 1 232 ? 52.104 -11.262 74.008 1.00 11.79 220 LEU D CA 1
ATOM 10950 C C . LEU D 1 232 ? 51.618 -12.542 73.275 1.00 12.08 220 LEU D C 1
ATOM 10951 O O . LEU D 1 232 ? 51.463 -13.607 73.896 1.00 10.61 220 LEU D O 1
ATOM 10956 N N . LEU D 1 233 ? 51.339 -12.397 71.987 1.00 10.56 221 LEU D N 1
ATOM 10957 C CA . LEU D 1 233 ? 50.940 -13.519 71.148 1.00 10.51 221 LEU D CA 1
ATOM 10958 C C . LEU D 1 233 ? 51.990 -13.733 70.069 1.00 11.23 221 LEU D C 1
ATOM 10959 O O . LEU D 1 233 ? 52.530 -12.776 69.528 1.00 12.17 221 LEU D O 1
ATOM 10964 N N . GLU D 1 234 ? 52.266 -14.995 69.748 1.00 11.20 222 GLU D N 1
ATOM 10965 C CA . GLU D 1 234 ? 53.011 -15.348 68.551 1.00 11.60 222 GLU D CA 1
ATOM 10966 C C . GLU D 1 234 ? 51.988 -15.923 67.555 1.00 12.16 222 GLU D C 1
ATOM 10967 O O . GLU D 1 234 ? 51.226 -16.814 67.896 1.00 12.31 222 GLU D O 1
ATOM 10973 N N . ILE D 1 235 ? 51.923 -15.323 66.353 1.00 10.12 223 ILE D N 1
ATOM 10974 C CA . ILE D 1 235 ? 50.974 -15.690 65.331 1.00 8.98 223 ILE D CA 1
ATOM 10975 C C . ILE D 1 235 ? 51.835 -16.189 64.175 1.00 12.52 223 ILE D C 1
ATOM 10976 O O . ILE D 1 235 ? 52.699 -15.464 63.639 1.00 11.70 223 ILE D O 1
ATOM 10981 N N . HIS D 1 236 ? 51.569 -17.417 63.789 1.00 9.80 224 HIS D N 1
ATOM 10982 C CA . HIS D 1 236 ? 52.295 -18.119 62.757 1.00 8.60 224 HIS D CA 1
ATOM 10983 C C . HIS D 1 236 ? 51.481 -18.196 61.495 1.00 9.65 224 HIS D C 1
ATOM 10984 O O . HIS D 1 236 ? 50.255 -18.392 61.534 1.00 8.69 224 HIS D O 1
ATOM 10991 N N . PHE D 1 237 ? 52.161 -18.007 60.362 1.00 8.15 225 PHE D N 1
ATOM 10992 C CA . PHE D 1 237 ? 51.545 -18.017 59.050 1.00 7.52 225 PHE D CA 1
ATOM 10993 C C . PHE D 1 237 ? 52.297 -18.992 58.143 1.00 9.40 225 PHE D C 1
ATOM 10994 O O . PHE D 1 237 ? 53.505 -19.185 58.310 1.00 9.00 225 PHE D O 1
ATOM 11002 N N . GLU D 1 238 ? 51.550 -19.557 57.187 1.00 9.08 226 GLU D N 1
ATOM 11003 C CA . GLU D 1 238 ? 52.137 -20.321 56.051 1.00 12.27 226 GLU D CA 1
ATOM 11004 C C . GLU D 1 238 ? 51.484 -19.837 54.768 1.00 10.21 226 GLU D C 1
ATOM 11005 O O . GLU D 1 238 ? 50.270 -19.914 54.615 1.00 9.06 226 GLU D O 1
ATOM 11011 N N . ASN D 1 239 ? 52.288 -19.336 53.846 1.00 9.32 227 ASN D N 1
ATOM 11012 C CA . ASN D 1 239 ? 51.799 -18.740 52.597 1.00 8.85 227 ASN D CA 1
ATOM 11013 C C . ASN D 1 239 ? 50.656 -17.759 52.840 1.00 9.21 227 ASN D C 1
ATOM 11014 O O . ASN D 1 239 ? 49.626 -17.735 52.123 1.00 10.36 227 ASN D O 1
ATOM 11019 N N . GLY D 1 240 ? 50.850 -16.909 53.845 1.00 8.85 228 GLY D N 1
ATOM 11020 C CA . GLY D 1 240 ? 49.895 -15.871 54.142 1.00 8.36 228 GLY D CA 1
ATOM 11021 C C . GLY D 1 240 ? 48.640 -16.259 54.905 1.00 12.46 228 GLY D C 1
ATOM 11022 O O . GLY D 1 240 ? 47.797 -15.387 55.166 1.00 15.15 228 GLY D O 1
ATOM 11023 N N . ILE D 1 241 ? 48.554 -17.522 55.309 1.00 8.84 229 ILE D N 1
ATOM 11024 C CA . ILE D 1 241 ? 47.394 -18.072 55.976 1.00 11.49 229 ILE D CA 1
ATOM 11025 C C . ILE D 1 241 ? 47.806 -18.277 57.430 1.00 8.74 229 ILE D C 1
ATOM 11026 O O . ILE D 1 241 ? 48.810 -18.927 57.657 1.00 9.62 229 ILE D O 1
ATOM 11031 N N . PRO D 1 242 ? 47.064 -17.763 58.417 1.00 8.99 230 PRO D N 1
ATOM 11032 C CA . PRO D 1 242 ? 47.339 -18.042 59.823 1.00 8.68 230 PRO D CA 1
ATOM 11033 C C . PRO D 1 242 ? 47.180 -19.574 60.086 1.00 8.88 230 PRO D C 1
ATOM 11034 O O . PRO D 1 242 ? 46.187 -20.150 59.668 1.00 11.45 230 PRO D O 1
ATOM 11038 N N . VAL D 1 243 ? 48.157 -20.153 60.750 1.00 8.23 231 VAL D N 1
ATOM 11039 C CA . VAL D 1 243 ? 48.127 -21.563 61.126 1.00 7.70 231 VAL D CA 1
ATOM 11040 C C . VAL D 1 243 ? 48.293 -21.896 62.611 1.00 9.32 231 VAL D C 1
ATOM 11041 O O . VAL D 1 243 ? 48.063 -23.058 63.038 1.00 9.97 231 VAL D O 1
ATOM 11045 N N . LYS D 1 244 ? 48.700 -20.923 63.410 1.00 7.91 232 LYS D N 1
ATOM 11046 C CA . LYS D 1 244 ? 48.871 -21.145 64.826 1.00 6.82 232 LYS D CA 1
ATOM 11047 C C . LYS D 1 244 ? 48.893 -19.819 65.564 1.00 9.90 232 LYS D C 1
ATOM 11048 O O . LYS D 1 244 ? 49.469 -18.829 65.064 1.00 9.36 232 LYS D O 1
ATOM 11054 N N . VAL D 1 245 ? 48.276 -19.820 66.720 1.00 7.52 233 VAL D N 1
ATOM 11055 C CA . VAL D 1 245 ? 48.391 -18.721 67.677 1.00 8.84 233 VAL D CA 1
ATOM 11056 C C . VAL D 1 245 ? 48.857 -19.279 69.028 1.00 9.89 233 VAL D C 1
ATOM 11057 O O . VAL D 1 245 ? 48.255 -20.207 69.527 1.00 11.33 233 VAL D O 1
ATOM 11061 N N . VAL D 1 246 ? 49.940 -18.693 69.592 1.00 9.16 234 VAL D N 1
ATOM 11062 C CA . VAL D 1 246 ? 50.445 -19.091 70.915 1.00 10.03 234 VAL D CA 1
ATOM 11063 C C . VAL D 1 246 ? 50.424 -17.844 71.828 1.00 10.80 234 VAL D C 1
ATOM 11064 O O . VAL D 1 246 ? 50.924 -16.782 71.482 1.00 12.10 234 VAL D O 1
ATOM 11068 N N . ASN D 1 247 ? 49.863 -18.028 73.007 1.00 10.99 235 ASN D N 1
ATOM 11069 C CA . ASN D 1 247 ? 49.931 -17.011 74.057 1.00 12.40 235 ASN D CA 1
ATOM 11070 C C . ASN D 1 247 ? 51.205 -17.259 74.848 1.00 14.96 235 ASN D C 1
ATOM 11071 O O . ASN D 1 247 ? 51.338 -18.328 75.482 1.00 14.90 235 ASN D O 1
ATOM 11076 N N . LEU D 1 248 ? 52.143 -16.295 74.807 1.00 13.77 236 LEU D N 1
ATOM 11077 C CA . LEU D 1 248 ? 53.484 -16.466 75.344 1.00 15.09 236 LEU D CA 1
ATOM 11078 C C . LEU D 1 248 ? 53.514 -16.397 76.844 1.00 19.52 236 LEU D C 1
ATOM 11079 O O . LEU D 1 248 ? 54.487 -16.853 77.451 1.00 22.16 236 LEU D O 1
ATOM 11084 N N . LYS D 1 249 ? 52.465 -15.863 77.441 1.00 18.09 237 LYS D N 1
ATOM 11085 C CA . LYS D 1 249 ? 52.469 -15.814 78.907 1.00 24.13 237 LYS D CA 1
ATOM 11086 C C . LYS D 1 249 ? 51.625 -16.899 79.551 1.00 24.62 237 LYS D C 1
ATOM 11087 O O . LYS D 1 249 ? 52.037 -17.425 80.583 1.00 26.50 237 LYS D O 1
ATOM 11093 N N . ASP D 1 250 ? 50.490 -17.280 78.969 1.00 19.37 238 ASP D N 1
ATOM 11094 C CA . ASP D 1 250 ? 49.653 -18.323 79.575 1.00 20.51 238 ASP D CA 1
ATOM 11095 C C . ASP D 1 250 ? 49.656 -19.659 78.881 1.00 22.53 238 ASP D C 1
ATOM 11096 O O . ASP D 1 250 ? 49.105 -20.612 79.397 1.00 22.52 238 ASP D O 1
ATOM 11101 N N . GLY D 1 251 ? 50.310 -19.744 77.733 1.00 20.28 239 GLY D N 1
ATOM 11102 C CA . GLY D 1 251 ? 50.583 -21.004 77.101 1.00 20.36 239 GLY D CA 1
ATOM 11103 C C . GLY D 1 251 ? 49.491 -21.485 76.149 1.00 15.86 239 GLY D C 1
ATOM 11104 O O . GLY D 1 251 ? 49.662 -22.549 75.531 1.00 19.85 239 GLY D O 1
ATOM 11105 N N . THR D 1 252 ? 48.372 -20.785 76.066 1.00 15.17 240 THR D N 1
ATOM 11106 C CA . THR D 1 252 ? 47.312 -21.170 75.150 1.00 15.34 240 THR D CA 1
ATOM 11107 C C . THR D 1 252 ? 47.881 -21.344 73.715 1.00 15.05 240 THR D C 1
ATOM 11108 O O . THR D 1 252 ? 48.695 -20.527 73.240 1.00 16.64 240 THR D O 1
ATOM 11112 N N . GLU D 1 253 ? 47.530 -22.442 73.055 1.00 15.18 241 GLU D N 1
ATOM 11113 C CA . GLU D 1 253 ? 47.900 -22.651 71.640 1.00 13.37 241 GLU D CA 1
ATOM 11114 C C . GLU D 1 253 ? 46.646 -23.041 70.871 1.00 16.91 241 GLU D C 1
ATOM 11115 O O . GLU D 1 253 ? 45.910 -23.943 71.302 1.00 16.71 241 GLU D O 1
ATOM 11121 N N . LYS D 1 254 ? 46.404 -22.389 69.735 1.00 9.70 242 LYS D N 1
ATOM 11122 C CA . LYS D 1 254 ? 45.282 -22.712 68.860 1.00 11.76 242 LYS D CA 1
ATOM 11123 C C . LYS D 1 254 ? 45.815 -22.986 67.468 1.00 11.10 242 LYS D C 1
ATOM 11124 O O . LYS D 1 254 ? 46.616 -22.217 66.928 1.00 10.85 242 LYS D O 1
ATOM 11130 N N . THR D 1 255 ? 45.396 -24.128 66.864 1.00 12.64 243 THR D N 1
ATOM 11131 C CA . THR D 1 255 ? 45.841 -24.466 65.497 1.00 14.41 243 THR D CA 1
ATOM 11132 C C . THR D 1 255 ? 44.705 -24.624 64.511 1.00 19.20 243 THR D C 1
ATOM 11133 O O . THR D 1 255 ? 44.897 -24.486 63.315 1.00 25.24 243 THR D O 1
ATOM 11137 N N . ASP D 1 256 ? 43.527 -24.931 64.997 1.00 15.49 244 ASP D N 1
ATOM 11138 C CA . ASP D 1 256 ? 42.373 -24.968 64.121 1.00 17.19 244 ASP D CA 1
ATOM 11139 C C . ASP D 1 256 ? 42.023 -23.523 63.655 1.00 17.59 244 ASP D C 1
ATOM 11140 O O . ASP D 1 256 ? 42.042 -22.594 64.469 1.00 16.27 244 ASP D O 1
ATOM 11145 N N . PRO D 1 257 ? 41.762 -23.314 62.375 1.00 15.11 245 PRO D N 1
ATOM 11146 C CA . PRO D 1 257 ? 41.538 -21.934 61.894 1.00 14.77 245 PRO D CA 1
ATOM 11147 C C . PRO D 1 257 ? 40.333 -21.247 62.545 1.00 13.22 245 PRO D C 1
ATOM 11148 O O . PRO D 1 257 ? 40.399 -20.033 62.867 1.00 13.89 245 PRO D O 1
ATOM 11152 N N . LEU D 1 258 ? 39.228 -21.966 62.760 1.00 13.55 246 LEU D N 1
ATOM 11153 C CA . LEU D 1 258 ? 38.104 -21.374 63.407 1.00 13.25 246 LEU D CA 1
ATOM 11154 C C . LEU D 1 258 ? 38.433 -21.058 64.886 1.00 13.22 246 LEU D C 1
ATOM 11155 O O . LEU D 1 258 ? 38.157 -19.944 65.362 1.00 14.87 246 LEU D O 1
ATOM 11160 N N . GLU D 1 259 ? 39.020 -22.018 65.605 1.00 14.59 247 GLU D N 1
ATOM 11161 C CA . GLU D 1 259 ? 39.357 -21.776 67.003 1.00 14.34 247 GLU D CA 1
ATOM 11162 C C . GLU D 1 259 ? 40.407 -20.647 67.151 1.00 10.66 247 GLU D C 1
ATOM 11163 O O . GLU D 1 259 ? 40.302 -19.810 68.069 1.00 12.75 247 GLU D O 1
ATOM 11169 N N . LEU D 1 260 ? 41.406 -20.601 66.270 1.00 9.66 248 LEU D N 1
ATOM 11170 C CA . LEU D 1 260 ? 42.401 -19.552 66.390 1.00 10.98 248 LEU D CA 1
ATOM 11171 C C . LEU D 1 260 ? 41.810 -18.190 66.131 1.00 9.78 248 LEU D C 1
ATOM 11172 O O . LEU D 1 260 ? 42.156 -17.202 66.780 1.00 8.85 248 LEU D O 1
ATOM 11177 N N . PHE D 1 261 ? 40.899 -18.114 65.163 1.00 9.85 249 PHE D N 1
ATOM 11178 C CA . PHE D 1 261 ? 40.284 -16.818 64.880 1.00 8.71 249 PHE D CA 1
ATOM 11179 C C . PHE D 1 261 ? 39.389 -16.363 66.073 1.00 9.43 249 PHE D C 1
ATOM 11180 O O . PHE D 1 261 ? 39.413 -15.206 66.457 1.00 10.67 249 PHE D O 1
ATOM 11188 N N . GLU D 1 262 ? 38.583 -17.269 66.629 1.00 10.28 250 GLU D N 1
ATOM 11189 C CA . GLU D 1 262 ? 37.764 -16.937 67.769 1.00 11.37 250 GLU D CA 1
ATOM 11190 C C . GLU D 1 262 ? 38.643 -16.512 68.961 1.00 12.72 250 GLU D C 1
ATOM 11191 O O . GLU D 1 262 ? 38.262 -15.635 69.718 1.00 13.09 250 GLU D O 1
ATOM 11197 N N . TYR D 1 263 ? 39.805 -17.122 69.105 1.00 9.65 251 TYR D N 1
ATOM 11198 C CA . TYR D 1 263 ? 40.732 -16.777 70.185 1.00 12.72 251 TYR D CA 1
ATOM 11199 C C . TYR D 1 263 ? 41.271 -15.383 70.026 1.00 11.23 251 TYR D C 1
ATOM 11200 O O . TYR D 1 263 ? 41.334 -14.607 70.998 1.00 11.92 251 TYR D O 1
ATOM 11209 N N . LEU D 1 264 ? 41.635 -15.020 68.798 1.00 9.41 252 LEU D N 1
ATOM 11210 C CA . LEU D 1 264 ? 42.005 -13.623 68.517 1.00 9.42 252 LEU D CA 1
ATOM 11211 C C . LEU D 1 264 ? 40.904 -12.658 68.836 1.00 7.76 252 LEU D C 1
ATOM 11212 O O . LEU D 1 264 ? 41.186 -11.540 69.341 1.00 8.13 252 LEU D O 1
ATOM 11217 N N . ASN D 1 265 ? 39.677 -13.024 68.507 1.00 8.25 253 ASN D N 1
ATOM 11218 C CA . ASN D 1 265 ? 38.521 -12.217 68.885 1.00 8.67 253 ASN D CA 1
ATOM 11219 C C . ASN D 1 265 ? 38.465 -12.019 70.402 1.00 10.90 253 ASN D C 1
ATOM 11220 O O . ASN D 1 265 ? 38.263 -10.881 70.866 1.00 11.61 253 ASN D O 1
ATOM 11225 N N . GLU D 1 266 ? 38.650 -13.094 71.163 1.00 10.31 254 GLU D N 1
ATOM 11226 C CA . GLU D 1 266 ? 38.582 -12.988 72.634 1.00 12.45 254 GLU D CA 1
ATOM 11227 C C . GLU D 1 266 ? 39.715 -12.107 73.150 1.00 9.83 254 GLU D C 1
ATOM 11228 O O . GLU D 1 266 ? 39.513 -11.252 73.968 1.00 9.80 254 GLU D O 1
ATOM 11234 N N . VAL D 1 267 ? 40.961 -12.325 72.690 1.00 9.25 255 VAL D N 1
ATOM 11235 C CA . VAL D 1 267 ? 42.073 -11.532 73.177 1.00 8.79 255 VAL D CA 1
ATOM 11236 C C . VAL D 1 267 ? 41.876 -10.066 72.783 1.00 9.57 255 VAL D C 1
ATOM 11237 O O . VAL D 1 267 ? 42.078 -9.160 73.588 1.00 9.41 255 VAL D O 1
ATOM 11241 N N . GLY D 1 268 ? 41.474 -9.805 71.553 1.00 8.71 256 GLY D N 1
ATOM 11242 C CA . GLY D 1 268 ? 41.228 -8.421 71.155 1.00 9.57 256 GLY D CA 1
ATOM 11243 C C . GLY D 1 268 ? 40.140 -7.763 71.972 1.00 10.23 256 GLY D C 1
ATOM 11244 O O . GLY D 1 268 ? 40.324 -6.673 72.438 1.00 9.15 256 GLY D O 1
ATOM 11245 N N . ALA D 1 269 ? 38.996 -8.438 72.115 1.00 8.42 257 ALA D N 1
ATOM 11246 C CA . ALA D 1 269 ? 37.838 -7.831 72.807 1.00 8.17 257 ALA D CA 1
ATOM 11247 C C . ALA D 1 269 ? 38.156 -7.531 74.260 1.00 8.77 257 ALA D C 1
ATOM 11248 O O . ALA D 1 269 ? 37.796 -6.465 74.750 1.00 10.50 257 ALA D O 1
ATOM 11250 N N . LYS D 1 270 ? 38.848 -8.467 74.947 1.00 10.10 258 LYS D N 1
ATOM 11251 C CA . LYS D 1 270 ? 39.190 -8.282 76.390 1.00 11.82 258 LYS D CA 1
ATOM 11252 C C . LYS D 1 270 ? 40.135 -7.115 76.588 1.00 10.03 258 LYS D C 1
ATOM 11253 O O . LYS D 1 270 ? 40.185 -6.540 77.677 1.00 11.11 258 LYS D O 1
ATOM 11259 N N . ASN D 1 271 ? 40.951 -6.845 75.561 1.00 8.62 259 ASN D N 1
ATOM 11260 C CA . ASN D 1 271 ? 42.003 -5.828 75.612 1.00 9.93 259 ASN D CA 1
ATOM 11261 C C . ASN D 1 271 ? 41.702 -4.554 74.848 1.00 7.87 259 ASN D C 1
ATOM 11262 O O . ASN D 1 271 ? 42.578 -3.698 74.694 1.00 8.61 259 ASN D O 1
ATOM 11267 N N . GLY D 1 272 ? 40.440 -4.349 74.425 1.00 8.33 260 GLY D N 1
ATOM 11268 C CA . GLY D 1 272 ? 40.074 -3.060 73.851 1.00 10.20 260 GLY D CA 1
ATOM 11269 C C . GLY D 1 272 ? 40.492 -2.789 72.429 1.00 10.60 260 GLY D C 1
ATOM 11270 O O . GLY D 1 272 ? 40.494 -1.666 72.001 1.00 9.62 260 GLY D O 1
ATOM 11271 N N . VAL D 1 273 ? 40.808 -3.848 71.680 1.00 8.12 261 VAL D N 1
ATOM 11272 C CA . VAL D 1 273 ? 41.281 -3.761 70.316 1.00 7.92 261 VAL D CA 1
ATOM 11273 C C . VAL D 1 273 ? 40.144 -3.788 69.300 1.00 10.78 261 VAL D C 1
ATOM 11274 O O . VAL D 1 273 ? 39.238 -4.615 69.418 1.00 12.05 261 VAL D O 1
ATOM 11278 N N . GLY D 1 274 ? 40.250 -2.964 68.252 1.00 9.45 262 GLY D N 1
ATOM 11279 C CA . GLY D 1 274 ? 39.393 -3.140 67.099 1.00 9.63 262 GLY D CA 1
ATOM 11280 C C . GLY D 1 274 ? 38.288 -2.163 66.858 1.00 10.15 262 GLY D C 1
ATOM 11281 O O . GLY D 1 274 ? 37.437 -2.415 65.972 1.00 9.57 262 GLY D O 1
ATOM 11282 N N . ARG D 1 275 ? 38.245 -1.075 67.626 1.00 10.14 263 ARG D N 1
ATOM 11283 C CA . ARG D 1 275 ? 37.242 -0.063 67.431 1.00 9.29 263 ARG D CA 1
ATOM 11284 C C . ARG D 1 275 ? 37.637 0.907 66.327 1.00 9.08 263 ARG D C 1
ATOM 11285 O O . ARG D 1 275 ? 38.815 1.316 66.239 1.00 12.31 263 ARG D O 1
ATOM 11293 N N . LEU D 1 276 ? 36.661 1.251 65.493 1.00 10.19 264 LEU D N 1
ATOM 11294 C CA . LEU D 1 276 ? 36.828 2.177 64.386 1.00 10.25 264 LEU D CA 1
ATOM 11295 C C . LEU D 1 276 ? 35.570 3.031 64.264 1.00 9.88 264 LEU D C 1
ATOM 11296 O O . LEU D 1 276 ? 34.465 2.534 64.339 1.00 9.48 264 LEU D O 1
ATOM 11301 N N . ASP D 1 277 ? 35.747 4.343 64.051 1.00 8.05 265 ASP D N 1
ATOM 11302 C CA . ASP D 1 277 ? 34.643 5.287 63.901 1.00 10.08 265 ASP D CA 1
ATOM 11303 C C . ASP D 1 277 ? 35.025 6.082 62.637 1.00 7.33 265 ASP D C 1
ATOM 11304 O O . ASP D 1 277 ? 36.037 6.746 62.605 1.00 10.62 265 ASP D O 1
ATOM 11309 N N . MET D 1 278 ? 34.248 5.956 61.599 1.00 9.09 266 MET D N 1
ATOM 11310 C CA . MET D 1 278 ? 34.609 6.584 60.342 1.00 10.45 266 MET D CA 1
ATOM 11311 C C . MET D 1 278 ? 33.378 6.875 59.503 1.00 10.73 266 MET D C 1
ATOM 11312 O O . MET D 1 278 ? 32.281 6.372 59.731 1.00 14.49 266 MET D O 1
ATOM 11317 N N . VAL D 1 279 ? 33.600 7.690 58.494 1.00 9.33 267 VAL D N 1
ATOM 11318 C CA . VAL D 1 279 ? 32.583 7.934 57.460 1.00 8.06 267 VAL D CA 1
ATOM 11319 C C . VAL D 1 279 ? 33.109 7.321 56.195 1.00 12.31 267 VAL D C 1
ATOM 11320 O O . VAL D 1 279 ? 34.205 7.624 55.784 1.00 13.62 267 VAL D O 1
ATOM 11324 N N . GLU D 1 280 ? 32.321 6.437 55.602 1.00 11.18 268 GLU D N 1
ATOM 11325 C CA . GLU D 1 280 ? 32.688 5.729 54.398 1.00 9.94 268 GLU D CA 1
ATOM 11326 C C . GLU D 1 280 ? 31.800 6.162 53.235 1.00 10.45 268 GLU D C 1
ATOM 11327 O O . GLU D 1 280 ? 30.667 6.591 53.441 1.00 11.95 268 GLU D O 1
ATOM 11333 N N . ASN D 1 281 ? 32.342 6.075 52.024 1.00 12.69 269 ASN D N 1
ATOM 11334 C CA . ASN D 1 281 ? 31.531 6.286 50.818 1.00 13.04 269 ASN D CA 1
ATOM 11335 C C . ASN D 1 281 ? 30.825 4.974 50.454 1.00 14.64 269 ASN D C 1
ATOM 11336 O O . ASN D 1 281 ? 31.427 3.935 50.376 1.00 14.13 269 ASN D O 1
ATOM 11341 N N . ARG D 1 282 ? 29.526 5.032 50.261 1.00 12.77 270 ARG D N 1
ATOM 11342 C CA . ARG D 1 282 ? 28.734 3.844 49.944 1.00 12.48 270 ARG D CA 1
ATOM 11343 C C . ARG D 1 282 ? 28.784 3.572 48.461 1.00 10.95 270 ARG D C 1
ATOM 11344 O O . ARG D 1 282 ? 29.176 4.434 47.687 1.00 14.75 270 ARG D O 1
ATOM 11352 N N . PHE D 1 283 ? 28.347 2.369 48.077 1.00 12.34 271 PHE D N 1
ATOM 11353 C CA . PHE D 1 283 ? 28.204 2.035 46.661 1.00 14.13 271 PHE D CA 1
ATOM 11354 C C . PHE D 1 283 ? 26.840 2.525 46.184 1.00 16.01 271 PHE D C 1
ATOM 11355 O O . PHE D 1 283 ? 26.745 3.198 45.141 1.00 18.37 271 PHE D O 1
ATOM 11363 N N . ILE D 1 284 ? 25.805 2.173 46.938 1.00 16.18 272 ILE D N 1
ATOM 11364 C CA . ILE D 1 284 ? 24.477 2.769 46.726 1.00 18.85 272 ILE D CA 1
ATOM 11365 C C . ILE D 1 284 ? 24.294 3.741 47.852 1.00 19.50 272 ILE D C 1
ATOM 11366 O O . ILE D 1 284 ? 24.272 3.348 49.030 1.00 21.14 272 ILE D O 1
ATOM 11371 N N . GLY D 1 285 ? 24.176 5.004 47.468 1.00 22.42 273 GLY D N 1
ATOM 11372 C CA . GLY D 1 285 ? 24.102 6.123 48.414 1.00 24.13 273 GLY D CA 1
ATOM 11373 C C . GLY D 1 285 ? 25.394 6.927 48.323 1.00 20.45 273 GLY D C 1
ATOM 11374 O O . GLY D 1 285 ? 26.200 6.729 47.401 1.00 25.97 273 GLY D O 1
ATOM 11375 N N . ILE D 1 286 ? 25.603 7.848 49.257 1.00 20.44 274 ILE D N 1
ATOM 11376 C CA . ILE D 1 286 ? 26.790 8.681 49.137 1.00 22.73 274 ILE D CA 1
ATOM 11377 C C . ILE D 1 286 ? 27.780 8.424 50.268 1.00 23.45 274 ILE D C 1
ATOM 11378 O O . ILE D 1 286 ? 28.876 7.890 49.977 1.00 26.00 274 ILE D O 1
ATOM 11383 N N . LYS D 1 287 ? 27.459 8.922 51.466 1.00 16.28 275 LYS D N 1
ATOM 11384 C CA . LYS D 1 287 ? 28.356 8.757 52.645 1.00 16.65 275 LYS D CA 1
ATOM 11385 C C . LYS D 1 287 ? 27.559 8.285 53.845 1.00 17.93 275 LYS D C 1
ATOM 11386 O O . LYS D 1 287 ? 26.383 8.631 54.002 1.00 20.03 275 LYS D O 1
ATOM 11392 N N . SER D 1 288 ? 28.185 7.472 54.702 1.00 13.56 276 SER D N 1
ATOM 11393 C CA . SER D 1 288 ? 27.506 6.969 55.938 1.00 15.09 276 SER D CA 1
ATOM 11394 C C . SER D 1 288 ? 28.565 6.910 57.085 1.00 14.96 276 SER D C 1
ATOM 11395 O O . SER D 1 288 ? 29.697 6.528 56.811 1.00 13.79 276 SER D O 1
ATOM 11398 N N . ARG D 1 289 ? 28.156 7.247 58.316 1.00 13.69 277 ARG D N 1
ATOM 11399 C CA . ARG D 1 289 ? 29.037 7.196 59.506 1.00 9.65 277 ARG D CA 1
ATOM 11400 C C . ARG D 1 289 ? 28.771 5.864 60.208 1.00 15.19 277 ARG D C 1
ATOM 11401 O O . ARG D 1 289 ? 27.620 5.533 60.542 1.00 17.59 277 ARG D O 1
ATOM 11409 N N . GLY D 1 290 ? 29.841 5.113 60.437 1.00 11.76 278 GLY D N 1
ATOM 11410 C CA . GLY D 1 290 ? 29.702 3.826 61.106 1.00 14.48 278 GLY D CA 1
ATOM 11411 C C . GLY D 1 290 ? 30.710 3.660 62.212 1.00 13.98 278 GLY D C 1
ATOM 11412 O O . GLY D 1 290 ? 31.767 4.286 62.203 1.00 11.99 278 GLY D O 1
ATOM 11413 N N . VAL D 1 291 ? 30.336 2.839 63.197 1.00 12.72 279 VAL D N 1
ATOM 11414 C CA . VAL D 1 291 ? 31.209 2.480 64.283 1.00 11.19 279 VAL D CA 1
ATOM 11415 C C . VAL D 1 291 ? 31.302 0.959 64.229 1.00 11.93 279 VAL D C 1
ATOM 11416 O O . VAL D 1 291 ? 30.283 0.264 64.238 1.00 11.30 279 VAL D O 1
ATOM 11420 N N . TYR D 1 292 ? 32.537 0.467 64.155 1.00 8.71 280 TYR D N 1
ATOM 11421 C CA . TYR D 1 292 ? 32.802 -0.939 63.940 1.00 9.76 280 TYR D CA 1
ATOM 11422 C C . TYR D 1 292 ? 33.715 -1.505 65.026 1.00 10.89 280 TYR D C 1
ATOM 11423 O O . TYR D 1 292 ? 34.642 -0.834 65.516 1.00 12.67 280 TYR D O 1
ATOM 11432 N N . GLU D 1 293 ? 33.459 -2.760 65.392 1.00 9.74 281 GLU D N 1
ATOM 11433 C CA . GLU D 1 293 ? 34.262 -3.431 66.412 1.00 9.06 281 GLU D CA 1
ATOM 11434 C C . GLU D 1 293 ? 34.734 -4.752 65.777 1.00 7.96 281 GLU D C 1
ATOM 11435 O O . GLU D 1 293 ? 33.919 -5.577 65.467 1.00 8.47 281 GLU D O 1
ATOM 11441 N N . THR D 1 294 ? 36.030 -4.855 65.481 1.00 8.44 282 THR D N 1
ATOM 11442 C CA . THR D 1 294 ? 36.583 -5.960 64.720 1.00 6.05 282 THR D CA 1
ATOM 11443 C C . THR D 1 294 ? 37.838 -6.506 65.465 1.00 11.06 282 THR D C 1
ATOM 11444 O O . THR D 1 294 ? 38.963 -6.342 65.006 1.00 10.40 282 THR D O 1
ATOM 11448 N N . PRO D 1 295 ? 37.667 -7.133 66.605 1.00 8.81 283 PRO D N 1
ATOM 11449 C CA . PRO D 1 295 ? 38.833 -7.381 67.485 1.00 9.63 283 PRO D CA 1
ATOM 11450 C C . PRO D 1 295 ? 39.872 -8.355 66.910 1.00 13.96 283 PRO D C 1
ATOM 11451 O O . PRO D 1 295 ? 41.070 -8.044 66.798 1.00 13.11 283 PRO D O 1
ATOM 11455 N N . GLY D 1 296 ? 39.435 -9.488 66.449 1.00 8.41 284 GLY D N 1
ATOM 11456 C CA . GLY D 1 296 ? 40.433 -10.475 66.017 1.00 8.44 284 GLY D CA 1
ATOM 11457 C C . GLY D 1 296 ? 41.071 -10.143 64.706 1.00 7.92 284 GLY D C 1
ATOM 11458 O O . GLY D 1 296 ? 42.261 -10.322 64.534 1.00 10.29 284 GLY D O 1
ATOM 11459 N N . ALA D 1 297 ? 40.277 -9.719 63.716 1.00 7.26 285 ALA D N 1
ATOM 11460 C CA . ALA D 1 297 ? 40.832 -9.416 62.402 1.00 8.06 285 ALA D CA 1
ATOM 11461 C C . ALA D 1 297 ? 41.787 -8.219 62.474 1.00 7.98 285 ALA D C 1
ATOM 11462 O O . ALA D 1 297 ? 42.785 -8.140 61.707 1.00 10.28 285 ALA D O 1
ATOM 11464 N N . THR D 1 298 ? 41.544 -7.287 63.400 1.00 7.33 286 THR D N 1
ATOM 11465 C CA . THR D 1 298 ? 42.472 -6.181 63.562 1.00 7.25 286 THR D CA 1
ATOM 11466 C C . THR D 1 298 ? 43.874 -6.687 63.894 1.00 8.07 286 THR D C 1
ATOM 11467 O O . THR D 1 298 ? 44.891 -6.231 63.352 1.00 9.53 286 THR D O 1
ATOM 11471 N N . ILE D 1 299 ? 43.914 -7.591 64.854 1.00 9.09 287 ILE D N 1
ATOM 11472 C CA . ILE D 1 299 ? 45.166 -8.248 65.214 1.00 9.27 287 ILE D CA 1
ATOM 11473 C C . ILE D 1 299 ? 45.843 -8.969 64.049 1.00 9.85 287 ILE D C 1
ATOM 11474 O O . ILE D 1 299 ? 47.037 -8.809 63.793 1.00 8.97 287 ILE D O 1
ATOM 11479 N N . LEU D 1 300 ? 45.051 -9.791 63.380 1.00 8.50 288 LEU D N 1
ATOM 11480 C CA . LEU D 1 300 ? 45.523 -10.593 62.247 1.00 8.34 288 LEU D CA 1
ATOM 11481 C C . LEU D 1 300 ? 46.076 -9.769 61.102 1.00 7.82 288 LEU D C 1
ATOM 11482 O O . LEU D 1 300 ? 47.156 -10.094 60.551 1.00 9.10 288 LEU D O 1
ATOM 11487 N N . TRP D 1 301 ? 45.375 -8.690 60.753 1.00 8.83 289 TRP D N 1
ATOM 11488 C CA . TRP D 1 301 ? 45.805 -7.859 59.650 1.00 8.90 289 TRP D CA 1
ATOM 11489 C C . TRP D 1 301 ? 47.172 -7.220 60.009 1.00 7.48 289 TRP D C 1
ATOM 11490 O O . TRP D 1 301 ? 48.107 -7.157 59.170 1.00 9.29 289 TRP D O 1
ATOM 11501 N N . ILE D 1 302 ? 47.322 -6.744 61.260 1.00 7.44 290 ILE D N 1
ATOM 11502 C CA . ILE D 1 302 ? 48.562 -6.097 61.653 1.00 8.23 290 ILE D CA 1
ATOM 11503 C C . ILE D 1 302 ? 49.748 -7.052 61.662 1.00 8.67 290 ILE D C 1
ATOM 11504 O O . ILE D 1 302 ? 50.856 -6.735 61.201 1.00 8.61 290 ILE D O 1
ATOM 11509 N N . ALA D 1 303 ? 49.502 -8.232 62.213 1.00 7.92 291 ALA D N 1
ATOM 11510 C CA . ALA D 1 303 ? 50.510 -9.303 62.226 1.00 7.77 291 ALA D CA 1
ATOM 11511 C C . ALA D 1 303 ? 50.903 -9.714 60.832 1.00 6.64 291 ALA D C 1
ATOM 11512 O O . ALA D 1 303 ? 52.073 -9.857 60.535 1.00 8.48 291 ALA D O 1
ATOM 11514 N N . HIS D 1 304 ? 49.917 -9.831 59.970 1.00 7.06 292 HIS D N 1
ATOM 11515 C CA . HIS D 1 304 ? 50.187 -10.258 58.610 1.00 8.64 292 HIS D CA 1
ATOM 11516 C C . HIS D 1 304 ? 51.089 -9.272 57.856 1.00 7.13 292 HIS D C 1
ATOM 11517 O O . HIS D 1 304 ? 52.095 -9.688 57.266 1.00 9.14 292 HIS D O 1
ATOM 11524 N N . ARG D 1 305 ? 50.754 -7.974 57.933 1.00 9.09 293 ARG D N 1
ATOM 11525 C CA . ARG D 1 305 ? 51.564 -6.921 57.307 1.00 8.38 293 ARG D CA 1
ATOM 11526 C C . ARG D 1 305 ? 52.991 -6.961 57.853 1.00 8.35 293 ARG D C 1
ATOM 11527 O O . ARG D 1 305 ? 53.978 -6.857 57.094 1.00 9.09 293 ARG D O 1
ATOM 11535 N N . ASP D 1 306 ? 53.154 -7.191 59.163 1.00 7.63 294 ASP D N 1
ATOM 11536 C CA . ASP D 1 306 ? 54.484 -7.237 59.710 1.00 10.51 294 ASP D CA 1
ATOM 11537 C C . ASP D 1 306 ? 55.331 -8.399 59.094 1.00 9.40 294 ASP D C 1
ATOM 11538 O O . ASP D 1 306 ? 56.477 -8.225 58.735 1.00 10.18 294 ASP D O 1
ATOM 11543 N N . LEU D 1 307 ? 54.758 -9.580 58.987 1.00 7.32 295 LEU D N 1
ATOM 11544 C CA . LEU D 1 307 ? 55.479 -10.684 58.353 1.00 6.17 295 LEU D CA 1
ATOM 11545 C C . LEU D 1 307 ? 55.840 -10.407 56.906 1.00 6.84 295 LEU D C 1
ATOM 11546 O O . LEU D 1 307 ? 56.916 -10.800 56.430 1.00 9.62 295 LEU D O 1
ATOM 11551 N N . GLU D 1 308 ? 54.934 -9.778 56.175 1.00 6.84 296 GLU D N 1
ATOM 11552 C CA . GLU D 1 308 ? 55.218 -9.381 54.794 1.00 7.81 296 GLU D CA 1
ATOM 11553 C C . GLU D 1 308 ? 56.478 -8.531 54.716 1.00 8.87 296 GLU D C 1
ATOM 11554 O O . GLU D 1 308 ? 57.237 -8.576 53.709 1.00 10.08 296 GLU D O 1
ATOM 11560 N N . GLY D 1 309 ? 56.734 -7.742 55.748 1.00 9.31 297 GLY D N 1
ATOM 11561 C CA . GLY D 1 309 ? 57.924 -6.874 55.804 1.00 11.87 297 GLY D CA 1
ATOM 11562 C C . GLY D 1 309 ? 59.223 -7.627 55.657 1.00 10.41 297 GLY D C 1
ATOM 11563 O O . GLY D 1 309 ? 60.165 -7.178 55.026 1.00 11.36 297 GLY D O 1
ATOM 11564 N N . ILE D 1 310 ? 59.280 -8.797 56.233 1.00 8.90 298 ILE D N 1
ATOM 11565 C CA . ILE D 1 310 ? 60.480 -9.588 56.185 1.00 9.68 298 ILE D CA 1
ATOM 11566 C C . ILE D 1 310 ? 60.483 -10.661 55.093 1.00 14.16 298 ILE D C 1
ATOM 11567 O O . ILE D 1 310 ? 61.544 -11.251 54.811 1.00 11.70 298 ILE D O 1
ATOM 11572 N N . THR D 1 311 ? 59.333 -10.923 54.453 1.00 9.98 299 THR D N 1
ATOM 11573 C CA . THR D 1 311 ? 59.242 -12.032 53.513 1.00 10.20 299 THR D CA 1
ATOM 11574 C C . THR D 1 311 ? 59.060 -11.577 52.048 1.00 14.17 299 THR D C 1
ATOM 11575 O O . THR D 1 311 ? 59.574 -12.257 51.122 1.00 17.14 299 THR D O 1
ATOM 11579 N N . MET D 1 312 ? 58.244 -10.562 51.813 1.00 9.32 300 MET D N 1
ATOM 11580 C CA . MET D 1 312 ? 57.807 -10.201 50.436 1.00 10.60 300 MET D CA 1
ATOM 11581 C C . MET D 1 312 ? 58.879 -9.421 49.662 1.00 11.42 300 MET D C 1
ATOM 11582 O O . MET D 1 312 ? 59.571 -8.613 50.228 1.00 11.75 300 MET D O 1
ATOM 11587 N N . ASP D 1 313 ? 58.975 -9.686 48.342 1.00 11.65 301 ASP D N 1
ATOM 11588 C CA . ASP D 1 313 ? 59.827 -8.882 47.501 1.00 12.25 301 ASP D CA 1
ATOM 11589 C C . ASP D 1 313 ? 59.297 -7.445 47.473 1.00 11.30 301 ASP D C 1
ATOM 11590 O O . ASP D 1 313 ? 58.043 -7.223 47.390 1.00 11.46 301 ASP D O 1
ATOM 11595 N N . LYS D 1 314 ? 60.195 -6.465 47.459 1.00 12.07 302 LYS D N 1
ATOM 11596 C CA . LYS D 1 314 ? 59.787 -5.080 47.434 1.00 13.29 302 LYS D CA 1
ATOM 11597 C C . LYS D 1 314 ? 58.879 -4.671 46.277 1.00 10.32 302 LYS D C 1
ATOM 11598 O O . LYS D 1 314 ? 57.953 -3.846 46.441 1.00 11.23 302 LYS D O 1
ATOM 11604 N N . GLU D 1 315 ? 59.206 -5.145 45.075 1.00 9.67 303 GLU D N 1
ATOM 11605 C CA . GLU D 1 315 ? 58.453 -4.716 43.898 1.00 9.71 303 GLU D CA 1
ATOM 11606 C C . GLU D 1 315 ? 57.077 -5.363 43.842 1.00 9.82 303 GLU D C 1
ATOM 11607 O O . GLU D 1 315 ? 56.078 -4.749 43.439 1.00 9.40 303 GLU D O 1
ATOM 11613 N N . VAL D 1 316 ? 57.015 -6.626 44.276 1.00 9.11 304 VAL D N 1
ATOM 11614 C CA . VAL D 1 316 ? 55.732 -7.288 44.478 1.00 7.78 304 VAL D CA 1
ATOM 11615 C C . VAL D 1 316 ? 54.870 -6.471 45.464 1.00 9.68 304 VAL D C 1
ATOM 11616 O O . VAL D 1 316 ? 53.690 -6.204 45.224 1.00 10.65 304 VAL D O 1
ATOM 11620 N N . MET D 1 317 ? 55.462 -6.100 46.585 1.00 10.07 305 MET D N 1
ATOM 11621 C CA . MET D 1 317 ? 54.684 -5.431 47.629 1.00 8.94 305 MET D CA 1
ATOM 11622 C C . MET D 1 317 ? 54.165 -4.112 47.087 1.00 9.50 305 MET D C 1
ATOM 11623 O O . MET D 1 317 ? 52.999 -3.710 47.318 1.00 11.04 305 MET D O 1
ATOM 11628 N N . HIS D 1 318 ? 55.028 -3.392 46.372 1.00 10.70 306 HIS D N 1
ATOM 11629 C CA . HIS D 1 318 ? 54.609 -2.098 45.802 1.00 11.24 306 HIS D CA 1
ATOM 11630 C C . HIS D 1 318 ? 53.427 -2.262 44.853 1.00 10.15 306 HIS D C 1
ATOM 11631 O O . HIS D 1 318 ? 52.429 -1.511 44.912 1.00 12.12 306 HIS D O 1
ATOM 11638 N N . LEU D 1 319 ? 53.478 -3.240 43.975 1.00 10.05 307 LEU D N 1
ATOM 11639 C CA . LEU D 1 319 ? 52.380 -3.440 43.039 1.00 10.58 307 LEU D CA 1
ATOM 11640 C C . LEU D 1 319 ? 51.119 -3.866 43.767 1.00 9.54 307 LEU D C 1
ATOM 11641 O O . LEU D 1 319 ? 50.022 -3.431 43.469 1.00 10.66 307 LEU D O 1
ATOM 11646 N N . ARG D 1 320 ? 51.276 -4.792 44.713 1.00 9.14 308 ARG D N 1
ATOM 11647 C CA . ARG D 1 320 ? 50.148 -5.295 45.468 1.00 10.61 308 ARG D CA 1
ATOM 11648 C C . ARG D 1 320 ? 49.500 -4.118 46.203 1.00 9.43 308 ARG D C 1
ATOM 11649 O O . ARG D 1 320 ? 48.269 -3.956 46.172 1.00 10.20 308 ARG D O 1
ATOM 11657 N N . ASP D 1 321 ? 50.314 -3.268 46.842 1.00 10.32 309 ASP D N 1
ATOM 11658 C CA . ASP D 1 321 ? 49.775 -2.107 47.575 1.00 10.59 309 ASP D CA 1
ATOM 11659 C C . ASP D 1 321 ? 49.067 -1.100 46.676 1.00 10.11 309 ASP D C 1
ATOM 11660 O O . ASP D 1 321 ? 48.063 -0.524 47.084 1.00 11.31 309 ASP D O 1
ATOM 11665 N N . MET D 1 322 ? 49.591 -0.911 45.471 1.00 8.89 310 MET D N 1
ATOM 11666 C CA . MET D 1 322 ? 48.935 -0.076 44.499 1.00 9.91 310 MET D CA 1
ATOM 11667 C C . MET D 1 322 ? 47.565 -0.596 44.160 1.00 9.43 310 MET D C 1
ATOM 11668 O O . MET D 1 322 ? 46.641 0.162 43.944 1.00 10.29 310 MET D O 1
ATOM 11675 N N . LEU D 1 323 ? 47.394 -1.922 44.130 1.00 7.32 311 LEU D N 1
ATOM 11676 C CA . LEU D 1 323 ? 46.155 -2.540 43.707 1.00 8.60 311 LEU D CA 1
ATOM 11677 C C . LEU D 1 323 ? 45.207 -2.840 44.883 1.00 9.57 311 LEU D C 1
ATOM 11678 O O . LEU D 1 323 ? 44.029 -3.252 44.704 1.00 9.97 311 LEU D O 1
ATOM 11683 N N . ALA D 1 324 ? 45.711 -2.662 46.090 1.00 9.71 312 ALA D N 1
ATOM 11684 C CA . ALA D 1 324 ? 44.936 -3.020 47.275 1.00 9.92 312 ALA D CA 1
ATOM 11685 C C . ALA D 1 324 ? 43.655 -2.191 47.438 1.00 12.27 312 ALA D C 1
ATOM 11686 O O . ALA D 1 324 ? 42.620 -2.744 47.846 1.00 11.31 312 ALA D O 1
ATOM 11688 N N . PRO D 1 325 ? 43.645 -0.892 47.162 1.00 11.00 313 PRO D N 1
ATOM 11689 C CA . PRO D 1 325 ? 42.387 -0.151 47.188 1.00 10.70 313 PRO D CA 1
ATOM 11690 C C . PRO D 1 325 ? 41.278 -0.753 46.253 1.00 9.67 313 PRO D C 1
ATOM 11691 O O . PRO D 1 325 ? 40.117 -0.900 46.700 1.00 11.51 313 PRO D O 1
ATOM 11695 N N . LYS D 1 326 ? 41.660 -1.147 45.059 1.00 9.76 314 LYS D N 1
ATOM 11696 C CA . LYS D 1 326 ? 40.766 -1.784 44.083 1.00 10.26 314 LYS D CA 1
ATOM 11697 C C . LYS D 1 326 ? 40.268 -3.119 44.650 1.00 8.72 314 LYS D C 1
ATOM 11698 O O . LYS D 1 326 ? 39.052 -3.370 44.599 1.00 9.99 314 LYS D O 1
ATOM 11704 N N . PHE D 1 327 ? 41.166 -3.909 45.257 1.00 8.23 315 PHE D N 1
ATOM 11705 C CA . PHE D 1 327 ? 40.781 -5.186 45.873 1.00 7.78 315 PHE D CA 1
ATOM 11706 C C . PHE D 1 327 ? 39.701 -4.975 46.964 1.00 9.74 315 PHE D C 1
ATOM 11707 O O . PHE D 1 327 ? 38.645 -5.568 46.941 1.00 9.07 315 PHE D O 1
ATOM 11715 N N . ALA D 1 328 ? 39.921 -3.983 47.828 1.00 8.74 316 ALA D N 1
ATOM 11716 C CA . ALA D 1 328 ? 38.949 -3.619 48.868 1.00 8.58 316 ALA D CA 1
ATOM 11717 C C . ALA D 1 328 ? 37.637 -3.103 48.291 1.00 9.22 316 ALA D C 1
ATOM 11718 O O . ALA D 1 328 ? 36.568 -3.439 48.810 1.00 10.45 316 ALA D O 1
ATOM 11720 N N . GLU D 1 329 ? 37.726 -2.310 47.233 1.00 9.45 317 GLU D N 1
ATOM 11721 C CA . GLU D 1 329 ? 36.534 -1.772 46.545 1.00 10.56 317 GLU D CA 1
ATOM 11722 C C . GLU D 1 329 ? 35.659 -2.871 46.004 1.00 9.60 317 GLU D C 1
ATOM 11723 O O . GLU D 1 329 ? 34.433 -2.847 46.143 1.00 10.79 317 GLU D O 1
ATOM 11729 N N . LEU D 1 330 ? 36.280 -3.870 45.389 1.00 8.81 318 LEU D N 1
ATOM 11730 C CA . LEU D 1 330 ? 35.549 -4.996 44.809 1.00 8.59 318 LEU D CA 1
ATOM 11731 C C . LEU D 1 330 ? 34.799 -5.751 45.924 1.00 9.72 318 LEU D C 1
ATOM 11732 O O . LEU D 1 330 ? 33.685 -6.156 45.760 1.00 9.85 318 LEU D O 1
ATOM 11737 N N . ILE D 1 331 ? 35.468 -5.956 47.055 1.00 8.42 319 ILE D N 1
ATOM 11738 C CA . ILE D 1 331 ? 34.845 -6.609 48.191 1.00 9.68 319 ILE D CA 1
ATOM 11739 C C . ILE D 1 331 ? 33.668 -5.733 48.668 1.00 10.68 319 ILE D C 1
ATOM 11740 O O . ILE D 1 331 ? 32.514 -6.218 48.831 1.00 9.69 319 ILE D O 1
ATOM 11745 N N . TYR D 1 332 ? 33.926 -4.457 48.898 1.00 9.01 320 TYR D N 1
ATOM 11746 C CA . TYR D 1 332 ? 32.881 -3.540 49.427 1.00 9.31 320 TYR D CA 1
ATOM 11747 C C . TYR D 1 332 ? 31.646 -3.497 48.539 1.00 8.66 320 TYR D C 1
ATOM 11748 O O . TYR D 1 332 ? 30.504 -3.508 49.045 1.00 9.81 320 TYR D O 1
ATOM 11757 N N . ASN D 1 333 ? 31.878 -3.394 47.221 1.00 10.13 321 ASN D N 1
ATOM 11758 C CA . ASN D 1 333 ? 30.780 -3.197 46.257 1.00 11.03 321 ASN D CA 1
ATOM 11759 C C . ASN D 1 333 ? 29.992 -4.480 45.938 1.00 12.86 321 ASN D C 1
ATOM 11760 O O . ASN D 1 333 ? 28.949 -4.421 45.322 1.00 15.66 321 ASN D O 1
ATOM 11765 N N . GLY D 1 334 ? 30.533 -5.649 46.297 1.00 9.95 322 GLY D N 1
ATOM 11766 C CA . GLY D 1 334 ? 29.834 -6.902 46.023 1.00 9.42 322 GLY D CA 1
ATOM 11767 C C . GLY D 1 334 ? 30.304 -7.719 44.848 1.00 10.52 322 GLY D C 1
ATOM 11768 O O . GLY D 1 334 ? 29.641 -8.671 44.429 1.00 11.82 322 GLY D O 1
ATOM 11769 N N . PHE D 1 335 ? 31.500 -7.420 44.374 1.00 8.53 323 PHE D N 1
ATOM 11770 C CA . PHE D 1 335 ? 32.078 -8.070 43.223 1.00 8.61 323 PHE D CA 1
ATOM 11771 C C . PHE D 1 335 ? 33.013 -9.227 43.611 1.00 10.04 323 PHE D C 1
ATOM 11772 O O . PHE D 1 335 ? 34.032 -9.528 42.950 1.00 10.74 323 PHE D O 1
ATOM 11780 N N . TRP D 1 336 ? 32.693 -9.894 44.707 1.00 9.55 324 TRP D N 1
ATOM 11781 C CA . TRP D 1 336 ? 33.484 -11.034 45.180 1.00 11.61 324 TRP D CA 1
ATOM 11782 C C . TRP D 1 336 ? 33.691 -12.130 44.141 1.00 10.28 324 TRP D C 1
ATOM 11783 O O . TRP D 1 336 ? 34.794 -12.663 43.974 1.00 12.17 324 TRP D O 1
ATOM 11794 N N . PHE D 1 337 ? 32.611 -12.460 43.429 1.00 10.66 325 PHE D N 1
ATOM 11795 C CA . PHE D 1 337 ? 32.644 -13.503 42.389 1.00 11.76 325 PHE D CA 1
ATOM 11796 C C . PHE D 1 337 ? 32.850 -13.019 40.933 1.00 17.64 325 PHE D C 1
ATOM 11797 O O . PHE D 1 337 ? 32.540 -13.739 39.984 1.00 25.33 325 PHE D O 1
ATOM 11805 N N . SER D 1 338 ? 33.467 -11.876 40.745 1.00 11.75 326 SER D N 1
ATOM 11806 C CA . SER D 1 338 ? 33.589 -11.257 39.435 1.00 9.80 326 SER D CA 1
ATOM 11807 C C . SER D 1 338 ? 34.890 -11.651 38.745 1.00 9.02 326 SER D C 1
ATOM 11808 O O . SER D 1 338 ? 35.876 -12.095 39.411 1.00 10.97 326 SER D O 1
ATOM 11811 N N . PRO D 1 339 ? 34.951 -11.511 37.419 1.00 9.70 327 PRO D N 1
ATOM 11812 C CA . PRO D 1 339 ? 36.178 -11.745 36.693 1.00 10.88 327 PRO D CA 1
ATOM 11813 C C . PRO D 1 339 ? 37.362 -10.896 37.165 1.00 9.93 327 PRO D C 1
ATOM 11814 O O . PRO D 1 339 ? 38.503 -11.396 37.206 1.00 10.40 327 PRO D O 1
ATOM 11818 N N . GLU D 1 340 ? 37.114 -9.621 37.482 1.00 9.54 328 GLU D N 1
ATOM 11819 C CA . GLU D 1 340 ? 38.179 -8.752 37.904 1.00 9.08 328 GLU D CA 1
ATOM 11820 C C . GLU D 1 340 ? 38.703 -9.152 39.287 1.00 8.22 328 GLU D C 1
ATOM 11821 O O . GLU D 1 340 ? 39.931 -9.071 39.543 1.00 8.88 328 GLU D O 1
ATOM 11827 N N . MET D 1 341 ? 37.849 -9.685 40.156 1.00 9.28 329 MET D N 1
ATOM 11828 C CA . MET D 1 341 ? 38.362 -10.226 41.427 1.00 10.81 329 MET D CA 1
ATOM 11829 C C . MET D 1 341 ? 39.256 -11.463 41.198 1.00 10.43 329 MET D C 1
ATOM 11830 O O . MET D 1 341 ? 40.304 -11.604 41.825 1.00 11.23 329 MET D O 1
ATOM 11835 N N . GLU D 1 342 ? 38.855 -12.332 40.287 1.00 9.66 330 GLU D N 1
ATOM 11836 C CA . GLU D 1 342 ? 39.654 -13.501 39.930 1.00 10.99 330 GLU D CA 1
ATOM 11837 C C . GLU D 1 342 ? 41.032 -13.111 39.412 1.00 10.86 330 GLU D C 1
ATOM 11838 O O . GLU D 1 342 ? 42.052 -13.738 39.751 1.00 10.92 330 GLU D O 1
ATOM 11844 N N . PHE D 1 343 ? 41.056 -12.046 38.638 1.00 10.04 331 PHE D N 1
ATOM 11845 C CA . PHE D 1 343 ? 42.300 -11.524 38.052 1.00 9.04 331 PHE D CA 1
ATOM 11846 C C . PHE D 1 343 ? 43.225 -11.074 39.176 1.00 10.43 331 PHE D C 1
ATOM 11847 O O . PHE D 1 343 ? 44.397 -11.434 39.248 1.00 10.67 331 PHE D O 1
ATOM 11855 N N . LEU D 1 344 ? 42.692 -10.235 40.080 1.00 9.17 332 LEU D N 1
ATOM 11856 C CA . LEU D 1 344 ? 43.508 -9.753 41.206 1.00 7.80 332 LEU D CA 1
ATOM 11857 C C . LEU D 1 344 ? 43.931 -10.894 42.140 1.00 9.25 332 LEU D C 1
ATOM 11858 O O . LEU D 1 344 ? 45.069 -10.940 42.585 1.00 8.59 332 LEU D O 1
ATOM 11863 N N . LEU D 1 345 ? 43.019 -11.800 42.459 1.00 10.24 333 LEU D N 1
ATOM 11864 C CA . LEU D 1 345 ? 43.399 -12.921 43.349 1.00 12.68 333 LEU D CA 1
ATOM 11865 C C . LEU D 1 345 ? 44.508 -13.799 42.820 1.00 11.05 333 LEU D C 1
ATOM 11866 O O . LEU D 1 345 ? 45.344 -14.280 43.589 1.00 12.25 333 LEU D O 1
ATOM 11871 N N . ALA D 1 346 ? 44.548 -14.001 41.519 1.00 9.44 334 ALA D N 1
ATOM 11872 C CA . ALA D 1 346 ? 45.636 -14.762 40.916 1.00 11.66 334 ALA D CA 1
ATOM 11873 C C . ALA D 1 346 ? 46.979 -14.162 41.310 1.00 10.85 334 ALA D C 1
ATOM 11874 O O . ALA D 1 346 ? 47.907 -14.875 41.741 1.00 12.12 334 ALA D O 1
ATOM 11876 N N . ALA D 1 347 ? 47.088 -12.845 41.134 1.00 9.70 335 ALA D N 1
ATOM 11877 C CA . ALA D 1 347 ? 48.288 -12.166 41.499 1.00 9.13 335 ALA D CA 1
ATOM 11878 C C . ALA D 1 347 ? 48.521 -12.088 43.026 1.00 9.30 335 ALA D C 1
ATOM 11879 O O . ALA D 1 347 ? 49.610 -12.345 43.505 1.00 9.99 335 ALA D O 1
ATOM 11881 N N . PHE D 1 348 ? 47.475 -11.777 43.790 1.00 10.00 336 PHE D N 1
ATOM 11882 C CA . PHE D 1 348 ? 47.622 -11.573 45.240 1.00 9.29 336 PHE D CA 1
ATOM 11883 C C . PHE D 1 348 ? 47.998 -12.881 45.942 1.00 10.69 336 PHE D C 1
ATOM 11884 O O . PHE D 1 348 ? 48.792 -12.909 46.845 1.00 11.64 336 PHE D O 1
ATOM 11892 N N . ARG D 1 349 ? 47.481 -14.001 45.465 1.00 10.51 337 ARG D N 1
ATOM 11893 C CA . ARG D 1 349 ? 47.889 -15.296 46.010 1.00 11.30 337 ARG D CA 1
ATOM 11894 C C . ARG D 1 349 ? 49.318 -15.612 45.697 1.00 10.18 337 ARG D C 1
ATOM 11895 O O . ARG D 1 349 ? 50.063 -16.138 46.519 1.00 13.85 337 ARG D O 1
ATOM 11903 N N . LYS D 1 350 ? 49.726 -15.299 44.488 1.00 11.21 338 LYS D N 1
ATOM 11904 C CA . LYS D 1 350 ? 51.094 -15.439 44.129 1.00 12.17 338 LYS D CA 1
ATOM 11905 C C . LYS D 1 350 ? 52.021 -14.658 45.059 1.00 11.91 338 LYS D C 1
ATOM 11906 O O . LYS D 1 350 ? 53.034 -15.174 45.508 1.00 15.44 338 LYS D O 1
ATOM 11912 N N . ALA D 1 351 ? 51.672 -13.410 45.357 1.00 9.22 339 ALA D N 1
ATOM 11913 C CA . ALA D 1 351 ? 52.438 -12.597 46.275 1.00 8.11 339 ALA D CA 1
ATOM 11914 C C . ALA D 1 351 ? 52.586 -13.212 47.683 1.00 11.50 339 ALA D C 1
ATOM 11915 O O . ALA D 1 351 ? 53.519 -12.914 48.396 1.00 13.81 339 ALA D O 1
ATOM 11917 N N . GLN D 1 352 ? 51.649 -14.068 48.074 1.00 11.14 340 GLN D N 1
ATOM 11918 C CA . GLN D 1 352 ? 51.661 -14.616 49.430 1.00 10.50 340 GLN D CA 1
ATOM 11919 C C . GLN D 1 352 ? 52.470 -15.887 49.542 1.00 13.07 340 GLN D C 1
ATOM 11920 O O . GLN D 1 352 ? 52.637 -16.437 50.635 1.00 11.30 340 GLN D O 1
ATOM 11926 N N . GLU D 1 353 ? 52.966 -16.410 48.410 1.00 11.86 341 GLU D N 1
ATOM 11927 C CA . GLU D 1 353 ? 53.828 -17.544 48.448 1.00 14.29 341 GLU D CA 1
ATOM 11928 C C . GLU D 1 353 ? 55.035 -17.222 49.293 1.00 13.41 341 GLU D C 1
ATOM 11929 O O . GLU D 1 353 ? 55.711 -16.234 49.085 1.00 14.16 341 GLU D O 1
ATOM 11935 N N . ASN D 1 354 ? 55.307 -18.094 50.256 1.00 12.15 342 ASN D N 1
ATOM 11936 C CA . ASN D 1 354 ? 56.374 -17.932 51.243 1.00 11.69 342 ASN D CA 1
ATOM 11937 C C . ASN D 1 354 ? 56.290 -16.778 52.244 1.00 11.29 342 ASN D C 1
ATOM 11938 O O . ASN D 1 354 ? 57.289 -16.442 52.866 1.00 12.20 342 ASN D O 1
ATOM 11943 N N . VAL D 1 355 ? 55.097 -16.167 52.363 1.00 10.82 343 VAL D N 1
ATOM 11944 C CA . VAL D 1 355 ? 54.752 -15.326 53.492 1.00 7.56 343 VAL D CA 1
ATOM 11945 C C . VAL D 1 355 ? 54.497 -16.302 54.627 1.00 8.93 343 VAL D C 1
ATOM 11946 O O . VAL D 1 355 ? 53.351 -16.584 55.029 1.00 9.54 343 VAL D O 1
ATOM 11950 N N . THR D 1 356 ? 55.609 -16.764 55.179 1.00 9.90 344 THR D N 1
ATOM 11951 C CA . THR D 1 356 ? 55.631 -17.926 56.109 1.00 6.77 344 THR D CA 1
ATOM 11952 C C . THR D 1 356 ? 56.599 -17.612 57.270 1.00 8.77 344 THR D C 1
ATOM 11953 O O . THR D 1 356 ? 57.733 -17.219 57.033 1.00 11.63 344 THR D O 1
ATOM 11957 N N . GLY D 1 357 ? 56.118 -17.774 58.491 1.00 8.22 345 GLY D N 1
ATOM 11958 C CA . GLY D 1 357 ? 56.917 -17.394 59.637 1.00 8.94 345 GLY D CA 1
ATOM 11959 C C . GLY D 1 357 ? 56.041 -17.069 60.801 1.00 8.74 345 GLY D C 1
ATOM 11960 O O . GLY D 1 357 ? 54.882 -17.512 60.848 1.00 10.69 345 GLY D O 1
ATOM 11961 N N . LYS D 1 358 ? 56.599 -16.327 61.751 1.00 10.33 346 LYS D N 1
ATOM 11962 C CA . LYS D 1 358 ? 55.856 -15.981 62.959 1.00 10.13 346 LYS D CA 1
ATOM 11963 C C . LYS D 1 358 ? 56.145 -14.564 63.378 1.00 10.48 346 LYS D C 1
ATOM 11964 O O . LYS D 1 358 ? 57.267 -14.078 63.201 1.00 9.66 346 LYS D O 1
ATOM 11970 N N . VAL D 1 359 ? 55.114 -13.937 63.921 1.00 7.68 347 VAL D N 1
ATOM 11971 C CA . VAL D 1 359 ? 55.215 -12.575 64.383 1.00 6.38 347 VAL D CA 1
ATOM 11972 C C . VAL D 1 359 ? 54.825 -12.523 65.845 1.00 9.37 347 VAL D C 1
ATOM 11973 O O . VAL D 1 359 ? 53.797 -13.095 66.211 1.00 9.99 347 VAL D O 1
ATOM 11977 N N . THR D 1 360 ? 55.605 -11.811 66.670 1.00 7.18 348 THR D N 1
ATOM 11978 C CA . THR D 1 360 ? 55.193 -11.584 68.067 1.00 7.53 348 THR D CA 1
ATOM 11979 C C . THR D 1 360 ? 54.567 -10.219 68.186 1.00 7.60 348 THR D C 1
ATOM 11980 O O . THR D 1 360 ? 55.139 -9.243 67.719 1.00 9.16 348 THR D O 1
ATOM 11984 N N . VAL D 1 361 ? 53.355 -10.188 68.673 1.00 8.77 349 VAL D N 1
ATOM 11985 C CA . VAL D 1 361 ? 52.619 -8.910 68.846 1.00 9.74 349 VAL D CA 1
ATOM 11986 C C . VAL D 1 361 ? 52.305 -8.684 70.346 1.00 10.80 349 VAL D C 1
ATOM 11987 O O . VAL D 1 361 ? 51.939 -9.604 71.032 1.00 10.17 349 VAL D O 1
ATOM 11991 N N . SER D 1 362 ? 52.514 -7.468 70.790 1.00 9.28 350 SER D N 1
ATOM 11992 C CA . SER D 1 362 ? 52.150 -6.968 72.117 1.00 9.12 350 SER D CA 1
ATOM 11993 C C . SER D 1 362 ? 50.737 -6.385 72.020 1.00 11.79 350 SER D C 1
ATOM 11994 O O . SER D 1 362 ? 50.472 -5.527 71.152 1.00 12.52 350 SER D O 1
ATOM 11997 N N . ILE D 1 363 ? 49.825 -6.868 72.867 1.00 10.34 351 ILE D N 1
ATOM 11998 C CA . ILE D 1 363 ? 48.431 -6.435 72.863 1.00 9.62 351 ILE D CA 1
ATOM 11999 C C . ILE D 1 363 ? 48.166 -5.767 74.214 1.00 12.46 351 ILE D C 1
ATOM 12000 O O . ILE D 1 363 ? 48.372 -6.377 75.222 1.00 10.28 351 ILE D O 1
ATOM 12005 N N . TYR D 1 364 ? 47.782 -4.492 74.209 1.00 10.12 352 TYR D N 1
ATOM 12006 C CA . TYR D 1 364 ? 47.664 -3.717 75.428 1.00 9.21 352 TYR D CA 1
ATOM 12007 C C . TYR D 1 364 ? 46.743 -2.507 75.168 1.00 9.34 352 TYR D C 1
ATOM 12008 O O . TYR D 1 364 ? 47.021 -1.646 74.346 1.00 10.00 352 TYR D O 1
ATOM 12017 N N . LYS D 1 365 ? 45.634 -2.468 75.880 1.00 8.21 353 LYS D N 1
ATOM 12018 C CA . LYS D 1 365 ? 44.715 -1.337 75.865 1.00 9.32 353 LYS D CA 1
ATOM 12019 C C . LYS D 1 365 ? 44.551 -0.694 74.491 1.00 8.69 353 LYS D C 1
ATOM 12020 O O . LYS D 1 365 ? 44.824 0.501 74.290 1.00 9.35 353 LYS D O 1
ATOM 12026 N N . GLY D 1 366 ? 44.035 -1.493 73.553 1.00 9.52 354 GLY D N 1
ATOM 12027 C CA . GLY D 1 366 ? 43.741 -1.045 72.197 1.00 10.19 354 GLY D CA 1
ATOM 12028 C C . GLY D 1 366 ? 44.895 -1.154 71.199 1.00 8.65 354 GLY D C 1
ATOM 12029 O O . GLY D 1 366 ? 44.670 -1.000 69.971 1.00 10.70 354 GLY D O 1
ATOM 12030 N N . ASN D 1 367 ? 46.118 -1.311 71.670 1.00 6.93 355 ASN D N 1
ATOM 12031 C CA . ASN D 1 367 ? 47.264 -1.293 70.803 1.00 8.94 355 ASN D CA 1
ATOM 12032 C C . ASN D 1 367 ? 47.586 -2.724 70.391 1.00 12.13 355 ASN D C 1
ATOM 12033 O O . ASN D 1 367 ? 47.624 -3.619 71.231 1.00 11.86 355 ASN D O 1
ATOM 12038 N N . VAL D 1 368 ? 47.979 -2.898 69.131 1.00 9.54 356 VAL D N 1
ATOM 12039 C CA . VAL D 1 368 ? 48.513 -4.139 68.631 1.00 8.18 356 VAL D CA 1
ATOM 12040 C C . VAL D 1 368 ? 49.862 -3.832 67.964 1.00 8.87 356 VAL D C 1
ATOM 12041 O O . VAL D 1 368 ? 49.884 -3.254 66.889 1.00 12.08 356 VAL D O 1
ATOM 12045 N N . MET D 1 369 ? 50.940 -4.110 68.656 1.00 10.13 357 MET D N 1
ATOM 12046 C CA . MET D 1 369 ? 52.279 -3.709 68.235 1.00 10.69 357 MET D CA 1
ATOM 12047 C C . MET D 1 369 ? 53.169 -4.926 67.940 1.00 9.18 357 MET D C 1
ATOM 12048 O O . MET D 1 369 ? 53.591 -5.599 68.860 1.00 9.44 357 MET D O 1
ATOM 12056 N N . PRO D 1 370 ? 53.551 -5.133 66.679 1.00 10.32 358 PRO D N 1
ATOM 12057 C CA . PRO D 1 370 ? 54.616 -6.097 66.357 1.00 10.52 358 PRO D CA 1
ATOM 12058 C C . PRO D 1 370 ? 55.910 -5.678 67.040 1.00 10.84 358 PRO D C 1
ATOM 12059 O O . PRO D 1 370 ? 56.254 -4.491 66.969 1.00 12.21 358 PRO D O 1
ATOM 12063 N N . VAL D 1 371 ? 56.533 -6.614 67.751 1.00 10.02 359 VAL D N 1
ATOM 12064 C CA . VAL D 1 371 ? 57.812 -6.460 68.429 1.00 10.25 359 VAL D CA 1
ATOM 12065 C C . VAL D 1 371 ? 58.913 -7.374 67.964 1.00 11.32 359 VAL D C 1
ATOM 12066 O O . VAL D 1 371 ? 60.063 -7.142 68.310 1.00 11.65 359 VAL D O 1
ATOM 12070 N N . ALA D 1 372 ? 58.595 -8.429 67.203 1.00 9.51 360 ALA D N 1
ATOM 12071 C CA . ALA D 1 372 ? 59.626 -9.373 66.743 1.00 7.34 360 ALA D CA 1
ATOM 12072 C C . ALA D 1 372 ? 58.968 -10.207 65.667 1.00 7.41 360 ALA D C 1
ATOM 12073 O O . ALA D 1 372 ? 57.738 -10.349 65.655 1.00 9.27 360 ALA D O 1
ATOM 12075 N N . ARG D 1 373 ? 59.776 -10.670 64.737 1.00 8.81 361 ARG D N 1
ATOM 12076 C CA . ARG D 1 373 ? 59.318 -11.583 63.695 1.00 8.13 361 ARG D CA 1
ATOM 12077 C C . ARG D 1 373 ? 60.452 -12.435 63.163 1.00 8.68 361 ARG D C 1
ATOM 12078 O O . ARG D 1 373 ? 61.615 -12.101 63.346 1.00 10.75 361 ARG D O 1
ATOM 12086 N N . TYR D 1 374 ? 60.054 -13.570 62.565 1.00 8.83 362 TYR D N 1
ATOM 12087 C CA . TYR D 1 374 ? 61.022 -14.547 62.044 1.00 10.09 362 TYR D CA 1
ATOM 12088 C C . TYR D 1 374 ? 60.418 -15.288 60.870 1.00 9.78 362 TYR D C 1
ATOM 12089 O O . TYR D 1 374 ? 59.224 -15.591 60.903 1.00 10.39 362 TYR D O 1
ATOM 12098 N N . SER D 1 375 ? 61.213 -15.511 59.834 1.00 10.75 363 SER D N 1
ATOM 12099 C CA . SER D 1 375 ? 60.801 -16.371 58.719 1.00 10.09 363 SER D CA 1
ATOM 12100 C C . SER D 1 375 ? 61.971 -17.251 58.318 1.00 10.27 363 SER D C 1
ATOM 12101 O O . SER D 1 375 ? 63.097 -16.756 58.106 1.00 12.92 363 SER D O 1
ATOM 12104 N N . PRO D 1 376 ? 61.687 -18.503 58.037 1.00 12.37 364 PRO D N 1
ATOM 12105 C CA . PRO D 1 376 ? 62.722 -19.350 57.400 1.00 16.68 364 PRO D CA 1
ATOM 12106 C C . PRO D 1 376 ? 63.020 -18.940 55.939 1.00 15.70 364 PRO D C 1
ATOM 12107 O O . PRO D 1 376 ? 64.004 -19.411 55.352 1.00 20.33 364 PRO D O 1
ATOM 12111 N N . TYR D 1 377 ? 62.189 -18.090 55.346 1.00 16.44 365 TYR D N 1
ATOM 12112 C CA . TYR D 1 377 ? 62.334 -17.660 53.951 1.00 16.40 365 TYR D CA 1
ATOM 12113 C C . TYR D 1 377 ? 62.745 -16.164 53.900 1.00 24.54 365 TYR D C 1
ATOM 12114 O O . TYR D 1 377 ? 62.077 -15.337 53.254 1.00 25.98 365 TYR D O 1
ATOM 12123 N N . SER D 1 378 ? 63.797 -15.838 54.645 1.00 27.75 366 SER D N 1
ATOM 12124 C CA . SER D 1 378 ? 64.422 -14.508 54.612 1.00 30.36 366 SER D CA 1
ATOM 12125 C C . SER D 1 378 ? 65.927 -14.634 54.796 1.00 32.78 366 SER D C 1
ATOM 12126 O O . SER D 1 378 ? 66.428 -15.670 55.282 1.00 32.89 366 SER D O 1
ATOM 12129 N N . LEU D 1 379 ? 66.659 -13.557 54.477 1.00 38.67 367 LEU D N 1
ATOM 12130 C CA . LEU D 1 379 ? 68.122 -13.535 54.612 1.00 41.35 367 LEU D CA 1
ATOM 12131 C C . LEU D 1 379 ? 68.545 -13.339 56.073 1.00 42.79 367 LEU D C 1
ATOM 12132 O O . LEU D 1 379 ? 69.734 -13.263 56.383 1.00 46.83 367 LEU D O 1
ATOM 12134 N N . TYR D 1 380 ? 67.575 -13.269 56.979 1.00 40.70 368 TYR D N 1
ATOM 12135 C CA . TYR D 1 380 ? 67.870 -13.289 58.400 1.00 40.44 368 TYR D CA 1
ATOM 12136 C C . TYR D 1 380 ? 67.925 -14.718 58.927 1.00 42.96 368 TYR D C 1
ATOM 12137 O O . TYR D 1 380 ? 68.358 -14.937 60.063 1.00 43.60 368 TYR D O 1
ATOM 12146 N N . ASN D 1 381 ? 67.474 -15.673 58.101 1.00 44.51 369 ASN D N 1
ATOM 12147 C CA . ASN D 1 381 ? 67.633 -17.107 58.379 1.00 45.42 369 ASN D CA 1
ATOM 12148 C C . ASN D 1 381 ? 69.098 -17.540 58.145 1.00 45.75 369 ASN D C 1
ATOM 12149 O O . ASN D 1 381 ? 69.784 -17.997 59.072 1.00 44.01 369 ASN D O 1
ATOM 12154 N N . GLY D 1 392 ? 75.770 -8.399 49.821 1.00 40.15 380 GLY D N 1
ATOM 12155 C CA . GLY D 1 392 ? 76.323 -8.780 48.529 1.00 38.25 380 GLY D CA 1
ATOM 12156 C C . GLY D 1 392 ? 76.603 -7.601 47.614 1.00 36.99 380 GLY D C 1
ATOM 12157 O O . GLY D 1 392 ? 76.426 -7.695 46.394 1.00 36.58 380 GLY D O 1
ATOM 12158 N N . PHE D 1 393 ? 77.018 -6.480 48.201 1.00 34.52 381 PHE D N 1
ATOM 12159 C CA . PHE D 1 393 ? 77.447 -5.292 47.436 1.00 31.84 381 PHE D CA 1
ATOM 12160 C C . PHE D 1 393 ? 78.406 -4.426 48.255 1.00 31.92 381 PHE D C 1
ATOM 12161 O O . PHE D 1 393 ? 78.531 -4.580 49.478 1.00 33.67 381 PHE D O 1
ATOM 12169 N N . ASP D 1 394 ? 79.086 -3.536 47.550 1.00 30.76 382 ASP D N 1
ATOM 12170 C CA . ASP D 1 394 ? 79.993 -2.624 48.168 1.00 29.89 382 ASP D CA 1
ATOM 12171 C C . ASP D 1 394 ? 79.612 -1.202 47.814 1.00 27.20 382 ASP D C 1
ATOM 12172 O O . ASP D 1 394 ? 78.769 -0.963 46.943 1.00 24.73 382 ASP D O 1
ATOM 12177 N N . ALA D 1 395 ? 80.232 -0.264 48.520 1.00 23.17 383 ALA D N 1
ATOM 12178 C CA . ALA D 1 395 ? 79.976 1.169 48.354 1.00 24.25 383 ALA D CA 1
ATOM 12179 C C . ALA D 1 395 ? 80.196 1.657 46.957 1.00 22.91 383 ALA D C 1
ATOM 12180 O O . ALA D 1 395 ? 79.562 2.621 46.501 1.00 26.37 383 ALA D O 1
ATOM 12182 N N . THR D 1 396 ? 81.161 1.064 46.282 1.00 20.81 384 THR D N 1
ATOM 12183 C CA . THR D 1 396 ? 81.400 1.416 44.904 1.00 21.29 384 THR D CA 1
ATOM 12184 C C . THR D 1 396 ? 80.141 1.186 44.070 1.00 20.86 384 THR D C 1
ATOM 12185 O O . THR D 1 396 ? 79.814 2.021 43.198 1.00 23.60 384 THR D O 1
ATOM 12189 N N . ASP D 1 397 ? 79.409 0.097 44.357 1.00 17.18 385 ASP D N 1
ATOM 12190 C CA . ASP D 1 397 ? 78.196 -0.202 43.587 1.00 16.90 385 ASP D CA 1
ATOM 12191 C C . ASP D 1 397 ? 77.171 0.898 43.777 1.00 17.64 385 ASP D C 1
ATOM 12192 O O . ASP D 1 397 ? 76.468 1.306 42.841 1.00 16.40 385 ASP D O 1
ATOM 12197 N N . SER D 1 398 ? 77.026 1.373 45.019 1.00 15.34 386 SER D N 1
ATOM 12198 C CA . SER D 1 398 ? 76.074 2.459 45.298 1.00 11.54 386 SER D CA 1
ATOM 12199 C C . SER D 1 398 ? 76.327 3.706 44.474 1.00 11.09 386 SER D C 1
ATOM 12200 O O . SER D 1 398 ? 75.392 4.395 44.066 1.00 13.47 386 SER D O 1
ATOM 12203 N N . LYS D 1 399 ? 77.619 3.980 44.219 1.00 11.69 387 LYS D N 1
ATOM 12204 C CA . LYS D 1 399 ? 78.000 5.128 43.438 1.00 11.86 387 LYS D CA 1
ATOM 12205 C C . LYS D 1 399 ? 77.415 5.018 42.028 1.00 13.18 387 LYS D C 1
ATOM 12206 O O . LYS D 1 399 ? 76.788 5.960 41.548 1.00 15.69 387 LYS D O 1
ATOM 12212 N N . GLY D 1 400 ? 77.543 3.851 41.416 1.00 15.66 388 GLY D N 1
ATOM 12213 C CA . GLY D 1 400 ? 76.996 3.701 40.049 1.00 14.28 388 GLY D CA 1
ATOM 12214 C C . GLY D 1 400 ? 75.506 3.725 40.009 1.00 13.25 388 GLY D C 1
ATOM 12215 O O . GLY D 1 400 ? 74.910 4.270 39.100 1.00 14.75 388 GLY D O 1
ATOM 12216 N N . PHE D 1 401 ? 74.882 3.085 40.984 1.00 11.45 389 PHE D N 1
ATOM 12217 C CA . PHE D 1 401 ? 73.439 3.056 41.072 1.00 12.22 389 PHE D CA 1
ATOM 12218 C C . PHE D 1 401 ? 72.895 4.465 41.171 1.00 13.14 389 PHE D C 1
ATOM 12219 O O . PHE D 1 401 ? 71.972 4.830 40.465 1.00 13.11 389 PHE D O 1
ATOM 12227 N N . ILE D 1 402 ? 73.488 5.261 42.059 1.00 13.18 390 ILE D N 1
ATOM 12228 C CA . ILE D 1 402 ? 73.101 6.668 42.195 1.00 13.85 390 ILE D CA 1
ATOM 12229 C C . ILE D 1 402 ? 73.340 7.468 40.929 1.00 13.25 390 ILE D C 1
ATOM 12230 O O . ILE D 1 402 ? 72.461 8.225 40.496 1.00 16.51 390 ILE D O 1
ATOM 12235 N N . ASN D 1 403 ? 74.498 7.309 40.322 1.00 13.03 391 ASN D N 1
ATOM 12236 C CA . ASN D 1 403 ? 74.811 8.127 39.150 1.00 13.57 391 ASN D CA 1
ATOM 12237 C C . ASN D 1 403 ? 73.885 7.888 37.962 1.00 16.27 391 ASN D C 1
ATOM 12238 O O . ASN D 1 403 ? 73.540 8.861 37.257 1.00 16.54 391 ASN D O 1
ATOM 12243 N N . ILE D 1 404 ? 73.489 6.624 37.745 1.00 13.35 392 ILE D N 1
ATOM 12244 C CA . ILE D 1 404 ? 72.585 6.299 36.621 1.00 15.41 392 ILE D CA 1
ATOM 12245 C C . ILE D 1 404 ? 71.208 6.903 36.963 1.00 16.98 392 ILE D C 1
ATOM 12246 O O . ILE D 1 404 ? 70.545 7.510 36.134 1.00 17.43 392 ILE D O 1
ATOM 12251 N N . HIS D 1 405 ? 70.746 6.721 38.201 1.00 14.09 393 HIS D N 1
ATOM 12252 C CA . HIS D 1 405 ? 69.488 7.301 38.594 1.00 13.48 393 HIS D CA 1
ATOM 12253 C C . HIS D 1 405 ? 69.478 8.812 38.480 1.00 16.51 393 HIS D C 1
ATOM 12254 O O . HIS D 1 405 ? 68.447 9.400 38.085 1.00 19.65 393 HIS D O 1
ATOM 12261 N N . ALA D 1 406 ? 70.588 9.450 38.819 1.00 18.10 394 ALA D N 1
ATOM 12262 C CA . ALA D 1 406 ? 70.680 10.903 38.847 1.00 18.38 394 ALA D CA 1
ATOM 12263 C C . ALA D 1 406 ? 70.709 11.535 37.424 1.00 22.48 394 ALA D C 1
ATOM 12264 O O . ALA D 1 406 ? 70.229 12.654 37.224 1.00 19.18 394 ALA D O 1
ATOM 12266 N N . LEU D 1 407 ? 71.260 10.801 36.456 1.00 25.22 395 LEU D N 1
ATOM 12267 C CA . LEU D 1 407 ? 71.313 11.261 35.050 1.00 23.57 395 LEU D CA 1
ATOM 12268 C C . LEU D 1 407 ? 70.078 11.956 34.616 1.00 21.28 395 LEU D C 1
ATOM 12269 O O . LEU D 1 407 ? 70.121 13.039 34.039 1.00 18.70 395 LEU D O 1
ATOM 12274 N N . ARG D 1 408 ? 68.959 11.284 34.808 1.00 20.21 396 ARG D N 1
ATOM 12275 C CA . ARG D 1 408 ? 67.706 11.723 34.304 1.00 18.29 396 ARG D CA 1
ATOM 12276 C C . ARG D 1 408 ? 67.296 13.038 34.936 1.00 15.71 396 ARG D C 1
ATOM 12277 O O . ARG D 1 408 ? 66.650 13.897 34.320 1.00 20.75 396 ARG D O 1
ATOM 12285 N N . LEU D 1 409 ? 67.655 13.190 36.206 1.00 14.64 397 LEU D N 1
ATOM 12286 C CA . LEU D 1 409 ? 67.348 14.425 36.933 1.00 13.79 397 LEU D CA 1
ATOM 12287 C C . LEU D 1 409 ? 68.192 15.587 36.485 1.00 14.80 397 LEU D C 1
ATOM 12288 O O . LEU D 1 409 ? 67.715 16.702 36.457 1.00 16.12 397 LEU D O 1
ATOM 12293 N N . LYS D 1 410 ? 69.446 15.316 36.166 1.00 16.07 398 LYS D N 1
ATOM 12294 C CA . LYS D 1 410 ? 70.348 16.377 35.672 1.00 17.38 398 LYS D CA 1
ATOM 12295 C C . LYS D 1 410 ? 69.831 16.870 34.312 1.00 20.85 398 LYS D C 1
ATOM 12296 O O . LYS D 1 410 ? 69.892 18.032 34.040 1.00 22.03 398 LYS D O 1
ATOM 12302 N N . VAL D 1 411 ? 69.348 15.975 33.446 1.00 23.72 399 VAL D N 1
ATOM 12303 C CA . VAL D 1 411 ? 68.806 16.397 32.136 1.00 24.88 399 VAL D CA 1
ATOM 12304 C C . VAL D 1 411 ? 67.606 17.301 32.295 1.00 22.76 399 VAL D C 1
ATOM 12305 O O . VAL D 1 411 ? 67.501 18.315 31.591 1.00 26.12 399 VAL D O 1
ATOM 12309 N N . HIS D 1 412 ? 66.703 16.947 33.190 1.00 21.12 400 HIS D N 1
ATOM 12310 C CA . HIS D 1 412 ? 65.489 17.701 33.412 1.00 24.79 400 HIS D CA 1
ATOM 12311 C C . HIS D 1 412 ? 65.865 19.131 33.790 1.00 28.25 400 HIS D C 1
ATOM 12312 O O . HIS D 1 412 ? 65.246 20.086 33.327 1.00 27.51 400 HIS D O 1
ATOM 12319 N N . GLN D 1 413 ? 66.889 19.261 34.635 1.00 23.29 401 GLN D N 1
ATOM 12320 C CA . GLN D 1 413 ? 67.312 20.565 35.071 1.00 24.51 401 GLN D CA 1
ATOM 12321 C C . GLN D 1 413 ? 67.958 21.340 33.921 1.00 26.10 401 GLN D C 1
ATOM 12322 O O . GLN D 1 413 ? 67.732 22.535 33.797 1.00 29.29 401 GLN D O 1
ATOM 12328 N N . LEU D 1 414 ? 68.772 20.683 33.104 1.00 29.47 402 LEU D N 1
ATOM 12329 C CA . LEU D 1 414 ? 69.575 21.389 32.093 1.00 32.17 402 LEU D CA 1
ATOM 12330 C C . LEU D 1 414 ? 68.703 21.900 30.967 1.00 36.97 402 LEU D C 1
ATOM 12331 O O . LEU D 1 414 ? 69.042 22.869 30.280 1.00 35.62 402 LEU D O 1
ATOM 12336 N N . VAL D 1 415 ? 67.581 21.231 30.784 1.00 40.70 403 VAL D N 1
ATOM 12337 C CA . VAL D 1 415 ? 66.697 21.468 29.668 1.00 46.78 403 VAL D CA 1
ATOM 12338 C C . VAL D 1 415 ? 65.583 22.426 30.112 1.00 51.97 403 VAL D C 1
ATOM 12339 O O . VAL D 1 415 ? 65.212 23.348 29.366 1.00 54.97 403 VAL D O 1
ATOM 12343 N N . LYS D 1 416 ? 65.053 22.204 31.317 1.00 55.28 404 LYS D N 1
ATOM 12344 C CA . LYS D 1 416 ? 63.966 23.021 31.873 1.00 56.95 404 LYS D CA 1
ATOM 12345 C C . LYS D 1 416 ? 64.526 24.092 32.802 1.00 58.28 404 LYS D C 1
ATOM 12346 O O . LYS D 1 416 ? 64.234 24.094 34.004 1.00 58.36 404 LYS D O 1
#

Sequence (1574 aa):
KEKVVLAYSGGLDTSVILKWLCEKGFDVIAYVANVGQKDDFVAIKEKALKTGASKVYVEDLRREFVTDYIFTALLGNAMYEGRYLLGTAIARPLIAKRQVEIAEKEGAQYVAHGATGKGNDQVRFELTYAALNPNLKVISPWKDPEFLAKFKTDLINYAMEKGIPIKVSKKRPYSEDENLMHISHEAGKLEDPAHIPDEDVFTWTVSPKDAPDEETLLEIHFENGIPVKVVNLKDGTEKTDPLELFEYLNEVGAKNGVGRLDMVENRFIGIKSRGVYETPGATILWIAHRDLEGITMDKEVMHLRDMLAPKFAELIYNGFWFSPEMEFLLAAFRKAQENVTGKVTVSIYKGNVMPVARYSPYSLYNPGGFDATDSKGFINIHALRLKVHQLVKKGYQRKEKVVLAYSGGLDTSVILKWLCEKGFDVIAYVANVGQKDDFVAIKEKALKTGASKVYVEDLRREFVTDYIFTALLGNAMYEGRYLLGTAIARPLIAKRQVEIAEKEGAQYVAHGATGKGNDQVRFELTYAALNPNLKVISPWKDPEFLAKFKGRTDLINYAMEKGIPIKRPYSEDENLMHISHEAGKLEDPAHIPDEDVFTWTVSPKDAPDEETLLEIHFENGIPVKVVNLKDGTEKTDPLELFEYLNEVGAKNGVGRLDMVENRFIGIKSRGVYETPGATILWIAHRDLEGITMDKEVMHLRDMLAPKFAELIYNGFWFSPEMEFLLAAFRKAQENVTGKVTVSIYKGNVMPVARYSPYSLYNGFDATDSKGFINIHALRLKVHQLVKKGYQRKEKVVLAYSGGLDTSVILKWLCEKGFDVIAYVANVGQKDDFVAIKEKALKTGASKVYVEDLRREFVTDYIFTALLGNAMYEGRYLLGTAIARPLIAKRQVEIAEKEGAQYVAHGATGKGNDQVRFELTYAALNPNLKVISPWKDPEFLAKFKTDLINYAMEKGIPIKVSKKRPYSEDENLMHISHEAGKLEDPAHIPDEDVFTWTVSPKDAPDEETLLEIHFENGIPVKVVNLKDGTEKTDPLELFEYLNEVGAKNGVGRLDMVENRFIGIKSRGVYETPGATILWIAHRDLEGITMDKEVMHLRDMLAPKFAELIYNGFWFSPEMEFLLAAFRKAQENVTGKVTVSIYKGNVMPVARYSPYSLYNPGGFDATDSKGFINIHALRLKVHQLVKKEKVVLAYSGGLDTSVILKWLCEKGFDVIAYVANVGQKDDFVAIKEKALKTGASKVYVEDLRREFVTDYIFTALLGNAMYEGRYLLGTAIARPLIAKRQVEIAEKEGAQYVAHGATGKGNDQVRFELTYAALNPNLKVISPWKDPEFLAKFKGRTDLINYAMEKGIPIKRPYSEDENLMHISHEAGKLEDPAHIPDEDVFTWTVSPKDAPDEETLLEIHFENGIPVKVVNLKDGTEKTDPLELFEYLNEVGAKNGVGRLDMVENRFIGIKSRGVYETPGATILWIAHRDLEGITMDKEVMHLRDMLAPKFAELIYNGFWFSPEMEFLLAAFRKAQENVTGKVTVSIYKGNVMPVARYSPYSLYNGFDATDSKGFINIHALRLKVHQLVK

Foldseek 3Di:
DAEEEEAFDQALQRLLVLLVCVVVPYQYEYEYEAQADPDDVVVSQVLSVQSPHPYYHYHDCNQVLQPVFLLLLLLLLFDAPVHHSLVVLSVLLVSLLVSLVVCVVVVHQAYEYADAPQAQSVQQNVLSCCLRPVRRHYYYLNVPVVSCVQPVVRSCVVCVVSVRDHDPDDDDQWDWDDGLFKIKTFDDVQQPVVDDDDLVSDDQADALVPADQDKWKWKWWDALSHTAWIATPPPGDMDGRSSVLLSVQSVLQRNARAAWDWDWDQGPRDGITTMIMRGRRSSQSSVFLVVLCVFAFDPVLVVVSNVCSNVQNVCSRNNVCSPPVNVVSSVSSSVRSHQSTWMWMWMGHSHDTHTDDIDGCRGPPNVDPDDPVVVVVVVVVVCVVVVVVCVVVVDDDD/DAEEEEAFDLDLQRLLVLLVVVVVPHQYEYEYEAQADPDDVVVSQVLSVVSPHPYYHYDDCNLVLQPPFLLLCLLLLFDAPPHHSQVVLRVLLVSLVVSVVVCVVVVHQEYEYADADQAQSVQLNVLSCCLPPVSRHYYYLNVPPVSCVQDVDPVSSQVVCVVSVRDHDDQWDWDDGLFKIKTFDDVQQPVVDDDDLVSDDQADALVPADADKWKKKWWDALSHTQKIATVPPGDIDGRSSVLQSVQSVLQRNARAAWDWDWHQAPRDGITTMIMRGRNSRQSSVFLVVLCVFAFDPVLSVVSNVCSNVLNVCSRNNVCSPPVNVVSSVSSSVRSHQSTWMWMWIGHSHDTHTDDIDGCRGPVVDDDPVVVVVVVVVVCVVVVVVVVVVVDDDD/DAEEEEAFDLALQRLLVLLVVVVVPYQYEYEYEAQAPPDDVVVSQVLSVQSPHPYYHYDDCNQVLQPVFLLLLLLLLFDAPNHHSLVVLSVLLVSLVVSLVVCVVVVHQEYEYADAPQAQSVQQNVLSCCLRPVRRHYYYLNPPVVSCVCPCVSSVVVCVVRVRDHDPDDDDQFDWDDGLFKIKTFDDVQQPVVDDDDLVSDDQADALVPADQDKWKWKWWDALSGTQWIATPPPGDIDGRSSVLLSVQSVVQRNARAAWDWDWHQGPRHGITTMIMGGRRSRLSSVFLVVLCVFAFDPVLSVVSNVCSNVLNVCSRNNVCSPPVNVVSSVSSSVRSHQSGWMWMWMGHSHDTHTDDIDGCRGPPNVDPDDPVVVVVVVVVVCVVVVVVVVPD/DAEEEEAADLDLQRLLVLLVVVVVVHQYEYEYEAQADPDDVVVSQVLSVVSHHPYYHYDDCNLVLQPPQLLLLLLLLFDAPPHHSQVPLSVLLVSLVVSVVVCVVVVHQEYEYRDADQAQSVQLNVLSCCLPPVSRDYYYLNVPVVSCVQDVDPVSSQVVCVVSVRDHDDQWDWDDGLFKIKTFDDVQQPVVDDDDLVSDDQADALVPADADKWKWKWWDALSGTAWIATPPPGDIDGRSSVVQSVQSVLQRNAHAAWDWDWHQAPRDGITTMIMRGRNSRLSSVFLVVLCVFAFDPVLSVVSNVCSNVLNVCSRNNVCSPPVNVVSSVSSSVRSHQSTWIWMWIGHSHDTHTDDIDGCRGPVVDDDPVVVVVVVVVVCVVVVVVVVPD

B-factor: mean 19.36, std 10.06, range [5.76, 72.91]

Secondary structure (DSSP, 8-state):
--EEEEE--SSHHHHHHHHHHHHTT-EEEEEEEESS----HHHHHHHHHHHT-SEEEEEE-HHHIIIIIIHHHHTTT--BTTTB--HHHHHHHHHHHHHHHHHHHHT-SEEE----TTSSHHHHHHHHHHHH-TTSEEE-GGG-HHHHHHT--HHHHHHHHHT----SSPPPSSEEEE-SS-EEEESGGGGSTTSPPPGGG--SSPPTTTS-SS-EEEEEEEETTEEEEEEETTT--EE-SHHHHHHHHHHHHHHTT--EEEEEEE-SSSSEEEEEEE-HHHHHHHHHHHHHHHHHS-HHHHHHHHHHHHHHHHHHHHT-TTSHHHHHHHHHHHHHHTT--EEEEEEEETTEEEEEEEE-SSSTT------HHHHHHHHHHHHHHHHHHHHHHSS---/--EEEEE--SSHHHHHHHHHHHHTT-EEEEEEEESS----HHHHHHHHHHHT-SEEEEEE-HHHIIIIIIHHHHTTT--BTTTB--HHHHHHHHHHHHHHHHHHHHT-SEEE----TTSSHHHHHHHHHHHH-TTSEEE-GGG-HHHHHHTSSHHHHHHHHHHHT-----SSEEEE-SS-EEEESGGGGSTTSPPPGGG--SSPPTTTS-SS-EEEEEEEETTEEEEEEETTT--EE-SHHHHHHHHHHHHHHTT--EEEEEEE-SSSSEEEEEEE-HHHHHHHHHHHHHHHHHS-HHHHHHHHHHHHHHHHHHHHT-TTSHHHHHHHHHHHHHHTT--EEEEEEEETTEEEEEEEE-TTSTT----HHHHHHHHHHHHHHHHHHHHHHSS---/--EEEEE--SSHHHHHHHHHHHHTT-EEEEEEEESS----HHHHHHHHHHHT-SEEEEEE-HHHIIIIIIHHHHTTT--BTTTB--HHHHHHHHHHHHHHHHHHHHT-SEEE----TTSSHHHHHHHHHHHH-TTSEEE-GGG-HHHHHHT--HHHHHHHHHT----SSPPPSSEEEE-SS-EEEESGGGGSTTSPPPGGG--SSPPTTTS-SS-EEEEEEEETTEEEEEEETTT--EE-SHHHHHHHHHHHHHHTT--EEEEEEE-SSSSEEEEEEE-HHHHHHHHHHHHHHHHHS-HHHHHHHHHHHHHHHHHHHHT-TTSHHHHHHHHHHHHHHTT--EEEEEEEETTEEEEEEEE-TTSTT------HHHHHHHHHHHHHHHHHHHHH-/--EEEEE--SSHHHHHHHHHHHHTT-EEEEEEEESS----HHHHHHHHHHHT-SEEEEEE-HHHIIIIIIHHHHTTT--BTTTB--HHHHHHHHHHHHHHHHHHHHT-SEEE----TTSSHHHHHHHHHHHH-TTSEEE-GGG-HHHHHH-SSHHHHHHHHHHHT-----SSEEEE-SS-EEEESGGGGSTTSPPPGGG--SSPPGGGS-SS-EEEEEEEETTEEEEEEETTT--EE-SHHHHHHHHHHHHHHTT--EEEEEEE-SSSSEEEEEEE-HHHHHHHHHHHHHHHHHS-HHHHHHHHHHHHHHHHHHHHT-TTSHHHHHHHHHHHHHTTT--EEEEEEEETTEEEEEEEE-TTSTT----HHHHHHHHHHHHHHHHHHHHH-

InterPro domains:
  IPR001518 Argininosuccinate synthase [PTHR11587] (2-404)
  IPR001518 Argininosuccinate synthase [TIGR00032] (4-402)
  IPR014729 Rossmann-like alpha/beta/alpha sandwich fold [G3DSA:3.40.50.620] (1-177)
  IPR018223 Argininosuccinate synthase, conserved site [PS00564] (8-16)
  IPR018223 Argininosuccinate synthase, conserved site [PS00565] (115-126)
  IPR023434 Argininosuccinate synthase, type 1 subfamily [MF_00005] (2-405)
  IPR023434 Argininosuccinate synthase, type 1 subfamily [cd01999] (3-396)
  IPR024074 Argininosuccinate synthetase, catalytic/multimerisation domain body [G3DSA:3.90.1260.10] (178-369)
  IPR024074 Argininosuccinate synthetase, catalytic/multimerisation domain body [SSF69864] (174-407)
  IPR048267 Arginosuccinate synthase-like, N-terminal domain [PF00764] (4-168)
  IPR048268 Arginosuccinate synthase C-terminal domain [PF20979] (177-399)

Organism: Thermotoga maritima (strain ATCC 43589 / DSM 3109 / JCM 10099 / NBRC 100826 / MSB8) (NCBI:txid243274)

Solvent-accessible surface area: 54289 Å² total; per-residue (Å²): 149,79,26,0,0,0,12,5,71,11,34,53,42,11,0,0,0,0,31,26,1,34,98,87,50,41,42,2,3,0,1,2,10,22,6,9,33,172,64,89,36,128,58,20,89,36,41,0,88,145,0,35,8,70,94,17,31,61,29,91,10,61,112,64,0,0,49,75,7,0,8,12,0,0,9,1,14,0,84,10,22,33,42,6,18,0,1,13,0,0,0,25,3,2,20,0,64,68,0,3,63,1,0,89,115,43,53,7,66,40,0,0,0,12,17,76,6,102,12,16,33,0,1,9,16,15,1,1,2,6,13,51,18,29,122,17,84,62,27,14,0,26,12,48,106,106,0,77,61,117,9,93,90,64,26,67,98,21,0,144,83,79,43,6,43,68,127,152,70,186,119,73,85,19,58,63,40,54,4,10,0,0,17,7,0,48,40,47,140,0,76,80,2,50,53,82,15,70,86,105,0,33,66,69,7,58,12,21,104,103,4,48,80,92,79,13,48,0,32,0,36,4,95,66,0,80,4,58,61,0,21,9,82,125,97,48,39,103,64,85,35,35,16,96,0,0,61,17,0,7,110,9,0,10,116,2,2,0,13,33,27,11,4,2,9,4,58,21,0,19,42,58,16,4,1,0,10,0,8,0,0,0,26,0,0,9,62,0,0,39,1,0,0,6,3,25,6,24,34,38,8,2,32,5,0,16,16,3,18,26,35,0,0,34,4,1,1,10,4,11,21,46,1,8,2,3,59,1,0,25,30,1,0,125,62,8,2,96,50,1,22,10,76,0,12,0,13,0,11,4,17,12,10,63,9,23,6,3,76,0,58,80,6,65,68,67,116,113,53,25,74,12,71,14,0,75,1,2,1,51,9,36,6,10,31,2,71,38,44,34,106,27,52,71,42,178,81,131,99,88,57,0,0,0,12,5,67,13,34,28,42,11,1,0,0,0,31,19,1,32,108,89,48,38,42,1,1,0,2,2,11,21,8,24,40,72,66,92,34,126,51,20,90,120,29,0,75,56,1,38,7,70,66,16,36,60,27,88,8,64,109,54,0,0,49,76,8,0,8,12,0,0,9,1,10,0,84,10,22,36,43,7,17,0,1,17,0,0,2,35,3,1,18,0,54,72,0,4,58,1,0,94,110,36,53,8,64,33,0,0,0,14,18,82,8,85,16,17,34,0,1,8,10,17,0,1,2,5,12,48,20,27,114,16,79,64,29,15,0,34,6,44,98,111,0,63,81,103,5,90,34,161,93,50,8,72,83,11,3,147,128,59,56,9,57,178,186,90,90,30,63,62,38,82,5,9,0,0,11,4,0,42,43,46,138,0,76,80,2,48,54,79,16,78,84,106,0,31,73,79,7,58,12,22,101,106,5,69,77,110,68,26,31,0,33,0,37,4,95,61,1,85,3,56,61,0,26,10,83,110,100,53,40,94,63,79,36,36,16,93,0,0,63,17,0,7,93,6,0,10,124,8,2,0,12,33,30,12,4,2,11,4,65,20,0,16,58,46,16,3,2,0,9,0,6,0,0,0,26,0,0,9,60,0,0,39,1,0,0,7,2,26,6,23,36,43,8,2,35,7,0,15,15,2,19,28,42,0,1,30,5,2,1,8,3,11,19,43,0,7,3,3,68,1,0,25,30,1,0,121,66,8,3,97,44,1,21,9,71,0,8,0,12,0,9,4,18,13,10,61,6,25,7,5,74,0,58,84,10,109,69,114,96,36,73,11,69,14,0,95,2,3,1,44,9,36,4,9,35,2,74,48,41,34,107,30,68,83,35,180,75,129,129,70,54,0,0,0,12,6,68,11,36,54,42,11,0,0,0,0,34,18,1,35,106,86,51,44,42,1,1,0,2,2,13,22,6,9,32,180,70,88,35,127,48,20,88,100,36,0,84,62,0,36,8,70,93,17,21,60,29,92,11,68,114,65,0,0,48,75,7,0,9,12,0,0,8,1,13,0,83,11,22,33,45,8,15,0,1,11,1,0,2,31,4,2,15,0,66,66,0,5,65,0,0,96,141,23,56,7,70,38,0,0,0,13,17,76,6,69,10,16,36,0,1,10,7,16,1,2,3,4,14,52,25,25,118,18,82,62,27,15,0,28,5,47,98,118,0,53,50,98,7,132,123,60,31,63,89,10,0,144,126,58,58,6,58,58,129,152,68,182,123,73,87,18,58,64,44,52,3,10,0,0,11,6,0,38,33,47,143,0,94,79,2,49,51,81,15,69,85,104,0,32,68,71,7,58,13,20,106,102,4,49,98,94,85,6,48,0,33,0,41,4,56,44,0,82,3,58,62,0,25,8,82,105,99,53,41,97,58,81,39,38,16,94,0,0,60,15,0,6,108,8,0,9,106,0,2,0,11,34,27,13,4,1,4,3,59,21,0,18,52,42,6,1,0,0,6,0,8,0,0,0,27,0,0,10,61,0,0,40,1,0,0,6,3,25,7,23,33,40,7,3,35,5,0,15,14,2,21,26,36,0,0,34,4,2,0,9,5,11,23,46,0,8,2,3,73,1,0,26,29,1,0,122,57,8,3,80,12,1,2,10,75,0,11,0,13,0,13,10,17,14,10,61,6,23,6,4,75,0,40,16,10,73,66,72,114,78,64,21,74,13,79,12,0,84,2,4,2,44,9,36,5,21,43,4,63,54,62,63,102,45,76,131,38,27,0,0,0,12,6,65,12,37,30,44,10,1,0,0,0,38,20,1,33,77,89,50,40,49,0,1,0,2,2,12,20,8,18,40,130,70,91,35,120,51,21,89,73,30,0,80,102,0,38,7,69,64,16,48,59,27,87,9,65,114,61,0,0,48,76,7,0,9,11,0,0,10,1,12,0,84,9,21,33,44,7,16,0,0,18,0,0,5,8,1,2,32,0,63,77,0,3,64,2,0,95,83,50,52,8,58,50,0,0,0,12,18,82,8,91,18,17,49,0,1,8,24,16,1,1,2,5,8,49,22,27,115,15,109,65,29,16,0,36,8,46,103,122,0,63,61,109,6,90,32,160,99,46,7,67,84,16,0,144,106,91,57,9,54,171,185,88,98,36,62,63,52,64,5,11,0,0,10,5,0,44,30,46,101,0,84,79,1,48,54,81,16,81,84,106,0,34,72,77,7,57,12,20,75,108,6,67,66,114,65,27,31,0,32,0,38,4,59,43,1,83,3,58,64,0,20,10,82,108,101,50,41,102,57,85,36,36,16,95,0,0,61,19,0,8,91,6,0,9,121,6,3,0,13,33,28,12,4,2,11,3,57,21,0,16,42,42,3,0,1,0,7,0,7,0,0,0,27,0,0,11,61,0,0,38,1,0,0,6,2,25,6,23,34,46,7,3,35,8,1,15,14,2,20,27,38,0,1,27,4,0,1,8,2,11,20,43,0,9,2,3,76,1,1,24,24,2,0,120,67,8,2,95,16,1,2,10,71,0,10,0,12,0,10,4,18,14,9,64,7,25,6,4,81,0,40,22,14,87,73,116,94,47,78,12,64,11,0,72,2,4,2,44,9,38,4,12,36,4,66,36,65,64,119,46,76

Nearest PDB structures (foldseek):
  1vl2-assembly1_D  TM=1.003E+00  e=6.883E-78  Thermotoga maritima
  1vl2-assembly1_C  TM=9.888E-01  e=7.977E-73  Thermotoga maritima
  2nz2-assembly1_A  TM=9.616E-01  e=6.231E-53  Homo sapiens
  4nzp-assembly1_A  TM=9.673E-01  e=4.305E-47  Campylobacter jejuni subsp. jejuni NCTC 11168 = ATCC 700819
  7k5z-assembly1_A  TM=9.559E-01  e=8.626E-45  Legionella pneumophila subsp. pneumophila str. Philadelphia 1